Protein 2D9Y (pdb70)

InterPro domains:
  IPR001849 Pleckstrin homology domain [PF00169] (60-157)
  IPR001849 Pleckstrin homology domain [PS50003] (59-158)
  IPR001849 Pleckstrin homology domain [SM00233] (60-160)
  IPR011993 PH-like domain superfamily [G3DSA:2.30.29.30] (40-160)
  IPR040392 PKHA4-7, PH domain [cd13248] (54-157)
  IPR057971 Pleckstrin homology domain-containing family A member 4-7, TBCA domain [PF25541] (524-662)

Foldseek 3Di:
DDDDDDDADDWQDKDWKWWQDDDDDGDTDIWIKTHGPQWIFTDRYPCPVDTPDTGGLALWQKDFDDPPPPDPAPLKIWTDHPPGHIIIIHDPDVVVSVVCCCRNVVSHDDDDDPPDD

Sequence (117 aa):
GSSGSSGNAPVTKAGWLFKQASSGVKQWNKRWFVLVDRCLFYYKDEKEESILGSIPLLSFRVAAVQPSDNISRKHTFKAEHAGVRTYFFSAESPEEQEAWIQAMGEAARVQSGPSSGGSSGSSGNAPVTKAGWLFKQASSGVKQWNKRWFVLVDRCLFYYKDEKEESILGSIPLLSFRVAAVQPSDNISRKHTFKAEHAGVRTYFFSAESPEEQEAWIQAMGEAARVQSGPSSGGSSGSSGNAPVTKAGWLFKQASSGVKQWNKRWFVLVDRCLFYYKDEKEESILGSIPLLSFRVAAVQPSDNISRKHTFKAEHAGVRTYFFSAESPEEQEAWIQAMGEAARVQSGPSSGGSSGSSGNAPVTKAGWLFKQASSGVKQWNKRWFVLVDRCLFYYKDEKEESILGSIPLLSFRVAAVQPSDNISRKHTFKAEHAGVRTYFFSAESPEEQEAWIQAMGEAARVQSGPSSGGSSGSSGNAPVTKAGWLFKQASSGVKQWNKRWFVLVDRCLFYYKDEKEESILGSIPLLSFRVAAVQPSDNISRKHTFKAEHAGVRTYFFSAESPEEQEAWIQAMGEAARVQSGPSSGGSSGSSGNAPVTKAGWLFKQASSGVKQWNKRWFVLVDRCLFYYKDEKEESILGSIPLLSFRVAAVQPSDNISRKHTFKAEHAGVRTYFFSAESPEEQEAWIQAMGEAARVQSGPSSGGSSGSSGNAPVTKAGWLFKQASSGVKQWNKRWFVLVDRCLFYYKDEKEESILGSIPLLSFRVAAVQPSDNISRKHTFKAEHAGVRTYFFSAESPEEQEAWIQAMGEAARVQSGPSSGGSSGSSGNAPVTKAGWLFKQASSGVKQWNKRWFVLVDRCLFYYKDEKEESILGSIPLLSFRVAAVQPSDNISRKHTFKAEHAGVRTYFFSAESPEEQEAWIQAMGEAARVQSGPSSGGSSGSSGNAPVTKAGWLFKQASSGVKQWNKRWFVLVDRCLFYYKDEKEESILGSIPLLSFRVAAVQPSDNISRKHTFKAEHAGVRTYFFSAESPEEQEAWIQAMGEAARVQSGPSSGGSSGSSGNAPVTKAGWLFKQASSGVKQWNKRWFVLVDRCLFYYKDEKEESILGSIPLLSFRVAAVQPSDNISRKHTFKAEHAGVRTYFFSAESPEEQEAWIQAMGEAARVQSGPSSGGSSGSSGNAPVTKAGWLFKQASSGVKQWNKRWFVLVDRCLFYYKDEKEESILGSIPLLSFRVAAVQPSDNISRKHTFKAEHAGVRTYFFSAESPEEQEAWIQAMGEAARVQSGPSSGGSSGSSGNAPVTKAGWLFKQASSGVKQWNKRWFVLVDRCLFYYKDEKEESILGSIPLLSFRVAAVQPSDNISRKHTFKAEHAGVRTYFFSAESPEEQEAWIQAMGEAARVQSGPSSGGSSGSSGNAPVTKAGWLFKQASSGVKQWNKRWFVLVDRCLFYYKDEKEESILGSIPLLSFRVAAVQPSDNISRKHTFKAEHAGVRTYFFSAESPEEQEAWIQAMGEAARVQSGPSSGGSSGSSGNAPVTKAGWLFKQASSGVKQWNKRWFVLVDRCLFYYKDEKEESILGSIPLLSFRVAAVQPSDNISRKHTFKAEHAGVRTYFFSAESPEEQEAWIQAMGEAARVQSGPSSGGSSGSSGNAPVTKAGWLFKQASSGVKQWNKRWFVLVDRCLFYYKDEKEESILGSIPLLSFRVAAVQPSDNISRKHTFKAEHAGVRTYFFSAESPEEQEAWIQAMGEAARVQSGPSSGGSSGSSGNAPVTKAGWLFKQASSGVKQWNKRWFVLVDRCLFYYKDEKEESILGSIPLLSFRVAAVQPSDNISRKHTFKAEHAGVRTYFFSAESPEEQEAWIQAMGEAARVQSGPSSGGSSGSSGNAPVTKAGWLFKQASSGVKQWNKRWFVLVDRCLFYYKDEKEESILGSIPLLSFRVAAVQPSDNISRKHTFKAEHAGVRTYFFSAESPEEQEAWIQAMGEAARVQSGPSSGGSSGSSGNAPVTKAGWLFKQASSGVKQWNKRWFVLVDRCLFYYKDEKEESILGSIPLLSFRVAAVQPSDNISRKHTFKAEHAGVRTYFFSAESPEEQEAWIQAMGEAARVQSGPSSGGSSGSSGNAPVTKAGWLFKQASSGVKQWNKRWFVLVDRCLFYYKDEKEESILGSIPLLSFRVAAVQPSDNISRKHTFKAEHAGVRTYFFSAESPEEQEAWIQAMGEAARVQSGPSSGGSSGSSGNAPVTKAGWLFKQASSGVKQWNKRWFVLVDRCLFYYKDEKEESILGSIPLLSFRVAAVQPSDNISRKHTFKAEHAGVRTYFFSAESPEEQEAWIQAMGEAARVQSGPSSG

Nearest PDB structures (foldseek):
  2d9y-assembly1_A  TM=9.064E-01  e=4.544E-20  Homo sapiens
  2yry-assembly1_A  TM=8.878E-01  e=8.426E-18  Homo sapiens
  7kjo-assembly1_A  TM=9.503E-01  e=4.610E-13  Homo sapiens
  2dkp-assembly1_A  TM=8.016E-01  e=5.081E-14  Homo sapiens
  1upr-assembly1_A  TM=9.230E-01  e=2.838E-11  Homo sapiens

Radius of gyration: 14.77 Å; Cα contacts (8 Å, |Δi|>4): 211; chains: 1; bounding box: 31×35×37 Å

CATH classification: 2.30.29.30

Solvent-accessible surface area: 7914 Å² total; per-residue (Å²): 137,118,120,76,124,94,83,140,43,113,95,78,50,47,16,80,0,40,38,40,18,118,118,41,122,128,81,52,71,90,46,36,0,8,1,37,93,156,38,0,55,28,23,144,46,90,126,83,129,82,91,88,17,60,4,68,3,113,70,18,164,18,45,57,31,100,132,102,42,103,27,110,129,161,45,2,0,36,2,35,67,80,73,92,153,55,52,22,1,7,2,113,36,65,137,61,24,101,39,2,32,130,17,0,10,90,21,3,144,86,117,122,20,129,130,87,130

Structure (mmCIF, N/CA/C/O backbone):
data_2D9Y
#
_entry.id   2D9Y
#
loop_
_atom_site.group_PDB
_atom_site.id
_atom_site.type_symbol
_atom_site.label_atom_id
_atom_site.label_alt_id
_atom_site.label_comp_id
_atom_site.label_asym_id
_atom_site.label_entity_id
_atom_site.label_seq_id
_atom_site.pdbx_PDB_ins_code
_atom_site.Cartn_x
_atom_site.Cartn_y
_atom_site.Cartn_z
_atom_site.occupancy
_atom_site.B_iso_or_equiv
_atom_site.auth_seq_id
_atom_site.auth_comp_id
_atom_site.auth_asym_id
_atom_site.auth_atom_id
_atom_site.pdbx_PDB_model_num
ATOM 1 N N . GLY A 1 1 ? -17.105 13.765 11.625 1.00 0.00 1 GLY A N 1
ATOM 2 C CA . GLY A 1 1 ? -15.832 13.099 11.422 1.00 0.00 1 GLY A CA 1
ATOM 3 C C . GLY A 1 1 ? -14.717 13.715 12.244 1.00 0.00 1 GLY A C 1
ATOM 4 O O . GLY A 1 1 ? -14.640 14.936 12.381 1.00 0.00 1 GLY A O 1
ATOM 8 N N . SER A 1 2 ? -13.853 12.869 12.795 1.00 0.00 2 SER A N 1
ATOM 9 C CA . SER A 1 2 ? -12.740 13.338 13.613 1.00 0.00 2 SER A CA 1
ATOM 10 C C . SER A 1 2 ? -11.487 12.507 13.353 1.00 0.00 2 SER A C 1
ATOM 11 O O . SER A 1 2 ? -11.566 11.300 13.124 1.00 0.00 2 SER A O 1
ATOM 19 N N . SER A 1 3 ? -10.332 13.162 13.391 1.00 0.00 3 SER A N 1
ATOM 20 C CA . SER A 1 3 ? -9.061 12.486 13.156 1.00 0.00 3 SER A CA 1
ATOM 21 C C . SER A 1 3 ? -8.237 12.419 14.438 1.00 0.00 3 SER A C 1
ATOM 22 O O . SER A 1 3 ? -8.639 12.941 15.477 1.00 0.00 3 SER A O 1
ATOM 30 N N . GLY A 1 4 ? -7.078 11.771 14.356 1.00 0.00 4 GLY A N 1
ATOM 31 C CA . GLY A 1 4 ? -6.214 11.646 15.515 1.00 0.00 4 GLY A CA 1
ATOM 32 C C . GLY A 1 4 ? -4.783 11.319 15.139 1.00 0.00 4 GLY A C 1
ATOM 33 O O . GLY A 1 4 ? -4.510 10.265 14.566 1.00 0.00 4 GLY A O 1
ATOM 37 N N . SER A 1 5 ? -3.866 12.227 15.460 1.00 0.00 5 SER A N 1
ATOM 38 C CA . SER A 1 5 ? -2.456 12.032 15.147 1.00 0.00 5 SER A CA 1
ATOM 39 C C . SER A 1 5 ? -1.688 11.550 16.375 1.00 0.00 5 SER A C 1
ATOM 40 O O . SER A 1 5 ? -1.669 12.216 17.410 1.00 0.00 5 SER A O 1
ATOM 48 N N . SER A 1 6 ? -1.057 10.387 16.251 1.00 0.00 6 SER A N 1
ATOM 49 C CA . SER A 1 6 ? -0.291 9.812 17.351 1.00 0.00 6 SER A CA 1
ATOM 50 C C . SER A 1 6 ? 1.087 9.362 16.875 1.00 0.00 6 SER A C 1
ATOM 51 O O . SER A 1 6 ? 1.296 9.112 15.689 1.00 0.00 6 SER A O 1
ATOM 59 N N . GLY A 1 7 ? 2.025 9.261 17.812 1.00 0.00 7 GLY A N 1
ATOM 60 C CA . GLY A 1 7 ? 3.372 8.841 17.471 1.00 0.00 7 GLY A CA 1
ATOM 61 C C . GLY A 1 7 ? 3.388 7.691 16.483 1.00 0.00 7 GLY A C 1
ATOM 62 O O . GLY A 1 7 ? 3.420 7.905 15.272 1.00 0.00 7 GLY A O 1
ATOM 66 N N . ASN A 1 8 ? 3.368 6.468 17.002 1.00 0.00 8 ASN A N 1
ATOM 67 C CA . ASN A 1 8 ? 3.382 5.279 16.157 1.00 0.00 8 ASN A CA 1
ATOM 68 C C . ASN A 1 8 ? 1.964 4.859 15.784 1.00 0.00 8 ASN A C 1
ATOM 69 O O . ASN A 1 8 ? 1.061 4.876 16.619 1.00 0.00 8 ASN A O 1
ATOM 80 N N . ALA A 1 9 ? 1.777 4.483 14.523 1.00 0.00 9 ALA A N 1
ATOM 81 C CA . ALA A 1 9 ? 0.469 4.057 14.039 1.00 0.00 9 ALA A CA 1
ATOM 82 C C . ALA A 1 9 ? 0.319 2.542 14.128 1.00 0.00 9 ALA A C 1
ATOM 83 O O . ALA A 1 9 ? 1.277 1.787 13.958 1.00 0.00 9 ALA A O 1
ATOM 90 N N . PRO A 1 10 ? -0.912 2.084 14.401 1.00 0.00 10 PRO A N 1
ATOM 91 C CA . PRO A 1 10 ? -1.217 0.655 14.519 1.00 0.00 10 PRO A CA 1
ATOM 92 C C . PRO A 1 10 ? -1.139 -0.067 13.178 1.00 0.00 10 PRO A C 1
ATOM 93 O O . PRO A 1 10 ? -1.184 0.561 12.120 1.00 0.00 10 PRO A O 1
ATOM 104 N N . VAL A 1 11 ? -1.023 -1.390 13.229 1.00 0.00 11 VAL A N 1
ATOM 105 C CA . VAL A 1 11 ? -0.941 -2.198 12.018 1.00 0.00 11 VAL A CA 1
ATOM 106 C C . VAL A 1 11 ? -2.291 -2.272 11.314 1.00 0.00 11 VAL A C 1
ATOM 107 O O . VAL A 1 11 ? -3.338 -2.350 11.960 1.00 0.00 11 VAL A O 1
ATOM 120 N N . THR A 1 12 ? -2.262 -2.247 9.985 1.00 0.00 12 THR A N 1
ATOM 121 C CA . THR A 1 12 ? -3.484 -2.311 9.193 1.00 0.00 12 THR A CA 1
ATOM 122 C C . THR A 1 12 ? -3.816 -3.748 8.809 1.00 0.00 12 THR A C 1
ATOM 123 O O . THR A 1 12 ? -4.934 -4.217 9.022 1.00 0.00 12 THR A O 1
ATOM 134 N N . LYS A 1 13 ? -2.837 -4.445 8.241 1.00 0.00 13 LYS A N 1
ATOM 135 C CA . LYS A 1 13 ? -3.024 -5.831 7.828 1.00 0.00 13 LYS A CA 1
ATOM 136 C C . LYS A 1 13 ? -1.691 -6.573 7.794 1.00 0.00 13 LYS A C 1
ATOM 137 O O . LYS A 1 13 ? -0.667 -6.010 7.408 1.00 0.00 13 LYS A O 1
ATOM 156 N N . ALA A 1 14 ? -1.713 -7.838 8.199 1.00 0.00 14 ALA A N 1
ATOM 157 C CA . ALA A 1 14 ? -0.508 -8.657 8.211 1.00 0.00 14 ALA A CA 1
ATOM 158 C C . ALA A 1 14 ? -0.839 -10.125 7.964 1.00 0.00 14 ALA A C 1
ATOM 159 O O . ALA A 1 14 ? -1.681 -10.705 8.648 1.00 0.00 14 ALA A O 1
ATOM 166 N N . GLY A 1 15 ? -0.171 -10.721 6.980 1.00 0.00 15 GLY A N 1
ATOM 167 C CA . GLY A 1 15 ? -0.409 -12.116 6.660 1.00 0.00 15 GLY A CA 1
ATOM 168 C C . GLY A 1 15 ? 0.621 -12.675 5.699 1.00 0.00 15 GLY A C 1
ATOM 169 O O . GLY A 1 15 ? 1.378 -11.923 5.085 1.00 0.00 15 GLY A O 1
ATOM 173 N N . TRP A 1 16 ? 0.652 -13.996 5.571 1.00 0.00 16 TRP A N 1
ATOM 174 C CA . TRP A 1 16 ? 1.600 -14.655 4.679 1.00 0.00 16 TRP A CA 1
ATOM 175 C C . TRP A 1 16 ? 1.188 -14.479 3.221 1.00 0.00 16 TRP A C 1
ATOM 176 O O . TRP A 1 16 ? 0.069 -14.820 2.836 1.00 0.00 16 TRP A O 1
ATOM 197 N N . LEU A 1 17 ? 2.098 -13.945 2.414 1.00 0.00 17 LEU A N 1
ATOM 198 C CA . LEU A 1 17 ? 1.829 -13.724 0.997 1.00 0.00 17 LEU A CA 1
ATOM 199 C C . LEU A 1 17 ? 3.025 -14.137 0.145 1.00 0.00 17 LEU A C 1
ATOM 200 O O . LEU A 1 17 ? 4.176 -13.954 0.542 1.00 0.00 17 LEU A O 1
ATOM 216 N N . PHE A 1 18 ? 2.744 -14.693 -1.029 1.00 0.00 18 PHE A N 1
ATOM 217 C CA . PHE A 1 18 ? 3.797 -15.131 -1.938 1.00 0.00 18 PHE A CA 1
ATOM 218 C C . PHE A 1 18 ? 4.106 -14.051 -2.971 1.00 0.00 18 PHE A C 1
ATOM 219 O O . PHE A 1 18 ? 3.208 -13.538 -3.638 1.00 0.00 18 PHE A O 1
ATOM 236 N N . LYS A 1 19 ? 5.384 -13.711 -3.098 1.00 0.00 19 LYS A N 1
ATOM 237 C CA . LYS A 1 19 ? 5.816 -12.694 -4.049 1.00 0.00 19 LYS A CA 1
ATOM 238 C C . LYS A 1 19 ? 6.629 -13.316 -5.180 1.00 0.00 19 LYS A C 1
ATOM 239 O O . LYS A 1 19 ? 7.684 -13.903 -4.946 1.00 0.00 19 LYS A O 1
ATOM 258 N N . GLN A 1 20 ? 6.130 -13.181 -6.404 1.00 0.00 20 GLN A N 1
ATOM 259 C CA . GLN A 1 20 ? 6.812 -13.730 -7.571 1.00 0.00 20 GLN A CA 1
ATOM 260 C C . GLN A 1 20 ? 8.321 -13.544 -7.456 1.00 0.00 20 GLN A C 1
ATOM 261 O O . GLN A 1 20 ? 8.794 -12.544 -6.918 1.00 0.00 20 GLN A O 1
ATOM 275 N N . ALA A 1 21 ? 9.072 -14.515 -7.966 1.00 0.00 21 ALA A N 1
ATOM 276 C CA . ALA A 1 21 ? 10.528 -14.457 -7.923 1.00 0.00 21 ALA A CA 1
ATOM 277 C C . ALA A 1 21 ? 11.057 -13.297 -8.759 1.00 0.00 21 ALA A C 1
ATOM 278 O O . ALA A 1 21 ? 11.182 -13.404 -9.979 1.00 0.00 21 ALA A O 1
ATOM 285 N N . SER A 1 22 ? 11.365 -12.187 -8.095 1.00 0.00 22 SER A N 1
ATOM 286 C CA . SER A 1 22 ? 11.876 -11.005 -8.778 1.00 0.00 22 SER A CA 1
ATOM 287 C C . SER A 1 22 ? 13.025 -11.371 -9.712 1.00 0.00 22 SER A C 1
ATOM 288 O O . SER A 1 22 ? 13.089 -10.903 -10.849 1.00 0.00 22 SER A O 1
ATOM 296 N N . SER A 1 23 ? 13.932 -12.211 -9.223 1.00 0.00 23 SER A N 1
ATOM 297 C CA . SER A 1 23 ? 15.082 -12.638 -10.011 1.00 0.00 23 SER A CA 1
ATOM 298 C C . SER A 1 23 ? 15.282 -14.147 -9.906 1.00 0.00 23 SER A C 1
ATOM 299 O O . SER A 1 23 ? 16.401 -14.624 -9.720 1.00 0.00 23 SER A O 1
ATOM 307 N N . GLY A 1 24 ? 14.188 -14.893 -10.027 1.00 0.00 24 GLY A N 1
ATOM 308 C CA . GLY A 1 24 ? 14.264 -16.340 -9.943 1.00 0.00 24 GLY A CA 1
ATOM 309 C C . GLY A 1 24 ? 13.741 -17.021 -11.192 1.00 0.00 24 GLY A C 1
ATOM 310 O O . GLY A 1 24 ? 13.848 -16.481 -12.294 1.00 0.00 24 GLY A O 1
ATOM 314 N N . VAL A 1 25 ? 13.175 -18.212 -11.022 1.00 0.00 25 VAL A N 1
ATOM 315 C CA . VAL A 1 25 ? 12.634 -18.968 -12.145 1.00 0.00 25 VAL A CA 1
ATOM 316 C C . VAL A 1 25 ? 11.111 -19.012 -12.096 1.00 0.00 25 VAL A C 1
ATOM 317 O O . VAL A 1 25 ? 10.519 -20.040 -11.766 1.00 0.00 25 VAL A O 1
ATOM 330 N N . LYS A 1 26 ? 10.482 -17.890 -12.426 1.00 0.00 26 LYS A N 1
ATOM 331 C CA . LYS A 1 26 ? 9.026 -17.799 -12.421 1.00 0.00 26 LYS A CA 1
ATOM 332 C C . LYS A 1 26 ? 8.435 -18.594 -11.262 1.00 0.00 26 LYS A C 1
ATOM 333 O O . LYS A 1 26 ? 7.366 -19.190 -11.389 1.00 0.00 26 LYS A O 1
ATOM 352 N N . GLN A 1 27 ? 9.137 -18.596 -10.133 1.00 0.00 27 GLN A N 1
ATOM 353 C CA . GLN A 1 27 ? 8.679 -19.317 -8.951 1.00 0.00 27 GLN A CA 1
ATOM 354 C C . GLN A 1 27 ? 8.004 -18.371 -7.963 1.00 0.00 27 GLN A C 1
ATOM 355 O O . GLN A 1 27 ? 8.021 -17.154 -8.144 1.00 0.00 27 GLN A O 1
ATOM 369 N N . TRP A 1 28 ? 7.411 -18.939 -6.920 1.00 0.00 28 TRP A N 1
ATOM 370 C CA . TRP A 1 28 ? 6.729 -18.146 -5.903 1.00 0.00 28 TRP A CA 1
ATOM 371 C C . TRP A 1 28 ? 7.236 -18.498 -4.508 1.00 0.00 28 TRP A C 1
ATOM 372 O O . TRP A 1 28 ? 7.183 -19.654 -4.093 1.00 0.00 28 TRP A O 1
ATOM 393 N N . ASN A 1 29 ? 7.725 -17.492 -3.790 1.00 0.00 29 ASN A N 1
ATOM 394 C CA . ASN A 1 29 ? 8.241 -17.696 -2.441 1.00 0.00 29 ASN A CA 1
ATOM 395 C C . ASN A 1 29 ? 7.358 -16.999 -1.410 1.00 0.00 29 ASN A C 1
ATOM 396 O O . ASN A 1 29 ? 6.851 -15.904 -1.649 1.00 0.00 29 ASN A O 1
ATOM 407 N N . LYS A 1 30 ? 7.180 -17.642 -0.261 1.00 0.00 30 LYS A N 1
ATOM 408 C CA . LYS A 1 30 ? 6.361 -17.085 0.809 1.00 0.00 30 LYS A CA 1
ATOM 409 C C . LYS A 1 30 ? 7.139 -16.040 1.602 1.00 0.00 30 LYS A C 1
ATOM 410 O O . LYS A 1 30 ? 8.356 -16.144 1.756 1.00 0.00 30 LYS A O 1
ATOM 429 N N . ARG A 1 31 ? 6.429 -15.034 2.102 1.00 0.00 31 ARG A N 1
ATOM 430 C CA . ARG A 1 31 ? 7.054 -13.970 2.879 1.00 0.00 31 ARG A CA 1
ATOM 431 C C . ARG A 1 31 ? 6.025 -13.258 3.752 1.00 0.00 31 ARG A C 1
ATOM 432 O O . ARG A 1 31 ? 4.865 -13.112 3.367 1.00 0.00 31 ARG A O 1
ATOM 453 N N . TRP A 1 32 ? 6.457 -12.819 4.928 1.00 0.00 32 TRP A N 1
ATOM 454 C CA . TRP A 1 32 ? 5.573 -12.123 5.857 1.00 0.00 32 TRP A CA 1
ATOM 455 C C . TRP A 1 32 ? 5.383 -10.669 5.441 1.00 0.00 32 TRP A C 1
ATOM 456 O O . TRP A 1 32 ? 6.347 -9.910 5.342 1.00 0.00 32 TRP A O 1
ATOM 477 N N . PHE A 1 33 ? 4.134 -10.286 5.198 1.00 0.00 33 PHE A N 1
ATOM 478 C CA . PHE A 1 33 ? 3.817 -8.922 4.791 1.00 0.00 33 PHE A CA 1
ATOM 479 C C . PHE A 1 33 ? 2.987 -8.215 5.859 1.00 0.00 33 PHE A C 1
ATOM 480 O O . PHE A 1 33 ? 2.081 -8.804 6.447 1.00 0.00 33 PHE A O 1
ATOM 497 N N . VAL A 1 34 ? 3.305 -6.947 6.103 1.00 0.00 34 VAL A N 1
ATOM 498 C CA . VAL A 1 34 ? 2.589 -6.159 7.099 1.00 0.00 34 VAL A CA 1
ATOM 499 C C . VAL A 1 34 ? 2.193 -4.797 6.540 1.00 0.00 34 VAL A C 1
ATOM 500 O O . VAL A 1 34 ? 2.980 -3.850 6.566 1.00 0.00 34 VAL A O 1
ATOM 513 N N . LEU A 1 35 ? 0.967 -4.704 6.035 1.00 0.00 35 LEU A N 1
ATOM 514 C CA . LEU A 1 35 ? 0.465 -3.457 5.470 1.00 0.00 35 LEU A CA 1
ATOM 515 C C . LEU A 1 35 ? 0.513 -2.333 6.500 1.00 0.00 35 LEU A C 1
ATOM 516 O O . LEU A 1 35 ? 0.051 -2.493 7.630 1.00 0.00 35 LEU A O 1
ATOM 532 N N . VAL A 1 36 ? 1.074 -1.196 6.103 1.00 0.00 36 VAL A N 1
ATOM 533 C CA . VAL A 1 36 ? 1.180 -0.044 6.990 1.00 0.00 36 VAL A CA 1
ATOM 534 C C . VAL A 1 36 ? 0.535 1.190 6.368 1.00 0.00 36 VAL A C 1
ATOM 535 O O . VAL A 1 36 ? -0.065 1.116 5.296 1.00 0.00 36 VAL A O 1
ATOM 548 N N . ASP A 1 37 ? 0.664 2.324 7.049 1.00 0.00 37 ASP A N 1
ATOM 549 C CA . ASP A 1 37 ? 0.096 3.576 6.562 1.00 0.00 37 ASP A CA 1
ATOM 550 C C . ASP A 1 37 ? 0.691 3.953 5.209 1.00 0.00 37 ASP A C 1
ATOM 551 O O . ASP A 1 37 ? 1.891 4.202 5.095 1.00 0.00 37 ASP A O 1
ATOM 560 N N . ARG A 1 38 ? -0.157 3.993 4.186 1.00 0.00 38 ARG A N 1
ATOM 561 C CA . ARG A 1 38 ? 0.285 4.337 2.840 1.00 0.00 38 ARG A CA 1
ATOM 562 C C . ARG A 1 38 ? 1.620 3.671 2.520 1.00 0.00 38 ARG A C 1
ATOM 563 O O . ARG A 1 38 ? 2.493 4.276 1.897 1.00 0.00 38 ARG A O 1
ATOM 584 N N . CYS A 1 39 ? 1.771 2.423 2.949 1.00 0.00 39 CYS A N 1
ATOM 585 C CA . CYS A 1 39 ? 3.000 1.675 2.709 1.00 0.00 39 CYS A CA 1
ATOM 586 C C . CYS A 1 39 ? 2.809 0.197 3.034 1.00 0.00 39 CYS A C 1
ATOM 587 O O . CYS A 1 39 ? 1.852 -0.182 3.710 1.00 0.00 39 CYS A O 1
ATOM 595 N N . LEU A 1 40 ? 3.724 -0.633 2.546 1.00 0.00 40 LEU A N 1
ATOM 596 C CA . LEU A 1 40 ? 3.657 -2.071 2.783 1.00 0.00 40 LEU A CA 1
ATOM 597 C C . LEU A 1 40 ? 5.045 -2.646 3.042 1.00 0.00 40 LEU A C 1
ATOM 598 O O . LEU A 1 40 ? 5.920 -2.599 2.177 1.00 0.00 40 LEU A O 1
ATOM 614 N N . PHE A 1 41 ? 5.240 -3.191 4.239 1.00 0.00 41 PHE A N 1
ATOM 615 C CA . PHE A 1 41 ? 6.522 -3.777 4.612 1.00 0.00 41 PHE A CA 1
ATOM 616 C C . PHE A 1 41 ? 6.439 -5.300 4.629 1.00 0.00 41 PHE A C 1
ATOM 617 O O . PHE A 1 41 ? 5.352 -5.875 4.563 1.00 0.00 41 PHE A O 1
ATOM 634 N N . TYR A 1 42 ? 7.595 -5.949 4.718 1.00 0.00 42 TYR A N 1
ATOM 635 C CA . TYR A 1 42 ? 7.655 -7.405 4.740 1.00 0.00 42 TYR A CA 1
ATOM 636 C C . TYR A 1 42 ? 8.930 -7.888 5.425 1.00 0.00 42 TYR A C 1
ATOM 637 O O . TYR A 1 42 ? 9.963 -7.218 5.383 1.00 0.00 42 TYR A O 1
ATOM 655 N N . TYR A 1 43 ? 8.850 -9.054 6.056 1.00 0.00 43 TYR A N 1
ATOM 656 C CA . TYR A 1 43 ? 9.995 -9.627 6.752 1.00 0.00 43 TYR A CA 1
ATOM 657 C C . TYR A 1 43 ? 10.169 -11.100 6.395 1.00 0.00 43 TYR A C 1
ATOM 658 O O . TYR A 1 43 ? 9.278 -11.720 5.815 1.00 0.00 43 TYR A O 1
ATOM 676 N N . LYS A 1 44 ? 11.324 -11.655 6.748 1.00 0.00 44 LYS A N 1
ATOM 677 C CA . LYS A 1 44 ? 11.617 -13.055 6.468 1.00 0.00 44 LYS A CA 1
ATOM 678 C C . LYS A 1 44 ? 10.527 -13.962 7.030 1.00 0.00 44 LYS A C 1
ATOM 679 O O . LYS A 1 44 ? 10.142 -14.949 6.402 1.00 0.00 44 LYS A O 1
ATOM 698 N N . ASP A 1 45 ? 10.033 -13.622 8.215 1.00 0.00 45 ASP A N 1
ATOM 699 C CA . ASP A 1 45 ? 8.986 -14.404 8.860 1.00 0.00 45 ASP A CA 1
ATOM 700 C C . ASP A 1 45 ? 8.088 -13.512 9.713 1.00 0.00 45 ASP A C 1
ATOM 701 O O . ASP A 1 45 ? 8.293 -12.301 9.787 1.00 0.00 45 ASP A O 1
ATOM 710 N N . GLU A 1 46 ? 7.095 -14.120 10.353 1.00 0.00 46 GLU A N 1
ATOM 711 C CA . GLU A 1 46 ? 6.166 -13.380 11.199 1.00 0.00 46 GLU A CA 1
ATOM 712 C C . GLU A 1 46 ? 6.869 -12.849 12.445 1.00 0.00 46 GLU A C 1
ATOM 713 O O . GLU A 1 46 ? 6.338 -11.995 13.155 1.00 0.00 46 GLU A O 1
ATOM 725 N N . LYS A 1 47 ? 8.066 -13.363 12.705 1.00 0.00 47 LYS A N 1
ATOM 726 C CA . LYS A 1 47 ? 8.844 -12.942 13.865 1.00 0.00 47 LYS A CA 1
ATOM 727 C C . LYS A 1 47 ? 9.060 -11.432 13.856 1.00 0.00 47 LYS A C 1
ATOM 728 O O . LYS A 1 47 ? 9.234 -10.816 14.907 1.00 0.00 47 LYS A O 1
ATOM 747 N N . GLU A 1 48 ? 9.046 -10.843 12.664 1.00 0.00 48 GLU A N 1
ATOM 748 C CA . GLU A 1 48 ? 9.239 -9.405 12.521 1.00 0.00 48 GLU A CA 1
ATOM 749 C C . GLU A 1 48 ? 10.586 -8.978 13.097 1.00 0.00 48 GLU A C 1
ATOM 750 O O . GLU A 1 48 ? 10.680 -7.975 13.804 1.00 0.00 48 GLU A O 1
ATOM 762 N N . GLU A 1 49 ? 11.626 -9.747 12.788 1.00 0.00 49 GLU A N 1
ATOM 763 C CA . GLU A 1 49 ? 12.967 -9.448 13.276 1.00 0.00 49 GLU A CA 1
ATOM 764 C C . GLU A 1 49 ? 13.469 -8.122 12.711 1.00 0.00 49 GLU A C 1
ATOM 765 O O . GLU A 1 49 ? 13.612 -7.140 13.439 1.00 0.00 49 GLU A O 1
ATOM 777 N N . SER A 1 50 ? 13.735 -8.103 11.409 1.00 0.00 50 SER A N 1
ATOM 778 C CA . SER A 1 50 ? 14.225 -6.900 10.747 1.00 0.00 50 SER A CA 1
ATOM 779 C C . SER A 1 50 ? 13.621 -6.763 9.353 1.00 0.00 50 SER A C 1
ATOM 780 O O . SER A 1 50 ? 13.541 -7.735 8.601 1.00 0.00 50 SER A O 1
ATOM 788 N N . ILE A 1 51 ? 13.196 -5.550 9.016 1.00 0.00 51 ILE A N 1
ATOM 789 C CA . ILE A 1 51 ? 12.600 -5.285 7.712 1.00 0.00 51 ILE A CA 1
ATOM 790 C C . ILE A 1 51 ? 13.595 -5.550 6.588 1.00 0.00 51 ILE A C 1
ATOM 791 O O . ILE A 1 51 ? 14.666 -4.944 6.536 1.00 0.00 51 ILE A O 1
ATOM 807 N N . LEU A 1 52 ? 13.234 -6.458 5.688 1.00 0.00 52 LEU A N 1
ATOM 808 C CA . LEU A 1 52 ? 14.095 -6.803 4.562 1.00 0.00 52 LEU A CA 1
ATOM 809 C C . LEU A 1 52 ? 13.899 -5.826 3.407 1.00 0.00 52 LEU A C 1
ATOM 810 O O . LEU A 1 52 ? 14.861 -5.270 2.880 1.00 0.00 52 LEU A O 1
ATOM 826 N N . GLY A 1 53 ? 12.643 -5.620 3.019 1.00 0.00 53 GLY A N 1
ATOM 827 C CA . GLY A 1 53 ? 12.343 -4.707 1.931 1.00 0.00 53 GLY A CA 1
ATOM 828 C C . GLY A 1 53 ? 11.014 -4.003 2.115 1.00 0.00 53 GLY A C 1
ATOM 829 O O . GLY A 1 53 ? 10.126 -4.508 2.802 1.00 0.00 53 GLY A O 1
ATOM 833 N N . SER A 1 54 ? 10.877 -2.832 1.502 1.00 0.00 54 SER A N 1
ATOM 834 C CA . SER A 1 54 ? 9.648 -2.054 1.605 1.00 0.00 54 SER A CA 1
ATOM 835 C C . SER A 1 54 ? 9.042 -1.808 0.227 1.00 0.00 54 SER A C 1
ATOM 836 O O . SER A 1 54 ? 9.747 -1.816 -0.783 1.00 0.00 54 SER A O 1
ATOM 844 N N . ILE A 1 55 ? 7.732 -1.591 0.194 1.00 0.00 55 ILE A N 1
ATOM 845 C CA . ILE A 1 55 ? 7.031 -1.342 -1.060 1.00 0.00 55 ILE A CA 1
ATOM 846 C C . ILE A 1 55 ? 6.104 -0.137 -0.942 1.00 0.00 55 ILE A C 1
ATOM 847 O O . ILE A 1 55 ? 5.157 -0.126 -0.154 1.00 0.00 55 ILE A O 1
ATOM 863 N N . PRO A 1 56 ? 6.379 0.902 -1.743 1.00 0.00 56 PRO A N 1
ATOM 864 C CA . PRO A 1 56 ? 5.580 2.131 -1.749 1.00 0.00 56 PRO A CA 1
ATOM 865 C C . PRO A 1 56 ? 4.191 1.917 -2.341 1.00 0.00 56 PRO A C 1
ATOM 866 O O . PRO A 1 56 ? 4.045 1.323 -3.410 1.00 0.00 56 PRO A O 1
ATOM 877 N N . LEU A 1 57 ? 3.173 2.403 -1.639 1.00 0.00 57 LEU A N 1
ATOM 878 C CA . LEU A 1 57 ? 1.794 2.264 -2.096 1.00 0.00 57 LEU A CA 1
ATOM 879 C C . LEU A 1 57 ? 1.168 3.630 -2.358 1.00 0.00 57 LEU A C 1
ATOM 880 O O . LEU A 1 57 ? 0.104 3.950 -1.826 1.00 0.00 57 LEU A O 1
ATOM 896 N N . LEU A 1 58 ? 1.833 4.431 -3.184 1.00 0.00 58 LEU A N 1
ATOM 897 C CA . LEU A 1 58 ? 1.340 5.763 -3.520 1.00 0.00 58 LEU A CA 1
ATOM 898 C C . LEU A 1 58 ? 0.864 5.818 -4.968 1.00 0.00 58 LEU A C 1
ATOM 899 O O . LEU A 1 58 ? 1.653 5.654 -5.898 1.00 0.00 58 LEU A O 1
ATOM 915 N N . SER A 1 59 ? -0.431 6.053 -5.151 1.00 0.00 59 SER A N 1
ATOM 916 C CA . SER A 1 59 ? -1.013 6.129 -6.485 1.00 0.00 59 SER A CA 1
ATOM 917 C C . SER A 1 59 ? -0.834 4.811 -7.232 1.00 0.00 59 SER A C 1
ATOM 918 O O . SER A 1 59 ? -0.816 4.778 -8.462 1.00 0.00 59 SER A O 1
ATOM 926 N N . PHE A 1 60 ? -0.703 3.724 -6.478 1.00 0.00 60 PHE A N 1
ATOM 927 C CA . PHE A 1 60 ? -0.524 2.402 -7.066 1.00 0.00 60 PHE A CA 1
ATOM 928 C C . PHE A 1 60 ? -1.860 1.828 -7.530 1.00 0.00 60 PHE A C 1
ATOM 929 O O . PHE A 1 60 ? -2.923 2.311 -7.142 1.00 0.00 60 PHE A O 1
ATOM 946 N N . ARG A 1 61 ? -1.796 0.794 -8.363 1.00 0.00 61 ARG A N 1
ATOM 947 C CA . ARG A 1 61 ? -2.999 0.155 -8.881 1.00 0.00 61 ARG A CA 1
ATOM 948 C C . ARG A 1 61 ? -3.073 -1.303 -8.438 1.00 0.00 61 ARG A C 1
ATOM 949 O O . ARG A 1 61 ? -2.524 -2.190 -9.092 1.00 0.00 61 ARG A O 1
ATOM 970 N N . VAL A 1 62 ? -3.756 -1.544 -7.323 1.00 0.00 62 VAL A N 1
ATOM 971 C CA . VAL A 1 62 ? -3.903 -2.894 -6.793 1.00 0.00 62 VAL A CA 1
ATOM 972 C C . VAL A 1 62 ? -5.244 -3.499 -7.193 1.00 0.00 62 VAL A C 1
ATOM 973 O O . VAL A 1 62 ? -6.295 -2.894 -6.986 1.00 0.00 62 VAL A O 1
ATOM 986 N N . ALA A 1 63 ? -5.199 -4.696 -7.768 1.00 0.00 63 ALA A N 1
ATOM 987 C CA . ALA A 1 63 ? -6.411 -5.385 -8.195 1.00 0.00 63 ALA A CA 1
ATOM 988 C C . ALA A 1 63 ? -6.099 -6.796 -8.680 1.00 0.00 63 ALA A C 1
ATOM 989 O O . ALA A 1 63 ? -4.945 -7.131 -8.946 1.00 0.00 63 ALA A O 1
ATOM 996 N N . ALA A 1 64 ? -7.135 -7.621 -8.792 1.00 0.00 64 ALA A N 1
ATOM 997 C CA . ALA A 1 64 ? -6.970 -8.997 -9.245 1.00 0.00 64 ALA A CA 1
ATOM 998 C C . ALA A 1 64 ? -6.105 -9.062 -10.499 1.00 0.00 64 ALA A C 1
ATOM 999 O O . ALA A 1 64 ? -6.246 -8.242 -11.406 1.00 0.00 64 ALA A O 1
ATOM 1006 N N . VAL A 1 65 ? -5.207 -10.041 -10.543 1.00 0.00 65 VAL A N 1
ATOM 1007 C CA . VAL A 1 65 ? -4.319 -10.213 -11.686 1.00 0.00 65 VAL A CA 1
ATOM 1008 C C . VAL A 1 65 ? -5.111 -10.412 -12.973 1.00 0.00 65 VAL A C 1
ATOM 1009 O O . VAL A 1 65 ? -6.334 -10.550 -12.945 1.00 0.00 65 VAL A O 1
ATOM 1022 N N . GLN A 1 66 ? -4.406 -10.425 -14.100 1.00 0.00 66 GLN A N 1
ATOM 1023 C CA . GLN A 1 66 ? -5.045 -10.606 -15.398 1.00 0.00 66 GLN A CA 1
ATOM 1024 C C . GLN A 1 66 ? -4.583 -11.902 -16.055 1.00 0.00 66 GLN A C 1
ATOM 1025 O O . GLN A 1 66 ? -3.533 -12.455 -15.725 1.00 0.00 66 GLN A O 1
ATOM 1039 N N . PRO A 1 67 ? -5.384 -12.401 -17.008 1.00 0.00 67 PRO A N 1
ATOM 1040 C CA . PRO A 1 67 ? -5.078 -13.639 -17.732 1.00 0.00 67 PRO A CA 1
ATOM 1041 C C . PRO A 1 67 ? -3.891 -13.480 -18.676 1.00 0.00 67 PRO A C 1
ATOM 1042 O O . PRO A 1 67 ? -3.375 -14.461 -19.210 1.00 0.00 67 PRO A O 1
ATOM 1053 N N . SER A 1 68 ? -3.463 -12.238 -18.876 1.00 0.00 68 SER A N 1
ATOM 1054 C CA . SER A 1 68 ? -2.338 -11.950 -19.759 1.00 0.00 68 SER A CA 1
ATOM 1055 C C . SER A 1 68 ? -1.051 -11.775 -18.959 1.00 0.00 68 SER A C 1
ATOM 1056 O O . SER A 1 68 ? 0.000 -11.455 -19.515 1.00 0.00 68 SER A O 1
ATOM 1064 N N . ASP A 1 69 ? -1.141 -11.987 -17.651 1.00 0.00 69 ASP A N 1
ATOM 1065 C CA . ASP A 1 69 ? 0.016 -11.854 -16.773 1.00 0.00 69 ASP A CA 1
ATOM 1066 C C . ASP A 1 69 ? 0.625 -13.219 -16.467 1.00 0.00 69 ASP A C 1
ATOM 1067 O O . ASP A 1 69 ? 1.430 -13.358 -15.547 1.00 0.00 69 ASP A O 1
ATOM 1076 N N . ASN A 1 70 ? 0.236 -14.223 -17.246 1.00 0.00 70 ASN A N 1
ATOM 1077 C CA . ASN A 1 70 ? 0.743 -15.578 -17.058 1.00 0.00 70 ASN A CA 1
ATOM 1078 C C . ASN A 1 70 ? 0.685 -15.980 -15.587 1.00 0.00 70 ASN A C 1
ATOM 1079 O O . ASN A 1 70 ? 1.631 -16.562 -15.055 1.00 0.00 70 ASN A O 1
ATOM 1090 N N . ILE A 1 71 ? -0.430 -15.667 -14.937 1.00 0.00 71 ILE A N 1
ATOM 1091 C CA . ILE A 1 71 ? -0.611 -15.998 -13.529 1.00 0.00 71 ILE A CA 1
ATOM 1092 C C . ILE A 1 71 ? -1.502 -17.224 -13.363 1.00 0.00 71 ILE A C 1
ATOM 1093 O O . ILE A 1 71 ? -2.723 -17.140 -13.491 1.00 0.00 71 ILE A O 1
ATOM 1109 N N . SER A 1 72 ? -0.882 -18.364 -13.075 1.00 0.00 72 SER A N 1
ATOM 1110 C CA . SER A 1 72 ? -1.618 -19.610 -12.892 1.00 0.00 72 SER A CA 1
ATOM 1111 C C . SER A 1 72 ? -1.818 -19.911 -11.410 1.00 0.00 72 SER A C 1
ATOM 1112 O O . SER A 1 72 ? -1.393 -20.954 -10.914 1.00 0.00 72 SER A O 1
ATOM 1120 N N . ARG A 1 73 ? -2.469 -18.989 -10.709 1.00 0.00 73 ARG A N 1
ATOM 1121 C CA . ARG A 1 73 ? -2.726 -19.153 -9.283 1.00 0.00 73 ARG A CA 1
ATOM 1122 C C . ARG A 1 73 ? -4.028 -18.467 -8.882 1.00 0.00 73 ARG A C 1
ATOM 1123 O O . ARG A 1 73 ? -4.265 -17.309 -9.228 1.00 0.00 73 ARG A O 1
ATOM 1144 N N . LYS A 1 74 ? -4.870 -19.188 -8.150 1.00 0.00 74 LYS A N 1
ATOM 1145 C CA . LYS A 1 74 ? -6.149 -18.650 -7.700 1.00 0.00 74 LYS A CA 1
ATOM 1146 C C . LYS A 1 74 ? -5.952 -17.676 -6.543 1.00 0.00 74 LYS A C 1
ATOM 1147 O O . LYS A 1 74 ? -5.033 -17.830 -5.738 1.00 0.00 74 LYS A O 1
ATOM 1166 N N . HIS A 1 75 ? -6.821 -16.673 -6.465 1.00 0.00 75 HIS A N 1
ATOM 1167 C CA . HIS A 1 75 ? -6.744 -15.675 -5.404 1.00 0.00 75 HIS A CA 1
ATOM 1168 C C . HIS A 1 75 ? -5.424 -14.913 -5.471 1.00 0.00 75 HIS A C 1
ATOM 1169 O O . HIS A 1 75 ? -4.684 -14.845 -4.489 1.00 0.00 75 HIS A O 1
ATOM 1184 N N . THR A 1 76 ? -5.134 -14.341 -6.635 1.00 0.00 76 THR A N 1
ATOM 1185 C CA . THR A 1 76 ? -3.903 -13.586 -6.830 1.00 0.00 76 THR A CA 1
ATOM 1186 C C . THR A 1 76 ? -4.196 -12.172 -7.319 1.00 0.00 76 THR A C 1
ATOM 1187 O O . THR A 1 76 ? -5.167 -11.943 -8.041 1.00 0.00 76 THR A O 1
ATOM 1198 N N . PHE A 1 77 ? -3.352 -11.226 -6.921 1.00 0.00 77 PHE A N 1
ATOM 1199 C CA . PHE A 1 77 ? -3.522 -9.834 -7.318 1.00 0.00 77 PHE A CA 1
ATOM 1200 C C . PHE A 1 77 ? -2.181 -9.207 -7.691 1.00 0.00 77 PHE A C 1
ATOM 1201 O O . PHE A 1 77 ? -1.122 -9.697 -7.296 1.00 0.00 77 PHE A O 1
ATOM 1218 N N . LYS A 1 78 ? -2.235 -8.122 -8.456 1.00 0.00 78 LYS A N 1
ATOM 1219 C CA . LYS A 1 78 ? -1.026 -7.427 -8.883 1.00 0.00 78 LYS A CA 1
ATOM 1220 C C . LYS A 1 78 ? -1.086 -5.950 -8.505 1.00 0.00 78 LYS A C 1
ATOM 1221 O O . LYS A 1 78 ? -2.155 -5.341 -8.508 1.00 0.00 78 LYS A O 1
ATOM 1240 N N . ALA A 1 79 ? 0.070 -5.380 -8.180 1.00 0.00 79 ALA A N 1
ATOM 1241 C CA . ALA A 1 79 ? 0.150 -3.975 -7.803 1.00 0.00 79 ALA A CA 1
ATOM 1242 C C . ALA A 1 79 ? 1.275 -3.268 -8.551 1.00 0.00 79 ALA A C 1
ATOM 1243 O O . ALA A 1 79 ? 2.453 -3.530 -8.309 1.00 0.00 79 ALA A O 1
ATOM 1250 N N . GLU A 1 80 ? 0.904 -2.373 -9.461 1.00 0.00 80 GLU A N 1
ATOM 1251 C CA . GLU A 1 80 ? 1.884 -1.630 -10.245 1.00 0.00 80 GLU A CA 1
ATOM 1252 C C . GLU A 1 80 ? 1.497 -0.158 -10.345 1.00 0.00 80 GLU A C 1
ATOM 1253 O O . GLU A 1 80 ? 0.317 0.191 -10.299 1.00 0.00 80 GLU A O 1
ATOM 1265 N N . HIS A 1 81 ? 2.501 0.704 -10.481 1.00 0.00 81 HIS A N 1
ATOM 1266 C CA . HIS A 1 81 ? 2.267 2.139 -10.588 1.00 0.00 81 HIS A CA 1
ATOM 1267 C C . HIS A 1 81 ? 2.089 2.554 -12.045 1.00 0.00 81 HIS A C 1
ATOM 1268 O O . HIS A 1 81 ? 2.028 3.743 -12.359 1.00 0.00 81 HIS A O 1
ATOM 1283 N N . ALA A 1 82 ? 2.008 1.567 -12.931 1.00 0.00 82 ALA A N 1
ATOM 1284 C CA . ALA A 1 82 ? 1.836 1.830 -14.354 1.00 0.00 82 ALA A CA 1
ATOM 1285 C C . ALA A 1 82 ? 3.109 2.409 -14.963 1.00 0.00 82 ALA A C 1
ATOM 1286 O O . ALA A 1 82 ? 3.055 3.326 -15.781 1.00 0.00 82 ALA A O 1
ATOM 1293 N N . GLY A 1 83 ? 4.254 1.869 -14.556 1.00 0.00 83 GLY A N 1
ATOM 1294 C CA . GLY A 1 83 ? 5.524 2.346 -15.071 1.00 0.00 83 GLY A CA 1
ATOM 1295 C C . GLY A 1 83 ? 6.681 2.027 -14.146 1.00 0.00 83 GLY A C 1
ATOM 1296 O O . GLY A 1 83 ? 7.721 1.537 -14.586 1.00 0.00 83 GLY A O 1
ATOM 1300 N N . VAL A 1 84 ? 6.502 2.307 -12.859 1.00 0.00 84 VAL A N 1
ATOM 1301 C CA . VAL A 1 84 ? 7.540 2.048 -11.868 1.00 0.00 84 VAL A CA 1
ATOM 1302 C C . VAL A 1 84 ? 7.899 0.567 -11.823 1.00 0.00 84 VAL A C 1
ATOM 1303 O O . VAL A 1 84 ? 8.949 0.157 -12.317 1.00 0.00 84 VAL A O 1
ATOM 1316 N N . ARG A 1 85 ? 7.019 -0.230 -11.226 1.00 0.00 85 ARG A N 1
ATOM 1317 C CA . ARG A 1 85 ? 7.243 -1.667 -11.114 1.00 0.00 85 ARG A CA 1
ATOM 1318 C C . ARG A 1 85 ? 5.919 -2.415 -10.981 1.00 0.00 85 ARG A C 1
ATOM 1319 O O . ARG A 1 85 ? 4.914 -1.848 -10.552 1.00 0.00 85 ARG A O 1
ATOM 1340 N N . THR A 1 86 ? 5.927 -3.691 -11.352 1.00 0.00 86 THR A N 1
ATOM 1341 C CA . THR A 1 86 ? 4.728 -4.516 -11.276 1.00 0.00 86 THR A CA 1
ATOM 1342 C C . THR A 1 86 ? 4.897 -5.639 -10.259 1.00 0.00 86 THR A C 1
ATOM 1343 O O . THR A 1 86 ? 5.541 -6.650 -10.538 1.00 0.00 86 THR A O 1
ATOM 1354 N N . TYR A 1 87 ? 4.314 -5.455 -9.080 1.00 0.00 87 TYR A N 1
ATOM 1355 C CA . TYR A 1 87 ? 4.402 -6.453 -8.020 1.00 0.00 87 TYR A CA 1
ATOM 1356 C C . TYR A 1 87 ? 3.263 -7.463 -8.127 1.00 0.00 87 TYR A C 1
ATOM 1357 O O . TYR A 1 87 ? 2.207 -7.168 -8.687 1.00 0.00 87 TYR A O 1
ATOM 1375 N N . PHE A 1 88 ? 3.486 -8.655 -7.584 1.00 0.00 88 PHE A N 1
ATOM 1376 C CA . PHE A 1 88 ? 2.480 -9.710 -7.617 1.00 0.00 88 PHE A CA 1
ATOM 1377 C C . PHE A 1 88 ? 2.393 -10.422 -6.270 1.00 0.00 88 PHE A C 1
ATOM 1378 O O . PHE A 1 88 ? 3.409 -10.670 -5.620 1.00 0.00 88 PHE A O 1
ATOM 1395 N N . PHE A 1 89 ? 1.173 -10.749 -5.857 1.00 0.00 89 PHE A N 1
ATOM 1396 C CA . PHE A 1 89 ? 0.953 -11.431 -4.588 1.00 0.00 89 PHE A CA 1
ATOM 1397 C C . PHE A 1 89 ? -0.152 -12.476 -4.716 1.00 0.00 89 PHE A C 1
ATOM 1398 O O . PHE A 1 89 ? -1.193 -12.223 -5.321 1.00 0.00 89 PHE A O 1
ATOM 1415 N N . SER A 1 90 ? 0.085 -13.652 -4.144 1.00 0.00 90 SER A N 1
ATOM 1416 C CA . SER A 1 90 ? -0.887 -14.738 -4.197 1.00 0.00 90 SER A CA 1
ATOM 1417 C C . SER A 1 90 ? -1.358 -15.115 -2.796 1.00 0.00 90 SER A C 1
ATOM 1418 O O . SER A 1 90 ? -0.568 -15.552 -1.960 1.00 0.00 90 SER A O 1
ATOM 1426 N N . ALA A 1 91 ? -2.653 -14.942 -2.548 1.00 0.00 91 ALA A N 1
ATOM 1427 C CA . ALA A 1 91 ? -3.231 -15.265 -1.250 1.00 0.00 91 ALA A CA 1
ATOM 1428 C C . ALA A 1 91 ? -3.601 -16.742 -1.166 1.00 0.00 91 ALA A C 1
ATOM 1429 O O . ALA A 1 91 ? -4.230 -17.285 -2.073 1.00 0.00 91 ALA A O 1
ATOM 1436 N N . GLU A 1 92 ? -3.206 -17.385 -0.072 1.00 0.00 92 GLU A N 1
ATOM 1437 C CA . GLU A 1 92 ? -3.496 -18.800 0.128 1.00 0.00 92 GLU A CA 1
ATOM 1438 C C . GLU A 1 92 ? -5.001 -19.052 0.134 1.00 0.00 92 GLU A C 1
ATOM 1439 O O . GLU A 1 92 ? -5.459 -20.145 -0.198 1.00 0.00 92 GLU A O 1
ATOM 1451 N N . SER A 1 93 ? -5.764 -18.033 0.515 1.00 0.00 93 SER A N 1
ATOM 1452 C CA . SER A 1 93 ? -7.217 -18.144 0.569 1.00 0.00 93 SER A CA 1
ATOM 1453 C C . SER A 1 93 ? -7.877 -17.022 -0.227 1.00 0.00 93 SER A C 1
ATOM 1454 O O . SER A 1 93 ? -7.320 -15.938 -0.400 1.00 0.00 93 SER A O 1
ATOM 1462 N N . PRO A 1 94 ? -9.095 -17.288 -0.723 1.00 0.00 94 PRO A N 1
ATOM 1463 C CA . PRO A 1 94 ? -9.859 -16.314 -1.509 1.00 0.00 94 PRO A CA 1
ATOM 1464 C C . PRO A 1 94 ? -10.351 -15.145 -0.662 1.00 0.00 94 PRO A C 1
ATOM 1465 O O . PRO A 1 94 ? -10.361 -14.001 -1.115 1.00 0.00 94 PRO A O 1
ATOM 1476 N N . GLU A 1 95 ? -10.759 -15.441 0.568 1.00 0.00 95 GLU A N 1
ATOM 1477 C CA . GLU A 1 95 ? -11.253 -14.413 1.476 1.00 0.00 95 GLU A CA 1
ATOM 1478 C C . GLU A 1 95 ? -10.166 -13.384 1.776 1.00 0.00 95 GLU A C 1
ATOM 1479 O O . GLU A 1 95 ? -10.459 -12.232 2.091 1.00 0.00 95 GLU A O 1
ATOM 1491 N N . GLU A 1 96 ? -8.911 -13.811 1.676 1.00 0.00 96 GLU A N 1
ATOM 1492 C CA . GLU A 1 96 ? -7.781 -12.928 1.938 1.00 0.00 96 GLU A CA 1
ATOM 1493 C C . GLU A 1 96 ? -7.497 -12.037 0.733 1.00 0.00 96 GLU A C 1
ATOM 1494 O O . GLU A 1 96 ? -7.491 -10.811 0.843 1.00 0.00 96 GLU A O 1
ATOM 1506 N N . GLN A 1 97 ? -7.260 -12.662 -0.416 1.00 0.00 97 GLN A N 1
ATOM 1507 C CA . GLN A 1 97 ? -6.973 -11.926 -1.641 1.00 0.00 97 GLN A CA 1
ATOM 1508 C C . GLN A 1 97 ? -7.775 -10.629 -1.698 1.00 0.00 97 GLN A C 1
ATOM 1509 O O . GLN A 1 97 ? -7.207 -9.539 -1.732 1.00 0.00 97 GLN A O 1
ATOM 1523 N N . GLU A 1 98 ? -9.098 -10.758 -1.708 1.00 0.00 98 GLU A N 1
ATOM 1524 C CA . GLU A 1 98 ? -9.977 -9.596 -1.761 1.00 0.00 98 GLU A CA 1
ATOM 1525 C C . GLU A 1 98 ? -9.622 -8.594 -0.666 1.00 0.00 98 GLU A C 1
ATOM 1526 O O . GLU A 1 98 ? -9.338 -7.429 -0.944 1.00 0.00 98 GLU A O 1
ATOM 1538 N N . ALA A 1 99 ? -9.642 -9.056 0.579 1.00 0.00 99 ALA A N 1
ATOM 1539 C CA . ALA A 1 99 ? -9.322 -8.203 1.717 1.00 0.00 99 ALA A CA 1
ATOM 1540 C C . ALA A 1 99 ? -8.107 -7.330 1.422 1.00 0.00 99 ALA A C 1
ATOM 1541 O O . ALA A 1 99 ? -8.125 -6.123 1.664 1.00 0.00 99 ALA A O 1
ATOM 1548 N N . TRP A 1 100 ? -7.053 -7.947 0.900 1.00 0.00 100 TRP A N 1
ATOM 1549 C CA . TRP A 1 100 ? -5.829 -7.225 0.573 1.00 0.00 100 TRP A CA 1
ATOM 1550 C C . TRP A 1 100 ? -6.082 -6.189 -0.516 1.00 0.00 100 TRP A C 1
ATOM 1551 O O . TRP A 1 100 ? -5.895 -4.991 -0.301 1.00 0.00 100 TRP A O 1
ATOM 1572 N N . ILE A 1 101 ? -6.508 -6.657 -1.684 1.00 0.00 101 ILE A N 1
ATOM 1573 C CA . ILE A 1 101 ? -6.788 -5.769 -2.806 1.00 0.00 101 ILE A CA 1
ATOM 1574 C C . ILE A 1 101 ? -7.449 -4.479 -2.334 1.00 0.00 101 ILE A C 1
ATOM 1575 O O . ILE A 1 101 ? -7.201 -3.406 -2.884 1.00 0.00 101 ILE A O 1
ATOM 1591 N N . GLN A 1 102 ? -8.290 -4.591 -1.311 1.00 0.00 102 GLN A N 1
ATOM 1592 C CA . GLN A 1 102 ? -8.987 -3.433 -0.764 1.00 0.00 102 GLN A CA 1
ATOM 1593 C C . GLN A 1 102 ? -8.133 -2.729 0.285 1.00 0.00 102 GLN A C 1
ATOM 1594 O O . GLN A 1 102 ? -8.054 -1.502 0.315 1.00 0.00 102 GLN A O 1
ATOM 1608 N N . ALA A 1 103 ? -7.494 -3.516 1.146 1.00 0.00 103 ALA A N 1
ATOM 1609 C CA . ALA A 1 103 ? -6.645 -2.969 2.196 1.00 0.00 103 ALA A CA 1
ATOM 1610 C C . ALA A 1 103 ? -5.496 -2.158 1.606 1.00 0.00 103 ALA A C 1
ATOM 1611 O O . ALA A 1 103 ? -5.402 -0.950 1.821 1.00 0.00 103 ALA A O 1
ATOM 1618 N N . MET A 1 104 ? -4.624 -2.831 0.862 1.00 0.00 104 MET A N 1
ATOM 1619 C CA . MET A 1 104 ? -3.481 -2.171 0.241 1.00 0.00 104 MET A CA 1
ATOM 1620 C C . MET A 1 104 ? -3.926 -1.301 -0.930 1.00 0.00 104 MET A C 1
ATOM 1621 O O . MET A 1 104 ? -3.197 -0.413 -1.369 1.00 0.00 104 MET A O 1
ATOM 1635 N N . GLY A 1 105 ? -5.129 -1.563 -1.433 1.00 0.00 105 GLY A N 1
ATOM 1636 C CA . GLY A 1 105 ? -5.650 -0.796 -2.549 1.00 0.00 105 GLY A CA 1
ATOM 1637 C C . GLY A 1 105 ? -6.116 0.586 -2.135 1.00 0.00 105 GLY A C 1
ATOM 1638 O O . GLY A 1 105 ? -5.782 1.579 -2.780 1.00 0.00 105 GLY A O 1
ATOM 1642 N N . GLU A 1 106 ? -6.891 0.649 -1.057 1.00 0.00 106 GLU A N 1
ATOM 1643 C CA . GLU A 1 106 ? -7.406 1.920 -0.561 1.00 0.00 106 GLU A CA 1
ATOM 1644 C C . GLU A 1 106 ? -6.266 2.891 -0.268 1.00 0.00 106 GLU A C 1
ATOM 1645 O O . GLU A 1 106 ? -6.288 4.041 -0.707 1.00 0.00 106 GLU A O 1
ATOM 1657 N N . ALA A 1 107 ? -5.272 2.420 0.478 1.00 0.00 107 ALA A N 1
ATOM 1658 C CA . ALA A 1 107 ? -4.123 3.246 0.829 1.00 0.00 107 ALA A CA 1
ATOM 1659 C C . ALA A 1 107 ? -3.468 3.834 -0.417 1.00 0.00 107 ALA A C 1
ATOM 1660 O O . ALA A 1 107 ? -2.821 4.878 -0.355 1.00 0.00 107 ALA A O 1
ATOM 1667 N N . ALA A 1 108 ? -3.641 3.155 -1.547 1.00 0.00 108 ALA A N 1
ATOM 1668 C CA . ALA A 1 108 ? -3.068 3.612 -2.807 1.00 0.00 108 ALA A CA 1
ATOM 1669 C C . ALA A 1 108 ? -4.016 4.565 -3.527 1.00 0.00 108 ALA A C 1
ATOM 1670 O O . ALA A 1 108 ? -3.579 5.495 -4.205 1.00 0.00 108 ALA A O 1
ATOM 1677 N N . ARG A 1 109 ? -5.315 4.326 -3.378 1.00 0.00 109 ARG A N 1
ATOM 1678 C CA . ARG A 1 109 ? -6.324 5.162 -4.016 1.00 0.00 109 ARG A CA 1
ATOM 1679 C C . ARG A 1 109 ? -6.607 6.407 -3.180 1.00 0.00 109 ARG A C 1
ATOM 1680 O O . ARG A 1 109 ? -6.401 6.412 -1.966 1.00 0.00 109 ARG A O 1
ATOM 1701 N N . VAL A 1 110 ? -7.080 7.461 -3.838 1.00 0.00 110 VAL A N 1
ATOM 1702 C CA . VAL A 1 110 ? -7.391 8.711 -3.156 1.00 0.00 110 VAL A CA 1
ATOM 1703 C C . VAL A 1 110 ? -8.760 9.238 -3.573 1.00 0.00 110 VAL A C 1
ATOM 1704 O O . VAL A 1 110 ? -8.954 9.649 -4.716 1.00 0.00 110 VAL A O 1
ATOM 1717 N N . GLN A 1 111 ? -9.704 9.223 -2.638 1.00 0.00 111 GLN A N 1
ATOM 1718 C CA . GLN A 1 111 ? -11.055 9.699 -2.909 1.00 0.00 111 GLN A CA 1
ATOM 1719 C C . GLN A 1 111 ? -11.077 11.217 -3.058 1.00 0.00 111 GLN A C 1
ATOM 1720 O O . GLN A 1 111 ? -10.133 11.903 -2.665 1.00 0.00 111 GLN A O 1
ATOM 1734 N N . SER A 1 112 ? -12.160 11.735 -3.627 1.00 0.00 112 SER A N 1
ATOM 1735 C CA . SER A 1 112 ? -12.304 13.172 -3.832 1.00 0.00 112 SER A CA 1
ATOM 1736 C C . SER A 1 112 ? -10.994 13.784 -4.320 1.00 0.00 112 SER A C 1
ATOM 1737 O O . SER A 1 112 ? -10.547 14.810 -3.809 1.00 0.00 112 SER A O 1
ATOM 1745 N N . GLY A 1 113 ? -10.383 13.146 -5.313 1.00 0.00 113 GLY A N 1
ATOM 1746 C CA . GLY A 1 113 ? -9.131 13.641 -5.854 1.00 0.00 113 GLY A CA 1
ATOM 1747 C C . GLY A 1 113 ? -9.189 13.850 -7.354 1.00 0.00 113 GLY A C 1
ATOM 1748 O O . GLY A 1 113 ? -10.004 13.249 -8.055 1.00 0.00 113 GLY A O 1
ATOM 1752 N N . PRO A 1 114 ? -8.310 14.723 -7.869 1.00 0.00 114 PRO A N 1
ATOM 1753 C CA . PRO A 1 114 ? -8.247 15.032 -9.300 1.00 0.00 114 PRO A CA 1
ATOM 1754 C C . PRO A 1 114 ? -7.715 13.862 -10.122 1.00 0.00 114 PRO A C 1
ATOM 1755 O O . PRO A 1 114 ? -7.399 12.803 -9.580 1.00 0.00 114 PRO A O 1
ATOM 1766 N N . SER A 1 115 ? -7.618 14.061 -11.432 1.00 0.00 115 SER A N 1
ATOM 1767 C CA . SER A 1 115 ? -7.128 13.021 -12.329 1.00 0.00 115 SER A CA 1
ATOM 1768 C C . SER A 1 115 ? -7.744 11.669 -11.983 1.00 0.00 115 SER A C 1
ATOM 1769 O O . SER A 1 115 ? -7.059 10.647 -11.970 1.00 0.00 115 SER A O 1
ATOM 1777 N N . SER A 1 116 ? -9.044 11.673 -11.702 1.00 0.00 116 SER A N 1
ATOM 1778 C CA . SER A 1 116 ? -9.753 10.449 -11.351 1.00 0.00 116 SER A CA 1
ATOM 1779 C C . SER A 1 116 ? -11.236 10.563 -11.694 1.00 0.00 116 SER A C 1
ATOM 1780 O O . SER A 1 116 ? -11.881 11.564 -11.384 1.00 0.00 116 SER A O 1
ATOM 1788 N N . GLY A 1 117 ? -11.770 9.528 -12.336 1.00 0.00 117 GLY A N 1
ATOM 1789 C CA . GLY A 1 117 ? -13.172 9.531 -12.711 1.00 0.00 117 GLY A CA 1
ATOM 1790 C C . GLY A 1 117 ? -13.917 8.324 -12.177 1.00 0.00 117 GLY A C 1
ATOM 1791 O O . GLY A 1 117 ? -14.514 8.380 -11.102 1.00 0.00 117 GLY A O 1
ATOM 1795 N N . GLY A 1 1 ? 15.167 13.881 -1.920 1.00 0.00 1 GLY A N 2
ATOM 1796 C CA . GLY A 1 1 ? 15.110 14.174 -0.500 1.00 0.00 1 GLY A CA 2
ATOM 1797 C C . GLY A 1 1 ? 13.770 13.816 0.112 1.00 0.00 1 GLY A C 2
ATOM 1798 O O . GLY A 1 1 ? 12.721 14.202 -0.404 1.00 0.00 1 GLY A O 2
ATOM 1802 N N . SER A 1 2 ? 13.804 13.076 1.215 1.00 0.00 2 SER A N 2
ATOM 1803 C CA . SER A 1 2 ? 12.583 12.661 1.895 1.00 0.00 2 SER A CA 2
ATOM 1804 C C . SER A 1 2 ? 11.864 13.862 2.502 1.00 0.00 2 SER A C 2
ATOM 1805 O O . SER A 1 2 ? 12.498 14.797 2.991 1.00 0.00 2 SER A O 2
ATOM 1813 N N . SER A 1 3 ? 10.535 13.829 2.465 1.00 0.00 3 SER A N 2
ATOM 1814 C CA . SER A 1 3 ? 9.728 14.916 3.006 1.00 0.00 3 SER A CA 2
ATOM 1815 C C . SER A 1 3 ? 8.770 14.401 4.076 1.00 0.00 3 SER A C 2
ATOM 1816 O O . SER A 1 3 ? 7.606 14.795 4.124 1.00 0.00 3 SER A O 2
ATOM 1824 N N . GLY A 1 4 ? 9.270 13.515 4.933 1.00 0.00 4 GLY A N 2
ATOM 1825 C CA . GLY A 1 4 ? 8.446 12.959 5.990 1.00 0.00 4 GLY A CA 2
ATOM 1826 C C . GLY A 1 4 ? 9.173 12.894 7.318 1.00 0.00 4 GLY A C 2
ATOM 1827 O O . GLY A 1 4 ? 10.352 13.237 7.406 1.00 0.00 4 GLY A O 2
ATOM 1831 N N . SER A 1 5 ? 8.469 12.453 8.356 1.00 0.00 5 SER A N 2
ATOM 1832 C CA . SER A 1 5 ? 9.054 12.349 9.688 1.00 0.00 5 SER A CA 2
ATOM 1833 C C . SER A 1 5 ? 8.961 10.919 10.211 1.00 0.00 5 SER A C 2
ATOM 1834 O O . SER A 1 5 ? 8.244 10.088 9.655 1.00 0.00 5 SER A O 2
ATOM 1842 N N . SER A 1 6 ? 9.691 10.641 11.287 1.00 0.00 6 SER A N 2
ATOM 1843 C CA . SER A 1 6 ? 9.696 9.311 11.885 1.00 0.00 6 SER A CA 2
ATOM 1844 C C . SER A 1 6 ? 8.579 9.176 12.916 1.00 0.00 6 SER A C 2
ATOM 1845 O O . SER A 1 6 ? 8.003 10.169 13.358 1.00 0.00 6 SER A O 2
ATOM 1853 N N . GLY A 1 7 ? 8.280 7.937 13.295 1.00 0.00 7 GLY A N 2
ATOM 1854 C CA . GLY A 1 7 ? 7.234 7.693 14.271 1.00 0.00 7 GLY A CA 2
ATOM 1855 C C . GLY A 1 7 ? 6.603 6.324 14.114 1.00 0.00 7 GLY A C 2
ATOM 1856 O O . GLY A 1 7 ? 6.646 5.733 13.036 1.00 0.00 7 GLY A O 2
ATOM 1860 N N . ASN A 1 8 ? 6.016 5.817 15.194 1.00 0.00 8 ASN A N 2
ATOM 1861 C CA . ASN A 1 8 ? 5.375 4.507 15.172 1.00 0.00 8 ASN A CA 2
ATOM 1862 C C . ASN A 1 8 ? 3.905 4.627 14.779 1.00 0.00 8 ASN A C 2
ATOM 1863 O O . ASN A 1 8 ? 3.181 5.477 15.296 1.00 0.00 8 ASN A O 2
ATOM 1874 N N . ALA A 1 9 ? 3.472 3.769 13.861 1.00 0.00 9 ALA A N 2
ATOM 1875 C CA . ALA A 1 9 ? 2.089 3.777 13.401 1.00 0.00 9 ALA A CA 2
ATOM 1876 C C . ALA A 1 9 ? 1.453 2.399 13.553 1.00 0.00 9 ALA A C 2
ATOM 1877 O O . ALA A 1 9 ? 2.136 1.379 13.634 1.00 0.00 9 ALA A O 2
ATOM 1884 N N . PRO A 1 10 ? 0.112 2.368 13.593 1.00 0.00 10 PRO A N 2
ATOM 1885 C CA . PRO A 1 10 ? -0.646 1.121 13.736 1.00 0.00 10 PRO A CA 2
ATOM 1886 C C . PRO A 1 10 ? -0.565 0.247 12.489 1.00 0.00 10 PRO A C 2
ATOM 1887 O O . PRO A 1 10 ? -0.203 0.719 11.411 1.00 0.00 10 PRO A O 2
ATOM 1898 N N . VAL A 1 11 ? -0.905 -1.029 12.643 1.00 0.00 11 VAL A N 2
ATOM 1899 C CA . VAL A 1 11 ? -0.872 -1.968 11.528 1.00 0.00 11 VAL A CA 2
ATOM 1900 C C . VAL A 1 11 ? -2.241 -2.084 10.867 1.00 0.00 11 VAL A C 2
ATOM 1901 O O . VAL A 1 11 ? -3.260 -2.233 11.543 1.00 0.00 11 VAL A O 2
ATOM 1914 N N . THR A 1 12 ? -2.258 -2.015 9.539 1.00 0.00 12 THR A N 2
ATOM 1915 C CA . THR A 1 12 ? -3.502 -2.111 8.785 1.00 0.00 12 THR A CA 2
ATOM 1916 C C . THR A 1 12 ? -3.857 -3.565 8.493 1.00 0.00 12 THR A C 2
ATOM 1917 O O . THR A 1 12 ? -4.961 -4.018 8.795 1.00 0.00 12 THR A O 2
ATOM 1928 N N . LYS A 1 13 ? -2.913 -4.292 7.905 1.00 0.00 13 LYS A N 2
ATOM 1929 C CA . LYS A 1 13 ? -3.125 -5.696 7.573 1.00 0.00 13 LYS A CA 2
ATOM 1930 C C . LYS A 1 13 ? -1.803 -6.457 7.557 1.00 0.00 13 LYS A C 2
ATOM 1931 O O . LYS A 1 13 ? -0.760 -5.900 7.216 1.00 0.00 13 LYS A O 2
ATOM 1950 N N . ALA A 1 14 ? -1.854 -7.732 7.927 1.00 0.00 14 ALA A N 2
ATOM 1951 C CA . ALA A 1 14 ? -0.661 -8.569 7.951 1.00 0.00 14 ALA A CA 2
ATOM 1952 C C . ALA A 1 14 ? -1.012 -10.032 7.702 1.00 0.00 14 ALA A C 2
ATOM 1953 O O . ALA A 1 14 ? -1.942 -10.569 8.303 1.00 0.00 14 ALA A O 2
ATOM 1960 N N . GLY A 1 15 ? -0.262 -10.672 6.810 1.00 0.00 15 GLY A N 2
ATOM 1961 C CA . GLY A 1 15 ? -0.510 -12.067 6.496 1.00 0.00 15 GLY A CA 2
ATOM 1962 C C . GLY A 1 15 ? 0.563 -12.661 5.605 1.00 0.00 15 GLY A C 2
ATOM 1963 O O . GLY A 1 15 ? 1.434 -11.946 5.111 1.00 0.00 15 GLY A O 2
ATOM 1967 N N . TRP A 1 16 ? 0.501 -13.972 5.401 1.00 0.00 16 TRP A N 2
ATOM 1968 C CA . TRP A 1 16 ? 1.477 -14.662 4.564 1.00 0.00 16 TRP A CA 2
ATOM 1969 C C . TRP A 1 16 ? 1.125 -14.520 3.088 1.00 0.00 16 TRP A C 2
ATOM 1970 O O . TRP A 1 16 ? 0.133 -15.081 2.619 1.00 0.00 16 TRP A O 2
ATOM 1991 N N . LEU A 1 17 ? 1.942 -13.769 2.358 1.00 0.00 17 LEU A N 2
ATOM 1992 C CA . LEU A 1 17 ? 1.716 -13.554 0.933 1.00 0.00 17 LEU A CA 2
ATOM 1993 C C . LEU A 1 17 ? 2.912 -14.029 0.115 1.00 0.00 17 LEU A C 2
ATOM 1994 O O . LEU A 1 17 ? 4.062 -13.858 0.520 1.00 0.00 17 LEU A O 2
ATOM 2010 N N . PHE A 1 18 ? 2.633 -14.626 -1.039 1.00 0.00 18 PHE A N 2
ATOM 2011 C CA . PHE A 1 18 ? 3.686 -15.125 -1.916 1.00 0.00 18 PHE A CA 2
ATOM 2012 C C . PHE A 1 18 ? 4.146 -14.041 -2.886 1.00 0.00 18 PHE A C 2
ATOM 2013 O O . PHE A 1 18 ? 3.375 -13.575 -3.725 1.00 0.00 18 PHE A O 2
ATOM 2030 N N . LYS A 1 19 ? 5.408 -13.643 -2.765 1.00 0.00 19 LYS A N 2
ATOM 2031 C CA . LYS A 1 19 ? 5.973 -12.614 -3.630 1.00 0.00 19 LYS A CA 2
ATOM 2032 C C . LYS A 1 19 ? 6.641 -13.238 -4.852 1.00 0.00 19 LYS A C 2
ATOM 2033 O O . LYS A 1 19 ? 7.537 -14.071 -4.722 1.00 0.00 19 LYS A O 2
ATOM 2052 N N . GLN A 1 20 ? 6.199 -12.827 -6.036 1.00 0.00 20 GLN A N 2
ATOM 2053 C CA . GLN A 1 20 ? 6.756 -13.345 -7.280 1.00 0.00 20 GLN A CA 2
ATOM 2054 C C . GLN A 1 20 ? 8.212 -12.921 -7.443 1.00 0.00 20 GLN A C 2
ATOM 2055 O O . GLN A 1 20 ? 8.583 -11.797 -7.105 1.00 0.00 20 GLN A O 2
ATOM 2069 N N . ALA A 1 21 ? 9.032 -13.828 -7.964 1.00 0.00 21 ALA A N 2
ATOM 2070 C CA . ALA A 1 21 ? 10.447 -13.547 -8.174 1.00 0.00 21 ALA A CA 2
ATOM 2071 C C . ALA A 1 21 ? 10.640 -12.454 -9.220 1.00 0.00 21 ALA A C 2
ATOM 2072 O O . ALA A 1 21 ? 10.008 -12.473 -10.275 1.00 0.00 21 ALA A O 2
ATOM 2079 N N . SER A 1 22 ? 11.519 -11.503 -8.919 1.00 0.00 22 SER A N 2
ATOM 2080 C CA . SER A 1 22 ? 11.792 -10.399 -9.832 1.00 0.00 22 SER A CA 2
ATOM 2081 C C . SER A 1 22 ? 13.132 -10.595 -10.535 1.00 0.00 22 SER A C 2
ATOM 2082 O O . SER A 1 22 ? 13.766 -9.631 -10.965 1.00 0.00 22 SER A O 2
ATOM 2090 N N . SER A 1 23 ? 13.556 -11.849 -10.647 1.00 0.00 23 SER A N 2
ATOM 2091 C CA . SER A 1 23 ? 14.822 -12.173 -11.294 1.00 0.00 23 SER A CA 2
ATOM 2092 C C . SER A 1 23 ? 15.004 -13.683 -11.409 1.00 0.00 23 SER A C 2
ATOM 2093 O O . SER A 1 23 ? 15.149 -14.380 -10.405 1.00 0.00 23 SER A O 2
ATOM 2101 N N . GLY A 1 24 ? 14.993 -14.183 -12.641 1.00 0.00 24 GLY A N 2
ATOM 2102 C CA . GLY A 1 24 ? 15.157 -15.607 -12.866 1.00 0.00 24 GLY A CA 2
ATOM 2103 C C . GLY A 1 24 ? 13.848 -16.296 -13.198 1.00 0.00 24 GLY A C 2
ATOM 2104 O O . GLY A 1 24 ? 12.871 -15.644 -13.567 1.00 0.00 24 GLY A O 2
ATOM 2108 N N . VAL A 1 25 ? 13.828 -17.619 -13.070 1.00 0.00 25 VAL A N 2
ATOM 2109 C CA . VAL A 1 25 ? 12.630 -18.397 -13.360 1.00 0.00 25 VAL A CA 2
ATOM 2110 C C . VAL A 1 25 ? 11.410 -17.810 -12.658 1.00 0.00 25 VAL A C 2
ATOM 2111 O O . VAL A 1 25 ? 11.532 -16.913 -11.824 1.00 0.00 25 VAL A O 2
ATOM 2124 N N . LYS A 1 26 ? 10.234 -18.323 -13.001 1.00 0.00 26 LYS A N 2
ATOM 2125 C CA . LYS A 1 26 ? 8.990 -17.853 -12.403 1.00 0.00 26 LYS A CA 2
ATOM 2126 C C . LYS A 1 26 ? 8.692 -18.601 -11.108 1.00 0.00 26 LYS A C 2
ATOM 2127 O O . LYS A 1 26 ? 7.914 -19.555 -11.098 1.00 0.00 26 LYS A O 2
ATOM 2146 N N . GLN A 1 27 ? 9.313 -18.162 -10.019 1.00 0.00 27 GLN A N 2
ATOM 2147 C CA . GLN A 1 27 ? 9.113 -18.791 -8.719 1.00 0.00 27 GLN A CA 2
ATOM 2148 C C . GLN A 1 27 ? 8.554 -17.792 -7.711 1.00 0.00 27 GLN A C 2
ATOM 2149 O O . GLN A 1 27 ? 8.616 -16.581 -7.923 1.00 0.00 27 GLN A O 2
ATOM 2163 N N . TRP A 1 28 ? 8.009 -18.307 -6.615 1.00 0.00 28 TRP A N 2
ATOM 2164 C CA . TRP A 1 28 ? 7.439 -17.459 -5.574 1.00 0.00 28 TRP A CA 2
ATOM 2165 C C . TRP A 1 28 ? 8.071 -17.760 -4.220 1.00 0.00 28 TRP A C 2
ATOM 2166 O O . TRP A 1 28 ? 8.367 -18.912 -3.905 1.00 0.00 28 TRP A O 2
ATOM 2187 N N . ASN A 1 29 ? 8.275 -16.717 -3.421 1.00 0.00 29 ASN A N 2
ATOM 2188 C CA . ASN A 1 29 ? 8.872 -16.872 -2.100 1.00 0.00 29 ASN A CA 2
ATOM 2189 C C . ASN A 1 29 ? 7.902 -16.429 -1.009 1.00 0.00 29 ASN A C 2
ATOM 2190 O O . ASN A 1 29 ? 7.697 -15.235 -0.791 1.00 0.00 29 ASN A O 2
ATOM 2201 N N . LYS A 1 30 ? 7.306 -17.400 -0.325 1.00 0.00 30 LYS A N 2
ATOM 2202 C CA . LYS A 1 30 ? 6.358 -17.113 0.745 1.00 0.00 30 LYS A CA 2
ATOM 2203 C C . LYS A 1 30 ? 7.034 -16.349 1.879 1.00 0.00 30 LYS A C 2
ATOM 2204 O O . LYS A 1 30 ? 8.036 -16.801 2.433 1.00 0.00 30 LYS A O 2
ATOM 2223 N N . ARG A 1 31 ? 6.477 -15.192 2.221 1.00 0.00 31 ARG A N 2
ATOM 2224 C CA . ARG A 1 31 ? 7.026 -14.366 3.289 1.00 0.00 31 ARG A CA 2
ATOM 2225 C C . ARG A 1 31 ? 5.910 -13.712 4.099 1.00 0.00 31 ARG A C 2
ATOM 2226 O O . ARG A 1 31 ? 4.729 -13.899 3.809 1.00 0.00 31 ARG A O 2
ATOM 2247 N N . TRP A 1 32 ? 6.294 -12.947 5.114 1.00 0.00 32 TRP A N 2
ATOM 2248 C CA . TRP A 1 32 ? 5.325 -12.266 5.966 1.00 0.00 32 TRP A CA 2
ATOM 2249 C C . TRP A 1 32 ? 5.172 -10.805 5.556 1.00 0.00 32 TRP A C 2
ATOM 2250 O O . TRP A 1 32 ? 6.105 -10.013 5.686 1.00 0.00 32 TRP A O 2
ATOM 2271 N N . PHE A 1 33 ? 3.989 -10.455 5.062 1.00 0.00 33 PHE A N 2
ATOM 2272 C CA . PHE A 1 33 ? 3.714 -9.089 4.632 1.00 0.00 33 PHE A CA 2
ATOM 2273 C C . PHE A 1 33 ? 2.926 -8.332 5.697 1.00 0.00 33 PHE A C 2
ATOM 2274 O O . PHE A 1 33 ? 2.020 -8.883 6.324 1.00 0.00 33 PHE A O 2
ATOM 2291 N N . VAL A 1 34 ? 3.278 -7.066 5.897 1.00 0.00 34 VAL A N 2
ATOM 2292 C CA . VAL A 1 34 ? 2.604 -6.232 6.885 1.00 0.00 34 VAL A CA 2
ATOM 2293 C C . VAL A 1 34 ? 2.249 -4.869 6.303 1.00 0.00 34 VAL A C 2
ATOM 2294 O O . VAL A 1 34 ? 3.079 -3.959 6.274 1.00 0.00 34 VAL A O 2
ATOM 2307 N N . LEU A 1 35 ? 1.011 -4.733 5.841 1.00 0.00 35 LEU A N 2
ATOM 2308 C CA . LEU A 1 35 ? 0.544 -3.479 5.259 1.00 0.00 35 LEU A CA 2
ATOM 2309 C C . LEU A 1 35 ? 0.637 -2.342 6.272 1.00 0.00 35 LEU A C 2
ATOM 2310 O O . LEU A 1 35 ? -0.043 -2.354 7.298 1.00 0.00 35 LEU A O 2
ATOM 2326 N N . VAL A 1 36 ? 1.481 -1.359 5.974 1.00 0.00 36 VAL A N 2
ATOM 2327 C CA . VAL A 1 36 ? 1.660 -0.212 6.856 1.00 0.00 36 VAL A CA 2
ATOM 2328 C C . VAL A 1 36 ? 0.998 1.034 6.278 1.00 0.00 36 VAL A C 2
ATOM 2329 O O . VAL A 1 36 ? 0.403 0.991 5.202 1.00 0.00 36 VAL A O 2
ATOM 2342 N N . ASP A 1 37 ? 1.107 2.144 7.001 1.00 0.00 37 ASP A N 2
ATOM 2343 C CA . ASP A 1 37 ? 0.521 3.404 6.560 1.00 0.00 37 ASP A CA 2
ATOM 2344 C C . ASP A 1 37 ? 1.052 3.799 5.185 1.00 0.00 37 ASP A C 2
ATOM 2345 O O . ASP A 1 37 ? 2.248 4.036 5.016 1.00 0.00 37 ASP A O 2
ATOM 2354 N N . ARG A 1 38 ? 0.156 3.866 4.207 1.00 0.00 38 ARG A N 2
ATOM 2355 C CA . ARG A 1 38 ? 0.535 4.229 2.847 1.00 0.00 38 ARG A CA 2
ATOM 2356 C C . ARG A 1 38 ? 1.833 3.536 2.440 1.00 0.00 38 ARG A C 2
ATOM 2357 O O . ARG A 1 38 ? 2.665 4.116 1.742 1.00 0.00 38 ARG A O 2
ATOM 2378 N N . CYS A 1 39 ? 1.998 2.295 2.883 1.00 0.00 39 CYS A N 2
ATOM 2379 C CA . CYS A 1 39 ? 3.195 1.523 2.567 1.00 0.00 39 CYS A CA 2
ATOM 2380 C C . CYS A 1 39 ? 3.014 0.058 2.949 1.00 0.00 39 CYS A C 2
ATOM 2381 O O . CYS A 1 39 ? 2.010 -0.317 3.558 1.00 0.00 39 CYS A O 2
ATOM 2389 N N . LEU A 1 40 ? 3.989 -0.767 2.587 1.00 0.00 40 LEU A N 2
ATOM 2390 C CA . LEU A 1 40 ? 3.938 -2.193 2.890 1.00 0.00 40 LEU A CA 2
ATOM 2391 C C . LEU A 1 40 ? 5.341 -2.765 3.060 1.00 0.00 40 LEU A C 2
ATOM 2392 O O . LEU A 1 40 ? 6.217 -2.548 2.223 1.00 0.00 40 LEU A O 2
ATOM 2408 N N . PHE A 1 41 ? 5.548 -3.499 4.148 1.00 0.00 41 PHE A N 2
ATOM 2409 C CA . PHE A 1 41 ? 6.845 -4.104 4.428 1.00 0.00 41 PHE A CA 2
ATOM 2410 C C . PHE A 1 41 ? 6.708 -5.608 4.649 1.00 0.00 41 PHE A C 2
ATOM 2411 O O . PHE A 1 41 ? 5.686 -6.083 5.145 1.00 0.00 41 PHE A O 2
ATOM 2428 N N . TYR A 1 42 ? 7.743 -6.351 4.277 1.00 0.00 42 TYR A N 2
ATOM 2429 C CA . TYR A 1 42 ? 7.738 -7.801 4.431 1.00 0.00 42 TYR A CA 2
ATOM 2430 C C . TYR A 1 42 ? 8.902 -8.260 5.305 1.00 0.00 42 TYR A C 2
ATOM 2431 O O . TYR A 1 42 ? 9.822 -7.493 5.586 1.00 0.00 42 TYR A O 2
ATOM 2449 N N . TYR A 1 43 ? 8.853 -9.518 5.730 1.00 0.00 43 TYR A N 2
ATOM 2450 C CA . TYR A 1 43 ? 9.901 -10.080 6.573 1.00 0.00 43 TYR A CA 2
ATOM 2451 C C . TYR A 1 43 ? 9.947 -11.600 6.445 1.00 0.00 43 TYR A C 2
ATOM 2452 O O . TYR A 1 43 ? 9.105 -12.205 5.780 1.00 0.00 43 TYR A O 2
ATOM 2470 N N . LYS A 1 44 ? 10.936 -12.212 7.087 1.00 0.00 44 LYS A N 2
ATOM 2471 C CA . LYS A 1 44 ? 11.093 -13.661 7.048 1.00 0.00 44 LYS A CA 2
ATOM 2472 C C . LYS A 1 44 ? 9.838 -14.358 7.564 1.00 0.00 44 LYS A C 2
ATOM 2473 O O . LYS A 1 44 ? 9.320 -15.275 6.927 1.00 0.00 44 LYS A O 2
ATOM 2492 N N . ASP A 1 45 ? 9.355 -13.917 8.720 1.00 0.00 45 ASP A N 2
ATOM 2493 C CA . ASP A 1 45 ? 8.159 -14.497 9.320 1.00 0.00 45 ASP A CA 2
ATOM 2494 C C . ASP A 1 45 ? 7.410 -13.460 10.151 1.00 0.00 45 ASP A C 2
ATOM 2495 O O . ASP A 1 45 ? 7.780 -12.286 10.175 1.00 0.00 45 ASP A O 2
ATOM 2504 N N . GLU A 1 46 ? 6.355 -13.901 10.829 1.00 0.00 46 GLU A N 2
ATOM 2505 C CA . GLU A 1 46 ? 5.554 -13.010 11.659 1.00 0.00 46 GLU A CA 2
ATOM 2506 C C . GLU A 1 46 ? 6.429 -12.272 12.667 1.00 0.00 46 GLU A C 2
ATOM 2507 O O . GLU A 1 46 ? 6.285 -11.065 12.866 1.00 0.00 46 GLU A O 2
ATOM 2519 N N . LYS A 1 47 ? 7.337 -13.005 13.302 1.00 0.00 47 LYS A N 2
ATOM 2520 C CA . LYS A 1 47 ? 8.238 -12.422 14.289 1.00 0.00 47 LYS A CA 2
ATOM 2521 C C . LYS A 1 47 ? 8.617 -10.996 13.905 1.00 0.00 47 LYS A C 2
ATOM 2522 O O . LYS A 1 47 ? 8.725 -10.120 14.763 1.00 0.00 47 LYS A O 2
ATOM 2541 N N . GLU A 1 48 ? 8.818 -10.770 12.610 1.00 0.00 48 GLU A N 2
ATOM 2542 C CA . GLU A 1 48 ? 9.185 -9.449 12.113 1.00 0.00 48 GLU A CA 2
ATOM 2543 C C . GLU A 1 48 ? 10.491 -8.975 12.743 1.00 0.00 48 GLU A C 2
ATOM 2544 O O . GLU A 1 48 ? 10.578 -7.855 13.247 1.00 0.00 48 GLU A O 2
ATOM 2556 N N . GLU A 1 49 ? 11.503 -9.835 12.712 1.00 0.00 49 GLU A N 2
ATOM 2557 C CA . GLU A 1 49 ? 12.805 -9.505 13.281 1.00 0.00 49 GLU A CA 2
ATOM 2558 C C . GLU A 1 49 ? 13.332 -8.193 12.706 1.00 0.00 49 GLU A C 2
ATOM 2559 O O . GLU A 1 49 ? 13.566 -7.231 13.439 1.00 0.00 49 GLU A O 2
ATOM 2571 N N . SER A 1 50 ? 13.518 -8.162 11.391 1.00 0.00 50 SER A N 2
ATOM 2572 C CA . SER A 1 50 ? 14.022 -6.971 10.717 1.00 0.00 50 SER A CA 2
ATOM 2573 C C . SER A 1 50 ? 13.449 -6.860 9.308 1.00 0.00 50 SER A C 2
ATOM 2574 O O . SER A 1 50 ? 13.165 -7.869 8.661 1.00 0.00 50 SER A O 2
ATOM 2582 N N . ILE A 1 51 ? 13.283 -5.628 8.839 1.00 0.00 51 ILE A N 2
ATOM 2583 C CA . ILE A 1 51 ? 12.745 -5.385 7.506 1.00 0.00 51 ILE A CA 2
ATOM 2584 C C . ILE A 1 51 ? 13.741 -5.798 6.428 1.00 0.00 51 ILE A C 2
ATOM 2585 O O . ILE A 1 51 ? 14.941 -5.547 6.546 1.00 0.00 51 ILE A O 2
ATOM 2601 N N . LEU A 1 52 ? 13.235 -6.432 5.375 1.00 0.00 52 LEU A N 2
ATOM 2602 C CA . LEU A 1 52 ? 14.080 -6.879 4.273 1.00 0.00 52 LEU A CA 2
ATOM 2603 C C . LEU A 1 52 ? 13.885 -5.996 3.045 1.00 0.00 52 LEU A C 2
ATOM 2604 O O . LEU A 1 52 ? 14.816 -5.777 2.271 1.00 0.00 52 LEU A O 2
ATOM 2620 N N . GLY A 1 53 ? 12.668 -5.490 2.873 1.00 0.00 53 GLY A N 2
ATOM 2621 C CA . GLY A 1 53 ? 12.373 -4.635 1.738 1.00 0.00 53 GLY A CA 2
ATOM 2622 C C . GLY A 1 53 ? 11.167 -3.748 1.978 1.00 0.00 53 GLY A C 2
ATOM 2623 O O . GLY A 1 53 ? 10.283 -4.091 2.763 1.00 0.00 53 GLY A O 2
ATOM 2627 N N . SER A 1 54 ? 11.131 -2.605 1.301 1.00 0.00 54 SER A N 2
ATOM 2628 C CA . SER A 1 54 ? 10.027 -1.664 1.449 1.00 0.00 54 SER A CA 2
ATOM 2629 C C . SER A 1 54 ? 9.209 -1.581 0.164 1.00 0.00 54 SER A C 2
ATOM 2630 O O . SER A 1 54 ? 9.763 -1.504 -0.933 1.00 0.00 54 SER A O 2
ATOM 2638 N N . ILE A 1 55 ? 7.888 -1.596 0.309 1.00 0.00 55 ILE A N 2
ATOM 2639 C CA . ILE A 1 55 ? 6.993 -1.521 -0.839 1.00 0.00 55 ILE A CA 2
ATOM 2640 C C . ILE A 1 55 ? 6.021 -0.354 -0.703 1.00 0.00 55 ILE A C 2
ATOM 2641 O O . ILE A 1 55 ? 5.062 -0.400 0.067 1.00 0.00 55 ILE A O 2
ATOM 2657 N N . PRO A 1 56 ? 6.271 0.717 -1.470 1.00 0.00 56 PRO A N 2
ATOM 2658 C CA . PRO A 1 56 ? 5.428 1.916 -1.455 1.00 0.00 56 PRO A CA 2
ATOM 2659 C C . PRO A 1 56 ? 4.058 1.669 -2.077 1.00 0.00 56 PRO A C 2
ATOM 2660 O O . PRO A 1 56 ? 3.941 0.982 -3.093 1.00 0.00 56 PRO A O 2
ATOM 2671 N N . LEU A 1 57 ? 3.024 2.232 -1.462 1.00 0.00 57 LEU A N 2
ATOM 2672 C CA . LEU A 1 57 ? 1.660 2.073 -1.956 1.00 0.00 57 LEU A CA 2
ATOM 2673 C C . LEU A 1 57 ? 0.978 3.427 -2.116 1.00 0.00 57 LEU A C 2
ATOM 2674 O O . LEU A 1 57 ? -0.172 3.606 -1.712 1.00 0.00 57 LEU A O 2
ATOM 2690 N N . LEU A 1 58 ? 1.692 4.378 -2.709 1.00 0.00 58 LEU A N 2
ATOM 2691 C CA . LEU A 1 58 ? 1.154 5.716 -2.924 1.00 0.00 58 LEU A CA 2
ATOM 2692 C C . LEU A 1 58 ? -0.012 5.683 -3.907 1.00 0.00 58 LEU A C 2
ATOM 2693 O O . LEU A 1 58 ? -1.147 6.001 -3.551 1.00 0.00 58 LEU A O 2
ATOM 2709 N N . SER A 1 59 ? 0.275 5.294 -5.145 1.00 0.00 59 SER A N 2
ATOM 2710 C CA . SER A 1 59 ? -0.749 5.220 -6.180 1.00 0.00 59 SER A CA 2
ATOM 2711 C C . SER A 1 59 ? -0.713 3.868 -6.885 1.00 0.00 59 SER A C 2
ATOM 2712 O O . SER A 1 59 ? -1.120 3.746 -8.041 1.00 0.00 59 SER A O 2
ATOM 2720 N N . PHE A 1 60 ? -0.221 2.854 -6.181 1.00 0.00 60 PHE A N 2
ATOM 2721 C CA . PHE A 1 60 ? -0.130 1.509 -6.739 1.00 0.00 60 PHE A CA 2
ATOM 2722 C C . PHE A 1 60 ? -1.519 0.926 -6.983 1.00 0.00 60 PHE A C 2
ATOM 2723 O O . PHE A 1 60 ? -2.273 0.676 -6.043 1.00 0.00 60 PHE A O 2
ATOM 2740 N N . ARG A 1 61 ? -1.850 0.714 -8.253 1.00 0.00 61 ARG A N 2
ATOM 2741 C CA . ARG A 1 61 ? -3.148 0.162 -8.622 1.00 0.00 61 ARG A CA 2
ATOM 2742 C C . ARG A 1 61 ? -3.234 -1.317 -8.257 1.00 0.00 61 ARG A C 2
ATOM 2743 O O . ARG A 1 61 ? -2.731 -2.176 -8.982 1.00 0.00 61 ARG A O 2
ATOM 2764 N N . VAL A 1 62 ? -3.874 -1.607 -7.129 1.00 0.00 62 VAL A N 2
ATOM 2765 C CA . VAL A 1 62 ? -4.026 -2.982 -6.668 1.00 0.00 62 VAL A CA 2
ATOM 2766 C C . VAL A 1 62 ? -5.356 -3.571 -7.127 1.00 0.00 62 VAL A C 2
ATOM 2767 O O . VAL A 1 62 ? -6.415 -2.988 -6.903 1.00 0.00 62 VAL A O 2
ATOM 2780 N N . ALA A 1 63 ? -5.291 -4.732 -7.771 1.00 0.00 63 ALA A N 2
ATOM 2781 C CA . ALA A 1 63 ? -6.489 -5.402 -8.260 1.00 0.00 63 ALA A CA 2
ATOM 2782 C C . ALA A 1 63 ? -6.170 -6.810 -8.751 1.00 0.00 63 ALA A C 2
ATOM 2783 O O . ALA A 1 63 ? -5.031 -7.109 -9.110 1.00 0.00 63 ALA A O 2
ATOM 2790 N N . ALA A 1 64 ? -7.181 -7.672 -8.762 1.00 0.00 64 ALA A N 2
ATOM 2791 C CA . ALA A 1 64 ? -7.008 -9.048 -9.210 1.00 0.00 64 ALA A CA 2
ATOM 2792 C C . ALA A 1 64 ? -6.146 -9.112 -10.467 1.00 0.00 64 ALA A C 2
ATOM 2793 O O . ALA A 1 64 ? -6.239 -8.249 -11.340 1.00 0.00 64 ALA A O 2
ATOM 2800 N N . VAL A 1 65 ? -5.307 -10.139 -10.552 1.00 0.00 65 VAL A N 2
ATOM 2801 C CA . VAL A 1 65 ? -4.429 -10.316 -11.702 1.00 0.00 65 VAL A CA 2
ATOM 2802 C C . VAL A 1 65 ? -5.232 -10.433 -12.993 1.00 0.00 65 VAL A C 2
ATOM 2803 O O . VAL A 1 65 ? -6.462 -10.448 -12.971 1.00 0.00 65 VAL A O 2
ATOM 2816 N N . GLN A 1 66 ? -4.526 -10.515 -14.117 1.00 0.00 66 GLN A N 2
ATOM 2817 C CA . GLN A 1 66 ? -5.173 -10.630 -15.418 1.00 0.00 66 GLN A CA 2
ATOM 2818 C C . GLN A 1 66 ? -5.015 -12.038 -15.982 1.00 0.00 66 GLN A C 2
ATOM 2819 O O . GLN A 1 66 ? -4.102 -12.780 -15.618 1.00 0.00 66 GLN A O 2
ATOM 2833 N N . PRO A 1 67 ? -5.924 -12.418 -16.893 1.00 0.00 67 PRO A N 2
ATOM 2834 C CA . PRO A 1 67 ? -5.905 -13.739 -17.527 1.00 0.00 67 PRO A CA 2
ATOM 2835 C C . PRO A 1 67 ? -4.732 -13.906 -18.485 1.00 0.00 67 PRO A C 2
ATOM 2836 O O . PRO A 1 67 ? -4.479 -15.001 -18.988 1.00 0.00 67 PRO A O 2
ATOM 2847 N N . SER A 1 68 ? -4.017 -12.813 -18.735 1.00 0.00 68 SER A N 2
ATOM 2848 C CA . SER A 1 68 ? -2.872 -12.838 -19.637 1.00 0.00 68 SER A CA 2
ATOM 2849 C C . SER A 1 68 ? -1.587 -13.147 -18.874 1.00 0.00 68 SER A C 2
ATOM 2850 O O . SER A 1 68 ? -0.601 -13.602 -19.455 1.00 0.00 68 SER A O 2
ATOM 2858 N N . ASP A 1 69 ? -1.606 -12.895 -17.570 1.00 0.00 69 ASP A N 2
ATOM 2859 C CA . ASP A 1 69 ? -0.443 -13.146 -16.726 1.00 0.00 69 ASP A CA 2
ATOM 2860 C C . ASP A 1 69 ? -0.274 -14.640 -16.466 1.00 0.00 69 ASP A C 2
ATOM 2861 O O . ASP A 1 69 ? 0.818 -15.102 -16.137 1.00 0.00 69 ASP A O 2
ATOM 2870 N N . ASN A 1 70 ? -1.362 -15.389 -16.613 1.00 0.00 70 ASN A N 2
ATOM 2871 C CA . ASN A 1 70 ? -1.334 -16.830 -16.392 1.00 0.00 70 ASN A CA 2
ATOM 2872 C C . ASN A 1 70 ? -0.826 -17.155 -14.990 1.00 0.00 70 ASN A C 2
ATOM 2873 O O . ASN A 1 70 ? 0.044 -18.010 -14.818 1.00 0.00 70 ASN A O 2
ATOM 2884 N N . ILE A 1 71 ? -1.375 -16.469 -13.994 1.00 0.00 71 ILE A N 2
ATOM 2885 C CA . ILE A 1 71 ? -0.979 -16.687 -12.608 1.00 0.00 71 ILE A CA 2
ATOM 2886 C C . ILE A 1 71 ? -1.626 -17.946 -12.043 1.00 0.00 71 ILE A C 2
ATOM 2887 O O . ILE A 1 71 ? -2.705 -17.890 -11.453 1.00 0.00 71 ILE A O 2
ATOM 2903 N N . SER A 1 72 ? -0.959 -19.081 -12.225 1.00 0.00 72 SER A N 2
ATOM 2904 C CA . SER A 1 72 ? -1.470 -20.356 -11.735 1.00 0.00 72 SER A CA 2
ATOM 2905 C C . SER A 1 72 ? -2.173 -20.178 -10.392 1.00 0.00 72 SER A C 2
ATOM 2906 O O . SER A 1 72 ? -3.371 -20.435 -10.268 1.00 0.00 72 SER A O 2
ATOM 2914 N N . ARG A 1 73 ? -1.420 -19.738 -9.390 1.00 0.00 73 ARG A N 2
ATOM 2915 C CA . ARG A 1 73 ? -1.969 -19.528 -8.056 1.00 0.00 73 ARG A CA 2
ATOM 2916 C C . ARG A 1 73 ? -3.265 -18.724 -8.123 1.00 0.00 73 ARG A C 2
ATOM 2917 O O . ARG A 1 73 ? -3.310 -17.647 -8.716 1.00 0.00 73 ARG A O 2
ATOM 2938 N N . LYS A 1 74 ? -4.317 -19.256 -7.509 1.00 0.00 74 LYS A N 2
ATOM 2939 C CA . LYS A 1 74 ? -5.614 -18.590 -7.497 1.00 0.00 74 LYS A CA 2
ATOM 2940 C C . LYS A 1 74 ? -5.643 -17.475 -6.457 1.00 0.00 74 LYS A C 2
ATOM 2941 O O . LYS A 1 74 ? -4.710 -17.325 -5.667 1.00 0.00 74 LYS A O 2
ATOM 2960 N N . HIS A 1 75 ? -6.720 -16.696 -6.461 1.00 0.00 75 HIS A N 2
ATOM 2961 C CA . HIS A 1 75 ? -6.871 -15.596 -5.515 1.00 0.00 75 HIS A CA 2
ATOM 2962 C C . HIS A 1 75 ? -5.595 -14.762 -5.444 1.00 0.00 75 HIS A C 2
ATOM 2963 O O . HIS A 1 75 ? -5.070 -14.503 -4.360 1.00 0.00 75 HIS A O 2
ATOM 2978 N N . THR A 1 76 ? -5.100 -14.345 -6.605 1.00 0.00 76 THR A N 2
ATOM 2979 C CA . THR A 1 76 ? -3.886 -13.543 -6.674 1.00 0.00 76 THR A CA 2
ATOM 2980 C C . THR A 1 76 ? -4.178 -12.147 -7.214 1.00 0.00 76 THR A C 2
ATOM 2981 O O . THR A 1 76 ? -5.129 -11.950 -7.971 1.00 0.00 76 THR A O 2
ATOM 2992 N N . PHE A 1 77 ? -3.355 -11.181 -6.821 1.00 0.00 77 PHE A N 2
ATOM 2993 C CA . PHE A 1 77 ? -3.526 -9.803 -7.266 1.00 0.00 77 PHE A CA 2
ATOM 2994 C C . PHE A 1 77 ? -2.184 -9.182 -7.641 1.00 0.00 77 PHE A C 2
ATOM 2995 O O . PHE A 1 77 ? -1.127 -9.658 -7.225 1.00 0.00 77 PHE A O 2
ATOM 3012 N N . LYS A 1 78 ? -2.233 -8.115 -8.431 1.00 0.00 78 LYS A N 2
ATOM 3013 C CA . LYS A 1 78 ? -1.022 -7.426 -8.863 1.00 0.00 78 LYS A CA 2
ATOM 3014 C C . LYS A 1 78 ? -1.072 -5.949 -8.485 1.00 0.00 78 LYS A C 2
ATOM 3015 O O . LYS A 1 78 ? -2.146 -5.353 -8.412 1.00 0.00 78 LYS A O 2
ATOM 3034 N N . ALA A 1 79 ? 0.098 -5.365 -8.245 1.00 0.00 79 ALA A N 2
ATOM 3035 C CA . ALA A 1 79 ? 0.187 -3.957 -7.878 1.00 0.00 79 ALA A CA 2
ATOM 3036 C C . ALA A 1 79 ? 1.088 -3.194 -8.843 1.00 0.00 79 ALA A C 2
ATOM 3037 O O . ALA A 1 79 ? 2.309 -3.343 -8.816 1.00 0.00 79 ALA A O 2
ATOM 3044 N N . GLU A 1 80 ? 0.476 -2.378 -9.696 1.00 0.00 80 GLU A N 2
ATOM 3045 C CA . GLU A 1 80 ? 1.224 -1.593 -10.671 1.00 0.00 80 GLU A CA 2
ATOM 3046 C C . GLU A 1 80 ? 1.280 -0.125 -10.260 1.00 0.00 80 GLU A C 2
ATOM 3047 O O . GLU A 1 80 ? 0.394 0.371 -9.564 1.00 0.00 80 GLU A O 2
ATOM 3059 N N . HIS A 1 81 ? 2.329 0.566 -10.695 1.00 0.00 81 HIS A N 2
ATOM 3060 C CA . HIS A 1 81 ? 2.502 1.978 -10.373 1.00 0.00 81 HIS A CA 2
ATOM 3061 C C . HIS A 1 81 ? 2.732 2.800 -11.637 1.00 0.00 81 HIS A C 2
ATOM 3062 O O . HIS A 1 81 ? 2.663 2.278 -12.749 1.00 0.00 81 HIS A O 2
ATOM 3077 N N . ALA A 1 82 ? 3.006 4.088 -11.458 1.00 0.00 82 ALA A N 2
ATOM 3078 C CA . ALA A 1 82 ? 3.247 4.981 -12.584 1.00 0.00 82 ALA A CA 2
ATOM 3079 C C . ALA A 1 82 ? 4.528 4.603 -13.320 1.00 0.00 82 ALA A C 2
ATOM 3080 O O . ALA A 1 82 ? 5.544 5.288 -13.209 1.00 0.00 82 ALA A O 2
ATOM 3087 N N . GLY A 1 83 ? 4.473 3.508 -14.072 1.00 0.00 83 GLY A N 2
ATOM 3088 C CA . GLY A 1 83 ? 5.636 3.058 -14.814 1.00 0.00 83 GLY A CA 2
ATOM 3089 C C . GLY A 1 83 ? 6.842 2.836 -13.923 1.00 0.00 83 GLY A C 2
ATOM 3090 O O . GLY A 1 83 ? 7.939 3.308 -14.223 1.00 0.00 83 GLY A O 2
ATOM 3094 N N . VAL A 1 84 ? 6.639 2.119 -12.823 1.00 0.00 84 VAL A N 2
ATOM 3095 C CA . VAL A 1 84 ? 7.719 1.836 -11.884 1.00 0.00 84 VAL A CA 2
ATOM 3096 C C . VAL A 1 84 ? 8.019 0.343 -11.826 1.00 0.00 84 VAL A C 2
ATOM 3097 O O . VAL A 1 84 ? 9.076 -0.106 -12.270 1.00 0.00 84 VAL A O 2
ATOM 3110 N N . ARG A 1 85 ? 7.083 -0.423 -11.276 1.00 0.00 85 ARG A N 2
ATOM 3111 C CA . ARG A 1 85 ? 7.247 -1.867 -11.158 1.00 0.00 85 ARG A CA 2
ATOM 3112 C C . ARG A 1 85 ? 5.906 -2.548 -10.905 1.00 0.00 85 ARG A C 2
ATOM 3113 O O . ARG A 1 85 ? 4.997 -1.957 -10.321 1.00 0.00 85 ARG A O 2
ATOM 3134 N N . THR A 1 86 ? 5.788 -3.796 -11.348 1.00 0.00 86 THR A N 2
ATOM 3135 C CA . THR A 1 86 ? 4.558 -4.557 -11.171 1.00 0.00 86 THR A CA 2
ATOM 3136 C C . THR A 1 86 ? 4.775 -5.742 -10.236 1.00 0.00 86 THR A C 2
ATOM 3137 O O . THR A 1 86 ? 5.420 -6.725 -10.603 1.00 0.00 86 THR A O 2
ATOM 3148 N N . TYR A 1 87 ? 4.232 -5.643 -9.028 1.00 0.00 87 TYR A N 2
ATOM 3149 C CA . TYR A 1 87 ? 4.367 -6.706 -8.040 1.00 0.00 87 TYR A CA 2
ATOM 3150 C C . TYR A 1 87 ? 3.223 -7.709 -8.159 1.00 0.00 87 TYR A C 2
ATOM 3151 O O . TYR A 1 87 ? 2.263 -7.488 -8.896 1.00 0.00 87 TYR A O 2
ATOM 3169 N N . PHE A 1 88 ? 3.335 -8.813 -7.427 1.00 0.00 88 PHE A N 2
ATOM 3170 C CA . PHE A 1 88 ? 2.311 -9.851 -7.449 1.00 0.00 88 PHE A CA 2
ATOM 3171 C C . PHE A 1 88 ? 2.213 -10.547 -6.094 1.00 0.00 88 PHE A C 2
ATOM 3172 O O . PHE A 1 88 ? 3.208 -11.043 -5.565 1.00 0.00 88 PHE A O 2
ATOM 3189 N N . PHE A 1 89 ? 1.006 -10.579 -5.539 1.00 0.00 89 PHE A N 2
ATOM 3190 C CA . PHE A 1 89 ? 0.776 -11.212 -4.245 1.00 0.00 89 PHE A CA 2
ATOM 3191 C C . PHE A 1 89 ? -0.372 -12.213 -4.326 1.00 0.00 89 PHE A C 2
ATOM 3192 O O . PHE A 1 89 ? -1.488 -11.864 -4.712 1.00 0.00 89 PHE A O 2
ATOM 3209 N N . SER A 1 90 ? -0.090 -13.459 -3.959 1.00 0.00 90 SER A N 2
ATOM 3210 C CA . SER A 1 90 ? -1.098 -14.513 -3.994 1.00 0.00 90 SER A CA 2
ATOM 3211 C C . SER A 1 90 ? -1.547 -14.881 -2.583 1.00 0.00 90 SER A C 2
ATOM 3212 O O . SER A 1 90 ? -0.726 -15.038 -1.679 1.00 0.00 90 SER A O 2
ATOM 3220 N N . ALA A 1 91 ? -2.856 -15.019 -2.403 1.00 0.00 91 ALA A N 2
ATOM 3221 C CA . ALA A 1 91 ? -3.416 -15.371 -1.104 1.00 0.00 91 ALA A CA 2
ATOM 3222 C C . ALA A 1 91 ? -3.855 -16.831 -1.073 1.00 0.00 91 ALA A C 2
ATOM 3223 O O . ALA A 1 91 ? -4.505 -17.312 -2.000 1.00 0.00 91 ALA A O 2
ATOM 3230 N N . GLU A 1 92 ? -3.495 -17.530 0.000 1.00 0.00 92 GLU A N 2
ATOM 3231 C CA . GLU A 1 92 ? -3.851 -18.936 0.149 1.00 0.00 92 GLU A CA 2
ATOM 3232 C C . GLU A 1 92 ? -5.353 -19.139 -0.035 1.00 0.00 92 GLU A C 2
ATOM 3233 O O . GLU A 1 92 ? -5.785 -20.066 -0.720 1.00 0.00 92 GLU A O 2
ATOM 3245 N N . SER A 1 93 ? -6.142 -18.266 0.582 1.00 0.00 93 SER A N 2
ATOM 3246 C CA . SER A 1 93 ? -7.595 -18.351 0.491 1.00 0.00 93 SER A CA 2
ATOM 3247 C C . SER A 1 93 ? -8.161 -17.165 -0.284 1.00 0.00 93 SER A C 2
ATOM 3248 O O . SER A 1 93 ? -7.527 -16.118 -0.417 1.00 0.00 93 SER A O 2
ATOM 3256 N N . PRO A 1 94 ? -9.385 -17.331 -0.807 1.00 0.00 94 PRO A N 2
ATOM 3257 C CA . PRO A 1 94 ? -10.065 -16.285 -1.577 1.00 0.00 94 PRO A CA 2
ATOM 3258 C C . PRO A 1 94 ? -10.490 -15.108 -0.706 1.00 0.00 94 PRO A C 2
ATOM 3259 O O . PRO A 1 94 ? -10.412 -13.954 -1.126 1.00 0.00 94 PRO A O 2
ATOM 3270 N N . GLU A 1 95 ? -10.940 -15.408 0.508 1.00 0.00 95 GLU A N 2
ATOM 3271 C CA . GLU A 1 95 ? -11.378 -14.373 1.437 1.00 0.00 95 GLU A CA 2
ATOM 3272 C C . GLU A 1 95 ? -10.247 -13.393 1.732 1.00 0.00 95 GLU A C 2
ATOM 3273 O O . GLU A 1 95 ? -10.488 -12.237 2.078 1.00 0.00 95 GLU A O 2
ATOM 3285 N N . GLU A 1 96 ? -9.012 -13.864 1.594 1.00 0.00 96 GLU A N 2
ATOM 3286 C CA . GLU A 1 96 ? -7.843 -13.030 1.847 1.00 0.00 96 GLU A CA 2
ATOM 3287 C C . GLU A 1 96 ? -7.558 -12.117 0.657 1.00 0.00 96 GLU A C 2
ATOM 3288 O O . GLU A 1 96 ? -7.481 -10.898 0.803 1.00 0.00 96 GLU A O 2
ATOM 3300 N N . GLN A 1 97 ? -7.402 -12.718 -0.518 1.00 0.00 97 GLN A N 2
ATOM 3301 C CA . GLN A 1 97 ? -7.125 -11.960 -1.732 1.00 0.00 97 GLN A CA 2
ATOM 3302 C C . GLN A 1 97 ? -7.958 -10.684 -1.780 1.00 0.00 97 GLN A C 2
ATOM 3303 O O . GLN A 1 97 ? -7.418 -9.578 -1.779 1.00 0.00 97 GLN A O 2
ATOM 3317 N N . GLU A 1 98 ? -9.277 -10.845 -1.821 1.00 0.00 98 GLU A N 2
ATOM 3318 C CA . GLU A 1 98 ? -10.185 -9.705 -1.870 1.00 0.00 98 GLU A CA 2
ATOM 3319 C C . GLU A 1 98 ? -9.855 -8.700 -0.770 1.00 0.00 98 GLU A C 2
ATOM 3320 O O . GLU A 1 98 ? -9.612 -7.525 -1.041 1.00 0.00 98 GLU A O 2
ATOM 3332 N N . ALA A 1 99 ? -9.851 -9.172 0.473 1.00 0.00 99 ALA A N 2
ATOM 3333 C CA . ALA A 1 99 ? -9.550 -8.316 1.613 1.00 0.00 99 ALA A CA 2
ATOM 3334 C C . ALA A 1 99 ? -8.328 -7.446 1.340 1.00 0.00 99 ALA A C 2
ATOM 3335 O O . ALA A 1 99 ? -8.355 -6.235 1.560 1.00 0.00 99 ALA A O 2
ATOM 3342 N N . TRP A 1 100 ? -7.258 -8.071 0.862 1.00 0.00 100 TRP A N 2
ATOM 3343 C CA . TRP A 1 100 ? -6.025 -7.353 0.560 1.00 0.00 100 TRP A CA 2
ATOM 3344 C C . TRP A 1 100 ? -6.256 -6.308 -0.527 1.00 0.00 100 TRP A C 2
ATOM 3345 O O . TRP A 1 100 ? -6.004 -5.120 -0.322 1.00 0.00 100 TRP A O 2
ATOM 3366 N N . ILE A 1 101 ? -6.736 -6.757 -1.681 1.00 0.00 101 ILE A N 2
ATOM 3367 C CA . ILE A 1 101 ? -7.002 -5.860 -2.799 1.00 0.00 101 ILE A CA 2
ATOM 3368 C C . ILE A 1 101 ? -7.611 -4.547 -2.317 1.00 0.00 101 ILE A C 2
ATOM 3369 O O . ILE A 1 101 ? -7.309 -3.480 -2.850 1.00 0.00 101 ILE A O 2
ATOM 3385 N N . GLN A 1 102 ? -8.467 -4.635 -1.304 1.00 0.00 102 GLN A N 2
ATOM 3386 C CA . GLN A 1 102 ? -9.117 -3.454 -0.750 1.00 0.00 102 GLN A CA 2
ATOM 3387 C C . GLN A 1 102 ? -8.212 -2.759 0.262 1.00 0.00 102 GLN A C 2
ATOM 3388 O O . GLN A 1 102 ? -7.836 -1.601 0.080 1.00 0.00 102 GLN A O 2
ATOM 3402 N N . ALA A 1 103 ? -7.867 -3.473 1.328 1.00 0.00 103 ALA A N 2
ATOM 3403 C CA . ALA A 1 103 ? -7.005 -2.925 2.368 1.00 0.00 103 ALA A CA 2
ATOM 3404 C C . ALA A 1 103 ? -5.846 -2.139 1.763 1.00 0.00 103 ALA A C 2
ATOM 3405 O O . ALA A 1 103 ? -5.728 -0.932 1.969 1.00 0.00 103 ALA A O 2
ATOM 3412 N N . MET A 1 104 ? -4.993 -2.832 1.016 1.00 0.00 104 MET A N 2
ATOM 3413 C CA . MET A 1 104 ? -3.844 -2.198 0.380 1.00 0.00 104 MET A CA 2
ATOM 3414 C C . MET A 1 104 ? -4.281 -1.347 -0.808 1.00 0.00 104 MET A C 2
ATOM 3415 O O . MET A 1 104 ? -3.545 -0.471 -1.260 1.00 0.00 104 MET A O 2
ATOM 3429 N N . GLY A 1 105 ? -5.483 -1.612 -1.310 1.00 0.00 105 GLY A N 2
ATOM 3430 C CA . GLY A 1 105 ? -5.996 -0.862 -2.442 1.00 0.00 105 GLY A CA 2
ATOM 3431 C C . GLY A 1 105 ? -6.261 0.591 -2.102 1.00 0.00 105 GLY A C 2
ATOM 3432 O O . GLY A 1 105 ? -5.791 1.492 -2.797 1.00 0.00 105 GLY A O 2
ATOM 3436 N N . GLU A 1 106 ? -7.016 0.820 -1.032 1.00 0.00 106 GLU A N 2
ATOM 3437 C CA . GLU A 1 106 ? -7.344 2.175 -0.605 1.00 0.00 106 GLU A CA 2
ATOM 3438 C C . GLU A 1 106 ? -6.078 3.001 -0.397 1.00 0.00 106 GLU A C 2
ATOM 3439 O O . GLU A 1 106 ? -5.965 4.119 -0.898 1.00 0.00 106 GLU A O 2
ATOM 3451 N N . ALA A 1 107 ? -5.128 2.442 0.345 1.00 0.00 107 ALA A N 2
ATOM 3452 C CA . ALA A 1 107 ? -3.870 3.125 0.618 1.00 0.00 107 ALA A CA 2
ATOM 3453 C C . ALA A 1 107 ? -3.286 3.730 -0.654 1.00 0.00 107 ALA A C 2
ATOM 3454 O O . ALA A 1 107 ? -2.630 4.770 -0.614 1.00 0.00 107 ALA A O 2
ATOM 3461 N N . ALA A 1 108 ? -3.530 3.071 -1.783 1.00 0.00 108 ALA A N 2
ATOM 3462 C CA . ALA A 1 108 ? -3.029 3.545 -3.067 1.00 0.00 108 ALA A CA 2
ATOM 3463 C C . ALA A 1 108 ? -3.913 4.655 -3.625 1.00 0.00 108 ALA A C 2
ATOM 3464 O O . ALA A 1 108 ? -3.425 5.589 -4.261 1.00 0.00 108 ALA A O 2
ATOM 3471 N N . ARG A 1 109 ? -5.216 4.545 -3.384 1.00 0.00 109 ARG A N 2
ATOM 3472 C CA . ARG A 1 109 ? -6.168 5.539 -3.865 1.00 0.00 109 ARG A CA 2
ATOM 3473 C C . ARG A 1 109 ? -5.905 6.898 -3.223 1.00 0.00 109 ARG A C 2
ATOM 3474 O O . ARG A 1 109 ? -5.407 6.981 -2.100 1.00 0.00 109 ARG A O 2
ATOM 3495 N N . VAL A 1 110 ? -6.244 7.962 -3.944 1.00 0.00 110 VAL A N 2
ATOM 3496 C CA . VAL A 1 110 ? -6.046 9.318 -3.446 1.00 0.00 110 VAL A CA 2
ATOM 3497 C C . VAL A 1 110 ? -7.209 10.223 -3.835 1.00 0.00 110 VAL A C 2
ATOM 3498 O O . VAL A 1 110 ? -7.475 10.433 -5.018 1.00 0.00 110 VAL A O 2
ATOM 3511 N N . GLN A 1 111 ? -7.899 10.755 -2.832 1.00 0.00 111 GLN A N 2
ATOM 3512 C CA . GLN A 1 111 ? -9.036 11.637 -3.070 1.00 0.00 111 GLN A CA 2
ATOM 3513 C C . GLN A 1 111 ? -8.568 13.020 -3.511 1.00 0.00 111 GLN A C 2
ATOM 3514 O O . GLN A 1 111 ? -7.469 13.454 -3.165 1.00 0.00 111 GLN A O 2
ATOM 3528 N N . SER A 1 112 ? -9.409 13.708 -4.277 1.00 0.00 112 SER A N 2
ATOM 3529 C CA . SER A 1 112 ? -9.079 15.041 -4.768 1.00 0.00 112 SER A CA 2
ATOM 3530 C C . SER A 1 112 ? -9.485 16.109 -3.757 1.00 0.00 112 SER A C 2
ATOM 3531 O O . SER A 1 112 ? -10.462 15.949 -3.027 1.00 0.00 112 SER A O 2
ATOM 3539 N N . GLY A 1 113 ? -8.726 17.199 -3.721 1.00 0.00 113 GLY A N 2
ATOM 3540 C CA . GLY A 1 113 ? -9.021 18.278 -2.796 1.00 0.00 113 GLY A CA 2
ATOM 3541 C C . GLY A 1 113 ? -8.040 19.428 -2.914 1.00 0.00 113 GLY A C 2
ATOM 3542 O O . GLY A 1 113 ? -8.409 20.556 -3.242 1.00 0.00 113 GLY A O 2
ATOM 3546 N N . PRO A 1 114 ? -6.757 19.147 -2.641 1.00 0.00 114 PRO A N 2
ATOM 3547 C CA . PRO A 1 114 ? -5.694 20.154 -2.711 1.00 0.00 114 PRO A CA 2
ATOM 3548 C C . PRO A 1 114 ? -5.397 20.585 -4.143 1.00 0.00 114 PRO A C 2
ATOM 3549 O O . PRO A 1 114 ? -4.875 21.675 -4.378 1.00 0.00 114 PRO A O 2
ATOM 3560 N N . SER A 1 115 ? -5.732 19.723 -5.098 1.00 0.00 115 SER A N 2
ATOM 3561 C CA . SER A 1 115 ? -5.498 20.013 -6.507 1.00 0.00 115 SER A CA 2
ATOM 3562 C C . SER A 1 115 ? -6.590 19.398 -7.377 1.00 0.00 115 SER A C 2
ATOM 3563 O O . SER A 1 115 ? -7.323 18.512 -6.939 1.00 0.00 115 SER A O 2
ATOM 3571 N N . SER A 1 116 ? -6.691 19.875 -8.614 1.00 0.00 116 SER A N 2
ATOM 3572 C CA . SER A 1 116 ? -7.695 19.375 -9.546 1.00 0.00 116 SER A CA 2
ATOM 3573 C C . SER A 1 116 ? -9.100 19.559 -8.981 1.00 0.00 116 SER A C 2
ATOM 3574 O O . SER A 1 116 ? -9.938 18.663 -9.067 1.00 0.00 116 SER A O 2
ATOM 3582 N N . GLY A 1 117 ? -9.350 20.730 -8.402 1.00 0.00 117 GLY A N 2
ATOM 3583 C CA . GLY A 1 117 ? -10.653 21.012 -7.831 1.00 0.00 117 GLY A CA 2
ATOM 3584 C C . GLY A 1 117 ? -11.494 21.908 -8.719 1.00 0.00 117 GLY A C 2
ATOM 3585 O O . GLY A 1 117 ? -12.539 22.404 -8.300 1.00 0.00 117 GLY A O 2
ATOM 3589 N N . GLY A 1 1 ? 16.218 6.318 -0.334 1.00 0.00 1 GLY A N 3
ATOM 3590 C CA . GLY A 1 1 ? 15.132 5.870 0.519 1.00 0.00 1 GLY A CA 3
ATOM 3591 C C . GLY A 1 1 ? 15.529 5.815 1.981 1.00 0.00 1 GLY A C 3
ATOM 3592 O O . GLY A 1 1 ? 16.560 5.240 2.330 1.00 0.00 1 GLY A O 3
ATOM 3596 N N . SER A 1 2 ? 14.709 6.415 2.838 1.00 0.00 2 SER A N 3
ATOM 3597 C CA . SER A 1 2 ? 14.983 6.437 4.270 1.00 0.00 2 SER A CA 3
ATOM 3598 C C . SER A 1 2 ? 13.996 5.551 5.025 1.00 0.00 2 SER A C 3
ATOM 3599 O O . SER A 1 2 ? 12.801 5.544 4.732 1.00 0.00 2 SER A O 3
ATOM 3607 N N . SER A 1 3 ? 14.507 4.804 5.999 1.00 0.00 3 SER A N 3
ATOM 3608 C CA . SER A 1 3 ? 13.673 3.911 6.794 1.00 0.00 3 SER A CA 3
ATOM 3609 C C . SER A 1 3 ? 13.586 4.392 8.240 1.00 0.00 3 SER A C 3
ATOM 3610 O O . SER A 1 3 ? 14.603 4.662 8.878 1.00 0.00 3 SER A O 3
ATOM 3618 N N . GLY A 1 4 ? 12.363 4.497 8.750 1.00 0.00 4 GLY A N 3
ATOM 3619 C CA . GLY A 1 4 ? 12.164 4.945 10.116 1.00 0.00 4 GLY A CA 3
ATOM 3620 C C . GLY A 1 4 ? 11.085 6.004 10.227 1.00 0.00 4 GLY A C 3
ATOM 3621 O O . GLY A 1 4 ? 11.372 7.200 10.178 1.00 0.00 4 GLY A O 3
ATOM 3625 N N . SER A 1 5 ? 9.840 5.564 10.376 1.00 0.00 5 SER A N 3
ATOM 3626 C CA . SER A 1 5 ? 8.713 6.483 10.490 1.00 0.00 5 SER A CA 3
ATOM 3627 C C . SER A 1 5 ? 8.888 7.413 11.686 1.00 0.00 5 SER A C 3
ATOM 3628 O O . SER A 1 5 ? 9.511 7.048 12.684 1.00 0.00 5 SER A O 3
ATOM 3636 N N . SER A 1 6 ? 8.335 8.616 11.578 1.00 0.00 6 SER A N 3
ATOM 3637 C CA . SER A 1 6 ? 8.433 9.601 12.649 1.00 0.00 6 SER A CA 3
ATOM 3638 C C . SER A 1 6 ? 7.289 9.437 13.645 1.00 0.00 6 SER A C 3
ATOM 3639 O O . SER A 1 6 ? 7.496 9.475 14.857 1.00 0.00 6 SER A O 3
ATOM 3647 N N . GLY A 1 7 ? 6.080 9.253 13.123 1.00 0.00 7 GLY A N 3
ATOM 3648 C CA . GLY A 1 7 ? 4.920 9.085 13.979 1.00 0.00 7 GLY A CA 3
ATOM 3649 C C . GLY A 1 7 ? 4.437 7.649 14.026 1.00 0.00 7 GLY A C 3
ATOM 3650 O O . GLY A 1 7 ? 3.730 7.195 13.127 1.00 0.00 7 GLY A O 3
ATOM 3654 N N . ASN A 1 8 ? 4.820 6.931 15.077 1.00 0.00 8 ASN A N 3
ATOM 3655 C CA . ASN A 1 8 ? 4.423 5.537 15.236 1.00 0.00 8 ASN A CA 3
ATOM 3656 C C . ASN A 1 8 ? 3.003 5.314 14.724 1.00 0.00 8 ASN A C 3
ATOM 3657 O O . ASN A 1 8 ? 2.033 5.741 15.349 1.00 0.00 8 ASN A O 3
ATOM 3668 N N . ALA A 1 9 ? 2.890 4.641 13.583 1.00 0.00 9 ALA A N 3
ATOM 3669 C CA . ALA A 1 9 ? 1.590 4.359 12.989 1.00 0.00 9 ALA A CA 3
ATOM 3670 C C . ALA A 1 9 ? 1.177 2.911 13.233 1.00 0.00 9 ALA A C 3
ATOM 3671 O O . ALA A 1 9 ? 2.010 2.009 13.319 1.00 0.00 9 ALA A O 3
ATOM 3678 N N . PRO A 1 10 ? -0.139 2.682 13.350 1.00 0.00 10 PRO A N 3
ATOM 3679 C CA . PRO A 1 10 ? -0.692 1.345 13.586 1.00 0.00 10 PRO A CA 3
ATOM 3680 C C . PRO A 1 10 ? -0.541 0.432 12.374 1.00 0.00 10 PRO A C 3
ATOM 3681 O O . PRO A 1 10 ? -0.008 0.838 11.342 1.00 0.00 10 PRO A O 3
ATOM 3692 N N . VAL A 1 11 ? -1.014 -0.803 12.507 1.00 0.00 11 VAL A N 3
ATOM 3693 C CA . VAL A 1 11 ? -0.933 -1.773 11.421 1.00 0.00 11 VAL A CA 3
ATOM 3694 C C . VAL A 1 11 ? -2.287 -1.958 10.747 1.00 0.00 11 VAL A C 3
ATOM 3695 O O . VAL A 1 11 ? -3.280 -2.282 11.400 1.00 0.00 11 VAL A O 3
ATOM 3708 N N . THR A 1 12 ? -2.322 -1.750 9.434 1.00 0.00 12 THR A N 3
ATOM 3709 C CA . THR A 1 12 ? -3.555 -1.892 8.670 1.00 0.00 12 THR A CA 3
ATOM 3710 C C . THR A 1 12 ? -3.912 -3.361 8.471 1.00 0.00 12 THR A C 3
ATOM 3711 O O . THR A 1 12 ? -4.976 -3.815 8.892 1.00 0.00 12 THR A O 3
ATOM 3722 N N . LYS A 1 13 ? -3.015 -4.101 7.828 1.00 0.00 13 LYS A N 3
ATOM 3723 C CA . LYS A 1 13 ? -3.233 -5.521 7.575 1.00 0.00 13 LYS A CA 3
ATOM 3724 C C . LYS A 1 13 ? -1.911 -6.281 7.566 1.00 0.00 13 LYS A C 3
ATOM 3725 O O . LYS A 1 13 ? -0.854 -5.704 7.318 1.00 0.00 13 LYS A O 3
ATOM 3744 N N . ALA A 1 14 ? -1.980 -7.581 7.837 1.00 0.00 14 ALA A N 3
ATOM 3745 C CA . ALA A 1 14 ? -0.789 -8.421 7.856 1.00 0.00 14 ALA A CA 3
ATOM 3746 C C . ALA A 1 14 ? -1.149 -9.889 7.659 1.00 0.00 14 ALA A C 3
ATOM 3747 O O . ALA A 1 14 ? -2.043 -10.414 8.322 1.00 0.00 14 ALA A O 3
ATOM 3754 N N . GLY A 1 15 ? -0.448 -10.548 6.741 1.00 0.00 15 GLY A N 3
ATOM 3755 C CA . GLY A 1 15 ? -0.711 -11.950 6.472 1.00 0.00 15 GLY A CA 3
ATOM 3756 C C . GLY A 1 15 ? 0.360 -12.584 5.606 1.00 0.00 15 GLY A C 3
ATOM 3757 O O . GLY A 1 15 ? 1.146 -11.885 4.968 1.00 0.00 15 GLY A O 3
ATOM 3761 N N . TRP A 1 16 ? 0.390 -13.912 5.584 1.00 0.00 16 TRP A N 3
ATOM 3762 C CA . TRP A 1 16 ? 1.374 -14.640 4.791 1.00 0.00 16 TRP A CA 3
ATOM 3763 C C . TRP A 1 16 ? 1.028 -14.581 3.307 1.00 0.00 16 TRP A C 3
ATOM 3764 O O . TRP A 1 16 ? -0.037 -15.037 2.889 1.00 0.00 16 TRP A O 3
ATOM 3785 N N . LEU A 1 17 ? 1.934 -14.017 2.515 1.00 0.00 17 LEU A N 3
ATOM 3786 C CA . LEU A 1 17 ? 1.724 -13.899 1.077 1.00 0.00 17 LEU A CA 3
ATOM 3787 C C . LEU A 1 17 ? 2.939 -14.405 0.306 1.00 0.00 17 LEU A C 3
ATOM 3788 O O . LEU A 1 17 ? 4.037 -14.507 0.854 1.00 0.00 17 LEU A O 3
ATOM 3804 N N . PHE A 1 18 ? 2.736 -14.720 -0.969 1.00 0.00 18 PHE A N 3
ATOM 3805 C CA . PHE A 1 18 ? 3.815 -15.214 -1.816 1.00 0.00 18 PHE A CA 3
ATOM 3806 C C . PHE A 1 18 ? 4.223 -14.164 -2.846 1.00 0.00 18 PHE A C 3
ATOM 3807 O O . PHE A 1 18 ? 3.442 -13.807 -3.728 1.00 0.00 18 PHE A O 3
ATOM 3824 N N . LYS A 1 19 ? 5.451 -13.673 -2.726 1.00 0.00 19 LYS A N 3
ATOM 3825 C CA . LYS A 1 19 ? 5.966 -12.665 -3.645 1.00 0.00 19 LYS A CA 3
ATOM 3826 C C . LYS A 1 19 ? 6.627 -13.318 -4.855 1.00 0.00 19 LYS A C 3
ATOM 3827 O O . LYS A 1 19 ? 7.529 -14.142 -4.710 1.00 0.00 19 LYS A O 3
ATOM 3846 N N . GLN A 1 20 ? 6.173 -12.942 -6.046 1.00 0.00 20 GLN A N 3
ATOM 3847 C CA . GLN A 1 20 ? 6.722 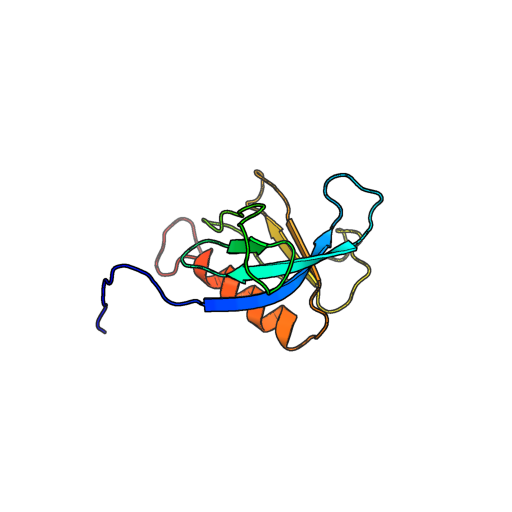-13.491 -7.280 1.00 0.00 20 GLN A CA 3
ATOM 3848 C C . GLN A 1 20 ? 8.138 -12.979 -7.521 1.00 0.00 20 GLN A C 3
ATOM 3849 O O . GLN A 1 20 ? 8.361 -11.774 -7.640 1.00 0.00 20 GLN A O 3
ATOM 3863 N N . ALA A 1 21 ? 9.092 -13.901 -7.592 1.00 0.00 21 ALA A N 3
ATOM 3864 C CA . ALA A 1 21 ? 10.487 -13.542 -7.821 1.00 0.00 21 ALA A CA 3
ATOM 3865 C C . ALA A 1 21 ? 10.635 -12.691 -9.078 1.00 0.00 21 ALA A C 3
ATOM 3866 O O . ALA A 1 21 ? 9.920 -12.887 -10.060 1.00 0.00 21 ALA A O 3
ATOM 3873 N N . SER A 1 22 ? 11.568 -11.745 -9.039 1.00 0.00 22 SER A N 3
ATOM 3874 C CA . SER A 1 22 ? 11.807 -10.860 -10.173 1.00 0.00 22 SER A CA 3
ATOM 3875 C C . SER A 1 22 ? 13.268 -10.918 -10.609 1.00 0.00 22 SER A C 3
ATOM 3876 O O . SER A 1 22 ? 14.100 -11.539 -9.947 1.00 0.00 22 SER A O 3
ATOM 3884 N N . SER A 1 23 ? 13.572 -10.268 -11.727 1.00 0.00 23 SER A N 3
ATOM 3885 C CA . SER A 1 23 ? 14.931 -10.248 -12.255 1.00 0.00 23 SER A CA 3
ATOM 3886 C C . SER A 1 23 ? 15.541 -11.646 -12.238 1.00 0.00 23 SER A C 3
ATOM 3887 O O . SER A 1 23 ? 16.729 -11.814 -11.970 1.00 0.00 23 SER A O 3
ATOM 3895 N N . GLY A 1 24 ? 14.716 -12.648 -12.528 1.00 0.00 24 GLY A N 3
ATOM 3896 C CA . GLY A 1 24 ? 15.190 -14.020 -12.541 1.00 0.00 24 GLY A CA 3
ATOM 3897 C C . GLY A 1 24 ? 14.098 -15.008 -12.900 1.00 0.00 24 GLY A C 3
ATOM 3898 O O . GLY A 1 24 ? 13.069 -14.630 -13.459 1.00 0.00 24 GLY A O 3
ATOM 3902 N N . VAL A 1 25 ? 14.322 -16.278 -12.578 1.00 0.00 25 VAL A N 3
ATOM 3903 C CA . VAL A 1 25 ? 13.350 -17.324 -12.870 1.00 0.00 25 VAL A CA 3
ATOM 3904 C C . VAL A 1 25 ? 11.966 -16.948 -12.351 1.00 0.00 25 VAL A C 3
ATOM 3905 O O . VAL A 1 25 ? 11.829 -16.075 -11.494 1.00 0.00 25 VAL A O 3
ATOM 3918 N N . LYS A 1 26 ? 10.943 -17.615 -12.873 1.00 0.00 26 LYS A N 3
ATOM 3919 C CA . LYS A 1 26 ? 9.569 -17.354 -12.462 1.00 0.00 26 LYS A CA 3
ATOM 3920 C C . LYS A 1 26 ? 9.143 -18.309 -11.351 1.00 0.00 26 LYS A C 3
ATOM 3921 O O . LYS A 1 26 ? 8.530 -19.343 -11.611 1.00 0.00 26 LYS A O 3
ATOM 3940 N N . GLN A 1 27 ? 9.472 -17.953 -10.113 1.00 0.00 27 GLN A N 3
ATOM 3941 C CA . GLN A 1 27 ? 9.122 -18.778 -8.963 1.00 0.00 27 GLN A CA 3
ATOM 3942 C C . GLN A 1 27 ? 8.359 -17.966 -7.922 1.00 0.00 27 GLN A C 3
ATOM 3943 O O . GLN A 1 27 ? 8.297 -16.739 -8.002 1.00 0.00 27 GLN A O 3
ATOM 3957 N N . TRP A 1 28 ? 7.780 -18.658 -6.948 1.00 0.00 28 TRP A N 3
ATOM 3958 C CA . TRP A 1 28 ? 7.020 -18.000 -5.891 1.00 0.00 28 TRP A CA 3
ATOM 3959 C C . TRP A 1 28 ? 7.554 -18.385 -4.516 1.00 0.00 28 TRP A C 3
ATOM 3960 O O . TRP A 1 28 ? 7.738 -19.565 -4.219 1.00 0.00 28 TRP A O 3
ATOM 3981 N N . ASN A 1 29 ? 7.802 -17.382 -3.680 1.00 0.00 29 ASN A N 3
ATOM 3982 C CA . ASN A 1 29 ? 8.316 -17.616 -2.335 1.00 0.00 29 ASN A CA 3
ATOM 3983 C C . ASN A 1 29 ? 7.383 -17.022 -1.285 1.00 0.00 29 ASN A C 3
ATOM 3984 O O . ASN A 1 29 ? 6.802 -15.955 -1.486 1.00 0.00 29 ASN A O 3
ATOM 3995 N N . LYS A 1 30 ? 7.243 -17.719 -0.163 1.00 0.00 30 LYS A N 3
ATOM 3996 C CA . LYS A 1 30 ? 6.383 -17.261 0.922 1.00 0.00 30 LYS A CA 3
ATOM 3997 C C . LYS A 1 30 ? 7.123 -16.281 1.826 1.00 0.00 30 LYS A C 3
ATOM 3998 O O . LYS A 1 30 ? 8.315 -16.441 2.086 1.00 0.00 30 LYS A O 3
ATOM 4017 N N . ARG A 1 31 ? 6.407 -15.268 2.304 1.00 0.00 31 ARG A N 3
ATOM 4018 C CA . ARG A 1 31 ? 6.996 -14.262 3.179 1.00 0.00 31 ARG A CA 3
ATOM 4019 C C . ARG A 1 31 ? 5.914 -13.507 3.946 1.00 0.00 31 ARG A C 3
ATOM 4020 O O . ARG A 1 31 ? 4.784 -13.376 3.476 1.00 0.00 31 ARG A O 3
ATOM 4041 N N . TRP A 1 32 ? 6.268 -13.014 5.127 1.00 0.00 32 TRP A N 3
ATOM 4042 C CA . TRP A 1 32 ? 5.327 -12.272 5.958 1.00 0.00 32 TRP A CA 3
ATOM 4043 C C . TRP A 1 32 ? 5.171 -10.840 5.460 1.00 0.00 32 TRP A C 3
ATOM 4044 O O . TRP A 1 32 ? 6.148 -10.097 5.361 1.00 0.00 32 TRP A O 3
ATOM 4065 N N . PHE A 1 33 ? 3.937 -10.458 5.146 1.00 0.00 33 PHE A N 3
ATOM 4066 C CA . PHE A 1 33 ? 3.654 -9.114 4.657 1.00 0.00 33 PHE A CA 3
ATOM 4067 C C . PHE A 1 33 ? 2.795 -8.342 5.654 1.00 0.00 33 PHE A C 3
ATOM 4068 O O . PHE A 1 33 ? 1.894 -8.902 6.279 1.00 0.00 33 PHE A O 3
ATOM 4085 N N . VAL A 1 34 ? 3.081 -7.052 5.799 1.00 0.00 34 VAL A N 3
ATOM 4086 C CA . VAL A 1 34 ? 2.336 -6.202 6.719 1.00 0.00 34 VAL A CA 3
ATOM 4087 C C . VAL A 1 34 ? 2.084 -4.825 6.114 1.00 0.00 34 VAL A C 3
ATOM 4088 O O . VAL A 1 34 ? 2.995 -4.003 6.011 1.00 0.00 34 VAL A O 3
ATOM 4101 N N . LEU A 1 35 ? 0.841 -4.580 5.714 1.00 0.00 35 LEU A N 3
ATOM 4102 C CA . LEU A 1 35 ? 0.467 -3.302 5.118 1.00 0.00 35 LEU A CA 3
ATOM 4103 C C . LEU A 1 35 ? 0.559 -2.176 6.143 1.00 0.00 35 LEU A C 3
ATOM 4104 O O . LEU A 1 35 ? -0.184 -2.152 7.124 1.00 0.00 35 LEU A O 3
ATOM 4120 N N . VAL A 1 36 ? 1.476 -1.242 5.908 1.00 0.00 36 VAL A N 3
ATOM 4121 C CA . VAL A 1 36 ? 1.663 -0.111 6.809 1.00 0.00 36 VAL A CA 3
ATOM 4122 C C . VAL A 1 36 ? 1.078 1.166 6.217 1.00 0.00 36 VAL A C 3
ATOM 4123 O O . VAL A 1 36 ? 0.439 1.139 5.165 1.00 0.00 36 VAL A O 3
ATOM 4136 N N . ASP A 1 37 ? 1.301 2.284 6.899 1.00 0.00 37 ASP A N 3
ATOM 4137 C CA . ASP A 1 37 ? 0.797 3.573 6.439 1.00 0.00 37 ASP A CA 3
ATOM 4138 C C . ASP A 1 37 ? 1.234 3.847 5.004 1.00 0.00 37 ASP A C 3
ATOM 4139 O O . ASP A 1 37 ? 2.427 3.936 4.714 1.00 0.00 37 ASP A O 3
ATOM 4148 N N . ARG A 1 38 ? 0.260 3.979 4.109 1.00 0.00 38 ARG A N 3
ATOM 4149 C CA . ARG A 1 38 ? 0.545 4.240 2.703 1.00 0.00 38 ARG A CA 3
ATOM 4150 C C . ARG A 1 38 ? 1.829 3.540 2.269 1.00 0.00 38 ARG A C 3
ATOM 4151 O O . ARG A 1 38 ? 2.640 4.108 1.536 1.00 0.00 38 ARG A O 3
ATOM 4172 N N . CYS A 1 39 ? 2.008 2.306 2.726 1.00 0.00 39 CYS A N 3
ATOM 4173 C CA . CYS A 1 39 ? 3.194 1.529 2.386 1.00 0.00 39 CYS A CA 3
ATOM 4174 C C . CYS A 1 39 ? 3.057 0.088 2.868 1.00 0.00 39 CYS A C 3
ATOM 4175 O O . CYS A 1 39 ? 2.201 -0.222 3.697 1.00 0.00 39 CYS A O 3
ATOM 4183 N N . LEU A 1 40 ? 3.904 -0.789 2.341 1.00 0.00 40 LEU A N 3
ATOM 4184 C CA . LEU A 1 40 ? 3.877 -2.199 2.716 1.00 0.00 40 LEU A CA 3
ATOM 4185 C C . LEU A 1 40 ? 5.286 -2.719 2.979 1.00 0.00 40 LEU A C 3
ATOM 4186 O O . LEU A 1 40 ? 6.226 -2.394 2.253 1.00 0.00 40 LEU A O 3
ATOM 4202 N N . PHE A 1 41 ? 5.426 -3.532 4.021 1.00 0.00 41 PHE A N 3
ATOM 4203 C CA . PHE A 1 41 ? 6.721 -4.100 4.380 1.00 0.00 41 PHE A CA 3
ATOM 4204 C C . PHE A 1 41 ? 6.626 -5.615 4.537 1.00 0.00 41 PHE A C 3
ATOM 4205 O O . PHE A 1 41 ? 5.567 -6.150 4.865 1.00 0.00 41 PHE A O 3
ATOM 4222 N N . TYR A 1 42 ? 7.739 -6.299 4.300 1.00 0.00 42 TYR A N 3
ATOM 4223 C CA . TYR A 1 42 ? 7.782 -7.752 4.411 1.00 0.00 42 TYR A CA 3
ATOM 4224 C C . TYR A 1 42 ? 8.961 -8.198 5.270 1.00 0.00 42 TYR A C 3
ATOM 4225 O O . TYR A 1 42 ? 10.032 -7.591 5.238 1.00 0.00 42 TYR A O 3
ATOM 4243 N N . TYR A 1 43 ? 8.757 -9.262 6.037 1.00 0.00 43 TYR A N 3
ATOM 4244 C CA . TYR A 1 43 ? 9.801 -9.790 6.907 1.00 0.00 43 TYR A CA 3
ATOM 4245 C C . TYR A 1 43 ? 9.911 -11.305 6.769 1.00 0.00 43 TYR A C 3
ATOM 4246 O O . TYR A 1 43 ? 8.951 -11.978 6.392 1.00 0.00 43 TYR A O 3
ATOM 4264 N N . LYS A 1 44 ? 11.089 -11.837 7.078 1.00 0.00 44 LYS A N 3
ATOM 4265 C CA . LYS A 1 44 ? 11.327 -13.273 6.991 1.00 0.00 44 LYS A CA 3
ATOM 4266 C C . LYS A 1 44 ? 10.112 -14.056 7.476 1.00 0.00 44 LYS A C 3
ATOM 4267 O O . LYS A 1 44 ? 9.650 -14.981 6.807 1.00 0.00 44 LYS A O 3
ATOM 4286 N N . ASP A 1 45 ? 9.597 -13.680 8.642 1.00 0.00 45 ASP A N 3
ATOM 4287 C CA . ASP A 1 45 ? 8.433 -14.346 9.215 1.00 0.00 45 ASP A CA 3
ATOM 4288 C C . ASP A 1 45 ? 7.738 -13.446 10.231 1.00 0.00 45 ASP A C 3
ATOM 4289 O O . ASP A 1 45 ? 8.159 -12.313 10.460 1.00 0.00 45 ASP A O 3
ATOM 4298 N N . GLU A 1 46 ? 6.672 -13.959 10.837 1.00 0.00 46 GLU A N 3
ATOM 4299 C CA . GLU A 1 46 ? 5.917 -13.200 11.827 1.00 0.00 46 GLU A CA 3
ATOM 4300 C C . GLU A 1 46 ? 6.856 -12.489 12.798 1.00 0.00 46 GLU A C 3
ATOM 4301 O O . GLU A 1 46 ? 6.675 -11.310 13.103 1.00 0.00 46 GLU A O 3
ATOM 4313 N N . LYS A 1 47 ? 7.859 -13.214 13.280 1.00 0.00 47 LYS A N 3
ATOM 4314 C CA . LYS A 1 47 ? 8.828 -12.655 14.216 1.00 0.00 47 LYS A CA 3
ATOM 4315 C C . LYS A 1 47 ? 9.112 -11.191 13.894 1.00 0.00 47 LYS A C 3
ATOM 4316 O O . LYS A 1 47 ? 9.313 -10.377 14.794 1.00 0.00 47 LYS A O 3
ATOM 4335 N N . GLU A 1 48 ? 9.127 -10.865 12.605 1.00 0.00 48 GLU A N 3
ATOM 4336 C CA . GLU A 1 48 ? 9.386 -9.499 12.166 1.00 0.00 48 GLU A CA 3
ATOM 4337 C C . GLU A 1 48 ? 10.690 -8.975 12.760 1.00 0.00 48 GLU A C 3
ATOM 4338 O O . GLU A 1 48 ? 10.740 -7.867 13.293 1.00 0.00 48 GLU A O 3
ATOM 4350 N N . GLU A 1 49 ? 11.743 -9.781 12.664 1.00 0.00 49 GLU A N 3
ATOM 4351 C CA . GLU A 1 49 ? 13.047 -9.399 13.193 1.00 0.00 49 GLU A CA 3
ATOM 4352 C C . GLU A 1 49 ? 13.472 -8.034 12.659 1.00 0.00 49 GLU A C 3
ATOM 4353 O O . GLU A 1 49 ? 13.692 -7.097 13.426 1.00 0.00 49 GLU A O 3
ATOM 4365 N N . SER A 1 50 ? 13.587 -7.931 11.339 1.00 0.00 50 SER A N 3
ATOM 4366 C CA . SER A 1 50 ? 13.990 -6.682 10.702 1.00 0.00 50 SER A CA 3
ATOM 4367 C C . SER A 1 50 ? 13.402 -6.574 9.299 1.00 0.00 50 SER A C 3
ATOM 4368 O O . SER A 1 50 ? 13.157 -7.583 8.637 1.00 0.00 50 SER A O 3
ATOM 4376 N N . ILE A 1 51 ? 13.178 -5.343 8.851 1.00 0.00 51 ILE A N 3
ATOM 4377 C CA . ILE A 1 51 ? 12.619 -5.102 7.527 1.00 0.00 51 ILE A CA 3
ATOM 4378 C C . ILE A 1 51 ? 13.595 -5.525 6.434 1.00 0.00 51 ILE A C 3
ATOM 4379 O O . ILE A 1 51 ? 14.739 -5.068 6.396 1.00 0.00 51 ILE A O 3
ATOM 4395 N N . LEU A 1 52 ? 13.136 -6.398 5.544 1.00 0.00 52 LEU A N 3
ATOM 4396 C CA . LEU A 1 52 ? 13.968 -6.881 4.447 1.00 0.00 52 LEU A CA 3
ATOM 4397 C C . LEU A 1 52 ? 13.836 -5.979 3.225 1.00 0.00 52 LEU A C 3
ATOM 4398 O O . LEU A 1 52 ? 14.800 -5.766 2.491 1.00 0.00 52 LEU A O 3
ATOM 4414 N N . GLY A 1 53 ? 12.635 -5.448 3.014 1.00 0.00 53 GLY A N 3
ATOM 4415 C CA . GLY A 1 53 ? 12.400 -4.572 1.881 1.00 0.00 53 GLY A CA 3
ATOM 4416 C C . GLY A 1 53 ? 11.196 -3.674 2.083 1.00 0.00 53 GLY A C 3
ATOM 4417 O O . GLY A 1 53 ? 10.333 -3.958 2.914 1.00 0.00 53 GLY A O 3
ATOM 4421 N N . SER A 1 54 ? 11.137 -2.585 1.322 1.00 0.00 54 SER A N 3
ATOM 4422 C CA . SER A 1 54 ? 10.033 -1.639 1.426 1.00 0.00 54 SER A CA 3
ATOM 4423 C C . SER A 1 54 ? 9.283 -1.532 0.101 1.00 0.00 54 SER A C 3
ATOM 4424 O O . SER A 1 54 ? 9.894 -1.411 -0.962 1.00 0.00 54 SER A O 3
ATOM 4432 N N . ILE A 1 55 ? 7.957 -1.576 0.173 1.00 0.00 55 ILE A N 3
ATOM 4433 C CA . ILE A 1 55 ? 7.124 -1.483 -1.019 1.00 0.00 55 ILE A CA 3
ATOM 4434 C C . ILE A 1 55 ? 6.189 -0.282 -0.943 1.00 0.00 55 ILE A C 3
ATOM 4435 O O . ILE A 1 55 ? 5.191 -0.285 -0.222 1.00 0.00 55 ILE A O 3
ATOM 4451 N N . PRO A 1 56 ? 6.516 0.772 -1.707 1.00 0.00 56 PRO A N 3
ATOM 4452 C CA . PRO A 1 56 ? 5.716 2.000 -1.746 1.00 0.00 56 PRO A CA 3
ATOM 4453 C C . PRO A 1 56 ? 4.371 1.794 -2.435 1.00 0.00 56 PRO A C 3
ATOM 4454 O O . PRO A 1 56 ? 4.313 1.486 -3.626 1.00 0.00 56 PRO A O 3
ATOM 4465 N N . LEU A 1 57 ? 3.293 1.967 -1.679 1.00 0.00 57 LEU A N 3
ATOM 4466 C CA . LEU A 1 57 ? 1.947 1.800 -2.217 1.00 0.00 57 LEU A CA 3
ATOM 4467 C C . LEU A 1 57 ? 1.266 3.152 -2.408 1.00 0.00 57 LEU A C 3
ATOM 4468 O O . LEU A 1 57 ? 0.076 3.304 -2.130 1.00 0.00 57 LEU A O 3
ATOM 4484 N N . LEU A 1 58 ? 2.028 4.130 -2.886 1.00 0.00 58 LEU A N 3
ATOM 4485 C CA . LEU A 1 58 ? 1.498 5.469 -3.117 1.00 0.00 58 LEU A CA 3
ATOM 4486 C C . LEU A 1 58 ? 0.792 5.550 -4.467 1.00 0.00 58 LEU A C 3
ATOM 4487 O O . LEU A 1 58 ? 1.438 5.592 -5.515 1.00 0.00 58 LEU A O 3
ATOM 4503 N N . SER A 1 59 ? -0.536 5.573 -4.435 1.00 0.00 59 SER A N 3
ATOM 4504 C CA . SER A 1 59 ? -1.329 5.648 -5.656 1.00 0.00 59 SER A CA 3
ATOM 4505 C C . SER A 1 59 ? -1.099 4.419 -6.530 1.00 0.00 59 SER A C 3
ATOM 4506 O O . SER A 1 59 ? -1.169 4.493 -7.757 1.00 0.00 59 SER A O 3
ATOM 4514 N N . PHE A 1 60 ? -0.824 3.288 -5.888 1.00 0.00 60 PHE A N 3
ATOM 4515 C CA . PHE A 1 60 ? -0.582 2.041 -6.605 1.00 0.00 60 PHE A CA 3
ATOM 4516 C C . PHE A 1 60 ? -1.898 1.385 -7.014 1.00 0.00 60 PHE A C 3
ATOM 4517 O O . PHE A 1 60 ? -2.858 1.363 -6.245 1.00 0.00 60 PHE A O 3
ATOM 4534 N N . ARG A 1 61 ? -1.933 0.852 -8.231 1.00 0.00 61 ARG A N 3
ATOM 4535 C CA . ARG A 1 61 ? -3.130 0.197 -8.744 1.00 0.00 61 ARG A CA 3
ATOM 4536 C C . ARG A 1 61 ? -3.169 -1.270 -8.324 1.00 0.00 61 ARG A C 3
ATOM 4537 O O . ARG A 1 61 ? -2.549 -2.124 -8.957 1.00 0.00 61 ARG A O 3
ATOM 4558 N N . VAL A 1 62 ? -3.902 -1.554 -7.252 1.00 0.00 62 VAL A N 3
ATOM 4559 C CA . VAL A 1 62 ? -4.023 -2.917 -6.748 1.00 0.00 62 VAL A CA 3
ATOM 4560 C C . VAL A 1 62 ? -5.355 -3.537 -7.155 1.00 0.00 62 VAL A C 3
ATOM 4561 O O . VAL A 1 62 ? -6.411 -2.929 -6.988 1.00 0.00 62 VAL A O 3
ATOM 4574 N N . ALA A 1 63 ? -5.297 -4.753 -7.689 1.00 0.00 63 ALA A N 3
ATOM 4575 C CA . ALA A 1 63 ? -6.499 -5.457 -8.118 1.00 0.00 63 ALA A CA 3
ATOM 4576 C C . ALA A 1 63 ? -6.183 -6.899 -8.500 1.00 0.00 63 ALA A C 3
ATOM 4577 O O . ALA A 1 63 ? -5.021 -7.263 -8.682 1.00 0.00 63 ALA A O 3
ATOM 4584 N N . ALA A 1 64 ? -7.224 -7.717 -8.618 1.00 0.00 64 ALA A N 3
ATOM 4585 C CA . ALA A 1 64 ? -7.057 -9.119 -8.980 1.00 0.00 64 ALA A CA 3
ATOM 4586 C C . ALA A 1 64 ? -6.344 -9.259 -10.320 1.00 0.00 64 ALA A C 3
ATOM 4587 O O . ALA A 1 64 ? -6.713 -8.615 -11.302 1.00 0.00 64 ALA A O 3
ATOM 4594 N N . VAL A 1 65 ? -5.319 -10.105 -10.354 1.00 0.00 65 VAL A N 3
ATOM 4595 C CA . VAL A 1 65 ? -4.553 -10.330 -11.574 1.00 0.00 65 VAL A CA 3
ATOM 4596 C C . VAL A 1 65 ? -5.466 -10.717 -12.732 1.00 0.00 65 VAL A C 3
ATOM 4597 O O . VAL A 1 65 ? -6.670 -10.897 -12.552 1.00 0.00 65 VAL A O 3
ATOM 4610 N N . GLN A 1 66 ? -4.884 -10.844 -13.920 1.00 0.00 66 GLN A N 3
ATOM 4611 C CA . GLN A 1 66 ? -5.646 -11.210 -15.108 1.00 0.00 66 GLN A CA 3
ATOM 4612 C C . GLN A 1 66 ? -5.127 -12.513 -15.708 1.00 0.00 66 GLN A C 3
ATOM 4613 O O . GLN A 1 66 ? -4.002 -12.939 -15.448 1.00 0.00 66 GLN A O 3
ATOM 4627 N N . PRO A 1 67 ? -5.965 -13.161 -16.530 1.00 0.00 67 PRO A N 3
ATOM 4628 C CA . PRO A 1 67 ? -5.613 -14.425 -17.185 1.00 0.00 67 PRO A CA 3
ATOM 4629 C C . PRO A 1 67 ? -4.544 -14.244 -18.257 1.00 0.00 67 PRO A C 3
ATOM 4630 O O . PRO A 1 67 ? -3.916 -15.210 -18.691 1.00 0.00 67 PRO A O 3
ATOM 4641 N N . SER A 1 68 ? -4.341 -13.000 -18.680 1.00 0.00 68 SER A N 3
ATOM 4642 C CA . SER A 1 68 ? -3.350 -12.693 -19.705 1.00 0.00 68 SER A CA 3
ATOM 4643 C C . SER A 1 68 ? -2.009 -12.332 -19.073 1.00 0.00 68 SER A C 3
ATOM 4644 O O . SER A 1 68 ? -1.108 -11.832 -19.746 1.00 0.00 68 SER A O 3
ATOM 4652 N N . ASP A 1 69 ? -1.886 -12.589 -17.775 1.00 0.00 69 ASP A N 3
ATOM 4653 C CA . ASP A 1 69 ? -0.656 -12.292 -17.050 1.00 0.00 69 ASP A CA 3
ATOM 4654 C C . ASP A 1 69 ? 0.133 -13.569 -16.774 1.00 0.00 69 ASP A C 3
ATOM 4655 O O . ASP A 1 69 ? 1.214 -13.527 -16.188 1.00 0.00 69 ASP A O 3
ATOM 4664 N N . ASN A 1 70 ? -0.416 -14.702 -17.201 1.00 0.00 70 ASN A N 3
ATOM 4665 C CA . ASN A 1 70 ? 0.236 -15.990 -16.998 1.00 0.00 70 ASN A CA 3
ATOM 4666 C C . ASN A 1 70 ? 0.338 -16.321 -15.512 1.00 0.00 70 ASN A C 3
ATOM 4667 O O . ASN A 1 70 ? 1.294 -16.959 -15.072 1.00 0.00 70 ASN A O 3
ATOM 4678 N N . ILE A 1 71 ? -0.654 -15.882 -14.745 1.00 0.00 71 ILE A N 3
ATOM 4679 C CA . ILE A 1 71 ? -0.677 -16.132 -13.309 1.00 0.00 71 ILE A CA 3
ATOM 4680 C C . ILE A 1 71 ? -1.628 -17.274 -12.965 1.00 0.00 71 ILE A C 3
ATOM 4681 O O . ILE A 1 71 ? -2.781 -17.047 -12.601 1.00 0.00 71 ILE A O 3
ATOM 4697 N N . SER A 1 72 ? -1.134 -18.503 -13.082 1.00 0.00 72 SER A N 3
ATOM 4698 C CA . SER A 1 72 ? -1.940 -19.682 -12.786 1.00 0.00 72 SER A CA 3
ATOM 4699 C C . SER A 1 72 ? -2.379 -19.686 -11.325 1.00 0.00 72 SER A C 3
ATOM 4700 O O . SER A 1 72 ? -3.425 -20.238 -10.981 1.00 0.00 72 SER A O 3
ATOM 4708 N N . ARG A 1 73 ? -1.572 -19.067 -10.469 1.00 0.00 73 ARG A N 3
ATOM 4709 C CA . ARG A 1 73 ? -1.876 -19.000 -9.045 1.00 0.00 73 ARG A CA 3
ATOM 4710 C C . ARG A 1 73 ? -3.239 -18.357 -8.809 1.00 0.00 73 ARG A C 3
ATOM 4711 O O . ARG A 1 73 ? -3.523 -17.273 -9.319 1.00 0.00 73 ARG A O 3
ATOM 4732 N N . LYS A 1 74 ? -4.081 -19.032 -8.034 1.00 0.00 74 LYS A N 3
ATOM 4733 C CA . LYS A 1 74 ? -5.414 -18.528 -7.729 1.00 0.00 74 LYS A CA 3
ATOM 4734 C C . LYS A 1 74 ? -5.361 -17.487 -6.616 1.00 0.00 74 LYS A C 3
ATOM 4735 O O . LYS A 1 74 ? -4.346 -17.346 -5.932 1.00 0.00 74 LYS A O 3
ATOM 4754 N N . HIS A 1 75 ? -6.459 -16.760 -6.438 1.00 0.00 75 HIS A N 3
ATOM 4755 C CA . HIS A 1 75 ? -6.538 -15.732 -5.406 1.00 0.00 75 HIS A CA 3
ATOM 4756 C C . HIS A 1 75 ? -5.259 -14.901 -5.368 1.00 0.00 75 HIS A C 3
ATOM 4757 O O . HIS A 1 75 ? -4.655 -14.718 -4.310 1.00 0.00 75 HIS A O 3
ATOM 4772 N N . THR A 1 76 ? -4.849 -14.401 -6.530 1.00 0.00 76 THR A N 3
ATOM 4773 C CA . THR A 1 76 ? -3.641 -13.591 -6.630 1.00 0.00 76 THR A CA 3
ATOM 4774 C C . THR A 1 76 ? -3.951 -12.208 -7.191 1.00 0.00 76 THR A C 3
ATOM 4775 O O . THR A 1 76 ? -4.730 -12.070 -8.135 1.00 0.00 76 THR A O 3
ATOM 4786 N N . PHE A 1 77 ? -3.336 -11.186 -6.606 1.00 0.00 77 PHE A N 3
ATOM 4787 C CA . PHE A 1 77 ? -3.547 -9.812 -7.048 1.00 0.00 77 PHE A CA 3
ATOM 4788 C C . PHE A 1 77 ? -2.229 -9.167 -7.464 1.00 0.00 77 PHE A C 3
ATOM 4789 O O . PHE A 1 77 ? -1.151 -9.681 -7.167 1.00 0.00 77 PHE A O 3
ATOM 4806 N N . LYS A 1 78 ? -2.323 -8.036 -8.156 1.00 0.00 78 LYS A N 3
ATOM 4807 C CA . LYS A 1 78 ? -1.140 -7.318 -8.614 1.00 0.00 78 LYS A CA 3
ATOM 4808 C C . LYS A 1 78 ? -1.212 -5.845 -8.223 1.00 0.00 78 LYS A C 3
ATOM 4809 O O . LYS A 1 78 ? -2.298 -5.286 -8.072 1.00 0.00 78 LYS A O 3
ATOM 4828 N N . ALA A 1 79 ? -0.049 -5.223 -8.061 1.00 0.00 79 ALA A N 3
ATOM 4829 C CA . ALA A 1 79 ? 0.020 -3.815 -7.691 1.00 0.00 79 ALA A CA 3
ATOM 4830 C C . ALA A 1 79 ? 1.137 -3.103 -8.445 1.00 0.00 79 ALA A C 3
ATOM 4831 O O . ALA A 1 79 ? 2.316 -3.295 -8.152 1.00 0.00 79 ALA A O 3
ATOM 4838 N N . GLU A 1 80 ? 0.757 -2.280 -9.418 1.00 0.00 80 GLU A N 3
ATOM 4839 C CA . GLU A 1 80 ? 1.729 -1.541 -10.215 1.00 0.00 80 GLU A CA 3
ATOM 4840 C C . GLU A 1 80 ? 1.365 -0.060 -10.279 1.00 0.00 80 GLU A C 3
ATOM 4841 O O . GLU A 1 80 ? 0.189 0.304 -10.257 1.00 0.00 80 GLU A O 3
ATOM 4853 N N . HIS A 1 81 ? 2.384 0.790 -10.359 1.00 0.00 81 HIS A N 3
ATOM 4854 C CA . HIS A 1 81 ? 2.173 2.232 -10.426 1.00 0.00 81 HIS A CA 3
ATOM 4855 C C . HIS A 1 81 ? 1.899 2.674 -11.861 1.00 0.00 81 HIS A C 3
ATOM 4856 O O . HIS A 1 81 ? 1.820 3.868 -12.148 1.00 0.00 81 HIS A O 3
ATOM 4871 N N . ALA A 1 82 ? 1.754 1.704 -12.757 1.00 0.00 82 ALA A N 3
ATOM 4872 C CA . ALA A 1 82 ? 1.488 1.993 -14.160 1.00 0.00 82 ALA A CA 3
ATOM 4873 C C . ALA A 1 82 ? 2.735 2.525 -14.857 1.00 0.00 82 ALA A C 3
ATOM 4874 O O . ALA A 1 82 ? 2.662 3.461 -15.653 1.00 0.00 82 ALA A O 3
ATOM 4881 N N . GLY A 1 83 ? 3.881 1.923 -14.553 1.00 0.00 83 GLY A N 3
ATOM 4882 C CA . GLY A 1 83 ? 5.128 2.352 -15.158 1.00 0.00 83 GLY A CA 3
ATOM 4883 C C . GLY A 1 83 ? 6.326 2.090 -14.266 1.00 0.00 83 GLY A C 3
ATOM 4884 O O . GLY A 1 83 ? 7.295 1.459 -14.686 1.00 0.00 83 GLY A O 3
ATOM 4888 N N . VAL A 1 84 ? 6.260 2.579 -13.032 1.00 0.00 84 VAL A N 3
ATOM 4889 C CA . VAL A 1 84 ? 7.347 2.395 -12.078 1.00 0.00 84 VAL A CA 3
ATOM 4890 C C . VAL A 1 84 ? 7.728 0.924 -11.956 1.00 0.00 84 VAL A C 3
ATOM 4891 O O . VAL A 1 84 ? 8.788 0.506 -12.422 1.00 0.00 84 VAL A O 3
ATOM 4904 N N . ARG A 1 85 ? 6.857 0.143 -11.326 1.00 0.00 85 ARG A N 3
ATOM 4905 C CA . ARG A 1 85 ? 7.102 -1.282 -11.141 1.00 0.00 85 ARG A CA 3
ATOM 4906 C C . ARG A 1 85 ? 5.801 -2.025 -10.854 1.00 0.00 85 ARG A C 3
ATOM 4907 O O . ARG A 1 85 ? 4.890 -1.484 -10.225 1.00 0.00 85 ARG A O 3
ATOM 4928 N N . THR A 1 86 ? 5.719 -3.267 -11.319 1.00 0.00 86 THR A N 3
ATOM 4929 C CA . THR A 1 86 ? 4.530 -4.084 -11.114 1.00 0.00 86 THR A CA 3
ATOM 4930 C C . THR A 1 86 ? 4.797 -5.205 -10.116 1.00 0.00 86 THR A C 3
ATOM 4931 O O . THR A 1 86 ? 5.728 -5.993 -10.288 1.00 0.00 86 THR A O 3
ATOM 4942 N N . TYR A 1 87 ? 3.976 -5.272 -9.074 1.00 0.00 87 TYR A N 3
ATOM 4943 C CA . TYR A 1 87 ? 4.126 -6.296 -8.048 1.00 0.00 87 TYR A CA 3
ATOM 4944 C C . TYR A 1 87 ? 3.031 -7.352 -8.168 1.00 0.00 87 TYR A C 3
ATOM 4945 O O . TYR A 1 87 ? 1.994 -7.120 -8.790 1.00 0.00 87 TYR A O 3
ATOM 4963 N N . PHE A 1 88 ? 3.270 -8.513 -7.567 1.00 0.00 88 PHE A N 3
ATOM 4964 C CA . PHE A 1 88 ? 2.305 -9.606 -7.606 1.00 0.00 88 PHE A CA 3
ATOM 4965 C C . PHE A 1 88 ? 2.302 -10.376 -6.289 1.00 0.00 88 PHE A C 3
ATOM 4966 O O . PHE A 1 88 ? 3.358 -10.719 -5.755 1.00 0.00 88 PHE A O 3
ATOM 4983 N N . PHE A 1 89 ? 1.109 -10.645 -5.770 1.00 0.00 89 PHE A N 3
ATOM 4984 C CA . PHE A 1 89 ? 0.967 -11.373 -4.514 1.00 0.00 89 PHE A CA 3
ATOM 4985 C C . PHE A 1 89 ? -0.085 -12.471 -4.638 1.00 0.00 89 PHE A C 3
ATOM 4986 O O . PHE A 1 89 ? -1.120 -12.285 -5.277 1.00 0.00 89 PHE A O 3
ATOM 5003 N N . SER A 1 90 ? 0.189 -13.616 -4.021 1.00 0.00 90 SER A N 3
ATOM 5004 C CA . SER A 1 90 ? -0.731 -14.747 -4.065 1.00 0.00 90 SER A CA 3
ATOM 5005 C C . SER A 1 90 ? -1.212 -15.111 -2.664 1.00 0.00 90 SER A C 3
ATOM 5006 O O . SER A 1 90 ? -0.409 -15.382 -1.771 1.00 0.00 90 SER A O 3
ATOM 5014 N N . ALA A 1 91 ? -2.528 -15.114 -2.479 1.00 0.00 91 ALA A N 3
ATOM 5015 C CA . ALA A 1 91 ? -3.117 -15.446 -1.188 1.00 0.00 91 ALA A CA 3
ATOM 5016 C C . ALA A 1 91 ? -3.450 -16.931 -1.102 1.00 0.00 91 ALA A C 3
ATOM 5017 O O . ALA A 1 91 ? -3.847 -17.545 -2.092 1.00 0.00 91 ALA A O 3
ATOM 5024 N N . GLU A 1 92 ? -3.286 -17.503 0.087 1.00 0.00 92 GLU A N 3
ATOM 5025 C CA . GLU A 1 92 ? -3.568 -18.917 0.300 1.00 0.00 92 GLU A CA 3
ATOM 5026 C C . GLU A 1 92 ? -5.069 -19.187 0.245 1.00 0.00 92 GLU A C 3
ATOM 5027 O O . GLU A 1 92 ? -5.500 -20.297 -0.065 1.00 0.00 92 GLU A O 3
ATOM 5039 N N . SER A 1 93 ? -5.860 -18.163 0.549 1.00 0.00 93 SER A N 3
ATOM 5040 C CA . SER A 1 93 ? -7.312 -18.289 0.539 1.00 0.00 93 SER A CA 3
ATOM 5041 C C . SER A 1 93 ? -7.951 -17.160 -0.264 1.00 0.00 93 SER A C 3
ATOM 5042 O O . SER A 1 93 ? -7.425 -16.050 -0.348 1.00 0.00 93 SER A O 3
ATOM 5050 N N . PRO A 1 94 ? -9.112 -17.449 -0.869 1.00 0.00 94 PRO A N 3
ATOM 5051 C CA . PRO A 1 94 ? -9.848 -16.471 -1.676 1.00 0.00 94 PRO A CA 3
ATOM 5052 C C . PRO A 1 94 ? -10.454 -15.358 -0.829 1.00 0.00 94 PRO A C 3
ATOM 5053 O O . PRO A 1 94 ? -10.944 -14.360 -1.357 1.00 0.00 94 PRO A O 3
ATOM 5064 N N . GLU A 1 95 ? -10.417 -15.536 0.488 1.00 0.00 95 GLU A N 3
ATOM 5065 C CA . GLU A 1 95 ? -10.963 -14.545 1.408 1.00 0.00 95 GLU A CA 3
ATOM 5066 C C . GLU A 1 95 ? -9.931 -13.466 1.721 1.00 0.00 95 GLU A C 3
ATOM 5067 O O . GLU A 1 95 ? -10.283 -12.339 2.068 1.00 0.00 95 GLU A O 3
ATOM 5079 N N . GLU A 1 96 ? -8.656 -13.820 1.595 1.00 0.00 96 GLU A N 3
ATOM 5080 C CA . GLU A 1 96 ? -7.573 -12.882 1.865 1.00 0.00 96 GLU A CA 3
ATOM 5081 C C . GLU A 1 96 ? -7.300 -12.000 0.649 1.00 0.00 96 GLU A C 3
ATOM 5082 O O . GLU A 1 96 ? -7.161 -10.784 0.772 1.00 0.00 96 GLU A O 3
ATOM 5094 N N . GLN A 1 97 ? -7.225 -12.624 -0.522 1.00 0.00 97 GLN A N 3
ATOM 5095 C CA . GLN A 1 97 ? -6.968 -11.897 -1.759 1.00 0.00 97 GLN A CA 3
ATOM 5096 C C . GLN A 1 97 ? -7.791 -10.615 -1.818 1.00 0.00 97 GLN A C 3
ATOM 5097 O O . GLN A 1 97 ? -7.241 -9.515 -1.856 1.00 0.00 97 GLN A O 3
ATOM 5111 N N . GLU A 1 98 ? -9.112 -10.765 -1.826 1.00 0.00 98 GLU A N 3
ATOM 5112 C CA . GLU A 1 98 ? -10.010 -9.618 -1.881 1.00 0.00 98 GLU A CA 3
ATOM 5113 C C . GLU A 1 98 ? -9.686 -8.619 -0.774 1.00 0.00 98 GLU A C 3
ATOM 5114 O O . GLU A 1 98 ? -9.415 -7.448 -1.039 1.00 0.00 98 GLU A O 3
ATOM 5126 N N . ALA A 1 99 ? -9.718 -9.090 0.468 1.00 0.00 99 ALA A N 3
ATOM 5127 C CA . ALA A 1 99 ? -9.426 -8.240 1.616 1.00 0.00 99 ALA A CA 3
ATOM 5128 C C . ALA A 1 99 ? -8.194 -7.379 1.362 1.00 0.00 99 ALA A C 3
ATOM 5129 O O . ALA A 1 99 ? -8.205 -6.174 1.616 1.00 0.00 99 ALA A O 3
ATOM 5136 N N . TRP A 1 100 ? -7.135 -8.003 0.860 1.00 0.00 100 TRP A N 3
ATOM 5137 C CA . TRP A 1 100 ? -5.894 -7.292 0.572 1.00 0.00 100 TRP A CA 3
ATOM 5138 C C . TRP A 1 100 ? -6.115 -6.218 -0.487 1.00 0.00 100 TRP A C 3
ATOM 5139 O O . TRP A 1 100 ? -5.815 -5.044 -0.265 1.00 0.00 100 TRP A O 3
ATOM 5160 N N . ILE A 1 101 ? -6.642 -6.626 -1.636 1.00 0.00 101 ILE A N 3
ATOM 5161 C CA . ILE A 1 101 ? -6.904 -5.697 -2.729 1.00 0.00 101 ILE A CA 3
ATOM 5162 C C . ILE A 1 101 ? -7.578 -4.427 -2.220 1.00 0.00 101 ILE A C 3
ATOM 5163 O O . ILE A 1 101 ? -7.342 -3.337 -2.740 1.00 0.00 101 ILE A O 3
ATOM 5179 N N . GLN A 1 102 ? -8.418 -4.577 -1.201 1.00 0.00 102 GLN A N 3
ATOM 5180 C CA . GLN A 1 10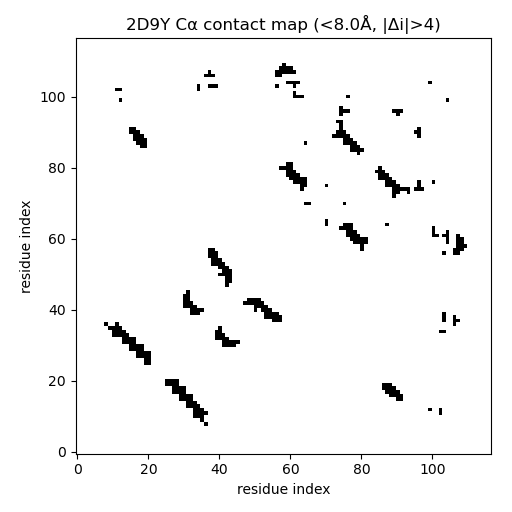2 ? -9.126 -3.442 -0.622 1.00 0.00 102 GLN A CA 3
ATOM 5181 C C . GLN A 1 102 ? -8.283 -2.765 0.454 1.00 0.00 102 GLN A C 3
ATOM 5182 O O . GLN A 1 102 ? -8.268 -1.540 0.566 1.00 0.00 102 GLN A O 3
ATOM 5196 N N . ALA A 1 103 ? -7.581 -3.572 1.243 1.00 0.00 103 ALA A N 3
ATOM 5197 C CA . ALA A 1 103 ? -6.734 -3.051 2.309 1.00 0.00 103 ALA A CA 3
ATOM 5198 C C . ALA A 1 103 ? -5.592 -2.215 1.742 1.00 0.00 103 ALA A C 3
ATOM 5199 O O . ALA A 1 103 ? -5.470 -1.028 2.045 1.00 0.00 103 ALA A O 3
ATOM 5206 N N . MET A 1 104 ? -4.756 -2.841 0.920 1.00 0.00 104 MET A N 3
ATOM 5207 C CA . MET A 1 104 ? -3.624 -2.153 0.312 1.00 0.00 104 MET A CA 3
ATOM 5208 C C . MET A 1 104 ? -4.089 -1.219 -0.801 1.00 0.00 104 MET A C 3
ATOM 5209 O O . MET A 1 104 ? -3.450 -0.206 -1.082 1.00 0.00 104 MET A O 3
ATOM 5223 N N . GLY A 1 105 ? -5.207 -1.567 -1.431 1.00 0.00 105 GLY A N 3
ATOM 5224 C CA . GLY A 1 105 ? -5.738 -0.749 -2.505 1.00 0.00 105 GLY A CA 3
ATOM 5225 C C . GLY A 1 105 ? -6.064 0.662 -2.054 1.00 0.00 105 GLY A C 3
ATOM 5226 O O . GLY A 1 105 ? -5.672 1.632 -2.700 1.00 0.00 105 GLY A O 3
ATOM 5230 N N . GLU A 1 106 ? -6.784 0.774 -0.942 1.00 0.00 106 GLU A N 3
ATOM 5231 C CA . GLU A 1 106 ? -7.164 2.076 -0.408 1.00 0.00 106 GLU A CA 3
ATOM 5232 C C . GLU A 1 106 ? -5.930 2.919 -0.098 1.00 0.00 106 GLU A C 3
ATOM 5233 O O . GLU A 1 106 ? -5.853 4.088 -0.473 1.00 0.00 106 GLU A O 3
ATOM 5245 N N . ALA A 1 107 ? -4.966 2.315 0.589 1.00 0.00 107 ALA A N 3
ATOM 5246 C CA . ALA A 1 107 ? -3.734 3.007 0.948 1.00 0.00 107 ALA A CA 3
ATOM 5247 C C . ALA A 1 107 ? -3.179 3.789 -0.238 1.00 0.00 107 ALA A C 3
ATOM 5248 O O . ALA A 1 107 ? -2.573 4.847 -0.067 1.00 0.00 107 ALA A O 3
ATOM 5255 N N . ALA A 1 108 ? -3.388 3.262 -1.439 1.00 0.00 108 ALA A N 3
ATOM 5256 C CA . ALA A 1 108 ? -2.910 3.912 -2.653 1.00 0.00 108 ALA A CA 3
ATOM 5257 C C . ALA A 1 108 ? -3.767 5.124 -3.001 1.00 0.00 108 ALA A C 3
ATOM 5258 O O . ALA A 1 108 ? -3.247 6.178 -3.367 1.00 0.00 108 ALA A O 3
ATOM 5265 N N . ARG A 1 109 ? -5.081 4.966 -2.886 1.00 0.00 109 ARG A N 3
ATOM 5266 C CA . ARG A 1 109 ? -6.010 6.048 -3.191 1.00 0.00 109 ARG A CA 3
ATOM 5267 C C . ARG A 1 109 ? -5.716 7.275 -2.333 1.00 0.00 109 ARG A C 3
ATOM 5268 O O . ARG A 1 109 ? -5.103 7.171 -1.271 1.00 0.00 109 ARG A O 3
ATOM 5289 N N . VAL A 1 110 ? -6.156 8.438 -2.802 1.00 0.00 110 VAL A N 3
ATOM 5290 C CA . VAL A 1 110 ? -5.941 9.685 -2.079 1.00 0.00 110 VAL A CA 3
ATOM 5291 C C . VAL A 1 110 ? -7.259 10.409 -1.827 1.00 0.00 110 VAL A C 3
ATOM 5292 O O . VAL A 1 110 ? -8.181 10.341 -2.640 1.00 0.00 110 VAL A O 3
ATOM 5305 N N . GLN A 1 111 ? -7.340 11.103 -0.696 1.00 0.00 111 GLN A N 3
ATOM 5306 C CA . GLN A 1 111 ? -8.546 11.840 -0.337 1.00 0.00 111 GLN A CA 3
ATOM 5307 C C . GLN A 1 111 ? -9.726 10.892 -0.144 1.00 0.00 111 GLN A C 3
ATOM 5308 O O . GLN A 1 111 ? -10.818 11.132 -0.658 1.00 0.00 111 GLN A O 3
ATOM 5322 N N . SER A 1 112 ? -9.497 9.815 0.600 1.00 0.00 112 SER A N 3
ATOM 5323 C CA . SER A 1 112 ? -10.540 8.829 0.858 1.00 0.00 112 SER A CA 3
ATOM 5324 C C . SER A 1 112 ? -10.500 8.363 2.311 1.00 0.00 112 SER A C 3
ATOM 5325 O O . SER A 1 112 ? -9.432 8.099 2.861 1.00 0.00 112 SER A O 3
ATOM 5333 N N . GLY A 1 113 ? -11.674 8.266 2.927 1.00 0.00 113 GLY A N 3
ATOM 5334 C CA . GLY A 1 113 ? -11.753 7.833 4.310 1.00 0.00 113 GLY A CA 3
ATOM 5335 C C . GLY A 1 113 ? -12.102 8.966 5.253 1.00 0.00 113 GLY A C 3
ATOM 5336 O O . GLY A 1 113 ? -12.703 9.967 4.861 1.00 0.00 113 GLY A O 3
ATOM 5340 N N . PRO A 1 114 ? -11.721 8.816 6.531 1.00 0.00 114 PRO A N 3
ATOM 5341 C CA . PRO A 1 114 ? -11.988 9.826 7.560 1.00 0.00 114 PRO A CA 3
ATOM 5342 C C . PRO A 1 114 ? -11.161 11.091 7.360 1.00 0.00 114 PRO A C 3
ATOM 5343 O O . PRO A 1 114 ? -11.485 12.148 7.899 1.00 0.00 114 PRO A O 3
ATOM 5354 N N . SER A 1 115 ? -10.090 10.975 6.581 1.00 0.00 115 SER A N 3
ATOM 5355 C CA . SER A 1 115 ? -9.213 12.109 6.312 1.00 0.00 115 SER A CA 3
ATOM 5356 C C . SER A 1 115 ? -9.886 13.104 5.372 1.00 0.00 115 SER A C 3
ATOM 5357 O O . SER A 1 115 ? -10.293 12.752 4.265 1.00 0.00 115 SER A O 3
ATOM 5365 N N . SER A 1 116 ? -9.998 14.350 5.821 1.00 0.00 116 SER A N 3
ATOM 5366 C CA . SER A 1 116 ? -10.625 15.397 5.023 1.00 0.00 116 SER A CA 3
ATOM 5367 C C . SER A 1 116 ? -9.599 16.084 4.126 1.00 0.00 116 SER A C 3
ATOM 5368 O O . SER A 1 116 ? -9.891 17.098 3.493 1.00 0.00 116 SER A O 3
ATOM 5376 N N . GLY A 1 117 ? -8.394 15.523 4.079 1.00 0.00 117 GLY A N 3
ATOM 5377 C CA . GLY A 1 117 ? -7.342 16.094 3.258 1.00 0.00 117 GLY A CA 3
ATOM 5378 C C . GLY A 1 117 ? -6.315 15.063 2.833 1.00 0.00 117 GLY A C 3
ATOM 5379 O O . GLY A 1 117 ? -6.309 13.940 3.335 1.00 0.00 117 GLY A O 3
ATOM 5383 N N . GLY A 1 1 ? 7.858 16.390 -1.157 1.00 0.00 1 GLY A N 4
ATOM 5384 C CA . GLY A 1 1 ? 7.387 16.716 0.176 1.00 0.00 1 GLY A CA 4
ATOM 5385 C C . GLY A 1 1 ? 8.239 16.090 1.262 1.00 0.00 1 GLY A C 4
ATOM 5386 O O . GLY A 1 1 ? 9.012 15.169 1.000 1.00 0.00 1 GLY A O 4
ATOM 5390 N N . SER A 1 2 ? 8.099 16.592 2.485 1.00 0.00 2 SER A N 4
ATOM 5391 C CA . SER A 1 2 ? 8.867 16.079 3.614 1.00 0.00 2 SER A CA 4
ATOM 5392 C C . SER A 1 2 ? 8.012 16.035 4.877 1.00 0.00 2 SER A C 4
ATOM 5393 O O . SER A 1 2 ? 6.911 16.584 4.914 1.00 0.00 2 SER A O 4
ATOM 5401 N N . SER A 1 3 ? 8.529 15.379 5.911 1.00 0.00 3 SER A N 4
ATOM 5402 C CA . SER A 1 3 ? 7.813 15.259 7.175 1.00 0.00 3 SER A CA 4
ATOM 5403 C C . SER A 1 3 ? 8.770 14.908 8.311 1.00 0.00 3 SER A C 4
ATOM 5404 O O . SER A 1 3 ? 9.870 14.411 8.078 1.00 0.00 3 SER A O 4
ATOM 5412 N N . GLY A 1 4 ? 8.340 15.172 9.541 1.00 0.00 4 GLY A N 4
ATOM 5413 C CA . GLY A 1 4 ? 9.170 14.879 10.695 1.00 0.00 4 GLY A CA 4
ATOM 5414 C C . GLY A 1 4 ? 9.251 13.394 10.988 1.00 0.00 4 GLY A C 4
ATOM 5415 O O . GLY A 1 4 ? 8.822 12.570 10.180 1.00 0.00 4 GLY A O 4
ATOM 5419 N N . SER A 1 5 ? 9.805 13.050 12.146 1.00 0.00 5 SER A N 4
ATOM 5420 C CA . SER A 1 5 ? 9.947 11.654 12.542 1.00 0.00 5 SER A CA 4
ATOM 5421 C C . SER A 1 5 ? 8.898 11.275 13.584 1.00 0.00 5 SER A C 4
ATOM 5422 O O . SER A 1 5 ? 9.116 11.433 14.785 1.00 0.00 5 SER A O 4
ATOM 5430 N N . SER A 1 6 ? 7.760 10.775 13.114 1.00 0.00 6 SER A N 4
ATOM 5431 C CA . SER A 1 6 ? 6.675 10.377 14.004 1.00 0.00 6 SER A CA 4
ATOM 5432 C C . SER A 1 6 ? 7.182 9.433 15.090 1.00 0.00 6 SER A C 4
ATOM 5433 O O . SER A 1 6 ? 6.860 9.593 16.267 1.00 0.00 6 SER A O 4
ATOM 5441 N N . GLY A 1 7 ? 7.978 8.448 14.685 1.00 0.00 7 GLY A N 4
ATOM 5442 C CA . GLY A 1 7 ? 8.517 7.492 15.635 1.00 0.00 7 GLY A CA 4
ATOM 5443 C C . GLY A 1 7 ? 7.905 6.114 15.481 1.00 0.00 7 GLY A C 4
ATOM 5444 O O . GLY A 1 7 ? 8.585 5.165 15.093 1.00 0.00 7 GLY A O 4
ATOM 5448 N N . ASN A 1 8 ? 6.616 6.003 15.789 1.00 0.00 8 ASN A N 4
ATOM 5449 C CA . ASN A 1 8 ? 5.913 4.730 15.685 1.00 0.00 8 ASN A CA 4
ATOM 5450 C C . ASN A 1 8 ? 4.531 4.921 15.068 1.00 0.00 8 ASN A C 4
ATOM 5451 O O . ASN A 1 8 ? 3.893 5.956 15.257 1.00 0.00 8 ASN A O 4
ATOM 5462 N N . ALA A 1 9 ? 4.074 3.914 14.330 1.00 0.00 9 ALA A N 4
ATOM 5463 C CA . ALA A 1 9 ? 2.766 3.970 13.688 1.00 0.00 9 ALA A CA 4
ATOM 5464 C C . ALA A 1 9 ? 2.040 2.634 13.804 1.00 0.00 9 ALA A C 4
ATOM 5465 O O . ALA A 1 9 ? 2.655 1.572 13.906 1.00 0.00 9 ALA A O 4
ATOM 5472 N N . PRO A 1 10 ? 0.700 2.685 13.790 1.00 0.00 10 PRO A N 4
ATOM 5473 C CA . PRO A 1 10 ? -0.139 1.487 13.893 1.00 0.00 10 PRO A CA 4
ATOM 5474 C C . PRO A 1 10 ? -0.061 0.615 12.645 1.00 0.00 10 PRO A C 4
ATOM 5475 O O . PRO A 1 10 ? 0.402 1.059 11.594 1.00 0.00 10 PRO A O 4
ATOM 5486 N N . VAL A 1 11 ? -0.518 -0.627 12.766 1.00 0.00 11 VAL A N 4
ATOM 5487 C CA . VAL A 1 11 ? -0.502 -1.561 11.646 1.00 0.00 11 VAL A CA 4
ATOM 5488 C C . VAL A 1 11 ? -1.882 -1.679 11.010 1.00 0.00 11 VAL A C 4
ATOM 5489 O O . VAL A 1 11 ? -2.895 -1.759 11.705 1.00 0.00 11 VAL A O 4
ATOM 5502 N N . THR A 1 12 ? -1.916 -1.690 9.681 1.00 0.00 12 THR A N 4
ATOM 5503 C CA . THR A 1 12 ? -3.171 -1.798 8.949 1.00 0.00 12 THR A CA 4
ATOM 5504 C C . THR A 1 12 ? -3.559 -3.257 8.735 1.00 0.00 12 THR A C 4
ATOM 5505 O O . THR A 1 12 ? -4.652 -3.681 9.113 1.00 0.00 12 THR A O 4
ATOM 5516 N N . LYS A 1 13 ? -2.658 -4.021 8.128 1.00 0.00 13 LYS A N 4
ATOM 5517 C CA . LYS A 1 13 ? -2.905 -5.434 7.866 1.00 0.00 13 LYS A CA 4
ATOM 5518 C C . LYS A 1 13 ? -1.597 -6.217 7.826 1.00 0.00 13 LYS A C 4
ATOM 5519 O O . LYS A 1 13 ? -0.551 -5.678 7.464 1.00 0.00 13 LYS A O 4
ATOM 5538 N N . ALA A 1 14 ? -1.662 -7.490 8.201 1.00 0.00 14 ALA A N 4
ATOM 5539 C CA . ALA A 1 14 ? -0.484 -8.347 8.205 1.00 0.00 14 ALA A CA 4
ATOM 5540 C C . ALA A 1 14 ? -0.867 -9.809 8.004 1.00 0.00 14 ALA A C 4
ATOM 5541 O O . ALA A 1 14 ? -1.771 -10.321 8.664 1.00 0.00 14 ALA A O 4
ATOM 5548 N N . GLY A 1 15 ? -0.174 -10.478 7.087 1.00 0.00 15 GLY A N 4
ATOM 5549 C CA . GLY A 1 15 ? -0.458 -11.875 6.815 1.00 0.00 15 GLY A CA 4
ATOM 5550 C C . GLY A 1 15 ? 0.550 -12.498 5.870 1.00 0.00 15 GLY A C 4
ATOM 5551 O O . GLY A 1 15 ? 1.310 -11.790 5.208 1.00 0.00 15 GLY A O 4
ATOM 5555 N N . TRP A 1 16 ? 0.559 -13.824 5.808 1.00 0.00 16 TRP A N 4
ATOM 5556 C CA . TRP A 1 16 ? 1.483 -14.542 4.938 1.00 0.00 16 TRP A CA 4
ATOM 5557 C C . TRP A 1 16 ? 1.071 -14.407 3.476 1.00 0.00 16 TRP A C 4
ATOM 5558 O O . TRP A 1 16 ? 0.028 -14.917 3.065 1.00 0.00 16 TRP A O 4
ATOM 5579 N N . LEU A 1 17 ? 1.895 -13.718 2.695 1.00 0.00 17 LEU A N 4
ATOM 5580 C CA . LEU A 1 17 ? 1.616 -13.516 1.277 1.00 0.00 17 LEU A CA 4
ATOM 5581 C C . LEU A 1 17 ? 2.800 -13.956 0.421 1.00 0.00 17 LEU A C 4
ATOM 5582 O O . LEU A 1 17 ? 3.953 -13.677 0.748 1.00 0.00 17 LEU A O 4
ATOM 5598 N N . PHE A 1 18 ? 2.506 -14.642 -0.678 1.00 0.00 18 PHE A N 4
ATOM 5599 C CA . PHE A 1 18 ? 3.545 -15.119 -1.582 1.00 0.00 18 PHE A CA 4
ATOM 5600 C C . PHE A 1 18 ? 3.918 -14.043 -2.598 1.00 0.00 18 PHE A C 4
ATOM 5601 O O . PHE A 1 18 ? 3.068 -13.556 -3.344 1.00 0.00 18 PHE A O 4
ATOM 5618 N N . LYS A 1 19 ? 5.195 -13.677 -2.621 1.00 0.00 19 LYS A N 4
ATOM 5619 C CA . LYS A 1 19 ? 5.683 -12.660 -3.545 1.00 0.00 19 LYS A CA 4
ATOM 5620 C C . LYS A 1 19 ? 6.249 -13.299 -4.809 1.00 0.00 19 LYS A C 4
ATOM 5621 O O . LYS A 1 19 ? 7.219 -14.054 -4.752 1.00 0.00 19 LYS A O 4
ATOM 5640 N N . GLN A 1 20 ? 5.637 -12.990 -5.948 1.00 0.00 20 GLN A N 4
ATOM 5641 C CA . GLN A 1 20 ? 6.081 -13.534 -7.225 1.00 0.00 20 GLN A CA 4
ATOM 5642 C C . GLN A 1 20 ? 7.604 -13.604 -7.287 1.00 0.00 20 GLN A C 4
ATOM 5643 O O . GLN A 1 20 ? 8.298 -12.829 -6.630 1.00 0.00 20 GLN A O 4
ATOM 5657 N N . ALA A 1 21 ? 8.116 -14.539 -8.081 1.00 0.00 21 ALA A N 4
ATOM 5658 C CA . ALA A 1 21 ? 9.556 -14.709 -8.230 1.00 0.00 21 ALA A CA 4
ATOM 5659 C C . ALA A 1 21 ? 10.115 -13.762 -9.286 1.00 0.00 21 ALA A C 4
ATOM 5660 O O . ALA A 1 21 ? 9.484 -13.524 -10.316 1.00 0.00 21 ALA A O 4
ATOM 5667 N N . SER A 1 22 ? 11.301 -13.223 -9.023 1.00 0.00 22 SER A N 4
ATOM 5668 C CA . SER A 1 22 ? 11.942 -12.297 -9.949 1.00 0.00 22 SER A CA 4
ATOM 5669 C C . SER A 1 22 ? 12.440 -13.030 -11.192 1.00 0.00 22 SER A C 4
ATOM 5670 O O . SER A 1 22 ? 12.244 -14.237 -11.334 1.00 0.00 22 SER A O 4
ATOM 5678 N N . SER A 1 23 ? 13.085 -12.290 -12.088 1.00 0.00 23 SER A N 4
ATOM 5679 C CA . SER A 1 23 ? 13.609 -12.868 -13.321 1.00 0.00 23 SER A CA 4
ATOM 5680 C C . SER A 1 23 ? 14.158 -14.269 -13.074 1.00 0.00 23 SER A C 4
ATOM 5681 O O . SER A 1 23 ? 15.273 -14.433 -12.580 1.00 0.00 23 SER A O 4
ATOM 5689 N N . GLY A 1 24 ? 13.366 -15.279 -13.422 1.00 0.00 24 GLY A N 4
ATOM 5690 C CA . GLY A 1 24 ? 13.788 -16.654 -13.231 1.00 0.00 24 GLY A CA 4
ATOM 5691 C C . GLY A 1 24 ? 12.650 -17.640 -13.401 1.00 0.00 24 GLY A C 4
ATOM 5692 O O . GLY A 1 24 ? 11.623 -17.316 -13.999 1.00 0.00 24 GLY A O 4
ATOM 5696 N N . VAL A 1 25 ? 12.831 -18.847 -12.876 1.00 0.00 25 VAL A N 4
ATOM 5697 C CA . VAL A 1 25 ? 11.810 -19.884 -12.973 1.00 0.00 25 VAL A CA 4
ATOM 5698 C C . VAL A 1 25 ? 10.475 -19.394 -12.424 1.00 0.00 25 VAL A C 4
ATOM 5699 O O . VAL A 1 25 ? 10.430 -18.625 -11.464 1.00 0.00 25 VAL A O 4
ATOM 5712 N N . LYS A 1 26 ? 9.387 -19.845 -13.040 1.00 0.00 26 LYS A N 4
ATOM 5713 C CA . LYS A 1 26 ? 8.049 -19.455 -12.614 1.00 0.00 26 LYS A CA 4
ATOM 5714 C C . LYS A 1 26 ? 7.687 -20.113 -11.287 1.00 0.00 26 LYS A C 4
ATOM 5715 O O . LYS A 1 26 ? 7.208 -21.246 -11.256 1.00 0.00 26 LYS A O 4
ATOM 5734 N N . GLN A 1 27 ? 7.918 -19.395 -10.192 1.00 0.00 27 GLN A N 4
ATOM 5735 C CA . GLN A 1 27 ? 7.616 -19.911 -8.863 1.00 0.00 27 GLN A CA 4
ATOM 5736 C C . GLN A 1 27 ? 7.302 -18.773 -7.896 1.00 0.00 27 GLN A C 4
ATOM 5737 O O . GLN A 1 27 ? 7.707 -17.631 -8.114 1.00 0.00 27 GLN A O 4
ATOM 5751 N N . TRP A 1 28 ? 6.579 -19.093 -6.829 1.00 0.00 28 TRP A N 4
ATOM 5752 C CA . TRP A 1 28 ? 6.211 -18.097 -5.829 1.00 0.00 28 TRP A CA 4
ATOM 5753 C C . TRP A 1 28 ? 6.833 -18.428 -4.477 1.00 0.00 28 TRP A C 4
ATOM 5754 O O . TRP A 1 28 ? 6.793 -19.572 -4.028 1.00 0.00 28 TRP A O 4
ATOM 5775 N N . ASN A 1 29 ? 7.408 -17.418 -3.832 1.00 0.00 29 ASN A N 4
ATOM 5776 C CA . ASN A 1 29 ? 8.040 -17.602 -2.530 1.00 0.00 29 ASN A CA 4
ATOM 5777 C C . ASN A 1 29 ? 7.183 -17.002 -1.420 1.00 0.00 29 ASN A C 4
ATOM 5778 O O . ASN A 1 29 ? 6.601 -15.929 -1.581 1.00 0.00 29 ASN A O 4
ATOM 5789 N N . LYS A 1 30 ? 7.110 -17.701 -0.292 1.00 0.00 30 LYS A N 4
ATOM 5790 C CA . LYS A 1 30 ? 6.327 -17.237 0.846 1.00 0.00 30 LYS A CA 4
ATOM 5791 C C . LYS A 1 30 ? 7.124 -16.247 1.689 1.00 0.00 30 LYS A C 4
ATOM 5792 O O . LYS A 1 30 ? 8.282 -16.496 2.026 1.00 0.00 30 LYS A O 4
ATOM 5811 N N . ARG A 1 31 ? 6.498 -15.124 2.026 1.00 0.00 31 ARG A N 4
ATOM 5812 C CA . ARG A 1 31 ? 7.150 -14.097 2.829 1.00 0.00 31 ARG A CA 4
ATOM 5813 C C . ARG A 1 31 ? 6.128 -13.326 3.659 1.00 0.00 31 ARG A C 4
ATOM 5814 O O . ARG A 1 31 ? 5.012 -13.070 3.207 1.00 0.00 31 ARG A O 4
ATOM 5835 N N . TRP A 1 32 ? 6.516 -12.960 4.875 1.00 0.00 32 TRP A N 4
ATOM 5836 C CA . TRP A 1 32 ? 5.634 -12.219 5.769 1.00 0.00 32 TRP A CA 4
ATOM 5837 C C . TRP A 1 32 ? 5.407 -10.801 5.258 1.00 0.00 32 TRP A C 4
ATOM 5838 O O . TRP A 1 32 ? 6.356 -10.042 5.060 1.00 0.00 32 TRP A O 4
ATOM 5859 N N . PHE A 1 33 ? 4.143 -10.448 5.044 1.00 0.00 33 PHE A N 4
ATOM 5860 C CA . PHE A 1 33 ? 3.792 -9.120 4.555 1.00 0.00 33 PHE A CA 4
ATOM 5861 C C . PHE A 1 33 ? 2.972 -8.358 5.591 1.00 0.00 33 PHE A C 4
ATOM 5862 O O . PHE A 1 33 ? 2.120 -8.931 6.270 1.00 0.00 33 PHE A O 4
ATOM 5879 N N . VAL A 1 34 ? 3.237 -7.060 5.708 1.00 0.00 34 VAL A N 4
ATOM 5880 C CA . VAL A 1 34 ? 2.525 -6.217 6.661 1.00 0.00 34 VAL A CA 4
ATOM 5881 C C . VAL A 1 34 ? 2.219 -4.849 6.063 1.00 0.00 34 VAL A C 4
ATOM 5882 O O . VAL A 1 34 ? 3.107 -4.008 5.921 1.00 0.00 34 VAL A O 4
ATOM 5895 N N . LEU A 1 35 ? 0.956 -4.631 5.713 1.00 0.00 35 LEU A N 4
ATOM 5896 C CA . LEU A 1 35 ? 0.531 -3.364 5.130 1.00 0.00 35 LEU A CA 4
ATOM 5897 C C . LEU A 1 35 ? 0.612 -2.238 6.156 1.00 0.00 35 LEU A C 4
ATOM 5898 O O . LEU A 1 35 ? 0.047 -2.335 7.245 1.00 0.00 35 LEU A O 4
ATOM 5914 N N . VAL A 1 36 ? 1.317 -1.169 5.799 1.00 0.00 36 VAL A N 4
ATOM 5915 C CA . VAL A 1 36 ? 1.469 -0.022 6.687 1.00 0.00 36 VAL A CA 4
ATOM 5916 C C . VAL A 1 36 ? 0.944 1.251 6.035 1.00 0.00 36 VAL A C 4
ATOM 5917 O O . VAL A 1 36 ? 0.443 1.225 4.910 1.00 0.00 36 VAL A O 4
ATOM 5930 N N . ASP A 1 37 ? 1.060 2.366 6.748 1.00 0.00 37 ASP A N 4
ATOM 5931 C CA . ASP A 1 37 ? 0.598 3.652 6.239 1.00 0.00 37 ASP A CA 4
ATOM 5932 C C . ASP A 1 37 ? 1.185 3.932 4.859 1.00 0.00 37 ASP A C 4
ATOM 5933 O O . ASP A 1 37 ? 2.398 4.085 4.709 1.00 0.00 37 ASP A O 4
ATOM 5942 N N . ARG A 1 38 ? 0.318 3.998 3.855 1.00 0.00 38 ARG A N 4
ATOM 5943 C CA . ARG A 1 38 ? 0.750 4.258 2.487 1.00 0.00 38 ARG A CA 4
ATOM 5944 C C . ARG A 1 38 ? 2.046 3.514 2.176 1.00 0.00 38 ARG A C 4
ATOM 5945 O O . ARG A 1 38 ? 2.925 4.038 1.491 1.00 0.00 38 ARG A O 4
ATOM 5966 N N . CYS A 1 39 ? 2.156 2.291 2.684 1.00 0.00 39 CYS A N 4
ATOM 5967 C CA . CYS A 1 39 ? 3.345 1.476 2.462 1.00 0.00 39 CYS A CA 4
ATOM 5968 C C . CYS A 1 39 ? 3.080 0.018 2.825 1.00 0.00 39 CYS A C 4
ATOM 5969 O O . CYS A 1 39 ? 2.017 -0.319 3.348 1.00 0.00 39 CYS A O 4
ATOM 5977 N N . LEU A 1 40 ? 4.052 -0.842 2.544 1.00 0.00 40 LEU A N 4
ATOM 5978 C CA . LEU A 1 40 ? 3.923 -2.265 2.840 1.00 0.00 40 LEU A CA 4
ATOM 5979 C C . LEU A 1 40 ? 5.290 -2.894 3.093 1.00 0.00 40 LEU A C 4
ATOM 5980 O O . LEU A 1 40 ? 6.108 -3.014 2.182 1.00 0.00 40 LEU A O 4
ATOM 5996 N N . PHE A 1 41 ? 5.529 -3.296 4.337 1.00 0.00 41 PHE A N 4
ATOM 5997 C CA . PHE A 1 41 ? 6.795 -3.914 4.711 1.00 0.00 41 PHE A CA 4
ATOM 5998 C C . PHE A 1 41 ? 6.674 -5.435 4.728 1.00 0.00 41 PHE A C 4
ATOM 5999 O O . PHE A 1 41 ? 5.586 -5.980 4.915 1.00 0.00 41 PHE A O 4
ATOM 6016 N N . TYR A 1 42 ? 7.799 -6.114 4.530 1.00 0.00 42 TYR A N 4
ATOM 6017 C CA . TYR A 1 42 ? 7.819 -7.572 4.520 1.00 0.00 42 TYR A CA 4
ATOM 6018 C C . TYR A 1 42 ? 9.069 -8.105 5.214 1.00 0.00 42 TYR A C 4
ATOM 6019 O O . TYR A 1 42 ? 10.143 -7.509 5.127 1.00 0.00 42 TYR A O 4
ATOM 6037 N N . TYR A 1 43 ? 8.920 -9.231 5.903 1.00 0.00 43 TYR A N 4
ATOM 6038 C CA . TYR A 1 43 ? 10.035 -9.844 6.615 1.00 0.00 43 TYR A CA 4
ATOM 6039 C C . TYR A 1 43 ? 10.141 -11.330 6.285 1.00 0.00 43 TYR A C 4
ATOM 6040 O O . TYR A 1 43 ? 9.186 -11.942 5.807 1.00 0.00 43 TYR A O 4
ATOM 6058 N N . LYS A 1 44 ? 11.310 -11.905 6.545 1.00 0.00 44 LYS A N 4
ATOM 6059 C CA . LYS A 1 44 ? 11.544 -13.319 6.279 1.00 0.00 44 LYS A CA 4
ATOM 6060 C C . LYS A 1 44 ? 10.467 -14.181 6.931 1.00 0.00 44 LYS A C 4
ATOM 6061 O O . LYS A 1 44 ? 9.990 -15.149 6.338 1.00 0.00 44 LYS A O 4
ATOM 6080 N N . ASP A 1 45 ? 10.087 -13.821 8.152 1.00 0.00 45 ASP A N 4
ATOM 6081 C CA . ASP A 1 45 ? 9.064 -14.560 8.883 1.00 0.00 45 ASP A CA 4
ATOM 6082 C C . ASP A 1 45 ? 8.399 -13.673 9.932 1.00 0.00 45 ASP A C 4
ATOM 6083 O O . ASP A 1 45 ? 8.714 -12.490 10.047 1.00 0.00 45 ASP A O 4
ATOM 6092 N N . GLU A 1 46 ? 7.477 -14.255 10.693 1.00 0.00 46 GLU A N 4
ATOM 6093 C CA . GLU A 1 46 ? 6.767 -13.517 11.730 1.00 0.00 46 GLU A CA 4
ATOM 6094 C C . GLU A 1 46 ? 7.747 -12.814 12.665 1.00 0.00 46 GLU A C 4
ATOM 6095 O O . GLU A 1 46 ? 7.516 -11.681 13.089 1.00 0.00 46 GLU A O 4
ATOM 6107 N N . LYS A 1 47 ? 8.842 -13.495 12.985 1.00 0.00 47 LYS A N 4
ATOM 6108 C CA . LYS A 1 47 ? 9.859 -12.938 13.869 1.00 0.00 47 LYS A CA 4
ATOM 6109 C C . LYS A 1 47 ? 10.138 -11.478 13.527 1.00 0.00 47 LYS A C 4
ATOM 6110 O O . LYS A 1 47 ? 10.528 -10.693 14.390 1.00 0.00 47 LYS A O 4
ATOM 6129 N N . GLU A 1 48 ? 9.934 -11.122 12.262 1.00 0.00 48 GLU A N 4
ATOM 6130 C CA . GLU A 1 48 ? 10.163 -9.756 11.807 1.00 0.00 48 GLU A CA 4
ATOM 6131 C C . GLU A 1 48 ? 11.345 -9.130 12.541 1.00 0.00 48 GLU A C 4
ATOM 6132 O O . GLU A 1 48 ? 11.259 -8.003 13.028 1.00 0.00 48 GLU A O 4
ATOM 6144 N N . GLU A 1 49 ? 12.447 -9.869 12.616 1.00 0.00 49 GLU A N 4
ATOM 6145 C CA . GLU A 1 49 ? 13.646 -9.386 13.293 1.00 0.00 49 GLU A CA 4
ATOM 6146 C C . GLU A 1 49 ? 14.102 -8.054 12.705 1.00 0.00 49 GLU A C 4
ATOM 6147 O O . GLU A 1 49 ? 14.320 -7.085 13.433 1.00 0.00 49 GLU A O 4
ATOM 6159 N N . SER A 1 50 ? 14.244 -8.013 11.385 1.00 0.00 50 SER A N 4
ATOM 6160 C CA . SER A 1 50 ? 14.679 -6.802 10.699 1.00 0.00 50 SER A CA 4
ATOM 6161 C C . SER A 1 50 ? 14.059 -6.713 9.308 1.00 0.00 50 SER A C 4
ATOM 6162 O O . SER A 1 50 ? 13.982 -7.707 8.586 1.00 0.00 50 SER A O 4
ATOM 6170 N N . ILE A 1 51 ? 13.619 -5.514 8.939 1.00 0.00 51 ILE A N 4
ATOM 6171 C CA . ILE A 1 51 ? 13.007 -5.294 7.634 1.00 0.00 51 ILE A CA 4
ATOM 6172 C C . ILE A 1 51 ? 14.019 -5.497 6.511 1.00 0.00 51 ILE A C 4
ATOM 6173 O O . ILE A 1 51 ? 15.109 -4.924 6.532 1.00 0.00 51 ILE A O 4
ATOM 6189 N N . LEU A 1 52 ? 13.650 -6.314 5.531 1.00 0.00 52 LEU A N 4
ATOM 6190 C CA . LEU A 1 52 ? 14.525 -6.591 4.397 1.00 0.00 52 LEU A CA 4
ATOM 6191 C C . LEU A 1 52 ? 14.231 -5.643 3.238 1.00 0.00 52 LEU A C 4
ATOM 6192 O O . LEU A 1 52 ? 15.145 -5.145 2.583 1.00 0.00 52 LEU A O 4
ATOM 6208 N N . GLY A 1 53 ? 12.947 -5.397 2.992 1.00 0.00 53 GLY A N 4
ATOM 6209 C CA . GLY A 1 53 ? 12.556 -4.508 1.914 1.00 0.00 53 GLY A CA 4
ATOM 6210 C C . GLY A 1 53 ? 11.192 -3.887 2.142 1.00 0.00 53 GLY A C 4
ATOM 6211 O O . GLY A 1 53 ? 10.361 -4.442 2.861 1.00 0.00 53 GLY A O 4
ATOM 6215 N N . SER A 1 54 ? 10.960 -2.730 1.528 1.00 0.00 54 SER A N 4
ATOM 6216 C CA . SER A 1 54 ? 9.690 -2.030 1.672 1.00 0.00 54 SER A CA 4
ATOM 6217 C C . SER A 1 54 ? 9.046 -1.787 0.310 1.00 0.00 54 SER A C 4
ATOM 6218 O O . SER A 1 54 ? 9.729 -1.756 -0.714 1.00 0.00 54 SER A O 4
ATOM 6226 N N . ILE A 1 55 ? 7.728 -1.617 0.308 1.00 0.00 55 ILE A N 4
ATOM 6227 C CA . ILE A 1 55 ? 6.992 -1.376 -0.927 1.00 0.00 55 ILE A CA 4
ATOM 6228 C C . ILE A 1 55 ? 6.114 -0.135 -0.810 1.00 0.00 55 ILE A C 4
ATOM 6229 O O . ILE A 1 55 ? 5.067 -0.143 -0.163 1.00 0.00 55 ILE A O 4
ATOM 6245 N N . PRO A 1 56 ? 6.548 0.960 -1.453 1.00 0.00 56 PRO A N 4
ATOM 6246 C CA . PRO A 1 56 ? 5.815 2.229 -1.439 1.00 0.00 56 PRO A CA 4
ATOM 6247 C C . PRO A 1 56 ? 4.516 2.157 -2.234 1.00 0.00 56 PRO A C 4
ATOM 6248 O O . PRO A 1 56 ? 4.531 2.119 -3.465 1.00 0.00 56 PRO A O 4
ATOM 6259 N N . LEU A 1 57 ? 3.393 2.140 -1.524 1.00 0.00 57 LEU A N 4
ATOM 6260 C CA . LEU A 1 57 ? 2.084 2.073 -2.164 1.00 0.00 57 LEU A CA 4
ATOM 6261 C C . LEU A 1 57 ? 1.437 3.453 -2.224 1.00 0.00 57 LEU A C 4
ATOM 6262 O O . LEU A 1 57 ? 0.329 3.653 -1.723 1.00 0.00 57 LEU A O 4
ATOM 6278 N N . LEU A 1 58 ? 2.132 4.401 -2.842 1.00 0.00 58 LEU A N 4
ATOM 6279 C CA . LEU A 1 58 ? 1.624 5.762 -2.970 1.00 0.00 58 LEU A CA 4
ATOM 6280 C C . LEU A 1 58 ? 0.339 5.789 -3.791 1.00 0.00 58 LEU A C 4
ATOM 6281 O O . LEU A 1 58 ? -0.740 6.059 -3.264 1.00 0.00 58 LEU A O 4
ATOM 6297 N N . SER A 1 59 ? 0.462 5.505 -5.084 1.00 0.00 59 SER A N 4
ATOM 6298 C CA . SER A 1 59 ? -0.690 5.498 -5.978 1.00 0.00 59 SER A CA 4
ATOM 6299 C C . SER A 1 59 ? -0.712 4.229 -6.825 1.00 0.00 59 SER A C 4
ATOM 6300 O O . SER A 1 59 ? -1.168 4.240 -7.969 1.00 0.00 59 SER A O 4
ATOM 6308 N N . PHE A 1 60 ? -0.216 3.136 -6.255 1.00 0.00 60 PHE A N 4
ATOM 6309 C CA . PHE A 1 60 ? -0.177 1.858 -6.957 1.00 0.00 60 PHE A CA 4
ATOM 6310 C C . PHE A 1 60 ? -1.588 1.337 -7.217 1.00 0.00 60 PHE A C 4
ATOM 6311 O O . PHE A 1 60 ? -2.540 1.730 -6.542 1.00 0.00 60 PHE A O 4
ATOM 6328 N N . ARG A 1 61 ? -1.713 0.451 -8.199 1.00 0.00 61 ARG A N 4
ATOM 6329 C CA . ARG A 1 61 ? -3.007 -0.123 -8.550 1.00 0.00 61 ARG A CA 4
ATOM 6330 C C . ARG A 1 61 ? -3.061 -1.604 -8.189 1.00 0.00 61 ARG A C 4
ATOM 6331 O O . ARG A 1 61 ? -2.558 -2.452 -8.926 1.00 0.00 61 ARG A O 4
ATOM 6352 N N . VAL A 1 62 ? -3.673 -1.909 -7.049 1.00 0.00 62 VAL A N 4
ATOM 6353 C CA . VAL A 1 62 ? -3.793 -3.287 -6.590 1.00 0.00 62 VAL A CA 4
ATOM 6354 C C . VAL A 1 62 ? -5.120 -3.898 -7.025 1.00 0.00 62 VAL A C 4
ATOM 6355 O O . VAL A 1 62 ? -6.184 -3.328 -6.789 1.00 0.00 62 VAL A O 4
ATOM 6368 N N . ALA A 1 63 ? -5.048 -5.062 -7.662 1.00 0.00 63 ALA A N 4
ATOM 6369 C CA . ALA A 1 63 ? -6.245 -5.752 -8.129 1.00 0.00 63 ALA A CA 4
ATOM 6370 C C . ALA A 1 63 ? -5.918 -7.171 -8.583 1.00 0.00 63 ALA A C 4
ATOM 6371 O O . ALA A 1 63 ? -4.754 -7.566 -8.625 1.00 0.00 63 ALA A O 4
ATOM 6378 N N . ALA A 1 64 ? -6.954 -7.932 -8.921 1.00 0.00 64 ALA A N 4
ATOM 6379 C CA . ALA A 1 64 ? -6.776 -9.306 -9.374 1.00 0.00 64 ALA A CA 4
ATOM 6380 C C . ALA A 1 64 ? -5.940 -9.361 -10.647 1.00 0.00 64 ALA A C 4
ATOM 6381 O O . ALA A 1 64 ? -6.168 -8.597 -11.585 1.00 0.00 64 ALA A O 4
ATOM 6388 N N . VAL A 1 65 ? -4.970 -10.270 -10.674 1.00 0.00 65 VAL A N 4
ATOM 6389 C CA . VAL A 1 65 ? -4.099 -10.425 -11.833 1.00 0.00 65 VAL A CA 4
ATOM 6390 C C . VAL A 1 65 ? -4.898 -10.812 -13.073 1.00 0.00 65 VAL A C 4
ATOM 6391 O O . VAL A 1 65 ? -6.034 -11.275 -12.971 1.00 0.00 65 VAL A O 4
ATOM 6404 N N . GLN A 1 66 ? -4.296 -10.620 -14.242 1.00 0.00 66 GLN A N 4
ATOM 6405 C CA . GLN A 1 66 ? -4.952 -10.949 -15.502 1.00 0.00 66 GLN A CA 4
ATOM 6406 C C . GLN A 1 66 ? -4.465 -12.292 -16.034 1.00 0.00 66 GLN A C 4
ATOM 6407 O O . GLN A 1 66 ? -3.376 -12.762 -15.702 1.00 0.00 66 GLN A O 4
ATOM 6421 N N . PRO A 1 67 ? -5.289 -12.928 -16.881 1.00 0.00 67 PRO A N 4
ATOM 6422 C CA . PRO A 1 67 ? -4.962 -14.226 -17.478 1.00 0.00 67 PRO A CA 4
ATOM 6423 C C . PRO A 1 67 ? -3.832 -14.128 -18.497 1.00 0.00 67 PRO A C 4
ATOM 6424 O O . PRO A 1 67 ? -3.430 -15.129 -19.091 1.00 0.00 67 PRO A O 4
ATOM 6435 N N . SER A 1 68 ? -3.321 -12.917 -18.693 1.00 0.00 68 SER A N 4
ATOM 6436 C CA . SER A 1 68 ? -2.239 -12.688 -19.643 1.00 0.00 68 SER A CA 4
ATOM 6437 C C . SER A 1 68 ? -1.019 -12.095 -18.944 1.00 0.00 68 SER A C 4
ATOM 6438 O O . SER A 1 68 ? -0.259 -11.332 -19.539 1.00 0.00 68 SER A O 4
ATOM 6446 N N . ASP A 1 69 ? -0.840 -12.452 -17.677 1.00 0.00 69 ASP A N 4
ATOM 6447 C CA . ASP A 1 69 ? 0.287 -11.957 -16.895 1.00 0.00 69 ASP A CA 4
ATOM 6448 C C . ASP A 1 69 ? 1.257 -13.087 -16.563 1.00 0.00 69 ASP A C 4
ATOM 6449 O O . ASP A 1 69 ? 2.271 -12.873 -15.901 1.00 0.00 69 ASP A O 4
ATOM 6458 N N . ASN A 1 70 ? 0.936 -14.290 -17.028 1.00 0.00 70 ASN A N 4
ATOM 6459 C CA . ASN A 1 70 ? 1.778 -15.455 -16.779 1.00 0.00 70 ASN A CA 4
ATOM 6460 C C . ASN A 1 70 ? 1.820 -15.788 -15.291 1.00 0.00 70 ASN A C 4
ATOM 6461 O O . ASN A 1 70 ? 2.859 -16.182 -14.762 1.00 0.00 70 ASN A O 4
ATOM 6472 N N . ILE A 1 71 ? 0.683 -15.628 -14.623 1.00 0.00 71 ILE A N 4
ATOM 6473 C CA . ILE A 1 71 ? 0.589 -15.914 -13.196 1.00 0.00 71 ILE A CA 4
ATOM 6474 C C . ILE A 1 71 ? 0.150 -17.354 -12.952 1.00 0.00 71 ILE A C 4
ATOM 6475 O O . ILE A 1 71 ? 0.843 -18.119 -12.282 1.00 0.00 71 ILE A O 4
ATOM 6491 N N . SER A 1 72 ? -1.004 -17.716 -13.502 1.00 0.00 72 SER A N 4
ATOM 6492 C CA . SER A 1 72 ? -1.537 -19.064 -13.342 1.00 0.00 72 SER A CA 4
ATOM 6493 C C . SER A 1 72 ? -1.678 -19.421 -11.865 1.00 0.00 72 SER A C 4
ATOM 6494 O O . SER A 1 72 ? -1.324 -20.523 -11.445 1.00 0.00 72 SER A O 4
ATOM 6502 N N . ARG A 1 73 ? -2.199 -18.481 -11.083 1.00 0.00 73 ARG A N 4
ATOM 6503 C CA . ARG A 1 73 ? -2.386 -18.695 -9.653 1.00 0.00 73 ARG A CA 4
ATOM 6504 C C . ARG A 1 73 ? -3.689 -18.060 -9.175 1.00 0.00 73 ARG A C 4
ATOM 6505 O O . ARG A 1 73 ? -3.867 -16.845 -9.257 1.00 0.00 73 ARG A O 4
ATOM 6526 N N . LYS A 1 74 ? -4.597 -18.891 -8.676 1.00 0.00 74 LYS A N 4
ATOM 6527 C CA . LYS A 1 74 ? -5.884 -18.413 -8.183 1.00 0.00 74 LYS A CA 4
ATOM 6528 C C . LYS A 1 74 ? -5.704 -17.557 -6.933 1.00 0.00 74 LYS A C 4
ATOM 6529 O O . LYS A 1 74 ? -4.729 -17.713 -6.197 1.00 0.00 74 LYS A O 4
ATOM 6548 N N . HIS A 1 75 ? -6.650 -16.654 -6.699 1.00 0.00 75 HIS A N 4
ATOM 6549 C CA . HIS A 1 75 ? -6.597 -15.775 -5.536 1.00 0.00 75 HIS A CA 4
ATOM 6550 C C . HIS A 1 75 ? -5.293 -14.983 -5.514 1.00 0.00 75 HIS A C 4
ATOM 6551 O O . HIS A 1 75 ? -4.665 -14.828 -4.465 1.00 0.00 75 HIS A O 4
ATOM 6566 N N . THR A 1 76 ? -4.890 -14.482 -6.678 1.00 0.00 76 THR A N 4
ATOM 6567 C CA . THR A 1 76 ? -3.660 -13.708 -6.792 1.00 0.00 76 THR A CA 4
ATOM 6568 C C . THR A 1 76 ? -3.942 -12.303 -7.313 1.00 0.00 76 THR A C 4
ATOM 6569 O O . THR A 1 76 ? -4.772 -12.115 -8.203 1.00 0.00 76 THR A O 4
ATOM 6580 N N . PHE A 1 77 ? -3.245 -11.319 -6.754 1.00 0.00 77 PHE A N 4
ATOM 6581 C CA . PHE A 1 77 ? -3.420 -9.931 -7.162 1.00 0.00 77 PHE A CA 4
ATOM 6582 C C . PHE A 1 77 ? -2.077 -9.288 -7.494 1.00 0.00 77 PHE A C 4
ATOM 6583 O O . PHE A 1 77 ? -1.027 -9.749 -7.045 1.00 0.00 77 PHE A O 4
ATOM 6600 N N . LYS A 1 78 ? -2.118 -8.219 -8.283 1.00 0.00 78 LYS A N 4
ATOM 6601 C CA . LYS A 1 78 ? -0.905 -7.511 -8.676 1.00 0.00 78 LYS A CA 4
ATOM 6602 C C . LYS A 1 78 ? -1.052 -6.011 -8.441 1.00 0.00 78 LYS A C 4
ATOM 6603 O O . LYS A 1 78 ? -2.137 -5.452 -8.595 1.00 0.00 78 LYS A O 4
ATOM 6622 N N . ALA A 1 79 ? 0.048 -5.365 -8.069 1.00 0.00 79 ALA A N 4
ATOM 6623 C CA . ALA A 1 79 ? 0.043 -3.929 -7.816 1.00 0.00 79 ALA A CA 4
ATOM 6624 C C . ALA A 1 79 ? 0.885 -3.187 -8.848 1.00 0.00 79 ALA A C 4
ATOM 6625 O O . ALA A 1 79 ? 2.114 -3.186 -8.774 1.00 0.00 79 ALA A O 4
ATOM 6632 N N . GLU A 1 80 ? 0.217 -2.557 -9.809 1.00 0.00 80 GLU A N 4
ATOM 6633 C CA . GLU A 1 80 ? 0.906 -1.813 -10.856 1.00 0.00 80 GLU A CA 4
ATOM 6634 C C . GLU A 1 80 ? 0.869 -0.314 -10.573 1.00 0.00 80 GLU A C 4
ATOM 6635 O O . GLU A 1 80 ? -0.197 0.260 -10.345 1.00 0.00 80 GLU A O 4
ATOM 6647 N N . HIS A 1 81 ? 2.040 0.315 -10.588 1.00 0.00 81 HIS A N 4
ATOM 6648 C CA . HIS A 1 81 ? 2.142 1.748 -10.333 1.00 0.00 81 HIS A CA 4
ATOM 6649 C C . HIS A 1 81 ? 2.254 2.526 -11.641 1.00 0.00 81 HIS A C 4
ATOM 6650 O O . HIS A 1 81 ? 2.437 1.941 -12.708 1.00 0.00 81 HIS A O 4
ATOM 6665 N N . ALA A 1 82 ? 2.141 3.847 -11.549 1.00 0.00 82 ALA A N 4
ATOM 6666 C CA . ALA A 1 82 ? 2.231 4.705 -12.724 1.00 0.00 82 ALA A CA 4
ATOM 6667 C C . ALA A 1 82 ? 3.153 4.099 -13.777 1.00 0.00 82 ALA A C 4
ATOM 6668 O O . ALA A 1 82 ? 2.731 3.819 -14.899 1.00 0.00 82 ALA A O 4
ATOM 6675 N N . GLY A 1 83 ? 4.414 3.898 -13.408 1.00 0.00 83 GLY A N 4
ATOM 6676 C CA . GLY A 1 83 ? 5.376 3.328 -14.333 1.00 0.00 83 GLY A CA 4
ATOM 6677 C C . GLY A 1 83 ? 6.726 3.083 -13.689 1.00 0.00 83 GLY A C 4
ATOM 6678 O O . GLY A 1 83 ? 7.751 3.054 -14.369 1.00 0.00 83 GLY A O 4
ATOM 6682 N N . VAL A 1 84 ? 6.728 2.909 -12.371 1.00 0.00 84 VAL A N 4
ATOM 6683 C CA . VAL A 1 84 ? 7.962 2.666 -11.633 1.00 0.00 84 VAL A CA 4
ATOM 6684 C C . VAL A 1 84 ? 8.218 1.173 -11.466 1.00 0.00 84 VAL A C 4
ATOM 6685 O O . VAL A 1 84 ? 9.345 0.704 -11.628 1.00 0.00 84 VAL A O 4
ATOM 6698 N N . ARG A 1 85 ? 7.164 0.430 -11.142 1.00 0.00 85 ARG A N 4
ATOM 6699 C CA . ARG A 1 85 ? 7.275 -1.011 -10.952 1.00 0.00 85 ARG A CA 4
ATOM 6700 C C . ARG A 1 85 ? 5.905 -1.633 -10.700 1.00 0.00 85 ARG A C 4
ATOM 6701 O O . ARG A 1 85 ? 4.946 -0.936 -10.364 1.00 0.00 85 ARG A O 4
ATOM 6722 N N . THR A 1 86 ? 5.818 -2.950 -10.863 1.00 0.00 86 THR A N 4
ATOM 6723 C CA . THR A 1 86 ? 4.566 -3.665 -10.655 1.00 0.00 86 THR A CA 4
ATOM 6724 C C . THR A 1 86 ? 4.786 -4.932 -9.836 1.00 0.00 86 THR A C 4
ATOM 6725 O O . THR A 1 86 ? 5.246 -5.948 -10.358 1.00 0.00 86 THR A O 4
ATOM 6736 N N . TYR A 1 87 ? 4.455 -4.866 -8.552 1.00 0.00 87 TYR A N 4
ATOM 6737 C CA . TYR A 1 87 ? 4.618 -6.008 -7.660 1.00 0.00 87 TYR A CA 4
ATOM 6738 C C . TYR A 1 87 ? 3.458 -6.987 -7.811 1.00 0.00 87 TYR A C 4
ATOM 6739 O O . TYR A 1 87 ? 2.430 -6.663 -8.406 1.00 0.00 87 TYR A O 4
ATOM 6757 N N . PHE A 1 88 ? 3.631 -8.187 -7.266 1.00 0.00 88 PHE A N 4
ATOM 6758 C CA . PHE A 1 88 ? 2.599 -9.215 -7.339 1.00 0.00 88 PHE A CA 4
ATOM 6759 C C . PHE A 1 88 ? 2.463 -9.945 -6.006 1.00 0.00 88 PHE A C 4
ATOM 6760 O O . PHE A 1 88 ? 3.423 -10.047 -5.241 1.00 0.00 88 PHE A O 4
ATOM 6777 N N . PHE A 1 89 ? 1.264 -10.449 -5.734 1.00 0.00 89 PHE A N 4
ATOM 6778 C CA . PHE A 1 89 ? 1.001 -11.168 -4.493 1.00 0.00 89 PHE A CA 4
ATOM 6779 C C . PHE A 1 89 ? -0.021 -12.280 -4.715 1.00 0.00 89 PHE A C 4
ATOM 6780 O O . PHE A 1 89 ? -1.005 -12.099 -5.432 1.00 0.00 89 PHE A O 4
ATOM 6797 N N . SER A 1 90 ? 0.221 -13.430 -4.094 1.00 0.00 90 SER A N 4
ATOM 6798 C CA . SER A 1 90 ? -0.675 -14.573 -4.226 1.00 0.00 90 SER A CA 4
ATOM 6799 C C . SER A 1 90 ? -1.182 -15.026 -2.861 1.00 0.00 90 SER A C 4
ATOM 6800 O O . SER A 1 90 ? -0.401 -15.425 -1.997 1.00 0.00 90 SER A O 4
ATOM 6808 N N . ALA A 1 91 ? -2.497 -14.961 -2.673 1.00 0.00 91 ALA A N 4
ATOM 6809 C CA . ALA A 1 91 ? -3.110 -15.367 -1.414 1.00 0.00 91 ALA A CA 4
ATOM 6810 C C . ALA A 1 91 ? -3.479 -16.846 -1.435 1.00 0.00 91 ALA A C 4
ATOM 6811 O O . ALA A 1 91 ? -3.948 -17.363 -2.448 1.00 0.00 91 ALA A O 4
ATOM 6818 N N . GLU A 1 92 ? -3.263 -17.521 -0.310 1.00 0.00 92 GLU A N 4
ATOM 6819 C CA . GLU A 1 92 ? -3.573 -18.941 -0.201 1.00 0.00 92 GLU A CA 4
ATOM 6820 C C . GLU A 1 92 ? -5.074 -19.183 -0.336 1.00 0.00 92 GLU A C 4
ATOM 6821 O O . GLU A 1 92 ? -5.503 -20.152 -0.962 1.00 0.00 92 GLU A O 4
ATOM 6833 N N . SER A 1 93 ? -5.866 -18.296 0.257 1.00 0.00 93 SER A N 4
ATOM 6834 C CA . SER A 1 93 ? -7.318 -18.414 0.207 1.00 0.00 93 SER A CA 4
ATOM 6835 C C . SER A 1 93 ? -7.932 -17.254 -0.570 1.00 0.00 93 SER A C 4
ATOM 6836 O O . SER A 1 93 ? -7.347 -16.178 -0.694 1.00 0.00 93 SER A O 4
ATOM 6844 N N . PRO A 1 94 ? -9.140 -17.476 -1.108 1.00 0.00 94 PRO A N 4
ATOM 6845 C CA . PRO A 1 94 ? -9.861 -16.462 -1.883 1.00 0.00 94 PRO A CA 4
ATOM 6846 C C . PRO A 1 94 ? -10.352 -15.309 -1.014 1.00 0.00 94 PRO A C 4
ATOM 6847 O O . PRO A 1 94 ? -10.458 -14.174 -1.476 1.00 0.00 94 PRO A O 4
ATOM 6858 N N . GLU A 1 95 ? -10.648 -15.609 0.247 1.00 0.00 95 GLU A N 4
ATOM 6859 C CA . GLU A 1 95 ? -11.128 -14.596 1.179 1.00 0.00 95 GLU A CA 4
ATOM 6860 C C . GLU A 1 95 ? -10.042 -13.564 1.468 1.00 0.00 95 GLU A C 4
ATOM 6861 O O . GLU A 1 95 ? -10.327 -12.379 1.636 1.00 0.00 95 GLU A O 4
ATOM 6873 N N . GLU A 1 96 ? -8.796 -14.025 1.526 1.00 0.00 96 GLU A N 4
ATOM 6874 C CA . GLU A 1 96 ? -7.668 -13.142 1.796 1.00 0.00 96 GLU A CA 4
ATOM 6875 C C . GLU A 1 96 ? -7.364 -12.261 0.587 1.00 0.00 96 GLU A C 4
ATOM 6876 O O . GLU A 1 96 ? -7.207 -11.048 0.715 1.00 0.00 96 GLU A O 4
ATOM 6888 N N . GLN A 1 97 ? -7.284 -12.883 -0.585 1.00 0.00 97 GLN A N 4
ATOM 6889 C CA . GLN A 1 97 ? -6.998 -12.156 -1.817 1.00 0.00 97 GLN A CA 4
ATOM 6890 C C . GLN A 1 97 ? -7.766 -10.839 -1.862 1.00 0.00 97 GLN A C 4
ATOM 6891 O O . GLN A 1 97 ? -7.170 -9.763 -1.846 1.00 0.00 97 GLN A O 4
ATOM 6905 N N . GLU A 1 98 ? -9.090 -10.934 -1.919 1.00 0.00 98 GLU A N 4
ATOM 6906 C CA . GLU A 1 98 ? -9.939 -9.749 -1.968 1.00 0.00 98 GLU A CA 4
ATOM 6907 C C . GLU A 1 98 ? -9.613 -8.799 -0.820 1.00 0.00 98 GLU A C 4
ATOM 6908 O O . GLU A 1 98 ? -9.386 -7.608 -1.031 1.00 0.00 98 GLU A O 4
ATOM 6920 N N . ALA A 1 99 ? -9.593 -9.335 0.396 1.00 0.00 99 ALA A N 4
ATOM 6921 C CA . ALA A 1 99 ? -9.294 -8.536 1.578 1.00 0.00 99 ALA A CA 4
ATOM 6922 C C . ALA A 1 99 ? -8.065 -7.662 1.354 1.00 0.00 99 ALA A C 4
ATOM 6923 O O . ALA A 1 99 ? -8.066 -6.476 1.683 1.00 0.00 99 ALA A O 4
ATOM 6930 N N . TRP A 1 100 ? -7.017 -8.256 0.794 1.00 0.00 100 TRP A N 4
ATOM 6931 C CA . TRP A 1 100 ? -5.780 -7.531 0.526 1.00 0.00 100 TRP A CA 4
ATOM 6932 C C . TRP A 1 100 ? -5.991 -6.473 -0.552 1.00 0.00 100 TRP A C 4
ATOM 6933 O O . TRP A 1 100 ? -5.716 -5.292 -0.337 1.00 0.00 100 TRP A O 4
ATOM 6954 N N . ILE A 1 101 ? -6.481 -6.904 -1.709 1.00 0.00 101 ILE A N 4
ATOM 6955 C CA . ILE A 1 101 ? -6.730 -5.993 -2.819 1.00 0.00 101 ILE A CA 4
ATOM 6956 C C . ILE A 1 101 ? -7.354 -4.690 -2.332 1.00 0.00 101 ILE A C 4
ATOM 6957 O O . ILE A 1 101 ? -7.082 -3.620 -2.875 1.00 0.00 101 ILE A O 4
ATOM 6973 N N . GLN A 1 102 ? -8.190 -4.789 -1.303 1.00 0.00 102 GLN A N 4
ATOM 6974 C CA . GLN A 1 102 ? -8.852 -3.617 -0.742 1.00 0.00 102 GLN A CA 4
ATOM 6975 C C . GLN A 1 102 ? -7.973 -2.948 0.310 1.00 0.00 102 GLN A C 4
ATOM 6976 O O . GLN A 1 102 ? -7.731 -1.743 0.254 1.00 0.00 102 GLN A O 4
ATOM 6990 N N . ALA A 1 103 ? -7.499 -3.738 1.268 1.00 0.00 103 ALA A N 4
ATOM 6991 C CA . ALA A 1 103 ? -6.646 -3.221 2.331 1.00 0.00 103 ALA A CA 4
ATOM 6992 C C . ALA A 1 103 ? -5.513 -2.374 1.763 1.00 0.00 103 ALA A C 4
ATOM 6993 O O . ALA A 1 103 ? -5.465 -1.163 1.976 1.00 0.00 103 ALA A O 4
ATOM 7000 N N . MET A 1 104 ? -4.603 -3.019 1.041 1.00 0.00 104 MET A N 4
ATOM 7001 C CA . MET A 1 104 ? -3.470 -2.323 0.442 1.00 0.00 104 MET A CA 4
ATOM 7002 C C . MET A 1 104 ? -3.929 -1.408 -0.689 1.00 0.00 104 MET A C 4
ATOM 7003 O O . MET A 1 104 ? -3.268 -0.422 -1.010 1.00 0.00 104 MET A O 4
ATOM 7017 N N . GLY A 1 105 ? -5.067 -1.743 -1.290 1.00 0.00 105 GLY A N 4
ATOM 7018 C CA . GLY A 1 105 ? -5.595 -0.942 -2.379 1.00 0.00 105 GLY A CA 4
ATOM 7019 C C . GLY A 1 105 ? -5.930 0.472 -1.948 1.00 0.00 105 GLY A C 4
ATOM 7020 O O . GLY A 1 105 ? -5.665 1.428 -2.677 1.00 0.00 105 GLY A O 4
ATOM 7024 N N . GLU A 1 106 ? -6.515 0.606 -0.762 1.00 0.00 106 GLU A N 4
ATOM 7025 C CA . GLU A 1 106 ? -6.889 1.914 -0.238 1.00 0.00 106 GLU A CA 4
ATOM 7026 C C . GLU A 1 106 ? -5.652 2.766 0.029 1.00 0.00 106 GLU A C 4
ATOM 7027 O O . GLU A 1 106 ? -5.632 3.960 -0.267 1.00 0.00 106 GLU A O 4
ATOM 7039 N N . ALA A 1 107 ? -4.622 2.143 0.593 1.00 0.00 107 ALA A N 4
ATOM 7040 C CA . ALA A 1 107 ? -3.381 2.843 0.900 1.00 0.00 107 ALA A CA 4
ATOM 7041 C C . ALA A 1 107 ? -2.842 3.570 -0.328 1.00 0.00 107 ALA A C 4
ATOM 7042 O O . ALA A 1 107 ? -2.118 4.558 -0.209 1.00 0.00 107 ALA A O 4
ATOM 7049 N N . ALA A 1 108 ? -3.201 3.074 -1.508 1.00 0.00 108 ALA A N 4
ATOM 7050 C CA . ALA A 1 108 ? -2.754 3.677 -2.758 1.00 0.00 108 ALA A CA 4
ATOM 7051 C C . ALA A 1 108 ? -3.632 4.865 -3.138 1.00 0.00 108 ALA A C 4
ATOM 7052 O O . ALA A 1 108 ? -3.198 5.764 -3.859 1.00 0.00 108 ALA A O 4
ATOM 7059 N N . ARG A 1 109 ? -4.868 4.862 -2.650 1.00 0.00 109 ARG A N 4
ATOM 7060 C CA . ARG A 1 109 ? -5.807 5.938 -2.941 1.00 0.00 109 ARG A CA 4
ATOM 7061 C C . ARG A 1 109 ? -5.353 7.245 -2.295 1.00 0.00 109 ARG A C 4
ATOM 7062 O O . ARG A 1 109 ? -4.699 7.240 -1.253 1.00 0.00 109 ARG A O 4
ATOM 7083 N N . VAL A 1 110 ? -5.705 8.362 -2.923 1.00 0.00 110 VAL A N 4
ATOM 7084 C CA . VAL A 1 110 ? -5.335 9.676 -2.410 1.00 0.00 110 VAL A CA 4
ATOM 7085 C C . VAL A 1 110 ? -6.567 10.549 -2.195 1.00 0.00 110 VAL A C 4
ATOM 7086 O O . VAL A 1 110 ? -7.397 10.698 -3.091 1.00 0.00 110 VAL A O 4
ATOM 7099 N N . GLN A 1 111 ? -6.677 11.124 -1.002 1.00 0.00 111 GLN A N 4
ATOM 7100 C CA . GLN A 1 111 ? -7.808 11.982 -0.670 1.00 0.00 111 GLN A CA 4
ATOM 7101 C C . GLN A 1 111 ? -7.416 13.454 -0.748 1.00 0.00 111 GLN A C 4
ATOM 7102 O O . GLN A 1 111 ? -6.367 13.854 -0.243 1.00 0.00 111 GLN A O 4
ATOM 7116 N N . SER A 1 112 ? -8.265 14.255 -1.384 1.00 0.00 112 SER A N 4
ATOM 7117 C CA . SER A 1 112 ? -8.004 15.682 -1.532 1.00 0.00 112 SER A CA 4
ATOM 7118 C C . SER A 1 112 ? -8.794 16.488 -0.505 1.00 0.00 112 SER A C 4
ATOM 7119 O O . SER A 1 112 ? -10.020 16.571 -0.574 1.00 0.00 112 SER A O 4
ATOM 7127 N N . GLY A 1 113 ? -8.082 17.080 0.449 1.00 0.00 113 GLY A N 4
ATOM 7128 C CA . GLY A 1 113 ? -8.731 17.871 1.477 1.00 0.00 113 GLY A CA 4
ATOM 7129 C C . GLY A 1 113 ? -7.740 18.526 2.418 1.00 0.00 113 GLY A C 4
ATOM 7130 O O . GLY A 1 113 ? -7.492 18.048 3.525 1.00 0.00 113 GLY A O 4
ATOM 7134 N N . PRO A 1 114 ? -7.152 19.648 1.976 1.00 0.00 114 PRO A N 4
ATOM 7135 C CA . PRO A 1 114 ? -6.171 20.393 2.771 1.00 0.00 114 PRO A CA 4
ATOM 7136 C C . PRO A 1 114 ? -6.804 21.083 3.975 1.00 0.00 114 PRO A C 4
ATOM 7137 O O . PRO A 1 114 ? -7.318 22.195 3.866 1.00 0.00 114 PRO A O 4
ATOM 7148 N N . SER A 1 115 ? -6.761 20.414 5.123 1.00 0.00 115 SER A N 4
ATOM 7149 C CA . SER A 1 115 ? -7.334 20.962 6.348 1.00 0.00 115 SER A CA 4
ATOM 7150 C C . SER A 1 115 ? -8.790 21.363 6.134 1.00 0.00 115 SER A C 4
ATOM 7151 O O . SER A 1 115 ? -9.231 22.413 6.603 1.00 0.00 115 SER A O 4
ATOM 7159 N N . SER A 1 116 ? -9.532 20.520 5.423 1.00 0.00 116 SER A N 4
ATOM 7160 C CA . SER A 1 116 ? -10.937 20.787 5.144 1.00 0.00 116 SER A CA 4
ATOM 7161 C C . SER A 1 116 ? -11.829 20.209 6.238 1.00 0.00 116 SER A C 4
ATOM 7162 O O . SER A 1 116 ? -12.363 19.109 6.102 1.00 0.00 116 SER A O 4
ATOM 7170 N N . GLY A 1 117 ? -11.984 20.959 7.325 1.00 0.00 117 GLY A N 4
ATOM 7171 C CA . GLY A 1 117 ? -12.811 20.505 8.428 1.00 0.00 117 GLY A CA 4
ATOM 7172 C C . GLY A 1 117 ? -13.569 21.639 9.089 1.00 0.00 117 GLY A C 4
ATOM 7173 O O . GLY A 1 117 ? -13.589 21.750 10.314 1.00 0.00 117 GLY A O 4
ATOM 7177 N N . GLY A 1 1 ? -15.822 9.974 11.372 1.00 0.00 1 GLY A N 5
ATOM 7178 C CA . GLY A 1 1 ? -15.058 11.162 11.709 1.00 0.00 1 GLY A CA 5
ATOM 7179 C C . GLY A 1 1 ? -13.664 10.833 12.206 1.00 0.00 1 GLY A C 5
ATOM 7180 O O . GLY A 1 1 ? -13.479 10.487 13.373 1.00 0.00 1 GLY A O 5
ATOM 7184 N N . SER A 1 2 ? -12.681 10.939 11.318 1.00 0.00 2 SER A N 5
ATOM 7185 C CA . SER A 1 2 ? -11.297 10.645 11.672 1.00 0.00 2 SER A CA 5
ATOM 7186 C C . SER A 1 2 ? -10.511 11.932 11.905 1.00 0.00 2 SER A C 5
ATOM 7187 O O . SER A 1 2 ? -10.381 12.765 11.007 1.00 0.00 2 SER A O 5
ATOM 7195 N N . SER A 1 3 ? -9.988 12.087 13.117 1.00 0.00 3 SER A N 5
ATOM 7196 C CA . SER A 1 3 ? -9.217 13.274 13.471 1.00 0.00 3 SER A CA 5
ATOM 7197 C C . SER A 1 3 ? -8.258 13.654 12.347 1.00 0.00 3 SER A C 5
ATOM 7198 O O . SER A 1 3 ? -8.258 14.789 11.872 1.00 0.00 3 SER A O 5
ATOM 7206 N N . GLY A 1 4 ? -7.440 12.694 11.926 1.00 0.00 4 GLY A N 5
ATOM 7207 C CA . GLY A 1 4 ? -6.486 12.946 10.861 1.00 0.00 4 GLY A CA 5
ATOM 7208 C C . GLY A 1 4 ? -5.247 13.668 11.352 1.00 0.00 4 GLY A C 5
ATOM 7209 O O . GLY A 1 4 ? -5.066 14.856 11.086 1.00 0.00 4 GLY A O 5
ATOM 7213 N N . SER A 1 5 ? -4.392 12.950 12.073 1.00 0.00 5 SER A N 5
ATOM 7214 C CA . SER A 1 5 ? -3.166 13.531 12.607 1.00 0.00 5 SER A CA 5
ATOM 7215 C C . SER A 1 5 ? -1.938 12.824 12.041 1.00 0.00 5 SER A C 5
ATOM 7216 O O . SER A 1 5 ? -1.985 11.637 11.717 1.00 0.00 5 SER A O 5
ATOM 7224 N N . SER A 1 6 ? -0.839 13.562 11.925 1.00 0.00 6 SER A N 5
ATOM 7225 C CA . SER A 1 6 ? 0.402 13.008 11.395 1.00 0.00 6 SER A CA 5
ATOM 7226 C C . SER A 1 6 ? 1.270 12.449 12.517 1.00 0.00 6 SER A C 5
ATOM 7227 O O . SER A 1 6 ? 1.325 13.007 13.612 1.00 0.00 6 SER A O 5
ATOM 7235 N N . GLY A 1 7 ? 1.950 11.341 12.236 1.00 0.00 7 GLY A N 5
ATOM 7236 C CA . GLY A 1 7 ? 2.807 10.724 13.230 1.00 0.00 7 GLY A CA 5
ATOM 7237 C C . GLY A 1 7 ? 2.817 9.212 13.130 1.00 0.00 7 GLY A C 5
ATOM 7238 O O . GLY A 1 7 ? 2.799 8.656 12.032 1.00 0.00 7 GLY A O 5
ATOM 7242 N N . ASN A 1 8 ? 2.846 8.544 14.278 1.00 0.00 8 ASN A N 5
ATOM 7243 C CA . ASN A 1 8 ? 2.860 7.086 14.315 1.00 0.00 8 ASN A CA 5
ATOM 7244 C C . ASN A 1 8 ? 1.461 6.522 14.089 1.00 0.00 8 ASN A C 5
ATOM 7245 O O . ASN A 1 8 ? 0.495 6.963 14.712 1.00 0.00 8 ASN A O 5
ATOM 7256 N N . ALA A 1 9 ? 1.359 5.545 13.193 1.00 0.00 9 ALA A N 5
ATOM 7257 C CA . ALA A 1 9 ? 0.079 4.920 12.887 1.00 0.00 9 ALA A CA 5
ATOM 7258 C C . ALA A 1 9 ? 0.155 3.406 13.050 1.00 0.00 9 ALA A C 5
ATOM 7259 O O . ALA A 1 9 ? 1.172 2.776 12.759 1.00 0.00 9 ALA A O 5
ATOM 7266 N N . PRO A 1 10 ? -0.945 2.805 13.528 1.00 0.00 10 PRO A N 5
ATOM 7267 C CA . PRO A 1 10 ? -1.028 1.357 13.741 1.00 0.00 10 PRO A CA 5
ATOM 7268 C C . PRO A 1 10 ? -1.053 0.579 12.430 1.00 0.00 10 PRO A C 5
ATOM 7269 O O . PRO A 1 10 ? -1.329 1.139 11.369 1.00 0.00 10 PRO A O 5
ATOM 7280 N N . VAL A 1 11 ? -0.765 -0.716 12.510 1.00 0.00 11 VAL A N 5
ATOM 7281 C CA . VAL A 1 11 ? -0.756 -1.572 11.330 1.00 0.00 11 VAL A CA 5
ATOM 7282 C C . VAL A 1 11 ? -2.156 -1.709 10.740 1.00 0.00 11 VAL A C 5
ATOM 7283 O O . VAL A 1 11 ? -3.142 -1.809 11.470 1.00 0.00 11 VAL A O 5
ATOM 7296 N N . THR A 1 12 ? -2.235 -1.712 9.413 1.00 0.00 12 THR A N 5
ATOM 7297 C CA . THR A 1 12 ? -3.513 -1.836 8.724 1.00 0.00 12 THR A CA 5
ATOM 7298 C C . THR A 1 12 ? -3.873 -3.299 8.490 1.00 0.00 12 THR A C 5
ATOM 7299 O O . THR A 1 12 ? -4.966 -3.744 8.840 1.00 0.00 12 THR A O 5
ATOM 7310 N N . LYS A 1 13 ? -2.945 -4.044 7.898 1.00 0.00 13 LYS A N 5
ATOM 7311 C CA . LYS A 1 13 ? -3.163 -5.458 7.618 1.00 0.00 13 LYS A CA 5
ATOM 7312 C C . LYS A 1 13 ? -1.845 -6.226 7.640 1.00 0.00 13 LYS A C 5
ATOM 7313 O O . LYS A 1 13 ? -0.777 -5.650 7.431 1.00 0.00 13 LYS A O 5
ATOM 7332 N N . ALA A 1 14 ? -1.927 -7.528 7.892 1.00 0.00 14 ALA A N 5
ATOM 7333 C CA . ALA A 1 14 ? -0.742 -8.374 7.937 1.00 0.00 14 ALA A CA 5
ATOM 7334 C C . ALA A 1 14 ? -1.099 -9.835 7.683 1.00 0.00 14 ALA A C 5
ATOM 7335 O O . ALA A 1 14 ? -2.101 -10.336 8.192 1.00 0.00 14 ALA A O 5
ATOM 7342 N N . GLY A 1 15 ? -0.274 -10.513 6.891 1.00 0.00 15 GLY A N 5
ATOM 7343 C CA . GLY A 1 15 ? -0.521 -11.909 6.583 1.00 0.00 15 GLY A CA 5
ATOM 7344 C C . GLY A 1 15 ? 0.550 -12.505 5.692 1.00 0.00 15 GLY A C 5
ATOM 7345 O O . GLY A 1 15 ? 1.296 -11.778 5.035 1.00 0.00 15 GLY A O 5
ATOM 7349 N N . TRP A 1 16 ? 0.629 -13.830 5.669 1.00 0.00 16 TRP A N 5
ATOM 7350 C CA . TRP A 1 16 ? 1.619 -14.523 4.853 1.00 0.00 16 TRP A CA 5
ATOM 7351 C C . TRP A 1 16 ? 1.253 -14.450 3.374 1.00 0.00 16 TRP A C 5
ATOM 7352 O O . TRP A 1 16 ? 0.265 -15.044 2.939 1.00 0.00 16 TRP A O 5
ATOM 7373 N N . LEU A 1 17 ? 2.053 -13.719 2.606 1.00 0.00 17 LEU A N 5
ATOM 7374 C CA . LEU A 1 17 ? 1.813 -13.569 1.175 1.00 0.00 17 LEU A CA 5
ATOM 7375 C C . LEU A 1 17 ? 2.994 -14.098 0.367 1.00 0.00 17 LEU A C 5
ATOM 7376 O O . LEU A 1 17 ? 4.146 -13.988 0.786 1.00 0.00 17 LEU A O 5
ATOM 7392 N N . PHE A 1 18 ? 2.699 -14.671 -0.795 1.00 0.00 18 PHE A N 5
ATOM 7393 C CA . PHE A 1 18 ? 3.736 -15.216 -1.664 1.00 0.00 18 PHE A CA 5
ATOM 7394 C C . PHE A 1 18 ? 4.253 -14.152 -2.627 1.00 0.00 18 PHE A C 5
ATOM 7395 O O . PHE A 1 18 ? 3.507 -13.633 -3.457 1.00 0.00 18 PHE A O 5
ATOM 7412 N N . LYS A 1 19 ? 5.537 -13.830 -2.509 1.00 0.00 19 LYS A N 5
ATOM 7413 C CA . LYS A 1 19 ? 6.157 -12.829 -3.369 1.00 0.00 19 LYS A CA 5
ATOM 7414 C C . LYS A 1 19 ? 6.829 -13.484 -4.571 1.00 0.00 19 LYS A C 5
ATOM 7415 O O . LYS A 1 19 ? 7.779 -14.251 -4.420 1.00 0.00 19 LYS A O 5
ATOM 7434 N N . GLN A 1 20 ? 6.329 -13.175 -5.763 1.00 0.00 20 GLN A N 5
ATOM 7435 C CA . GLN A 1 20 ? 6.882 -13.734 -6.991 1.00 0.00 20 GLN A CA 5
ATOM 7436 C C . GLN A 1 20 ? 8.396 -13.552 -7.039 1.00 0.00 20 GLN A C 5
ATOM 7437 O O . GLN A 1 20 ? 8.931 -12.584 -6.499 1.00 0.00 20 GLN A O 5
ATOM 7451 N N . ALA A 1 21 ? 9.079 -14.488 -7.688 1.00 0.00 21 ALA A N 5
ATOM 7452 C CA . ALA A 1 21 ? 10.531 -14.429 -7.808 1.00 0.00 21 ALA A CA 5
ATOM 7453 C C . ALA A 1 21 ? 10.957 -13.353 -8.800 1.00 0.00 21 ALA A C 5
ATOM 7454 O O . ALA A 1 21 ? 10.118 -12.710 -9.432 1.00 0.00 21 ALA A O 5
ATOM 7461 N N . SER A 1 22 ? 12.266 -13.160 -8.932 1.00 0.00 22 SER A N 5
ATOM 7462 C CA . SER A 1 22 ? 12.803 -12.158 -9.845 1.00 0.00 22 SER A CA 5
ATOM 7463 C C . SER A 1 22 ? 14.187 -12.562 -10.342 1.00 0.00 22 SER A C 5
ATOM 7464 O O . SER A 1 22 ? 15.035 -12.999 -9.564 1.00 0.00 22 SER A O 5
ATOM 7472 N N . SER A 1 23 ? 14.408 -12.413 -11.644 1.00 0.00 23 SER A N 5
ATOM 7473 C CA . SER A 1 23 ? 15.688 -12.765 -12.248 1.00 0.00 23 SER A CA 5
ATOM 7474 C C . SER A 1 23 ? 15.995 -14.246 -12.045 1.00 0.00 23 SER A C 5
ATOM 7475 O O . SER A 1 23 ? 17.117 -14.618 -11.704 1.00 0.00 23 SER A O 5
ATOM 7483 N N . GLY A 1 24 ? 14.987 -15.087 -12.257 1.00 0.00 24 GLY A N 5
ATOM 7484 C CA . GLY A 1 24 ? 15.167 -16.518 -12.093 1.00 0.00 24 GLY A CA 5
ATOM 7485 C C . GLY A 1 24 ? 13.946 -17.309 -12.515 1.00 0.00 24 GLY A C 5
ATOM 7486 O O . GLY A 1 24 ? 13.087 -16.800 -13.236 1.00 0.00 24 GLY A O 5
ATOM 7490 N N . VAL A 1 25 ? 13.867 -18.558 -12.068 1.00 0.00 25 VAL A N 5
ATOM 7491 C CA . VAL A 1 25 ? 12.742 -19.422 -12.405 1.00 0.00 25 VAL A CA 5
ATOM 7492 C C . VAL A 1 25 ? 11.420 -18.794 -11.977 1.00 0.00 25 VAL A C 5
ATOM 7493 O O . VAL A 1 25 ? 11.382 -17.948 -11.083 1.00 0.00 25 VAL A O 5
ATOM 7506 N N . LYS A 1 26 ? 10.336 -19.213 -12.621 1.00 0.00 26 LYS A N 5
ATOM 7507 C CA . LYS A 1 26 ? 9.010 -18.694 -12.307 1.00 0.00 26 LYS A CA 5
ATOM 7508 C C . LYS A 1 26 ? 8.404 -19.433 -11.119 1.00 0.00 26 LYS A C 5
ATOM 7509 O O . LYS A 1 26 ? 7.602 -20.351 -11.291 1.00 0.00 26 LYS A O 5
ATOM 7528 N N . GLN A 1 27 ? 8.792 -19.026 -9.914 1.00 0.00 27 GLN A N 5
ATOM 7529 C CA . GLN A 1 27 ? 8.285 -19.651 -8.698 1.00 0.00 27 GLN A CA 5
ATOM 7530 C C . GLN A 1 27 ? 7.806 -18.597 -7.704 1.00 0.00 27 GLN A C 5
ATOM 7531 O O . GLN A 1 27 ? 7.906 -17.398 -7.961 1.00 0.00 27 GLN A O 5
ATOM 7545 N N . TRP A 1 28 ? 7.287 -19.054 -6.570 1.00 0.00 28 TRP A N 5
ATOM 7546 C CA . TRP A 1 28 ? 6.792 -18.150 -5.538 1.00 0.00 28 TRP A CA 5
ATOM 7547 C C . TRP A 1 28 ? 7.390 -18.496 -4.179 1.00 0.00 28 TRP A C 5
ATOM 7548 O O . TRP A 1 28 ? 7.368 -19.652 -3.758 1.00 0.00 28 TRP A O 5
ATOM 7569 N N . ASN A 1 29 ? 7.924 -17.487 -3.498 1.00 0.00 29 ASN A N 5
ATOM 7570 C CA . ASN A 1 29 ? 8.529 -17.686 -2.186 1.00 0.00 29 ASN A CA 5
ATOM 7571 C C . ASN A 1 29 ? 7.669 -17.063 -1.090 1.00 0.00 29 ASN A C 5
ATOM 7572 O O . ASN A 1 29 ? 7.533 -15.842 -1.012 1.00 0.00 29 ASN A O 5
ATOM 7583 N N . LYS A 1 30 ? 7.092 -17.909 -0.245 1.00 0.00 30 LYS A N 5
ATOM 7584 C CA . LYS A 1 30 ? 6.247 -17.443 0.848 1.00 0.00 30 LYS A CA 5
ATOM 7585 C C . LYS A 1 30 ? 6.998 -16.455 1.733 1.00 0.00 30 LYS A C 5
ATOM 7586 O O . LYS A 1 30 ? 8.123 -16.719 2.159 1.00 0.00 30 LYS A O 5
ATOM 7605 N N . ARG A 1 31 ? 6.370 -15.316 2.007 1.00 0.00 31 ARG A N 5
ATOM 7606 C CA . ARG A 1 31 ? 6.980 -14.288 2.842 1.00 0.00 31 ARG A CA 5
ATOM 7607 C C . ARG A 1 31 ? 5.918 -13.531 3.634 1.00 0.00 31 ARG A C 5
ATOM 7608 O O . ARG A 1 31 ? 4.790 -13.359 3.172 1.00 0.00 31 ARG A O 5
ATOM 7629 N N . TRP A 1 32 ? 6.288 -13.081 4.828 1.00 0.00 32 TRP A N 5
ATOM 7630 C CA . TRP A 1 32 ? 5.367 -12.343 5.685 1.00 0.00 32 TRP A CA 5
ATOM 7631 C C . TRP A 1 32 ? 5.252 -10.890 5.236 1.00 0.00 32 TRP A C 5
ATOM 7632 O O . TRP A 1 32 ? 6.248 -10.170 5.171 1.00 0.00 32 TRP A O 5
ATOM 7653 N N . PHE A 1 33 ? 4.031 -10.466 4.926 1.00 0.00 33 PHE A N 5
ATOM 7654 C CA . PHE A 1 33 ? 3.786 -9.099 4.482 1.00 0.00 33 PHE A CA 5
ATOM 7655 C C . PHE A 1 33 ? 2.964 -8.331 5.513 1.00 0.00 33 PHE A C 5
ATOM 7656 O O . PHE A 1 33 ? 2.034 -8.873 6.111 1.00 0.00 33 PHE A O 5
ATOM 7673 N N . VAL A 1 34 ? 3.314 -7.065 5.716 1.00 0.00 34 VAL A N 5
ATOM 7674 C CA . VAL A 1 34 ? 2.609 -6.221 6.673 1.00 0.00 34 VAL A CA 5
ATOM 7675 C C . VAL A 1 34 ? 2.272 -4.864 6.066 1.00 0.00 34 VAL A C 5
ATOM 7676 O O . VAL A 1 34 ? 3.159 -4.045 5.818 1.00 0.00 34 VAL A O 5
ATOM 7689 N N . LEU A 1 35 ? 0.986 -4.631 5.829 1.00 0.00 35 LEU A N 5
ATOM 7690 C CA . LEU A 1 35 ? 0.531 -3.371 5.251 1.00 0.00 35 LEU A CA 5
ATOM 7691 C C . LEU A 1 35 ? 0.640 -2.236 6.264 1.00 0.00 35 LEU A C 5
ATOM 7692 O O . LEU A 1 35 ? 0.049 -2.293 7.343 1.00 0.00 35 LEU A O 5
ATOM 7708 N N . VAL A 1 36 ? 1.398 -1.204 5.908 1.00 0.00 36 VAL A N 5
ATOM 7709 C CA . VAL A 1 36 ? 1.582 -0.053 6.785 1.00 0.00 36 VAL A CA 5
ATOM 7710 C C . VAL A 1 36 ? 1.016 1.214 6.154 1.00 0.00 36 VAL A C 5
ATOM 7711 O O . VAL A 1 36 ? 0.429 1.173 5.072 1.00 0.00 36 VAL A O 5
ATOM 7724 N N . ASP A 1 37 ? 1.196 2.339 6.837 1.00 0.00 37 ASP A N 5
ATOM 7725 C CA . ASP A 1 37 ? 0.705 3.620 6.343 1.00 0.00 37 ASP 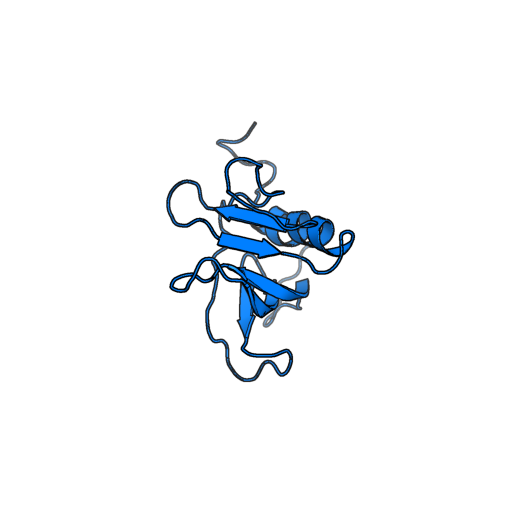A CA 5
ATOM 7726 C C . ASP A 1 37 ? 1.148 3.854 4.902 1.00 0.00 37 ASP A C 5
ATOM 7727 O O . ASP A 1 37 ? 2.343 3.937 4.616 1.00 0.00 37 ASP A O 5
ATOM 7736 N N . ARG A 1 38 ? 0.179 3.958 3.999 1.00 0.00 38 ARG A N 5
ATOM 7737 C CA . ARG A 1 38 ? 0.470 4.179 2.588 1.00 0.00 38 ARG A CA 5
ATOM 7738 C C . ARG A 1 38 ? 1.753 3.463 2.178 1.00 0.00 38 ARG A C 5
ATOM 7739 O O . ARG A 1 38 ? 2.488 3.933 1.309 1.00 0.00 38 ARG A O 5
ATOM 7760 N N . CYS A 1 39 ? 2.016 2.324 2.810 1.00 0.00 39 CYS A N 5
ATOM 7761 C CA . CYS A 1 39 ? 3.212 1.543 2.513 1.00 0.00 39 CYS A CA 5
ATOM 7762 C C . CYS A 1 39 ? 2.998 0.072 2.853 1.00 0.00 39 CYS A C 5
ATOM 7763 O O . CYS A 1 39 ? 2.021 -0.289 3.509 1.00 0.00 39 CYS A O 5
ATOM 7771 N N . LEU A 1 40 ? 3.918 -0.774 2.401 1.00 0.00 40 LEU A N 5
ATOM 7772 C CA . LEU A 1 40 ? 3.831 -2.207 2.657 1.00 0.00 40 LEU A CA 5
ATOM 7773 C C . LEU A 1 40 ? 5.217 -2.809 2.862 1.00 0.00 40 LEU A C 5
ATOM 7774 O O . LEU A 1 40 ? 6.090 -2.693 2.002 1.00 0.00 40 LEU A O 5
ATOM 7790 N N . PHE A 1 41 ? 5.412 -3.456 4.007 1.00 0.00 41 PHE A N 5
ATOM 7791 C CA . PHE A 1 41 ? 6.692 -4.078 4.325 1.00 0.00 41 PHE A CA 5
ATOM 7792 C C . PHE A 1 41 ? 6.577 -5.599 4.304 1.00 0.00 41 PHE A C 5
ATOM 7793 O O . PHE A 1 41 ? 5.478 -6.149 4.226 1.00 0.00 41 PHE A O 5
ATOM 7810 N N . TYR A 1 42 ? 7.719 -6.273 4.374 1.00 0.00 42 TYR A N 5
ATOM 7811 C CA . TYR A 1 42 ? 7.749 -7.731 4.361 1.00 0.00 42 TYR A CA 5
ATOM 7812 C C . TYR A 1 42 ? 8.961 -8.259 5.122 1.00 0.00 42 TYR A C 5
ATOM 7813 O O . TYR A 1 42 ? 10.046 -7.681 5.061 1.00 0.00 42 TYR A O 5
ATOM 7831 N N . TYR A 1 43 ? 8.767 -9.361 5.839 1.00 0.00 43 TYR A N 5
ATOM 7832 C CA . TYR A 1 43 ? 9.842 -9.967 6.614 1.00 0.00 43 TYR A CA 5
ATOM 7833 C C . TYR A 1 43 ? 9.901 -11.473 6.379 1.00 0.00 43 TYR A C 5
ATOM 7834 O O . TYR A 1 43 ? 8.957 -12.071 5.863 1.00 0.00 43 TYR A O 5
ATOM 7852 N N . LYS A 1 44 ? 11.018 -12.082 6.763 1.00 0.00 44 LYS A N 5
ATOM 7853 C CA . LYS A 1 44 ? 11.202 -13.519 6.598 1.00 0.00 44 LYS A CA 5
ATOM 7854 C C . LYS A 1 44 ? 10.114 -14.295 7.332 1.00 0.00 44 LYS A C 5
ATOM 7855 O O . LYS A 1 44 ? 9.596 -15.289 6.822 1.00 0.00 44 LYS A O 5
ATOM 7874 N N . ASP A 1 45 ? 9.771 -13.835 8.530 1.00 0.00 45 ASP A N 5
ATOM 7875 C CA . ASP A 1 45 ? 8.742 -14.485 9.333 1.00 0.00 45 ASP A CA 5
ATOM 7876 C C . ASP A 1 45 ? 8.126 -13.503 10.325 1.00 0.00 45 ASP A C 5
ATOM 7877 O O . ASP A 1 45 ? 8.598 -12.377 10.471 1.00 0.00 45 ASP A O 5
ATOM 7886 N N . GLU A 1 46 ? 7.069 -13.940 11.003 1.00 0.00 46 GLU A N 5
ATOM 7887 C CA . GLU A 1 46 ? 6.388 -13.098 11.980 1.00 0.00 46 GLU A CA 5
ATOM 7888 C C . GLU A 1 46 ? 7.386 -12.227 12.737 1.00 0.00 46 GLU A C 5
ATOM 7889 O O . GLU A 1 46 ? 7.137 -11.046 12.980 1.00 0.00 46 GLU A O 5
ATOM 7901 N N . LYS A 1 47 ? 8.517 -12.818 13.107 1.00 0.00 47 LYS A N 5
ATOM 7902 C CA . LYS A 1 47 ? 9.555 -12.097 13.836 1.00 0.00 47 LYS A CA 5
ATOM 7903 C C . LYS A 1 47 ? 9.642 -10.648 13.368 1.00 0.00 47 LYS A C 5
ATOM 7904 O O . LYS A 1 47 ? 9.702 -9.727 14.181 1.00 0.00 47 LYS A O 5
ATOM 7923 N N . GLU A 1 48 ? 9.647 -10.455 12.052 1.00 0.00 48 GLU A N 5
ATOM 7924 C CA . GLU A 1 48 ? 9.727 -9.118 11.477 1.00 0.00 48 GLU A CA 5
ATOM 7925 C C . GLU A 1 48 ? 10.759 -8.269 12.214 1.00 0.00 48 GLU A C 5
ATOM 7926 O O . GLU A 1 48 ? 10.662 -7.043 12.244 1.00 0.00 48 GLU A O 5
ATOM 7938 N N . GLU A 1 49 ? 11.746 -8.932 12.808 1.00 0.00 49 GLU A N 5
ATOM 7939 C CA . GLU A 1 49 ? 12.796 -8.239 13.546 1.00 0.00 49 GLU A CA 5
ATOM 7940 C C . GLU A 1 49 ? 13.386 -7.103 12.715 1.00 0.00 49 GLU A C 5
ATOM 7941 O O . GLU A 1 49 ? 13.301 -5.935 13.093 1.00 0.00 49 GLU A O 5
ATOM 7953 N N . SER A 1 50 ? 13.984 -7.456 11.582 1.00 0.00 50 SER A N 5
ATOM 7954 C CA . SER A 1 50 ? 14.593 -6.468 10.699 1.00 0.00 50 SER A CA 5
ATOM 7955 C C . SER A 1 50 ? 13.950 -6.506 9.316 1.00 0.00 50 SER A C 5
ATOM 7956 O O . SER A 1 50 ? 13.827 -7.568 8.706 1.00 0.00 50 SER A O 5
ATOM 7964 N N . ILE A 1 51 ? 13.542 -5.339 8.828 1.00 0.00 51 ILE A N 5
ATOM 7965 C CA . ILE A 1 51 ? 12.912 -5.238 7.517 1.00 0.00 51 ILE A CA 5
ATOM 7966 C C . ILE A 1 51 ? 13.900 -5.578 6.406 1.00 0.00 51 ILE A C 5
ATOM 7967 O O . ILE A 1 51 ? 15.075 -5.214 6.472 1.00 0.00 51 ILE A O 5
ATOM 7983 N N . LEU A 1 52 ? 13.415 -6.274 5.384 1.00 0.00 52 LEU A N 5
ATOM 7984 C CA . LEU A 1 52 ? 14.255 -6.661 4.255 1.00 0.00 52 LEU A CA 5
ATOM 7985 C C . LEU A 1 52 ? 14.046 -5.721 3.073 1.00 0.00 52 LEU A C 5
ATOM 7986 O O . LEU A 1 52 ? 14.994 -5.364 2.375 1.00 0.00 52 LEU A O 5
ATOM 8002 N N . GLY A 1 53 ? 12.797 -5.320 2.856 1.00 0.00 53 GLY A N 5
ATOM 8003 C CA . GLY A 1 53 ? 12.486 -4.422 1.759 1.00 0.00 53 GLY A CA 5
ATOM 8004 C C . GLY A 1 53 ? 11.208 -3.641 1.993 1.00 0.00 53 GLY A C 5
ATOM 8005 O O . GLY A 1 53 ? 10.342 -4.069 2.757 1.00 0.00 53 GLY A O 5
ATOM 8009 N N . SER A 1 54 ? 11.089 -2.492 1.335 1.00 0.00 54 SER A N 5
ATOM 8010 C CA . SER A 1 54 ? 9.910 -1.647 1.480 1.00 0.00 54 SER A CA 5
ATOM 8011 C C . SER A 1 54 ? 9.247 -1.404 0.127 1.00 0.00 54 SER A C 5
ATOM 8012 O O . SER A 1 54 ? 9.904 -1.013 -0.837 1.00 0.00 54 SER A O 5
ATOM 8020 N N . ILE A 1 55 ? 7.940 -1.639 0.066 1.00 0.00 55 ILE A N 5
ATOM 8021 C CA . ILE A 1 55 ? 7.187 -1.445 -1.167 1.00 0.00 55 ILE A CA 5
ATOM 8022 C C . ILE A 1 55 ? 6.245 -0.251 -1.054 1.00 0.00 55 ILE A C 5
ATOM 8023 O O . ILE A 1 55 ? 5.346 -0.215 -0.214 1.00 0.00 55 ILE A O 5
ATOM 8039 N N . PRO A 1 56 ? 6.454 0.752 -1.921 1.00 0.00 56 PRO A N 5
ATOM 8040 C CA . PRO A 1 56 ? 5.632 1.965 -1.940 1.00 0.00 56 PRO A CA 5
ATOM 8041 C C . PRO A 1 56 ? 4.216 1.699 -2.438 1.00 0.00 56 PRO A C 5
ATOM 8042 O O . PRO A 1 56 ? 4.017 0.979 -3.418 1.00 0.00 56 PRO A O 5
ATOM 8053 N N . LEU A 1 57 ? 3.235 2.283 -1.759 1.00 0.00 57 LEU A N 5
ATOM 8054 C CA . LEU A 1 57 ? 1.836 2.109 -2.134 1.00 0.00 57 LEU A CA 5
ATOM 8055 C C . LEU A 1 57 ? 1.160 3.458 -2.356 1.00 0.00 57 LEU A C 5
ATOM 8056 O O . LEU A 1 57 ? 0.009 3.660 -1.965 1.00 0.00 57 LEU A O 5
ATOM 8072 N N . LEU A 1 58 ? 1.880 4.378 -2.988 1.00 0.00 58 LEU A N 5
ATOM 8073 C CA . LEU A 1 58 ? 1.349 5.708 -3.266 1.00 0.00 58 LEU A CA 5
ATOM 8074 C C . LEU A 1 58 ? 0.657 5.746 -4.624 1.00 0.00 58 LEU A C 5
ATOM 8075 O O . LEU A 1 58 ? 1.291 5.545 -5.661 1.00 0.00 58 LEU A O 5
ATOM 8091 N N . SER A 1 59 ? -0.646 6.006 -4.612 1.00 0.00 59 SER A N 5
ATOM 8092 C CA . SER A 1 59 ? -1.425 6.069 -5.843 1.00 0.00 59 SER A CA 5
ATOM 8093 C C . SER A 1 59 ? -1.220 4.810 -6.680 1.00 0.00 59 SER A C 5
ATOM 8094 O O . SER A 1 59 ? -1.097 4.877 -7.903 1.00 0.00 59 SER A O 5
ATOM 8102 N N . PHE A 1 60 ? -1.184 3.662 -6.012 1.00 0.00 60 PHE A N 5
ATOM 8103 C CA . PHE A 1 60 ? -0.993 2.387 -6.693 1.00 0.00 60 PHE A CA 5
ATOM 8104 C C . PHE A 1 60 ? -2.333 1.788 -7.112 1.00 0.00 60 PHE A C 5
ATOM 8105 O O . PHE A 1 60 ? -3.377 2.125 -6.555 1.00 0.00 60 PHE A O 5
ATOM 8122 N N . ARG A 1 61 ? -2.293 0.898 -8.099 1.00 0.00 61 ARG A N 5
ATOM 8123 C CA . ARG A 1 61 ? -3.503 0.254 -8.595 1.00 0.00 61 ARG A CA 5
ATOM 8124 C C . ARG A 1 61 ? -3.532 -1.221 -8.206 1.00 0.00 61 ARG A C 5
ATOM 8125 O O . ARG A 1 61 ? -2.960 -2.067 -8.894 1.00 0.00 61 ARG A O 5
ATOM 8146 N N . VAL A 1 62 ? -4.200 -1.523 -7.097 1.00 0.00 62 VAL A N 5
ATOM 8147 C CA . VAL A 1 62 ? -4.304 -2.895 -6.616 1.00 0.00 62 VAL A CA 5
ATOM 8148 C C . VAL A 1 62 ? -5.617 -3.534 -7.056 1.00 0.00 62 VAL A C 5
ATOM 8149 O O . VAL A 1 62 ? -6.692 -2.973 -6.849 1.00 0.00 62 VAL A O 5
ATOM 8162 N N . ALA A 1 63 ? -5.520 -4.712 -7.664 1.00 0.00 63 ALA A N 5
ATOM 8163 C CA . ALA A 1 63 ? -6.700 -5.429 -8.132 1.00 0.00 63 ALA A CA 5
ATOM 8164 C C . ALA A 1 63 ? -6.333 -6.821 -8.635 1.00 0.00 63 ALA A C 5
ATOM 8165 O O . ALA A 1 63 ? -5.197 -7.064 -9.042 1.00 0.00 63 ALA A O 5
ATOM 8172 N N . ALA A 1 64 ? -7.301 -7.731 -8.603 1.00 0.00 64 ALA A N 5
ATOM 8173 C CA . ALA A 1 64 ? -7.079 -9.098 -9.056 1.00 0.00 64 ALA A CA 5
ATOM 8174 C C . ALA A 1 64 ? -6.249 -9.124 -10.335 1.00 0.00 64 ALA A C 5
ATOM 8175 O O . ALA A 1 64 ? -6.511 -8.371 -11.273 1.00 0.00 64 ALA A O 5
ATOM 8182 N N . VAL A 1 65 ? -5.246 -9.996 -10.367 1.00 0.00 65 VAL A N 5
ATOM 8183 C CA . VAL A 1 65 ? -4.378 -10.121 -11.532 1.00 0.00 65 VAL A CA 5
ATOM 8184 C C . VAL A 1 65 ? -5.191 -10.327 -12.804 1.00 0.00 65 VAL A C 5
ATOM 8185 O O . VAL A 1 65 ? -6.416 -10.437 -12.758 1.00 0.00 65 VAL A O 5
ATOM 8198 N N . GLN A 1 66 ? -4.502 -10.378 -13.939 1.00 0.00 66 GLN A N 5
ATOM 8199 C CA . GLN A 1 66 ? -5.161 -10.571 -15.225 1.00 0.00 66 GLN A CA 5
ATOM 8200 C C . GLN A 1 66 ? -4.722 -11.881 -15.871 1.00 0.00 66 GLN A C 5
ATOM 8201 O O . GLN A 1 66 ? -3.676 -12.442 -15.546 1.00 0.00 66 GLN A O 5
ATOM 8215 N N . PRO A 1 67 ? -5.540 -12.382 -16.809 1.00 0.00 67 PRO A N 5
ATOM 8216 C CA . PRO A 1 67 ? -5.257 -13.632 -17.520 1.00 0.00 67 PRO A CA 5
ATOM 8217 C C . PRO A 1 67 ? -4.079 -13.499 -18.479 1.00 0.00 67 PRO A C 5
ATOM 8218 O O . PRO A 1 67 ? -3.702 -14.459 -19.150 1.00 0.00 67 PRO A O 5
ATOM 8229 N N . SER A 1 68 ? -3.501 -12.303 -18.538 1.00 0.00 68 SER A N 5
ATOM 8230 C CA . SER A 1 68 ? -2.367 -12.045 -19.417 1.00 0.00 68 SER A CA 5
ATOM 8231 C C . SER A 1 68 ? -1.144 -11.613 -18.614 1.00 0.00 68 SER A C 5
ATOM 8232 O O . SER A 1 68 ? -0.360 -10.775 -19.059 1.00 0.00 68 SER A O 5
ATOM 8240 N N . ASP A 1 69 ? -0.989 -12.191 -17.428 1.00 0.00 69 ASP A N 5
ATOM 8241 C CA . ASP A 1 69 ? 0.139 -11.869 -16.562 1.00 0.00 69 ASP A CA 5
ATOM 8242 C C . ASP A 1 69 ? 0.919 -13.127 -16.194 1.00 0.00 69 ASP A C 5
ATOM 8243 O O . ASP A 1 69 ? 1.809 -13.091 -15.346 1.00 0.00 69 ASP A O 5
ATOM 8252 N N . ASN A 1 70 ? 0.578 -14.238 -16.839 1.00 0.00 70 ASN A N 5
ATOM 8253 C CA . ASN A 1 70 ? 1.246 -15.508 -16.579 1.00 0.00 70 ASN A CA 5
ATOM 8254 C C . ASN A 1 70 ? 1.177 -15.865 -15.097 1.00 0.00 70 ASN A C 5
ATOM 8255 O O . ASN A 1 70 ? 2.106 -16.457 -14.547 1.00 0.00 70 ASN A O 5
ATOM 8266 N N . ILE A 1 71 ? 0.070 -15.502 -14.457 1.00 0.00 71 ILE A N 5
ATOM 8267 C CA . ILE A 1 71 ? -0.121 -15.786 -13.041 1.00 0.00 71 ILE A CA 5
ATOM 8268 C C . ILE A 1 71 ? -0.977 -17.032 -12.840 1.00 0.00 71 ILE A C 5
ATOM 8269 O O . ILE A 1 71 ? -2.199 -16.945 -12.722 1.00 0.00 71 ILE A O 5
ATOM 8285 N N . SER A 1 72 ? -0.326 -18.190 -12.800 1.00 0.00 72 SER A N 5
ATOM 8286 C CA . SER A 1 72 ? -1.028 -19.455 -12.615 1.00 0.00 72 SER A CA 5
ATOM 8287 C C . SER A 1 72 ? -1.291 -19.719 -11.136 1.00 0.00 72 SER A C 5
ATOM 8288 O O . SER A 1 72 ? -1.066 -20.825 -10.642 1.00 0.00 72 SER A O 5
ATOM 8296 N N . ARG A 1 73 ? -1.768 -18.697 -10.434 1.00 0.00 73 ARG A N 5
ATOM 8297 C CA . ARG A 1 73 ? -2.061 -18.817 -9.011 1.00 0.00 73 ARG A CA 5
ATOM 8298 C C . ARG A 1 73 ? -3.424 -18.214 -8.683 1.00 0.00 73 ARG A C 5
ATOM 8299 O O . ARG A 1 73 ? -3.680 -17.042 -8.960 1.00 0.00 73 ARG A O 5
ATOM 8320 N N . LYS A 1 74 ? -4.296 -19.024 -8.092 1.00 0.00 74 LYS A N 5
ATOM 8321 C CA . LYS A 1 74 ? -5.633 -18.572 -7.726 1.00 0.00 74 LYS A CA 5
ATOM 8322 C C . LYS A 1 74 ? -5.581 -17.638 -6.521 1.00 0.00 74 LYS A C 5
ATOM 8323 O O . LYS A 1 74 ? -4.775 -17.829 -5.610 1.00 0.00 74 LYS A O 5
ATOM 8342 N N . HIS A 1 75 ? -6.446 -16.629 -6.523 1.00 0.00 75 HIS A N 5
ATOM 8343 C CA . HIS A 1 75 ? -6.499 -15.666 -5.428 1.00 0.00 75 HIS A CA 5
ATOM 8344 C C . HIS A 1 75 ? -5.244 -14.798 -5.406 1.00 0.00 75 HIS A C 5
ATOM 8345 O O . HIS A 1 75 ? -4.649 -14.574 -4.352 1.00 0.00 75 HIS A O 5
ATOM 8360 N N . THR A 1 76 ? -4.847 -14.312 -6.578 1.00 0.00 76 THR A N 5
ATOM 8361 C CA . THR A 1 76 ? -3.662 -13.471 -6.694 1.00 0.00 76 THR A CA 5
ATOM 8362 C C . THR A 1 76 ? -4.017 -12.095 -7.247 1.00 0.00 76 THR A C 5
ATOM 8363 O O . THR A 1 76 ? -4.930 -11.959 -8.061 1.00 0.00 76 THR A O 5
ATOM 8374 N N . PHE A 1 77 ? -3.288 -11.077 -6.801 1.00 0.00 77 PHE A N 5
ATOM 8375 C CA . PHE A 1 77 ? -3.527 -9.711 -7.252 1.00 0.00 77 PHE A CA 5
ATOM 8376 C C . PHE A 1 77 ? -2.219 -9.034 -7.651 1.00 0.00 77 PHE A C 5
ATOM 8377 O O . PHE A 1 77 ? -1.135 -9.479 -7.272 1.00 0.00 77 PHE A O 5
ATOM 8394 N N . LYS A 1 78 ? -2.328 -7.956 -8.420 1.00 0.00 78 LYS A N 5
ATOM 8395 C CA . LYS A 1 78 ? -1.156 -7.216 -8.872 1.00 0.00 78 LYS A CA 5
ATOM 8396 C C . LYS A 1 78 ? -1.238 -5.754 -8.445 1.00 0.00 78 LYS A C 5
ATOM 8397 O O . LYS A 1 78 ? -2.323 -5.177 -8.379 1.00 0.00 78 LYS A O 5
ATOM 8416 N N . ALA A 1 79 ? -0.084 -5.161 -8.156 1.00 0.00 79 ALA A N 5
ATOM 8417 C CA . ALA A 1 79 ? -0.026 -3.766 -7.738 1.00 0.00 79 ALA A CA 5
ATOM 8418 C C . ALA A 1 79 ? 0.903 -2.961 -8.641 1.00 0.00 79 ALA A C 5
ATOM 8419 O O . ALA A 1 79 ? 2.125 -3.069 -8.544 1.00 0.00 79 ALA A O 5
ATOM 8426 N N . GLU A 1 80 ? 0.315 -2.155 -9.520 1.00 0.00 80 GLU A N 5
ATOM 8427 C CA . GLU A 1 80 ? 1.091 -1.334 -10.441 1.00 0.00 80 GLU A CA 5
ATOM 8428 C C . GLU A 1 80 ? 0.897 0.150 -10.143 1.00 0.00 80 GLU A C 5
ATOM 8429 O O . GLU A 1 80 ? -0.224 0.609 -9.920 1.00 0.00 80 GLU A O 5
ATOM 8441 N N . HIS A 1 81 ? 1.997 0.896 -10.139 1.00 0.00 81 HIS A N 5
ATOM 8442 C CA . HIS A 1 81 ? 1.949 2.329 -9.868 1.00 0.00 81 HIS A CA 5
ATOM 8443 C C . HIS A 1 81 ? 2.309 3.130 -11.115 1.00 0.00 81 HIS A C 5
ATOM 8444 O O . HIS A 1 81 ? 3.352 3.781 -11.166 1.00 0.00 81 HIS A O 5
ATOM 8459 N N . ALA A 1 82 ? 1.440 3.077 -12.119 1.00 0.00 82 ALA A N 5
ATOM 8460 C CA . ALA A 1 82 ? 1.666 3.798 -13.365 1.00 0.00 82 ALA A CA 5
ATOM 8461 C C . ALA A 1 82 ? 2.927 3.302 -14.065 1.00 0.00 82 ALA A C 5
ATOM 8462 O O . ALA A 1 82 ? 3.544 4.030 -14.842 1.00 0.00 82 ALA A O 5
ATOM 8469 N N . GLY A 1 83 ? 3.304 2.058 -13.785 1.00 0.00 83 GLY A N 5
ATOM 8470 C CA . GLY A 1 83 ? 4.490 1.487 -14.396 1.00 0.00 83 GLY A CA 5
ATOM 8471 C C . GLY A 1 83 ? 5.664 1.428 -13.439 1.00 0.00 83 GLY A C 5
ATOM 8472 O O . GLY A 1 83 ? 6.496 0.524 -13.520 1.00 0.00 83 GLY A O 5
ATOM 8476 N N . VAL A 1 84 ? 5.733 2.394 -12.529 1.00 0.00 84 VAL A N 5
ATOM 8477 C CA . VAL A 1 84 ? 6.814 2.449 -11.552 1.00 0.00 84 VAL A CA 5
ATOM 8478 C C . VAL A 1 84 ? 7.286 1.049 -11.176 1.00 0.00 84 VAL A C 5
ATOM 8479 O O . VAL A 1 84 ? 8.484 0.765 -11.179 1.00 0.00 84 VAL A O 5
ATOM 8492 N N . ARG A 1 85 ? 6.337 0.177 -10.852 1.00 0.00 85 ARG A N 5
ATOM 8493 C CA . ARG A 1 85 ? 6.655 -1.194 -10.473 1.00 0.00 85 ARG A CA 5
ATOM 8494 C C . ARG A 1 85 ? 5.383 -2.016 -10.288 1.00 0.00 85 ARG A C 5
ATOM 8495 O O . ARG A 1 85 ? 4.383 -1.525 -9.763 1.00 0.00 85 ARG A O 5
ATOM 8516 N N . THR A 1 86 ? 5.428 -3.272 -10.723 1.00 0.00 86 THR A N 5
ATOM 8517 C CA . THR A 1 86 ? 4.279 -4.162 -10.607 1.00 0.00 86 THR A CA 5
ATOM 8518 C C . THR A 1 86 ? 4.572 -5.315 -9.654 1.00 0.00 86 THR A C 5
ATOM 8519 O O . THR A 1 86 ? 5.293 -6.251 -10.000 1.00 0.00 86 THR A O 5
ATOM 8530 N N . TYR A 1 87 ? 4.008 -5.242 -8.454 1.00 0.00 87 TYR A N 5
ATOM 8531 C CA . TYR A 1 87 ? 4.210 -6.280 -7.450 1.00 0.00 87 TYR A CA 5
ATOM 8532 C C . TYR A 1 87 ? 3.090 -7.315 -7.503 1.00 0.00 87 TYR A C 5
ATOM 8533 O O . TYR A 1 87 ? 1.914 -6.968 -7.618 1.00 0.00 87 TYR A O 5
ATOM 8551 N N . PHE A 1 88 ? 3.464 -8.587 -7.418 1.00 0.00 88 PHE A N 5
ATOM 8552 C CA . PHE A 1 88 ? 2.493 -9.674 -7.457 1.00 0.00 88 PHE A CA 5
ATOM 8553 C C . PHE A 1 88 ? 2.428 -10.394 -6.113 1.00 0.00 88 PHE A C 5
ATOM 8554 O O . PHE A 1 88 ? 3.457 -10.697 -5.509 1.00 0.00 88 PHE A O 5
ATOM 8571 N N . PHE A 1 89 ? 1.212 -10.664 -5.651 1.00 0.00 89 PHE A N 5
ATOM 8572 C CA . PHE A 1 89 ? 1.012 -11.347 -4.378 1.00 0.00 89 PHE A CA 5
ATOM 8573 C C . PHE A 1 89 ? -0.113 -12.372 -4.482 1.00 0.00 89 PHE A C 5
ATOM 8574 O O . PHE A 1 89 ? -1.240 -12.038 -4.846 1.00 0.00 89 PHE A O 5
ATOM 8591 N N . SER A 1 90 ? 0.202 -13.622 -4.159 1.00 0.00 90 SER A N 5
ATOM 8592 C CA . SER A 1 90 ? -0.780 -14.698 -4.219 1.00 0.00 90 SER A CA 5
ATOM 8593 C C . SER A 1 90 ? -1.240 -15.094 -2.819 1.00 0.00 90 SER A C 5
ATOM 8594 O O . SER A 1 90 ? -0.431 -15.471 -1.972 1.00 0.00 90 SER A O 5
ATOM 8602 N N . ALA A 1 91 ? -2.545 -15.004 -2.585 1.00 0.00 91 ALA A N 5
ATOM 8603 C CA . ALA A 1 91 ? -3.114 -15.354 -1.289 1.00 0.00 91 ALA A CA 5
ATOM 8604 C C . ALA A 1 91 ? -3.563 -16.811 -1.262 1.00 0.00 91 ALA A C 5
ATOM 8605 O O . ALA A 1 91 ? -4.224 -17.283 -2.187 1.00 0.00 91 ALA A O 5
ATOM 8612 N N . GLU A 1 92 ? -3.199 -17.518 -0.197 1.00 0.00 92 GLU A N 5
ATOM 8613 C CA . GLU A 1 92 ? -3.565 -18.923 -0.052 1.00 0.00 92 GLU A CA 5
ATOM 8614 C C . GLU A 1 92 ? -5.072 -19.110 -0.194 1.00 0.00 92 GLU A C 5
ATOM 8615 O O . GLU A 1 92 ? -5.533 -20.030 -0.870 1.00 0.00 92 GLU A O 5
ATOM 8627 N N . SER A 1 93 ? -5.835 -18.232 0.448 1.00 0.00 93 SER A N 5
ATOM 8628 C CA . SER A 1 93 ? -7.291 -18.303 0.398 1.00 0.00 93 SER A CA 5
ATOM 8629 C C . SER A 1 93 ? -7.862 -17.154 -0.429 1.00 0.00 93 SER A C 5
ATOM 8630 O O . SER A 1 93 ? -7.285 -16.070 -0.515 1.00 0.00 93 SER A O 5
ATOM 8638 N N . PRO A 1 94 ? -9.025 -17.397 -1.053 1.00 0.00 94 PRO A N 5
ATOM 8639 C CA . PRO A 1 94 ? -9.701 -16.396 -1.883 1.00 0.00 94 PRO A CA 5
ATOM 8640 C C . PRO A 1 94 ? -10.270 -15.247 -1.059 1.00 0.00 94 PRO A C 5
ATOM 8641 O O . PRO A 1 94 ? -10.433 -14.134 -1.558 1.00 0.00 94 PRO A O 5
ATOM 8652 N N . GLU A 1 95 ? -10.569 -15.524 0.207 1.00 0.00 95 GLU A N 5
ATOM 8653 C CA . GLU A 1 95 ? -11.121 -14.511 1.100 1.00 0.00 95 GLU A CA 5
ATOM 8654 C C . GLU A 1 95 ? -10.075 -13.450 1.431 1.00 0.00 95 GLU A C 5
ATOM 8655 O O . GLU A 1 95 ? -10.406 -12.286 1.652 1.00 0.00 95 GLU A O 5
ATOM 8667 N N . GLU A 1 96 ? -8.812 -13.863 1.464 1.00 0.00 96 GLU A N 5
ATOM 8668 C CA . GLU A 1 96 ? -7.718 -12.948 1.770 1.00 0.00 96 GLU A CA 5
ATOM 8669 C C . GLU A 1 96 ? -7.399 -12.061 0.570 1.00 0.00 96 GLU A C 5
ATOM 8670 O O . GLU A 1 96 ? -7.277 -10.844 0.702 1.00 0.00 96 GLU A O 5
ATOM 8682 N N . GLN A 1 97 ? -7.265 -12.681 -0.598 1.00 0.00 97 GLN A N 5
ATOM 8683 C CA . GLN A 1 97 ? -6.959 -11.948 -1.820 1.00 0.00 97 GLN A CA 5
ATOM 8684 C C . GLN A 1 97 ? -7.803 -10.682 -1.922 1.00 0.00 97 GLN A C 5
ATOM 8685 O O . GLN A 1 97 ? -7.270 -9.577 -2.023 1.00 0.00 97 GLN A O 5
ATOM 8699 N N . GLU A 1 98 ? -9.121 -10.851 -1.894 1.00 0.00 98 GLU A N 5
ATOM 8700 C CA . GLU A 1 98 ? -10.038 -9.721 -1.984 1.00 0.00 98 GLU A CA 5
ATOM 8701 C C . GLU A 1 98 ? -9.783 -8.723 -0.858 1.00 0.00 98 GLU A C 5
ATOM 8702 O O . GLU A 1 98 ? -9.606 -7.529 -1.100 1.00 0.00 98 GLU A O 5
ATOM 8714 N N . ALA A 1 99 ? -9.767 -9.221 0.374 1.00 0.00 99 ALA A N 5
ATOM 8715 C CA . ALA A 1 99 ? -9.533 -8.375 1.537 1.00 0.00 99 ALA A CA 5
ATOM 8716 C C . ALA A 1 99 ? -8.333 -7.460 1.318 1.00 0.00 99 ALA A C 5
ATOM 8717 O O . ALA A 1 99 ? -8.410 -6.254 1.552 1.00 0.00 99 ALA A O 5
ATOM 8724 N N . TRP A 1 100 ? -7.226 -8.041 0.870 1.00 0.00 100 TRP A N 5
ATOM 8725 C CA . TRP A 1 100 ? -6.009 -7.276 0.620 1.00 0.00 100 TRP A CA 5
ATOM 8726 C C . TRP A 1 100 ? -6.258 -6.176 -0.405 1.00 0.00 100 TRP A C 5
ATOM 8727 O O . TRP A 1 100 ? -6.079 -4.993 -0.116 1.00 0.00 100 TRP A O 5
ATOM 8748 N N . ILE A 1 101 ? -6.672 -6.574 -1.604 1.00 0.00 101 ILE A N 5
ATOM 8749 C CA . ILE A 1 101 ? -6.947 -5.620 -2.672 1.00 0.00 101 ILE A CA 5
ATOM 8750 C C . ILE A 1 101 ? -7.579 -4.346 -2.121 1.00 0.00 101 ILE A C 5
ATOM 8751 O O . ILE A 1 101 ? -7.316 -3.249 -2.614 1.00 0.00 101 ILE A O 5
ATOM 8767 N N . GLN A 1 102 ? -8.412 -4.500 -1.097 1.00 0.00 102 GLN A N 5
ATOM 8768 C CA . GLN A 1 102 ? -9.081 -3.361 -0.479 1.00 0.00 102 GLN A CA 5
ATOM 8769 C C . GLN A 1 102 ? -8.208 -2.741 0.607 1.00 0.00 102 GLN A C 5
ATOM 8770 O O . GLN A 1 102 ? -8.012 -1.527 0.641 1.00 0.00 102 GLN A O 5
ATOM 8784 N N . ALA A 1 103 ? -7.687 -3.583 1.493 1.00 0.00 103 ALA A N 5
ATOM 8785 C CA . ALA A 1 103 ? -6.835 -3.118 2.580 1.00 0.00 103 ALA A CA 5
ATOM 8786 C C . ALA A 1 103 ? -5.668 -2.293 2.048 1.00 0.00 103 ALA A C 5
ATOM 8787 O O . ALA A 1 103 ? -5.480 -1.142 2.441 1.00 0.00 103 ALA A O 5
ATOM 8794 N N . MET A 1 104 ? -4.888 -2.888 1.152 1.00 0.00 104 MET A N 5
ATOM 8795 C CA . MET A 1 104 ? -3.740 -2.206 0.565 1.00 0.00 104 MET A CA 5
ATOM 8796 C C . MET A 1 104 ? -4.182 -1.239 -0.528 1.00 0.00 104 MET A C 5
ATOM 8797 O O . MET A 1 104 ? -3.491 -0.266 -0.826 1.00 0.00 104 MET A O 5
ATOM 8811 N N . GLY A 1 105 ? -5.339 -1.514 -1.123 1.00 0.00 105 GLY A N 5
ATOM 8812 C CA . GLY A 1 105 ? -5.853 -0.659 -2.177 1.00 0.00 105 GLY A CA 5
ATOM 8813 C C . GLY A 1 105 ? -6.262 0.708 -1.667 1.00 0.00 105 GLY A C 5
ATOM 8814 O O . GLY A 1 105 ? -5.986 1.723 -2.306 1.00 0.00 105 GLY A O 5
ATOM 8818 N N . GLU A 1 106 ? -6.921 0.735 -0.513 1.00 0.00 106 GLU A N 5
ATOM 8819 C CA . GLU A 1 106 ? -7.371 1.989 0.080 1.00 0.00 106 GLU A CA 5
ATOM 8820 C C . GLU A 1 106 ? -6.190 2.918 0.347 1.00 0.00 106 GLU A C 5
ATOM 8821 O O . GLU A 1 106 ? -6.259 4.119 0.085 1.00 0.00 106 GLU A O 5
ATOM 8833 N N . ALA A 1 107 ? -5.107 2.354 0.871 1.00 0.00 107 ALA A N 5
ATOM 8834 C CA . ALA A 1 107 ? -3.911 3.130 1.173 1.00 0.00 107 ALA A CA 5
ATOM 8835 C C . ALA A 1 107 ? -3.346 3.779 -0.086 1.00 0.00 107 ALA A C 5
ATOM 8836 O O . ALA A 1 107 ? -2.729 4.842 -0.024 1.00 0.00 107 ALA A O 5
ATOM 8843 N N . ALA A 1 108 ? -3.560 3.132 -1.227 1.00 0.00 108 ALA A N 5
ATOM 8844 C CA . ALA A 1 108 ? -3.073 3.647 -2.501 1.00 0.00 108 ALA A CA 5
ATOM 8845 C C . ALA A 1 108 ? -4.028 4.690 -3.072 1.00 0.00 108 ALA A C 5
ATOM 8846 O O . ALA A 1 108 ? -3.598 5.688 -3.650 1.00 0.00 108 ALA A O 5
ATOM 8853 N N . ARG A 1 109 ? -5.325 4.451 -2.908 1.00 0.00 109 ARG A N 5
ATOM 8854 C CA . ARG A 1 109 ? -6.340 5.369 -3.409 1.00 0.00 109 ARG A CA 5
ATOM 8855 C C . ARG A 1 109 ? -6.463 6.591 -2.505 1.00 0.00 109 ARG A C 5
ATOM 8856 O O . ARG A 1 109 ? -5.847 6.653 -1.440 1.00 0.00 109 ARG A O 5
ATOM 8877 N N . VAL A 1 110 ? -7.261 7.563 -2.936 1.00 0.00 110 VAL A N 5
ATOM 8878 C CA . VAL A 1 110 ? -7.465 8.784 -2.165 1.00 0.00 110 VAL A CA 5
ATOM 8879 C C . VAL A 1 110 ? -8.950 9.082 -1.991 1.00 0.00 110 VAL A C 5
ATOM 8880 O O . VAL A 1 110 ? -9.720 9.028 -2.949 1.00 0.00 110 VAL A O 5
ATOM 8893 N N . GLN A 1 111 ? -9.344 9.396 -0.761 1.00 0.00 111 GLN A N 5
ATOM 8894 C CA . GLN A 1 111 ? -10.737 9.703 -0.461 1.00 0.00 111 GLN A CA 5
ATOM 8895 C C . GLN A 1 111 ? -11.250 10.831 -1.350 1.00 0.00 111 GLN A C 5
ATOM 8896 O O . GLN A 1 111 ? -10.475 11.659 -1.827 1.00 0.00 111 GLN A O 5
ATOM 8910 N N . SER A 1 112 ? -12.561 10.856 -1.568 1.00 0.00 112 SER A N 5
ATOM 8911 C CA . SER A 1 112 ? -13.177 11.880 -2.404 1.00 0.00 112 SER A CA 5
ATOM 8912 C C . SER A 1 112 ? -13.196 13.227 -1.687 1.00 0.00 112 SER A C 5
ATOM 8913 O O . SER A 1 112 ? -12.824 13.327 -0.519 1.00 0.00 112 SER A O 5
ATOM 8921 N N . GLY A 1 113 ? -13.632 14.263 -2.398 1.00 0.00 113 GLY A N 5
ATOM 8922 C CA . GLY A 1 113 ? -13.692 15.590 -1.815 1.00 0.00 113 GLY A CA 5
ATOM 8923 C C . GLY A 1 113 ? -12.321 16.223 -1.672 1.00 0.00 113 GLY A C 5
ATOM 8924 O O . GLY A 1 113 ? -11.294 15.592 -1.921 1.00 0.00 113 GLY A O 5
ATOM 8928 N N . PRO A 1 114 ? -12.295 17.500 -1.263 1.00 0.00 114 PRO A N 5
ATOM 8929 C CA . PRO A 1 114 ? -11.046 18.246 -1.079 1.00 0.00 114 PRO A CA 5
ATOM 8930 C C . PRO A 1 114 ? -10.241 17.744 0.115 1.00 0.00 114 PRO A C 5
ATOM 8931 O O . PRO A 1 114 ? -10.347 18.282 1.217 1.00 0.00 114 PRO A O 5
ATOM 8942 N N . SER A 1 115 ? -9.436 16.711 -0.112 1.00 0.00 115 SER A N 5
ATOM 8943 C CA . SER A 1 115 ? -8.615 16.135 0.946 1.00 0.00 115 SER A CA 5
ATOM 8944 C C . SER A 1 115 ? -8.031 17.227 1.837 1.00 0.00 115 SER A C 5
ATOM 8945 O O . SER A 1 115 ? -7.778 18.343 1.384 1.00 0.00 115 SER A O 5
ATOM 8953 N N . SER A 1 116 ? -7.819 16.896 3.107 1.00 0.00 116 SER A N 5
ATOM 8954 C CA . SER A 1 116 ? -7.269 17.850 4.063 1.00 0.00 116 SER A CA 5
ATOM 8955 C C . SER A 1 116 ? -5.744 17.813 4.050 1.00 0.00 116 SER A C 5
ATOM 8956 O O . SER A 1 116 ? -5.087 18.848 3.946 1.00 0.00 116 SER A O 5
ATOM 8964 N N . GLY A 1 117 ? -5.186 16.610 4.156 1.00 0.00 117 GLY A N 5
ATOM 8965 C CA . GLY A 1 117 ? -3.743 16.459 4.154 1.00 0.00 117 GLY A CA 5
ATOM 8966 C C . GLY A 1 117 ? -3.230 15.802 2.888 1.00 0.00 117 GLY A C 5
ATOM 8967 O O . GLY A 1 117 ? -4.012 15.424 2.016 1.00 0.00 117 GLY A O 5
ATOM 8971 N N . GLY A 1 1 ? 13.626 17.025 6.095 1.00 0.00 1 GLY A N 6
ATOM 8972 C CA . GLY A 1 1 ? 12.917 17.252 7.340 1.00 0.00 1 GLY A CA 6
ATOM 8973 C C . GLY A 1 1 ? 11.547 16.603 7.354 1.00 0.00 1 GLY A C 6
ATOM 8974 O O . GLY A 1 1 ? 10.527 17.287 7.277 1.00 0.00 1 GLY A O 6
ATOM 8978 N N . SER A 1 2 ? 11.524 15.277 7.451 1.00 0.00 2 SER A N 6
ATOM 8979 C CA . SER A 1 2 ? 10.269 14.534 7.469 1.00 0.00 2 SER A CA 6
ATOM 8980 C C . SER A 1 2 ? 9.805 14.287 8.901 1.00 0.00 2 SER A C 6
ATOM 8981 O O . SER A 1 2 ? 10.191 13.301 9.529 1.00 0.00 2 SER A O 6
ATOM 8989 N N . SER A 1 3 ? 8.973 15.190 9.411 1.00 0.00 3 SER A N 6
ATOM 8990 C CA . SER A 1 3 ? 8.458 15.073 10.770 1.00 0.00 3 SER A CA 6
ATOM 8991 C C . SER A 1 3 ? 7.457 13.926 10.875 1.00 0.00 3 SER A C 6
ATOM 8992 O O . SER A 1 3 ? 6.290 14.072 10.515 1.00 0.00 3 SER A O 6
ATOM 9000 N N . GLY A 1 4 ? 7.925 12.785 11.371 1.00 0.00 4 GLY A N 6
ATOM 9001 C CA . GLY A 1 4 ? 7.059 11.629 11.515 1.00 0.00 4 GLY A CA 6
ATOM 9002 C C . GLY A 1 4 ? 7.660 10.562 12.409 1.00 0.00 4 GLY A C 6
ATOM 9003 O O . GLY A 1 4 ? 8.612 10.823 13.144 1.00 0.00 4 GLY A O 6
ATOM 9007 N N . SER A 1 5 ? 7.101 9.358 12.348 1.00 0.00 5 SER A N 6
ATOM 9008 C CA . SER A 1 5 ? 7.584 8.249 13.162 1.00 0.00 5 SER A CA 6
ATOM 9009 C C . SER A 1 5 ? 7.652 6.963 12.344 1.00 0.00 5 SER A C 6
ATOM 9010 O O . SER A 1 5 ? 6.977 6.827 11.323 1.00 0.00 5 SER A O 6
ATOM 9018 N N . SER A 1 6 ? 8.472 6.021 12.800 1.00 0.00 6 SER A N 6
ATOM 9019 C CA . SER A 1 6 ? 8.632 4.747 12.109 1.00 0.00 6 SER A CA 6
ATOM 9020 C C . SER A 1 6 ? 7.281 4.070 11.897 1.00 0.00 6 SER A C 6
ATOM 9021 O O . SER A 1 6 ? 6.999 3.545 10.821 1.00 0.00 6 SER A O 6
ATOM 9029 N N . GLY A 1 7 ? 6.448 4.088 12.934 1.00 0.00 7 GLY A N 6
ATOM 9030 C CA . GLY A 1 7 ? 5.137 3.473 12.842 1.00 0.00 7 GLY A CA 6
ATOM 9031 C C . GLY A 1 7 ? 4.291 3.726 14.074 1.00 0.00 7 GLY A C 6
ATOM 9032 O O . GLY A 1 7 ? 4.010 2.806 14.842 1.00 0.00 7 GLY A O 6
ATOM 9036 N N . ASN A 1 8 ? 3.884 4.977 14.265 1.00 0.00 8 ASN A N 6
ATOM 9037 C CA . ASN A 1 8 ? 3.067 5.348 15.415 1.00 0.00 8 ASN A CA 6
ATOM 9038 C C . ASN A 1 8 ? 1.692 4.692 15.339 1.00 0.00 8 ASN A C 6
ATOM 9039 O O . ASN A 1 8 ? 1.214 4.114 16.314 1.00 0.00 8 ASN A O 6
ATOM 9050 N N . ALA A 1 9 ? 1.061 4.787 14.173 1.00 0.00 9 ALA A N 6
ATOM 9051 C CA . ALA A 1 9 ? -0.258 4.202 13.968 1.00 0.00 9 ALA A CA 6
ATOM 9052 C C . ALA A 1 9 ? -0.201 2.680 14.046 1.00 0.00 9 ALA A C 6
ATOM 9053 O O . ALA A 1 9 ? 0.833 2.060 13.798 1.00 0.00 9 ALA A O 6
ATOM 9060 N N . PRO A 1 10 ? -1.338 2.061 14.398 1.00 0.00 10 PRO A N 6
ATOM 9061 C CA . PRO A 1 10 ? -1.442 0.604 14.516 1.00 0.00 10 PRO A CA 6
ATOM 9062 C C . PRO A 1 10 ? -1.367 -0.095 13.163 1.00 0.00 10 PRO A C 6
ATOM 9063 O O . PRO A 1 10 ? -1.635 0.511 12.125 1.00 0.00 10 PRO A O 6
ATOM 9074 N N . VAL A 1 11 ? -1.001 -1.372 13.181 1.00 0.00 11 VAL A N 6
ATOM 9075 C CA . VAL A 1 11 ? -0.892 -2.154 11.954 1.00 0.00 11 VAL A CA 6
ATOM 9076 C C . VAL A 1 11 ? -2.234 -2.242 11.238 1.00 0.00 11 VAL A C 6
ATOM 9077 O O . VAL A 1 11 ? -3.269 -2.483 11.861 1.00 0.00 11 VAL A O 6
ATOM 9090 N N . THR A 1 12 ? -2.212 -2.046 9.923 1.00 0.00 12 THR A N 6
ATOM 9091 C CA . THR A 1 12 ? -3.427 -2.102 9.121 1.00 0.00 12 THR A CA 6
ATOM 9092 C C . THR A 1 12 ? -3.787 -3.541 8.769 1.00 0.00 12 THR A C 6
ATOM 9093 O O . THR A 1 12 ? -4.936 -3.958 8.915 1.00 0.00 12 THR A O 6
ATOM 9104 N N . LYS A 1 13 ? -2.798 -4.297 8.304 1.00 0.00 13 LYS A N 6
ATOM 9105 C CA . LYS A 1 13 ? -3.009 -5.691 7.933 1.00 0.00 13 LYS A CA 6
ATOM 9106 C C . LYS A 1 13 ? -1.699 -6.471 7.982 1.00 0.00 13 LYS A C 6
ATOM 9107 O O . LYS A 1 13 ? -0.620 -5.903 7.817 1.00 0.00 13 LYS A O 6
ATOM 9126 N N . ALA A 1 14 ? -1.801 -7.777 8.208 1.00 0.00 14 ALA A N 6
ATOM 9127 C CA . ALA A 1 14 ? -0.625 -8.635 8.275 1.00 0.00 14 ALA A CA 6
ATOM 9128 C C . ALA A 1 14 ? -0.986 -10.086 7.974 1.00 0.00 14 ALA A C 6
ATOM 9129 O O . ALA A 1 14 ? -1.939 -10.628 8.533 1.00 0.00 14 ALA A O 6
ATOM 9136 N N . GLY A 1 15 ? -0.219 -10.710 7.086 1.00 0.00 15 GLY A N 6
ATOM 9137 C CA . GLY A 1 15 ? -0.475 -12.092 6.725 1.00 0.00 15 GLY A CA 6
ATOM 9138 C C . GLY A 1 15 ? 0.578 -12.652 5.790 1.00 0.00 15 GLY A C 6
ATOM 9139 O O . GLY A 1 15 ? 1.315 -11.900 5.153 1.00 0.00 15 GLY A O 6
ATOM 9143 N N . TRP A 1 16 ? 0.650 -13.976 5.707 1.00 0.00 16 TRP A N 6
ATOM 9144 C CA . TRP A 1 16 ? 1.622 -14.636 4.843 1.00 0.00 16 TRP A CA 6
ATOM 9145 C C . TRP A 1 16 ? 1.208 -14.532 3.379 1.00 0.00 16 TRP A C 6
ATOM 9146 O O . TRP A 1 16 ? 0.194 -15.098 2.968 1.00 0.00 16 TRP A O 6
ATOM 9167 N N . LEU A 1 17 ? 1.999 -13.807 2.595 1.00 0.00 17 LEU A N 6
ATOM 9168 C CA . LEU A 1 17 ? 1.714 -13.629 1.176 1.00 0.00 17 LEU A CA 6
ATOM 9169 C C . LEU A 1 17 ? 2.885 -14.105 0.322 1.00 0.00 17 LEU A C 6
ATOM 9170 O O . LEU A 1 17 ? 4.046 -13.946 0.698 1.00 0.00 17 LEU A O 6
ATOM 9186 N N . PHE A 1 18 ? 2.572 -14.689 -0.830 1.00 0.00 18 PHE A N 6
ATOM 9187 C CA . PHE A 1 18 ? 3.598 -15.188 -1.738 1.00 0.00 18 PHE A CA 6
ATOM 9188 C C . PHE A 1 18 ? 3.971 -14.129 -2.771 1.00 0.00 18 PHE A C 6
ATOM 9189 O O . PHE A 1 18 ? 3.108 -13.590 -3.465 1.00 0.00 18 PHE A O 6
ATOM 9206 N N . LYS A 1 19 ? 5.263 -13.835 -2.868 1.00 0.00 19 LYS A N 6
ATOM 9207 C CA . LYS A 1 19 ? 5.753 -12.841 -3.816 1.00 0.00 19 LYS A CA 6
ATOM 9208 C C . LYS A 1 19 ? 6.433 -13.513 -5.005 1.00 0.00 19 LYS A C 6
ATOM 9209 O O . LYS A 1 19 ? 7.251 -14.416 -4.834 1.00 0.00 19 LYS A O 6
ATOM 9228 N N . GLN A 1 20 ? 6.091 -13.064 -6.208 1.00 0.00 20 GLN A N 6
ATOM 9229 C CA . GLN A 1 20 ? 6.670 -13.621 -7.424 1.00 0.00 20 GLN A CA 6
ATOM 9230 C C . GLN A 1 20 ? 8.170 -13.353 -7.486 1.00 0.00 20 GLN A C 6
ATOM 9231 O O . GLN A 1 20 ? 8.633 -12.276 -7.112 1.00 0.00 20 GLN A O 6
ATOM 9245 N N . ALA A 1 21 ? 8.924 -14.339 -7.960 1.00 0.00 21 ALA A N 6
ATOM 9246 C CA . ALA A 1 21 ? 10.371 -14.208 -8.072 1.00 0.00 21 ALA A CA 6
ATOM 9247 C C . ALA A 1 21 ? 10.748 -13.061 -9.003 1.00 0.00 21 ALA A C 6
ATOM 9248 O O . ALA A 1 21 ? 9.987 -12.702 -9.901 1.00 0.00 21 ALA A O 6
ATOM 9255 N N . SER A 1 22 ? 11.927 -12.489 -8.782 1.00 0.00 22 SER A N 6
ATOM 9256 C CA . SER A 1 22 ? 12.403 -11.378 -9.599 1.00 0.00 22 SER A CA 6
ATOM 9257 C C . SER A 1 22 ? 13.746 -11.713 -10.241 1.00 0.00 22 SER A C 6
ATOM 9258 O O . SER A 1 22 ? 14.719 -12.015 -9.550 1.00 0.00 22 SER A O 6
ATOM 9266 N N . SER A 1 23 ? 13.790 -11.657 -11.569 1.00 0.00 23 SER A N 6
ATOM 9267 C CA . SER A 1 23 ? 15.012 -11.958 -12.306 1.00 0.00 23 SER A CA 6
ATOM 9268 C C . SER A 1 23 ? 15.320 -13.452 -12.260 1.00 0.00 23 SER A C 6
ATOM 9269 O O . SER A 1 23 ? 16.441 -13.856 -11.955 1.00 0.00 23 SER A O 6
ATOM 9277 N N . GLY A 1 24 ? 14.316 -14.267 -12.567 1.00 0.00 24 GLY A N 6
ATOM 9278 C CA . GLY A 1 24 ? 14.498 -15.707 -12.555 1.00 0.00 24 GLY A CA 6
ATOM 9279 C C . GLY A 1 24 ? 13.248 -16.453 -12.977 1.00 0.00 24 GLY A C 6
ATOM 9280 O O . GLY A 1 24 ? 12.316 -15.860 -13.519 1.00 0.00 24 GLY A O 6
ATOM 9284 N N . VAL A 1 25 ? 13.229 -17.759 -12.729 1.00 0.00 25 VAL A N 6
ATOM 9285 C CA . VAL A 1 25 ? 12.085 -18.588 -13.088 1.00 0.00 25 VAL A CA 6
ATOM 9286 C C . VAL A 1 25 ? 10.782 -17.973 -12.588 1.00 0.00 25 VAL A C 6
ATOM 9287 O O . VAL A 1 25 ? 10.788 -17.095 -11.726 1.00 0.00 25 VAL A O 6
ATOM 9300 N N . LYS A 1 26 ? 9.666 -18.440 -13.136 1.00 0.00 26 LYS A N 6
ATOM 9301 C CA . LYS A 1 26 ? 8.353 -17.939 -12.746 1.00 0.00 26 LYS A CA 6
ATOM 9302 C C . LYS A 1 26 ? 7.825 -18.687 -11.526 1.00 0.00 26 LYS A C 6
ATOM 9303 O O . LYS A 1 26 ? 6.767 -19.314 -11.583 1.00 0.00 26 LYS A O 6
ATOM 9322 N N . GLN A 1 27 ? 8.568 -18.617 -10.426 1.00 0.00 27 GLN A N 6
ATOM 9323 C CA . GLN A 1 27 ? 8.172 -19.288 -9.194 1.00 0.00 27 GLN A CA 6
ATOM 9324 C C . GLN A 1 27 ? 7.650 -18.285 -8.171 1.00 0.00 27 GLN A C 6
ATOM 9325 O O . GLN A 1 27 ? 7.695 -17.075 -8.395 1.00 0.00 27 GLN A O 6
ATOM 9339 N N . TRP A 1 28 ? 7.156 -18.795 -7.049 1.00 0.00 28 TRP A N 6
ATOM 9340 C CA . TRP A 1 28 ? 6.624 -17.942 -5.991 1.00 0.00 28 TRP A CA 6
ATOM 9341 C C . TRP A 1 28 ? 7.250 -18.291 -4.645 1.00 0.00 28 TRP A C 6
ATOM 9342 O O . TRP A 1 28 ? 7.346 -19.462 -4.280 1.00 0.00 28 TRP A O 6
ATOM 9363 N N . ASN A 1 29 ? 7.675 -17.267 -3.912 1.00 0.00 29 ASN A N 6
ATOM 9364 C CA . ASN A 1 29 ? 8.292 -17.467 -2.606 1.00 0.00 29 ASN A CA 6
ATOM 9365 C C . ASN A 1 29 ? 7.433 -16.861 -1.500 1.00 0.00 29 ASN A C 6
ATOM 9366 O O . ASN A 1 29 ? 7.015 -15.706 -1.584 1.00 0.00 29 ASN A O 6
ATOM 9377 N N . LYS A 1 30 ? 7.172 -17.650 -0.462 1.00 0.00 30 LYS A N 6
ATOM 9378 C CA . LYS A 1 30 ? 6.364 -17.193 0.662 1.00 0.00 30 LYS A CA 6
ATOM 9379 C C . LYS A 1 30 ? 7.123 -16.165 1.496 1.00 0.00 30 LYS A C 6
ATOM 9380 O O . LYS A 1 30 ? 8.324 -16.306 1.728 1.00 0.00 30 LYS A O 6
ATOM 9399 N N . ARG A 1 31 ? 6.415 -15.134 1.944 1.00 0.00 31 ARG A N 6
ATOM 9400 C CA . ARG A 1 31 ? 7.023 -14.083 2.751 1.00 0.00 31 ARG A CA 6
ATOM 9401 C C . ARG A 1 31 ? 5.969 -13.363 3.588 1.00 0.00 31 ARG A C 6
ATOM 9402 O O . ARG A 1 31 ? 4.841 -13.158 3.140 1.00 0.00 31 ARG A O 6
ATOM 9423 N N . TRP A 1 32 ? 6.346 -12.982 4.803 1.00 0.00 32 TRP A N 6
ATOM 9424 C CA . TRP A 1 32 ? 5.433 -12.284 5.702 1.00 0.00 32 TRP A CA 6
ATOM 9425 C C . TRP A 1 32 ? 5.245 -10.834 5.270 1.00 0.00 32 TRP A C 6
ATOM 9426 O O . TRP A 1 32 ? 6.199 -10.057 5.238 1.00 0.00 32 TRP A O 6
ATOM 9447 N N . PHE A 1 33 ? 4.009 -10.476 4.938 1.00 0.00 33 PHE A N 6
ATOM 9448 C CA . PHE A 1 33 ? 3.696 -9.119 4.507 1.00 0.00 33 PHE A CA 6
ATOM 9449 C C . PHE A 1 33 ? 2.815 -8.412 5.532 1.00 0.00 33 PHE A C 6
ATOM 9450 O O . PHE A 1 33 ? 1.866 -8.994 6.059 1.00 0.00 33 PHE A O 6
ATOM 9467 N N . VAL A 1 34 ? 3.135 -7.152 5.811 1.00 0.00 34 VAL A N 6
ATOM 9468 C CA . VAL A 1 34 ? 2.372 -6.364 6.772 1.00 0.00 34 VAL A CA 6
ATOM 9469 C C . VAL A 1 34 ? 2.088 -4.966 6.235 1.00 0.00 34 VAL A C 6
ATOM 9470 O O . VAL A 1 34 ? 2.951 -4.087 6.272 1.00 0.00 34 VAL A O 6
ATOM 9483 N N . LEU A 1 35 ? 0.874 -4.766 5.735 1.00 0.00 35 LEU A N 6
ATOM 9484 C CA . LEU A 1 35 ? 0.475 -3.473 5.190 1.00 0.00 35 LEU A CA 6
ATOM 9485 C C . LEU A 1 35 ? 0.486 -2.398 6.272 1.00 0.00 35 LEU A C 6
ATOM 9486 O O . LEU A 1 35 ? -0.154 -2.544 7.314 1.00 0.00 35 LEU A O 6
ATOM 9502 N N . VAL A 1 36 ? 1.217 -1.317 6.018 1.00 0.00 36 VAL A N 6
ATOM 9503 C CA . VAL A 1 36 ? 1.310 -0.216 6.969 1.00 0.00 36 VAL A CA 6
ATOM 9504 C C . VAL A 1 36 ? 0.673 1.050 6.407 1.00 0.00 36 VAL A C 6
ATOM 9505 O O . VAL A 1 36 ? 0.064 1.029 5.337 1.00 0.00 36 VAL A O 6
ATOM 9518 N N . ASP A 1 37 ? 0.818 2.152 7.135 1.00 0.00 37 ASP A N 6
ATOM 9519 C CA . ASP A 1 37 ? 0.258 3.429 6.708 1.00 0.00 37 ASP A CA 6
ATOM 9520 C C . ASP A 1 37 ? 0.778 3.817 5.328 1.00 0.00 37 ASP A C 6
ATOM 9521 O O . ASP A 1 37 ? 1.987 3.890 5.107 1.00 0.00 37 ASP A O 6
ATOM 9530 N N . ARG A 1 38 ? -0.143 4.062 4.402 1.00 0.00 38 ARG A N 6
ATOM 9531 C CA . ARG A 1 38 ? 0.223 4.440 3.042 1.00 0.00 38 ARG A CA 6
ATOM 9532 C C . ARG A 1 38 ? 1.529 3.771 2.625 1.00 0.00 38 ARG A C 6
ATOM 9533 O O . ARG A 1 38 ? 2.341 4.363 1.912 1.00 0.00 38 ARG A O 6
ATOM 9554 N N . CYS A 1 39 ? 1.725 2.536 3.073 1.00 0.00 39 CYS A N 6
ATOM 9555 C CA . CYS A 1 39 ? 2.934 1.788 2.748 1.00 0.00 39 CYS A CA 6
ATOM 9556 C C . CYS A 1 39 ? 2.806 0.332 3.184 1.00 0.00 39 CYS A C 6
ATOM 9557 O O . CYS A 1 39 ? 1.845 -0.043 3.858 1.00 0.00 39 CYS A O 6
ATOM 9565 N N . LEU A 1 40 ? 3.778 -0.485 2.795 1.00 0.00 40 LEU A N 6
ATOM 9566 C CA . LEU A 1 40 ? 3.774 -1.901 3.144 1.00 0.00 40 LEU A CA 6
ATOM 9567 C C . LEU A 1 40 ? 5.195 -2.415 3.351 1.00 0.00 40 LEU A C 6
ATOM 9568 O O . LEU A 1 40 ? 6.121 -2.014 2.645 1.00 0.00 40 LEU A O 6
ATOM 9584 N N . PHE A 1 41 ? 5.361 -3.308 4.321 1.00 0.00 41 PHE A N 6
ATOM 9585 C CA . PHE A 1 41 ? 6.669 -3.879 4.620 1.00 0.00 41 PHE A CA 6
ATOM 9586 C C . PHE A 1 41 ? 6.597 -5.402 4.682 1.00 0.00 41 PHE A C 6
ATOM 9587 O O . PHE A 1 41 ? 5.563 -5.971 5.031 1.00 0.00 41 PHE A O 6
ATOM 9604 N N . TYR A 1 42 ? 7.702 -6.054 4.339 1.00 0.00 42 TYR A N 6
ATOM 9605 C CA . TYR A 1 42 ? 7.764 -7.511 4.352 1.00 0.00 42 TYR A CA 6
ATOM 9606 C C . TYR A 1 42 ? 9.008 -7.997 5.090 1.00 0.00 42 TYR A C 6
ATOM 9607 O O . TYR A 1 42 ? 10.062 -7.362 5.038 1.00 0.00 42 TYR A O 6
ATOM 9625 N N . TYR A 1 43 ? 8.877 -9.127 5.776 1.00 0.00 43 TYR A N 6
ATOM 9626 C CA . TYR A 1 43 ? 9.989 -9.698 6.527 1.00 0.00 43 TYR A CA 6
ATOM 9627 C C . TYR A 1 43 ? 10.167 -11.176 6.195 1.00 0.00 43 TYR A C 6
ATOM 9628 O O . TYR A 1 43 ? 9.237 -11.838 5.733 1.00 0.00 43 TYR A O 6
ATOM 9646 N N . LYS A 1 44 ? 11.369 -11.689 6.436 1.00 0.00 44 LYS A N 6
ATOM 9647 C CA . LYS A 1 44 ? 11.672 -13.090 6.166 1.00 0.00 44 LYS A CA 6
ATOM 9648 C C . LYS A 1 44 ? 10.616 -14.003 6.781 1.00 0.00 44 LYS A C 6
ATOM 9649 O O . LYS A 1 44 ? 10.211 -14.995 6.175 1.00 0.00 44 LYS A O 6
ATOM 9668 N N . ASP A 1 45 ? 10.173 -13.661 7.986 1.00 0.00 45 ASP A N 6
ATOM 9669 C CA . ASP A 1 45 ? 9.162 -14.448 8.681 1.00 0.00 45 ASP A CA 6
ATOM 9670 C C . ASP A 1 45 ? 8.394 -13.588 9.679 1.00 0.00 45 ASP A C 6
ATOM 9671 O O . ASP A 1 45 ? 8.621 -12.382 9.777 1.00 0.00 45 ASP A O 6
ATOM 9680 N N . GLU A 1 46 ? 7.483 -14.215 10.417 1.00 0.00 46 GLU A N 6
ATOM 9681 C CA . GLU A 1 46 ? 6.681 -13.505 11.406 1.00 0.00 46 GLU A CA 6
ATOM 9682 C C . GLU A 1 46 ? 7.563 -12.646 12.307 1.00 0.00 46 GLU A C 6
ATOM 9683 O O . GLU A 1 46 ? 7.215 -11.512 12.637 1.00 0.00 46 GLU A O 6
ATOM 9695 N N . LYS A 1 47 ? 8.707 -13.194 12.702 1.00 0.00 47 LYS A N 6
ATOM 9696 C CA . LYS A 1 47 ? 9.640 -12.479 13.565 1.00 0.00 47 LYS A CA 6
ATOM 9697 C C . LYS A 1 47 ? 9.676 -10.995 13.216 1.00 0.00 47 LYS A C 6
ATOM 9698 O O . LYS A 1 47 ? 9.908 -10.151 14.081 1.00 0.00 47 LYS A O 6
ATOM 9717 N N . GLU A 1 48 ? 9.444 -10.685 11.944 1.00 0.00 48 GLU A N 6
ATOM 9718 C CA . GLU A 1 48 ? 9.449 -9.301 11.483 1.00 0.00 48 GLU A CA 6
ATOM 9719 C C . GLU A 1 48 ? 10.423 -8.459 12.302 1.00 0.00 48 GLU A C 6
ATOM 9720 O O . GLU A 1 48 ? 10.089 -7.359 12.741 1.00 0.00 48 GLU A O 6
ATOM 9732 N N . GLU A 1 49 ? 11.627 -8.984 12.503 1.00 0.00 49 GLU A N 6
ATOM 9733 C CA . GLU A 1 49 ? 12.648 -8.281 13.270 1.00 0.00 49 GLU A CA 6
ATOM 9734 C C . GLU A 1 49 ? 13.345 -7.228 12.412 1.00 0.00 49 GLU A C 6
ATOM 9735 O O . GLU A 1 49 ? 13.412 -6.056 12.781 1.00 0.00 49 GLU A O 6
ATOM 9747 N N . SER A 1 50 ? 13.862 -7.656 11.264 1.00 0.00 50 SER A N 6
ATOM 9748 C CA . SER A 1 50 ? 14.557 -6.752 10.355 1.00 0.00 50 SER A CA 6
ATOM 9749 C C . SER A 1 50 ? 13.834 -6.669 9.014 1.00 0.00 50 SER A C 6
ATOM 9750 O O . SER A 1 50 ? 13.481 -7.690 8.423 1.00 0.00 50 SER A O 6
ATOM 9758 N N . ILE A 1 51 ? 13.619 -5.447 8.540 1.00 0.00 51 ILE A N 6
ATOM 9759 C CA . ILE A 1 51 ? 12.940 -5.229 7.269 1.00 0.00 51 ILE A CA 6
ATOM 9760 C C . ILE A 1 51 ? 13.894 -5.426 6.095 1.00 0.00 51 ILE A C 6
ATOM 9761 O O . ILE A 1 51 ? 15.009 -4.904 6.094 1.00 0.00 51 ILE A O 6
ATOM 9777 N N . LEU A 1 52 ? 13.447 -6.181 5.098 1.00 0.00 52 LEU A N 6
ATOM 9778 C CA . LEU A 1 52 ? 14.260 -6.446 3.916 1.0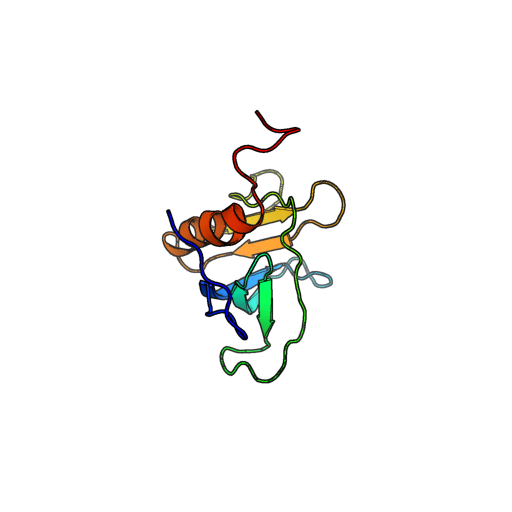0 0.00 52 LEU A CA 6
ATOM 9779 C C . LEU A 1 52 ? 13.980 -5.421 2.821 1.00 0.00 52 LEU A C 6
ATOM 9780 O O . LEU A 1 52 ? 14.902 -4.869 2.223 1.00 0.00 52 LEU A O 6
ATOM 9796 N N . GLY A 1 53 ? 12.699 -5.170 2.566 1.00 0.00 53 GLY A N 6
ATOM 9797 C CA . GLY A 1 53 ? 12.320 -4.210 1.545 1.00 0.00 53 GLY A CA 6
ATOM 9798 C C . GLY A 1 53 ? 11.025 -3.496 1.874 1.00 0.00 53 GLY A C 6
ATOM 9799 O O . GLY A 1 53 ? 10.185 -4.022 2.604 1.00 0.00 53 GLY A O 6
ATOM 9803 N N . SER A 1 54 ? 10.862 -2.292 1.335 1.00 0.00 54 SER A N 6
ATOM 9804 C CA . SER A 1 54 ? 9.661 -1.501 1.580 1.00 0.00 54 SER A CA 6
ATOM 9805 C C . SER A 1 54 ? 8.948 -1.177 0.271 1.00 0.00 54 SER A C 6
ATOM 9806 O O . SER A 1 54 ? 9.578 -0.786 -0.712 1.00 0.00 54 SER A O 6
ATOM 9814 N N . ILE A 1 55 ? 7.630 -1.343 0.266 1.00 0.00 55 ILE A N 6
ATOM 9815 C CA . ILE A 1 55 ? 6.830 -1.067 -0.921 1.00 0.00 55 ILE A CA 6
ATOM 9816 C C . ILE A 1 55 ? 5.900 0.120 -0.694 1.00 0.00 55 ILE A C 6
ATOM 9817 O O . ILE A 1 55 ? 4.883 0.022 -0.009 1.00 0.00 55 ILE A O 6
ATOM 9833 N N . PRO A 1 56 ? 6.256 1.271 -1.284 1.00 0.00 56 PRO A N 6
ATOM 9834 C CA . PRO A 1 56 ? 5.466 2.500 -1.164 1.00 0.00 56 PRO A CA 6
ATOM 9835 C C . PRO A 1 56 ? 4.140 2.413 -1.911 1.00 0.00 56 PRO A C 6
ATOM 9836 O O . PRO A 1 56 ? 4.095 2.551 -3.135 1.00 0.00 56 PRO A O 6
ATOM 9847 N N . LEU A 1 57 ? 3.062 2.183 -1.170 1.00 0.00 57 LEU A N 6
ATOM 9848 C CA . LEU A 1 57 ? 1.734 2.078 -1.763 1.00 0.00 57 LEU A CA 6
ATOM 9849 C C . LEU A 1 57 ? 1.036 3.434 -1.780 1.00 0.00 57 LEU A C 6
ATOM 9850 O O . LEU A 1 57 ? -0.136 3.546 -1.419 1.00 0.00 57 LEU A O 6
ATOM 9866 N N . LEU A 1 58 ? 1.763 4.462 -2.204 1.00 0.00 58 LEU A N 6
ATOM 9867 C CA . LEU A 1 58 ? 1.213 5.812 -2.271 1.00 0.00 58 LEU A CA 6
ATOM 9868 C C . LEU A 1 58 ? 0.157 5.916 -3.366 1.00 0.00 58 LEU A C 6
ATOM 9869 O O . LEU A 1 58 ? -1.007 6.212 -3.094 1.00 0.00 58 LEU A O 6
ATOM 9885 N N . SER A 1 59 ? 0.570 5.669 -4.605 1.00 0.00 59 SER A N 6
ATOM 9886 C CA . SER A 1 59 ? -0.340 5.736 -5.742 1.00 0.00 59 SER A CA 6
ATOM 9887 C C . SER A 1 59 ? -0.217 4.488 -6.611 1.00 0.00 59 SER A C 6
ATOM 9888 O O . SER A 1 59 ? -0.199 4.573 -7.839 1.00 0.00 59 SER A O 6
ATOM 9896 N N . PHE A 1 60 ? -0.132 3.331 -5.965 1.00 0.00 60 PHE A N 6
ATOM 9897 C CA . PHE A 1 60 ? -0.010 2.064 -6.677 1.00 0.00 60 PHE A CA 6
ATOM 9898 C C . PHE A 1 60 ? -1.370 1.589 -7.180 1.00 0.00 60 PHE A C 6
ATOM 9899 O O . PHE A 1 60 ? -2.406 2.150 -6.823 1.00 0.00 60 PHE A O 6
ATOM 9916 N N . ARG A 1 61 ? -1.357 0.552 -8.011 1.00 0.00 61 ARG A N 6
ATOM 9917 C CA . ARG A 1 61 ? -2.589 0.002 -8.564 1.00 0.00 61 ARG A CA 6
ATOM 9918 C C . ARG A 1 61 ? -2.744 -1.469 -8.189 1.00 0.00 61 ARG A C 6
ATOM 9919 O O . ARG A 1 61 ? -2.191 -2.351 -8.847 1.00 0.00 61 ARG A O 6
ATOM 9940 N N . VAL A 1 62 ? -3.500 -1.727 -7.126 1.00 0.00 62 VAL A N 6
ATOM 9941 C CA . VAL A 1 62 ? -3.729 -3.090 -6.663 1.00 0.00 62 VAL A CA 6
ATOM 9942 C C . VAL A 1 62 ? -5.084 -3.609 -7.130 1.00 0.00 62 VAL A C 6
ATOM 9943 O O . VAL A 1 62 ? -6.109 -2.955 -6.943 1.00 0.00 62 VAL A O 6
ATOM 9956 N N . ALA A 1 63 ? -5.081 -4.791 -7.739 1.00 0.00 63 ALA A N 6
ATOM 9957 C CA . ALA A 1 63 ? -6.311 -5.400 -8.231 1.00 0.00 63 ALA A CA 6
ATOM 9958 C C . ALA A 1 63 ? -6.055 -6.810 -8.752 1.00 0.00 63 ALA A C 6
ATOM 9959 O O . ALA A 1 63 ? -5.017 -7.080 -9.356 1.00 0.00 63 ALA A O 6
ATOM 9966 N N . ALA A 1 64 ? -7.007 -7.706 -8.513 1.00 0.00 64 ALA A N 6
ATOM 9967 C CA . ALA A 1 64 ? -6.885 -9.088 -8.960 1.00 0.00 64 ALA A CA 6
ATOM 9968 C C . ALA A 1 64 ? -6.167 -9.169 -10.303 1.00 0.00 64 ALA A C 6
ATOM 9969 O O . ALA A 1 64 ? -6.493 -8.438 -11.238 1.00 0.00 64 ALA A O 6
ATOM 9976 N N . VAL A 1 65 ? -5.187 -10.063 -10.391 1.00 0.00 65 VAL A N 6
ATOM 9977 C CA . VAL A 1 65 ? -4.422 -10.240 -11.620 1.00 0.00 65 VAL A CA 6
ATOM 9978 C C . VAL A 1 65 ? -5.343 -10.502 -12.807 1.00 0.00 65 VAL A C 6
ATOM 9979 O O . VAL A 1 65 ? -6.566 -10.489 -12.670 1.00 0.00 65 VAL A O 6
ATOM 9992 N N . GLN A 1 66 ? -4.746 -10.740 -13.970 1.00 0.00 66 GLN A N 6
ATOM 9993 C CA . GLN A 1 66 ? -5.513 -11.004 -15.182 1.00 0.00 66 GLN A CA 6
ATOM 9994 C C . GLN A 1 66 ? -4.998 -12.253 -15.890 1.00 0.00 66 GLN A C 6
ATOM 9995 O O . GLN A 1 66 ? -3.874 -12.704 -15.668 1.00 0.00 66 GLN A O 6
ATOM 10009 N N . PRO A 1 67 ? -5.839 -12.828 -16.763 1.00 0.00 67 PRO A N 6
ATOM 10010 C CA . PRO A 1 67 ? -5.491 -14.033 -17.522 1.00 0.00 67 PRO A CA 6
ATOM 10011 C C . PRO A 1 67 ? -4.422 -13.765 -18.576 1.00 0.00 67 PRO A C 6
ATOM 10012 O O . PRO A 1 67 ? -3.967 -14.683 -19.259 1.00 0.00 67 PRO A O 6
ATOM 10023 N N . SER A 1 68 ? -4.026 -12.503 -18.704 1.00 0.00 68 SER A N 6
ATOM 10024 C CA . SER A 1 68 ? -3.013 -12.114 -19.678 1.00 0.00 68 SER A CA 6
ATOM 10025 C C . SER A 1 68 ? -1.654 -11.938 -19.008 1.00 0.00 68 SER A C 6
ATOM 10026 O O . SER A 1 68 ? -0.632 -11.797 -19.680 1.00 0.00 68 SER A O 6
ATOM 10034 N N . ASP A 1 69 ? -1.651 -11.946 -17.680 1.00 0.00 69 ASP A N 6
ATOM 10035 C CA . ASP A 1 69 ? -0.419 -11.789 -16.917 1.00 0.00 69 ASP A CA 6
ATOM 10036 C C . ASP A 1 69 ? 0.251 -13.139 -16.680 1.00 0.00 69 ASP A C 6
ATOM 10037 O O . ASP A 1 69 ? 1.266 -13.227 -15.991 1.00 0.00 69 ASP A O 6
ATOM 10046 N N . ASN A 1 70 ? -0.327 -14.189 -17.256 1.00 0.00 70 ASN A N 6
ATOM 10047 C CA . ASN A 1 70 ? 0.213 -15.535 -17.106 1.00 0.00 70 ASN A CA 6
ATOM 10048 C C . ASN A 1 70 ? 0.251 -15.946 -15.637 1.00 0.00 70 ASN A C 6
ATOM 10049 O O . ASN A 1 70 ? 1.119 -16.713 -15.219 1.00 0.00 70 ASN A O 6
ATOM 10060 N N . ILE A 1 71 ? -0.694 -15.430 -14.859 1.00 0.00 71 ILE A N 6
ATOM 10061 C CA . ILE A 1 71 ? -0.770 -15.744 -13.438 1.00 0.00 71 ILE A CA 6
ATOM 10062 C C . ILE A 1 71 ? -1.734 -16.896 -13.180 1.00 0.00 71 ILE A C 6
ATOM 10063 O O . ILE A 1 71 ? -2.906 -16.681 -12.869 1.00 0.00 71 ILE A O 6
ATOM 10079 N N . SER A 1 72 ? -1.233 -18.121 -13.311 1.00 0.00 72 SER A N 6
ATOM 10080 C CA . SER A 1 72 ? -2.051 -19.308 -13.094 1.00 0.00 72 SER A CA 6
ATOM 10081 C C . SER A 1 72 ? -2.173 -19.620 -11.605 1.00 0.00 72 SER A C 6
ATOM 10082 O O . SER A 1 72 ? -2.061 -20.773 -11.190 1.00 0.00 72 SER A O 6
ATOM 10090 N N . ARG A 1 73 ? -2.403 -18.582 -10.807 1.00 0.00 73 ARG A N 6
ATOM 10091 C CA . ARG A 1 73 ? -2.539 -18.743 -9.364 1.00 0.00 73 ARG A CA 6
ATOM 10092 C C . ARG A 1 73 ? -3.825 -18.091 -8.864 1.00 0.00 73 ARG A C 6
ATOM 10093 O O . ARG A 1 73 ? -3.976 -16.871 -8.915 1.00 0.00 73 ARG A O 6
ATOM 10114 N N . LYS A 1 74 ? -4.748 -18.914 -8.379 1.00 0.00 74 LYS A N 6
ATOM 10115 C CA . LYS A 1 74 ? -6.021 -18.420 -7.868 1.00 0.00 74 LYS A CA 6
ATOM 10116 C C . LYS A 1 74 ? -5.807 -17.508 -6.664 1.00 0.00 74 LYS A C 6
ATOM 10117 O O . LYS A 1 74 ? -4.826 -17.649 -5.933 1.00 0.00 74 LYS A O 6
ATOM 10136 N N . HIS A 1 75 ? -6.732 -16.575 -6.462 1.00 0.00 75 HIS A N 6
ATOM 10137 C CA . HIS A 1 75 ? -6.645 -15.642 -5.344 1.00 0.00 75 HIS A CA 6
ATOM 10138 C C . HIS A 1 75 ? -5.333 -14.864 -5.387 1.00 0.00 75 HIS A C 6
ATOM 10139 O O . HIS A 1 75 ? -4.657 -14.708 -4.369 1.00 0.00 75 HIS A O 6
ATOM 10154 N N . THR A 1 76 ? -4.977 -14.378 -6.572 1.00 0.00 76 THR A N 6
ATOM 10155 C CA . THR A 1 76 ? -3.745 -13.618 -6.748 1.00 0.00 76 THR A CA 6
ATOM 10156 C C . THR A 1 76 ? -4.032 -12.224 -7.295 1.00 0.00 76 THR A C 6
ATOM 10157 O O . THR A 1 76 ? -4.890 -12.051 -8.160 1.00 0.00 76 THR A O 6
ATOM 10168 N N . PHE A 1 77 ? -3.309 -11.233 -6.784 1.00 0.00 77 PHE A N 6
ATOM 10169 C CA . PHE A 1 77 ? -3.487 -9.854 -7.221 1.00 0.00 77 PHE A CA 6
ATOM 10170 C C . PHE A 1 77 ? -2.150 -9.231 -7.612 1.00 0.00 77 PHE A C 6
ATOM 10171 O O . PHE A 1 77 ? -1.087 -9.719 -7.227 1.00 0.00 77 PHE A O 6
ATOM 10188 N N . LYS A 1 78 ? -2.211 -8.149 -8.381 1.00 0.00 78 LYS A N 6
ATOM 10189 C CA . LYS A 1 78 ? -1.007 -7.457 -8.826 1.00 0.00 78 LYS A CA 6
ATOM 10190 C C . LYS A 1 78 ? -0.985 -6.020 -8.316 1.00 0.00 78 LYS A C 6
ATOM 10191 O O . LYS A 1 78 ? -2.029 -5.381 -8.186 1.00 0.00 78 LYS A O 6
ATOM 10210 N N . ALA A 1 79 ? 0.211 -5.516 -8.028 1.00 0.00 79 ALA A N 6
ATOM 10211 C CA . ALA A 1 79 ? 0.367 -4.153 -7.536 1.00 0.00 79 ALA A CA 6
ATOM 10212 C C . ALA A 1 79 ? 1.497 -3.433 -8.264 1.00 0.00 79 ALA A C 6
ATOM 10213 O O . ALA A 1 79 ? 2.673 -3.673 -7.996 1.00 0.00 79 ALA A O 6
ATOM 10220 N N . GLU A 1 80 ? 1.130 -2.549 -9.188 1.00 0.00 80 GLU A N 6
ATOM 10221 C CA . GLU A 1 80 ? 2.114 -1.795 -9.956 1.00 0.00 80 GLU A CA 6
ATOM 10222 C C . GLU A 1 80 ? 1.858 -0.295 -9.844 1.00 0.00 80 GLU A C 6
ATOM 10223 O O . GLU A 1 80 ? 0.720 0.141 -9.671 1.00 0.00 80 GLU A O 6
ATOM 10235 N N . HIS A 1 81 ? 2.926 0.491 -9.944 1.00 0.00 81 HIS A N 6
ATOM 10236 C CA . HIS A 1 81 ? 2.818 1.942 -9.855 1.00 0.00 81 HIS A CA 6
ATOM 10237 C C . HIS A 1 81 ? 2.754 2.569 -11.244 1.00 0.00 81 HIS A C 6
ATOM 10238 O O . HIS A 1 81 ? 2.956 3.773 -11.403 1.00 0.00 81 HIS A O 6
ATOM 10253 N N . ALA A 1 82 ? 2.471 1.744 -12.248 1.00 0.00 82 ALA A N 6
ATOM 10254 C CA . ALA A 1 82 ? 2.379 2.218 -13.623 1.00 0.00 82 ALA A CA 6
ATOM 10255 C C . ALA A 1 82 ? 3.670 2.906 -14.054 1.00 0.00 82 ALA A C 6
ATOM 10256 O O . ALA A 1 82 ? 3.644 4.000 -14.616 1.00 0.00 82 ALA A O 6
ATOM 10263 N N . GLY A 1 83 ? 4.799 2.257 -13.787 1.00 0.00 83 GLY A N 6
ATOM 10264 C CA . GLY A 1 83 ? 6.085 2.822 -14.154 1.00 0.00 83 GLY A CA 6
ATOM 10265 C C . GLY A 1 83 ? 7.221 2.269 -13.318 1.00 0.00 83 GLY A C 6
ATOM 10266 O O . GLY A 1 83 ? 8.229 1.808 -13.854 1.00 0.00 83 GLY A O 6
ATOM 10270 N N . VAL A 1 84 ? 7.061 2.315 -11.999 1.00 0.00 84 VAL A N 6
ATOM 10271 C CA . VAL A 1 84 ? 8.082 1.814 -11.087 1.00 0.00 84 VAL A CA 6
ATOM 10272 C C . VAL A 1 84 ? 8.338 0.328 -11.310 1.00 0.00 84 VAL A C 6
ATOM 10273 O O . VAL A 1 84 ? 9.381 -0.061 -11.836 1.00 0.00 84 VAL A O 6
ATOM 10286 N N . ARG A 1 85 ? 7.378 -0.499 -10.907 1.00 0.00 85 ARG A N 6
ATOM 10287 C CA . ARG A 1 85 ? 7.500 -1.943 -11.063 1.00 0.00 85 ARG A CA 6
ATOM 10288 C C . ARG A 1 85 ? 6.157 -2.630 -10.829 1.00 0.00 85 ARG A C 6
ATOM 10289 O O . ARG A 1 85 ? 5.264 -2.071 -10.192 1.00 0.00 85 ARG A O 6
ATOM 10310 N N . THR A 1 86 ? 6.021 -3.845 -11.350 1.00 0.00 86 THR A N 6
ATOM 10311 C CA . THR A 1 86 ? 4.788 -4.608 -11.200 1.00 0.00 86 THR A CA 6
ATOM 10312 C C . THR A 1 86 ? 4.987 -5.798 -10.269 1.00 0.00 86 THR A C 6
ATOM 10313 O O . THR A 1 86 ? 5.655 -6.771 -10.623 1.00 0.00 86 THR A O 6
ATOM 10324 N N . TYR A 1 87 ? 4.404 -5.716 -9.078 1.00 0.00 87 TYR A N 6
ATOM 10325 C CA . TYR A 1 87 ? 4.520 -6.787 -8.095 1.00 0.00 87 TYR A CA 6
ATOM 10326 C C . TYR A 1 87 ? 3.371 -7.781 -8.236 1.00 0.00 87 TYR A C 6
ATOM 10327 O O . TYR A 1 87 ? 2.404 -7.533 -8.957 1.00 0.00 87 TYR A O 6
ATOM 10345 N N . PHE A 1 88 ? 3.483 -8.907 -7.539 1.00 0.00 88 PHE A N 6
ATOM 10346 C CA . PHE A 1 88 ? 2.455 -9.940 -7.585 1.00 0.00 88 PHE A CA 6
ATOM 10347 C C . PHE A 1 88 ? 2.382 -10.693 -6.259 1.00 0.00 88 PHE A C 6
ATOM 10348 O O . PHE A 1 88 ? 3.357 -11.307 -5.826 1.00 0.00 88 PHE A O 6
ATOM 10365 N N . PHE A 1 89 ? 1.218 -10.641 -5.620 1.00 0.00 89 PHE A N 6
ATOM 10366 C CA . PHE A 1 89 ? 1.016 -11.316 -4.343 1.00 0.00 89 PHE A CA 6
ATOM 10367 C C . PHE A 1 89 ? -0.120 -12.330 -4.438 1.00 0.00 89 PHE A C 6
ATOM 10368 O O . PHE A 1 89 ? -1.220 -12.006 -4.886 1.00 0.00 89 PHE A O 6
ATOM 10385 N N . SER A 1 90 ? 0.154 -13.559 -4.013 1.00 0.00 90 SER A N 6
ATOM 10386 C CA . SER A 1 90 ? -0.843 -14.623 -4.054 1.00 0.00 90 SER A CA 6
ATOM 10387 C C . SER A 1 90 ? -1.357 -14.939 -2.652 1.00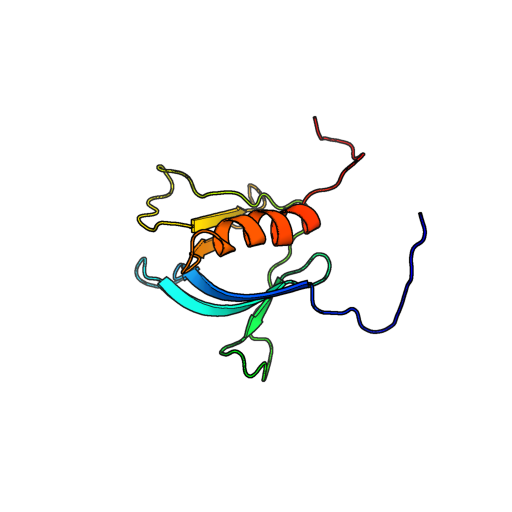 0.00 90 SER A C 6
ATOM 10388 O O . SER A 1 90 ? -0.586 -14.995 -1.695 1.00 0.00 90 SER A O 6
ATOM 10396 N N . ALA A 1 91 ? -2.665 -15.145 -2.541 1.00 0.00 91 ALA A N 6
ATOM 10397 C CA . ALA A 1 91 ? -3.283 -15.458 -1.259 1.00 0.00 91 ALA A CA 6
ATOM 10398 C C . ALA A 1 91 ? -3.753 -16.908 -1.215 1.00 0.00 91 ALA A C 6
ATOM 10399 O O . ALA A 1 91 ? -4.345 -17.407 -2.171 1.00 0.00 91 ALA A O 6
ATOM 10406 N N . GLU A 1 92 ? -3.483 -17.579 -0.099 1.00 0.00 92 GLU A N 6
ATOM 10407 C CA . GLU A 1 92 ? -3.878 -18.973 0.067 1.00 0.00 92 GLU A CA 6
ATOM 10408 C C . GLU A 1 92 ? -5.392 -19.127 -0.047 1.00 0.00 92 GLU A C 6
ATOM 10409 O O . GLU A 1 92 ? -5.886 -20.036 -0.714 1.00 0.00 92 GLU A O 6
ATOM 10421 N N . SER A 1 93 ? -6.123 -18.232 0.611 1.00 0.00 93 SER A N 6
ATOM 10422 C CA . SER A 1 93 ? -7.580 -18.271 0.588 1.00 0.00 93 SER A CA 6
ATOM 10423 C C . SER A 1 93 ? -8.141 -17.126 -0.250 1.00 0.00 93 SER A C 6
ATOM 10424 O O . SER A 1 93 ? -7.534 -16.062 -0.379 1.00 0.00 93 SER A O 6
ATOM 10432 N N . PRO A 1 94 ? -9.327 -17.348 -0.835 1.00 0.00 94 PRO A N 6
ATOM 10433 C CA . PRO A 1 94 ? -9.997 -16.348 -1.671 1.00 0.00 94 PRO A CA 6
ATOM 10434 C C . PRO A 1 94 ? -10.509 -15.163 -0.860 1.00 0.00 94 PRO A C 6
ATOM 10435 O O . PRO A 1 94 ? -10.734 -14.080 -1.400 1.00 0.00 94 PRO A O 6
ATOM 10446 N N . GLU A 1 95 ? -10.689 -15.375 0.440 1.00 0.00 95 GLU A N 6
ATOM 10447 C CA . GLU A 1 95 ? -11.175 -14.323 1.325 1.00 0.00 95 GLU A CA 6
ATOM 10448 C C . GLU A 1 95 ? -10.086 -13.286 1.585 1.00 0.00 95 GLU A C 6
ATOM 10449 O O . GLU A 1 95 ? -10.367 -12.094 1.706 1.00 0.00 95 GLU A O 6
ATOM 10461 N N . GLU A 1 96 ? -8.843 -13.749 1.671 1.00 0.00 96 GLU A N 6
ATOM 10462 C CA . GLU A 1 96 ? -7.713 -12.862 1.919 1.00 0.00 96 GLU A CA 6
ATOM 10463 C C . GLU A 1 96 ? -7.413 -12.008 0.691 1.00 0.00 96 GLU A C 6
ATOM 10464 O O . GLU A 1 96 ? -7.268 -10.790 0.790 1.00 0.00 96 GLU A O 6
ATOM 10476 N N . GLN A 1 97 ? -7.320 -12.657 -0.466 1.00 0.00 97 GLN A N 6
ATOM 10477 C CA . GLN A 1 97 ? -7.036 -11.957 -1.713 1.00 0.00 97 GLN A CA 6
ATOM 10478 C C . GLN A 1 97 ? -7.802 -10.640 -1.785 1.00 0.00 97 GLN A C 6
ATOM 10479 O O . GLN A 1 97 ? -7.204 -9.568 -1.872 1.00 0.00 97 GLN A O 6
ATOM 10493 N N . GLU A 1 98 ? -9.128 -10.730 -1.749 1.00 0.00 98 GLU A N 6
ATOM 10494 C CA . GLU A 1 98 ? -9.974 -9.544 -1.812 1.00 0.00 98 GLU A CA 6
ATOM 10495 C C . GLU A 1 98 ? -9.635 -8.573 -0.685 1.00 0.00 98 GLU A C 6
ATOM 10496 O O . GLU A 1 98 ? -9.399 -7.389 -0.922 1.00 0.00 98 GLU A O 6
ATOM 10508 N N . ALA A 1 99 ? -9.613 -9.083 0.542 1.00 0.00 99 ALA A N 6
ATOM 10509 C CA . ALA A 1 99 ? -9.302 -8.263 1.705 1.00 0.00 99 ALA A CA 6
ATOM 10510 C C . ALA A 1 99 ? -8.103 -7.360 1.435 1.00 0.00 99 ALA A C 6
ATOM 10511 O O . ALA A 1 99 ? -8.163 -6.150 1.655 1.00 0.00 99 ALA A O 6
ATOM 10518 N N . TRP A 1 100 ? -7.015 -7.956 0.960 1.00 0.00 100 TRP A N 6
ATOM 10519 C CA . TRP A 1 100 ? -5.801 -7.205 0.661 1.00 0.00 100 TRP A CA 6
ATOM 10520 C C . TRP A 1 100 ? -6.057 -6.167 -0.425 1.00 0.00 100 TRP A C 6
ATOM 10521 O O . TRP A 1 100 ? -5.876 -4.968 -0.206 1.00 0.00 100 TRP A O 6
ATOM 10542 N N . ILE A 1 101 ? -6.479 -6.632 -1.596 1.00 0.00 101 ILE A N 6
ATOM 10543 C CA . ILE A 1 101 ? -6.761 -5.742 -2.715 1.00 0.00 101 ILE A CA 6
ATOM 10544 C C . ILE A 1 101 ? -7.384 -4.436 -2.235 1.00 0.00 101 ILE A C 6
ATOM 10545 O O . ILE A 1 101 ? -7.086 -3.364 -2.761 1.00 0.00 101 ILE A O 6
ATOM 10561 N N . GLN A 1 102 ? -8.251 -4.534 -1.232 1.00 0.00 102 GLN A N 6
ATOM 10562 C CA . GLN A 1 102 ? -8.915 -3.359 -0.680 1.00 0.00 102 GLN A CA 6
ATOM 10563 C C . GLN A 1 102 ? -8.049 -2.693 0.384 1.00 0.00 102 GLN A C 6
ATOM 10564 O O . GLN A 1 102 ? -7.863 -1.476 0.374 1.00 0.00 102 GLN A O 6
ATOM 10578 N N . ALA A 1 103 ? -7.520 -3.498 1.300 1.00 0.00 103 ALA A N 6
ATOM 10579 C CA . ALA A 1 103 ? -6.672 -2.986 2.369 1.00 0.00 103 ALA A CA 6
ATOM 10580 C C . ALA A 1 103 ? -5.497 -2.194 1.806 1.00 0.00 103 ALA A C 6
ATOM 10581 O O . ALA A 1 103 ? -5.342 -1.007 2.091 1.00 0.00 103 ALA A O 6
ATOM 10588 N N . MET A 1 104 ? -4.670 -2.860 1.005 1.00 0.00 104 MET A N 6
ATOM 10589 C CA . MET A 1 104 ? -3.509 -2.217 0.402 1.00 0.00 104 MET A CA 6
ATOM 10590 C C . MET A 1 104 ? -3.931 -1.275 -0.722 1.00 0.00 104 MET A C 6
ATOM 10591 O O . MET A 1 104 ? -3.307 -0.238 -0.942 1.00 0.00 104 MET A O 6
ATOM 10605 N N . GLY A 1 105 ? -4.994 -1.644 -1.429 1.00 0.00 105 GLY A N 6
ATOM 10606 C CA . GLY A 1 105 ? -5.481 -0.822 -2.521 1.00 0.00 105 GLY A CA 6
ATOM 10607 C C . GLY A 1 105 ? -5.900 0.561 -2.063 1.00 0.00 105 GLY A C 6
ATOM 10608 O O . GLY A 1 105 ? -5.449 1.566 -2.611 1.00 0.00 105 GLY A O 6
ATOM 10612 N N . GLU A 1 106 ? -6.768 0.612 -1.057 1.00 0.00 106 GLU A N 6
ATOM 10613 C CA . GLU A 1 106 ? -7.250 1.882 -0.529 1.00 0.00 106 GLU A CA 6
ATOM 10614 C C . GLU A 1 106 ? -6.089 2.836 -0.260 1.00 0.00 106 GLU A C 6
ATOM 10615 O O . GLU A 1 106 ? -6.136 4.008 -0.631 1.00 0.00 106 GLU A O 6
ATOM 10627 N N . ALA A 1 107 ? -5.047 2.323 0.387 1.00 0.00 107 ALA A N 6
ATOM 10628 C CA . ALA A 1 107 ? -3.873 3.127 0.703 1.00 0.00 107 ALA A CA 6
ATOM 10629 C C . ALA A 1 107 ? -3.321 3.808 -0.544 1.00 0.00 107 ALA A C 6
ATOM 10630 O O . ALA A 1 107 ? -2.798 4.919 -0.476 1.00 0.00 107 ALA A O 6
ATOM 10637 N N . ALA A 1 108 ? -3.441 3.133 -1.683 1.00 0.00 108 ALA A N 6
ATOM 10638 C CA . ALA A 1 108 ? -2.955 3.674 -2.946 1.00 0.00 108 ALA A CA 6
ATOM 10639 C C . ALA A 1 108 ? -3.848 4.810 -3.437 1.00 0.00 108 ALA A C 6
ATOM 10640 O O . ALA A 1 108 ? -3.364 5.796 -3.992 1.00 0.00 108 ALA A O 6
ATOM 10647 N N . ARG A 1 109 ? -5.152 4.662 -3.229 1.00 0.00 109 ARG A N 6
ATOM 10648 C CA . ARG A 1 109 ? -6.112 5.675 -3.653 1.00 0.00 109 ARG A CA 6
ATOM 10649 C C . ARG A 1 109 ? -5.732 7.047 -3.104 1.00 0.00 109 ARG A C 6
ATOM 10650 O O . ARG A 1 109 ? -4.955 7.155 -2.155 1.00 0.00 109 ARG A O 6
ATOM 10671 N N . VAL A 1 110 ? -6.285 8.094 -3.709 1.00 0.00 110 VAL A N 6
ATOM 10672 C CA . VAL A 1 110 ? -6.005 9.460 -3.281 1.00 0.00 110 VAL A CA 6
ATOM 10673 C C . VAL A 1 110 ? -7.294 10.242 -3.062 1.00 0.00 110 VAL A C 6
ATOM 10674 O O . VAL A 1 110 ? -8.184 10.241 -3.912 1.00 0.00 110 VAL A O 6
ATOM 10687 N N . GLN A 1 111 ? -7.387 10.910 -1.916 1.00 0.00 111 GLN A N 6
ATOM 10688 C CA . GLN A 1 111 ? -8.569 11.697 -1.585 1.00 0.00 111 GLN A CA 6
ATOM 10689 C C . GLN A 1 111 ? -9.167 12.333 -2.836 1.00 0.00 111 GLN A C 6
ATOM 10690 O O . GLN A 1 111 ? -8.443 12.830 -3.698 1.00 0.00 111 GLN A O 6
ATOM 10704 N N . SER A 1 112 ? -10.493 12.314 -2.927 1.00 0.00 112 SER A N 6
ATOM 10705 C CA . SER A 1 112 ? -11.189 12.885 -4.074 1.00 0.00 112 SER A CA 6
ATOM 10706 C C . SER A 1 112 ? -10.417 12.623 -5.364 1.00 0.00 112 SER A C 6
ATOM 10707 O O . SER A 1 112 ? -10.142 13.542 -6.134 1.00 0.00 112 SER A O 6
ATOM 10715 N N . GLY A 1 113 ? -10.069 11.360 -5.591 1.00 0.00 113 GLY A N 6
ATOM 10716 C CA . GLY A 1 113 ? -9.332 10.997 -6.787 1.00 0.00 113 GLY A CA 6
ATOM 10717 C C . GLY A 1 113 ? -10.034 11.436 -8.057 1.00 0.00 113 GLY A C 6
ATOM 10718 O O . GLY A 1 113 ? -11.260 11.539 -8.109 1.00 0.00 113 GLY A O 6
ATOM 10722 N N . PRO A 1 114 ? -9.249 11.705 -9.110 1.00 0.00 114 PRO A N 6
ATOM 10723 C CA . PRO A 1 114 ? -9.782 12.141 -10.404 1.00 0.00 114 PRO A CA 6
ATOM 10724 C C . PRO A 1 114 ? -10.535 11.028 -11.126 1.00 0.00 114 PRO A C 6
ATOM 10725 O O . PRO A 1 114 ? -11.003 11.210 -12.249 1.00 0.00 114 PRO A O 6
ATOM 10736 N N . SER A 1 115 ? -10.648 9.876 -10.472 1.00 0.00 115 SER A N 6
ATOM 10737 C CA . SER A 1 115 ? -11.342 8.733 -11.053 1.00 0.00 115 SER A CA 6
ATOM 10738 C C . SER A 1 115 ? -12.521 9.189 -11.907 1.00 0.00 115 SER A C 6
ATOM 10739 O O . SER A 1 115 ? -12.696 8.734 -13.037 1.00 0.00 115 SER A O 6
ATOM 10747 N N . SER A 1 116 ? -13.327 10.092 -11.358 1.00 0.00 116 SER A N 6
ATOM 10748 C CA . SER A 1 116 ? -14.492 10.609 -12.066 1.00 0.00 116 SER A CA 6
ATOM 10749 C C . SER A 1 116 ? -14.154 11.906 -12.794 1.00 0.00 116 SER A C 6
ATOM 10750 O O . SER A 1 116 ? -14.150 12.982 -12.198 1.00 0.00 116 SER A O 6
ATOM 10758 N N . GLY A 1 117 ? -13.871 11.795 -14.089 1.00 0.00 117 GLY A N 6
ATOM 10759 C CA . GLY A 1 117 ? -13.535 12.966 -14.878 1.00 0.00 117 GLY A CA 6
ATOM 10760 C C . GLY A 1 117 ? -14.711 13.908 -15.046 1.00 0.00 117 GLY A C 6
ATOM 10761 O O . GLY A 1 117 ? -15.318 13.968 -16.115 1.00 0.00 117 GLY A O 6
ATOM 10765 N N . GLY A 1 1 ? 14.715 15.194 1.790 1.00 0.00 1 GLY A N 7
ATOM 10766 C CA . GLY A 1 1 ? 13.318 15.502 1.545 1.00 0.00 1 GLY A CA 7
ATOM 10767 C C . GLY A 1 1 ? 12.428 15.127 2.713 1.00 0.00 1 GLY A C 7
ATOM 10768 O O . GLY A 1 1 ? 11.647 15.946 3.196 1.00 0.00 1 GLY A O 7
ATOM 10772 N N . SER A 1 2 ? 12.545 13.883 3.168 1.00 0.00 2 SER A N 7
ATOM 10773 C CA . SER A 1 2 ? 11.741 13.398 4.284 1.00 0.00 2 SER A CA 7
ATOM 10774 C C . SER A 1 2 ? 12.592 13.246 5.541 1.00 0.00 2 SER A C 7
ATOM 10775 O O . SER A 1 2 ? 13.735 12.794 5.479 1.00 0.00 2 SER A O 7
ATOM 10783 N N . SER A 1 3 ? 12.024 13.626 6.681 1.00 0.00 3 SER A N 7
ATOM 10784 C CA . SER A 1 3 ? 12.731 13.535 7.954 1.00 0.00 3 SER A CA 7
ATOM 10785 C C . SER A 1 3 ? 12.571 12.147 8.567 1.00 0.00 3 SER A C 7
ATOM 10786 O O . SER A 1 3 ? 11.603 11.878 9.277 1.00 0.00 3 SER A O 7
ATOM 10794 N N . GLY A 1 4 ? 13.529 11.269 8.285 1.00 0.00 4 GLY A N 7
ATOM 10795 C CA . GLY A 1 4 ? 13.477 9.919 8.816 1.00 0.00 4 GLY A CA 7
ATOM 10796 C C . GLY A 1 4 ? 12.106 9.290 8.667 1.00 0.00 4 GLY A C 7
ATOM 10797 O O . GLY A 1 4 ? 11.710 8.902 7.568 1.00 0.00 4 GLY A O 7
ATOM 10801 N N . SER A 1 5 ? 11.379 9.189 9.775 1.00 0.00 5 SER A N 7
ATOM 10802 C CA . SER A 1 5 ? 10.046 8.597 9.764 1.00 0.00 5 SER A CA 7
ATOM 10803 C C . SER A 1 5 ? 9.083 9.412 10.622 1.00 0.00 5 SER A C 7
ATOM 10804 O O . SER A 1 5 ? 9.288 9.569 11.826 1.00 0.00 5 SER A O 7
ATOM 10812 N N . SER A 1 6 ? 8.033 9.929 9.994 1.00 0.00 6 SER A N 7
ATOM 10813 C CA . SER A 1 6 ? 7.039 10.731 10.697 1.00 0.00 6 SER A CA 7
ATOM 10814 C C . SER A 1 6 ? 5.659 10.088 10.608 1.00 0.00 6 SER A C 7
ATOM 10815 O O . SER A 1 6 ? 5.414 9.232 9.759 1.00 0.00 6 SER A O 7
ATOM 10823 N N . GLY A 1 7 ? 4.758 10.507 11.492 1.00 0.00 7 GLY A N 7
ATOM 10824 C CA . GLY A 1 7 ? 3.413 9.962 11.497 1.00 0.00 7 GLY A CA 7
ATOM 10825 C C . GLY A 1 7 ? 3.382 8.501 11.901 1.00 0.00 7 GLY A C 7
ATOM 10826 O O . GLY A 1 7 ? 3.633 7.618 11.081 1.00 0.00 7 GLY A O 7
ATOM 10830 N N . ASN A 1 8 ? 3.074 8.245 13.168 1.00 0.00 8 ASN A N 7
ATOM 10831 C CA . ASN A 1 8 ? 3.012 6.881 13.679 1.00 0.00 8 ASN A CA 7
ATOM 10832 C C . ASN A 1 8 ? 1.567 6.401 13.778 1.00 0.00 8 ASN A C 7
ATOM 10833 O O . ASN A 1 8 ? 0.677 7.157 14.166 1.00 0.00 8 ASN A O 7
ATOM 10844 N N . ALA A 1 9 ? 1.343 5.140 13.425 1.00 0.00 9 ALA A N 7
ATOM 10845 C CA . ALA A 1 9 ? 0.007 4.559 13.477 1.00 0.00 9 ALA A CA 7
ATOM 10846 C C . ALA A 1 9 ? 0.073 3.038 13.564 1.00 0.00 9 ALA A C 7
ATOM 10847 O O . ALA A 1 9 ? 1.090 2.418 13.251 1.00 0.00 9 ALA A O 7
ATOM 10854 N N . PRO A 1 10 ? -1.035 2.420 14.000 1.00 0.00 10 PRO A N 7
ATOM 10855 C CA . PRO A 1 10 ? -1.127 0.964 14.139 1.00 0.00 10 PRO A CA 7
ATOM 10856 C C . PRO A 1 10 ? -1.144 0.253 12.790 1.00 0.00 10 PRO A C 7
ATOM 10857 O O . PRO A 1 10 ? -1.530 0.834 11.776 1.00 0.00 10 PRO A O 7
ATOM 10868 N N . VAL A 1 11 ? -0.723 -1.008 12.786 1.00 0.00 11 VAL A N 7
ATOM 10869 C CA . VAL A 1 11 ? -0.692 -1.799 11.561 1.00 0.00 11 VAL A CA 7
ATOM 10870 C C . VAL A 1 11 ? -2.083 -1.920 10.949 1.00 0.00 11 VAL A C 7
ATOM 10871 O O . VAL A 1 11 ? -3.081 -2.027 11.663 1.00 0.00 11 VAL A O 7
ATOM 10884 N N . THR A 1 12 ? -2.142 -1.903 9.621 1.00 0.00 12 THR A N 7
ATOM 10885 C CA . THR A 1 12 ? -3.411 -2.009 8.911 1.00 0.00 12 THR A CA 7
ATOM 10886 C C . THR A 1 12 ? -3.768 -3.466 8.640 1.00 0.00 12 THR A C 7
ATOM 10887 O O . THR A 1 12 ? -4.875 -3.912 8.943 1.00 0.00 12 THR A O 7
ATOM 10898 N N . LYS A 1 13 ? -2.823 -4.205 8.067 1.00 0.00 13 LYS A N 7
ATOM 10899 C CA . LYS A 1 13 ? -3.036 -5.613 7.756 1.00 0.00 13 LYS A CA 7
ATOM 10900 C C . LYS A 1 13 ? -1.714 -6.374 7.742 1.00 0.00 13 LYS A C 7
ATOM 10901 O O . LYS A 1 13 ? -0.669 -5.815 7.410 1.00 0.00 13 LYS A O 7
ATOM 10920 N N . ALA A 1 14 ? -1.768 -7.652 8.103 1.00 0.00 14 ALA A N 7
ATOM 10921 C CA . ALA A 1 14 ? -0.575 -8.489 8.128 1.00 0.00 14 ALA A CA 7
ATOM 10922 C C . ALA A 1 14 ? -0.915 -9.939 7.799 1.00 0.00 14 ALA A C 7
ATOM 10923 O O . ALA A 1 14 ? -1.822 -10.523 8.389 1.00 0.00 14 ALA A O 7
ATOM 10930 N N . GLY A 1 15 ? -0.180 -10.514 6.851 1.00 0.00 15 GLY A N 7
ATOM 10931 C CA . GLY A 1 15 ? -0.420 -11.890 6.459 1.00 0.00 15 GLY A CA 7
ATOM 10932 C C . GLY A 1 15 ? 0.659 -12.428 5.541 1.00 0.00 15 GLY A C 7
ATOM 10933 O O . GLY A 1 15 ? 1.417 -11.661 4.947 1.00 0.00 15 GLY A O 7
ATOM 10937 N N . TRP A 1 16 ? 0.731 -13.749 5.426 1.00 0.00 16 TRP A N 7
ATOM 10938 C CA . TRP A 1 16 ? 1.727 -14.389 4.574 1.00 0.00 16 TRP A CA 7
ATOM 10939 C C . TRP A 1 16 ? 1.348 -14.264 3.103 1.00 0.00 16 TRP A C 7
ATOM 10940 O O . TRP A 1 16 ? 0.312 -14.772 2.673 1.00 0.00 16 TRP A O 7
ATOM 10961 N N . LEU A 1 17 ? 2.192 -13.584 2.335 1.00 0.00 17 LEU A N 7
ATOM 10962 C CA . LEU A 1 17 ? 1.945 -13.392 0.910 1.00 0.00 17 LEU A CA 7
ATOM 10963 C C . LEU A 1 17 ? 3.121 -13.896 0.080 1.00 0.00 17 LEU A C 7
ATOM 10964 O O . LEU A 1 17 ? 4.269 -13.521 0.319 1.00 0.00 17 LEU A O 7
ATOM 10980 N N . PHE A 1 18 ? 2.827 -14.748 -0.897 1.00 0.00 18 PHE A N 7
ATOM 10981 C CA . PHE A 1 18 ? 3.860 -15.303 -1.764 1.00 0.00 18 PHE A CA 7
ATOM 10982 C C . PHE A 1 18 ? 4.367 -14.252 -2.748 1.00 0.00 18 PHE A C 7
ATOM 10983 O O . PHE A 1 18 ? 3.607 -13.732 -3.565 1.00 0.00 18 PHE A O 7
ATOM 11000 N N . LYS A 1 19 ? 5.657 -13.945 -2.663 1.00 0.00 19 LYS A N 7
ATOM 11001 C CA . LYS A 1 19 ? 6.268 -12.957 -3.545 1.00 0.00 19 LYS A CA 7
ATOM 11002 C C . LYS A 1 19 ? 6.888 -13.628 -4.766 1.00 0.00 19 LYS A C 7
ATOM 11003 O O . LYS A 1 19 ? 7.925 -14.283 -4.664 1.00 0.00 19 LYS A O 7
ATOM 11022 N N . GLN A 1 20 ? 6.247 -13.460 -5.918 1.00 0.00 20 GLN A N 7
ATOM 11023 C CA . GLN A 1 20 ? 6.738 -14.049 -7.158 1.00 0.00 20 GLN A CA 7
ATOM 11024 C C . GLN A 1 20 ? 8.258 -13.949 -7.244 1.00 0.00 20 GLN A C 7
ATOM 11025 O O . GLN A 1 20 ? 8.866 -13.062 -6.646 1.00 0.00 20 GLN A O 7
ATOM 11039 N N . ALA A 1 21 ? 8.864 -14.865 -7.991 1.00 0.00 21 ALA A N 7
ATOM 11040 C CA . ALA A 1 21 ? 10.313 -14.879 -8.157 1.00 0.00 21 ALA A CA 7
ATOM 11041 C C . ALA A 1 21 ? 10.745 -13.949 -9.285 1.00 0.00 21 ALA A C 7
ATOM 11042 O O . ALA A 1 21 ? 10.784 -14.346 -10.450 1.00 0.00 21 ALA A O 7
ATOM 11049 N N . SER A 1 22 ? 11.069 -12.709 -8.932 1.00 0.00 22 SER A N 7
ATOM 11050 C CA . SER A 1 22 ? 11.494 -11.721 -9.917 1.00 0.00 22 SER A CA 7
ATOM 11051 C C . SER A 1 22 ? 12.532 -12.312 -10.866 1.00 0.00 22 SER A C 7
ATOM 11052 O O . SER A 1 22 ? 12.407 -12.202 -12.086 1.00 0.00 22 SER A O 7
ATOM 11060 N N . SER A 1 23 ? 13.557 -12.939 -10.297 1.00 0.00 23 SER A N 7
ATOM 11061 C CA . SER A 1 23 ? 14.619 -13.544 -11.092 1.00 0.00 23 SER A CA 7
ATOM 11062 C C . SER A 1 23 ? 14.498 -15.065 -11.092 1.00 0.00 23 SER A C 7
ATOM 11063 O O . SER A 1 23 ? 13.628 -15.630 -10.431 1.00 0.00 23 SER A O 7
ATOM 11071 N N . GLY A 1 24 ? 15.378 -15.723 -11.841 1.00 0.00 24 GLY A N 7
ATOM 11072 C CA . GLY A 1 24 ? 15.353 -17.172 -11.915 1.00 0.00 24 GLY A CA 7
ATOM 11073 C C . GLY A 1 24 ? 14.030 -17.703 -12.430 1.00 0.00 24 GLY A C 7
ATOM 11074 O O . GLY A 1 24 ? 13.236 -16.960 -13.007 1.00 0.00 24 GLY A O 7
ATOM 11078 N N . VAL A 1 25 ? 13.792 -18.995 -12.224 1.00 0.00 25 VAL A N 7
ATOM 11079 C CA . VAL A 1 25 ? 12.557 -19.626 -12.672 1.00 0.00 25 VAL A CA 7
ATOM 11080 C C . VAL A 1 25 ? 11.337 -18.918 -12.093 1.00 0.00 25 VAL A C 7
ATOM 11081 O O . VAL A 1 25 ? 11.404 -18.319 -11.020 1.00 0.00 25 VAL A O 7
ATOM 11094 N N . LYS A 1 26 ? 10.220 -18.993 -12.810 1.00 0.00 26 LYS A N 7
ATOM 11095 C CA . LYS A 1 26 ? 8.983 -18.362 -12.368 1.00 0.00 26 LYS A CA 7
ATOM 11096 C C . LYS A 1 26 ? 8.359 -19.137 -11.212 1.00 0.00 26 LYS A C 7
ATOM 11097 O O . LYS A 1 26 ? 7.458 -19.951 -11.414 1.00 0.00 26 LYS A O 7
ATOM 11116 N N . GLN A 1 27 ? 8.844 -18.879 -10.002 1.00 0.00 27 GLN A N 7
ATOM 11117 C CA . GLN A 1 27 ? 8.332 -19.553 -8.815 1.00 0.00 27 GLN A CA 7
ATOM 11118 C C . GLN A 1 27 ? 7.739 -18.549 -7.831 1.00 0.00 27 GLN A C 7
ATOM 11119 O O . GLN A 1 27 ? 7.778 -17.341 -8.064 1.00 0.00 27 GLN A O 7
ATOM 11133 N N . TRP A 1 28 ? 7.191 -19.057 -6.733 1.00 0.00 28 TRP A N 7
ATOM 11134 C CA . TRP A 1 28 ? 6.590 -18.204 -5.715 1.00 0.00 28 TRP A CA 7
ATOM 11135 C C . TRP A 1 28 ? 7.142 -18.534 -4.332 1.00 0.00 28 TRP A C 7
ATOM 11136 O O . TRP A 1 28 ? 7.107 -19.685 -3.899 1.00 0.00 28 TRP A O 7
ATOM 11157 N N . ASN A 1 29 ? 7.651 -17.517 -3.645 1.00 0.00 29 ASN A N 7
ATOM 11158 C CA . ASN A 1 29 ? 8.211 -17.701 -2.311 1.00 0.00 29 ASN A CA 7
ATOM 11159 C C . ASN A 1 29 ? 7.313 -17.069 -1.252 1.00 0.00 29 ASN A C 7
ATOM 11160 O O . ASN A 1 29 ? 6.965 -15.891 -1.339 1.00 0.00 29 ASN A O 7
ATOM 11171 N N . LYS A 1 30 ? 6.940 -17.860 -0.251 1.00 0.00 30 LYS A N 7
ATOM 11172 C CA . LYS A 1 30 ? 6.084 -17.379 0.827 1.00 0.00 30 LYS A CA 7
ATOM 11173 C C . LYS A 1 30 ? 6.844 -16.421 1.739 1.00 0.00 30 LYS A C 7
ATOM 11174 O O . LYS A 1 30 ? 7.959 -16.713 2.170 1.00 0.00 30 LYS A O 7
ATOM 11193 N N . ARG A 1 31 ? 6.233 -15.277 2.029 1.00 0.00 31 ARG A N 7
ATOM 11194 C CA . ARG A 1 31 ? 6.852 -14.277 2.890 1.00 0.00 31 ARG A CA 7
ATOM 11195 C C . ARG A 1 31 ? 5.803 -13.573 3.747 1.00 0.00 31 ARG A C 7
ATOM 11196 O O . ARG A 1 31 ? 4.615 -13.587 3.427 1.00 0.00 31 ARG A O 7
ATOM 11217 N N . TRP A 1 32 ? 6.252 -12.959 4.836 1.00 0.00 32 TRP A N 7
ATOM 11218 C CA . TRP A 1 32 ? 5.352 -12.250 5.739 1.00 0.00 32 TRP A CA 7
ATOM 11219 C C . TRP A 1 32 ? 5.188 -10.796 5.313 1.00 0.00 32 TRP A C 7
ATOM 11220 O O . TRP A 1 32 ? 6.114 -9.994 5.435 1.00 0.00 32 TRP A O 7
ATOM 11241 N N . PHE A 1 33 ? 4.003 -10.461 4.811 1.00 0.00 33 PHE A N 7
ATOM 11242 C CA . PHE A 1 33 ? 3.718 -9.102 4.366 1.00 0.00 33 PHE A CA 7
ATOM 11243 C C . PHE A 1 33 ? 2.849 -8.368 5.383 1.00 0.00 33 PHE A C 7
ATOM 11244 O O . PHE A 1 33 ? 1.805 -8.869 5.801 1.00 0.00 33 PHE A O 7
ATOM 11261 N N . VAL A 1 34 ? 3.288 -7.177 5.777 1.00 0.00 34 VAL A N 7
ATOM 11262 C CA . VAL A 1 34 ? 2.551 -6.372 6.744 1.00 0.00 34 VAL A CA 7
ATOM 11263 C C . VAL A 1 34 ? 2.309 -4.963 6.216 1.00 0.00 34 VAL A C 7
ATOM 11264 O O . VAL A 1 34 ? 3.214 -4.126 6.212 1.00 0.00 34 VAL A O 7
ATOM 11277 N N . LEU A 1 35 ? 1.084 -4.705 5.772 1.00 0.00 35 LEU A N 7
ATOM 11278 C CA . LEU A 1 35 ? 0.722 -3.395 5.241 1.00 0.00 35 LEU A CA 7
ATOM 11279 C C . LEU A 1 35 ? 0.640 -2.359 6.358 1.00 0.00 35 LEU A C 7
ATOM 11280 O O . LEU A 1 35 ? -0.156 -2.495 7.287 1.00 0.00 35 LEU A O 7
ATOM 11296 N N . VAL A 1 36 ? 1.466 -1.322 6.258 1.00 0.00 36 VAL A N 7
ATOM 11297 C CA . VAL A 1 36 ? 1.484 -0.261 7.258 1.00 0.00 36 VAL A CA 7
ATOM 11298 C C . VAL A 1 36 ? 0.452 0.814 6.937 1.00 0.00 36 VAL A C 7
ATOM 11299 O O . VAL A 1 36 ? -0.337 0.672 6.002 1.00 0.00 36 VAL A O 7
ATOM 11312 N N . ASP A 1 37 ? 0.464 1.889 7.717 1.00 0.00 37 ASP A N 7
ATOM 11313 C CA . ASP A 1 37 ? -0.471 2.991 7.515 1.00 0.00 37 ASP A CA 7
ATOM 11314 C C . ASP A 1 37 ? -0.841 3.126 6.041 1.00 0.00 37 ASP A C 7
ATOM 11315 O O . ASP A 1 37 ? -2.011 3.026 5.673 1.00 0.00 37 ASP A O 7
ATOM 11324 N N . ARG A 1 38 ? 0.164 3.355 5.202 1.00 0.00 38 ARG A N 7
ATOM 11325 C CA . ARG A 1 38 ? -0.056 3.507 3.769 1.00 0.00 38 ARG A CA 7
ATOM 11326 C C . ARG A 1 38 ? 0.914 2.637 2.975 1.00 0.00 38 ARG A C 7
ATOM 11327 O O . ARG A 1 38 ? 0.583 2.147 1.894 1.00 0.00 38 ARG A O 7
ATOM 11348 N N . CYS A 1 39 ? 2.112 2.449 3.517 1.00 0.00 39 CYS A N 7
ATOM 11349 C CA . CYS A 1 39 ? 3.131 1.639 2.859 1.00 0.00 39 CYS A CA 7
ATOM 11350 C C . CYS A 1 39 ? 2.912 0.156 3.139 1.00 0.00 39 CYS A C 7
ATOM 11351 O O . CYS A 1 39 ? 1.974 -0.222 3.843 1.00 0.00 39 CYS A O 7
ATOM 11359 N N . LEU A 1 40 ? 3.781 -0.680 2.582 1.00 0.00 40 LEU A N 7
ATOM 11360 C CA . LEU A 1 40 ? 3.682 -2.123 2.770 1.00 0.00 40 LEU A CA 7
ATOM 11361 C C . LEU A 1 40 ? 5.062 -2.744 2.962 1.00 0.00 40 LEU A C 7
ATOM 11362 O O . LEU A 1 40 ? 5.876 -2.771 2.039 1.00 0.00 40 LEU A O 7
ATOM 11378 N N . PHE A 1 41 ? 5.318 -3.243 4.167 1.00 0.00 41 PHE A N 7
ATOM 11379 C CA . PHE A 1 41 ? 6.599 -3.865 4.480 1.00 0.00 41 PHE A CA 7
ATOM 11380 C C . PHE A 1 41 ? 6.483 -5.386 4.469 1.00 0.00 41 PHE A C 7
ATOM 11381 O O . PHE A 1 41 ? 5.385 -5.935 4.376 1.00 0.00 41 PHE A O 7
ATOM 11398 N N . TYR A 1 42 ? 7.623 -6.061 4.564 1.00 0.00 42 TYR A N 7
ATOM 11399 C CA . TYR A 1 42 ? 7.650 -7.519 4.562 1.00 0.00 42 TYR A CA 7
ATOM 11400 C C . TYR A 1 42 ? 8.892 -8.042 5.277 1.00 0.00 42 TYR A C 7
ATOM 11401 O O . TYR A 1 42 ? 9.916 -7.361 5.345 1.00 0.00 42 TYR A O 7
ATOM 11419 N N . TYR A 1 43 ? 8.794 -9.255 5.809 1.00 0.00 43 TYR A N 7
ATOM 11420 C CA . TYR A 1 43 ? 9.908 -9.870 6.521 1.00 0.00 43 TYR A CA 7
ATOM 11421 C C . TYR A 1 43 ? 10.007 -11.357 6.197 1.00 0.00 43 TYR A C 7
ATOM 11422 O O . TYR A 1 43 ? 8.999 -12.021 5.952 1.00 0.00 43 TYR A O 7
ATOM 11440 N N . LYS A 1 44 ? 11.230 -11.876 6.198 1.00 0.00 44 LYS A N 7
ATOM 11441 C CA . LYS A 1 44 ? 11.464 -13.285 5.907 1.00 0.00 44 LYS A CA 7
ATOM 11442 C C . LYS A 1 44 ? 10.505 -14.171 6.696 1.00 0.00 44 LYS A C 7
ATOM 11443 O O . LYS A 1 44 ? 10.063 -15.211 6.209 1.00 0.00 44 LYS A O 7
ATOM 11462 N N . ASP A 1 45 ? 10.186 -13.751 7.915 1.00 0.00 45 ASP A N 7
ATOM 11463 C CA . ASP A 1 45 ? 9.277 -14.504 8.770 1.00 0.00 45 ASP A CA 7
ATOM 11464 C C . ASP A 1 45 ? 8.448 -13.566 9.642 1.00 0.00 45 ASP A C 7
ATOM 11465 O O . ASP A 1 45 ? 8.548 -12.346 9.525 1.00 0.00 45 ASP A O 7
ATOM 11474 N N . GLU A 1 46 ? 7.629 -14.146 10.514 1.00 0.00 46 GLU A N 7
ATOM 11475 C CA . GLU A 1 46 ? 6.781 -13.361 11.403 1.00 0.00 46 GLU A CA 7
ATOM 11476 C C . GLU A 1 46 ? 7.592 -12.786 12.561 1.00 0.00 46 GLU A C 7
ATOM 11477 O O . GLU A 1 46 ? 7.195 -12.887 13.722 1.00 0.00 46 GLU A O 7
ATOM 11489 N N . LYS A 1 47 ? 8.731 -12.184 12.236 1.00 0.00 47 LYS A N 7
ATOM 11490 C CA . LYS A 1 47 ? 9.599 -11.592 13.247 1.00 0.00 47 LYS A CA 7
ATOM 11491 C C . LYS A 1 47 ? 9.402 -10.081 13.316 1.00 0.00 47 LYS A C 7
ATOM 11492 O O . LYS A 1 47 ? 9.594 -9.469 14.366 1.00 0.00 47 LYS A O 7
ATOM 11511 N N . GLU A 1 48 ? 9.017 -9.487 12.190 1.00 0.00 48 GLU A N 7
ATOM 11512 C CA . GLU A 1 48 ? 8.794 -8.047 12.125 1.00 0.00 48 GLU A CA 7
ATOM 11513 C C . GLU A 1 48 ? 9.853 -7.296 12.928 1.00 0.00 48 GLU A C 7
ATOM 11514 O O . GLU A 1 48 ? 9.541 -6.353 13.654 1.00 0.00 48 GLU A O 7
ATOM 11526 N N . GLU A 1 49 ? 11.105 -7.722 12.790 1.00 0.00 49 GLU A N 7
ATOM 11527 C CA . GLU A 1 49 ? 12.208 -7.090 13.503 1.00 0.00 49 GLU A CA 7
ATOM 11528 C C . GLU A 1 49 ? 12.998 -6.169 12.578 1.00 0.00 49 GLU A C 7
ATOM 11529 O O . GLU A 1 49 ? 12.999 -4.950 12.750 1.00 0.00 49 GLU A O 7
ATOM 11541 N N . SER A 1 50 ? 13.670 -6.761 11.595 1.00 0.00 50 SER A N 7
ATOM 11542 C CA . SER A 1 50 ? 14.467 -5.995 10.645 1.00 0.00 50 SER A CA 7
ATOM 11543 C C . SER A 1 50 ? 13.868 -6.075 9.244 1.00 0.00 50 SER A C 7
ATOM 11544 O O . SER A 1 50 ? 13.984 -7.096 8.565 1.00 0.00 50 SER A O 7
ATOM 11552 N N . ILE A 1 51 ? 13.227 -4.992 8.819 1.00 0.00 51 ILE A N 7
ATOM 11553 C CA . ILE A 1 51 ? 12.610 -4.938 7.500 1.00 0.00 51 ILE A CA 7
ATOM 11554 C C . ILE A 1 51 ? 13.645 -5.148 6.400 1.00 0.00 51 ILE A C 7
ATOM 11555 O O . ILE A 1 51 ? 14.729 -4.563 6.432 1.00 0.00 51 ILE A O 7
ATOM 11571 N N . LEU A 1 52 ? 13.304 -5.984 5.426 1.00 0.00 52 LEU A N 7
ATOM 11572 C CA . LEU A 1 52 ? 14.203 -6.270 4.313 1.00 0.00 52 LEU A CA 7
ATOM 11573 C C . LEU A 1 52 ? 13.909 -5.358 3.127 1.00 0.00 52 LEU A C 7
ATOM 11574 O O . LEU A 1 52 ? 14.823 -4.850 2.479 1.00 0.00 52 LEU A O 7
ATOM 11590 N N . GLY A 1 53 ? 12.625 -5.153 2.849 1.00 0.00 53 GLY A N 7
ATOM 11591 C CA . GLY A 1 53 ? 12.233 -4.300 1.742 1.00 0.00 53 GLY A CA 7
ATOM 11592 C C . GLY A 1 53 ? 10.903 -3.612 1.982 1.00 0.00 53 GLY A C 7
ATOM 11593 O O . GLY A 1 53 ? 9.997 -4.190 2.583 1.00 0.00 53 GLY A O 7
ATOM 11597 N N . SER A 1 54 ? 10.786 -2.374 1.515 1.00 0.00 54 SER A N 7
ATOM 11598 C CA . SER A 1 54 ? 9.559 -1.604 1.687 1.00 0.00 54 SER A CA 7
ATOM 11599 C C . SER A 1 54 ? 8.841 -1.421 0.354 1.00 0.00 54 SER A C 7
ATOM 11600 O O . SER A 1 54 ? 9.476 -1.296 -0.694 1.00 0.00 54 SER A O 7
ATOM 11608 N N . ILE A 1 55 ? 7.513 -1.406 0.401 1.00 0.00 55 ILE A N 7
ATOM 11609 C CA . ILE A 1 55 ? 6.708 -1.237 -0.802 1.00 0.00 55 ILE A CA 7
ATOM 11610 C C . ILE A 1 55 ? 5.719 -0.087 -0.644 1.00 0.00 55 ILE A C 7
ATOM 11611 O O . ILE A 1 55 ? 4.703 -0.199 0.043 1.00 0.00 55 ILE A O 7
ATOM 11627 N N . PRO A 1 56 ? 6.018 1.045 -1.297 1.00 0.00 56 PRO A N 7
ATOM 11628 C CA . PRO A 1 56 ? 5.166 2.237 -1.247 1.00 0.00 56 PRO A CA 7
ATOM 11629 C C . PRO A 1 56 ? 3.850 2.041 -1.992 1.00 0.00 56 PRO A C 7
ATOM 11630 O O . PRO A 1 56 ? 3.831 1.543 -3.118 1.00 0.00 56 PRO A O 7
ATOM 11641 N N . LEU A 1 57 ? 2.752 2.434 -1.356 1.00 0.00 57 LEU A N 7
ATOM 11642 C CA . LEU A 1 57 ? 1.430 2.302 -1.960 1.00 0.00 57 LEU A CA 7
ATOM 11643 C C . LEU A 1 57 ? 0.670 3.623 -1.900 1.00 0.00 57 LEU A C 7
ATOM 11644 O O . LEU A 1 57 ? -0.446 3.686 -1.383 1.00 0.00 57 LEU A O 7
ATOM 11660 N N . LEU A 1 58 ? 1.280 4.675 -2.434 1.00 0.00 58 LEU A N 7
ATOM 11661 C CA . LEU A 1 58 ? 0.659 5.995 -2.445 1.00 0.00 58 LEU A CA 7
ATOM 11662 C C . LEU A 1 58 ? -0.415 6.084 -3.524 1.00 0.00 58 LEU A C 7
ATOM 11663 O O . LEU A 1 58 ? -1.595 6.269 -3.226 1.00 0.00 58 LEU A O 7
ATOM 11679 N N . SER A 1 59 ? 0.001 5.947 -4.779 1.00 0.00 59 SER A N 7
ATOM 11680 C CA . SER A 1 59 ? -0.925 6.014 -5.903 1.00 0.00 59 SER A CA 7
ATOM 11681 C C . SER A 1 59 ? -0.762 4.800 -6.814 1.00 0.00 59 SER A C 7
ATOM 11682 O O . SER A 1 59 ? -0.803 4.919 -8.038 1.00 0.00 59 SER A O 7
ATOM 11690 N N . PHE A 1 60 ? -0.576 3.633 -6.206 1.00 0.00 60 PHE A N 7
ATOM 11691 C CA . PHE A 1 60 ? -0.405 2.397 -6.961 1.00 0.00 60 PHE A CA 7
ATOM 11692 C C . PHE A 1 60 ? -1.748 1.877 -7.463 1.00 0.00 60 PHE A C 7
ATOM 11693 O O . PHE A 1 60 ? -2.791 2.485 -7.223 1.00 0.00 60 PHE A O 7
ATOM 11710 N N . ARG A 1 61 ? -1.714 0.748 -8.164 1.00 0.00 61 ARG A N 7
ATOM 11711 C CA . ARG A 1 61 ? -2.928 0.146 -8.702 1.00 0.00 61 ARG A CA 7
ATOM 11712 C C . ARG A 1 61 ? -3.007 -1.335 -8.341 1.00 0.00 61 ARG A C 7
ATOM 11713 O O . ARG A 1 61 ? -2.487 -2.188 -9.060 1.00 0.00 61 ARG A O 7
ATOM 11734 N N . VAL A 1 62 ? -3.660 -1.632 -7.223 1.00 0.00 62 VAL A N 7
ATOM 11735 C CA . VAL A 1 62 ? -3.808 -3.009 -6.766 1.00 0.00 62 VAL A CA 7
ATOM 11736 C C . VAL A 1 62 ? -5.173 -3.571 -7.149 1.00 0.00 62 VAL A C 7
ATOM 11737 O O . VAL A 1 62 ? -6.203 -2.939 -6.917 1.00 0.00 62 VAL A O 7
ATOM 11750 N N . ALA A 1 63 ? -5.172 -4.763 -7.735 1.00 0.00 63 ALA A N 7
ATOM 11751 C CA . ALA A 1 63 ? -6.410 -5.413 -8.148 1.00 0.00 63 ALA A CA 7
ATOM 11752 C C . ALA A 1 63 ? -6.145 -6.825 -8.660 1.00 0.00 63 ALA A C 7
ATOM 11753 O O . ALA A 1 63 ? -5.033 -7.145 -9.078 1.00 0.00 63 ALA A O 7
ATOM 11760 N N . ALA A 1 64 ? -7.174 -7.665 -8.623 1.00 0.00 64 ALA A N 7
ATOM 11761 C CA . ALA A 1 64 ? -7.052 -9.042 -9.085 1.00 0.00 64 ALA A CA 7
ATOM 11762 C C . ALA A 1 64 ? -6.260 -9.117 -10.385 1.00 0.00 64 ALA A C 7
ATOM 11763 O O . ALA A 1 64 ? -6.457 -8.308 -11.292 1.00 0.00 64 ALA A O 7
ATOM 11770 N N . VAL A 1 65 ? -5.363 -10.094 -10.471 1.00 0.00 65 VAL A N 7
ATOM 11771 C CA . VAL A 1 65 ? -4.541 -10.275 -11.661 1.00 0.00 65 VAL A CA 7
ATOM 11772 C C . VAL A 1 65 ? -5.396 -10.641 -12.869 1.00 0.00 65 VAL A C 7
ATOM 11773 O O . VAL A 1 65 ? -6.619 -10.734 -12.770 1.00 0.00 65 VAL A O 7
ATOM 11786 N N . GLN A 1 66 ? -4.743 -10.849 -14.008 1.00 0.00 66 GLN A N 7
ATOM 11787 C CA . GLN A 1 66 ? -5.444 -11.204 -15.236 1.00 0.00 66 GLN A CA 7
ATOM 11788 C C . GLN A 1 66 ? -4.793 -12.411 -15.905 1.00 0.00 66 GLN A C 7
ATOM 11789 O O . GLN A 1 66 ? -3.647 -12.763 -15.625 1.00 0.00 66 GLN A O 7
ATOM 11803 N N . PRO A 1 67 ? -5.540 -13.061 -16.810 1.00 0.00 67 PRO A N 7
ATOM 11804 C CA . PRO A 1 67 ? -5.056 -14.237 -17.537 1.00 0.00 67 PRO A CA 7
ATOM 11805 C C . PRO A 1 67 ? -3.964 -13.888 -18.544 1.00 0.00 67 PRO A C 7
ATOM 11806 O O . PRO A 1 67 ? -3.331 -14.773 -19.120 1.00 0.00 67 PRO A O 7
ATOM 11817 N N . SER A 1 68 ? -3.749 -12.593 -18.751 1.00 0.00 68 SER A N 7
ATOM 11818 C CA . SER A 1 68 ? -2.736 -12.127 -19.691 1.00 0.00 68 SER A CA 7
ATOM 11819 C C . SER A 1 68 ? -1.383 -11.978 -19.002 1.00 0.00 68 SER A C 7
ATOM 11820 O O . SER A 1 68 ? -0.350 -11.852 -19.659 1.00 0.00 68 SER A O 7
ATOM 11828 N N . ASP A 1 69 ? -1.398 -11.995 -17.673 1.00 0.00 69 ASP A N 7
ATOM 11829 C CA . ASP A 1 69 ? -0.173 -11.864 -16.893 1.00 0.00 69 ASP A CA 7
ATOM 11830 C C . ASP A 1 69 ? 0.459 -13.229 -16.640 1.00 0.00 69 ASP A C 7
ATOM 11831 O O . ASP A 1 69 ? 1.504 -13.330 -15.999 1.00 0.00 69 ASP A O 7
ATOM 11840 N N . ASN A 1 70 ? -0.183 -14.276 -17.148 1.00 0.00 70 ASN A N 7
ATOM 11841 C CA . ASN A 1 70 ? 0.316 -15.635 -16.975 1.00 0.00 70 ASN A CA 7
ATOM 11842 C C . ASN A 1 70 ? 0.319 -16.030 -15.502 1.00 0.00 70 ASN A C 7
ATOM 11843 O O . ASN A 1 70 ? 1.213 -16.742 -15.041 1.00 0.00 70 ASN A O 7
ATOM 11854 N N . ILE A 1 71 ? -0.685 -15.564 -14.767 1.00 0.00 71 ILE A N 7
ATOM 11855 C CA . ILE A 1 71 ? -0.799 -15.870 -13.347 1.00 0.00 71 ILE A CA 7
ATOM 11856 C C . ILE A 1 71 ? -1.666 -17.104 -13.118 1.00 0.00 71 ILE A C 7
ATOM 11857 O O . ILE A 1 71 ? -2.879 -16.998 -12.936 1.00 0.00 71 ILE A O 7
ATOM 11873 N N . SER A 1 72 ? -1.035 -18.274 -13.127 1.00 0.00 72 SER A N 7
ATOM 11874 C CA . SER A 1 72 ? -1.749 -19.529 -12.922 1.00 0.00 72 SER A CA 7
ATOM 11875 C C . SER A 1 72 ? -1.936 -19.811 -11.435 1.00 0.00 72 SER A C 7
ATOM 11876 O O . SER A 1 72 ? -1.768 -20.943 -10.981 1.00 0.00 72 SER A O 7
ATOM 11884 N N . ARG A 1 73 ? -2.284 -18.773 -10.681 1.00 0.00 73 ARG A N 7
ATOM 11885 C CA . ARG A 1 73 ? -2.493 -18.908 -9.244 1.00 0.00 73 ARG A CA 7
ATOM 11886 C C . ARG A 1 73 ? -3.771 -18.197 -8.812 1.00 0.00 73 ARG A C 7
ATOM 11887 O O . ARG A 1 73 ? -3.917 -16.989 -9.000 1.00 0.00 73 ARG A O 7
ATOM 11908 N N . LYS A 1 74 ? -4.696 -18.954 -8.231 1.00 0.00 74 LYS A N 7
ATOM 11909 C CA . LYS A 1 74 ? -5.962 -18.397 -7.770 1.00 0.00 74 LYS A CA 7
ATOM 11910 C C . LYS A 1 74 ? -5.754 -17.509 -6.548 1.00 0.00 74 LYS A C 7
ATOM 11911 O O . LYS A 1 74 ? -4.849 -17.742 -5.746 1.00 0.00 74 LYS A O 7
ATOM 11930 N N . HIS A 1 75 ? -6.598 -16.491 -6.411 1.00 0.00 75 HIS A N 7
ATOM 11931 C CA . HIS A 1 75 ? -6.507 -15.569 -5.284 1.00 0.00 75 HIS A CA 7
ATOM 11932 C C . HIS A 1 75 ? -5.205 -14.776 -5.335 1.00 0.00 75 HIS A C 7
ATOM 11933 O O . HIS A 1 75 ? -4.549 -14.571 -4.313 1.00 0.00 75 HIS A O 7
ATOM 11948 N N . THR A 1 76 ? -4.834 -14.332 -6.532 1.00 0.00 76 THR A N 7
ATOM 11949 C CA . THR A 1 76 ? -3.610 -13.563 -6.717 1.00 0.00 76 THR A CA 7
ATOM 11950 C C . THR A 1 76 ? -3.908 -12.188 -7.305 1.00 0.00 76 THR A C 7
ATOM 11951 O O . THR A 1 76 ? -4.709 -12.058 -8.230 1.00 0.00 76 THR A O 7
ATOM 11962 N N . PHE A 1 77 ? -3.257 -11.165 -6.762 1.00 0.00 77 PHE A N 7
ATOM 11963 C CA . PHE A 1 77 ? -3.452 -9.798 -7.233 1.00 0.00 77 PHE A CA 7
ATOM 11964 C C . PHE A 1 77 ? -2.124 -9.169 -7.644 1.00 0.00 77 PHE A C 7
ATOM 11965 O O . PHE A 1 77 ? -1.054 -9.658 -7.281 1.00 0.00 77 PHE A O 7
ATOM 11982 N N . LYS A 1 78 ? -2.201 -8.082 -8.404 1.00 0.00 78 LYS A N 7
ATOM 11983 C CA . LYS A 1 78 ? -1.007 -7.384 -8.865 1.00 0.00 78 LYS A CA 7
ATOM 11984 C C . LYS A 1 78 ? -1.105 -5.889 -8.578 1.00 0.00 78 LYS A C 7
ATOM 11985 O O . LYS A 1 78 ? -2.184 -5.303 -8.656 1.00 0.00 78 LYS A O 7
ATOM 12004 N N . ALA A 1 79 ? 0.028 -5.279 -8.247 1.00 0.00 79 ALA A N 7
ATOM 12005 C CA . ALA A 1 79 ? 0.069 -3.852 -7.952 1.00 0.00 79 ALA A CA 7
ATOM 12006 C C . ALA A 1 79 ? 1.104 -3.142 -8.818 1.00 0.00 79 ALA A C 7
ATOM 12007 O O . ALA A 1 79 ? 2.295 -3.440 -8.747 1.00 0.00 79 ALA A O 7
ATOM 12014 N N . GLU A 1 80 ? 0.639 -2.203 -9.636 1.00 0.00 80 GLU A N 7
ATOM 12015 C CA . GLU A 1 80 ? 1.526 -1.452 -10.517 1.00 0.00 80 GLU A CA 7
ATOM 12016 C C . GLU A 1 80 ? 1.227 0.043 -10.445 1.00 0.00 80 GLU A C 7
ATOM 12017 O O . GLU A 1 80 ? 0.091 0.449 -10.197 1.00 0.00 80 GLU A O 7
ATOM 12029 N N . HIS A 1 81 ? 2.254 0.857 -10.664 1.00 0.00 81 HIS A N 7
ATOM 12030 C CA . HIS A 1 81 ? 2.102 2.307 -10.624 1.00 0.00 81 HIS A CA 7
ATOM 12031 C C . HIS A 1 81 ? 2.082 2.891 -12.033 1.00 0.00 81 HIS A C 7
ATOM 12032 O O . HIS A 1 81 ? 2.298 4.087 -12.223 1.00 0.00 81 HIS A O 7
ATOM 12047 N N . ALA A 1 82 ? 1.822 2.037 -13.018 1.00 0.00 82 ALA A N 7
ATOM 12048 C CA . ALA A 1 82 ? 1.773 2.468 -14.410 1.00 0.00 82 ALA A CA 7
ATOM 12049 C C . ALA A 1 82 ? 3.174 2.721 -14.956 1.00 0.00 82 ALA A C 7
ATOM 12050 O O . ALA A 1 82 ? 3.420 3.726 -15.621 1.00 0.00 82 ALA A O 7
ATOM 12057 N N . GLY A 1 83 ? 4.091 1.801 -14.670 1.00 0.00 83 GLY A N 7
ATOM 12058 C CA . GLY A 1 83 ? 5.456 1.943 -15.140 1.00 0.00 83 GLY A CA 7
ATOM 12059 C C . GLY A 1 83 ? 6.476 1.673 -14.051 1.00 0.00 83 GLY A C 7
ATOM 12060 O O . GLY A 1 83 ? 7.336 0.805 -14.198 1.00 0.00 83 GLY A O 7
ATOM 12064 N N . VAL A 1 84 ? 6.380 2.419 -12.955 1.00 0.00 84 VAL A N 7
ATOM 12065 C CA . VAL A 1 84 ? 7.301 2.255 -11.837 1.00 0.00 84 VAL A CA 7
ATOM 12066 C C . VAL A 1 84 ? 7.718 0.798 -11.676 1.00 0.00 84 VAL A C 7
ATOM 12067 O O . VAL A 1 84 ? 8.878 0.445 -11.889 1.00 0.00 84 VAL A O 7
ATOM 12080 N N . ARG A 1 85 ? 6.763 -0.046 -11.298 1.00 0.00 85 ARG A N 7
ATOM 12081 C CA . ARG A 1 85 ? 7.030 -1.467 -11.107 1.00 0.00 85 ARG A CA 7
ATOM 12082 C C . ARG A 1 85 ? 5.729 -2.251 -10.968 1.00 0.00 85 ARG A C 7
ATOM 12083 O O . ARG A 1 85 ? 4.714 -1.717 -10.519 1.00 0.00 85 ARG A O 7
ATOM 12104 N N . THR A 1 86 ? 5.765 -3.522 -11.357 1.00 0.00 86 THR A N 7
ATOM 12105 C CA . THR A 1 86 ? 4.589 -4.379 -11.277 1.00 0.00 86 THR A CA 7
ATOM 12106 C C . THR A 1 86 ? 4.811 -5.526 -10.297 1.00 0.00 86 THR A C 7
ATOM 12107 O O . THR A 1 86 ? 5.449 -6.525 -10.630 1.00 0.00 86 THR A O 7
ATOM 12118 N N . TYR A 1 87 ? 4.279 -5.377 -9.089 1.00 0.00 87 TYR A N 7
ATOM 12119 C CA . TYR A 1 87 ? 4.420 -6.401 -8.060 1.00 0.00 87 TYR A CA 7
ATOM 12120 C C . TYR A 1 87 ? 3.314 -7.445 -8.176 1.00 0.00 87 TYR A C 7
ATOM 12121 O O . TYR A 1 87 ? 2.261 -7.190 -8.761 1.00 0.00 87 TYR A O 7
ATOM 12139 N N . PHE A 1 88 ? 3.561 -8.623 -7.612 1.00 0.00 88 PHE A N 7
ATOM 12140 C CA . PHE A 1 88 ? 2.587 -9.708 -7.651 1.00 0.00 88 PHE A CA 7
ATOM 12141 C C . PHE A 1 88 ? 2.561 -10.463 -6.325 1.00 0.00 88 PHE A C 7
ATOM 12142 O O . PHE A 1 88 ? 3.603 -10.866 -5.807 1.00 0.00 88 PHE A O 7
ATOM 12159 N N . PHE A 1 89 ? 1.363 -10.651 -5.782 1.00 0.00 89 PHE A N 7
ATOM 12160 C CA . PHE A 1 89 ? 1.200 -11.356 -4.516 1.00 0.00 89 PHE A CA 7
ATOM 12161 C C . PHE A 1 89 ? 0.067 -12.374 -4.602 1.00 0.00 89 PHE A C 7
ATOM 12162 O O . PHE A 1 89 ? -0.995 -12.091 -5.158 1.00 0.00 89 PHE A O 7
ATOM 12179 N N . SER A 1 90 ? 0.300 -13.559 -4.048 1.00 0.00 90 SER A N 7
ATOM 12180 C CA . SER A 1 90 ? -0.699 -14.621 -4.065 1.00 0.00 90 SER A CA 7
ATOM 12181 C C . SER A 1 90 ? -1.180 -14.938 -2.652 1.00 0.00 90 SER A C 7
ATOM 12182 O O . SER A 1 90 ? -0.376 -15.148 -1.744 1.00 0.00 90 SER A O 7
ATOM 12190 N N . ALA A 1 91 ? -2.496 -14.971 -2.475 1.00 0.00 91 ALA A N 7
ATOM 12191 C CA . ALA A 1 91 ? -3.085 -15.264 -1.174 1.00 0.00 91 ALA A CA 7
ATOM 12192 C C . ALA A 1 91 ? -3.461 -16.737 -1.061 1.00 0.00 91 ALA A C 7
ATOM 12193 O O . ALA A 1 91 ? -3.981 -17.328 -2.007 1.00 0.00 91 ALA A O 7
ATOM 12200 N N . GLU A 1 92 ? -3.193 -17.324 0.101 1.00 0.00 92 GLU A N 7
ATOM 12201 C CA . GLU A 1 92 ? -3.502 -18.730 0.335 1.00 0.00 92 GLU A CA 7
ATOM 12202 C C . GLU A 1 92 ? -4.992 -18.999 0.142 1.00 0.00 92 GLU A C 7
ATOM 12203 O O . GLU A 1 92 ? -5.379 -19.989 -0.479 1.00 0.00 92 GLU A O 7
ATOM 12215 N N . SER A 1 93 ? -5.822 -18.110 0.678 1.00 0.00 93 SER A N 7
ATOM 12216 C CA . SER A 1 93 ? -7.269 -18.253 0.569 1.00 0.00 93 SER A CA 7
ATOM 12217 C C . SER A 1 93 ? -7.868 -17.111 -0.246 1.00 0.00 93 SER A C 7
ATOM 12218 O O . SER A 1 93 ? -7.264 -16.051 -0.415 1.00 0.00 93 SER A O 7
ATOM 12226 N N . PRO A 1 94 ? -9.086 -17.330 -0.764 1.00 0.00 94 PRO A N 7
ATOM 12227 C CA . PRO A 1 94 ? -9.794 -16.331 -1.570 1.00 0.00 94 PRO A CA 7
ATOM 12228 C C . PRO A 1 94 ? -10.255 -15.137 -0.740 1.00 0.00 94 PRO A C 7
ATOM 12229 O O . PRO A 1 94 ? -10.249 -14.002 -1.214 1.00 0.00 94 PRO A O 7
ATOM 12240 N N . GLU A 1 95 ? -10.652 -15.403 0.500 1.00 0.00 95 GLU A N 7
ATOM 12241 C CA . GLU A 1 95 ? -11.116 -14.349 1.395 1.00 0.00 95 GLU A CA 7
ATOM 12242 C C . GLU A 1 95 ? -10.027 -13.303 1.614 1.00 0.00 95 GLU A C 7
ATOM 12243 O O . GLU A 1 95 ? -10.305 -12.105 1.666 1.00 0.00 95 GLU A O 7
ATOM 12255 N N . GLU A 1 96 ? -8.787 -13.765 1.742 1.00 0.00 96 GLU A N 7
ATOM 12256 C CA . GLU A 1 96 ? -7.657 -12.870 1.957 1.00 0.00 96 GLU A CA 7
ATOM 12257 C C . GLU A 1 96 ? -7.406 -12.005 0.725 1.00 0.00 96 GLU A C 7
ATOM 12258 O O . GLU A 1 96 ? -7.279 -10.785 0.826 1.00 0.00 96 GLU A O 7
ATOM 12270 N N . GLN A 1 97 ? -7.335 -12.647 -0.436 1.00 0.00 97 GLN A N 7
ATOM 12271 C CA . GLN A 1 97 ? -7.098 -11.937 -1.688 1.00 0.00 97 GLN A CA 7
ATOM 12272 C C . GLN A 1 97 ? -7.910 -10.648 -1.745 1.00 0.00 97 GLN A C 7
ATOM 12273 O O . GLN A 1 97 ? -7.351 -9.554 -1.812 1.00 0.00 97 GLN A O 7
ATOM 12287 N N . GLU A 1 98 ? -9.232 -10.785 -1.717 1.00 0.00 98 GLU A N 7
ATOM 12288 C CA . GLU A 1 98 ? -10.121 -9.630 -1.767 1.00 0.00 98 GLU A CA 7
ATOM 12289 C C . GLU A 1 98 ? -9.811 -8.656 -0.634 1.00 0.00 98 GLU A C 7
ATOM 12290 O O . GLU A 1 98 ? -9.650 -7.457 -0.860 1.00 0.00 98 GLU A O 7
ATOM 12302 N N . ALA A 1 99 ? -9.729 -9.181 0.584 1.00 0.00 99 ALA A N 7
ATOM 12303 C CA . ALA A 1 99 ? -9.436 -8.359 1.752 1.00 0.00 99 ALA A CA 7
ATOM 12304 C C . ALA A 1 99 ? -8.238 -7.450 1.498 1.00 0.00 99 ALA A C 7
ATOM 12305 O O . ALA A 1 99 ? -8.275 -6.258 1.802 1.00 0.00 99 ALA A O 7
ATOM 12312 N N . TRP A 1 100 ? -7.177 -8.021 0.939 1.00 0.00 100 TRP A N 7
ATOM 12313 C CA . TRP A 1 100 ? -5.967 -7.262 0.645 1.00 0.00 100 TRP A CA 7
ATOM 12314 C C . TRP A 1 100 ? -6.234 -6.201 -0.416 1.00 0.00 100 TRP A C 7
ATOM 12315 O O . TRP A 1 100 ? -6.109 -5.004 -0.155 1.00 0.00 100 TRP A O 7
ATOM 12336 N N . ILE A 1 101 ? -6.603 -6.646 -1.612 1.00 0.00 101 ILE A N 7
ATOM 12337 C CA . ILE A 1 101 ? -6.889 -5.733 -2.712 1.00 0.00 101 ILE A CA 7
ATOM 12338 C C . ILE A 1 101 ? -7.532 -4.447 -2.205 1.00 0.00 101 ILE A C 7
ATOM 12339 O O . ILE A 1 101 ? -7.301 -3.369 -2.753 1.00 0.00 101 ILE A O 7
ATOM 12355 N N . GLN A 1 102 ? -8.337 -4.568 -1.155 1.00 0.00 102 GLN A N 7
ATOM 12356 C CA . GLN A 1 102 ? -9.012 -3.414 -0.573 1.00 0.00 102 GLN A CA 7
ATOM 12357 C C . GLN A 1 102 ? -8.142 -2.754 0.491 1.00 0.00 102 GLN A C 7
ATOM 12358 O O . GLN A 1 102 ? -7.879 -1.553 0.435 1.00 0.00 102 GLN A O 7
ATOM 12372 N N . ALA A 1 103 ? -7.700 -3.547 1.462 1.00 0.00 103 ALA A N 7
ATOM 12373 C CA . ALA A 1 103 ? -6.858 -3.039 2.539 1.00 0.00 103 ALA A CA 7
ATOM 12374 C C . ALA A 1 103 ? -5.677 -2.249 1.986 1.00 0.00 103 ALA A C 7
ATOM 12375 O O . ALA A 1 103 ? -5.431 -1.115 2.395 1.00 0.00 103 ALA A O 7
ATOM 12382 N N . MET A 1 104 ? -4.947 -2.857 1.056 1.00 0.00 104 MET A N 7
ATOM 12383 C CA . MET A 1 104 ? -3.791 -2.209 0.448 1.00 0.00 104 MET A CA 7
ATOM 12384 C C . MET A 1 104 ? -4.224 -1.251 -0.658 1.00 0.00 104 MET A C 7
ATOM 12385 O O . MET A 1 104 ? -3.655 -0.172 -0.816 1.00 0.00 104 MET A O 7
ATOM 12399 N N . GLY A 1 105 ? -5.236 -1.653 -1.421 1.00 0.00 105 GLY A N 7
ATOM 12400 C CA . GLY A 1 105 ? -5.727 -0.819 -2.502 1.00 0.00 105 GLY A CA 7
ATOM 12401 C C . GLY A 1 105 ? -6.115 0.569 -2.033 1.00 0.00 105 GLY A C 7
ATOM 12402 O O . GLY A 1 105 ? -5.720 1.567 -2.635 1.00 0.00 105 GLY A O 7
ATOM 12406 N N . GLU A 1 106 ? -6.892 0.633 -0.956 1.00 0.00 106 GLU A N 7
ATOM 12407 C CA . GLU A 1 106 ? -7.335 1.910 -0.409 1.00 0.00 106 GLU A CA 7
ATOM 12408 C C . GLU A 1 106 ? -6.148 2.833 -0.152 1.00 0.00 106 GLU A C 7
ATOM 12409 O O . GLU A 1 106 ? -6.199 4.025 -0.450 1.00 0.00 106 GLU A O 7
ATOM 12421 N N . ALA A 1 107 ? -5.079 2.271 0.405 1.00 0.00 107 ALA A N 7
ATOM 12422 C CA . ALA A 1 107 ? -3.879 3.043 0.702 1.00 0.00 107 ALA A CA 7
ATOM 12423 C C . ALA A 1 107 ? -3.327 3.705 -0.556 1.00 0.00 107 ALA A C 7
ATOM 12424 O O . ALA A 1 107 ? -2.678 4.748 -0.486 1.00 0.00 107 ALA A O 7
ATOM 12431 N N . ALA A 1 108 ? -3.588 3.091 -1.706 1.00 0.00 108 ALA A N 7
ATOM 12432 C CA . ALA A 1 108 ? -3.119 3.622 -2.979 1.00 0.00 108 ALA A CA 7
ATOM 12433 C C . ALA A 1 108 ? -4.099 4.646 -3.542 1.00 0.00 108 ALA A C 7
ATOM 12434 O O . ALA A 1 108 ? -3.698 5.611 -4.193 1.00 0.00 108 ALA A O 7
ATOM 12441 N N . ARG A 1 109 ? -5.385 4.429 -3.288 1.00 0.00 109 ARG A N 7
ATOM 12442 C CA . ARG A 1 109 ? -6.422 5.332 -3.771 1.00 0.00 109 ARG A CA 7
ATOM 12443 C C . ARG A 1 109 ? -6.624 6.495 -2.804 1.00 0.00 109 ARG A C 7
ATOM 12444 O O . ARG A 1 109 ? -6.339 6.382 -1.612 1.00 0.00 109 ARG A O 7
ATOM 12465 N N . VAL A 1 110 ? -7.117 7.614 -3.326 1.00 0.00 110 VAL A N 7
ATOM 12466 C CA . VAL A 1 110 ? -7.358 8.797 -2.510 1.00 0.00 110 VAL A CA 7
ATOM 12467 C C . VAL A 1 110 ? -8.635 9.511 -2.940 1.00 0.00 110 VAL A C 7
ATOM 12468 O O . VAL A 1 110 ? -8.995 9.504 -4.117 1.00 0.00 110 VAL A O 7
ATOM 12481 N N . GLN A 1 111 ? -9.315 10.125 -1.977 1.00 0.00 111 GLN A N 7
ATOM 12482 C CA . GLN A 1 111 ? -10.553 10.844 -2.257 1.00 0.00 111 GLN A CA 7
ATOM 12483 C C . GLN A 1 111 ? -10.295 12.340 -2.394 1.00 0.00 111 GLN A C 7
ATOM 12484 O O . GLN A 1 111 ? -9.976 13.017 -1.417 1.00 0.00 111 GLN A O 7
ATOM 12498 N N . SER A 1 112 ? -10.435 12.850 -3.614 1.00 0.00 112 SER A N 7
ATOM 12499 C CA . SER A 1 112 ? -10.212 14.267 -3.880 1.00 0.00 112 SER A CA 7
ATOM 12500 C C . SER A 1 112 ? -11.537 15.019 -3.961 1.00 0.00 112 SER A C 7
ATOM 12501 O O . SER A 1 112 ? -11.698 15.930 -4.772 1.00 0.00 112 SER A O 7
ATOM 12509 N N . GLY A 1 113 ? -12.485 14.630 -3.113 1.00 0.00 113 GLY A N 7
ATOM 12510 C CA . GLY A 1 113 ? -13.784 15.276 -3.104 1.00 0.00 113 GLY A CA 7
ATOM 12511 C C . GLY A 1 113 ? -13.892 16.346 -2.036 1.00 0.00 113 GLY A C 7
ATOM 12512 O O . GLY A 1 113 ? -12.891 16.899 -1.577 1.00 0.00 113 GLY A O 7
ATOM 12516 N N . PRO A 1 114 ? -15.130 16.655 -1.624 1.00 0.00 114 PRO A N 7
ATOM 12517 C CA . PRO A 1 114 ? -15.395 17.669 -0.599 1.00 0.00 114 PRO A CA 7
ATOM 12518 C C . PRO A 1 114 ? -14.939 17.225 0.787 1.00 0.00 114 PRO A C 7
ATOM 12519 O O . PRO A 1 114 ? -15.475 16.271 1.350 1.00 0.00 114 PRO A O 7
ATOM 12530 N N . SER A 1 115 ? -13.947 17.923 1.330 1.00 0.00 115 SER A N 7
ATOM 12531 C CA . SER A 1 115 ? -13.418 17.598 2.650 1.00 0.00 115 SER A CA 7
ATOM 12532 C C . SER A 1 115 ? -14.156 18.373 3.737 1.00 0.00 115 SER A C 7
ATOM 12533 O O . SER A 1 115 ? -14.249 19.599 3.687 1.00 0.00 115 SER A O 7
ATOM 12541 N N . SER A 1 116 ? -14.680 17.647 4.720 1.00 0.00 116 SER A N 7
ATOM 12542 C CA . SER A 1 116 ? -15.414 18.264 5.818 1.00 0.00 116 SER A CA 7
ATOM 12543 C C . SER A 1 116 ? -14.458 18.763 6.898 1.00 0.00 116 SER A C 7
ATOM 12544 O O . SER A 1 116 ? -14.495 19.930 7.285 1.00 0.00 116 SER A O 7
ATOM 12552 N N . GLY A 1 117 ? -13.601 17.867 7.380 1.00 0.00 117 GLY A N 7
ATOM 12553 C CA . GLY A 1 117 ? -12.647 18.234 8.410 1.00 0.00 117 GLY A CA 7
ATOM 12554 C C . GLY A 1 117 ? -13.135 17.887 9.803 1.00 0.00 117 GLY A C 7
ATOM 12555 O O . GLY A 1 117 ? -13.404 16.723 10.101 1.00 0.00 117 GLY A O 7
ATOM 12559 N N . GLY A 1 1 ? -3.030 7.309 21.891 1.00 0.00 1 GLY A N 8
ATOM 12560 C CA . GLY A 1 1 ? -2.338 8.046 22.932 1.00 0.00 1 GLY A CA 8
ATOM 12561 C C . GLY A 1 1 ? -2.144 9.507 22.577 1.00 0.00 1 GLY A C 8
ATOM 12562 O O . GLY A 1 1 ? -3.114 10.242 22.391 1.00 0.00 1 GLY A O 8
ATOM 12566 N N . SER A 1 2 ? -0.887 9.930 22.485 1.00 0.00 2 SER A N 8
ATOM 12567 C CA . SER A 1 2 ? -0.569 11.315 22.155 1.00 0.00 2 SER A CA 8
ATOM 12568 C C . SER A 1 2 ? -0.478 11.506 20.644 1.00 0.00 2 SER A C 8
ATOM 12569 O O . SER A 1 2 ? 0.507 11.117 20.017 1.00 0.00 2 SER A O 8
ATOM 12577 N N . SER A 1 3 ? -1.512 12.109 20.067 1.00 0.00 3 SER A N 8
ATOM 12578 C CA . SER A 1 3 ? -1.552 12.350 18.629 1.00 0.00 3 SER A CA 8
ATOM 12579 C C . SER A 1 3 ? -0.337 13.156 18.180 1.00 0.00 3 SER A C 8
ATOM 12580 O O . SER A 1 3 ? 0.337 13.789 18.992 1.00 0.00 3 SER A O 8
ATOM 12588 N N . GLY A 1 4 ? -0.064 13.129 16.879 1.00 0.00 4 GLY A N 8
ATOM 12589 C CA . GLY A 1 4 ? 1.068 13.860 16.342 1.00 0.00 4 GLY A CA 8
ATOM 12590 C C . GLY A 1 4 ? 2.396 13.236 16.725 1.00 0.00 4 GLY A C 8
ATOM 12591 O O . GLY A 1 4 ? 2.545 12.703 17.824 1.00 0.00 4 GLY A O 8
ATOM 12595 N N . SER A 1 5 ? 3.362 13.300 15.814 1.00 0.00 5 SER A N 8
ATOM 12596 C CA . SER A 1 5 ? 4.682 12.731 16.060 1.00 0.00 5 SER A CA 8
ATOM 12597 C C . SER A 1 5 ? 4.569 11.369 16.738 1.00 0.00 5 SER A C 8
ATOM 12598 O O . SER A 1 5 ? 5.319 11.060 17.664 1.00 0.00 5 SER A O 8
ATOM 12606 N N . SER A 1 6 ? 3.626 10.558 16.270 1.00 0.00 6 SER A N 8
ATOM 12607 C CA . SER A 1 6 ? 3.411 9.230 16.832 1.00 0.00 6 SER A CA 8
ATOM 12608 C C . SER A 1 6 ? 4.068 8.160 15.966 1.00 0.00 6 SER A C 8
ATOM 12609 O O . SER A 1 6 ? 3.522 7.754 14.941 1.00 0.00 6 SER A O 8
ATOM 12617 N N . GLY A 1 7 ? 5.245 7.707 16.386 1.00 0.00 7 GLY A N 8
ATOM 12618 C CA . GLY A 1 7 ? 5.958 6.689 15.637 1.00 0.00 7 GLY A CA 8
ATOM 12619 C C . GLY A 1 7 ? 5.405 5.298 15.878 1.00 0.00 7 GLY A C 8
ATOM 12620 O O . GLY A 1 7 ? 4.425 5.130 16.602 1.00 0.00 7 GLY A O 8
ATOM 12624 N N . ASN A 1 8 ? 6.033 4.299 15.267 1.00 0.00 8 ASN A N 8
ATOM 12625 C CA . ASN A 1 8 ? 5.596 2.916 15.417 1.00 0.00 8 ASN A CA 8
ATOM 12626 C C . ASN A 1 8 ? 4.100 2.786 15.146 1.00 0.00 8 ASN A C 8
ATOM 12627 O O . ASN A 1 8 ? 3.395 2.053 15.839 1.00 0.00 8 ASN A O 8
ATOM 12638 N N . ALA A 1 9 ? 3.623 3.502 14.134 1.00 0.00 9 ALA A N 8
ATOM 12639 C CA . ALA A 1 9 ? 2.213 3.465 13.769 1.00 0.00 9 ALA A CA 8
ATOM 12640 C C . ALA A 1 9 ? 1.658 2.048 13.866 1.00 0.00 9 ALA A C 8
ATOM 12641 O O . ALA A 1 9 ? 2.397 1.064 13.847 1.00 0.00 9 ALA A O 8
ATOM 12648 N N . PRO A 1 10 ? 0.325 1.940 13.973 1.00 0.00 10 PRO A N 8
ATOM 12649 C CA . PRO A 1 10 ? -0.358 0.647 14.075 1.00 0.00 10 PRO A CA 8
ATOM 12650 C C . PRO A 1 10 ? -0.300 -0.144 12.773 1.00 0.00 10 PRO A C 8
ATOM 12651 O O . PRO A 1 10 ? 0.270 0.313 11.782 1.00 0.00 10 PRO A O 8
ATOM 12662 N N . VAL A 1 11 ? -0.895 -1.333 12.781 1.00 0.00 11 VAL A N 8
ATOM 12663 C CA . VAL A 1 11 ? -0.912 -2.187 11.599 1.00 0.00 11 VAL A CA 8
ATOM 12664 C C . VAL A 1 11 ? -2.314 -2.281 11.009 1.00 0.00 11 VAL A C 8
ATOM 12665 O O . VAL A 1 11 ? -3.295 -2.459 11.733 1.00 0.00 11 VAL A O 8
ATOM 12678 N N . THR A 1 12 ? -2.404 -2.159 9.688 1.00 0.00 12 THR A N 8
ATOM 12679 C CA . THR A 1 12 ? -3.686 -2.228 8.999 1.00 0.00 12 THR A CA 8
ATOM 12680 C C . THR A 1 12 ? -4.016 -3.660 8.594 1.00 0.00 12 THR A C 8
ATOM 12681 O O . THR A 1 12 ? -5.149 -4.116 8.750 1.00 0.00 12 THR A O 8
ATOM 12692 N N . LYS A 1 13 ? -3.018 -4.368 8.074 1.00 0.00 13 LYS A N 8
ATOM 12693 C CA . LYS A 1 13 ? -3.201 -5.750 7.648 1.00 0.00 13 LYS A CA 8
ATOM 12694 C C . LYS A 1 13 ? -1.871 -6.497 7.642 1.00 0.00 13 LYS A C 8
ATOM 12695 O O . LYS A 1 13 ? -0.818 -5.907 7.407 1.00 0.00 13 LYS A O 8
ATOM 12714 N N . ALA A 1 14 ? -1.929 -7.800 7.899 1.00 0.00 14 ALA A N 8
ATOM 12715 C CA . ALA A 1 14 ? -0.729 -8.628 7.919 1.00 0.00 14 ALA A CA 8
ATOM 12716 C C . ALA A 1 14 ? -1.071 -10.095 7.678 1.00 0.00 14 ALA A C 8
ATOM 12717 O O . ALA A 1 14 ? -2.010 -10.629 8.267 1.00 0.00 14 ALA A O 8
ATOM 12724 N N . GLY A 1 15 ? -0.302 -10.741 6.807 1.00 0.00 15 GLY A N 8
ATOM 12725 C CA . GLY A 1 15 ? -0.540 -12.140 6.503 1.00 0.00 15 GLY A CA 8
ATOM 12726 C C . GLY A 1 15 ? 0.525 -12.726 5.596 1.00 0.00 15 GLY A C 8
ATOM 12727 O O . GLY A 1 15 ? 1.271 -11.991 4.950 1.00 0.00 15 GLY A O 8
ATOM 12731 N N . TRP A 1 16 ? 0.596 -14.051 5.550 1.00 0.00 16 TRP A N 8
ATOM 12732 C CA . TRP A 1 16 ? 1.579 -14.735 4.717 1.00 0.00 16 TRP A CA 8
ATOM 12733 C C . TRP A 1 16 ? 1.194 -14.653 3.244 1.00 0.00 16 TRP A C 8
ATOM 12734 O O . TRP A 1 16 ? 0.249 -15.308 2.802 1.00 0.00 16 TRP A O 8
ATOM 12755 N N . LEU A 1 17 ? 1.931 -13.847 2.488 1.00 0.00 17 LEU A N 8
ATOM 12756 C CA . LEU A 1 17 ? 1.667 -13.681 1.063 1.00 0.00 17 LEU A CA 8
ATOM 12757 C C . LEU A 1 17 ? 2.879 -14.092 0.233 1.00 0.00 17 LEU A C 8
ATOM 12758 O O . LEU A 1 17 ? 3.999 -13.650 0.490 1.00 0.00 17 LEU A O 8
ATOM 12774 N N . PHE A 1 18 ? 2.646 -14.938 -0.765 1.00 0.00 18 PHE A N 8
ATOM 12775 C CA . PHE A 1 18 ? 3.719 -15.408 -1.634 1.00 0.00 18 PHE A CA 8
ATOM 12776 C C . PHE A 1 18 ? 4.079 -14.351 -2.674 1.00 0.00 18 PHE A C 8
ATOM 12777 O O . PHE A 1 18 ? 3.260 -13.991 -3.519 1.00 0.00 18 PHE A O 8
ATOM 12794 N N . LYS A 1 19 ? 5.310 -13.857 -2.605 1.00 0.00 19 LYS A N 8
ATOM 12795 C CA . LYS A 1 19 ? 5.782 -12.842 -3.539 1.00 0.00 19 LYS A CA 8
ATOM 12796 C C . LYS A 1 19 ? 6.378 -13.485 -4.787 1.00 0.00 19 LYS A C 8
ATOM 12797 O O . LYS A 1 19 ? 7.077 -14.495 -4.701 1.00 0.00 19 LYS A O 8
ATOM 12816 N N . GLN A 1 20 ? 6.098 -12.894 -5.943 1.00 0.00 20 GLN A N 8
ATOM 12817 C CA . GLN A 1 20 ? 6.607 -13.410 -7.208 1.00 0.00 20 GLN A CA 8
ATOM 12818 C C . GLN A 1 20 ? 8.039 -12.944 -7.449 1.00 0.00 20 GLN A C 8
ATOM 12819 O O . GLN A 1 20 ? 8.331 -11.750 -7.391 1.00 0.00 20 GLN A O 8
ATOM 12833 N N . ALA A 1 21 ? 8.929 -13.894 -7.718 1.00 0.00 21 ALA A N 8
ATOM 12834 C CA . ALA A 1 21 ? 10.330 -13.580 -7.970 1.00 0.00 21 ALA A CA 8
ATOM 12835 C C . ALA A 1 21 ? 10.508 -12.920 -9.333 1.00 0.00 21 ALA A C 8
ATOM 12836 O O . ALA A 1 21 ? 10.436 -13.582 -10.368 1.00 0.00 21 ALA A O 8
ATOM 12843 N N . SER A 1 22 ? 10.741 -11.611 -9.325 1.00 0.00 22 SER A N 8
ATOM 12844 C CA . SER A 1 22 ? 10.926 -10.861 -10.562 1.00 0.00 22 SER A CA 8
ATOM 12845 C C . SER A 1 22 ? 12.197 -11.303 -11.281 1.00 0.00 22 SER A C 8
ATOM 12846 O O . SER A 1 22 ? 12.208 -11.466 -12.501 1.00 0.00 22 SER A O 8
ATOM 12854 N N . SER A 1 23 ? 13.266 -11.496 -10.516 1.00 0.00 23 SER A N 8
ATOM 12855 C CA . SER A 1 23 ? 14.544 -11.916 -11.079 1.00 0.00 23 SER A CA 8
ATOM 12856 C C . SER A 1 23 ? 14.564 -13.423 -11.315 1.00 0.00 23 SER A C 8
ATOM 12857 O O . SER A 1 23 ? 13.694 -14.149 -10.837 1.00 0.00 23 SER A O 8
ATOM 12865 N N . GLY A 1 24 ? 15.566 -13.885 -12.058 1.00 0.00 24 GLY A N 8
ATOM 12866 C CA . GLY A 1 24 ? 15.682 -15.303 -12.346 1.00 0.00 24 GLY A CA 8
ATOM 12867 C C . GLY A 1 24 ? 14.367 -15.915 -12.786 1.00 0.00 24 GLY A C 8
ATOM 12868 O O . GLY A 1 24 ? 13.434 -15.202 -13.154 1.00 0.00 24 GLY A O 8
ATOM 12872 N N . VAL A 1 25 ? 14.292 -17.242 -12.749 1.00 0.00 25 VAL A N 8
ATOM 12873 C CA . VAL A 1 25 ? 13.082 -17.950 -13.148 1.00 0.00 25 VAL A CA 8
ATOM 12874 C C . VAL A 1 25 ? 11.841 -17.302 -12.544 1.00 0.00 25 VAL A C 8
ATOM 12875 O O . VAL A 1 25 ? 11.928 -16.563 -11.563 1.00 0.00 25 VAL A O 8
ATOM 12888 N N . LYS A 1 26 ? 10.686 -17.583 -13.137 1.00 0.00 26 LYS A N 8
ATOM 12889 C CA . LYS A 1 26 ? 9.425 -17.029 -12.657 1.00 0.00 26 LYS A CA 8
ATOM 12890 C C . LYS A 1 26 ? 8.778 -17.956 -11.633 1.00 0.00 26 LYS A C 8
ATOM 12891 O O . LYS A 1 26 ? 7.962 -18.808 -11.983 1.00 0.00 26 LYS A O 8
ATOM 12910 N N . GLN A 1 27 ? 9.147 -17.782 -10.368 1.00 0.00 27 GLN A N 8
ATOM 12911 C CA . GLN A 1 27 ? 8.602 -18.603 -9.294 1.00 0.00 27 GLN A CA 8
ATOM 12912 C C . GLN A 1 27 ? 8.061 -17.732 -8.164 1.00 0.00 27 GLN A C 8
ATOM 12913 O O . GLN A 1 27 ? 8.154 -16.506 -8.214 1.00 0.00 27 GLN A O 8
ATOM 12927 N N . TRP A 1 28 ? 7.496 -18.374 -7.148 1.00 0.00 28 TRP A N 8
ATOM 12928 C CA . TRP A 1 28 ? 6.939 -17.657 -6.006 1.00 0.00 28 TRP A CA 8
ATOM 12929 C C . TRP A 1 28 ? 7.644 -18.060 -4.715 1.00 0.00 28 TRP A C 8
ATOM 12930 O O . TRP A 1 28 ? 8.183 -19.160 -4.609 1.00 0.00 28 TRP A O 8
ATOM 12951 N N . ASN A 1 29 ? 7.635 -17.161 -3.736 1.00 0.00 29 ASN A N 8
ATOM 12952 C CA . ASN A 1 29 ? 8.273 -17.423 -2.452 1.00 0.00 29 ASN A CA 8
ATOM 12953 C C . ASN A 1 29 ? 7.432 -16.874 -1.303 1.00 0.00 29 ASN A C 8
ATOM 12954 O O . ASN A 1 29 ? 6.964 -15.736 -1.350 1.00 0.00 29 ASN A O 8
ATOM 12965 N N . LYS A 1 30 ? 7.244 -17.691 -0.272 1.00 0.00 30 LYS A N 8
ATOM 12966 C CA . LYS A 1 30 ? 6.461 -17.288 0.890 1.00 0.00 30 LYS A CA 8
ATOM 12967 C C . LYS A 1 30 ? 7.196 -16.225 1.700 1.00 0.00 30 LYS A C 8
ATOM 12968 O O . LYS A 1 30 ? 8.356 -16.406 2.070 1.00 0.00 30 LYS A O 8
ATOM 12987 N N . ARG A 1 31 ? 6.514 -15.118 1.972 1.00 0.00 31 ARG A N 8
ATOM 12988 C CA . ARG A 1 31 ? 7.102 -14.026 2.738 1.00 0.00 31 ARG A CA 8
ATOM 12989 C C . ARG A 1 31 ? 6.041 -13.310 3.568 1.00 0.00 31 ARG A C 8
ATOM 12990 O O . ARG A 1 31 ? 4.905 -13.138 3.126 1.00 0.00 31 ARG A O 8
ATOM 13011 N N . TRP A 1 32 ? 6.419 -12.895 4.771 1.00 0.00 32 TRP A N 8
ATOM 13012 C CA . TRP A 1 32 ? 5.500 -12.198 5.664 1.00 0.00 32 TRP A CA 8
ATOM 13013 C C . TRP A 1 32 ? 5.310 -10.750 5.226 1.00 0.00 32 TRP A C 8
ATOM 13014 O O . TRP A 1 32 ? 6.271 -9.986 5.140 1.00 0.00 32 TRP A O 8
ATOM 13035 N N . PHE A 1 33 ? 4.064 -10.378 4.951 1.00 0.00 33 PHE A N 8
ATOM 13036 C CA . PHE A 1 33 ? 3.748 -9.021 4.522 1.00 0.00 33 PHE A CA 8
ATOM 13037 C C . PHE A 1 33 ? 2.901 -8.302 5.568 1.00 0.00 33 PHE A C 8
ATOM 13038 O O . PHE A 1 33 ? 1.993 -8.889 6.157 1.00 0.00 33 PHE A O 8
ATOM 13055 N N . VAL A 1 34 ? 3.204 -7.028 5.793 1.00 0.00 34 VAL A N 8
ATOM 13056 C CA . VAL A 1 34 ? 2.471 -6.228 6.767 1.00 0.00 34 VAL A CA 8
ATOM 13057 C C . VAL A 1 34 ? 2.114 -4.860 6.197 1.00 0.00 34 VAL A C 8
ATOM 13058 O O . VAL A 1 34 ? 2.974 -3.988 6.061 1.00 0.00 34 VAL A O 8
ATOM 13071 N N . LEU A 1 35 ? 0.840 -4.677 5.866 1.00 0.00 35 LEU A N 8
ATOM 13072 C CA . LEU A 1 35 ? 0.368 -3.413 5.311 1.00 0.00 35 LEU A CA 8
ATOM 13073 C C . LEU A 1 35 ? 0.484 -2.291 6.337 1.00 0.00 35 LEU A C 8
ATOM 13074 O O . LEU A 1 35 ? -0.025 -2.401 7.453 1.00 0.00 35 LEU A O 8
ATOM 13090 N N . VAL A 1 36 ? 1.154 -1.209 5.951 1.00 0.00 36 VAL A N 8
ATOM 13091 C CA . VAL A 1 36 ? 1.333 -0.065 6.836 1.00 0.00 36 VAL A CA 8
ATOM 13092 C C . VAL A 1 36 ? 0.743 1.201 6.224 1.00 0.00 36 VAL A C 8
ATOM 13093 O O . VAL A 1 36 ? 0.214 1.177 5.113 1.00 0.00 36 VAL A O 8
ATOM 13106 N N . ASP A 1 37 ? 0.838 2.305 6.957 1.00 0.00 37 ASP A N 8
ATOM 13107 C CA . ASP A 1 37 ? 0.316 3.583 6.485 1.00 0.00 37 ASP A CA 8
ATOM 13108 C C . ASP A 1 37 ? 0.838 3.901 5.088 1.00 0.00 37 ASP A C 8
ATOM 13109 O O . ASP A 1 37 ? 2.036 4.101 4.893 1.00 0.00 37 ASP A O 8
ATOM 13118 N N . ARG A 1 38 ? -0.071 3.945 4.118 1.00 0.00 38 ARG A N 8
ATOM 13119 C CA . ARG A 1 38 ? 0.298 4.237 2.738 1.00 0.00 38 ARG A CA 8
ATOM 13120 C C . ARG A 1 38 ? 1.613 3.555 2.372 1.00 0.00 38 ARG A C 8
ATOM 13121 O O . ARG A 1 38 ? 2.447 4.129 1.670 1.00 0.00 38 ARG A O 8
ATOM 13142 N N . CYS A 1 39 ? 1.792 2.329 2.851 1.00 0.00 39 CYS A N 8
ATOM 13143 C CA . CYS A 1 39 ? 3.006 1.569 2.575 1.00 0.00 39 CYS A CA 8
ATOM 13144 C C . CYS A 1 39 ? 2.826 0.102 2.949 1.00 0.00 39 CYS A C 8
ATOM 13145 O O . CYS A 1 39 ? 1.806 -0.283 3.523 1.00 0.00 39 CYS A O 8
ATOM 13153 N N . LEU A 1 40 ? 3.821 -0.714 2.619 1.00 0.00 40 LEU A N 8
ATOM 13154 C CA . LEU A 1 40 ? 3.773 -2.141 2.920 1.00 0.00 40 LEU A CA 8
ATOM 13155 C C . LEU A 1 40 ? 5.177 -2.705 3.108 1.00 0.00 40 LEU A C 8
ATOM 13156 O O . LEU A 1 40 ? 6.032 -2.577 2.231 1.00 0.00 40 LEU A O 8
ATOM 13172 N N . PHE A 1 41 ? 5.408 -3.333 4.256 1.00 0.00 41 PHE A N 8
ATOM 13173 C CA . PHE A 1 41 ? 6.709 -3.919 4.559 1.00 0.00 41 PHE A CA 8
ATOM 13174 C C . PHE A 1 41 ? 6.629 -5.443 4.570 1.00 0.00 41 PHE A C 8
ATOM 13175 O O . PHE A 1 41 ? 5.574 -6.018 4.836 1.00 0.00 41 PHE A O 8
ATOM 13192 N N . TYR A 1 42 ? 7.753 -6.089 4.280 1.00 0.00 42 TYR A N 8
ATOM 13193 C CA . TYR A 1 42 ? 7.811 -7.546 4.253 1.00 0.00 42 TYR A CA 8
ATOM 13194 C C . TYR A 1 42 ? 9.076 -8.054 4.937 1.00 0.00 42 TYR A C 8
ATOM 13195 O O . TYR A 1 42 ? 10.160 -7.500 4.752 1.00 0.00 42 TYR A O 8
ATOM 13213 N N . TYR A 1 43 ? 8.930 -9.111 5.728 1.00 0.00 43 TYR A N 8
ATOM 13214 C CA . TYR A 1 43 ? 10.060 -9.693 6.442 1.00 0.00 43 TYR A CA 8
ATOM 13215 C C . TYR A 1 43 ? 10.254 -11.156 6.054 1.00 0.00 43 TYR A C 8
ATOM 13216 O O . TYR A 1 43 ? 9.336 -11.805 5.552 1.00 0.00 43 TYR A O 8
ATOM 13234 N N . LYS A 1 44 ? 11.456 -11.669 6.290 1.00 0.00 44 LYS A N 8
ATOM 13235 C CA . LYS A 1 44 ? 11.774 -13.056 5.968 1.00 0.00 44 LYS A CA 8
ATOM 13236 C C . LYS A 1 44 ? 10.684 -13.995 6.475 1.00 0.00 44 LYS A C 8
ATOM 13237 O O . LYS A 1 44 ? 10.210 -14.864 5.742 1.00 0.00 44 LYS A O 8
ATOM 13256 N N . ASP A 1 45 ? 10.290 -13.814 7.730 1.00 0.00 45 ASP A N 8
ATOM 13257 C CA . ASP A 1 45 ? 9.253 -14.644 8.333 1.00 0.00 45 ASP A CA 8
ATOM 13258 C C . ASP A 1 45 ? 8.438 -13.845 9.345 1.00 0.00 45 ASP A C 8
ATOM 13259 O O . ASP A 1 45 ? 8.717 -12.673 9.594 1.00 0.00 45 ASP A O 8
ATOM 13268 N N . GLU A 1 46 ? 7.429 -14.488 9.925 1.00 0.00 46 GLU A N 8
ATOM 13269 C CA . GLU A 1 46 ? 6.572 -13.836 10.908 1.00 0.00 46 GLU A CA 8
ATOM 13270 C C . GLU A 1 46 ? 7.406 -13.163 11.995 1.00 0.00 46 GLU A C 8
ATOM 13271 O O . GLU A 1 46 ? 7.109 -12.046 12.420 1.00 0.00 46 GLU A O 8
ATOM 13283 N N . LYS A 1 47 ? 8.452 -13.851 12.441 1.00 0.00 47 LYS A N 8
ATOM 13284 C CA . LYS A 1 47 ? 9.330 -13.322 13.477 1.00 0.00 47 LYS A CA 8
ATOM 13285 C C . LYS A 1 47 ? 9.633 -11.847 13.233 1.00 0.00 47 LYS A C 8
ATOM 13286 O O . LYS A 1 47 ? 9.817 -11.078 14.176 1.00 0.00 47 LYS A O 8
ATOM 13305 N N . GLU A 1 48 ? 9.682 -11.460 11.962 1.00 0.00 48 GLU A N 8
ATOM 13306 C CA . GLU A 1 48 ? 9.961 -10.076 11.596 1.00 0.00 48 GLU A CA 8
ATOM 13307 C C . GLU A 1 48 ? 11.310 -9.628 12.152 1.00 0.00 48 GLU A C 8
ATOM 13308 O O . GLU A 1 48 ? 11.439 -8.524 12.679 1.00 0.00 48 GLU A O 8
ATOM 13320 N N . GLU A 1 49 ? 12.311 -10.495 12.029 1.00 0.00 49 GLU A N 8
ATOM 13321 C CA . GLU A 1 49 ? 13.649 -10.189 12.521 1.00 0.00 49 GLU A CA 8
ATOM 13322 C C . GLU A 1 49 ? 14.102 -8.811 12.046 1.00 0.00 49 GLU A C 8
ATOM 13323 O O . GLU A 1 49 ? 14.375 -7.923 12.853 1.00 0.00 49 GLU A O 8
ATOM 13335 N N . SER A 1 50 ? 14.179 -8.641 10.730 1.00 0.00 50 SER A N 8
ATOM 13336 C CA . SER A 1 50 ? 14.603 -7.374 10.146 1.00 0.00 50 SER A CA 8
ATOM 13337 C C . SER A 1 50 ? 13.941 -7.153 8.789 1.00 0.00 50 SER A C 8
ATOM 13338 O O . SER A 1 50 ? 13.683 -8.104 8.050 1.00 0.00 50 SER A O 8
ATOM 13346 N N . ILE A 1 51 ? 13.669 -5.893 8.469 1.00 0.00 51 ILE A N 8
ATOM 13347 C CA . ILE A 1 51 ? 13.038 -5.546 7.201 1.00 0.00 51 ILE A CA 8
ATOM 13348 C C . ILE A 1 51 ? 14.011 -5.715 6.039 1.00 0.00 51 ILE A C 8
ATOM 13349 O O . ILE A 1 51 ? 15.128 -5.197 6.070 1.00 0.00 51 ILE A O 8
ATOM 13365 N N . LEU A 1 52 ? 13.579 -6.441 5.014 1.00 0.00 52 LEU A N 8
ATOM 13366 C CA . LEU A 1 52 ? 14.411 -6.677 3.839 1.00 0.00 52 LEU A CA 8
ATOM 13367 C C . LEU A 1 52 ? 14.117 -5.652 2.748 1.00 0.00 52 LEU A C 8
ATOM 13368 O O . LEU A 1 52 ? 15.030 -5.057 2.179 1.00 0.00 52 LEU A O 8
ATOM 13384 N N . GLY A 1 53 ? 12.833 -5.451 2.464 1.00 0.00 53 GLY A N 8
ATOM 13385 C CA . GLY A 1 53 ? 12.441 -4.496 1.444 1.00 0.00 53 GLY A CA 8
ATOM 13386 C C . GLY A 1 53 ? 11.063 -3.916 1.692 1.00 0.00 53 GLY A C 8
ATOM 13387 O O . GLY A 1 53 ? 10.163 -4.615 2.158 1.00 0.00 53 GLY A O 8
ATOM 13391 N N . SER A 1 54 ? 10.896 -2.635 1.380 1.00 0.00 54 SER A N 8
ATOM 13392 C CA . SER A 1 54 ? 9.618 -1.960 1.577 1.00 0.00 54 SER A CA 8
ATOM 13393 C C . SER A 1 54 ? 8.966 -1.632 0.237 1.00 0.00 54 SER A C 8
ATOM 13394 O O . SER A 1 54 ? 9.651 -1.398 -0.759 1.00 0.00 54 SER A O 8
ATOM 13402 N N . ILE A 1 55 ? 7.637 -1.616 0.222 1.00 0.00 55 ILE A N 8
ATOM 13403 C CA . ILE A 1 55 ? 6.891 -1.315 -0.994 1.00 0.00 55 ILE A CA 8
ATOM 13404 C C . ILE A 1 55 ? 5.997 -0.095 -0.802 1.00 0.00 55 ILE A C 8
ATOM 13405 O O . ILE A 1 55 ? 4.982 -0.141 -0.107 1.00 0.00 55 ILE A O 8
ATOM 13421 N N . PRO A 1 56 ? 6.380 1.024 -1.435 1.00 0.00 56 PRO A N 8
ATOM 13422 C CA . PRO A 1 56 ? 5.625 2.278 -1.352 1.00 0.00 56 PRO A CA 8
ATOM 13423 C C . PRO A 1 56 ? 4.291 2.202 -2.087 1.00 0.00 56 PRO A C 8
ATOM 13424 O O . PRO A 1 56 ? 4.236 2.333 -3.310 1.00 0.00 56 PRO A O 8
ATOM 13435 N N . LEU A 1 57 ? 3.218 1.989 -1.334 1.00 0.00 57 LEU A N 8
ATOM 13436 C CA . LEU A 1 57 ? 1.882 1.896 -1.914 1.00 0.00 57 LEU A CA 8
ATOM 13437 C C . LEU A 1 57 ? 1.289 3.283 -2.141 1.00 0.00 57 LEU A C 8
ATOM 13438 O O . LEU A 1 57 ? 0.165 3.566 -1.724 1.00 0.00 57 LEU A O 8
ATOM 13454 N N . LEU A 1 58 ? 2.051 4.144 -2.807 1.00 0.00 58 LEU A N 8
ATOM 13455 C CA . LEU A 1 58 ? 1.601 5.502 -3.093 1.00 0.00 58 LEU A CA 8
ATOM 13456 C C . LEU A 1 58 ? 1.175 5.639 -4.551 1.00 0.00 58 LEU A C 8
ATOM 13457 O O . LEU A 1 58 ? 1.996 5.527 -5.461 1.00 0.00 58 LEU A O 8
ATOM 13473 N N . SER A 1 59 ? -0.114 5.884 -4.765 1.00 0.00 59 SER A N 8
ATOM 13474 C CA . SER A 1 59 ? -0.649 6.035 -6.113 1.00 0.00 59 SER A CA 8
ATOM 13475 C C . SER A 1 59 ? -0.456 4.755 -6.921 1.00 0.00 59 SER A C 8
ATOM 13476 O O . SER A 1 59 ? -0.139 4.799 -8.110 1.00 0.00 59 SER A O 8
ATOM 13484 N N . PHE A 1 60 ? -0.649 3.615 -6.266 1.00 0.00 60 PHE A N 8
ATOM 13485 C CA . PHE A 1 60 ? -0.495 2.321 -6.922 1.00 0.00 60 PHE A CA 8
ATOM 13486 C C . PHE A 1 60 ? -1.851 1.754 -7.331 1.00 0.00 60 PHE A C 8
ATOM 13487 O O . PHE A 1 60 ? -2.881 2.100 -6.751 1.00 0.00 60 PHE A O 8
ATOM 13504 N N . ARG A 1 61 ? -1.843 0.882 -8.333 1.00 0.00 61 ARG A N 8
ATOM 13505 C CA . ARG A 1 61 ? -3.072 0.268 -8.822 1.00 0.00 61 ARG A CA 8
ATOM 13506 C C . ARG A 1 61 ? -3.145 -1.201 -8.415 1.00 0.00 61 ARG A C 8
ATOM 13507 O O . ARG A 1 61 ? -2.561 -2.067 -9.068 1.00 0.00 61 ARG A O 8
ATOM 13528 N N . VAL A 1 62 ? -3.865 -1.475 -7.332 1.00 0.00 62 VAL A N 8
ATOM 13529 C CA . VAL A 1 62 ? -4.014 -2.839 -6.838 1.00 0.00 62 VAL A CA 8
ATOM 13530 C C . VAL A 1 62 ? -5.317 -3.461 -7.329 1.00 0.00 62 VAL A C 8
ATOM 13531 O O . VAL A 1 62 ? -6.377 -2.839 -7.263 1.00 0.00 62 VAL A O 8
ATOM 13544 N N . ALA A 1 63 ? -5.230 -4.693 -7.820 1.00 0.00 63 ALA A N 8
ATOM 13545 C CA . ALA A 1 63 ? -6.402 -5.401 -8.319 1.00 0.00 63 ALA A CA 8
ATOM 13546 C C . ALA A 1 63 ? -6.053 -6.832 -8.712 1.00 0.00 63 ALA A C 8
ATOM 13547 O O . ALA A 1 63 ? -4.881 -7.180 -8.849 1.00 0.00 63 ALA A O 8
ATOM 13554 N N . ALA A 1 64 ? -7.078 -7.659 -8.891 1.00 0.00 64 ALA A N 8
ATOM 13555 C CA . ALA A 1 64 ? -6.879 -9.052 -9.269 1.00 0.00 64 ALA A CA 8
ATOM 13556 C C . ALA A 1 64 ? -6.068 -9.161 -10.556 1.00 0.00 64 ALA A C 8
ATOM 13557 O O . ALA A 1 64 ? -6.225 -8.353 -11.471 1.00 0.00 64 ALA A O 8
ATOM 13564 N N . VAL A 1 65 ? -5.200 -10.166 -10.619 1.00 0.00 65 VAL A N 8
ATOM 13565 C CA . VAL A 1 65 ? -4.364 -10.381 -11.794 1.00 0.00 65 VAL A CA 8
ATOM 13566 C C . VAL A 1 65 ? -5.194 -10.861 -12.979 1.00 0.00 65 VAL A C 8
ATOM 13567 O O . VAL A 1 65 ? -6.420 -10.932 -12.901 1.00 0.00 65 VAL A O 8
ATOM 13580 N N . GLN A 1 66 ? -4.517 -11.189 -14.074 1.00 0.00 66 GLN A N 8
ATOM 13581 C CA . GLN A 1 66 ? -5.194 -11.663 -15.276 1.00 0.00 66 GLN A CA 8
ATOM 13582 C C . GLN A 1 66 ? -4.502 -12.900 -15.839 1.00 0.00 66 GLN A C 8
ATOM 13583 O O . GLN A 1 66 ? -3.347 -13.191 -15.527 1.00 0.00 66 GLN A O 8
ATOM 13597 N N . PRO A 1 67 ? -5.222 -13.647 -16.688 1.00 0.00 67 PRO A N 8
ATOM 13598 C CA . PRO A 1 67 ? -4.697 -14.865 -17.312 1.00 0.00 67 PRO A CA 8
ATOM 13599 C C . PRO A 1 67 ? -3.611 -14.568 -18.341 1.00 0.00 67 PRO A C 8
ATOM 13600 O O . PRO A 1 67 ? -3.101 -15.475 -18.999 1.00 0.00 67 PRO A O 8
ATOM 13611 N N . SER A 1 68 ? -3.262 -13.293 -18.474 1.00 0.00 68 SER A N 8
ATOM 13612 C CA . SER A 1 68 ? -2.239 -12.876 -19.425 1.00 0.00 68 SER A CA 8
ATOM 13613 C C . SER A 1 68 ? -0.936 -12.536 -18.708 1.00 0.00 68 SER A C 8
ATOM 13614 O O . SER A 1 68 ? 0.123 -12.447 -19.329 1.00 0.00 68 SER A O 8
ATOM 13622 N N . ASP A 1 69 ? -1.023 -12.348 -17.396 1.00 0.00 69 ASP A N 8
ATOM 13623 C CA . ASP A 1 69 ? 0.149 -12.019 -16.591 1.00 0.00 69 ASP A CA 8
ATOM 13624 C C . ASP A 1 69 ? 0.905 -13.282 -16.191 1.00 0.00 69 ASP A C 8
ATOM 13625 O O . ASP A 1 69 ? 1.553 -13.324 -15.146 1.00 0.00 69 ASP A O 8
ATOM 13634 N N . ASN A 1 70 ? 0.816 -14.310 -17.029 1.00 0.00 70 ASN A N 8
ATOM 13635 C CA . ASN A 1 70 ? 1.490 -15.575 -16.761 1.00 0.00 70 ASN A CA 8
ATOM 13636 C C . ASN A 1 70 ? 1.463 -15.901 -15.271 1.00 0.00 70 ASN A C 8
ATOM 13637 O O . ASN A 1 70 ? 2.408 -16.479 -14.735 1.00 0.00 70 ASN A O 8
ATOM 13648 N N . ILE A 1 71 ? 0.373 -15.528 -14.610 1.00 0.00 71 ILE A N 8
ATOM 13649 C CA . ILE A 1 71 ? 0.221 -15.783 -13.183 1.00 0.00 71 ILE A CA 8
ATOM 13650 C C . ILE A 1 71 ? -0.254 -17.209 -12.926 1.00 0.00 71 ILE A C 8
ATOM 13651 O O . ILE A 1 71 ? 0.398 -17.974 -12.215 1.00 0.00 71 ILE A O 8
ATOM 13667 N N . SER A 1 72 ? -1.394 -17.562 -13.512 1.00 0.00 72 SER A N 8
ATOM 13668 C CA . SER A 1 72 ? -1.958 -18.896 -13.346 1.00 0.00 72 SER A CA 8
ATOM 13669 C C . SER A 1 72 ? -2.027 -19.277 -11.870 1.00 0.00 72 SER A C 8
ATOM 13670 O O . SER A 1 72 ? -1.616 -20.370 -11.480 1.00 0.00 72 SER A O 8
ATOM 13678 N N . ARG A 1 73 ? -2.549 -18.367 -11.055 1.00 0.00 73 ARG A N 8
ATOM 13679 C CA . ARG A 1 73 ? -2.671 -18.605 -9.622 1.00 0.00 73 ARG A CA 8
ATOM 13680 C C . ARG A 1 73 ? -3.918 -17.927 -9.062 1.00 0.00 73 ARG A C 8
ATOM 13681 O O . ARG A 1 73 ? -4.107 -16.721 -9.222 1.00 0.00 73 ARG A O 8
ATOM 13702 N N . LYS A 1 74 ? -4.767 -18.710 -8.405 1.00 0.00 74 LYS A N 8
ATOM 13703 C CA . LYS A 1 74 ? -5.996 -18.187 -7.820 1.00 0.00 74 LYS A CA 8
ATOM 13704 C C . LYS A 1 74 ? -5.690 -17.279 -6.633 1.00 0.00 74 LYS A C 8
ATOM 13705 O O . LYS A 1 74 ? -4.614 -17.358 -6.039 1.00 0.00 74 LYS A O 8
ATOM 13724 N N . HIS A 1 75 ? -6.643 -16.417 -6.292 1.00 0.00 75 HIS A N 8
ATOM 13725 C CA . HIS A 1 75 ? -6.475 -15.495 -5.175 1.00 0.00 75 HIS A CA 8
ATOM 13726 C C . HIS A 1 75 ? -5.164 -14.725 -5.297 1.00 0.00 75 HIS A C 8
ATOM 13727 O O . HIS A 1 75 ? -4.406 -14.611 -4.333 1.00 0.00 75 HIS A O 8
ATOM 13742 N N . THR A 1 76 ? -4.901 -14.198 -6.489 1.00 0.00 76 THR A N 8
ATOM 13743 C CA . THR A 1 76 ? -3.681 -13.442 -6.738 1.00 0.00 76 THR A CA 8
ATOM 13744 C C . THR A 1 76 ? -3.996 -12.056 -7.289 1.00 0.00 76 THR A C 8
ATOM 13745 O O . THR A 1 76 ? -4.893 -11.895 -8.117 1.00 0.00 76 THR A O 8
ATOM 13756 N N . PHE A 1 77 ? -3.253 -11.057 -6.825 1.00 0.00 77 PHE A N 8
ATOM 13757 C CA . PHE A 1 77 ? -3.454 -9.683 -7.272 1.00 0.00 77 PHE A CA 8
ATOM 13758 C C . PHE A 1 77 ? -2.121 -9.019 -7.605 1.00 0.00 77 PHE A C 8
ATOM 13759 O O . PHE A 1 77 ? -1.081 -9.375 -7.052 1.00 0.00 77 PHE A O 8
ATOM 13776 N N . LYS A 1 78 ? -2.160 -8.052 -8.515 1.00 0.00 78 LYS A N 8
ATOM 13777 C CA . LYS A 1 78 ? -0.957 -7.336 -8.924 1.00 0.00 78 LYS A CA 8
ATOM 13778 C C . LYS A 1 78 ? -0.987 -5.894 -8.428 1.00 0.00 78 LYS A C 8
ATOM 13779 O O . LYS A 1 78 ? -2.056 -5.306 -8.266 1.00 0.00 78 LYS A O 8
ATOM 13798 N N . ALA A 1 79 ? 0.192 -5.330 -8.190 1.00 0.00 79 ALA A N 8
ATOM 13799 C CA . ALA A 1 79 ? 0.301 -3.956 -7.716 1.00 0.00 79 ALA A CA 8
ATOM 13800 C C . ALA A 1 79 ? 1.365 -3.189 -8.494 1.00 0.00 79 ALA A C 8
ATOM 13801 O O . ALA A 1 79 ? 2.561 -3.372 -8.271 1.00 0.00 79 ALA A O 8
ATOM 13808 N N . GLU A 1 80 ? 0.921 -2.331 -9.407 1.00 0.00 80 GLU A N 8
ATOM 13809 C CA . GLU A 1 80 ? 1.837 -1.538 -10.218 1.00 0.00 80 GLU A CA 8
ATOM 13810 C C . GLU A 1 80 ? 1.318 -0.113 -10.389 1.00 0.00 80 GLU A C 8
ATOM 13811 O O . GLU A 1 80 ? 0.164 0.099 -10.764 1.00 0.00 80 GLU A O 8
ATOM 13823 N N . HIS A 1 81 ? 2.179 0.861 -10.110 1.00 0.00 81 HIS A N 8
ATOM 13824 C CA . HIS A 1 81 ? 1.808 2.267 -10.233 1.00 0.00 81 HIS A CA 8
ATOM 13825 C C . HIS A 1 81 ? 1.542 2.634 -11.689 1.00 0.00 81 HIS A C 8
ATOM 13826 O O . HIS A 1 81 ? 0.393 2.793 -12.099 1.00 0.00 81 HIS A O 8
ATOM 13841 N N . ALA A 1 82 ? 2.612 2.766 -12.466 1.00 0.00 82 ALA A N 8
ATOM 13842 C CA . ALA A 1 82 ? 2.494 3.113 -13.877 1.00 0.00 82 ALA A CA 8
ATOM 13843 C C . ALA A 1 82 ? 3.399 2.236 -14.736 1.00 0.00 82 ALA A C 8
ATOM 13844 O O . ALA A 1 82 ? 2.930 1.526 -15.624 1.00 0.00 82 ALA A O 8
ATOM 13851 N N . GLY A 1 83 ? 4.700 2.292 -14.465 1.00 0.00 83 GLY A N 8
ATOM 13852 C CA . GLY A 1 83 ? 5.650 1.499 -15.222 1.00 0.00 83 GLY A CA 8
ATOM 13853 C C . GLY A 1 83 ? 6.931 1.239 -14.454 1.00 0.00 83 GLY A C 8
ATOM 13854 O O . GLY A 1 83 ? 7.985 1.013 -15.049 1.00 0.00 83 GLY A O 8
ATOM 13858 N N . VAL A 1 84 ? 6.841 1.272 -13.129 1.00 0.00 84 VAL A N 8
ATOM 13859 C CA . VAL A 1 84 ? 8.002 1.038 -12.278 1.00 0.00 84 VAL A CA 8
ATOM 13860 C C . VAL A 1 84 ? 8.203 -0.451 -12.019 1.00 0.00 84 VAL A C 8
ATOM 13861 O O . VAL A 1 84 ? 9.164 -1.050 -12.500 1.00 0.00 84 VAL A O 8
ATOM 13874 N N . ARG A 1 85 ? 7.289 -1.042 -11.256 1.00 0.00 85 ARG A N 8
ATOM 13875 C CA . ARG A 1 85 ? 7.366 -2.461 -10.933 1.00 0.00 85 ARG A CA 8
ATOM 13876 C C . ARG A 1 85 ? 5.991 -3.010 -10.562 1.00 0.00 85 ARG A C 8
ATOM 13877 O O . ARG A 1 85 ? 5.170 -2.310 -9.969 1.00 0.00 85 ARG A O 8
ATOM 13898 N N . THR A 1 86 ? 5.747 -4.268 -10.915 1.00 0.00 86 THR A N 8
ATOM 13899 C CA . THR A 1 86 ? 4.472 -4.910 -10.622 1.00 0.00 86 THR A CA 8
ATOM 13900 C C . THR A 1 86 ? 4.626 -5.965 -9.532 1.00 0.00 86 THR A C 8
ATOM 13901 O O . THR A 1 86 ? 5.113 -7.067 -9.785 1.00 0.00 86 THR A O 8
ATOM 13912 N N . TYR A 1 87 ? 4.208 -5.620 -8.319 1.00 0.00 87 TYR A N 8
ATOM 13913 C CA . TYR A 1 87 ? 4.301 -6.538 -7.189 1.00 0.00 87 TYR A CA 8
ATOM 13914 C C . TYR A 1 87 ? 3.111 -7.492 -7.163 1.00 0.00 87 TYR A C 8
ATOM 13915 O O . TYR A 1 87 ? 1.961 -7.068 -7.046 1.00 0.00 87 TYR A O 8
ATOM 13933 N N . PHE A 1 88 ? 3.396 -8.786 -7.272 1.00 0.00 88 PHE A N 8
ATOM 13934 C CA . PHE A 1 88 ? 2.351 -9.803 -7.261 1.00 0.00 88 PHE A CA 8
ATOM 13935 C C . PHE A 1 88 ? 2.287 -10.502 -5.907 1.00 0.00 88 PHE A C 8
ATOM 13936 O O . PHE A 1 88 ? 3.314 -10.760 -5.279 1.00 0.00 88 PHE A O 8
ATOM 13953 N N . PHE A 1 89 ? 1.072 -10.806 -5.462 1.00 0.00 89 PHE A N 8
ATOM 13954 C CA . PHE A 1 89 ? 0.873 -11.475 -4.181 1.00 0.00 89 PHE A CA 8
ATOM 13955 C C . PHE A 1 89 ? -0.234 -12.521 -4.280 1.00 0.00 89 PHE A C 8
ATOM 13956 O O . PHE A 1 89 ? -1.354 -12.218 -4.693 1.00 0.00 89 PHE A O 8
ATOM 13973 N N . SER A 1 90 ? 0.088 -13.753 -3.899 1.00 0.00 90 SER A N 8
ATOM 13974 C CA . SER A 1 90 ? -0.876 -14.845 -3.949 1.00 0.00 90 SER A CA 8
ATOM 13975 C C . SER A 1 90 ? -1.345 -15.220 -2.546 1.00 0.00 90 SER A C 8
ATOM 13976 O O . SER A 1 90 ? -0.571 -15.727 -1.736 1.00 0.00 90 SER A O 8
ATOM 13984 N N . ALA A 1 91 ? -2.620 -14.965 -2.268 1.00 0.00 91 ALA A N 8
ATOM 13985 C CA . ALA A 1 91 ? -3.194 -15.277 -0.965 1.00 0.00 91 ALA A CA 8
ATOM 13986 C C . ALA A 1 91 ? -3.624 -16.738 -0.890 1.00 0.00 91 ALA A C 8
ATOM 13987 O O . ALA A 1 91 ? -4.270 -17.251 -1.802 1.00 0.00 91 ALA A O 8
ATOM 13994 N N . GLU A 1 92 ? -3.260 -17.402 0.203 1.00 0.00 92 GLU A N 8
ATOM 13995 C CA . GLU A 1 92 ? -3.608 -18.805 0.395 1.00 0.00 92 GLU A CA 8
ATOM 13996 C C . GLU A 1 92 ? -5.092 -19.039 0.125 1.00 0.00 92 GLU A C 8
ATOM 13997 O O . GLU A 1 92 ? -5.466 -19.991 -0.560 1.00 0.00 92 GLU A O 8
ATOM 14009 N N . SER A 1 93 ? -5.932 -18.165 0.670 1.00 0.00 93 SER A N 8
ATOM 14010 C CA . SER A 1 93 ? -7.375 -18.279 0.492 1.00 0.00 93 SER A CA 8
ATOM 14011 C C . SER A 1 93 ? -7.918 -17.100 -0.309 1.00 0.00 93 SER A C 8
ATOM 14012 O O . SER A 1 93 ? -7.286 -16.049 -0.422 1.00 0.00 93 SER A O 8
ATOM 14020 N N . PRO A 1 94 ? -9.119 -17.276 -0.879 1.00 0.00 94 PRO A N 8
ATOM 14021 C CA . PRO A 1 94 ? -9.775 -16.238 -1.679 1.00 0.00 94 PRO A CA 8
ATOM 14022 C C . PRO A 1 94 ? -10.243 -15.060 -0.831 1.00 0.00 94 PRO A C 8
ATOM 14023 O O . PRO A 1 94 ? -10.299 -13.926 -1.305 1.00 0.00 94 PRO A O 8
ATOM 14034 N N . GLU A 1 95 ? -10.575 -15.338 0.426 1.00 0.00 95 GLU A N 8
ATOM 14035 C CA . GLU A 1 95 ? -11.038 -14.300 1.340 1.00 0.00 95 GLU A CA 8
ATOM 14036 C C . GLU A 1 95 ? -9.952 -13.252 1.568 1.00 0.00 95 GLU A C 8
ATOM 14037 O O . GLU A 1 95 ? -10.235 -12.057 1.644 1.00 0.00 95 GLU A O 8
ATOM 14049 N N . GLU A 1 96 ? -8.709 -13.710 1.676 1.00 0.00 96 GLU A N 8
ATOM 14050 C CA . GLU A 1 96 ? -7.581 -12.813 1.896 1.00 0.00 96 GLU A CA 8
ATOM 14051 C C . GLU A 1 96 ? -7.324 -11.949 0.665 1.00 0.00 96 GLU A C 8
ATOM 14052 O O . GLU A 1 96 ? -7.156 -10.735 0.771 1.00 0.00 96 GLU A O 8
ATOM 14064 N N . GLN A 1 97 ? -7.295 -12.585 -0.501 1.00 0.00 97 GLN A N 8
ATOM 14065 C CA . GLN A 1 97 ? -7.057 -11.875 -1.752 1.00 0.00 97 GLN A CA 8
ATOM 14066 C C . GLN A 1 97 ? -7.888 -10.598 -1.820 1.00 0.00 97 GLN A C 8
ATOM 14067 O O . GLN A 1 97 ? -7.344 -9.495 -1.852 1.00 0.00 97 GLN A O 8
ATOM 14081 N N . GLU A 1 98 ? -9.208 -10.757 -1.841 1.00 0.00 98 GLU A N 8
ATOM 14082 C CA . GLU A 1 98 ? -10.113 -9.615 -1.905 1.00 0.00 98 GLU A CA 8
ATOM 14083 C C . GLU A 1 98 ? -9.810 -8.617 -0.791 1.00 0.00 98 GLU A C 8
ATOM 14084 O O . GLU A 1 98 ? -9.687 -7.417 -1.036 1.00 0.00 98 GLU A O 8
ATOM 14096 N N . ALA A 1 99 ? -9.691 -9.122 0.432 1.00 0.00 99 ALA A N 8
ATOM 14097 C CA . ALA A 1 99 ? -9.402 -8.277 1.583 1.00 0.00 99 ALA A CA 8
ATOM 14098 C C . ALA A 1 99 ? -8.214 -7.361 1.307 1.00 0.00 99 ALA A C 8
ATOM 14099 O O . ALA A 1 99 ? -8.281 -6.154 1.539 1.00 0.00 99 ALA A O 8
ATOM 14106 N N . TRP A 1 100 ? -7.128 -7.943 0.811 1.00 0.00 100 TRP A N 8
ATOM 14107 C CA . TRP A 1 100 ? -5.924 -7.179 0.504 1.00 0.00 100 TRP A CA 8
ATOM 14108 C C . TRP A 1 100 ? -6.204 -6.129 -0.565 1.00 0.00 100 TRP A C 8
ATOM 14109 O O . TRP A 1 100 ? -6.004 -4.934 -0.342 1.00 0.00 100 TRP A O 8
ATOM 14130 N N . ILE A 1 101 ? -6.667 -6.581 -1.725 1.00 0.00 101 ILE A N 8
ATOM 14131 C CA . ILE A 1 101 ? -6.976 -5.679 -2.828 1.00 0.00 101 ILE A CA 8
ATOM 14132 C C . ILE A 1 101 ? -7.582 -4.375 -2.319 1.00 0.00 101 ILE A C 8
ATOM 14133 O O . ILE A 1 101 ? -7.306 -3.302 -2.854 1.00 0.00 101 ILE A O 8
ATOM 14149 N N . GLN A 1 102 ? -8.406 -4.478 -1.282 1.00 0.00 102 GLN A N 8
ATOM 14150 C CA . GLN A 1 102 ? -9.050 -3.306 -0.700 1.00 0.00 102 GLN A CA 8
ATOM 14151 C C . GLN A 1 102 ? -8.159 -2.665 0.359 1.00 0.00 102 GLN A C 8
ATOM 14152 O O . GLN A 1 102 ? -7.798 -1.494 0.254 1.00 0.00 102 GLN A O 8
ATOM 14166 N N . ALA A 1 103 ? -7.809 -3.442 1.380 1.00 0.00 103 ALA A N 8
ATOM 14167 C CA . ALA A 1 103 ? -6.960 -2.950 2.457 1.00 0.00 103 ALA A CA 8
ATOM 14168 C C . ALA A 1 103 ? -5.853 -2.050 1.917 1.00 0.00 103 ALA A C 8
ATOM 14169 O O . ALA A 1 103 ? -5.837 -0.847 2.176 1.00 0.00 103 ALA A O 8
ATOM 14176 N N . MET A 1 104 ? -4.930 -2.641 1.165 1.00 0.00 104 MET A N 8
ATOM 14177 C CA . MET A 1 104 ? -3.820 -1.892 0.588 1.00 0.00 104 MET A CA 8
ATOM 14178 C C . MET A 1 104 ? -4.300 -1.005 -0.556 1.00 0.00 104 MET A C 8
ATOM 14179 O O . MET A 1 104 ? -3.727 0.052 -0.817 1.00 0.00 104 MET A O 8
ATOM 14193 N N . GLY A 1 105 ? -5.355 -1.443 -1.237 1.00 0.00 105 GLY A N 8
ATOM 14194 C CA . GLY A 1 105 ? -5.894 -0.676 -2.345 1.00 0.00 105 GLY A CA 8
ATOM 14195 C C . GLY A 1 105 ? -6.239 0.747 -1.953 1.00 0.00 105 GLY A C 8
ATOM 14196 O O . GLY A 1 105 ? -5.798 1.698 -2.596 1.00 0.00 105 GLY A O 8
ATOM 14200 N N . GLU A 1 106 ? -7.032 0.891 -0.896 1.00 0.00 106 GLU A N 8
ATOM 14201 C CA . GLU A 1 106 ? -7.438 2.209 -0.421 1.00 0.00 106 GLU A CA 8
ATOM 14202 C C . GLU A 1 106 ? -6.220 3.082 -0.131 1.00 0.00 106 GLU A C 8
ATOM 14203 O O . GLU A 1 106 ? -6.198 4.266 -0.466 1.00 0.00 106 GLU A O 8
ATOM 14215 N N . ALA A 1 107 ? -5.210 2.488 0.496 1.00 0.00 107 ALA A N 8
ATOM 14216 C CA . ALA A 1 107 ? -3.989 3.209 0.831 1.00 0.00 107 ALA A CA 8
ATOM 14217 C C . ALA A 1 107 ? -3.254 3.659 -0.428 1.00 0.00 107 ALA A C 8
ATOM 14218 O O . ALA A 1 107 ? -2.484 4.618 -0.399 1.00 0.00 107 ALA A O 8
ATOM 14225 N N . ALA A 1 108 ? -3.497 2.959 -1.531 1.00 0.00 108 ALA A N 8
ATOM 14226 C CA . ALA A 1 108 ? -2.859 3.287 -2.800 1.00 0.00 108 ALA A CA 8
ATOM 14227 C C . ALA A 1 108 ? -3.613 4.399 -3.522 1.00 0.00 108 ALA A C 8
ATOM 14228 O O . ALA A 1 108 ? -3.005 5.310 -4.083 1.00 0.00 108 ALA A O 8
ATOM 14235 N N . ARG A 1 109 ? -4.939 4.317 -3.503 1.00 0.00 109 ARG A N 8
ATOM 14236 C CA . ARG A 1 109 ? -5.776 5.315 -4.158 1.00 0.00 109 ARG A CA 8
ATOM 14237 C C . ARG A 1 109 ? -5.423 6.720 -3.677 1.00 0.00 109 ARG A C 8
ATOM 14238 O O . ARG A 1 109 ? -4.900 6.898 -2.577 1.00 0.00 109 ARG A O 8
ATOM 14259 N N . VAL A 1 110 ? -5.711 7.715 -4.510 1.00 0.00 110 VAL A N 8
ATOM 14260 C CA . VAL A 1 110 ? -5.425 9.104 -4.170 1.00 0.00 110 VAL A CA 8
ATOM 14261 C C . VAL A 1 110 ? -6.578 10.017 -4.572 1.00 0.00 110 VAL A C 8
ATOM 14262 O O . VAL A 1 110 ? -7.258 9.771 -5.568 1.00 0.00 110 VAL A O 8
ATOM 14275 N N . GLN A 1 111 ? -6.791 11.071 -3.791 1.00 0.00 111 GLN A N 8
ATOM 14276 C CA . GLN A 1 111 ? -7.862 12.021 -4.067 1.00 0.00 111 GLN A CA 8
ATOM 14277 C C . GLN A 1 111 ? -7.393 13.105 -5.032 1.00 0.00 111 GLN A C 8
ATOM 14278 O O . GLN A 1 111 ? -7.022 14.202 -4.615 1.00 0.00 111 GLN A O 8
ATOM 14292 N N . SER A 1 112 ? -7.413 12.790 -6.323 1.00 0.00 112 SER A N 8
ATOM 14293 C CA . SER A 1 112 ? -6.986 13.736 -7.347 1.00 0.00 112 SER A CA 8
ATOM 14294 C C . SER A 1 112 ? -8.176 14.217 -8.172 1.00 0.00 112 SER A C 8
ATOM 14295 O O . SER A 1 112 ? -8.458 15.413 -8.237 1.00 0.00 112 SER A O 8
ATOM 14303 N N . GLY A 1 113 ? -8.871 13.275 -8.802 1.00 0.00 113 GLY A N 8
ATOM 14304 C CA . GLY A 1 113 ? -10.022 13.621 -9.615 1.00 0.00 113 GLY A CA 8
ATOM 14305 C C . GLY A 1 113 ? -10.331 12.567 -10.660 1.00 0.00 113 GLY A C 8
ATOM 14306 O O . GLY A 1 113 ? -10.131 11.372 -10.446 1.00 0.00 113 GLY A O 8
ATOM 14310 N N . PRO A 1 114 ? -10.832 13.011 -11.823 1.00 0.00 114 PRO A N 8
ATOM 14311 C CA . PRO A 1 114 ? -11.181 12.114 -12.928 1.00 0.00 114 PRO A CA 8
ATOM 14312 C C . PRO A 1 114 ? -9.951 11.494 -13.582 1.00 0.00 114 PRO A C 8
ATOM 14313 O O . PRO A 1 114 ? -9.058 12.205 -14.046 1.00 0.00 114 PRO A O 8
ATOM 14324 N N . SER A 1 115 ? -9.910 10.166 -13.617 1.00 0.00 115 SER A N 8
ATOM 14325 C CA . SER A 1 115 ? -8.787 9.451 -14.212 1.00 0.00 115 SER A CA 8
ATOM 14326 C C . SER A 1 115 ? -9.032 9.193 -15.696 1.00 0.00 115 SER A C 8
ATOM 14327 O O . SER A 1 115 ? -10.147 8.871 -16.105 1.00 0.00 115 SER A O 8
ATOM 14335 N N . SER A 1 116 ? -7.981 9.338 -16.496 1.00 0.00 116 SER A N 8
ATOM 14336 C CA . SER A 1 116 ? -8.081 9.125 -17.935 1.00 0.00 116 SER A CA 8
ATOM 14337 C C . SER A 1 116 ? -9.076 10.098 -18.561 1.00 0.00 116 SER A C 8
ATOM 14338 O O . SER A 1 116 ? -9.874 9.722 -19.417 1.00 0.00 116 SER A O 8
ATOM 14346 N N . GLY A 1 117 ? -9.020 11.353 -18.125 1.00 0.00 117 GLY A N 8
ATOM 14347 C CA . GLY A 1 117 ? -9.921 12.362 -18.651 1.00 0.00 117 GLY A CA 8
ATOM 14348 C C . GLY A 1 117 ? -9.290 13.180 -19.760 1.00 0.00 117 GLY A C 8
ATOM 14349 O O . GLY A 1 117 ? -8.627 12.636 -20.642 1.00 0.00 117 GLY A O 8
ATOM 14353 N N . GLY A 1 1 ? -0.260 10.098 3.817 1.00 0.00 1 GLY A N 9
ATOM 14354 C CA . GLY A 1 1 ? -0.061 9.350 5.045 1.00 0.00 1 GLY A CA 9
ATOM 14355 C C . GLY A 1 1 ? -0.281 10.198 6.282 1.00 0.00 1 GLY A C 9
ATOM 14356 O O . GLY A 1 1 ? -1.412 10.572 6.593 1.00 0.00 1 GLY A O 9
ATOM 14360 N N . SER A 1 2 ? 0.802 10.500 6.991 1.00 0.00 2 SER A N 9
ATOM 14361 C CA . SER A 1 2 ? 0.721 11.305 8.204 1.00 0.00 2 SER A CA 9
ATOM 14362 C C . SER A 1 2 ? 1.774 12.409 8.196 1.00 0.00 2 SER A C 9
ATOM 14363 O O . SER A 1 2 ? 2.698 12.394 7.382 1.00 0.00 2 SER A O 9
ATOM 14371 N N . SER A 1 3 ? 1.627 13.365 9.107 1.00 0.00 3 SER A N 9
ATOM 14372 C CA . SER A 1 3 ? 2.562 14.480 9.202 1.00 0.00 3 SER A CA 9
ATOM 14373 C C . SER A 1 3 ? 3.624 14.209 10.264 1.00 0.00 3 SER A C 9
ATOM 14374 O O . SER A 1 3 ? 3.322 14.130 11.454 1.00 0.00 3 SER A O 9
ATOM 14382 N N . GLY A 1 4 ? 4.870 14.067 9.824 1.00 0.00 4 GLY A N 9
ATOM 14383 C CA . GLY A 1 4 ? 5.958 13.806 10.747 1.00 0.00 4 GLY A CA 9
ATOM 14384 C C . GLY A 1 4 ? 5.872 12.427 11.371 1.00 0.00 4 GLY A C 9
ATOM 14385 O O . GLY A 1 4 ? 5.295 12.260 12.445 1.00 0.00 4 GLY A O 9
ATOM 14389 N N . SER A 1 5 ? 6.445 11.437 10.695 1.00 0.00 5 SER A N 9
ATOM 14390 C CA . SER A 1 5 ? 6.424 10.064 11.187 1.00 0.00 5 SER A CA 9
ATOM 14391 C C . SER A 1 5 ? 7.163 9.952 12.517 1.00 0.00 5 SER A C 9
ATOM 14392 O O . SER A 1 5 ? 8.348 9.619 12.555 1.00 0.00 5 SER A O 9
ATOM 14400 N N . SER A 1 6 ? 6.455 10.235 13.605 1.00 0.00 6 SER A N 9
ATOM 14401 C CA . SER A 1 6 ? 7.044 10.171 14.938 1.00 0.00 6 SER A CA 9
ATOM 14402 C C . SER A 1 6 ? 6.437 9.027 15.745 1.00 0.00 6 SER A C 9
ATOM 14403 O O . SER A 1 6 ? 5.224 8.825 15.741 1.00 0.00 6 SER A O 9
ATOM 14411 N N . GLY A 1 7 ? 7.292 8.280 16.437 1.00 0.00 7 GLY A N 9
ATOM 14412 C CA . GLY A 1 7 ? 6.824 7.165 17.239 1.00 0.00 7 GLY A CA 9
ATOM 14413 C C . GLY A 1 7 ? 6.579 5.919 16.413 1.00 0.00 7 GLY A C 9
ATOM 14414 O O . GLY A 1 7 ? 7.468 5.453 15.701 1.00 0.00 7 GLY A O 9
ATOM 14418 N N . ASN A 1 8 ? 5.369 5.375 16.508 1.00 0.00 8 ASN A N 9
ATOM 14419 C CA . ASN A 1 8 ? 5.011 4.173 15.764 1.00 0.00 8 ASN A CA 9
ATOM 14420 C C . ASN A 1 8 ? 3.505 4.111 15.524 1.00 0.00 8 ASN A C 9
ATOM 14421 O O . ASN A 1 8 ? 2.719 4.025 16.467 1.00 0.00 8 ASN A O 9
ATOM 14432 N N . ALA A 1 9 ? 3.112 4.154 14.256 1.00 0.00 9 ALA A N 9
ATOM 14433 C CA . ALA A 1 9 ? 1.701 4.100 13.891 1.00 0.00 9 ALA A CA 9
ATOM 14434 C C . ALA A 1 9 ? 1.172 2.672 13.958 1.00 0.00 9 ALA A C 9
ATOM 14435 O O . ALA A 1 9 ? 1.926 1.701 13.900 1.00 0.00 9 ALA A O 9
ATOM 14442 N N . PRO A 1 10 ? -0.157 2.538 14.084 1.00 0.00 10 PRO A N 9
ATOM 14443 C CA . PRO A 1 10 ? -0.817 1.231 14.162 1.00 0.00 10 PRO A CA 9
ATOM 14444 C C . PRO A 1 10 ? -0.768 0.477 12.837 1.00 0.00 10 PRO A C 9
ATOM 14445 O O . PRO A 1 10 ? -0.684 1.083 11.769 1.00 0.00 10 PRO A O 9
ATOM 14456 N N . VAL A 1 11 ? -0.821 -0.849 12.914 1.00 0.00 11 VAL A N 9
ATOM 14457 C CA . VAL A 1 11 ? -0.784 -1.686 11.721 1.00 0.00 11 VAL A CA 9
ATOM 14458 C C . VAL A 1 11 ? -2.165 -1.799 11.086 1.00 0.00 11 VAL A C 9
ATOM 14459 O O . VAL A 1 11 ? -3.175 -1.898 11.783 1.00 0.00 11 VAL A O 9
ATOM 14472 N N . THR A 1 12 ? -2.202 -1.785 9.757 1.00 0.00 12 THR A N 9
ATOM 14473 C CA . THR A 1 12 ? -3.459 -1.885 9.027 1.00 0.00 12 THR A CA 9
ATOM 14474 C C . THR A 1 12 ? -3.811 -3.339 8.735 1.00 0.00 12 THR A C 9
ATOM 14475 O O . THR A 1 12 ? -4.909 -3.798 9.050 1.00 0.00 12 THR A O 9
ATOM 14486 N N . LYS A 1 13 ? -2.873 -4.060 8.132 1.00 0.00 13 LYS A N 9
ATOM 14487 C CA . LYS A 1 13 ? -3.082 -5.464 7.799 1.00 0.00 13 LYS A CA 9
ATOM 14488 C C . LYS A 1 13 ? -1.763 -6.229 7.811 1.00 0.00 13 LYS A C 9
ATOM 14489 O O . LYS A 1 13 ? -0.698 -5.652 7.591 1.00 0.00 13 LYS A O 9
ATOM 14508 N N . ALA A 1 14 ? -1.840 -7.531 8.068 1.00 0.00 14 ALA A N 9
ATOM 14509 C CA . ALA A 1 14 ? -0.652 -8.375 8.104 1.00 0.00 14 ALA A CA 9
ATOM 14510 C C . ALA A 1 14 ? -1.010 -9.837 7.859 1.00 0.00 14 ALA A C 9
ATOM 14511 O O . ALA A 1 14 ? -1.996 -10.343 8.393 1.00 0.00 14 ALA A O 9
ATOM 14518 N N . GLY A 1 15 ? -0.201 -10.511 7.047 1.00 0.00 15 GLY A N 9
ATOM 14519 C CA . GLY A 1 15 ? -0.450 -11.908 6.745 1.00 0.00 15 GLY A CA 9
ATOM 14520 C C . GLY A 1 15 ? 0.583 -12.489 5.799 1.00 0.00 15 GLY A C 9
ATOM 14521 O O . GLY A 1 15 ? 1.387 -11.758 5.222 1.00 0.00 15 GLY A O 9
ATOM 14525 N N . TRP A 1 16 ? 0.562 -13.808 5.642 1.00 0.00 16 TRP A N 9
ATOM 14526 C CA . TRP A 1 16 ? 1.505 -14.487 4.761 1.00 0.00 16 TRP A CA 9
ATOM 14527 C C . TRP A 1 16 ? 1.093 -14.335 3.301 1.00 0.00 16 TRP A C 9
ATOM 14528 O O . TRP A 1 16 ? -0.019 -14.701 2.918 1.00 0.00 16 TRP A O 9
ATOM 14549 N N . LEU A 1 17 ? 1.995 -13.795 2.489 1.00 0.00 17 LEU A N 9
ATOM 14550 C CA . LEU A 1 17 ? 1.724 -13.595 1.070 1.00 0.00 17 LEU A CA 9
ATOM 14551 C C . LEU A 1 17 ? 2.898 -14.069 0.219 1.00 0.00 17 LEU A C 9
ATOM 14552 O O . LEU A 1 17 ? 4.050 -13.727 0.486 1.00 0.00 17 LEU A O 9
ATOM 14568 N N . PHE A 1 18 ? 2.598 -14.858 -0.807 1.00 0.00 18 PHE A N 9
ATOM 14569 C CA . PHE A 1 18 ? 3.628 -15.379 -1.698 1.00 0.00 18 PHE A CA 9
ATOM 14570 C C . PHE A 1 18 ? 4.047 -14.326 -2.720 1.00 0.00 18 PHE A C 9
ATOM 14571 O O . PHE A 1 18 ? 3.250 -13.906 -3.559 1.00 0.00 18 PHE A O 9
ATOM 14588 N N . LYS A 1 19 ? 5.304 -13.902 -2.643 1.00 0.00 19 LYS A N 9
ATOM 14589 C CA . LYS A 1 19 ? 5.831 -12.899 -3.560 1.00 0.00 19 LYS A CA 9
ATOM 14590 C C . LYS A 1 19 ? 6.459 -13.557 -4.784 1.00 0.00 19 LYS A C 9
ATOM 14591 O O . LYS A 1 19 ? 7.327 -14.420 -4.658 1.00 0.00 19 LYS A O 9
ATOM 14610 N N . GLN A 1 20 ? 6.015 -13.142 -5.966 1.00 0.00 20 GLN A N 9
ATOM 14611 C CA . GLN A 1 20 ? 6.535 -13.692 -7.213 1.00 0.00 20 GLN A CA 9
ATOM 14612 C C . GLN A 1 20 ? 8.017 -13.372 -7.372 1.00 0.00 20 GLN A C 9
ATOM 14613 O O . GLN A 1 20 ? 8.446 -12.241 -7.144 1.00 0.00 20 GLN A O 9
ATOM 14627 N N . ALA A 1 21 ? 8.795 -14.375 -7.766 1.00 0.00 21 ALA A N 9
ATOM 14628 C CA . ALA A 1 21 ? 10.230 -14.199 -7.958 1.00 0.00 21 ALA A CA 9
ATOM 14629 C C . ALA A 1 21 ? 10.531 -13.595 -9.325 1.00 0.00 21 ALA A C 9
ATOM 14630 O O . ALA A 1 21 ? 10.688 -14.314 -10.311 1.00 0.00 21 ALA A O 9
ATOM 14637 N N . SER A 1 22 ? 10.608 -12.269 -9.376 1.00 0.00 22 SER A N 9
ATOM 14638 C CA . SER A 1 22 ? 10.886 -11.568 -10.624 1.00 0.00 22 SER A CA 9
ATOM 14639 C C . SER A 1 22 ? 12.384 -11.548 -10.915 1.00 0.00 22 SER A C 9
ATOM 14640 O O . SER A 1 22 ? 12.809 -11.750 -12.052 1.00 0.00 22 SER A O 9
ATOM 14648 N N . SER A 1 23 ? 13.178 -11.302 -9.878 1.00 0.00 23 SER A N 9
ATOM 14649 C CA . SER A 1 23 ? 14.628 -11.252 -10.021 1.00 0.00 23 SER A CA 9
ATOM 14650 C C . SER A 1 23 ? 15.194 -12.638 -10.316 1.00 0.00 23 SER A C 9
ATOM 14651 O O . SER A 1 23 ? 15.900 -12.834 -11.304 1.00 0.00 23 SER A O 9
ATOM 14659 N N . GLY A 1 24 ? 14.876 -13.596 -9.451 1.00 0.00 24 GLY A N 9
ATOM 14660 C CA . GLY A 1 24 ? 15.360 -14.952 -9.636 1.00 0.00 24 GLY A CA 9
ATOM 14661 C C . GLY A 1 24 ? 14.557 -15.719 -10.668 1.00 0.00 24 GLY A C 9
ATOM 14662 O O . GLY A 1 24 ? 13.847 -15.125 -11.480 1.00 0.00 24 GLY A O 9
ATOM 14666 N N . VAL A 1 25 ? 14.669 -17.043 -10.639 1.00 0.00 25 VAL A N 9
ATOM 14667 C CA . VAL A 1 25 ? 13.948 -17.892 -11.579 1.00 0.00 25 VAL A CA 9
ATOM 14668 C C . VAL A 1 25 ? 12.445 -17.656 -11.492 1.00 0.00 25 VAL A C 9
ATOM 14669 O O . VAL A 1 25 ? 11.954 -17.053 -10.537 1.00 0.00 25 VAL A O 9
ATOM 14682 N N . LYS A 1 26 ? 11.717 -18.135 -12.495 1.00 0.00 26 LYS A N 9
ATOM 14683 C CA . LYS A 1 26 ? 10.268 -17.978 -12.533 1.00 0.00 26 LYS A CA 9
ATOM 14684 C C . LYS A 1 26 ? 9.596 -18.878 -11.500 1.00 0.00 26 LYS A C 9
ATOM 14685 O O . LYS A 1 26 ? 9.135 -19.972 -11.824 1.00 0.00 26 LYS A O 9
ATOM 14704 N N . GLN A 1 27 ? 9.544 -18.408 -10.258 1.00 0.00 27 GLN A N 9
ATOM 14705 C CA . GLN A 1 27 ? 8.928 -19.171 -9.179 1.00 0.00 27 GLN A CA 9
ATOM 14706 C C . GLN A 1 27 ? 8.277 -18.243 -8.158 1.00 0.00 27 GLN A C 9
ATOM 14707 O O . GLN A 1 27 ? 8.350 -17.020 -8.282 1.00 0.00 27 GLN A O 9
ATOM 14721 N N . TRP A 1 28 ? 7.642 -18.831 -7.152 1.00 0.00 28 TRP A N 9
ATOM 14722 C CA . TRP A 1 28 ? 6.978 -18.056 -6.110 1.00 0.00 28 TRP A CA 9
ATOM 14723 C C . TRP A 1 28 ? 7.473 -18.466 -4.727 1.00 0.00 28 TRP A C 9
ATOM 14724 O O . TRP A 1 28 ? 7.626 -19.652 -4.440 1.00 0.00 28 TRP A O 9
ATOM 14745 N N . ASN A 1 29 ? 7.721 -17.476 -3.875 1.00 0.00 29 ASN A N 9
ATOM 14746 C CA . ASN A 1 29 ? 8.199 -17.735 -2.522 1.00 0.00 29 ASN A CA 9
ATOM 14747 C C . ASN A 1 29 ? 7.249 -17.142 -1.486 1.00 0.00 29 ASN A C 9
ATOM 14748 O O . ASN A 1 29 ? 6.516 -16.194 -1.770 1.00 0.00 29 ASN A O 9
ATOM 14759 N N . LYS A 1 30 ? 7.267 -17.706 -0.283 1.00 0.00 30 LYS A N 9
ATOM 14760 C CA . LYS A 1 30 ? 6.409 -17.233 0.797 1.00 0.00 30 LYS A CA 9
ATOM 14761 C C . LYS A 1 30 ? 7.145 -16.225 1.674 1.00 0.00 30 LYS A C 9
ATOM 14762 O O . LYS A 1 30 ? 8.338 -16.375 1.941 1.00 0.00 30 LYS A O 9
ATOM 14781 N N . ARG A 1 31 ? 6.426 -15.201 2.122 1.00 0.00 31 ARG A N 9
ATOM 14782 C CA . ARG A 1 31 ? 7.012 -14.169 2.970 1.00 0.00 31 ARG A CA 9
ATOM 14783 C C . ARG A 1 31 ? 5.937 -13.475 3.802 1.00 0.00 31 ARG A C 9
ATOM 14784 O O . ARG A 1 31 ? 4.770 -13.429 3.413 1.00 0.00 31 ARG A O 9
ATOM 14805 N N . TRP A 1 32 ? 6.340 -12.937 4.947 1.00 0.00 32 TRP A N 9
ATOM 14806 C CA . TRP A 1 32 ? 5.411 -12.246 5.834 1.00 0.00 32 TRP A CA 9
ATOM 14807 C C . TRP A 1 32 ? 5.253 -10.785 5.426 1.00 0.00 32 TRP A C 9
ATOM 14808 O O . TRP A 1 32 ? 6.198 -10.001 5.509 1.00 0.00 32 TRP A O 9
ATOM 14829 N N . PHE A 1 33 ? 4.052 -10.426 4.984 1.00 0.00 33 PHE A N 9
ATOM 14830 C CA . PHE A 1 33 ? 3.771 -9.059 4.561 1.00 0.00 33 PHE A CA 9
ATOM 14831 C C . PHE A 1 33 ? 2.908 -8.338 5.592 1.00 0.00 33 PHE A C 9
ATOM 14832 O O . PHE A 1 33 ? 1.981 -8.918 6.158 1.00 0.00 33 PHE A O 9
ATOM 14849 N N . VAL A 1 34 ? 3.220 -7.068 5.832 1.00 0.00 34 VAL A N 9
ATOM 14850 C CA . VAL A 1 34 ? 2.474 -6.266 6.795 1.00 0.00 34 VAL A CA 9
ATOM 14851 C C . VAL A 1 34 ? 2.159 -4.884 6.232 1.00 0.00 34 VAL A C 9
ATOM 14852 O O . VAL A 1 34 ? 3.029 -4.014 6.171 1.00 0.00 34 VAL A O 9
ATOM 14865 N N . LEU A 1 35 ? 0.911 -4.689 5.822 1.00 0.00 35 LEU A N 9
ATOM 14866 C CA . LEU A 1 35 ? 0.480 -3.412 5.264 1.00 0.00 35 LEU A CA 9
ATOM 14867 C C . LEU A 1 35 ? 0.625 -2.293 6.290 1.00 0.00 35 LEU A C 9
ATOM 14868 O O . LEU A 1 35 ? 0.142 -2.403 7.417 1.00 0.00 35 LEU A O 9
ATOM 14884 N N . VAL A 1 36 ? 1.292 -1.214 5.892 1.00 0.00 36 VAL A N 9
ATOM 14885 C CA . VAL A 1 36 ? 1.498 -0.073 6.775 1.00 0.00 36 VAL A CA 9
ATOM 14886 C C . VAL A 1 36 ? 0.950 1.208 6.156 1.00 0.00 36 VAL A C 9
ATOM 14887 O O . VAL A 1 36 ? 0.438 1.198 5.036 1.00 0.00 36 VAL A O 9
ATOM 14900 N N . ASP A 1 37 ? 1.062 2.309 6.890 1.00 0.00 37 ASP A N 9
ATOM 14901 C CA . ASP A 1 37 ? 0.579 3.599 6.413 1.00 0.00 37 ASP A CA 9
ATOM 14902 C C . ASP A 1 37 ? 0.996 3.833 4.964 1.00 0.00 37 ASP A C 9
ATOM 14903 O O . ASP A 1 37 ? 2.184 3.929 4.657 1.00 0.00 37 ASP A O 9
ATOM 14912 N N . ARG A 1 38 ? 0.010 3.922 4.077 1.00 0.00 38 ARG A N 9
ATOM 14913 C CA . ARG A 1 38 ? 0.274 4.142 2.660 1.00 0.00 38 ARG A CA 9
ATOM 14914 C C . ARG A 1 38 ? 1.564 3.447 2.233 1.00 0.00 38 ARG A C 9
ATOM 14915 O O . ARG A 1 38 ? 2.280 3.929 1.356 1.00 0.00 38 ARG A O 9
ATOM 14936 N N . CYS A 1 39 ? 1.853 2.312 2.860 1.00 0.00 39 CYS A N 9
ATOM 14937 C CA . CYS A 1 39 ? 3.056 1.550 2.547 1.00 0.00 39 CYS A CA 9
ATOM 14938 C C . CYS A 1 39 ? 2.871 0.075 2.889 1.00 0.00 39 CYS A C 9
ATOM 14939 O O . CYS A 1 39 ? 1.834 -0.325 3.419 1.00 0.00 39 CYS A O 9
ATOM 14947 N N . LEU A 1 40 ? 3.882 -0.729 2.581 1.00 0.00 40 LEU A N 9
ATOM 14948 C CA . LEU A 1 40 ? 3.831 -2.162 2.854 1.00 0.00 40 LEU A CA 9
ATOM 14949 C C . LEU A 1 40 ? 5.231 -2.724 3.075 1.00 0.00 40 LEU A C 9
ATOM 14950 O O . LEU A 1 40 ? 6.126 -2.532 2.251 1.00 0.00 40 LEU A O 9
ATOM 14966 N N . PHE A 1 41 ? 5.414 -3.422 4.191 1.00 0.00 41 PHE A N 9
ATOM 14967 C CA . PHE A 1 41 ? 6.705 -4.015 4.520 1.00 0.00 41 PHE A CA 9
ATOM 14968 C C . PHE A 1 41 ? 6.617 -5.538 4.533 1.00 0.00 41 PHE A C 9
ATOM 14969 O O . PHE A 1 41 ? 5.531 -6.107 4.645 1.00 0.00 41 PHE A O 9
ATOM 14986 N N . TYR A 1 42 ? 7.767 -6.192 4.418 1.00 0.00 42 TYR A N 9
ATOM 14987 C CA . TYR A 1 42 ? 7.821 -7.649 4.414 1.00 0.00 42 TYR A CA 9
ATOM 14988 C C . TYR A 1 42 ? 9.036 -8.152 5.189 1.00 0.00 42 TYR A C 9
ATOM 14989 O O . TYR A 1 42 ? 10.117 -7.568 5.118 1.00 0.00 42 TYR A O 9
ATOM 15007 N N . TYR A 1 43 ? 8.848 -9.239 5.929 1.00 0.00 43 TYR A N 9
ATOM 15008 C CA . TYR A 1 43 ? 9.927 -9.820 6.720 1.00 0.00 43 TYR A CA 9
ATOM 15009 C C . TYR A 1 43 ? 10.028 -11.324 6.480 1.00 0.00 43 TYR A C 9
ATOM 15010 O O . TYR A 1 43 ? 9.087 -11.952 5.995 1.00 0.00 43 TYR A O 9
ATOM 15028 N N . LYS A 1 44 ? 11.177 -11.895 6.825 1.00 0.00 44 LYS A N 9
ATOM 15029 C CA . LYS A 1 44 ? 11.404 -13.324 6.650 1.00 0.00 44 LYS A CA 9
ATOM 15030 C C . LYS A 1 44 ? 10.236 -14.133 7.205 1.00 0.00 44 LYS A C 9
ATOM 15031 O O . LYS A 1 44 ? 9.734 -15.046 6.549 1.00 0.00 44 LYS A O 9
ATOM 15050 N N . ASP A 1 45 ? 9.806 -13.790 8.414 1.00 0.00 45 ASP A N 9
ATOM 15051 C CA . ASP A 1 45 ? 8.694 -14.482 9.055 1.00 0.00 45 ASP A CA 9
ATOM 15052 C C . ASP A 1 45 ? 7.904 -13.531 9.948 1.00 0.00 45 ASP A C 9
ATOM 15053 O O . ASP A 1 45 ? 8.219 -12.345 10.038 1.00 0.00 45 ASP A O 9
ATOM 15062 N N . GLU A 1 46 ? 6.876 -14.060 10.605 1.00 0.00 46 GLU A N 9
ATOM 15063 C CA . GLU A 1 46 ? 6.040 -13.256 11.489 1.00 0.00 46 GLU A CA 9
ATOM 15064 C C . GLU A 1 46 ? 6.889 -12.530 12.528 1.00 0.00 46 GLU A C 9
ATOM 15065 O O . GLU A 1 46 ? 6.675 -11.349 12.806 1.00 0.00 46 GLU A O 9
ATOM 15077 N N . LYS A 1 47 ? 7.852 -13.244 13.101 1.00 0.00 47 LYS A N 9
ATOM 15078 C CA . LYS A 1 47 ? 8.734 -12.670 14.110 1.00 0.00 47 LYS A CA 9
ATOM 15079 C C . LYS A 1 47 ? 9.050 -11.212 13.790 1.00 0.00 47 LYS A C 9
ATOM 15080 O O . LYS A 1 47 ? 9.037 -10.357 14.675 1.00 0.00 47 LYS A O 9
ATOM 15099 N N . GLU A 1 48 ? 9.332 -10.937 12.520 1.00 0.00 48 GLU A N 9
ATOM 15100 C CA . GLU A 1 48 ? 9.650 -9.582 12.086 1.00 0.00 48 GLU A CA 9
ATOM 15101 C C . GLU A 1 48 ? 11.019 -9.151 12.606 1.00 0.00 48 GLU A C 9
ATOM 15102 O O . GLU A 1 48 ? 11.182 -8.037 13.103 1.00 0.00 48 GLU A O 9
ATOM 15114 N N . GLU A 1 49 ? 11.998 -10.042 12.487 1.00 0.00 49 GLU A N 9
ATOM 15115 C CA . GLU A 1 49 ? 13.352 -9.754 12.946 1.00 0.00 49 GLU A CA 9
ATOM 15116 C C . GLU A 1 49 ? 13.814 -8.386 12.454 1.00 0.00 49 GLU A C 9
ATOM 15117 O O . GLU A 1 49 ? 14.107 -7.494 13.250 1.00 0.00 49 GLU A O 9
ATOM 15129 N N . SER A 1 50 ? 13.876 -8.228 11.135 1.00 0.00 50 SER A N 9
ATOM 15130 C CA . SER A 1 50 ? 14.307 -6.970 10.536 1.00 0.00 50 SER A CA 9
ATOM 15131 C C . SER A 1 50 ? 13.644 -6.760 9.178 1.00 0.00 50 SER A C 9
ATOM 15132 O O . SER A 1 50 ? 13.174 -7.711 8.551 1.00 0.00 50 SER A O 9
ATOM 15140 N N . ILE A 1 51 ? 13.609 -5.510 8.730 1.00 0.00 51 ILE A N 9
ATOM 15141 C CA . ILE A 1 51 ? 13.004 -5.175 7.447 1.00 0.00 51 ILE A CA 9
ATOM 15142 C C . ILE A 1 51 ? 13.968 -5.449 6.297 1.00 0.00 51 ILE A C 9
ATOM 15143 O O . ILE A 1 51 ? 15.121 -5.019 6.323 1.00 0.00 51 ILE A O 9
ATOM 15159 N N . LEU A 1 52 ? 13.487 -6.167 5.289 1.00 0.00 52 LEU A N 9
ATOM 15160 C CA . LEU A 1 52 ? 14.304 -6.498 4.127 1.00 0.00 52 LEU A CA 9
ATOM 15161 C C . LEU A 1 52 ? 14.094 -5.485 3.006 1.00 0.00 52 LEU A C 9
ATOM 15162 O O . LEU A 1 52 ? 15.052 -4.989 2.415 1.00 0.00 52 LEU A O 9
ATOM 15178 N N . GLY A 1 53 ? 12.831 -5.181 2.720 1.00 0.00 53 GLY A N 9
ATOM 15179 C CA . GLY A 1 53 ? 12.517 -4.227 1.672 1.00 0.00 53 GLY A CA 9
ATOM 15180 C C . GLY A 1 53 ? 11.222 -3.485 1.933 1.00 0.00 53 GLY A C 9
ATOM 15181 O O . GLY A 1 53 ? 10.319 -4.008 2.587 1.00 0.00 53 GLY A O 9
ATOM 15185 N N . SER A 1 54 ? 11.129 -2.261 1.423 1.00 0.00 54 SER A N 9
ATOM 15186 C CA . SER A 1 54 ? 9.937 -1.443 1.609 1.00 0.00 54 SER A CA 9
ATOM 15187 C C . SER A 1 54 ? 9.231 -1.200 0.278 1.00 0.00 54 SER A C 9
ATOM 15188 O O . SER A 1 54 ? 9.870 -0.889 -0.728 1.00 0.00 54 SER A O 9
ATOM 15196 N N . ILE A 1 55 ? 7.910 -1.345 0.281 1.00 0.00 55 ILE A N 9
ATOM 15197 C CA . ILE A 1 55 ? 7.117 -1.141 -0.925 1.00 0.00 55 ILE A CA 9
ATOM 15198 C C . ILE A 1 55 ? 6.170 0.043 -0.766 1.00 0.00 55 ILE A C 9
ATOM 15199 O O . ILE A 1 55 ? 5.148 -0.035 -0.085 1.00 0.00 55 ILE A O 9
ATOM 15215 N N . PRO A 1 56 ? 6.516 1.167 -1.412 1.00 0.00 56 PRO A N 9
ATOM 15216 C CA . PRO A 1 56 ? 5.708 2.390 -1.360 1.00 0.00 56 PRO A CA 9
ATOM 15217 C C . PRO A 1 56 ? 4.390 2.246 -2.112 1.00 0.00 56 PRO A C 9
ATOM 15218 O O . PRO A 1 56 ? 4.362 2.259 -3.344 1.00 0.00 56 PRO A O 9
ATOM 15229 N N . LEU A 1 57 ? 3.300 2.110 -1.366 1.00 0.00 57 LEU A N 9
ATOM 15230 C CA . LEU A 1 57 ? 1.977 1.964 -1.963 1.00 0.00 57 LEU A CA 9
ATOM 15231 C C . LEU A 1 57 ? 1.353 3.328 -2.243 1.00 0.00 57 LEU A C 9
ATOM 15232 O O . LEU A 1 57 ? 0.175 3.553 -1.961 1.00 0.00 57 LEU A O 9
ATOM 15248 N N . LEU A 1 58 ? 2.149 4.234 -2.800 1.00 0.00 58 LEU A N 9
ATOM 15249 C CA . LEU A 1 58 ? 1.674 5.576 -3.120 1.00 0.00 58 LEU A CA 9
ATOM 15250 C C . LEU A 1 58 ? 1.175 5.647 -4.560 1.00 0.00 58 LEU A C 9
ATOM 15251 O O . LEU A 1 58 ? 1.968 5.667 -5.502 1.00 0.00 58 LEU A O 9
ATOM 15267 N N . SER A 1 59 ? -0.143 5.689 -4.723 1.00 0.00 59 SER A N 9
ATOM 15268 C CA . SER A 1 59 ? -0.748 5.757 -6.048 1.00 0.00 59 SER A CA 9
ATOM 15269 C C . SER A 1 59 ? -0.551 4.446 -6.803 1.00 0.00 59 SER A C 9
ATOM 15270 O O . SER A 1 59 ? -0.305 4.443 -8.010 1.00 0.00 59 SER A O 9
ATOM 15278 N N . PHE A 1 60 ? -0.660 3.334 -6.084 1.00 0.00 60 PHE A N 9
ATOM 15279 C CA . PHE A 1 60 ? -0.493 2.016 -6.685 1.00 0.00 60 PHE A CA 9
ATOM 15280 C C . PHE A 1 60 ? -1.846 1.353 -6.927 1.00 0.00 60 PHE A C 9
ATOM 15281 O O . PHE A 1 60 ? -2.651 1.207 -6.007 1.00 0.00 60 PHE A O 9
ATOM 15298 N N . ARG A 1 61 ? -2.089 0.954 -8.171 1.00 0.00 61 ARG A N 9
ATOM 15299 C CA . ARG A 1 61 ? -3.344 0.308 -8.535 1.00 0.00 61 ARG A CA 9
ATOM 15300 C C . ARG A 1 61 ? -3.345 -1.158 -8.109 1.00 0.00 61 ARG A C 9
ATOM 15301 O O . ARG A 1 61 ? -2.740 -2.006 -8.764 1.00 0.00 61 ARG A O 9
ATOM 15322 N N . VAL A 1 62 ? -4.030 -1.448 -7.007 1.00 0.00 62 VAL A N 9
ATOM 15323 C CA . VAL A 1 62 ? -4.110 -2.810 -6.493 1.00 0.00 62 VAL A CA 9
ATOM 15324 C C . VAL A 1 62 ? -5.387 -3.499 -6.963 1.00 0.00 62 VAL A C 9
ATOM 15325 O O . VAL A 1 62 ? -6.485 -2.967 -6.807 1.00 0.00 62 VAL A O 9
ATOM 15338 N N . ALA A 1 63 ? -5.233 -4.688 -7.538 1.00 0.00 63 ALA A N 9
ATOM 15339 C CA . ALA A 1 63 ? -6.374 -5.452 -8.028 1.00 0.00 63 ALA A CA 9
ATOM 15340 C C . ALA A 1 63 ? -5.940 -6.827 -8.526 1.00 0.00 63 ALA A C 9
ATOM 15341 O O . ALA A 1 63 ? -4.809 -7.006 -8.975 1.00 0.00 63 ALA A O 9
ATOM 15348 N N . ALA A 1 64 ? -6.847 -7.794 -8.442 1.00 0.00 64 ALA A N 9
ATOM 15349 C CA . ALA A 1 64 ? -6.558 -9.153 -8.885 1.00 0.00 64 ALA A CA 9
ATOM 15350 C C . ALA A 1 64 ? -5.826 -9.150 -10.222 1.00 0.00 64 ALA A C 9
ATOM 15351 O O . ALA A 1 64 ? -6.098 -8.318 -11.089 1.00 0.00 64 ALA A O 9
ATOM 15358 N N . VAL A 1 65 ? -4.895 -10.085 -10.384 1.00 0.00 65 VAL A N 9
ATOM 15359 C CA . VAL A 1 65 ? -4.124 -10.190 -11.617 1.00 0.00 65 VAL A CA 9
ATOM 15360 C C . VAL A 1 65 ? -5.037 -10.200 -12.838 1.00 0.00 65 VAL A C 9
ATOM 15361 O O . VAL A 1 65 ? -6.258 -10.103 -12.712 1.00 0.00 65 VAL A O 9
ATOM 15374 N N . GLN A 1 66 ? -4.437 -10.316 -14.018 1.00 0.00 66 GLN A N 9
ATOM 15375 C CA . GLN A 1 66 ? -5.198 -10.338 -15.262 1.00 0.00 66 GLN A CA 9
ATOM 15376 C C . GLN A 1 66 ? -5.053 -11.684 -15.965 1.00 0.00 66 GLN A C 9
ATOM 15377 O O . GLN A 1 66 ? -4.096 -12.427 -15.744 1.00 0.00 66 GLN A O 9
ATOM 15391 N N . PRO A 1 67 ? -6.023 -12.006 -16.832 1.00 0.00 67 PRO A N 9
ATOM 15392 C CA . PRO A 1 67 ? -6.026 -13.264 -17.586 1.00 0.00 67 PRO A CA 9
ATOM 15393 C C . PRO A 1 67 ? -4.930 -13.307 -18.645 1.00 0.00 67 PRO A C 9
ATOM 15394 O O . PRO A 1 67 ? -4.651 -14.359 -19.220 1.00 0.00 67 PRO A O 9
ATOM 15405 N N . SER A 1 68 ? -4.313 -12.158 -18.899 1.00 0.00 68 SER A N 9
ATOM 15406 C CA . SER A 1 68 ? -3.249 -12.064 -19.892 1.00 0.00 68 SER A CA 9
ATOM 15407 C C . SER A 1 68 ? -1.909 -12.478 -19.293 1.00 0.00 68 SER A C 9
ATOM 15408 O O . SER A 1 68 ? -1.059 -13.047 -19.979 1.00 0.00 68 SER A O 9
ATOM 15416 N N . ASP A 1 69 ? -1.727 -12.189 -18.009 1.00 0.00 69 ASP A N 9
ATOM 15417 C CA . ASP A 1 69 ? -0.491 -12.531 -17.316 1.00 0.00 69 ASP A CA 9
ATOM 15418 C C . ASP A 1 69 ? -0.326 -14.045 -17.214 1.00 0.00 69 ASP A C 9
ATOM 15419 O O . ASP A 1 69 ? 0.780 -14.568 -17.345 1.00 0.00 69 ASP A O 9
ATOM 15428 N N . ASN A 1 70 ? -1.433 -14.741 -16.979 1.00 0.00 70 ASN A N 9
ATOM 15429 C CA . ASN A 1 70 ? -1.411 -16.194 -16.859 1.00 0.00 70 ASN A CA 9
ATOM 15430 C C . ASN A 1 70 ? -0.616 -16.626 -15.630 1.00 0.00 70 ASN A C 9
ATOM 15431 O O . ASN A 1 70 ? 0.184 -17.559 -15.692 1.00 0.00 70 ASN A O 9
ATOM 15442 N N . ILE A 1 71 ? -0.845 -15.941 -14.514 1.00 0.00 71 ILE A N 9
ATOM 15443 C CA . ILE A 1 71 ? -0.152 -16.255 -13.270 1.00 0.00 71 ILE A CA 9
ATOM 15444 C C . ILE A 1 71 ? -0.447 -17.682 -12.822 1.00 0.00 71 ILE A C 9
ATOM 15445 O O . ILE A 1 71 ? -1.601 -18.107 -12.789 1.00 0.00 71 ILE A O 9
ATOM 15461 N N . SER A 1 72 ? 0.605 -18.417 -12.476 1.00 0.00 72 SER A N 9
ATOM 15462 C CA . SER A 1 72 ? 0.460 -19.798 -12.031 1.00 0.00 72 SER A CA 9
ATOM 15463 C C . SER A 1 72 ? 0.044 -19.855 -10.564 1.00 0.00 72 SER A C 9
ATOM 15464 O O . SER A 1 72 ? 0.585 -20.639 -9.784 1.00 0.00 72 SER A O 9
ATOM 15472 N N . ARG A 1 73 ? -0.920 -19.018 -10.196 1.00 0.00 73 ARG A N 9
ATOM 15473 C CA . ARG A 1 73 ? -1.408 -18.971 -8.823 1.00 0.00 73 ARG A CA 9
ATOM 15474 C C . ARG A 1 73 ? -2.776 -18.298 -8.755 1.00 0.00 73 ARG A C 9
ATOM 15475 O O . ARG A 1 73 ? -2.995 -17.249 -9.362 1.00 0.00 73 ARG A O 9
ATOM 15496 N N . LYS A 1 74 ? -3.694 -18.909 -8.013 1.00 0.00 74 LYS A N 9
ATOM 15497 C CA . LYS A 1 74 ? -5.040 -18.370 -7.864 1.00 0.00 74 LYS A CA 9
ATOM 15498 C C . LYS A 1 74 ? -5.074 -17.275 -6.803 1.00 0.00 74 LYS A C 9
ATOM 15499 O O . LYS A 1 74 ? -4.063 -16.988 -6.161 1.00 0.00 74 LYS A O 9
ATOM 15518 N N . HIS A 1 75 ? -6.242 -16.667 -6.623 1.00 0.00 75 HIS A N 9
ATOM 15519 C CA . HIS A 1 75 ? -6.408 -15.604 -5.638 1.00 0.00 75 HIS A CA 9
ATOM 15520 C C . HIS A 1 75 ? -5.175 -14.706 -5.596 1.00 0.00 75 HIS A C 9
ATOM 15521 O O . HIS A 1 75 ? -4.708 -14.323 -4.522 1.00 0.00 75 HIS A O 9
ATOM 15536 N N . THR A 1 76 ? -4.651 -14.373 -6.771 1.00 0.00 76 THR A N 9
ATOM 15537 C CA . THR A 1 76 ? -3.471 -13.522 -6.869 1.00 0.00 76 THR A CA 9
ATOM 15538 C C . THR A 1 76 ? -3.842 -12.121 -7.344 1.00 0.00 76 THR A C 9
ATOM 15539 O O . THR A 1 76 ? -4.808 -11.942 -8.086 1.00 0.00 76 THR A O 9
ATOM 15550 N N . PHE A 1 77 ? -3.068 -11.131 -6.912 1.00 0.00 77 PHE A N 9
ATOM 15551 C CA . PHE A 1 77 ? -3.315 -9.745 -7.293 1.00 0.00 77 PHE A CA 9
ATOM 15552 C C . PHE A 1 77 ? -2.005 -9.018 -7.578 1.00 0.00 77 PHE A C 9
ATOM 15553 O O . PHE A 1 77 ? -0.957 -9.364 -7.032 1.00 0.00 77 PHE A O 9
ATOM 15570 N N . LYS A 1 78 ? -2.072 -8.006 -8.437 1.00 0.00 78 LYS A N 9
ATOM 15571 C CA . LYS A 1 78 ? -0.892 -7.227 -8.796 1.00 0.00 78 LYS A CA 9
ATOM 15572 C C . LYS A 1 78 ? -1.059 -5.768 -8.385 1.00 0.00 78 LYS A C 9
ATOM 15573 O O . LYS A 1 78 ? -2.175 -5.252 -8.330 1.00 0.00 78 LYS A O 9
ATOM 15592 N N . ALA A 1 79 ? 0.059 -5.107 -8.100 1.00 0.00 79 ALA A N 9
ATOM 15593 C CA . ALA A 1 79 ? 0.036 -3.706 -7.698 1.00 0.00 79 ALA A CA 9
ATOM 15594 C C . ALA A 1 79 ? 0.946 -2.866 -8.587 1.00 0.00 79 ALA A C 9
ATOM 15595 O O . ALA A 1 79 ? 2.167 -2.885 -8.435 1.00 0.00 79 ALA A O 9
ATOM 15602 N N . GLU A 1 80 ? 0.343 -2.129 -9.515 1.00 0.00 80 GLU A N 9
ATOM 15603 C CA . GLU A 1 80 ? 1.101 -1.283 -10.429 1.00 0.00 80 GLU A CA 9
ATOM 15604 C C . GLU A 1 80 ? 0.694 0.180 -10.281 1.00 0.00 80 GLU A C 9
ATOM 15605 O O . GLU A 1 80 ? -0.492 0.511 -10.301 1.00 0.00 80 GLU A O 9
ATOM 15617 N N . HIS A 1 81 ? 1.685 1.053 -10.131 1.00 0.00 81 HIS A N 9
ATOM 15618 C CA . HIS A 1 81 ? 1.431 2.481 -9.979 1.00 0.00 81 HIS A CA 9
ATOM 15619 C C . HIS A 1 81 ? 1.445 3.182 -11.333 1.00 0.00 81 HIS A C 9
ATOM 15620 O O . HIS A 1 81 ? 0.396 3.543 -11.867 1.00 0.00 81 HIS A O 9
ATOM 15635 N N . ALA A 1 82 ? 2.640 3.373 -11.883 1.00 0.00 82 ALA A N 9
ATOM 15636 C CA . ALA A 1 82 ? 2.790 4.030 -13.176 1.00 0.00 82 ALA A CA 9
ATOM 15637 C C . ALA A 1 82 ? 4.213 3.884 -13.704 1.00 0.00 82 ALA A C 9
ATOM 15638 O O . ALA A 1 82 ? 5.146 4.489 -13.178 1.00 0.00 82 ALA A O 9
ATOM 15645 N N . GLY A 1 83 ? 4.371 3.076 -14.748 1.00 0.00 83 GLY A N 9
ATOM 15646 C CA . GLY A 1 83 ? 5.684 2.865 -15.329 1.00 0.00 83 GLY A CA 9
ATOM 15647 C C . GLY A 1 83 ? 6.782 2.832 -14.285 1.00 0.00 83 GLY A C 9
ATOM 15648 O O . GLY A 1 83 ? 7.776 3.550 -14.396 1.00 0.00 83 GLY A O 9
ATOM 15652 N N . VAL A 1 84 ? 6.603 1.997 -13.266 1.00 0.00 84 VAL A N 9
ATOM 15653 C CA . VAL A 1 84 ? 7.586 1.874 -12.197 1.00 0.00 84 VAL A CA 9
ATOM 15654 C C . VAL A 1 84 ? 7.888 0.411 -11.894 1.00 0.00 84 VAL A C 9
ATOM 15655 O O . VAL A 1 84 ? 9.039 -0.023 -11.961 1.00 0.00 84 VAL A O 9
ATOM 15668 N N . ARG A 1 85 ? 6.848 -0.346 -11.561 1.00 0.00 85 ARG A N 9
ATOM 15669 C CA . ARG A 1 85 ? 7.002 -1.761 -11.247 1.00 0.00 85 ARG A CA 9
ATOM 15670 C C . ARG A 1 85 ? 5.642 -2.425 -11.049 1.00 0.00 85 ARG A C 9
ATOM 15671 O O . ARG A 1 85 ? 4.621 -1.749 -10.920 1.00 0.00 85 ARG A O 9
ATOM 15692 N N . THR A 1 86 ? 5.636 -3.755 -11.027 1.00 0.00 86 THR A N 9
ATOM 15693 C CA . THR A 1 86 ? 4.403 -4.511 -10.848 1.00 0.00 86 THR A CA 9
ATOM 15694 C C . THR A 1 86 ? 4.624 -5.714 -9.938 1.00 0.00 86 THR A C 9
ATOM 15695 O O . THR A 1 86 ? 5.231 -6.706 -10.342 1.00 0.00 86 THR A O 9
ATOM 15706 N N . TYR A 1 87 ? 4.126 -5.620 -8.710 1.00 0.00 87 TYR A N 9
ATOM 15707 C CA . TYR A 1 87 ? 4.270 -6.702 -7.743 1.00 0.00 87 TYR A CA 9
ATOM 15708 C C . TYR A 1 87 ? 3.214 -7.778 -7.968 1.00 0.00 87 TYR A C 9
ATOM 15709 O O . TYR A 1 87 ? 2.242 -7.569 -8.695 1.00 0.00 87 TYR A O 9
ATOM 15727 N N . PHE A 1 88 ? 3.410 -8.932 -7.338 1.00 0.00 88 PHE A N 9
ATOM 15728 C CA . PHE A 1 88 ? 2.475 -10.043 -7.468 1.00 0.00 88 PHE A CA 9
ATOM 15729 C C . PHE A 1 88 ? 2.368 -10.820 -6.159 1.00 0.00 88 PHE A C 9
ATOM 15730 O O . PHE A 1 88 ? 3.353 -11.376 -5.672 1.00 0.00 88 PHE A O 9
ATOM 15747 N N . PHE A 1 89 ? 1.166 -10.854 -5.594 1.00 0.00 89 PHE A N 9
ATOM 15748 C CA . PHE A 1 89 ? 0.929 -11.561 -4.341 1.00 0.00 89 PHE A CA 9
ATOM 15749 C C . PHE A 1 89 ? -0.191 -12.585 -4.498 1.00 0.00 89 PHE A C 9
ATOM 15750 O O . PHE A 1 89 ? -1.251 -12.284 -5.047 1.00 0.00 89 PHE A O 9
ATOM 15767 N N . SER A 1 90 ? 0.053 -13.799 -4.013 1.00 0.00 90 SER A N 9
ATOM 15768 C CA . SER A 1 90 ? -0.932 -14.870 -4.102 1.00 0.00 90 SER A CA 9
ATOM 15769 C C . SER A 1 90 ? -1.433 -15.265 -2.716 1.00 0.00 90 SER A C 9
ATOM 15770 O O . SER A 1 90 ? -0.671 -15.762 -1.887 1.00 0.00 90 SER A O 9
ATOM 15778 N N . ALA A 1 91 ? -2.720 -15.040 -2.473 1.00 0.00 91 ALA A N 9
ATOM 15779 C CA . ALA A 1 91 ? -3.324 -15.373 -1.189 1.00 0.00 91 ALA A CA 9
ATOM 15780 C C . ALA A 1 91 ? -3.776 -16.829 -1.157 1.00 0.00 91 ALA A C 9
ATOM 15781 O O . ALA A 1 91 ? -4.452 -17.299 -2.071 1.00 0.00 91 ALA A O 9
ATOM 15788 N N . GLU A 1 92 ? -3.398 -17.538 -0.098 1.00 0.00 92 GLU A N 9
ATOM 15789 C CA . GLU A 1 92 ? -3.764 -18.942 0.052 1.00 0.00 92 GLU A CA 9
ATOM 15790 C C . GLU A 1 92 ? -5.261 -19.140 -0.167 1.00 0.00 92 GLU A C 9
ATOM 15791 O O . GLU A 1 92 ? -5.681 -20.070 -0.856 1.00 0.00 92 GLU A O 9
ATOM 15803 N N . SER A 1 93 ? -6.061 -18.259 0.425 1.00 0.00 93 SER A N 9
ATOM 15804 C CA . SER A 1 93 ? -7.512 -18.339 0.299 1.00 0.00 93 SER A CA 9
ATOM 15805 C C . SER A 1 93 ? -8.054 -17.155 -0.496 1.00 0.00 93 SER A C 9
ATOM 15806 O O . SER A 1 93 ? -7.461 -16.077 -0.535 1.00 0.00 93 SER A O 9
ATOM 15814 N N . PRO A 1 94 ? -9.209 -17.359 -1.146 1.00 0.00 94 PRO A N 9
ATOM 15815 C CA . PRO A 1 94 ? -9.858 -16.321 -1.952 1.00 0.00 94 PRO A CA 9
ATOM 15816 C C . PRO A 1 94 ? -10.425 -15.193 -1.096 1.00 0.00 94 PRO A C 9
ATOM 15817 O O . PRO A 1 94 ? -10.673 -14.093 -1.589 1.00 0.00 94 PRO A O 9
ATOM 15828 N N . GLU A 1 95 ? -10.628 -15.474 0.187 1.00 0.00 95 GLU A N 9
ATOM 15829 C CA . GLU A 1 95 ? -11.167 -14.482 1.110 1.00 0.00 95 GLU A CA 9
ATOM 15830 C C . GLU A 1 95 ? -10.122 -13.418 1.435 1.00 0.00 95 GLU A C 9
ATOM 15831 O O . GLU A 1 95 ? -10.448 -12.242 1.588 1.00 0.00 95 GLU A O 9
ATOM 15843 N N . GLU A 1 96 ? -8.867 -13.842 1.539 1.00 0.00 96 GLU A N 9
ATOM 15844 C CA . GLU A 1 96 ? -7.775 -12.926 1.847 1.00 0.00 96 GLU A CA 9
ATOM 15845 C C . GLU A 1 96 ? -7.458 -12.034 0.650 1.00 0.00 96 GLU A C 9
ATOM 15846 O O . GLU A 1 96 ? -7.281 -10.825 0.794 1.00 0.00 96 GLU A O 9
ATOM 15858 N N . GLN A 1 97 ? -7.388 -12.642 -0.530 1.00 0.00 97 GLN A N 9
ATOM 15859 C CA . GLN A 1 97 ? -7.091 -11.903 -1.752 1.00 0.00 97 GLN A CA 9
ATOM 15860 C C . GLN A 1 97 ? -7.893 -10.608 -1.814 1.00 0.00 97 GLN A C 9
ATOM 15861 O O . GLN A 1 97 ? -7.328 -9.523 -1.942 1.00 0.00 97 GLN A O 9
ATOM 15875 N N . GLU A 1 98 ? -9.214 -10.730 -1.723 1.00 0.00 98 GLU A N 9
ATOM 15876 C CA . GLU A 1 98 ? -10.093 -9.568 -1.770 1.00 0.00 98 GLU A CA 9
ATOM 15877 C C . GLU A 1 98 ? -9.793 -8.611 -0.619 1.00 0.00 98 GLU A C 9
ATOM 15878 O O . GLU A 1 98 ? -9.615 -7.411 -0.826 1.00 0.00 98 GLU A O 9
ATOM 15890 N N . ALA A 1 99 ? -9.738 -9.153 0.593 1.00 0.00 99 ALA A N 9
ATOM 15891 C CA . ALA A 1 99 ? -9.458 -8.349 1.776 1.00 0.00 99 ALA A CA 9
ATOM 15892 C C . ALA A 1 99 ? -8.237 -7.461 1.560 1.00 0.00 99 ALA A C 9
ATOM 15893 O O . ALA A 1 99 ? -8.265 -6.267 1.861 1.00 0.00 99 ALA A O 9
ATOM 15900 N N . TRP A 1 100 ? -7.167 -8.050 1.038 1.00 0.00 100 TRP A N 9
ATOM 15901 C CA . TRP A 1 100 ? -5.936 -7.312 0.783 1.00 0.00 100 TRP A CA 9
ATOM 15902 C C . TRP A 1 100 ? -6.158 -6.230 -0.268 1.00 0.00 100 TRP A C 9
ATOM 15903 O O . TRP A 1 100 ? -5.929 -5.047 -0.012 1.00 0.00 100 TRP A O 9
ATOM 15924 N N . ILE A 1 101 ? -6.606 -6.641 -1.449 1.00 0.00 101 ILE A N 9
ATOM 15925 C CA . ILE A 1 101 ? -6.860 -5.705 -2.537 1.00 0.00 101 ILE A CA 9
ATOM 15926 C C . ILE A 1 101 ? -7.473 -4.410 -2.017 1.00 0.00 101 ILE A C 9
ATOM 15927 O O . ILE A 1 101 ? -7.139 -3.322 -2.484 1.00 0.00 101 ILE A O 9
ATOM 15943 N N . GLN A 1 102 ? -8.371 -4.536 -1.044 1.00 0.00 102 GLN A N 9
ATOM 15944 C CA . GLN A 1 102 ? -9.030 -3.374 -0.459 1.00 0.00 102 GLN A CA 9
ATOM 15945 C C . GLN A 1 102 ? -8.165 -2.749 0.631 1.00 0.00 102 GLN A C 9
ATOM 15946 O O . GLN A 1 102 ? -7.853 -1.560 0.583 1.00 0.00 102 GLN A O 9
ATOM 15960 N N . ALA A 1 103 ? -7.782 -3.559 1.612 1.00 0.00 103 ALA A N 9
ATOM 15961 C CA . ALA A 1 103 ? -6.952 -3.086 2.713 1.00 0.00 103 ALA A CA 9
ATOM 15962 C C . ALA A 1 103 ? -5.824 -2.194 2.206 1.00 0.00 103 ALA A C 9
ATOM 15963 O O . ALA A 1 103 ? -5.757 -1.012 2.543 1.00 0.00 103 ALA A O 9
ATOM 15970 N N . MET A 1 104 ? -4.941 -2.767 1.396 1.00 0.00 104 MET A N 9
ATOM 15971 C CA . MET A 1 104 ? -3.816 -2.022 0.842 1.00 0.00 104 MET A CA 9
ATOM 15972 C C . MET A 1 104 ? -4.275 -1.101 -0.283 1.00 0.00 104 MET A C 9
ATOM 15973 O O . MET A 1 104 ? -3.659 -0.068 -0.543 1.00 0.00 104 MET A O 9
ATOM 15987 N N . GLY A 1 105 ? -5.362 -1.481 -0.948 1.00 0.00 105 GLY A N 9
ATOM 15988 C CA . GLY A 1 105 ? -5.885 -0.678 -2.037 1.00 0.00 105 GLY A CA 9
ATOM 15989 C C . GLY A 1 105 ? -6.237 0.731 -1.602 1.00 0.00 105 GLY A C 9
ATOM 15990 O O . GLY A 1 105 ? -5.803 1.704 -2.218 1.00 0.00 105 GLY A O 9
ATOM 15994 N N . GLU A 1 106 ? -7.026 0.840 -0.538 1.00 0.00 106 GLU A N 9
ATOM 15995 C CA . GLU A 1 106 ? -7.438 2.141 -0.023 1.00 0.00 106 GLU A CA 9
ATOM 15996 C C . GLU A 1 106 ? -6.224 3.010 0.292 1.00 0.00 106 GLU A C 9
ATOM 15997 O O . GLU A 1 106 ? -6.212 4.206 0.003 1.00 0.00 106 GLU A O 9
ATOM 16009 N N . ALA A 1 107 ? -5.205 2.399 0.888 1.00 0.00 107 ALA A N 9
ATOM 16010 C CA . ALA A 1 107 ? -3.986 3.116 1.242 1.00 0.00 107 ALA A CA 9
ATOM 16011 C C . ALA A 1 107 ? -3.314 3.700 0.004 1.00 0.00 107 ALA A C 9
ATOM 16012 O O . ALA A 1 107 ? -2.648 4.732 0.077 1.00 0.00 107 ALA A O 9
ATOM 16019 N N . ALA A 1 108 ? -3.493 3.033 -1.131 1.00 0.00 108 ALA A N 9
ATOM 16020 C CA . ALA A 1 108 ? -2.905 3.488 -2.385 1.00 0.00 108 ALA A CA 9
ATOM 16021 C C . ALA A 1 108 ? -3.828 4.468 -3.102 1.00 0.00 108 ALA A C 9
ATOM 16022 O O . ALA A 1 108 ? -3.369 5.423 -3.727 1.00 0.00 108 ALA A O 9
ATOM 16029 N N . ARG A 1 109 ? -5.131 4.223 -3.006 1.00 0.00 109 ARG A N 9
ATOM 16030 C CA . ARG A 1 109 ? -6.118 5.083 -3.647 1.00 0.00 109 ARG A CA 9
ATOM 16031 C C . ARG A 1 109 ? -6.213 6.428 -2.932 1.00 0.00 109 ARG A C 9
ATOM 16032 O O . ARG A 1 109 ? -5.826 6.554 -1.771 1.00 0.00 109 ARG A O 9
ATOM 16053 N N . VAL A 1 110 ? -6.731 7.431 -3.635 1.00 0.00 110 VAL A N 9
ATOM 16054 C CA . VAL A 1 110 ? -6.878 8.766 -3.068 1.00 0.00 110 VAL A CA 9
ATOM 16055 C C . VAL A 1 110 ? -8.282 9.311 -3.303 1.00 0.00 110 VAL A C 9
ATOM 16056 O O . VAL A 1 110 ? -8.866 9.110 -4.367 1.00 0.00 110 VAL A O 9
ATOM 16069 N N . GLN A 1 111 ? -8.817 10.002 -2.302 1.00 0.00 111 GLN A N 9
ATOM 16070 C CA . GLN A 1 111 ? -10.154 10.577 -2.399 1.00 0.00 111 GLN A CA 9
ATOM 16071 C C . GLN A 1 111 ? -10.090 12.030 -2.859 1.00 0.00 111 GLN A C 9
ATOM 16072 O O . GLN A 1 111 ? -9.303 12.821 -2.339 1.00 0.00 111 GLN A O 9
ATOM 16086 N N . SER A 1 112 ? -10.922 12.373 -3.837 1.00 0.00 112 SER A N 9
ATOM 16087 C CA . SER A 1 112 ? -10.956 13.730 -4.370 1.00 0.00 112 SER A CA 9
ATOM 16088 C C . SER A 1 112 ? -10.738 14.755 -3.261 1.00 0.00 112 SER A C 9
ATOM 16089 O O . SER A 1 112 ? -11.288 14.629 -2.167 1.00 0.00 112 SER A O 9
ATOM 16097 N N . GLY A 1 113 ? -9.931 15.771 -3.552 1.00 0.00 113 GLY A N 9
ATOM 16098 C CA . GLY A 1 113 ? -9.654 16.803 -2.571 1.00 0.00 113 GLY A CA 9
ATOM 16099 C C . GLY A 1 113 ? -9.574 18.184 -3.189 1.00 0.00 113 GLY A C 9
ATOM 16100 O O . GLY A 1 113 ? -8.675 18.485 -3.975 1.00 0.00 113 GLY A O 9
ATOM 16104 N N . PRO A 1 114 ? -10.533 19.052 -2.835 1.00 0.00 114 PRO A N 9
ATOM 16105 C CA . PRO A 1 114 ? -10.590 20.423 -3.350 1.00 0.00 114 PRO A CA 9
ATOM 16106 C C . PRO A 1 114 ? -9.464 21.295 -2.804 1.00 0.00 114 PRO A C 9
ATOM 16107 O O . PRO A 1 114 ? -9.372 22.480 -3.125 1.00 0.00 114 PRO A O 9
ATOM 16118 N N . SER A 1 115 ? -8.609 20.700 -1.979 1.00 0.00 115 SER A N 9
ATOM 16119 C CA . SER A 1 115 ? -7.490 21.424 -1.386 1.00 0.00 115 SER A CA 9
ATOM 16120 C C . SER A 1 115 ? -6.607 22.038 -2.467 1.00 0.00 115 SER A C 9
ATOM 16121 O O . SER A 1 115 ? -6.246 21.376 -3.440 1.00 0.00 115 SER A O 9
ATOM 16129 N N . SER A 1 116 ? -6.262 23.310 -2.289 1.00 0.00 116 SER A N 9
ATOM 16130 C CA . SER A 1 116 ? -5.424 24.017 -3.251 1.00 0.00 116 SER A CA 9
ATOM 16131 C C . SER A 1 116 ? -4.893 25.317 -2.656 1.00 0.00 116 SER A C 9
ATOM 16132 O O . SER A 1 116 ? -5.591 26.002 -1.909 1.00 0.00 116 SER A O 9
ATOM 16140 N N . GLY A 1 117 ? -3.650 25.650 -2.992 1.00 0.00 117 GLY A N 9
ATOM 16141 C CA . GLY A 1 117 ? -3.045 26.867 -2.483 1.00 0.00 117 GLY A CA 9
ATOM 16142 C C . GLY A 1 117 ? -3.785 28.113 -2.927 1.00 0.00 117 GLY A C 9
ATOM 16143 O O . GLY A 1 117 ? -4.550 28.695 -2.158 1.00 0.00 117 GLY A O 9
ATOM 16147 N N . GLY A 1 1 ? -5.610 21.834 10.905 1.00 0.00 1 GLY A N 10
ATOM 16148 C CA . GLY A 1 1 ? -5.974 21.473 12.263 1.00 0.00 1 GLY A CA 10
ATOM 16149 C C . GLY A 1 1 ? -5.505 20.081 12.638 1.00 0.00 1 GLY A C 10
ATOM 16150 O O . GLY A 1 1 ? -4.493 19.601 12.127 1.00 0.00 1 GLY A O 10
ATOM 16154 N N . SER A 1 2 ? -6.241 19.431 13.534 1.00 0.00 2 SER A N 10
ATOM 16155 C CA . SER A 1 2 ? -5.891 18.088 13.982 1.00 0.00 2 SER A CA 10
ATOM 16156 C C . SER A 1 2 ? -5.512 17.203 12.798 1.00 0.00 2 SER A C 10
ATOM 16157 O O . SER A 1 2 ? -6.315 16.982 11.892 1.00 0.00 2 SER A O 10
ATOM 16165 N N . SER A 1 3 ? -4.283 16.698 12.815 1.00 0.00 3 SER A N 10
ATOM 16166 C CA . SER A 1 3 ? -3.795 15.840 11.742 1.00 0.00 3 SER A CA 10
ATOM 16167 C C . SER A 1 3 ? -3.125 14.591 12.308 1.00 0.00 3 SER A C 10
ATOM 16168 O O . SER A 1 3 ? -2.684 14.576 13.456 1.00 0.00 3 SER A O 10
ATOM 16176 N N . GLY A 1 4 ? -3.053 13.544 11.492 1.00 0.00 4 GLY A N 10
ATOM 16177 C CA . GLY A 1 4 ? -2.436 12.305 11.927 1.00 0.00 4 GLY A CA 10
ATOM 16178 C C . GLY A 1 4 ? -0.922 12.365 11.887 1.00 0.00 4 GLY A C 10
ATOM 16179 O O . GLY A 1 4 ? -0.320 13.328 12.363 1.00 0.00 4 GLY A O 10
ATOM 16183 N N . SER A 1 5 ? -0.305 11.334 11.320 1.00 0.00 5 SER A N 10
ATOM 16184 C CA . SER A 1 5 ? 1.149 11.271 11.225 1.00 0.00 5 SER A CA 10
ATOM 16185 C C . SER A 1 5 ? 1.798 11.676 12.545 1.00 0.00 5 SER A C 10
ATOM 16186 O O . SER A 1 5 ? 2.789 12.404 12.565 1.00 0.00 5 SER A O 10
ATOM 16194 N N . SER A 1 6 ? 1.230 11.197 13.648 1.00 0.00 6 SER A N 10
ATOM 16195 C CA . SER A 1 6 ? 1.749 11.511 14.974 1.00 0.00 6 SER A CA 10
ATOM 16196 C C . SER A 1 6 ? 1.849 10.252 15.830 1.00 0.00 6 SER A C 10
ATOM 16197 O O . SER A 1 6 ? 0.947 9.416 15.832 1.00 0.00 6 SER A O 10
ATOM 16205 N N . GLY A 1 7 ? 2.954 10.125 16.558 1.00 0.00 7 GLY A N 10
ATOM 16206 C CA . GLY A 1 7 ? 3.153 8.967 17.409 1.00 0.00 7 GLY A CA 10
ATOM 16207 C C . GLY A 1 7 ? 3.108 7.664 16.635 1.00 0.00 7 GLY A C 10
ATOM 16208 O O . GLY A 1 7 ? 2.991 7.666 15.410 1.00 0.00 7 GLY A O 10
ATOM 16212 N N . ASN A 1 8 ? 3.202 6.548 17.351 1.00 0.00 8 ASN A N 10
ATOM 16213 C CA . ASN A 1 8 ? 3.173 5.233 16.723 1.00 0.00 8 ASN A CA 10
ATOM 16214 C C . ASN A 1 8 ? 1.751 4.854 16.318 1.00 0.00 8 ASN A C 10
ATOM 16215 O O . ASN A 1 8 ? 0.824 4.935 17.122 1.00 0.00 8 ASN A O 10
ATOM 16226 N N . ALA A 1 9 ? 1.589 4.440 15.066 1.00 0.00 9 ALA A N 10
ATOM 16227 C CA . ALA A 1 9 ? 0.282 4.046 14.555 1.00 0.00 9 ALA A CA 10
ATOM 16228 C C . ALA A 1 9 ? 0.146 2.528 14.506 1.00 0.00 9 ALA A C 10
ATOM 16229 O O . ALA A 1 9 ? 1.117 1.800 14.298 1.00 0.00 9 ALA A O 10
ATOM 16236 N N . PRO A 1 10 ? -1.086 2.036 14.702 1.00 0.00 10 PRO A N 10
ATOM 16237 C CA . PRO A 1 10 ? -1.378 0.600 14.685 1.00 0.00 10 PRO A CA 10
ATOM 16238 C C . PRO A 1 10 ? -1.255 0.000 13.288 1.00 0.00 10 PRO A C 10
ATOM 16239 O O . PRO A 1 10 ? -1.188 0.724 12.295 1.00 0.00 10 PRO A O 10
ATOM 16250 N N . VAL A 1 11 ? -1.226 -1.327 13.220 1.00 0.00 11 VAL A N 10
ATOM 16251 C CA . VAL A 1 11 ? -1.112 -2.025 11.944 1.00 0.00 11 VAL A CA 10
ATOM 16252 C C . VAL A 1 11 ? -2.470 -2.147 11.263 1.00 0.00 11 VAL A C 10
ATOM 16253 O O . VAL A 1 11 ? -3.502 -2.264 11.924 1.00 0.00 11 VAL A O 10
ATOM 16266 N N . THR A 1 12 ? -2.464 -2.120 9.933 1.00 0.00 12 THR A N 10
ATOM 16267 C CA . THR A 1 12 ? -3.695 -2.228 9.161 1.00 0.00 12 THR A CA 10
ATOM 16268 C C . THR A 1 12 ? -3.993 -3.678 8.799 1.00 0.00 12 THR A C 10
ATOM 16269 O O . THR A 1 12 ? -5.099 -4.171 9.024 1.00 0.00 12 THR A O 10
ATOM 16280 N N . LYS A 1 13 ? -2.999 -4.360 8.240 1.00 0.00 13 LYS A N 10
ATOM 16281 C CA . LYS A 1 13 ? -3.152 -5.756 7.849 1.00 0.00 13 LYS A CA 10
ATOM 16282 C C . LYS A 1 13 ? -1.805 -6.471 7.843 1.00 0.00 13 LYS A C 10
ATOM 16283 O O . LYS A 1 13 ? -0.764 -5.851 7.632 1.00 0.00 13 LYS A O 10
ATOM 16302 N N . ALA A 1 14 ? -1.834 -7.779 8.075 1.00 0.00 14 ALA A N 10
ATOM 16303 C CA . ALA A 1 14 ? -0.615 -8.579 8.092 1.00 0.00 14 ALA A CA 10
ATOM 16304 C C . ALA A 1 14 ? -0.924 -10.057 7.880 1.00 0.00 14 ALA A C 10
ATOM 16305 O O . ALA A 1 14 ? -1.850 -10.600 8.481 1.00 0.00 14 ALA A O 10
ATOM 16312 N N . GLY A 1 15 ? -0.144 -10.702 7.018 1.00 0.00 15 GLY A N 10
ATOM 16313 C CA . GLY A 1 15 ? -0.352 -12.112 6.741 1.00 0.00 15 GLY A CA 10
ATOM 16314 C C . GLY A 1 15 ? 0.696 -12.679 5.805 1.00 0.00 15 GLY A C 10
ATOM 16315 O O . GLY A 1 15 ? 1.426 -11.932 5.153 1.00 0.00 15 GLY A O 10
ATOM 16319 N N . TRP A 1 16 ? 0.774 -14.004 5.740 1.00 0.00 16 TRP A N 10
ATOM 16320 C CA . TRP A 1 16 ? 1.742 -14.671 4.878 1.00 0.00 16 TRP A CA 10
ATOM 16321 C C . TRP A 1 16 ? 1.321 -14.583 3.415 1.00 0.00 16 TRP A C 10
ATOM 16322 O O . TRP A 1 16 ? 0.338 -15.200 3.003 1.00 0.00 16 TRP A O 10
ATOM 16343 N N . LEU A 1 17 ? 2.070 -13.812 2.634 1.00 0.00 17 LEU A N 10
ATOM 16344 C CA . LEU A 1 17 ? 1.774 -13.644 1.215 1.00 0.00 17 LEU A CA 10
ATOM 16345 C C . LEU A 1 17 ? 2.941 -14.116 0.355 1.00 0.00 17 LEU A C 10
ATOM 16346 O O . LEU A 1 17 ? 4.104 -13.883 0.687 1.00 0.00 17 LEU A O 10
ATOM 16362 N N . PHE A 1 18 ? 2.624 -14.779 -0.752 1.00 0.00 18 PHE A N 10
ATOM 16363 C CA . PHE A 1 18 ? 3.647 -15.283 -1.661 1.00 0.00 18 PHE A CA 10
ATOM 16364 C C . PHE A 1 18 ? 4.052 -14.213 -2.670 1.00 0.00 18 PHE A C 10
ATOM 16365 O O . PHE A 1 18 ? 3.230 -13.739 -3.454 1.00 0.00 18 PHE A O 10
ATOM 16382 N N . LYS A 1 19 ? 5.326 -13.836 -2.645 1.00 0.00 19 LYS A N 10
ATOM 16383 C CA . LYS A 1 19 ? 5.844 -12.823 -3.557 1.00 0.00 19 LYS A CA 10
ATOM 16384 C C . LYS A 1 19 ? 6.478 -13.469 -4.785 1.00 0.00 19 LYS A C 10
ATOM 16385 O O . LYS A 1 19 ? 7.382 -14.295 -4.664 1.00 0.00 19 LYS A O 10
ATOM 16404 N N . GLN A 1 20 ? 5.999 -13.086 -5.964 1.00 0.00 20 GLN A N 10
ATOM 16405 C CA . GLN A 1 20 ? 6.520 -13.628 -7.213 1.00 0.00 20 GLN A CA 10
ATOM 16406 C C . GLN A 1 20 ? 8.003 -13.306 -7.369 1.00 0.00 20 GLN A C 10
ATOM 16407 O O . GLN A 1 20 ? 8.485 -12.293 -6.862 1.00 0.00 20 GLN A O 10
ATOM 16421 N N . ALA A 1 21 ? 8.721 -14.174 -8.073 1.00 0.00 21 ALA A N 10
ATOM 16422 C CA . ALA A 1 21 ? 10.148 -13.981 -8.298 1.00 0.00 21 ALA A CA 10
ATOM 16423 C C . ALA A 1 21 ? 10.401 -13.184 -9.573 1.00 0.00 21 ALA A C 10
ATOM 16424 O O . ALA A 1 21 ? 10.381 -13.735 -10.674 1.00 0.00 21 ALA A O 10
ATOM 16431 N N . SER A 1 22 ? 10.637 -11.886 -9.418 1.00 0.00 22 SER A N 10
ATOM 16432 C CA . SER A 1 22 ? 10.889 -11.013 -10.558 1.00 0.00 22 SER A CA 10
ATOM 16433 C C . SER A 1 22 ? 12.127 -11.466 -11.326 1.00 0.00 22 SER A C 10
ATOM 16434 O O . SER A 1 22 ? 12.109 -11.562 -12.553 1.00 0.00 22 SER A O 10
ATOM 16442 N N . SER A 1 23 ? 13.201 -11.743 -10.595 1.00 0.00 23 SER A N 10
ATOM 16443 C CA . SER A 1 23 ? 14.450 -12.183 -11.206 1.00 0.00 23 SER A CA 10
ATOM 16444 C C . SER A 1 23 ? 14.687 -13.668 -10.950 1.00 0.00 23 SER A C 10
ATOM 16445 O O . SER A 1 23 ? 14.637 -14.128 -9.810 1.00 0.00 23 SER A O 10
ATOM 16453 N N . GLY A 1 24 ? 14.945 -14.413 -12.020 1.00 0.00 24 GLY A N 10
ATOM 16454 C CA . GLY A 1 24 ? 15.186 -15.839 -11.891 1.00 0.00 24 GLY A CA 10
ATOM 16455 C C . GLY A 1 24 ? 14.020 -16.671 -12.386 1.00 0.00 24 GLY A C 10
ATOM 16456 O O . GLY A 1 24 ? 13.128 -16.162 -13.065 1.00 0.00 24 GLY A O 10
ATOM 16460 N N . VAL A 1 25 ? 14.026 -17.956 -12.047 1.00 0.00 25 VAL A N 10
ATOM 16461 C CA . VAL A 1 25 ? 12.961 -18.861 -12.462 1.00 0.00 25 VAL A CA 10
ATOM 16462 C C . VAL A 1 25 ? 11.593 -18.319 -12.065 1.00 0.00 25 VAL A C 10
ATOM 16463 O O . VAL A 1 25 ? 11.487 -17.421 -11.228 1.00 0.00 25 VAL A O 10
ATOM 16476 N N . LYS A 1 26 ? 10.546 -18.869 -12.670 1.00 0.00 26 LYS A N 10
ATOM 16477 C CA . LYS A 1 26 ? 9.182 -18.443 -12.379 1.00 0.00 26 LYS A CA 10
ATOM 16478 C C . LYS A 1 26 ? 8.611 -19.217 -11.196 1.00 0.00 26 LYS A C 10
ATOM 16479 O O . LYS A 1 26 ? 7.926 -20.224 -11.374 1.00 0.00 26 LYS A O 10
ATOM 16498 N N . GLN A 1 27 ? 8.895 -18.740 -9.988 1.00 0.00 27 GLN A N 10
ATOM 16499 C CA . GLN A 1 27 ? 8.408 -19.388 -8.777 1.00 0.00 27 GLN A CA 10
ATOM 16500 C C . GLN A 1 27 ? 7.904 -18.356 -7.773 1.00 0.00 27 GLN A C 10
ATOM 16501 O O . GLN A 1 27 ? 8.038 -17.151 -7.986 1.00 0.00 27 GLN A O 10
ATOM 16515 N N . TRP A 1 28 ? 7.323 -18.837 -6.680 1.00 0.00 28 TRP A N 10
ATOM 16516 C CA . TRP A 1 28 ? 6.797 -17.956 -5.643 1.00 0.00 28 TRP A CA 10
ATOM 16517 C C . TRP A 1 28 ? 7.444 -18.254 -4.295 1.00 0.00 28 TRP A C 10
ATOM 16518 O O . TRP A 1 28 ? 7.509 -19.407 -3.869 1.00 0.00 28 TRP A O 10
ATOM 16539 N N . ASN A 1 29 ? 7.923 -17.209 -3.629 1.00 0.00 29 ASN A N 10
ATOM 16540 C CA . ASN A 1 29 ? 8.566 -17.360 -2.329 1.00 0.00 29 ASN A CA 10
ATOM 16541 C C . ASN A 1 29 ? 7.668 -16.833 -1.213 1.00 0.00 29 ASN A C 10
ATOM 16542 O O . ASN A 1 29 ? 7.273 -15.667 -1.218 1.00 0.00 29 ASN A O 10
ATOM 16553 N N . LYS A 1 30 ? 7.350 -17.699 -0.258 1.00 0.00 30 LYS A N 10
ATOM 16554 C CA . LYS A 1 30 ? 6.501 -17.323 0.866 1.00 0.00 30 LYS A CA 10
ATOM 16555 C C . LYS A 1 30 ? 7.216 -16.332 1.780 1.00 0.00 30 LYS A C 10
ATOM 16556 O O . LYS A 1 30 ? 8.324 -16.594 2.248 1.00 0.00 30 LYS A O 10
ATOM 16575 N N . ARG A 1 31 ? 6.574 -15.196 2.031 1.00 0.00 31 ARG A N 10
ATOM 16576 C CA . ARG A 1 31 ? 7.149 -14.167 2.889 1.00 0.00 31 ARG A CA 10
ATOM 16577 C C . ARG A 1 31 ? 6.066 -13.484 3.720 1.00 0.00 31 ARG A C 10
ATOM 16578 O O . ARG A 1 31 ? 4.900 -13.447 3.326 1.00 0.00 31 ARG A O 10
ATOM 16599 N N . TRP A 1 32 ? 6.460 -12.946 4.868 1.00 0.00 32 TRP A N 10
ATOM 16600 C CA . TRP A 1 32 ? 5.523 -12.265 5.754 1.00 0.00 32 TRP A CA 10
ATOM 16601 C C . TRP A 1 32 ? 5.311 -10.820 5.316 1.00 0.00 32 TRP A C 10
ATOM 16602 O O . TRP A 1 32 ? 6.246 -10.019 5.316 1.00 0.00 32 TRP A O 10
ATOM 16623 N N . PHE A 1 33 ? 4.078 -10.494 4.943 1.00 0.00 33 PHE A N 10
ATOM 16624 C CA . PHE A 1 33 ? 3.745 -9.145 4.501 1.00 0.00 33 PHE A CA 10
ATOM 16625 C C . PHE A 1 33 ? 2.907 -8.421 5.550 1.00 0.00 33 PHE A C 10
ATOM 16626 O O . PHE A 1 33 ? 2.032 -9.015 6.181 1.00 0.00 33 PHE A O 10
ATOM 16643 N N . VAL A 1 34 ? 3.181 -7.133 5.732 1.00 0.00 34 VAL A N 10
ATOM 16644 C CA . VAL A 1 34 ? 2.453 -6.326 6.704 1.00 0.00 34 VAL A CA 10
ATOM 16645 C C . VAL A 1 34 ? 2.130 -4.946 6.142 1.00 0.00 34 VAL A C 10
ATOM 16646 O O . VAL A 1 34 ? 3.009 -4.091 6.023 1.00 0.00 34 VAL A O 10
ATOM 16659 N N . LEU A 1 35 ? 0.865 -4.735 5.798 1.00 0.00 35 LEU A N 10
ATOM 16660 C CA . LEU A 1 35 ? 0.425 -3.457 5.248 1.00 0.00 35 LEU A CA 10
ATOM 16661 C C . LEU A 1 35 ? 0.495 -2.357 6.303 1.00 0.00 35 LEU A C 10
ATOM 16662 O O . LEU A 1 35 ? -0.106 -2.468 7.371 1.00 0.00 35 LEU A O 10
ATOM 16678 N N . VAL A 1 36 ? 1.231 -1.294 5.994 1.00 0.00 36 VAL A N 10
ATOM 16679 C CA . VAL A 1 36 ? 1.376 -0.172 6.913 1.00 0.00 36 VAL A CA 10
ATOM 16680 C C . VAL A 1 36 ? 0.799 1.106 6.316 1.00 0.00 36 VAL A C 10
ATOM 16681 O O . VAL A 1 36 ? 0.250 1.096 5.215 1.00 0.00 36 VAL A O 10
ATOM 16694 N N . ASP A 1 37 ? 0.926 2.206 7.051 1.00 0.00 37 ASP A N 10
ATOM 16695 C CA . ASP A 1 37 ? 0.418 3.494 6.594 1.00 0.00 37 ASP A CA 10
ATOM 16696 C C . ASP A 1 37 ? 0.851 3.770 5.157 1.00 0.00 37 ASP A C 10
ATOM 16697 O O . ASP A 1 37 ? 2.040 3.921 4.875 1.00 0.00 37 ASP A O 10
ATOM 16706 N N . ARG A 1 38 ? -0.121 3.833 4.253 1.00 0.00 38 ARG A N 10
ATOM 16707 C CA . ARG A 1 38 ? 0.159 4.088 2.846 1.00 0.00 38 ARG A CA 10
ATOM 16708 C C . ARG A 1 38 ? 1.461 3.415 2.420 1.00 0.00 38 ARG A C 10
ATOM 16709 O O . ARG A 1 38 ? 2.172 3.913 1.546 1.00 0.00 38 ARG A O 10
ATOM 16730 N N . CYS A 1 39 ? 1.767 2.283 3.044 1.00 0.00 39 CYS A N 10
ATOM 16731 C CA . CYS A 1 39 ? 2.984 1.543 2.731 1.00 0.00 39 CYS A CA 10
ATOM 16732 C C . CYS A 1 39 ? 2.814 0.060 3.044 1.00 0.00 39 CYS A C 10
ATOM 16733 O O . CYS A 1 39 ? 1.783 -0.360 3.572 1.00 0.00 39 CYS A O 10
ATOM 16741 N N . LEU A 1 40 ? 3.830 -0.730 2.714 1.00 0.00 40 LEU A N 10
ATOM 16742 C CA . LEU A 1 40 ? 3.793 -2.167 2.958 1.00 0.00 40 LEU A CA 10
ATOM 16743 C C . LEU A 1 40 ? 5.196 -2.717 3.191 1.00 0.00 40 LEU A C 10
ATOM 16744 O O . LEU A 1 40 ? 6.092 -2.529 2.368 1.00 0.00 40 LEU A O 10
ATOM 16760 N N . PHE A 1 41 ? 5.380 -3.398 4.317 1.00 0.00 41 PHE A N 10
ATOM 16761 C CA . PHE A 1 41 ? 6.675 -3.976 4.658 1.00 0.00 41 PHE A CA 10
ATOM 16762 C C . PHE A 1 41 ? 6.605 -5.500 4.663 1.00 0.00 41 PHE A C 10
ATOM 16763 O O . PHE A 1 41 ? 5.539 -6.083 4.858 1.00 0.00 41 PHE A O 10
ATOM 16780 N N . TYR A 1 42 ? 7.750 -6.139 4.448 1.00 0.00 42 TYR A N 10
ATOM 16781 C CA . TYR A 1 42 ? 7.819 -7.595 4.424 1.00 0.00 42 TYR A CA 10
ATOM 16782 C C . TYR A 1 42 ? 9.075 -8.092 5.134 1.00 0.00 42 TYR A C 10
ATOM 16783 O O . TYR A 1 42 ? 10.139 -7.478 5.041 1.00 0.00 42 TYR A O 10
ATOM 16801 N N . TYR A 1 43 ? 8.944 -9.208 5.842 1.00 0.00 43 TYR A N 10
ATOM 16802 C CA . TYR A 1 43 ? 10.067 -9.788 6.569 1.00 0.00 43 TYR A CA 10
ATOM 16803 C C . TYR A 1 43 ? 10.198 -11.279 6.271 1.00 0.00 43 TYR A C 10
ATOM 16804 O O . TYR A 1 43 ? 9.220 -11.944 5.930 1.00 0.00 43 TYR A O 10
ATOM 16822 N N . LYS A 1 44 ? 11.414 -11.797 6.403 1.00 0.00 44 LYS A N 10
ATOM 16823 C CA . LYS A 1 44 ? 11.676 -13.209 6.151 1.00 0.00 44 LYS A CA 10
ATOM 16824 C C . LYS A 1 44 ? 10.575 -14.082 6.745 1.00 0.00 44 LYS A C 10
ATOM 16825 O O . LYS A 1 44 ? 10.112 -15.031 6.112 1.00 0.00 44 LYS A O 10
ATOM 16844 N N . ASP A 1 45 ? 10.159 -13.753 7.963 1.00 0.00 45 ASP A N 10
ATOM 16845 C CA . ASP A 1 45 ? 9.110 -14.505 8.642 1.00 0.00 45 ASP A CA 10
ATOM 16846 C C . ASP A 1 45 ? 8.347 -13.615 9.617 1.00 0.00 45 ASP A C 10
ATOM 16847 O O . ASP A 1 45 ? 8.635 -12.425 9.741 1.00 0.00 45 ASP A O 10
ATOM 16856 N N . GLU A 1 46 ? 7.372 -14.200 10.306 1.00 0.00 46 GLU A N 10
ATOM 16857 C CA . GLU A 1 46 ? 6.566 -13.458 11.269 1.00 0.00 46 GLU A CA 10
ATOM 16858 C C . GLU A 1 46 ? 7.446 -12.836 12.349 1.00 0.00 46 GLU A C 10
ATOM 16859 O O . GLU A 1 46 ? 7.025 -11.920 13.057 1.00 0.00 46 GLU A O 10
ATOM 16871 N N . LYS A 1 47 ? 8.669 -13.340 12.471 1.00 0.00 47 LYS A N 10
ATOM 16872 C CA . LYS A 1 47 ? 9.610 -12.835 13.464 1.00 0.00 47 LYS A CA 10
ATOM 16873 C C . LYS A 1 47 ? 9.875 -11.347 13.255 1.00 0.00 47 LYS A C 10
ATOM 16874 O O . LYS A 1 47 ? 10.043 -10.598 14.217 1.00 0.00 47 LYS A O 10
ATOM 16893 N N . GLU A 1 48 ? 9.908 -10.928 11.994 1.00 0.00 48 GLU A N 10
ATOM 16894 C CA . GLU A 1 48 ? 10.152 -9.529 11.662 1.00 0.00 48 GLU A CA 10
ATOM 16895 C C . GLU A 1 48 ? 11.460 -9.043 12.279 1.00 0.00 48 GLU A C 10
ATOM 16896 O O . GLU A 1 48 ? 11.532 -7.938 12.815 1.00 0.00 48 GLU A O 10
ATOM 16908 N N . GLU A 1 49 ? 12.491 -9.878 12.199 1.00 0.00 49 GLU A N 10
ATOM 16909 C CA . GLU A 1 49 ? 13.797 -9.534 12.751 1.00 0.00 49 GLU A CA 10
ATOM 16910 C C . GLU A 1 49 ? 14.294 -8.207 12.185 1.00 0.00 49 GLU A C 10
ATOM 16911 O O . GLU A 1 49 ? 14.682 -7.308 12.931 1.00 0.00 49 GLU A O 10
ATOM 16923 N N . SER A 1 50 ? 14.280 -8.092 10.861 1.00 0.00 50 SER A N 10
ATOM 16924 C CA . SER A 1 50 ? 14.733 -6.878 10.194 1.00 0.00 50 SER A CA 10
ATOM 16925 C C . SER A 1 50 ? 14.053 -6.717 8.838 1.00 0.00 50 SER A C 10
ATOM 16926 O O . SER A 1 50 ? 13.884 -7.686 8.097 1.00 0.00 50 SER A O 10
ATOM 16934 N N . ILE A 1 51 ? 13.665 -5.486 8.520 1.00 0.00 51 ILE A N 10
ATOM 16935 C CA . ILE A 1 51 ? 13.004 -5.197 7.253 1.00 0.00 51 ILE A CA 10
ATOM 16936 C C . ILE A 1 51 ? 13.944 -5.436 6.076 1.00 0.00 51 ILE A C 10
ATOM 16937 O O . ILE A 1 51 ? 15.089 -4.983 6.080 1.00 0.00 51 ILE A O 10
ATOM 16953 N N . LEU A 1 52 ? 13.451 -6.148 5.069 1.00 0.00 52 LEU A N 10
ATOM 16954 C CA . LEU A 1 52 ? 14.246 -6.446 3.882 1.00 0.00 52 LEU A CA 10
ATOM 16955 C C . LEU A 1 52 ? 13.959 -5.444 2.768 1.00 0.00 52 LEU A C 10
ATOM 16956 O O . LEU A 1 52 ? 14.875 -4.954 2.109 1.00 0.00 52 LEU A O 10
ATOM 16972 N N . GLY A 1 53 ? 12.680 -5.142 2.566 1.00 0.00 53 GLY A N 10
ATOM 16973 C CA . GLY A 1 53 ? 12.295 -4.199 1.533 1.00 0.00 53 GLY A CA 10
ATOM 16974 C C . GLY A 1 53 ? 11.015 -3.459 1.871 1.00 0.00 53 GLY A C 10
ATOM 16975 O O . GLY A 1 53 ? 10.152 -3.987 2.572 1.00 0.00 53 GLY A O 10
ATOM 16979 N N . SER A 1 54 ? 10.894 -2.233 1.374 1.00 0.00 54 SER A N 10
ATOM 16980 C CA . SER A 1 54 ? 9.712 -1.417 1.632 1.00 0.00 54 SER A CA 10
ATOM 16981 C C . SER A 1 54 ? 9.000 -1.066 0.329 1.00 0.00 54 SER A C 10
ATOM 16982 O O . SER A 1 54 ? 9.611 -0.543 -0.603 1.00 0.00 54 SER A O 10
ATOM 16990 N N . ILE A 1 55 ? 7.705 -1.358 0.273 1.00 0.00 55 ILE A N 10
ATOM 16991 C CA . ILE A 1 55 ? 6.908 -1.072 -0.913 1.00 0.00 55 ILE A CA 10
ATOM 16992 C C . ILE A 1 55 ? 6.013 0.143 -0.695 1.00 0.00 55 ILE A C 10
ATOM 16993 O O . ILE A 1 55 ? 4.995 0.079 -0.006 1.00 0.00 55 ILE A O 10
ATOM 17009 N N . PRO A 1 56 ? 6.398 1.277 -1.298 1.00 0.00 56 PRO A N 10
ATOM 17010 C CA . PRO A 1 56 ? 5.643 2.529 -1.186 1.00 0.00 56 PRO A CA 10
ATOM 17011 C C . PRO A 1 56 ? 4.313 2.471 -1.929 1.00 0.00 56 PRO A C 10
ATOM 17012 O O . PRO A 1 56 ? 4.266 2.617 -3.151 1.00 0.00 56 PRO A O 10
ATOM 17023 N N . LEU A 1 57 ? 3.234 2.258 -1.185 1.00 0.00 57 LEU A N 10
ATOM 17024 C CA . LEU A 1 57 ? 1.901 2.181 -1.773 1.00 0.00 57 LEU A CA 10
ATOM 17025 C C . LEU A 1 57 ? 1.211 3.541 -1.738 1.00 0.00 57 LEU A C 10
ATOM 17026 O O . LEU A 1 57 ? 0.025 3.640 -1.424 1.00 0.00 57 LEU A O 10
ATOM 17042 N N . LEU A 1 58 ? 1.962 4.588 -2.066 1.00 0.00 58 LEU A N 10
ATOM 17043 C CA . LEU A 1 58 ? 1.423 5.943 -2.074 1.00 0.00 58 LEU A CA 10
ATOM 17044 C C . LEU A 1 58 ? 0.248 6.056 -3.041 1.00 0.00 58 LEU A C 10
ATOM 17045 O O . LEU A 1 58 ? -0.884 6.313 -2.631 1.00 0.00 58 LEU A O 10
ATOM 17061 N N . SER A 1 59 ? 0.525 5.859 -4.326 1.00 0.00 59 SER A N 10
ATOM 17062 C CA . SER A 1 59 ? -0.509 5.939 -5.352 1.00 0.00 59 SER A CA 10
ATOM 17063 C C . SER A 1 59 ? -0.458 4.723 -6.271 1.00 0.00 59 SER A C 10
ATOM 17064 O O . SER A 1 59 ? -0.637 4.840 -7.484 1.00 0.00 59 SER A O 10
ATOM 17072 N N . PHE A 1 60 ? -0.212 3.556 -5.685 1.00 0.00 60 PHE A N 10
ATOM 17073 C CA . PHE A 1 60 ? -0.136 2.317 -6.451 1.00 0.00 60 PHE A CA 10
ATOM 17074 C C . PHE A 1 60 ? -1.532 1.798 -6.786 1.00 0.00 60 PHE A C 10
ATOM 17075 O O . PHE A 1 60 ? -2.518 2.195 -6.165 1.00 0.00 60 PHE A O 10
ATOM 17092 N N . ARG A 1 61 ? -1.605 0.911 -7.772 1.00 0.00 61 ARG A N 10
ATOM 17093 C CA . ARG A 1 61 ? -2.879 0.338 -8.191 1.00 0.00 61 ARG A CA 10
ATOM 17094 C C . ARG A 1 61 ? -2.918 -1.162 -7.916 1.00 0.00 61 ARG A C 10
ATOM 17095 O O . ARG A 1 61 ? -2.467 -1.966 -8.732 1.00 0.00 61 ARG A O 10
ATOM 17116 N N . VAL A 1 62 ? -3.460 -1.532 -6.760 1.00 0.00 62 VAL A N 10
ATOM 17117 C CA . VAL A 1 62 ? -3.559 -2.936 -6.377 1.00 0.00 62 VAL A CA 10
ATOM 17118 C C . VAL A 1 62 ? -4.926 -3.508 -6.736 1.00 0.00 62 VAL A C 10
ATOM 17119 O O . VAL A 1 62 ? -5.959 -2.931 -6.401 1.00 0.00 62 VAL A O 10
ATOM 17132 N N . ALA A 1 63 ? -4.922 -4.648 -7.420 1.00 0.00 63 ALA A N 10
ATOM 17133 C CA . ALA A 1 63 ? -6.162 -5.301 -7.823 1.00 0.00 63 ALA A CA 10
ATOM 17134 C C . ALA A 1 63 ? -5.888 -6.676 -8.422 1.00 0.00 63 ALA A C 10
ATOM 17135 O O . ALA A 1 63 ? -4.820 -6.918 -8.983 1.00 0.00 63 ALA A O 10
ATOM 17142 N N . ALA A 1 64 ? -6.860 -7.575 -8.297 1.00 0.00 64 ALA A N 10
ATOM 17143 C CA . ALA A 1 64 ? -6.724 -8.926 -8.827 1.00 0.00 64 ALA A CA 10
ATOM 17144 C C . ALA A 1 64 ? -5.937 -8.926 -10.133 1.00 0.00 64 ALA A C 10
ATOM 17145 O O . ALA A 1 64 ? -5.967 -7.954 -10.888 1.00 0.00 64 ALA A O 10
ATOM 17152 N N . VAL A 1 65 ? -5.234 -10.023 -10.395 1.00 0.00 65 VAL A N 10
ATOM 17153 C CA . VAL A 1 65 ? -4.440 -10.151 -11.611 1.00 0.00 65 VAL A CA 10
ATOM 17154 C C . VAL A 1 65 ? -5.324 -10.104 -12.852 1.00 0.00 65 VAL A C 10
ATOM 17155 O O . VAL A 1 65 ? -6.550 -10.132 -12.754 1.00 0.00 65 VAL A O 10
ATOM 17168 N N . GLN A 1 66 ? -4.692 -10.032 -14.020 1.00 0.00 66 GLN A N 10
ATOM 17169 C CA . GLN A 1 66 ? -5.422 -9.981 -15.281 1.00 0.00 66 GLN A CA 10
ATOM 17170 C C . GLN A 1 66 ? -5.465 -11.356 -15.941 1.00 0.00 66 GLN A C 10
ATOM 17171 O O . GLN A 1 66 ? -4.609 -12.210 -15.709 1.00 0.00 66 GLN A O 10
ATOM 17185 N N . PRO A 1 67 ? -6.485 -11.576 -16.783 1.00 0.00 67 PRO A N 10
ATOM 17186 C CA . PRO A 1 67 ? -6.664 -12.846 -17.494 1.00 0.00 67 PRO A CA 10
ATOM 17187 C C . PRO A 1 67 ? -5.602 -13.064 -18.567 1.00 0.00 67 PRO A C 10
ATOM 17188 O O . PRO A 1 67 ? -5.577 -14.103 -19.226 1.00 0.00 67 PRO A O 10
ATOM 17199 N N . SER A 1 68 ? -4.727 -12.078 -18.736 1.00 0.00 68 SER A N 10
ATOM 17200 C CA . SER A 1 68 ? -3.664 -12.162 -19.731 1.00 0.00 68 SER A CA 10
ATOM 17201 C C . SER A 1 68 ? -2.299 -12.275 -19.060 1.00 0.00 68 SER A C 10
ATOM 17202 O O . SER A 1 68 ? -1.265 -12.044 -19.688 1.00 0.00 68 SER A O 10
ATOM 17210 N N . ASP A 1 69 ? -2.304 -12.633 -17.781 1.00 0.00 69 ASP A N 10
ATOM 17211 C CA . ASP A 1 69 ? -1.066 -12.779 -17.023 1.00 0.00 69 ASP A CA 10
ATOM 17212 C C . ASP A 1 69 ? -0.588 -14.227 -17.037 1.00 0.00 69 ASP A C 10
ATOM 17213 O O . ASP A 1 69 ? 0.600 -14.497 -17.214 1.00 0.00 69 ASP A O 10
ATOM 17222 N N . ASN A 1 70 ? -1.520 -15.155 -16.849 1.00 0.00 70 ASN A N 10
ATOM 17223 C CA . ASN A 1 70 ? -1.193 -16.576 -16.839 1.00 0.00 70 ASN A CA 10
ATOM 17224 C C . ASN A 1 70 ? -0.482 -16.962 -15.545 1.00 0.00 70 ASN A C 10
ATOM 17225 O O . ASN A 1 70 ? 0.593 -17.561 -15.571 1.00 0.00 70 ASN A O 10
ATOM 17236 N N . ILE A 1 71 ? -1.091 -16.614 -14.416 1.00 0.00 71 ILE A N 10
ATOM 17237 C CA . ILE A 1 71 ? -0.517 -16.925 -13.113 1.00 0.00 71 ILE A CA 10
ATOM 17238 C C . ILE A 1 71 ? -1.124 -18.199 -12.535 1.00 0.00 71 ILE A C 10
ATOM 17239 O O . ILE A 1 71 ? -2.262 -18.199 -12.067 1.00 0.00 71 ILE A O 10
ATOM 17255 N N . SER A 1 72 ? -0.355 -19.283 -12.569 1.00 0.00 72 SER A N 10
ATOM 17256 C CA . SER A 1 72 ? -0.817 -20.564 -12.050 1.00 0.00 72 SER A CA 10
ATOM 17257 C C . SER A 1 72 ? -1.510 -20.387 -10.702 1.00 0.00 72 SER A C 10
ATOM 17258 O O . SER A 1 72 ? -2.524 -21.027 -10.424 1.00 0.00 72 SER A O 10
ATOM 17266 N N . ARG A 1 73 ? -0.954 -19.513 -9.869 1.00 0.00 73 ARG A N 10
ATOM 17267 C CA . ARG A 1 73 ? -1.516 -19.252 -8.549 1.00 0.00 73 ARG A CA 10
ATOM 17268 C C . ARG A 1 73 ? -2.856 -18.529 -8.663 1.00 0.00 73 ARG A C 10
ATOM 17269 O O . ARG A 1 73 ? -3.014 -17.614 -9.471 1.00 0.00 73 ARG A O 10
ATOM 17290 N N . LYS A 1 74 ? -3.818 -18.947 -7.847 1.00 0.00 74 LYS A N 10
ATOM 17291 C CA . LYS A 1 74 ? -5.144 -18.341 -7.854 1.00 0.00 74 LYS A CA 10
ATOM 17292 C C . LYS A 1 74 ? -5.220 -17.187 -6.859 1.00 0.00 74 LYS A C 10
ATOM 17293 O O . LYS A 1 74 ? -4.229 -16.844 -6.215 1.00 0.00 74 LYS A O 10
ATOM 17312 N N . HIS A 1 75 ? -6.404 -16.594 -6.736 1.00 0.00 75 HIS A N 10
ATOM 17313 C CA . HIS A 1 75 ? -6.609 -15.481 -5.817 1.00 0.00 75 HIS A CA 10
ATOM 17314 C C . HIS A 1 75 ? -5.363 -14.604 -5.739 1.00 0.00 75 HIS A C 10
ATOM 17315 O O . HIS A 1 75 ? -4.950 -14.189 -4.655 1.00 0.00 75 HIS A O 10
ATOM 17330 N N . THR A 1 76 ? -4.767 -14.325 -6.894 1.00 0.00 76 THR A N 10
ATOM 17331 C CA . THR A 1 76 ? -3.568 -13.500 -6.956 1.00 0.00 76 THR A CA 10
ATOM 17332 C C . THR A 1 76 ? -3.880 -12.119 -7.521 1.00 0.00 76 THR A C 10
ATOM 17333 O O . THR A 1 76 ? -4.694 -11.979 -8.434 1.00 0.00 76 THR A O 10
ATOM 17344 N N . PHE A 1 77 ? -3.226 -11.099 -6.973 1.00 0.00 77 PHE A N 10
ATOM 17345 C CA . PHE A 1 77 ? -3.434 -9.728 -7.422 1.00 0.00 77 PHE A CA 10
ATOM 17346 C C . PHE A 1 77 ? -2.110 -9.074 -7.804 1.00 0.00 77 PHE A C 10
ATOM 17347 O O . PHE A 1 77 ? -1.042 -9.508 -7.372 1.00 0.00 77 PHE A O 10
ATOM 17364 N N . LYS A 1 78 ? -2.187 -8.027 -8.619 1.00 0.00 78 LYS A N 10
ATOM 17365 C CA . LYS A 1 78 ? -0.996 -7.311 -9.060 1.00 0.00 78 LYS A CA 10
ATOM 17366 C C . LYS A 1 78 ? -0.991 -5.882 -8.527 1.00 0.00 78 LYS A C 10
ATOM 17367 O O . LYS A 1 78 ? -2.046 -5.284 -8.318 1.00 0.00 78 LYS A O 10
ATOM 17386 N N . ALA A 1 79 ? 0.203 -5.341 -8.309 1.00 0.00 79 ALA A N 10
ATOM 17387 C CA . ALA A 1 79 ? 0.345 -3.981 -7.803 1.00 0.00 79 ALA A CA 10
ATOM 17388 C C . ALA A 1 79 ? 1.322 -3.178 -8.655 1.00 0.00 79 ALA A C 10
ATOM 17389 O O . ALA A 1 79 ? 2.531 -3.400 -8.604 1.00 0.00 79 ALA A O 10
ATOM 17396 N N . GLU A 1 80 ? 0.789 -2.244 -9.436 1.00 0.00 80 GLU A N 10
ATOM 17397 C CA . GLU A 1 80 ? 1.616 -1.409 -10.300 1.00 0.00 80 GLU A CA 10
ATOM 17398 C C . GLU A 1 80 ? 1.096 0.026 -10.328 1.00 0.00 80 GLU A C 10
ATOM 17399 O O . GLU A 1 80 ? -0.067 0.271 -10.649 1.00 0.00 80 GLU A O 10
ATOM 17411 N N . HIS A 1 81 ? 1.968 0.971 -9.990 1.00 0.00 81 HIS A N 10
ATOM 17412 C CA . HIS A 1 81 ? 1.598 2.382 -9.976 1.00 0.00 81 HIS A CA 10
ATOM 17413 C C . HIS A 1 81 ? 1.512 2.935 -11.396 1.00 0.00 81 HIS A C 10
ATOM 17414 O O . HIS A 1 81 ? 0.421 3.146 -11.925 1.00 0.00 81 HIS A O 10
ATOM 17429 N N . ALA A 1 82 ? 2.669 3.167 -12.006 1.00 0.00 82 ALA A N 10
ATOM 17430 C CA . ALA A 1 82 ? 2.724 3.694 -13.364 1.00 0.00 82 ALA A CA 10
ATOM 17431 C C . ALA A 1 82 ? 4.161 3.758 -13.870 1.00 0.00 82 ALA A C 10
ATOM 17432 O O . ALA A 1 82 ? 4.962 4.563 -13.396 1.00 0.00 82 ALA A O 10
ATOM 17439 N N . GLY A 1 83 ? 4.483 2.903 -14.837 1.00 0.00 83 GLY A N 10
ATOM 17440 C CA . GLY A 1 83 ? 5.824 2.879 -15.390 1.00 0.00 83 GLY A CA 10
ATOM 17441 C C . GLY A 1 83 ? 6.889 2.728 -14.322 1.00 0.00 83 GLY A C 10
ATOM 17442 O O . GLY A 1 83 ? 7.950 3.347 -14.401 1.00 0.00 83 GLY A O 10
ATOM 17446 N N . VAL A 1 84 ? 6.606 1.903 -13.319 1.00 0.00 84 VAL A N 10
ATOM 17447 C CA . VAL A 1 84 ? 7.548 1.672 -12.230 1.00 0.00 84 VAL A CA 10
ATOM 17448 C C . VAL A 1 84 ? 7.845 0.186 -12.066 1.00 0.00 84 VAL A C 10
ATOM 17449 O O . VAL A 1 84 ? 8.939 -0.278 -12.388 1.00 0.00 84 VAL A O 10
ATOM 17462 N N . ARG A 1 85 ? 6.864 -0.556 -11.563 1.00 0.00 85 ARG A N 10
ATOM 17463 C CA . ARG A 1 85 ? 7.020 -1.990 -11.355 1.00 0.00 85 ARG A CA 10
ATOM 17464 C C . ARG A 1 85 ? 5.674 -2.648 -11.067 1.00 0.00 85 ARG A C 10
ATOM 17465 O O . ARG A 1 85 ? 4.740 -1.997 -10.597 1.00 0.00 85 ARG A O 10
ATOM 17486 N N . THR A 1 86 ? 5.580 -3.943 -11.353 1.00 0.00 86 THR A N 10
ATOM 17487 C CA . THR A 1 86 ? 4.348 -4.689 -11.127 1.00 0.00 86 THR A CA 10
ATOM 17488 C C . THR A 1 86 ? 4.586 -5.874 -10.198 1.00 0.00 86 THR A C 10
ATOM 17489 O O . THR A 1 86 ? 5.201 -6.867 -10.588 1.00 0.00 86 THR A O 10
ATOM 17500 N N . TYR A 1 87 ? 4.094 -5.764 -8.969 1.00 0.00 87 TYR A N 10
ATOM 17501 C CA . TYR A 1 87 ? 4.254 -6.827 -7.984 1.00 0.00 87 TYR A CA 10
ATOM 17502 C C . TYR A 1 87 ? 3.140 -7.861 -8.112 1.00 0.00 87 TYR A C 10
ATOM 17503 O O . TYR A 1 87 ? 2.059 -7.567 -8.624 1.00 0.00 87 TYR A O 10
ATOM 17521 N N . PHE A 1 88 ? 3.410 -9.074 -7.642 1.00 0.00 88 PHE A N 10
ATOM 17522 C CA . PHE A 1 88 ? 2.432 -10.154 -7.703 1.00 0.00 88 PHE A CA 10
ATOM 17523 C C . PHE A 1 88 ? 2.297 -10.843 -6.349 1.00 0.00 88 PHE A C 10
ATOM 17524 O O . PHE A 1 88 ? 3.264 -11.392 -5.820 1.00 0.00 88 PHE A O 10
ATOM 17541 N N . PHE A 1 89 ? 1.091 -10.811 -5.793 1.00 0.00 89 PHE A N 10
ATOM 17542 C CA . PHE A 1 89 ? 0.829 -11.431 -4.499 1.00 0.00 89 PHE A CA 10
ATOM 17543 C C . PHE A 1 89 ? -0.278 -12.475 -4.611 1.00 0.00 89 PHE A C 10
ATOM 17544 O O . PHE A 1 89 ? -1.353 -12.201 -5.145 1.00 0.00 89 PHE A O 10
ATOM 17561 N N . SER A 1 90 ? -0.007 -13.673 -4.103 1.00 0.00 90 SER A N 10
ATOM 17562 C CA . SER A 1 90 ? -0.977 -14.761 -4.150 1.00 0.00 90 SER A CA 10
ATOM 17563 C C . SER A 1 90 ? -1.503 -15.079 -2.753 1.00 0.00 90 SER A C 10
ATOM 17564 O O . SER A 1 90 ? -0.733 -15.201 -1.801 1.00 0.00 90 SER A O 10
ATOM 17572 N N . ALA A 1 91 ? -2.820 -15.213 -2.640 1.00 0.00 91 ALA A N 10
ATOM 17573 C CA . ALA A 1 91 ? -3.450 -15.520 -1.362 1.00 0.00 91 ALA A CA 10
ATOM 17574 C C . ALA A 1 91 ? -3.920 -16.970 -1.315 1.00 0.00 91 ALA A C 10
ATOM 17575 O O . ALA A 1 91 ? -4.536 -17.463 -2.259 1.00 0.00 91 ALA A O 10
ATOM 17582 N N . GLU A 1 92 ? -3.624 -17.647 -0.210 1.00 0.00 92 GLU A N 10
ATOM 17583 C CA . GLU A 1 92 ? -4.016 -19.042 -0.042 1.00 0.00 92 GLU A CA 10
ATOM 17584 C C . GLU A 1 92 ? -5.524 -19.207 -0.205 1.00 0.00 92 GLU A C 10
ATOM 17585 O O . GLU A 1 92 ? -5.992 -20.175 -0.805 1.00 0.00 92 GLU A O 10
ATOM 17597 N N . SER A 1 93 ? -6.279 -18.255 0.333 1.00 0.00 93 SER A N 10
ATOM 17598 C CA . SER A 1 93 ? -7.734 -18.296 0.251 1.00 0.00 93 SER A CA 10
ATOM 17599 C C . SER A 1 93 ? -8.269 -17.096 -0.524 1.00 0.00 93 SER A C 10
ATOM 17600 O O . SER A 1 93 ? -7.663 -16.025 -0.556 1.00 0.00 93 SER A O 10
ATOM 17608 N N . PRO A 1 94 ? -9.434 -17.278 -1.164 1.00 0.00 94 PRO A N 10
ATOM 17609 C CA . PRO A 1 94 ? -10.077 -16.222 -1.951 1.00 0.00 94 PRO A CA 10
ATOM 17610 C C . PRO A 1 94 ? -10.622 -15.097 -1.077 1.00 0.00 94 PRO A C 10
ATOM 17611 O O . PRO A 1 94 ? -10.921 -14.009 -1.566 1.00 0.00 94 PRO A O 10
ATOM 17622 N N . GLU A 1 95 ? -10.747 -15.369 0.218 1.00 0.00 95 GLU A N 10
ATOM 17623 C CA . GLU A 1 95 ? -11.256 -14.378 1.160 1.00 0.00 95 GLU A CA 10
ATOM 17624 C C . GLU A 1 95 ? -10.173 -13.366 1.523 1.00 0.00 95 GLU A C 10
ATOM 17625 O O . GLU A 1 95 ? -10.465 -12.205 1.806 1.00 0.00 95 GLU A O 10
ATOM 17637 N N . GLU A 1 96 ? -8.922 -13.817 1.514 1.00 0.00 96 GLU A N 10
ATOM 17638 C CA . GLU A 1 96 ? -7.796 -12.951 1.844 1.00 0.00 96 GLU A CA 10
ATOM 17639 C C . GLU A 1 96 ? -7.444 -12.045 0.668 1.00 0.00 96 GLU A C 10
ATOM 17640 O O . GLU A 1 96 ? -7.134 -10.868 0.850 1.00 0.00 96 GLU A O 10
ATOM 17652 N N . GLN A 1 97 ? -7.493 -12.603 -0.537 1.00 0.00 97 GLN A N 10
ATOM 17653 C CA . GLN A 1 97 ? -7.178 -11.846 -1.742 1.00 0.00 97 GLN A CA 10
ATOM 17654 C C . GLN A 1 97 ? -7.922 -10.515 -1.759 1.00 0.00 97 GLN A C 10
ATOM 17655 O O . GLN A 1 97 ? -7.312 -9.454 -1.890 1.00 0.00 97 GLN A O 10
ATOM 17669 N N . GLU A 1 98 ? -9.243 -10.579 -1.626 1.00 0.00 98 GLU A N 10
ATOM 17670 C CA . GLU A 1 98 ? -10.069 -9.377 -1.627 1.00 0.00 98 GLU A CA 10
ATOM 17671 C C . GLU A 1 98 ? -9.702 -8.463 -0.462 1.00 0.00 98 GLU A C 10
ATOM 17672 O O . GLU A 1 98 ? -9.383 -7.291 -0.655 1.00 0.00 98 GLU A O 10
ATOM 17684 N N . ALA A 1 99 ? -9.751 -9.010 0.749 1.00 0.00 99 ALA A N 10
ATOM 17685 C CA . ALA A 1 99 ? -9.423 -8.245 1.946 1.00 0.00 99 ALA A CA 10
ATOM 17686 C C . ALA A 1 99 ? -8.180 -7.389 1.727 1.00 0.00 99 ALA A C 10
ATOM 17687 O O . ALA A 1 99 ? -8.163 -6.205 2.064 1.00 0.00 99 ALA A O 10
ATOM 17694 N N . TRP A 1 100 ? -7.143 -7.995 1.161 1.00 0.00 100 TRP A N 10
ATOM 17695 C CA . TRP A 1 100 ? -5.895 -7.287 0.898 1.00 0.00 100 TRP A CA 10
ATOM 17696 C C . TRP A 1 100 ? -6.096 -6.201 -0.153 1.00 0.00 100 TRP A C 10
ATOM 17697 O O . TRP A 1 100 ? -5.966 -5.012 0.138 1.00 0.00 100 TRP A O 10
ATOM 17718 N N . ILE A 1 101 ? -6.415 -6.617 -1.374 1.00 0.00 101 ILE A N 10
ATOM 17719 C CA . ILE A 1 101 ? -6.635 -5.679 -2.467 1.00 0.00 101 ILE A CA 10
ATOM 17720 C C . ILE A 1 101 ? -7.290 -4.396 -1.966 1.00 0.00 101 ILE A C 10
ATOM 17721 O O . ILE A 1 101 ? -6.954 -3.300 -2.416 1.00 0.00 101 ILE A O 10
ATOM 17737 N N . GLN A 1 102 ? -8.224 -4.540 -1.032 1.00 0.00 102 GLN A N 10
ATOM 17738 C CA . GLN A 1 102 ? -8.925 -3.392 -0.469 1.00 0.00 102 GLN A CA 10
ATOM 17739 C C . GLN A 1 102 ? -8.069 -2.694 0.583 1.00 0.00 102 GLN A C 10
ATOM 17740 O O . GLN A 1 102 ? -7.917 -1.473 0.563 1.00 0.00 102 GLN A O 10
ATOM 17754 N N . ALA A 1 103 ? -7.512 -3.478 1.500 1.00 0.00 103 ALA A N 10
ATOM 17755 C CA . ALA A 1 103 ? -6.670 -2.935 2.559 1.00 0.00 103 ALA A CA 10
ATOM 17756 C C . ALA A 1 103 ? -5.485 -2.169 1.981 1.00 0.00 103 ALA A C 10
ATOM 17757 O O . ALA A 1 103 ? -5.280 -0.997 2.293 1.00 0.00 103 ALA A O 10
ATOM 17764 N N . MET A 1 104 ? -4.709 -2.840 1.136 1.00 0.00 104 MET A N 10
ATOM 17765 C CA . MET A 1 104 ? -3.544 -2.221 0.514 1.00 0.00 104 MET A CA 10
ATOM 17766 C C . MET A 1 104 ? -3.966 -1.245 -0.579 1.00 0.00 104 MET A C 10
ATOM 17767 O O . MET A 1 104 ? -3.422 -0.147 -0.689 1.00 0.00 104 MET A O 10
ATOM 17781 N N . GLY A 1 105 ? -4.940 -1.653 -1.387 1.00 0.00 105 GLY A N 10
ATOM 17782 C CA . GLY A 1 105 ? -5.418 -0.802 -2.461 1.00 0.00 105 GLY A CA 10
ATOM 17783 C C . GLY A 1 105 ? -5.845 0.567 -1.970 1.00 0.00 105 GLY A C 10
ATOM 17784 O O . GLY A 1 105 ? -5.385 1.588 -2.481 1.00 0.00 105 GLY A O 10
ATOM 17788 N N . GLU A 1 106 ? -6.729 0.589 -0.977 1.00 0.00 106 GLU A N 10
ATOM 17789 C CA . GLU A 1 106 ? -7.219 1.844 -0.419 1.00 0.00 106 GLU A CA 10
ATOM 17790 C C . GLU A 1 106 ? -6.060 2.740 0.006 1.00 0.00 106 GLU A C 10
ATOM 17791 O O . GLU A 1 106 ? -6.069 3.945 -0.243 1.00 0.00 106 GLU A O 10
ATOM 17803 N N . ALA A 1 107 ? -5.062 2.142 0.650 1.00 0.00 107 ALA A N 10
ATOM 17804 C CA . ALA A 1 107 ? -3.895 2.885 1.109 1.00 0.00 107 ALA A CA 10
ATOM 17805 C C . ALA A 1 107 ? -3.283 3.700 -0.024 1.00 0.00 107 ALA A C 10
ATOM 17806 O O . ALA A 1 107 ? -2.644 4.726 0.211 1.00 0.00 107 ALA A O 10
ATOM 17813 N N . ALA A 1 108 ? -3.481 3.238 -1.255 1.00 0.00 108 ALA A N 10
ATOM 17814 C CA . ALA A 1 108 ? -2.950 3.926 -2.424 1.00 0.00 108 ALA A CA 10
ATOM 17815 C C . ALA A 1 108 ? -3.786 5.154 -2.766 1.00 0.00 108 ALA A C 10
ATOM 17816 O O . ALA A 1 108 ? -3.248 6.207 -3.109 1.00 0.00 108 ALA A O 10
ATOM 17823 N N . ARG A 1 109 ? -5.104 5.012 -2.672 1.00 0.00 109 ARG A N 10
ATOM 17824 C CA . ARG A 1 109 ? -6.014 6.110 -2.973 1.00 0.00 109 ARG A CA 10
ATOM 17825 C C . ARG A 1 109 ? -5.589 7.384 -2.248 1.00 0.00 109 ARG A C 10
ATOM 17826 O O . ARG A 1 109 ? -4.878 7.331 -1.245 1.00 0.00 109 ARG A O 10
ATOM 17847 N N . VAL A 1 110 ? -6.029 8.527 -2.763 1.00 0.00 110 VAL A N 10
ATOM 17848 C CA . VAL A 1 110 ? -5.695 9.814 -2.165 1.00 0.00 110 VAL A CA 10
ATOM 17849 C C . VAL A 1 110 ? -6.948 10.646 -1.916 1.00 0.00 110 VAL A C 10
ATOM 17850 O O . VAL A 1 110 ? -7.562 11.156 -2.852 1.00 0.00 110 VAL A O 10
ATOM 17863 N N . GLN A 1 111 ? -7.321 10.778 -0.647 1.00 0.00 111 GLN A N 10
ATOM 17864 C CA . GLN A 1 111 ? -8.502 11.549 -0.275 1.00 0.00 111 GLN A CA 10
ATOM 17865 C C . GLN A 1 111 ? -9.765 10.925 -0.858 1.00 0.00 111 GLN A C 10
ATOM 17866 O O . GLN A 1 111 ? -10.627 11.624 -1.389 1.00 0.00 111 GLN A O 10
ATOM 17880 N N . SER A 1 112 ? -9.869 9.603 -0.754 1.00 0.00 112 SER A N 10
ATOM 17881 C CA . SER A 1 112 ? -11.025 8.884 -1.275 1.00 0.00 112 SER A CA 10
ATOM 17882 C C . SER A 1 112 ? -12.185 8.931 -0.285 1.00 0.00 112 SER A C 10
ATOM 17883 O O . SER A 1 112 ? -13.322 9.218 -0.657 1.00 0.00 112 SER A O 10
ATOM 17891 N N . GLY A 1 113 ? -11.888 8.648 0.980 1.00 0.00 113 GLY A N 10
ATOM 17892 C CA . GLY A 1 113 ? -12.916 8.664 2.005 1.00 0.00 113 GLY A CA 10
ATOM 17893 C C . GLY A 1 113 ? -12.531 9.514 3.199 1.00 0.00 113 GLY A C 10
ATOM 17894 O O . GLY A 1 113 ? -11.480 9.323 3.812 1.00 0.00 113 GLY A O 10
ATOM 17898 N N . PRO A 1 114 ? -13.394 10.481 3.544 1.00 0.00 114 PRO A N 10
ATOM 17899 C CA . PRO A 1 114 ? -13.160 11.385 4.675 1.00 0.00 114 PRO A CA 10
ATOM 17900 C C . PRO A 1 114 ? -13.268 10.672 6.018 1.00 0.00 114 PRO A C 10
ATOM 17901 O O . PRO A 1 114 ? -14.235 9.955 6.275 1.00 0.00 114 PRO A O 10
ATOM 17912 N N . SER A 1 115 ? -12.270 10.875 6.873 1.00 0.00 115 SER A N 10
ATOM 17913 C CA . SER A 1 115 ? -12.252 10.248 8.190 1.00 0.00 115 SER A CA 10
ATOM 17914 C C . SER A 1 115 ? -13.304 10.872 9.102 1.00 0.00 115 SER A C 10
ATOM 17915 O O . SER A 1 115 ? -14.148 10.173 9.663 1.00 0.00 115 SER A O 10
ATOM 17923 N N . SER A 1 116 ? -13.247 12.192 9.245 1.00 0.00 116 SER A N 10
ATOM 17924 C CA . SER A 1 116 ? -14.191 12.911 10.092 1.00 0.00 116 SER A CA 10
ATOM 17925 C C . SER A 1 116 ? -14.417 14.327 9.573 1.00 0.00 116 SER A C 10
ATOM 17926 O O . SER A 1 116 ? -13.474 15.100 9.413 1.00 0.00 116 SER A O 10
ATOM 17934 N N . GLY A 1 117 ? -15.678 14.661 9.310 1.00 0.00 117 GLY A N 10
ATOM 17935 C CA . GLY A 1 117 ? -16.007 15.983 8.812 1.00 0.00 117 GLY A CA 10
ATOM 17936 C C . GLY A 1 117 ? -15.344 16.283 7.482 1.00 0.00 117 GLY A C 10
ATOM 17937 O O . GLY A 1 117 ? -15.961 16.137 6.427 1.00 0.00 117 GLY A O 10
ATOM 17941 N N . GLY A 1 1 ? 11.698 13.680 -3.345 1.00 0.00 1 GLY A N 11
ATOM 17942 C CA . GLY A 1 1 ? 10.285 13.544 -3.644 1.00 0.00 1 GLY A CA 11
ATOM 17943 C C . GLY A 1 1 ? 9.482 13.070 -2.449 1.00 0.00 1 GLY A C 11
ATOM 17944 O O . GLY A 1 1 ? 8.496 13.700 -2.066 1.00 0.00 1 GLY A O 11
ATOM 17948 N N . SER A 1 2 ? 9.903 11.956 -1.859 1.00 0.00 2 SER A N 11
ATOM 17949 C CA . SER A 1 2 ? 9.212 11.395 -0.703 1.00 0.00 2 SER A CA 11
ATOM 17950 C C . SER A 1 2 ? 9.973 11.699 0.584 1.00 0.00 2 SER A C 11
ATOM 17951 O O . SER A 1 2 ? 11.087 11.217 0.788 1.00 0.00 2 SER A O 11
ATOM 17959 N N . SER A 1 3 ? 9.362 12.503 1.449 1.00 0.00 3 SER A N 11
ATOM 17960 C CA . SER A 1 3 ? 9.982 12.875 2.715 1.00 0.00 3 SER A CA 11
ATOM 17961 C C . SER A 1 3 ? 9.599 11.893 3.817 1.00 0.00 3 SER A C 11
ATOM 17962 O O . SER A 1 3 ? 8.448 11.469 3.914 1.00 0.00 3 SER A O 11
ATOM 17970 N N . GLY A 1 4 ? 10.573 11.535 4.648 1.00 0.00 4 GLY A N 11
ATOM 17971 C CA . GLY A 1 4 ? 10.320 10.605 5.732 1.00 0.00 4 GLY A CA 11
ATOM 17972 C C . GLY A 1 4 ? 9.719 11.282 6.948 1.00 0.00 4 GLY A C 11
ATOM 17973 O O . GLY A 1 4 ? 9.963 12.463 7.193 1.00 0.00 4 GLY A O 11
ATOM 17977 N N . SER A 1 5 ? 8.930 10.532 7.711 1.00 0.00 5 SER A N 11
ATOM 17978 C CA . SER A 1 5 ? 8.288 11.069 8.906 1.00 0.00 5 SER A CA 11
ATOM 17979 C C . SER A 1 5 ? 8.701 10.281 10.145 1.00 0.00 5 SER A C 11
ATOM 17980 O O . SER A 1 5 ? 9.418 9.285 10.051 1.00 0.00 5 SER A O 11
ATOM 17988 N N . SER A 1 6 ? 8.242 10.736 11.307 1.00 0.00 6 SER A N 11
ATOM 17989 C CA . SER A 1 6 ? 8.566 10.077 12.567 1.00 0.00 6 SER A CA 11
ATOM 17990 C C . SER A 1 6 ? 7.298 9.720 13.335 1.00 0.00 6 SER A C 11
ATOM 17991 O O . SER A 1 6 ? 6.201 10.147 12.978 1.00 0.00 6 SER A O 11
ATOM 17999 N N . GLY A 1 7 ? 7.456 8.931 14.394 1.00 0.00 7 GLY A N 11
ATOM 18000 C CA . GLY A 1 7 ? 6.316 8.529 15.197 1.00 0.00 7 GLY A CA 11
ATOM 18001 C C . GLY A 1 7 ? 5.684 7.243 14.703 1.00 0.00 7 GLY A C 11
ATOM 18002 O O . GLY A 1 7 ? 4.666 7.269 14.014 1.00 0.00 7 GLY A O 11
ATOM 18006 N N . ASN A 1 8 ? 6.291 6.114 15.055 1.00 0.00 8 ASN A N 11
ATOM 18007 C CA . ASN A 1 8 ? 5.782 4.812 14.641 1.00 0.00 8 ASN A CA 11
ATOM 18008 C C . ASN A 1 8 ? 4.257 4.811 14.600 1.00 0.00 8 ASN A C 11
ATOM 18009 O O . ASN A 1 8 ? 3.604 5.430 15.439 1.00 0.00 8 ASN A O 11
ATOM 18020 N N . ALA A 1 9 ? 3.697 4.112 13.619 1.00 0.00 9 ALA A N 11
ATOM 18021 C CA . ALA A 1 9 ? 2.249 4.029 13.470 1.00 0.00 9 ALA A CA 11
ATOM 18022 C C . ALA A 1 9 ? 1.761 2.595 13.646 1.00 0.00 9 ALA A C 11
ATOM 18023 O O . ALA A 1 9 ? 2.537 1.640 13.608 1.00 0.00 9 ALA A O 11
ATOM 18030 N N . PRO A 1 10 ? 0.444 2.438 13.845 1.00 0.00 10 PRO A N 11
ATOM 18031 C CA . PRO A 1 10 ? -0.177 1.123 14.032 1.00 0.00 10 PRO A CA 11
ATOM 18032 C C . PRO A 1 10 ? -0.172 0.293 12.753 1.00 0.00 10 PRO A C 11
ATOM 18033 O O . PRO A 1 10 ? 0.102 0.807 11.668 1.00 0.00 10 PRO A O 11
ATOM 18044 N N . VAL A 1 11 ? -0.477 -0.994 12.887 1.00 0.00 11 VAL A N 11
ATOM 18045 C CA . VAL A 1 11 ? -0.509 -1.895 11.741 1.00 0.00 11 VAL A CA 11
ATOM 18046 C C . VAL A 1 11 ? -1.909 -1.975 11.143 1.00 0.00 11 VAL A C 11
ATOM 18047 O O . VAL A 1 11 ? -2.898 -2.118 11.863 1.00 0.00 11 VAL A O 11
ATOM 18060 N N . THR A 1 12 ? -1.988 -1.880 9.819 1.00 0.00 12 THR A N 11
ATOM 18061 C CA . THR A 1 12 ? -3.267 -1.940 9.123 1.00 0.00 12 THR A CA 11
ATOM 18062 C C . THR A 1 12 ? -3.681 -3.383 8.859 1.00 0.00 12 THR A C 11
ATOM 18063 O O . THR A 1 12 ? -4.772 -3.807 9.242 1.00 0.00 12 THR A O 11
ATOM 18074 N N . LYS A 1 13 ? -2.805 -4.135 8.202 1.00 0.00 13 LYS A N 11
ATOM 18075 C CA . LYS A 1 13 ? -3.078 -5.533 7.888 1.00 0.00 13 LYS A CA 11
ATOM 18076 C C . LYS A 1 13 ? -1.787 -6.343 7.844 1.00 0.00 13 LYS A C 11
ATOM 18077 O O . LYS A 1 13 ? -0.750 -5.852 7.400 1.00 0.00 13 LYS A O 11
ATOM 18096 N N . ALA A 1 14 ? -1.859 -7.588 8.305 1.00 0.00 14 ALA A N 11
ATOM 18097 C CA . ALA A 1 14 ? -0.696 -8.467 8.315 1.00 0.00 14 ALA A CA 11
ATOM 18098 C C . ALA A 1 14 ? -1.092 -9.904 7.994 1.00 0.00 14 ALA A C 11
ATOM 18099 O O . ALA A 1 14 ? -1.993 -10.464 8.618 1.00 0.00 14 ALA A O 11
ATOM 18106 N N . GLY A 1 15 ? -0.414 -10.496 7.016 1.00 0.00 15 GLY A N 11
ATOM 18107 C CA . GLY A 1 15 ? -0.710 -11.863 6.629 1.00 0.00 15 GLY A CA 11
ATOM 18108 C C . GLY A 1 15 ? 0.345 -12.448 5.712 1.00 0.00 15 GLY A C 11
ATOM 18109 O O . GLY A 1 15 ? 1.105 -11.713 5.081 1.00 0.00 15 GLY A O 11
ATOM 18113 N N . TRP A 1 16 ? 0.394 -13.773 5.639 1.00 0.00 16 TRP A N 11
ATOM 18114 C CA . TRP A 1 16 ? 1.366 -14.457 4.794 1.00 0.00 16 TRP A CA 11
ATOM 18115 C C . TRP A 1 16 ? 0.971 -14.362 3.324 1.00 0.00 16 TRP A C 11
ATOM 18116 O O . TRP A 1 16 ? -0.095 -14.832 2.926 1.00 0.00 16 TRP A O 11
ATOM 18137 N N . LEU A 1 17 ? 1.837 -13.752 2.522 1.00 0.00 17 LEU A N 11
ATOM 18138 C CA . LEU A 1 17 ? 1.578 -13.596 1.094 1.00 0.00 17 LEU A CA 11
ATOM 18139 C C . LEU A 1 17 ? 2.773 -14.062 0.270 1.00 0.00 17 LEU A C 11
ATOM 18140 O O . LEU A 1 17 ? 3.924 -13.837 0.644 1.00 0.00 17 LEU A O 11
ATOM 18156 N N . PHE A 1 18 ? 2.493 -14.711 -0.855 1.00 0.00 18 PHE A N 11
ATOM 18157 C CA . PHE A 1 18 ? 3.545 -15.208 -1.734 1.00 0.00 18 PHE A CA 11
ATOM 18158 C C . PHE A 1 18 ? 3.988 -14.128 -2.717 1.00 0.00 18 PHE A C 11
ATOM 18159 O O . PHE A 1 18 ? 3.180 -13.595 -3.477 1.00 0.00 18 PHE A O 11
ATOM 18176 N N . LYS A 1 19 ? 5.278 -13.810 -2.695 1.00 0.00 19 LYS A N 11
ATOM 18177 C CA . LYS A 1 19 ? 5.831 -12.795 -3.583 1.00 0.00 19 LYS A CA 11
ATOM 18178 C C . LYS A 1 19 ? 6.512 -13.438 -4.787 1.00 0.00 19 LYS A C 11
ATOM 18179 O O . LYS A 1 19 ? 7.370 -14.307 -4.635 1.00 0.00 19 LYS A O 11
ATOM 18198 N N . GLN A 1 20 ? 6.124 -13.004 -5.982 1.00 0.00 20 GLN A N 11
ATOM 18199 C CA . GLN A 1 20 ? 6.699 -13.538 -7.211 1.00 0.00 20 GLN A CA 11
ATOM 18200 C C . GLN A 1 20 ? 8.126 -13.038 -7.407 1.00 0.00 20 GLN A C 11
ATOM 18201 O O . GLN A 1 20 ? 8.432 -11.880 -7.126 1.00 0.00 20 GLN A O 11
ATOM 18215 N N . ALA A 1 21 ? 8.995 -13.920 -7.890 1.00 0.00 21 ALA A N 11
ATOM 18216 C CA . ALA A 1 21 ? 10.390 -13.567 -8.125 1.00 0.00 21 ALA A CA 11
ATOM 18217 C C . ALA A 1 21 ? 10.589 -13.022 -9.535 1.00 0.00 21 ALA A C 11
ATOM 18218 O O . ALA A 1 21 ? 10.738 -13.785 -10.490 1.00 0.00 21 ALA A O 11
ATOM 18225 N N . SER A 1 22 ? 10.590 -11.699 -9.659 1.00 0.00 22 SER A N 11
ATOM 18226 C CA . SER A 1 22 ? 10.766 -11.053 -10.954 1.00 0.00 22 SER A CA 11
ATOM 18227 C C . SER A 1 22 ? 12.046 -11.532 -11.631 1.00 0.00 22 SER A C 11
ATOM 18228 O O . SER A 1 22 ? 12.156 -11.517 -12.857 1.00 0.00 22 SER A O 11
ATOM 18236 N N . SER A 1 23 ? 13.012 -11.958 -10.823 1.00 0.00 23 SER A N 11
ATOM 18237 C CA . SER A 1 23 ? 14.287 -12.439 -11.342 1.00 0.00 23 SER A CA 11
ATOM 18238 C C . SER A 1 23 ? 14.561 -13.865 -10.873 1.00 0.00 23 SER A C 11
ATOM 18239 O O . SER A 1 23 ? 14.350 -14.198 -9.708 1.00 0.00 23 SER A O 11
ATOM 18247 N N . GLY A 1 24 ? 15.035 -14.702 -11.790 1.00 0.00 24 GLY A N 11
ATOM 18248 C CA . GLY A 1 24 ? 15.331 -16.082 -11.452 1.00 0.00 24 GLY A CA 11
ATOM 18249 C C . GLY A 1 24 ? 14.534 -17.067 -12.285 1.00 0.00 24 GLY A C 11
ATOM 18250 O O . GLY A 1 24 ? 14.621 -17.066 -13.513 1.00 0.00 24 GLY A O 11
ATOM 18254 N N . VAL A 1 25 ? 13.756 -17.911 -11.615 1.00 0.00 25 VAL A N 11
ATOM 18255 C CA . VAL A 1 25 ? 12.941 -18.907 -12.301 1.00 0.00 25 VAL A CA 11
ATOM 18256 C C . VAL A 1 25 ? 11.476 -18.486 -12.338 1.00 0.00 25 VAL A C 11
ATOM 18257 O O . VAL A 1 25 ? 10.593 -19.294 -12.630 1.00 0.00 25 VAL A O 11
ATOM 18270 N N . LYS A 1 26 ? 11.223 -17.216 -12.041 1.00 0.00 26 LYS A N 11
ATOM 18271 C CA . LYS A 1 26 ? 9.865 -16.685 -12.042 1.00 0.00 26 LYS A CA 11
ATOM 18272 C C . LYS A 1 26 ? 8.965 -17.493 -11.112 1.00 0.00 26 LYS A C 11
ATOM 18273 O O . LYS A 1 26 ? 7.790 -17.710 -11.406 1.00 0.00 26 LYS A O 11
ATOM 18292 N N . GLN A 1 27 ? 9.524 -17.932 -9.989 1.00 0.00 27 GLN A N 11
ATOM 18293 C CA . GLN A 1 27 ? 8.770 -18.714 -9.016 1.00 0.00 27 GLN A CA 11
ATOM 18294 C C . GLN A 1 27 ? 8.265 -17.830 -7.881 1.00 0.00 27 GLN A C 11
ATOM 18295 O O . GLN A 1 27 ? 8.502 -16.623 -7.869 1.00 0.00 27 GLN A O 11
ATOM 18309 N N . TRP A 1 28 ? 7.568 -18.440 -6.928 1.00 0.00 28 TRP A N 11
ATOM 18310 C CA . TRP A 1 28 ? 7.029 -17.708 -5.788 1.00 0.00 28 TRP A CA 11
ATOM 18311 C C . TRP A 1 28 ? 7.722 -18.125 -4.496 1.00 0.00 28 TRP A C 11
ATOM 18312 O O . TRP A 1 28 ? 8.084 -19.288 -4.323 1.00 0.00 28 TRP A O 11
ATOM 18333 N N . ASN A 1 29 ? 7.904 -17.168 -3.591 1.00 0.00 29 ASN A N 11
ATOM 18334 C CA . ASN A 1 29 ? 8.554 -17.438 -2.314 1.00 0.00 29 ASN A CA 11
ATOM 18335 C C . ASN A 1 29 ? 7.747 -16.854 -1.159 1.00 0.00 29 ASN A C 11
ATOM 18336 O O . ASN A 1 29 ? 7.702 -15.638 -0.970 1.00 0.00 29 ASN A O 11
ATOM 18347 N N . LYS A 1 30 ? 7.112 -17.728 -0.386 1.00 0.00 30 LYS A N 11
ATOM 18348 C CA . LYS A 1 30 ? 6.307 -17.302 0.753 1.00 0.00 30 LYS A CA 11
ATOM 18349 C C . LYS A 1 30 ? 7.052 -16.263 1.586 1.00 0.00 30 LYS A C 11
ATOM 18350 O O . LYS A 1 30 ? 8.246 -16.406 1.851 1.00 0.00 30 LYS A O 11
ATOM 18369 N N . ARG A 1 31 ? 6.339 -15.219 1.997 1.00 0.00 31 ARG A N 11
ATOM 18370 C CA . ARG A 1 31 ? 6.933 -14.157 2.800 1.00 0.00 31 ARG A CA 11
ATOM 18371 C C . ARG A 1 31 ? 5.870 -13.444 3.630 1.00 0.00 31 ARG A C 11
ATOM 18372 O O . ARG A 1 31 ? 4.715 -13.338 3.218 1.00 0.00 31 ARG A O 11
ATOM 18393 N N . TRP A 1 32 ? 6.268 -12.958 4.800 1.00 0.00 32 TRP A N 11
ATOM 18394 C CA . TRP A 1 32 ? 5.349 -12.256 5.688 1.00 0.00 32 TRP A CA 11
ATOM 18395 C C . TRP A 1 32 ? 5.172 -10.805 5.252 1.00 0.00 32 TRP A C 11
ATOM 18396 O O . TRP A 1 32 ? 6.141 -10.049 5.171 1.00 0.00 32 TRP A O 11
ATOM 18417 N N . PHE A 1 33 ? 3.931 -10.422 4.973 1.00 0.00 33 PHE A N 11
ATOM 18418 C CA . PHE A 1 33 ? 3.629 -9.062 4.545 1.00 0.00 33 PHE A CA 11
ATOM 18419 C C . PHE A 1 33 ? 2.779 -8.340 5.587 1.00 0.00 33 PHE A C 11
ATOM 18420 O O . PHE A 1 33 ? 1.828 -8.904 6.128 1.00 0.00 33 PHE A O 11
ATOM 18437 N N . VAL A 1 34 ? 3.128 -7.087 5.863 1.00 0.00 34 VAL A N 11
ATOM 18438 C CA . VAL A 1 34 ? 2.399 -6.287 6.838 1.00 0.00 34 VAL A CA 11
ATOM 18439 C C . VAL A 1 34 ? 2.111 -4.890 6.299 1.00 0.00 34 VAL A C 11
ATOM 18440 O O . VAL A 1 34 ? 2.965 -4.005 6.349 1.00 0.00 34 VAL A O 11
ATOM 18453 N N . LEU A 1 35 ? 0.902 -4.699 5.783 1.00 0.00 35 LEU A N 11
ATOM 18454 C CA . LEU A 1 35 ? 0.499 -3.409 5.233 1.00 0.00 35 LEU A CA 11
ATOM 18455 C C . LEU A 1 35 ? 0.609 -2.311 6.286 1.00 0.00 35 LEU A C 11
ATOM 18456 O O . LEU A 1 35 ? 0.144 -2.470 7.415 1.00 0.00 35 LEU A O 11
ATOM 18472 N N . VAL A 1 36 ? 1.225 -1.195 5.909 1.00 0.00 36 VAL A N 11
ATOM 18473 C CA . VAL A 1 36 ? 1.392 -0.069 6.819 1.00 0.00 36 VAL A CA 11
ATOM 18474 C C . VAL A 1 36 ? 0.799 1.206 6.230 1.00 0.00 36 VAL A C 11
ATOM 18475 O O . VAL A 1 36 ? 0.211 1.188 5.149 1.00 0.00 36 VAL A O 11
ATOM 18488 N N . ASP A 1 37 ? 0.957 2.312 6.949 1.00 0.00 37 ASP A N 11
ATOM 18489 C CA . ASP A 1 37 ? 0.438 3.598 6.498 1.00 0.00 37 ASP A CA 11
ATOM 18490 C C . ASP A 1 37 ? 0.970 3.942 5.110 1.00 0.00 37 ASP A C 11
ATOM 18491 O O . ASP A 1 37 ? 2.170 4.145 4.927 1.00 0.00 37 ASP A O 11
ATOM 18500 N N . ARG A 1 38 ? 0.069 4.004 4.135 1.00 0.00 38 ARG A N 11
ATOM 18501 C CA . ARG A 1 38 ? 0.447 4.320 2.763 1.00 0.00 38 ARG A CA 11
ATOM 18502 C C . ARG A 1 38 ? 1.753 3.627 2.386 1.00 0.00 38 ARG A C 11
ATOM 18503 O O . ARG A 1 38 ? 2.590 4.197 1.685 1.00 0.00 38 ARG A O 11
ATOM 18524 N N . CYS A 1 39 ? 1.920 2.396 2.856 1.00 0.00 39 CYS A N 11
ATOM 18525 C CA . CYS A 1 39 ? 3.125 1.625 2.569 1.00 0.00 39 CYS A CA 11
ATOM 18526 C C . CYS A 1 39 ? 2.927 0.155 2.924 1.00 0.00 39 CYS A C 11
ATOM 18527 O O . CYS A 1 39 ? 1.887 -0.231 3.461 1.00 0.00 39 CYS A O 11
ATOM 18535 N N . LEU A 1 40 ? 3.929 -0.662 2.620 1.00 0.00 40 LEU A N 11
ATOM 18536 C CA . LEU A 1 40 ? 3.865 -2.091 2.905 1.00 0.00 40 LEU A CA 11
ATOM 18537 C C . LEU A 1 40 ? 5.258 -2.660 3.155 1.00 0.00 40 LEU A C 11
ATOM 18538 O O . LEU A 1 40 ? 6.168 -2.480 2.345 1.00 0.00 40 LEU A O 11
ATOM 18554 N N . PHE A 1 41 ? 5.418 -3.348 4.280 1.00 0.00 41 PHE A N 11
ATOM 18555 C CA . PHE A 1 41 ? 6.700 -3.945 4.636 1.00 0.00 41 PHE A CA 11
ATOM 18556 C C . PHE A 1 41 ? 6.585 -5.463 4.736 1.00 0.00 41 PHE A C 11
ATOM 18557 O O . PHE A 1 41 ? 5.506 -5.999 4.991 1.00 0.00 41 PHE A O 11
ATOM 18574 N N . TYR A 1 42 ? 7.704 -6.149 4.532 1.00 0.00 42 TYR A N 11
ATOM 18575 C CA . TYR A 1 42 ? 7.729 -7.606 4.596 1.00 0.00 42 TYR A CA 11
ATOM 18576 C C . TYR A 1 42 ? 8.966 -8.098 5.341 1.00 0.00 42 TYR A C 11
ATOM 18577 O O . TYR A 1 42 ? 10.007 -7.440 5.341 1.00 0.00 42 TYR A O 11
ATOM 18595 N N . TYR A 1 43 ? 8.844 -9.259 5.975 1.00 0.00 43 TYR A N 11
ATOM 18596 C CA . TYR A 1 43 ? 9.951 -9.839 6.726 1.00 0.00 43 TYR A CA 11
ATOM 18597 C C . TYR A 1 43 ? 10.172 -11.296 6.331 1.00 0.00 43 TYR A C 11
ATOM 18598 O O . TYR A 1 43 ? 9.274 -11.953 5.804 1.00 0.00 43 TYR A O 11
ATOM 18616 N N . LYS A 1 44 ? 11.375 -11.797 6.591 1.00 0.00 44 LYS A N 11
ATOM 18617 C CA . LYS A 1 44 ? 11.717 -13.176 6.266 1.00 0.00 44 LYS A CA 11
ATOM 18618 C C . LYS A 1 44 ? 10.626 -14.133 6.737 1.00 0.00 44 LYS A C 11
ATOM 18619 O O . LYS A 1 44 ? 10.182 -15.001 5.986 1.00 0.00 44 LYS A O 11
ATOM 18638 N N . ASP A 1 45 ? 10.199 -13.967 7.984 1.00 0.00 45 ASP A N 11
ATOM 18639 C CA . ASP A 1 45 ? 9.158 -14.814 8.554 1.00 0.00 45 ASP A CA 11
ATOM 18640 C C . ASP A 1 45 ? 8.373 -14.064 9.626 1.00 0.00 45 ASP A C 11
ATOM 18641 O O . ASP A 1 45 ? 8.788 -12.997 10.079 1.00 0.00 45 ASP A O 11
ATOM 18650 N N . GLU A 1 46 ? 7.238 -14.628 10.026 1.00 0.00 46 GLU A N 11
ATOM 18651 C CA . GLU A 1 46 ? 6.395 -14.011 11.043 1.00 0.00 46 GLU A CA 11
ATOM 18652 C C . GLU A 1 46 ? 7.236 -13.500 12.210 1.00 0.00 46 GLU A C 11
ATOM 18653 O O . GLU A 1 46 ? 6.912 -12.485 12.826 1.00 0.00 46 GLU A O 11
ATOM 18665 N N . LYS A 1 47 ? 8.317 -14.213 12.508 1.00 0.00 47 LYS A N 11
ATOM 18666 C CA . LYS A 1 47 ? 9.206 -13.833 13.600 1.00 0.00 47 LYS A CA 11
ATOM 18667 C C . LYS A 1 47 ? 9.359 -12.318 13.675 1.00 0.00 47 LYS A C 11
ATOM 18668 O O . LYS A 1 47 ? 9.470 -11.750 14.761 1.00 0.00 47 LYS A O 11
ATOM 18687 N N . GLU A 1 48 ? 9.363 -11.669 12.515 1.00 0.00 48 GLU A N 11
ATOM 18688 C CA . GLU A 1 48 ? 9.501 -10.219 12.452 1.00 0.00 48 GLU A CA 11
ATOM 18689 C C . GLU A 1 48 ? 10.842 -9.775 13.030 1.00 0.00 48 GLU A C 11
ATOM 18690 O O . GLU A 1 48 ? 10.908 -8.830 13.816 1.00 0.00 48 GLU A O 11
ATOM 18702 N N . GLU A 1 49 ? 11.908 -10.464 12.634 1.00 0.00 49 GLU A N 11
ATOM 18703 C CA . GLU A 1 49 ? 13.247 -10.141 13.114 1.00 0.00 49 GLU A CA 11
ATOM 18704 C C . GLU A 1 49 ? 13.700 -8.783 12.588 1.00 0.00 49 GLU A C 11
ATOM 18705 O O . GLU A 1 49 ? 14.036 -7.886 13.362 1.00 0.00 49 GLU A O 11
ATOM 18717 N N . SER A 1 50 ? 13.708 -8.639 11.267 1.00 0.00 50 SER A N 11
ATOM 18718 C CA . SER A 1 50 ? 14.125 -7.392 10.636 1.00 0.00 50 SER A CA 11
ATOM 18719 C C . SER A 1 50 ? 13.508 -7.252 9.248 1.00 0.00 50 SER A C 11
ATOM 18720 O O . SER A 1 50 ? 13.231 -8.247 8.577 1.00 0.00 50 SER A O 11
ATOM 18728 N N . ILE A 1 51 ? 13.296 -6.011 8.823 1.00 0.00 51 ILE A N 11
ATOM 18729 C CA . ILE A 1 51 ? 12.714 -5.741 7.514 1.00 0.00 51 ILE A CA 11
ATOM 18730 C C . ILE A 1 51 ? 13.737 -5.950 6.403 1.00 0.00 51 ILE A C 11
ATOM 18731 O O . ILE A 1 51 ? 14.839 -5.400 6.448 1.00 0.00 51 ILE A O 11
ATOM 18747 N N . LEU A 1 52 ? 13.366 -6.745 5.406 1.00 0.00 52 LEU A N 11
ATOM 18748 C CA . LEU A 1 52 ? 14.251 -7.025 4.281 1.00 0.00 52 LEU A CA 11
ATOM 18749 C C . LEU A 1 52 ? 14.081 -5.981 3.182 1.00 0.00 52 LEU A C 11
ATOM 18750 O O . LEU A 1 52 ? 15.042 -5.612 2.508 1.00 0.00 52 LEU A O 11
ATOM 18766 N N . GLY A 1 53 ? 12.851 -5.507 3.008 1.00 0.00 53 GLY A N 11
ATOM 18767 C CA . GLY A 1 53 ? 12.578 -4.508 1.991 1.00 0.00 53 GLY A CA 11
ATOM 18768 C C . GLY A 1 53 ? 11.203 -3.889 2.141 1.00 0.00 53 GLY A C 11
ATOM 18769 O O . GLY A 1 53 ? 10.287 -4.515 2.675 1.00 0.00 53 GLY A O 11
ATOM 18773 N N . SER A 1 54 ? 11.057 -2.654 1.670 1.00 0.00 54 SER A N 11
ATOM 18774 C CA . SER A 1 54 ? 9.784 -1.948 1.760 1.00 0.00 54 SER A CA 11
ATOM 18775 C C . SER A 1 54 ? 9.177 -1.746 0.375 1.00 0.00 54 SER A C 11
ATOM 18776 O O . SER A 1 54 ? 9.894 -1.627 -0.619 1.00 0.00 54 SER A O 11
ATOM 18784 N N . ILE A 1 55 ? 7.850 -1.707 0.318 1.00 0.00 55 ILE A N 11
ATOM 18785 C CA . ILE A 1 55 ? 7.145 -1.519 -0.944 1.00 0.00 55 ILE A CA 11
ATOM 18786 C C . ILE A 1 55 ? 6.251 -0.284 -0.895 1.00 0.00 55 ILE A C 11
ATOM 18787 O O . ILE A 1 55 ? 5.309 -0.200 -0.108 1.00 0.00 55 ILE A O 11
ATOM 18803 N N . PRO A 1 56 ? 6.551 0.698 -1.759 1.00 0.00 56 PRO A N 11
ATOM 18804 C CA . PRO A 1 56 ? 5.786 1.945 -1.836 1.00 0.00 56 PRO A CA 11
ATOM 18805 C C . PRO A 1 56 ? 4.389 1.734 -2.410 1.00 0.00 56 PRO A C 11
ATOM 18806 O O . PRO A 1 56 ? 4.232 1.185 -3.501 1.00 0.00 56 PRO A O 11
ATOM 18817 N N . LEU A 1 57 ? 3.378 2.174 -1.669 1.00 0.00 57 LEU A N 11
ATOM 18818 C CA . LEU A 1 57 ? 1.993 2.033 -2.105 1.00 0.00 57 LEU A CA 11
ATOM 18819 C C . LEU A 1 57 ? 1.313 3.395 -2.209 1.00 0.00 57 LEU A C 11
ATOM 18820 O O . LEU A 1 57 ? 0.087 3.495 -2.149 1.00 0.00 57 LEU A O 11
ATOM 18836 N N . LEU A 1 58 ? 2.117 4.441 -2.366 1.00 0.00 58 LEU A N 11
ATOM 18837 C CA . LEU A 1 58 ? 1.594 5.798 -2.480 1.00 0.00 58 LEU A CA 11
ATOM 18838 C C . LEU A 1 58 ? 0.262 5.807 -3.222 1.00 0.00 58 LEU A C 11
ATOM 18839 O O . LEU A 1 58 ? -0.787 6.067 -2.633 1.00 0.00 58 LEU A O 11
ATOM 18855 N N . SER A 1 59 ? 0.310 5.518 -4.519 1.00 0.00 59 SER A N 11
ATOM 18856 C CA . SER A 1 59 ? -0.893 5.495 -5.342 1.00 0.00 59 SER A CA 11
ATOM 18857 C C . SER A 1 59 ? -0.986 4.192 -6.132 1.00 0.00 59 SER A C 11
ATOM 18858 O O . SER A 1 59 ? -1.856 4.032 -6.988 1.00 0.00 59 SER A O 11
ATOM 18866 N N . PHE A 1 60 ? -0.082 3.264 -5.837 1.00 0.00 60 PHE A N 11
ATOM 18867 C CA . PHE A 1 60 ? -0.060 1.975 -6.518 1.00 0.00 60 PHE A CA 11
ATOM 18868 C C . PHE A 1 60 ? -1.475 1.442 -6.720 1.00 0.00 60 PHE A C 11
ATOM 18869 O O . PHE A 1 60 ? -2.337 1.595 -5.855 1.00 0.00 60 PHE A O 11
ATOM 18886 N N . ARG A 1 61 ? -1.707 0.816 -7.870 1.00 0.00 61 ARG A N 11
ATOM 18887 C CA . ARG A 1 61 ? -3.018 0.262 -8.187 1.00 0.00 61 ARG A CA 11
ATOM 18888 C C . ARG A 1 61 ? -3.060 -1.235 -7.897 1.00 0.00 61 ARG A C 11
ATOM 18889 O O . ARG A 1 61 ? -2.563 -2.044 -8.681 1.00 0.00 61 ARG A O 11
ATOM 18910 N N . VAL A 1 62 ? -3.656 -1.597 -6.766 1.00 0.00 62 VAL A N 11
ATOM 18911 C CA . VAL A 1 62 ? -3.764 -2.997 -6.372 1.00 0.00 62 VAL A CA 11
ATOM 18912 C C . VAL A 1 62 ? -5.115 -3.579 -6.773 1.00 0.00 62 VAL A C 11
ATOM 18913 O O . VAL A 1 62 ? -6.162 -3.004 -6.477 1.00 0.00 62 VAL A O 11
ATOM 18926 N N . ALA A 1 63 ? -5.084 -4.722 -7.449 1.00 0.00 63 ALA A N 11
ATOM 18927 C CA . ALA A 1 63 ? -6.306 -5.383 -7.889 1.00 0.00 63 ALA A CA 11
ATOM 18928 C C . ALA A 1 63 ? -6.010 -6.773 -8.442 1.00 0.00 63 ALA A C 11
ATOM 18929 O O . ALA A 1 63 ? -4.872 -7.081 -8.797 1.00 0.00 63 ALA A O 11
ATOM 18936 N N . ALA A 1 64 ? -7.041 -7.609 -8.512 1.00 0.00 64 ALA A N 11
ATOM 18937 C CA . ALA A 1 64 ? -6.891 -8.966 -9.023 1.00 0.00 64 ALA A CA 11
ATOM 18938 C C . ALA A 1 64 ? -6.107 -8.977 -10.331 1.00 0.00 64 ALA A C 11
ATOM 18939 O O . ALA A 1 64 ? -6.310 -8.123 -11.195 1.00 0.00 64 ALA A O 11
ATOM 18946 N N . VAL A 1 65 ? -5.209 -9.947 -10.470 1.00 0.00 65 VAL A N 11
ATOM 18947 C CA . VAL A 1 65 ? -4.395 -10.069 -11.674 1.00 0.00 65 VAL A CA 11
ATOM 18948 C C . VAL A 1 65 ? -5.264 -10.080 -12.926 1.00 0.00 65 VAL A C 11
ATOM 18949 O O . VAL A 1 65 ? -6.489 -9.997 -12.844 1.00 0.00 65 VAL A O 11
ATOM 18962 N N . GLN A 1 66 ? -4.621 -10.184 -14.085 1.00 0.00 66 GLN A N 11
ATOM 18963 C CA . GLN A 1 66 ? -5.336 -10.206 -15.355 1.00 0.00 66 GLN A CA 11
ATOM 18964 C C . GLN A 1 66 ? -5.258 -11.586 -16.000 1.00 0.00 66 GLN A C 11
ATOM 18965 O O . GLN A 1 66 ? -4.390 -12.399 -15.680 1.00 0.00 66 GLN A O 11
ATOM 18979 N N . PRO A 1 67 ? -6.185 -11.859 -16.930 1.00 0.00 67 PRO A N 11
ATOM 18980 C CA . PRO A 1 67 ? -6.242 -13.140 -17.639 1.00 0.00 67 PRO A CA 11
ATOM 18981 C C . PRO A 1 67 ? -5.077 -13.319 -18.607 1.00 0.00 67 PRO A C 11
ATOM 18982 O O . PRO A 1 67 ? -4.796 -14.430 -19.056 1.00 0.00 67 PRO A O 11
ATOM 18993 N N . SER A 1 68 ? -4.402 -12.219 -18.924 1.00 0.00 68 SER A N 11
ATOM 18994 C CA . SER A 1 68 ? -3.270 -12.254 -19.842 1.00 0.00 68 SER A CA 11
ATOM 18995 C C . SER A 1 68 ? -2.005 -12.717 -19.126 1.00 0.00 68 SER A C 11
ATOM 18996 O O . SER A 1 68 ? -1.046 -13.159 -19.759 1.00 0.00 68 SER A O 11
ATOM 19004 N N . ASP A 1 69 ? -2.010 -12.612 -17.802 1.00 0.00 69 ASP A N 11
ATOM 19005 C CA . ASP A 1 69 ? -0.864 -13.020 -16.997 1.00 0.00 69 ASP A CA 11
ATOM 19006 C C . ASP A 1 69 ? -0.861 -14.531 -16.784 1.00 0.00 69 ASP A C 11
ATOM 19007 O O . ASP A 1 69 ? 0.186 -15.131 -16.544 1.00 0.00 69 ASP A O 11
ATOM 19016 N N . ASN A 1 70 ? -2.039 -15.138 -16.872 1.00 0.00 70 ASN A N 11
ATOM 19017 C CA . ASN A 1 70 ? -2.172 -16.579 -16.687 1.00 0.00 70 ASN A CA 11
ATOM 19018 C C . ASN A 1 70 ? -1.356 -17.051 -15.487 1.00 0.00 70 ASN A C 11
ATOM 19019 O O . ASN A 1 70 ? -0.642 -18.051 -15.565 1.00 0.00 70 ASN A O 11
ATOM 19030 N N . ILE A 1 71 ? -1.468 -16.325 -14.380 1.00 0.00 71 ILE A N 11
ATOM 19031 C CA . ILE A 1 71 ? -0.742 -16.670 -13.164 1.00 0.00 71 ILE A CA 11
ATOM 19032 C C . ILE A 1 71 ? -1.079 -18.085 -12.706 1.00 0.00 71 ILE A C 11
ATOM 19033 O O . ILE A 1 71 ? -2.249 -18.448 -12.587 1.00 0.00 71 ILE A O 11
ATOM 19049 N N . SER A 1 72 ? -0.045 -18.880 -12.450 1.00 0.00 72 SER A N 11
ATOM 19050 C CA . SER A 1 72 ? -0.230 -20.256 -12.006 1.00 0.00 72 SER A CA 11
ATOM 19051 C C . SER A 1 72 ? -0.568 -20.307 -10.519 1.00 0.00 72 SER A C 11
ATOM 19052 O O . SER A 1 72 ? -0.002 -21.103 -9.769 1.00 0.00 72 SER A O 11
ATOM 19060 N N . ARG A 1 73 ? -1.496 -19.452 -10.100 1.00 0.00 73 ARG A N 11
ATOM 19061 C CA . ARG A 1 73 ? -1.909 -19.398 -8.703 1.00 0.00 73 ARG A CA 11
ATOM 19062 C C . ARG A 1 73 ? -3.245 -18.675 -8.559 1.00 0.00 73 ARG A C 11
ATOM 19063 O O . ARG A 1 73 ? -3.421 -17.566 -9.064 1.00 0.00 73 ARG A O 11
ATOM 19084 N N . LYS A 1 74 ? -4.184 -19.311 -7.867 1.00 0.00 74 LYS A N 11
ATOM 19085 C CA . LYS A 1 74 ? -5.504 -18.729 -7.655 1.00 0.00 74 LYS A CA 11
ATOM 19086 C C . LYS A 1 74 ? -5.455 -17.641 -6.588 1.00 0.00 74 LYS A C 11
ATOM 19087 O O . LYS A 1 74 ? -4.503 -17.563 -5.810 1.00 0.00 74 LYS A O 11
ATOM 19106 N N . HIS A 1 75 ? -6.486 -16.802 -6.556 1.00 0.00 75 HIS A N 11
ATOM 19107 C CA . HIS A 1 75 ? -6.560 -15.719 -5.582 1.00 0.00 75 HIS A CA 11
ATOM 19108 C C . HIS A 1 75 ? -5.282 -14.885 -5.598 1.00 0.00 75 HIS A C 11
ATOM 19109 O O . HIS A 1 75 ? -4.662 -14.659 -4.558 1.00 0.00 75 HIS A O 11
ATOM 19124 N N . THR A 1 76 ? -4.893 -14.431 -6.785 1.00 0.00 76 THR A N 11
ATOM 19125 C CA . THR A 1 76 ? -3.688 -13.625 -6.937 1.00 0.00 76 THR A CA 11
ATOM 19126 C C . THR A 1 76 ? -4.022 -12.231 -7.457 1.00 0.00 76 THR A C 11
ATOM 19127 O O . THR A 1 76 ? -4.943 -12.060 -8.256 1.00 0.00 76 THR A O 11
ATOM 19138 N N . PHE A 1 77 ? -3.266 -11.238 -7.001 1.00 0.00 77 PHE A N 11
ATOM 19139 C CA . PHE A 1 77 ? -3.483 -9.858 -7.421 1.00 0.00 77 PHE A CA 11
ATOM 19140 C C . PHE A 1 77 ? -2.168 -9.204 -7.837 1.00 0.00 77 PHE A C 11
ATOM 19141 O O . PHE A 1 77 ? -1.087 -9.690 -7.506 1.00 0.00 77 PHE A O 11
ATOM 19158 N N . LYS A 1 78 ? -2.270 -8.098 -8.567 1.00 0.00 78 LYS A N 11
ATOM 19159 C CA . LYS A 1 78 ? -1.091 -7.375 -9.029 1.00 0.00 78 LYS A CA 11
ATOM 19160 C C . LYS A 1 78 ? -1.131 -5.920 -8.573 1.00 0.00 78 LYS A C 11
ATOM 19161 O O . LYS A 1 78 ? -2.180 -5.277 -8.609 1.00 0.00 78 LYS A O 11
ATOM 19180 N N . ALA A 1 79 ? 0.018 -5.407 -8.145 1.00 0.00 79 ALA A N 11
ATOM 19181 C CA . ALA A 1 79 ? 0.114 -4.027 -7.686 1.00 0.00 79 ALA A CA 11
ATOM 19182 C C . ALA A 1 79 ? 1.220 -3.279 -8.422 1.00 0.00 79 ALA A C 11
ATOM 19183 O O . ALA A 1 79 ? 2.401 -3.453 -8.127 1.00 0.00 79 ALA A O 11
ATOM 19190 N N . GLU A 1 80 ? 0.827 -2.446 -9.382 1.00 0.00 80 GLU A N 11
ATOM 19191 C CA . GLU A 1 80 ? 1.787 -1.673 -10.161 1.00 0.00 80 GLU A CA 11
ATOM 19192 C C . GLU A 1 80 ? 1.525 -0.177 -10.018 1.00 0.00 80 GLU A C 11
ATOM 19193 O O . GLU A 1 80 ? 0.401 0.244 -9.739 1.00 0.00 80 GLU A O 11
ATOM 19205 N N . HIS A 1 81 ? 2.569 0.622 -10.212 1.00 0.00 81 HIS A N 11
ATOM 19206 C CA . HIS A 1 81 ? 2.452 2.072 -10.105 1.00 0.00 81 HIS A CA 11
ATOM 19207 C C . HIS A 1 81 ? 2.377 2.715 -11.487 1.00 0.00 81 HIS A C 11
ATOM 19208 O O . HIS A 1 81 ? 2.722 2.092 -12.491 1.00 0.00 81 HIS A O 11
ATOM 19223 N N . ALA A 1 82 ? 1.923 3.963 -11.530 1.00 0.00 82 ALA A N 11
ATOM 19224 C CA . ALA A 1 82 ? 1.804 4.690 -12.788 1.00 0.00 82 ALA A CA 11
ATOM 19225 C C . ALA A 1 82 ? 2.969 4.369 -13.719 1.00 0.00 82 ALA A C 11
ATOM 19226 O O . ALA A 1 82 ? 4.057 4.926 -13.583 1.00 0.00 82 ALA A O 11
ATOM 19233 N N . GLY A 1 83 ? 2.732 3.467 -14.667 1.00 0.00 83 GLY A N 11
ATOM 19234 C CA . GLY A 1 83 ? 3.771 3.087 -15.606 1.00 0.00 83 GLY A CA 11
ATOM 19235 C C . GLY A 1 83 ? 5.073 2.732 -14.917 1.00 0.00 83 GLY A C 11
ATOM 19236 O O . GLY A 1 83 ? 6.136 3.234 -15.285 1.00 0.00 83 GLY A O 11
ATOM 19240 N N . VAL A 1 84 ? 4.993 1.864 -13.914 1.00 0.00 84 VAL A N 11
ATOM 19241 C CA . VAL A 1 84 ? 6.175 1.442 -13.171 1.00 0.00 84 VAL A CA 11
ATOM 19242 C C . VAL A 1 84 ? 6.181 -0.068 -12.960 1.00 0.00 84 VAL A C 11
ATOM 19243 O O . VAL A 1 84 ? 5.349 -0.786 -13.515 1.00 0.00 84 VAL A O 11
ATOM 19256 N N . ARG A 1 85 ? 7.126 -0.543 -12.155 1.00 0.00 85 ARG A N 11
ATOM 19257 C CA . ARG A 1 85 ? 7.242 -1.968 -11.872 1.00 0.00 85 ARG A CA 11
ATOM 19258 C C . ARG A 1 85 ? 5.866 -2.594 -11.657 1.00 0.00 85 ARG A C 11
ATOM 19259 O O . ARG A 1 85 ? 4.888 -1.894 -11.392 1.00 0.00 85 ARG A O 11
ATOM 19280 N N . THR A 1 86 ? 5.798 -3.916 -11.774 1.00 0.00 86 THR A N 11
ATOM 19281 C CA . THR A 1 86 ? 4.543 -4.636 -11.595 1.00 0.00 86 THR A CA 11
ATOM 19282 C C . THR A 1 86 ? 4.676 -5.713 -10.524 1.00 0.00 86 THR A C 11
ATOM 19283 O O . THR A 1 86 ? 5.284 -6.759 -10.754 1.00 0.00 86 THR A O 11
ATOM 19294 N N . TYR A 1 87 ? 4.102 -5.452 -9.355 1.00 0.00 87 TYR A N 11
ATOM 19295 C CA . TYR A 1 87 ? 4.158 -6.400 -8.248 1.00 0.00 87 TYR A CA 11
ATOM 19296 C C . TYR A 1 87 ? 3.031 -7.424 -8.351 1.00 0.00 87 TYR A C 11
ATOM 19297 O O . TYR A 1 87 ? 1.961 -7.136 -8.887 1.00 0.00 87 TYR A O 11
ATOM 19315 N N . PHE A 1 88 ? 3.281 -8.622 -7.832 1.00 0.00 88 PHE A N 11
ATOM 19316 C CA . PHE A 1 88 ? 2.289 -9.691 -7.865 1.00 0.00 88 PHE A CA 11
ATOM 19317 C C . PHE A 1 88 ? 2.252 -10.439 -6.536 1.00 0.00 88 PHE A C 11
ATOM 19318 O O . PHE A 1 88 ? 3.268 -10.959 -6.074 1.00 0.00 88 PHE A O 11
ATOM 19335 N N . PHE A 1 89 ? 1.073 -10.489 -5.925 1.00 0.00 89 PHE A N 11
ATOM 19336 C CA . PHE A 1 89 ? 0.902 -11.171 -4.647 1.00 0.00 89 PHE A CA 11
ATOM 19337 C C . PHE A 1 89 ? -0.143 -12.277 -4.757 1.00 0.00 89 PHE A C 11
ATOM 19338 O O . PHE A 1 89 ? -1.167 -12.115 -5.422 1.00 0.00 89 PHE A O 11
ATOM 19355 N N . SER A 1 90 ? 0.122 -13.402 -4.101 1.00 0.00 90 SER A N 11
ATOM 19356 C CA . SER A 1 90 ? -0.793 -14.537 -4.128 1.00 0.00 90 SER A CA 11
ATOM 19357 C C . SER A 1 90 ? -1.274 -14.880 -2.721 1.00 0.00 90 SER A C 11
ATOM 19358 O O . SER A 1 90 ? -0.475 -15.007 -1.794 1.00 0.00 90 SER A O 11
ATOM 19366 N N . ALA A 1 91 ? -2.586 -15.030 -2.571 1.00 0.00 91 ALA A N 11
ATOM 19367 C CA . ALA A 1 91 ? -3.175 -15.360 -1.280 1.00 0.00 91 ALA A CA 11
ATOM 19368 C C . ALA A 1 91 ? -3.609 -16.822 -1.232 1.00 0.00 91 ALA A C 11
ATOM 19369 O O . ALA A 1 91 ? -4.349 -17.287 -2.097 1.00 0.00 91 ALA A O 11
ATOM 19376 N N . GLU A 1 92 ? -3.142 -17.540 -0.215 1.00 0.00 92 GLU A N 11
ATOM 19377 C CA . GLU A 1 92 ? -3.482 -18.949 -0.057 1.00 0.00 92 GLU A CA 11
ATOM 19378 C C . GLU A 1 92 ? -4.994 -19.151 -0.088 1.00 0.00 92 GLU A C 11
ATOM 19379 O O . GLU A 1 92 ? -5.491 -20.109 -0.680 1.00 0.00 92 GLU A O 11
ATOM 19391 N N . SER A 1 93 ? -5.720 -18.242 0.555 1.00 0.00 93 SER A N 11
ATOM 19392 C CA . SER A 1 93 ? -7.175 -18.322 0.605 1.00 0.00 93 SER A CA 11
ATOM 19393 C C . SER A 1 93 ? -7.809 -17.190 -0.198 1.00 0.00 93 SER A C 11
ATOM 19394 O O . SER A 1 93 ? -7.249 -16.102 -0.336 1.00 0.00 93 SER A O 11
ATOM 19402 N N . PRO A 1 94 ? -9.008 -17.450 -0.741 1.00 0.00 94 PRO A N 11
ATOM 19403 C CA . PRO A 1 94 ? -9.746 -16.467 -1.539 1.00 0.00 94 PRO A CA 11
ATOM 19404 C C . PRO A 1 94 ? -10.271 -15.311 -0.695 1.00 0.00 94 PRO A C 11
ATOM 19405 O O . PRO A 1 94 ? -10.408 -14.189 -1.180 1.00 0.00 94 PRO A O 11
ATOM 19416 N N . GLU A 1 95 ? -10.562 -15.594 0.571 1.00 0.00 95 GLU A N 11
ATOM 19417 C CA . GLU A 1 95 ? -11.072 -14.576 1.482 1.00 0.00 95 GLU A CA 11
ATOM 19418 C C . GLU A 1 95 ? -10.000 -13.534 1.789 1.00 0.00 95 GLU A C 11
ATOM 19419 O O . GLU A 1 95 ? -10.310 -12.391 2.125 1.00 0.00 95 GLU A O 11
ATOM 19431 N N . GLU A 1 96 ? -8.739 -13.938 1.671 1.00 0.00 96 GLU A N 11
ATOM 19432 C CA . GLU A 1 96 ? -7.622 -13.039 1.937 1.00 0.00 96 GLU A CA 11
ATOM 19433 C C . GLU A 1 96 ? -7.352 -12.137 0.737 1.00 0.00 96 GLU A C 11
ATOM 19434 O O . GLU A 1 96 ? -7.288 -10.915 0.868 1.00 0.00 96 GLU A O 11
ATOM 19446 N N . GLN A 1 97 ? -7.194 -12.749 -0.433 1.00 0.00 97 GLN A N 11
ATOM 19447 C CA . GLN A 1 97 ? -6.929 -12.001 -1.656 1.00 0.00 97 GLN A CA 11
ATOM 19448 C C . GLN A 1 97 ? -7.741 -10.710 -1.691 1.00 0.00 97 GLN A C 11
ATOM 19449 O O . GLN A 1 97 ? -7.182 -9.616 -1.762 1.00 0.00 97 GLN A O 11
ATOM 19463 N N . GLU A 1 98 ? -9.063 -10.846 -1.642 1.00 0.00 98 GLU A N 11
ATOM 19464 C CA . GLU A 1 98 ? -9.950 -9.690 -1.670 1.00 0.00 98 GLU A CA 11
ATOM 19465 C C . GLU A 1 98 ? -9.655 -8.749 -0.505 1.00 0.00 98 GLU A C 11
ATOM 19466 O O . GLU A 1 98 ? -9.554 -7.536 -0.684 1.00 0.00 98 GLU A O 11
ATOM 19478 N N . ALA A 1 99 ? -9.520 -9.319 0.688 1.00 0.00 99 ALA A N 11
ATOM 19479 C CA . ALA A 1 99 ? -9.235 -8.533 1.882 1.00 0.00 99 ALA A CA 11
ATOM 19480 C C . ALA A 1 99 ? -8.024 -7.631 1.669 1.00 0.00 99 ALA A C 11
ATOM 19481 O O . ALA A 1 99 ? -8.044 -6.454 2.028 1.00 0.00 99 ALA A O 11
ATOM 19488 N N . TRP A 1 100 ? -6.971 -8.191 1.085 1.00 0.00 100 TRP A N 11
ATOM 19489 C CA . TRP A 1 100 ? -5.749 -7.437 0.826 1.00 0.00 100 TRP A CA 11
ATOM 19490 C C . TRP A 1 100 ? -5.978 -6.384 -0.252 1.00 0.00 100 TRP A C 11
ATOM 19491 O O . TRP A 1 100 ? -5.724 -5.198 -0.039 1.00 0.00 100 TRP A O 11
ATOM 19512 N N . ILE A 1 101 ? -6.460 -6.824 -1.410 1.00 0.00 101 ILE A N 11
ATOM 19513 C CA . ILE A 1 101 ? -6.724 -5.918 -2.521 1.00 0.00 101 ILE A CA 11
ATOM 19514 C C . ILE A 1 101 ? -7.403 -4.640 -2.038 1.00 0.00 101 ILE A C 11
ATOM 19515 O O . ILE A 1 101 ? -7.179 -3.562 -2.587 1.00 0.00 101 ILE A O 11
ATOM 19531 N N . GLN A 1 102 ? -8.233 -4.770 -1.008 1.00 0.00 102 GLN A N 11
ATOM 19532 C CA . GLN A 1 102 ? -8.944 -3.626 -0.451 1.00 0.00 102 GLN A CA 11
ATOM 19533 C C . GLN A 1 102 ? -8.085 -2.899 0.578 1.00 0.00 102 GLN A C 11
ATOM 19534 O O . GLN A 1 102 ? -7.907 -1.684 0.506 1.00 0.00 102 GLN A O 11
ATOM 19548 N N . ALA A 1 103 ? -7.554 -3.653 1.536 1.00 0.00 103 ALA A N 11
ATOM 19549 C CA . ALA A 1 103 ? -6.712 -3.081 2.579 1.00 0.00 103 ALA A CA 11
ATOM 19550 C C . ALA A 1 103 ? -5.576 -2.259 1.979 1.00 0.00 103 ALA A C 11
ATOM 19551 O O . ALA A 1 103 ? -5.523 -1.041 2.148 1.00 0.00 103 ALA A O 11
ATOM 19558 N N . MET A 1 104 ? -4.670 -2.933 1.280 1.00 0.00 104 MET A N 11
ATOM 19559 C CA . MET A 1 104 ? -3.535 -2.264 0.654 1.00 0.00 104 MET A CA 11
ATOM 19560 C C . MET A 1 104 ? -3.998 -1.351 -0.476 1.00 0.00 104 MET A C 11
ATOM 19561 O O . MET A 1 104 ? -3.341 -0.361 -0.796 1.00 0.00 104 MET A O 11
ATOM 19575 N N . GLY A 1 105 ? -5.134 -1.690 -1.078 1.00 0.00 105 GLY A N 11
ATOM 19576 C CA . GLY A 1 105 ? -5.664 -0.890 -2.166 1.00 0.00 105 GLY A CA 11
ATOM 19577 C C . GLY A 1 105 ? -6.028 0.515 -1.729 1.00 0.00 105 GLY A C 11
ATOM 19578 O O . GLY A 1 105 ? -5.662 1.490 -2.386 1.00 0.00 105 GLY A O 11
ATOM 19582 N N . GLU A 1 106 ? -6.751 0.620 -0.619 1.00 0.00 106 GLU A N 11
ATOM 19583 C CA . GLU A 1 106 ? -7.166 1.917 -0.098 1.00 0.00 106 GLU A CA 11
ATOM 19584 C C . GLU A 1 106 ? -5.956 2.803 0.182 1.00 0.00 106 GLU A C 11
ATOM 19585 O O . GLU A 1 106 ? -5.951 3.988 -0.152 1.00 0.00 106 GLU A O 11
ATOM 19597 N N . ALA A 1 107 ? -4.932 2.220 0.796 1.00 0.00 107 ALA A N 11
ATOM 19598 C CA . ALA A 1 107 ? -3.715 2.956 1.119 1.00 0.00 107 ALA A CA 11
ATOM 19599 C C . ALA A 1 107 ? -3.213 3.742 -0.087 1.00 0.00 107 ALA A C 11
ATOM 19600 O O . ALA A 1 107 ? -2.650 4.826 0.058 1.00 0.00 107 ALA A O 11
ATOM 19607 N N . ALA A 1 108 ? -3.419 3.187 -1.277 1.00 0.00 108 ALA A N 11
ATOM 19608 C CA . ALA A 1 108 ? -2.988 3.838 -2.508 1.00 0.00 108 ALA A CA 11
ATOM 19609 C C . ALA A 1 108 ? -3.896 5.013 -2.855 1.00 0.00 108 ALA A C 11
ATOM 19610 O O . ALA A 1 108 ? -3.423 6.080 -3.247 1.00 0.00 108 ALA A O 11
ATOM 19617 N N . ARG A 1 109 ? -5.201 4.809 -2.710 1.00 0.00 109 ARG A N 11
ATOM 19618 C CA . ARG A 1 109 ? -6.175 5.852 -3.010 1.00 0.00 109 ARG A CA 11
ATOM 19619 C C . ARG A 1 109 ? -5.728 7.194 -2.438 1.00 0.00 109 ARG A C 11
ATOM 19620 O O . ARG A 1 109 ? -5.046 7.249 -1.415 1.00 0.00 109 ARG A O 11
ATOM 19641 N N . VAL A 1 110 ? -6.117 8.275 -3.107 1.00 0.00 110 VAL A N 11
ATOM 19642 C CA . VAL A 1 110 ? -5.757 9.618 -2.665 1.00 0.00 110 VAL A CA 11
ATOM 19643 C C . VAL A 1 110 ? -6.999 10.442 -2.346 1.00 0.00 110 VAL A C 11
ATOM 19644 O O . VAL A 1 110 ? -7.978 10.422 -3.092 1.00 0.00 110 VAL A O 11
ATOM 19657 N N . GLN A 1 111 ? -6.952 11.167 -1.233 1.00 0.00 111 GLN A N 11
ATOM 19658 C CA . GLN A 1 111 ? -8.074 11.999 -0.816 1.00 0.00 111 GLN A CA 11
ATOM 19659 C C . GLN A 1 111 ? -7.635 13.447 -0.619 1.00 0.00 111 GLN A C 11
ATOM 19660 O O . GLN A 1 111 ? -6.631 13.718 0.040 1.00 0.00 111 GLN A O 11
ATOM 19674 N N . SER A 1 112 ? -8.393 14.373 -1.197 1.00 0.00 112 SER A N 11
ATOM 19675 C CA . SER A 1 112 ? -8.080 15.794 -1.089 1.00 0.00 112 SER A CA 11
ATOM 19676 C C . SER A 1 112 ? -9.134 16.521 -0.259 1.00 0.00 112 SER A C 11
ATOM 19677 O O . SER A 1 112 ? -10.306 16.144 -0.255 1.00 0.00 112 SER A O 11
ATOM 19685 N N . GLY A 1 113 ? -8.708 17.566 0.443 1.00 0.00 113 GLY A N 11
ATOM 19686 C CA . GLY A 1 113 ? -9.626 18.330 1.267 1.00 0.00 113 GLY A CA 11
ATOM 19687 C C . GLY A 1 113 ? -10.985 18.501 0.617 1.00 0.00 113 GLY A C 11
ATOM 19688 O O . GLY A 1 113 ? -11.992 17.969 1.084 1.00 0.00 113 GLY A O 11
ATOM 19692 N N . PRO A 1 114 ? -11.024 19.261 -0.488 1.00 0.00 114 PRO A N 11
ATOM 19693 C CA . PRO A 1 114 ? -12.264 19.519 -1.227 1.00 0.00 114 PRO A CA 11
ATOM 19694 C C . PRO A 1 114 ? -12.781 18.276 -1.944 1.00 0.00 114 PRO A C 11
ATOM 19695 O O . PRO A 1 114 ? -12.413 18.010 -3.088 1.00 0.00 114 PRO A O 11
ATOM 19706 N N . SER A 1 115 ? -13.636 17.519 -1.265 1.00 0.00 115 SER A N 11
ATOM 19707 C CA . SER A 1 115 ? -14.201 16.303 -1.836 1.00 0.00 115 SER A CA 11
ATOM 19708 C C . SER A 1 115 ? -15.289 16.634 -2.854 1.00 0.00 115 SER A C 11
ATOM 19709 O O . SER A 1 115 ? -16.473 16.683 -2.520 1.00 0.00 115 SER A O 11
ATOM 19717 N N . SER A 1 116 ? -14.877 16.862 -4.097 1.00 0.00 116 SER A N 11
ATOM 19718 C CA . SER A 1 116 ? -15.814 17.193 -5.164 1.00 0.00 116 SER A CA 11
ATOM 19719 C C . SER A 1 116 ? -16.948 16.174 -5.227 1.00 0.00 116 SER A C 11
ATOM 19720 O O . SER A 1 116 ? -16.834 15.068 -4.700 1.00 0.00 116 SER A O 11
ATOM 19728 N N . GLY A 1 117 ? -18.044 16.557 -5.875 1.00 0.00 117 GLY A N 11
ATOM 19729 C CA . GLY A 1 117 ? -19.184 15.667 -5.995 1.00 0.00 117 GLY A CA 11
ATOM 19730 C C . GLY A 1 117 ? -19.844 15.750 -7.357 1.00 0.00 117 GLY A C 11
ATOM 19731 O O . GLY A 1 117 ? -21.009 16.131 -7.467 1.00 0.00 117 GLY A O 11
ATOM 19735 N N . GLY A 1 1 ? 9.458 15.816 28.939 1.00 0.00 1 GLY A N 12
ATOM 19736 C CA . GLY A 1 1 ? 9.761 15.015 27.767 1.00 0.00 1 GLY A CA 12
ATOM 19737 C C . GLY A 1 1 ? 8.602 14.953 26.792 1.00 0.00 1 GLY A C 12
ATOM 19738 O O . GLY A 1 1 ? 7.541 14.417 27.111 1.00 0.00 1 GLY A O 12
ATOM 19742 N N . SER A 1 2 ? 8.804 15.505 25.599 1.00 0.00 2 SER A N 12
ATOM 19743 C CA . SER A 1 2 ? 7.766 15.515 24.576 1.00 0.00 2 SER A CA 12
ATOM 19744 C C . SER A 1 2 ? 7.603 14.132 23.953 1.00 0.00 2 SER A C 12
ATOM 19745 O O . SER A 1 2 ? 8.450 13.683 23.182 1.00 0.00 2 SER A O 12
ATOM 19753 N N . SER A 1 3 ? 6.507 13.461 24.295 1.00 0.00 3 SER A N 12
ATOM 19754 C CA . SER A 1 3 ? 6.234 12.127 23.773 1.00 0.00 3 SER A CA 12
ATOM 19755 C C . SER A 1 3 ? 6.530 12.057 22.278 1.00 0.00 3 SER A C 12
ATOM 19756 O O . SER A 1 3 ? 7.135 11.100 21.798 1.00 0.00 3 SER A O 12
ATOM 19764 N N . GLY A 1 4 ? 6.097 13.080 21.547 1.00 0.00 4 GLY A N 12
ATOM 19765 C CA . GLY A 1 4 ? 6.324 13.116 20.114 1.00 0.00 4 GLY A CA 12
ATOM 19766 C C . GLY A 1 4 ? 5.057 12.867 19.320 1.00 0.00 4 GLY A C 12
ATOM 19767 O O . GLY A 1 4 ? 4.098 12.292 19.833 1.00 0.00 4 GLY A O 12
ATOM 19771 N N . SER A 1 5 ? 5.053 13.303 18.064 1.00 0.00 5 SER A N 12
ATOM 19772 C CA . SER A 1 5 ? 3.892 13.129 17.199 1.00 0.00 5 SER A CA 12
ATOM 19773 C C . SER A 1 5 ? 4.301 12.540 15.853 1.00 0.00 5 SER A C 12
ATOM 19774 O O . SER A 1 5 ? 5.446 12.682 15.423 1.00 0.00 5 SER A O 12
ATOM 19782 N N . SER A 1 6 ? 3.357 11.879 15.191 1.00 0.00 6 SER A N 12
ATOM 19783 C CA . SER A 1 6 ? 3.619 11.265 13.895 1.00 0.00 6 SER A CA 12
ATOM 19784 C C . SER A 1 6 ? 4.850 10.366 13.959 1.00 0.00 6 SER A C 12
ATOM 19785 O O . SER A 1 6 ? 5.709 10.408 13.078 1.00 0.00 6 SER A O 12
ATOM 19793 N N . GLY A 1 7 ? 4.930 9.555 15.009 1.00 0.00 7 GLY A N 12
ATOM 19794 C CA . GLY A 1 7 ? 6.059 8.658 15.169 1.00 0.00 7 GLY A CA 12
ATOM 19795 C C . GLY A 1 7 ? 5.651 7.198 15.130 1.00 0.00 7 GLY A C 12
ATOM 19796 O O . GLY A 1 7 ? 5.980 6.481 14.186 1.00 0.00 7 GLY A O 12
ATOM 19800 N N . ASN A 1 8 ? 4.933 6.758 16.158 1.00 0.00 8 ASN A N 12
ATOM 19801 C CA . ASN A 1 8 ? 4.481 5.374 16.238 1.00 0.00 8 ASN A CA 12
ATOM 19802 C C . ASN A 1 8 ? 3.071 5.229 15.675 1.00 0.00 8 ASN A C 12
ATOM 19803 O O . ASN A 1 8 ? 2.188 6.034 15.970 1.00 0.00 8 ASN A O 12
ATOM 19814 N N . ALA A 1 9 ? 2.866 4.195 14.864 1.00 0.00 9 ALA A N 12
ATOM 19815 C CA . ALA A 1 9 ? 1.563 3.943 14.262 1.00 0.00 9 ALA A CA 12
ATOM 19816 C C . ALA A 1 9 ? 1.239 2.453 14.260 1.00 0.00 9 ALA A C 12
ATOM 19817 O O . ALA A 1 9 ? 2.121 1.601 14.145 1.00 0.00 9 ALA A O 12
ATOM 19824 N N . PRO A 1 10 ? -0.056 2.128 14.392 1.00 0.00 10 PRO A N 12
ATOM 19825 C CA . PRO A 1 10 ? -0.526 0.739 14.409 1.00 0.00 10 PRO A CA 12
ATOM 19826 C C . PRO A 1 10 ? -0.395 0.067 13.047 1.00 0.00 10 PRO A C 12
ATOM 19827 O O . PRO A 1 10 ? 0.045 0.685 12.077 1.00 0.00 10 PRO A O 12
ATOM 19838 N N . VAL A 1 11 ? -0.779 -1.204 12.980 1.00 0.00 11 VAL A N 12
ATOM 19839 C CA . VAL A 1 11 ? -0.706 -1.960 11.736 1.00 0.00 11 VAL A CA 12
ATOM 19840 C C . VAL A 1 11 ? -2.079 -2.079 11.083 1.00 0.00 11 VAL A C 12
ATOM 19841 O O . VAL A 1 11 ? -3.082 -2.312 11.758 1.00 0.00 11 VAL A O 12
ATOM 19854 N N . THR A 1 12 ? -2.117 -1.917 9.764 1.00 0.00 12 THR A N 12
ATOM 19855 C CA . THR A 1 12 ? -3.367 -2.005 9.019 1.00 0.00 12 THR A CA 12
ATOM 19856 C C . THR A 1 12 ? -3.708 -3.453 8.688 1.00 0.00 12 THR A C 12
ATOM 19857 O O . THR A 1 12 ? -4.791 -3.938 9.017 1.00 0.00 12 THR A O 12
ATOM 19868 N N . LYS A 1 13 ? -2.778 -4.141 8.034 1.00 0.00 13 LYS A N 12
ATOM 19869 C CA . LYS A 1 13 ? -2.979 -5.536 7.659 1.00 0.00 13 LYS A CA 12
ATOM 19870 C C . LYS A 1 13 ? -1.654 -6.293 7.651 1.00 0.00 13 LYS A C 12
ATOM 19871 O O . LYS A 1 13 ? -0.602 -5.719 7.372 1.00 0.00 13 LYS A O 12
ATOM 19890 N N . ALA A 1 14 ? -1.715 -7.585 7.958 1.00 0.00 14 ALA A N 12
ATOM 19891 C CA . ALA A 1 14 ? -0.521 -8.421 7.982 1.00 0.00 14 ALA A CA 12
ATOM 19892 C C . ALA A 1 14 ? -0.874 -9.888 7.764 1.00 0.00 14 ALA A C 12
ATOM 19893 O O . ALA A 1 14 ? -1.818 -10.405 8.360 1.00 0.00 14 ALA A O 12
ATOM 19900 N N . GLY A 1 15 ? -0.109 -10.555 6.905 1.00 0.00 15 GLY A N 12
ATOM 19901 C CA . GLY A 1 15 ? -0.358 -11.957 6.624 1.00 0.00 15 GLY A CA 12
ATOM 19902 C C . GLY A 1 15 ? 0.672 -12.552 5.684 1.00 0.00 15 GLY A C 12
ATOM 19903 O O . GLY A 1 15 ? 1.407 -11.823 5.017 1.00 0.00 15 GLY A O 12
ATOM 19907 N N . TRP A 1 16 ? 0.728 -13.877 5.632 1.00 0.00 16 TRP A N 12
ATOM 19908 C CA . TRP A 1 16 ? 1.677 -14.569 4.769 1.00 0.00 16 TRP A CA 12
ATOM 19909 C C . TRP A 1 16 ? 1.254 -14.472 3.307 1.00 0.00 16 TRP A C 12
ATOM 19910 O O . TRP A 1 16 ? 0.194 -14.967 2.923 1.00 0.00 16 TRP A O 12
ATOM 19931 N N . LEU A 1 17 ? 2.089 -13.832 2.495 1.00 0.00 17 LEU A N 12
ATOM 19932 C CA . LEU A 1 17 ? 1.801 -13.671 1.074 1.00 0.00 17 LEU A CA 12
ATOM 19933 C C . LEU A 1 17 ? 2.979 -14.136 0.224 1.00 0.00 17 LEU A C 12
ATOM 19934 O O . LEU A 1 17 ? 4.137 -13.886 0.558 1.00 0.00 17 LEU A O 12
ATOM 19950 N N . PHE A 1 18 ? 2.674 -14.814 -0.878 1.00 0.00 18 PHE A N 12
ATOM 19951 C CA . PHE A 1 18 ? 3.707 -15.314 -1.778 1.00 0.00 18 PHE A CA 12
ATOM 19952 C C . PHE A 1 18 ? 4.020 -14.293 -2.868 1.00 0.00 18 PHE A C 12
ATOM 19953 O O . PHE A 1 18 ? 3.150 -13.924 -3.657 1.00 0.00 18 PHE A O 12
ATOM 19970 N N . LYS A 1 19 ? 5.268 -13.839 -2.906 1.00 0.00 19 LYS A N 12
ATOM 19971 C CA . LYS A 1 19 ? 5.698 -12.862 -3.898 1.00 0.00 19 LYS A CA 12
ATOM 19972 C C . LYS A 1 19 ? 6.446 -13.540 -5.041 1.00 0.00 19 LYS A C 12
ATOM 19973 O O . LYS A 1 19 ? 7.481 -14.170 -4.829 1.00 0.00 19 LYS A O 12
ATOM 19992 N N . GLN A 1 20 ? 5.916 -13.404 -6.252 1.00 0.00 20 GLN A N 12
ATOM 19993 C CA . GLN A 1 20 ? 6.535 -14.004 -7.428 1.00 0.00 20 GLN A CA 12
ATOM 19994 C C . GLN A 1 20 ? 8.011 -13.630 -7.517 1.00 0.00 20 GLN A C 12
ATOM 19995 O O . GLN A 1 20 ? 8.372 -12.458 -7.411 1.00 0.00 20 GLN A O 12
ATOM 20009 N N . ALA A 1 21 ? 8.860 -14.633 -7.711 1.00 0.00 21 ALA A N 12
ATOM 20010 C CA . ALA A 1 21 ? 10.297 -14.409 -7.815 1.00 0.00 21 ALA A CA 12
ATOM 20011 C C . ALA A 1 21 ? 10.629 -13.526 -9.013 1.00 0.00 21 ALA A C 12
ATOM 20012 O O . ALA A 1 21 ? 9.928 -13.545 -10.024 1.00 0.00 21 ALA A O 12
ATOM 20019 N N . SER A 1 22 ? 11.703 -12.752 -8.892 1.00 0.00 22 SER A N 12
ATOM 20020 C CA . SER A 1 22 ? 12.126 -11.858 -9.963 1.00 0.00 22 SER A CA 12
ATOM 20021 C C . SER A 1 22 ? 13.294 -12.457 -10.741 1.00 0.00 22 SER A C 12
ATOM 20022 O O . SER A 1 22 ? 13.185 -12.725 -11.938 1.00 0.00 22 SER A O 12
ATOM 20030 N N . SER A 1 23 ? 14.412 -12.663 -10.052 1.00 0.00 23 SER A N 12
ATOM 20031 C CA . SER A 1 23 ? 15.602 -13.226 -10.678 1.00 0.00 23 SER A CA 12
ATOM 20032 C C . SER A 1 23 ? 15.649 -14.740 -10.493 1.00 0.00 23 SER A C 12
ATOM 20033 O O . SER A 1 23 ? 15.815 -15.236 -9.380 1.00 0.00 23 SER A O 12
ATOM 20041 N N . GLY A 1 24 ? 15.502 -15.470 -11.595 1.00 0.00 24 GLY A N 12
ATOM 20042 C CA . GLY A 1 24 ? 15.529 -16.919 -11.534 1.00 0.00 24 GLY A CA 12
ATOM 20043 C C . GLY A 1 24 ? 14.224 -17.544 -11.985 1.00 0.00 24 GLY A C 12
ATOM 20044 O O . GLY A 1 24 ? 13.331 -16.850 -12.473 1.00 0.00 24 GLY A O 12
ATOM 20048 N N . VAL A 1 25 ? 14.111 -18.858 -11.823 1.00 0.00 25 VAL A N 12
ATOM 20049 C CA . VAL A 1 25 ? 12.905 -19.577 -12.217 1.00 0.00 25 VAL A CA 12
ATOM 20050 C C . VAL A 1 25 ? 11.655 -18.882 -11.690 1.00 0.00 25 VAL A C 12
ATOM 20051 O O . VAL A 1 25 ? 11.661 -18.312 -10.599 1.00 0.00 25 VAL A O 12
ATOM 20064 N N . LYS A 1 26 ? 10.582 -18.935 -12.472 1.00 0.00 26 LYS A N 12
ATOM 20065 C CA . LYS A 1 26 ? 9.321 -18.313 -12.085 1.00 0.00 26 LYS A CA 12
ATOM 20066 C C . LYS A 1 26 ? 8.625 -19.125 -10.998 1.00 0.00 26 LYS A C 12
ATOM 20067 O O . LYS A 1 26 ? 7.721 -19.911 -11.282 1.00 0.00 26 LYS A O 12
ATOM 20086 N N . GLN A 1 27 ? 9.050 -18.929 -9.754 1.00 0.00 27 GLN A N 12
ATOM 20087 C CA . GLN A 1 27 ? 8.466 -19.644 -8.626 1.00 0.00 27 GLN A CA 12
ATOM 20088 C C . GLN A 1 27 ? 7.888 -18.670 -7.605 1.00 0.00 27 GLN A C 12
ATOM 20089 O O . GLN A 1 27 ? 8.131 -17.465 -7.675 1.00 0.00 27 GLN A O 12
ATOM 20103 N N . TRP A 1 28 ? 7.123 -19.199 -6.657 1.00 0.00 28 TRP A N 12
ATOM 20104 C CA . TRP A 1 28 ? 6.510 -18.375 -5.621 1.00 0.00 28 TRP A CA 12
ATOM 20105 C C . TRP A 1 28 ? 7.151 -18.642 -4.264 1.00 0.00 28 TRP A C 12
ATOM 20106 O O . TRP A 1 28 ? 7.168 -19.775 -3.787 1.00 0.00 28 TRP A O 12
ATOM 20127 N N . ASN A 1 29 ? 7.677 -17.589 -3.646 1.00 0.00 29 ASN A N 12
ATOM 20128 C CA . ASN A 1 29 ? 8.320 -17.710 -2.342 1.00 0.00 29 ASN A CA 12
ATOM 20129 C C . ASN A 1 29 ? 7.448 -17.105 -1.247 1.00 0.00 29 ASN A C 12
ATOM 20130 O O . ASN A 1 29 ? 7.092 -15.927 -1.301 1.00 0.00 29 ASN A O 12
ATOM 20141 N N . LYS A 1 30 ? 7.106 -17.918 -0.253 1.00 0.00 30 LYS A N 12
ATOM 20142 C CA . LYS A 1 30 ? 6.277 -17.464 0.857 1.00 0.00 30 LYS A CA 12
ATOM 20143 C C . LYS A 1 30 ? 7.029 -16.456 1.721 1.00 0.00 30 LYS A C 12
ATOM 20144 O O . LYS A 1 30 ? 8.136 -16.727 2.186 1.00 0.00 30 LYS A O 12
ATOM 20163 N N . ARG A 1 31 ? 6.419 -15.295 1.933 1.00 0.00 31 ARG A N 12
ATOM 20164 C CA . ARG A 1 31 ? 7.031 -14.247 2.742 1.00 0.00 31 ARG A CA 12
ATOM 20165 C C . ARG A 1 31 ? 5.979 -13.517 3.571 1.00 0.00 31 ARG A C 12
ATOM 20166 O O . ARG A 1 31 ? 4.818 -13.420 3.174 1.00 0.00 31 ARG A O 12
ATOM 20187 N N . TRP A 1 32 ? 6.394 -13.005 4.724 1.00 0.00 32 TRP A N 12
ATOM 20188 C CA . TRP A 1 32 ? 5.487 -12.283 5.610 1.00 0.00 32 TRP A CA 12
ATOM 20189 C C . TRP A 1 32 ? 5.308 -10.841 5.149 1.00 0.00 32 TRP A C 12
ATOM 20190 O O . TRP A 1 32 ? 6.280 -10.096 5.018 1.00 0.00 32 TRP A O 12
ATOM 20211 N N . PHE A 1 33 ? 4.061 -10.453 4.904 1.00 0.00 33 PHE A N 12
ATOM 20212 C CA . PHE A 1 33 ? 3.756 -9.099 4.456 1.00 0.00 33 PHE A CA 12
ATOM 20213 C C . PHE A 1 33 ? 2.954 -8.345 5.513 1.00 0.00 33 PHE A C 12
ATOM 20214 O O . PHE A 1 33 ? 2.043 -8.898 6.129 1.00 0.00 33 PHE A O 12
ATOM 20231 N N . VAL A 1 34 ? 3.301 -7.078 5.718 1.00 0.00 34 VAL A N 12
ATOM 20232 C CA . VAL A 1 34 ? 2.615 -6.246 6.699 1.00 0.00 34 VAL A CA 12
ATOM 20233 C C . VAL A 1 34 ? 2.342 -4.853 6.144 1.00 0.00 34 VAL A C 12
ATOM 20234 O O . VAL A 1 34 ? 3.249 -4.026 6.037 1.00 0.00 34 VAL A O 12
ATOM 20247 N N . LEU A 1 35 ? 1.086 -4.598 5.791 1.00 0.00 35 LEU A N 12
ATOM 20248 C CA . LEU A 1 35 ? 0.692 -3.304 5.247 1.00 0.00 35 LEU A CA 12
ATOM 20249 C C . LEU A 1 35 ? 0.667 -2.239 6.338 1.00 0.00 35 LEU A C 12
ATOM 20250 O O . LEU A 1 35 ? -0.073 -2.354 7.315 1.00 0.00 35 LEU A O 12
ATOM 20266 N N . VAL A 1 36 ? 1.479 -1.201 6.164 1.00 0.00 36 VAL A N 12
ATOM 20267 C CA . VAL A 1 36 ? 1.548 -0.113 7.133 1.00 0.00 36 VAL A CA 12
ATOM 20268 C C . VAL A 1 36 ? 0.949 1.168 6.564 1.00 0.00 36 VAL A C 12
ATOM 20269 O O . VAL A 1 36 ? 0.439 1.183 5.443 1.00 0.00 36 VAL A O 12
ATOM 20282 N N . ASP A 1 37 ? 1.014 2.242 7.343 1.00 0.00 37 ASP A N 12
ATOM 20283 C CA . ASP A 1 37 ? 0.479 3.530 6.916 1.00 0.00 37 ASP A CA 12
ATOM 20284 C C . ASP A 1 37 ? 0.861 3.824 5.469 1.00 0.00 37 ASP A C 12
ATOM 20285 O O . ASP A 1 37 ? 2.039 3.975 5.146 1.00 0.00 37 ASP A O 12
ATOM 20294 N N . ARG A 1 38 ? -0.143 3.904 4.602 1.00 0.00 38 ARG A N 12
ATOM 20295 C CA . ARG A 1 38 ? 0.088 4.178 3.188 1.00 0.00 38 ARG A CA 12
ATOM 20296 C C . ARG A 1 38 ? 1.377 3.516 2.710 1.00 0.00 38 ARG A C 12
ATOM 20297 O O . ARG A 1 38 ? 2.064 4.036 1.830 1.00 0.00 38 ARG A O 12
ATOM 20318 N N . CYS A 1 39 ? 1.698 2.367 3.295 1.00 0.00 39 CYS A N 12
ATOM 20319 C CA . CYS A 1 39 ? 2.904 1.634 2.929 1.00 0.00 39 CYS A CA 12
ATOM 20320 C C . CYS A 1 39 ? 2.745 0.145 3.218 1.00 0.00 39 CYS A C 12
ATOM 20321 O O . CYS A 1 39 ? 1.761 -0.278 3.827 1.00 0.00 39 CYS A O 12
ATOM 20329 N N . LEU A 1 40 ? 3.717 -0.646 2.776 1.00 0.00 40 LEU A N 12
ATOM 20330 C CA . LEU A 1 40 ? 3.684 -2.089 2.986 1.00 0.00 40 LEU A CA 12
ATOM 20331 C C . LEU A 1 40 ? 5.096 -2.659 3.073 1.00 0.00 40 LEU A C 12
ATOM 20332 O O . LEU A 1 40 ? 5.887 -2.530 2.139 1.00 0.00 40 LEU A O 12
ATOM 20348 N N . PHE A 1 41 ? 5.405 -3.291 4.200 1.00 0.00 41 PHE A N 12
ATOM 20349 C CA . PHE A 1 41 ? 6.721 -3.883 4.409 1.00 0.00 41 PHE A CA 12
ATOM 20350 C C . PHE A 1 41 ? 6.616 -5.394 4.594 1.00 0.00 41 PHE A C 12
ATOM 20351 O O . PHE A 1 41 ? 5.641 -5.895 5.156 1.00 0.00 41 PHE A O 12
ATOM 20368 N N . TYR A 1 42 ? 7.625 -6.114 4.117 1.00 0.00 42 TYR A N 12
ATOM 20369 C CA . TYR A 1 42 ? 7.645 -7.568 4.226 1.00 0.00 42 TYR A CA 12
ATOM 20370 C C . TYR A 1 42 ? 8.892 -8.041 4.966 1.00 0.00 42 TYR A C 12
ATOM 20371 O O . TYR A 1 42 ? 9.931 -7.380 4.941 1.00 0.00 42 TYR A O 12
ATOM 20389 N N . TYR A 1 43 ? 8.782 -9.190 5.623 1.00 0.00 43 TYR A N 12
ATOM 20390 C CA . TYR A 1 43 ? 9.899 -9.753 6.372 1.00 0.00 43 TYR A CA 12
ATOM 20391 C C . TYR A 1 43 ? 9.976 -11.264 6.183 1.00 0.00 43 TYR A C 12
ATOM 20392 O O . TYR A 1 43 ? 9.056 -11.883 5.648 1.00 0.00 43 TYR A O 12
ATOM 20410 N N . LYS A 1 44 ? 11.081 -11.854 6.626 1.00 0.00 44 LYS A N 12
ATOM 20411 C CA . LYS A 1 44 ? 11.281 -13.294 6.508 1.00 0.00 44 LYS A CA 12
ATOM 20412 C C . LYS A 1 44 ? 10.113 -14.057 7.126 1.00 0.00 44 LYS A C 12
ATOM 20413 O O . LYS A 1 44 ? 9.621 -15.028 6.552 1.00 0.00 44 LYS A O 12
ATOM 20432 N N . ASP A 1 45 ? 9.675 -13.611 8.298 1.00 0.00 45 ASP A N 12
ATOM 20433 C CA . ASP A 1 45 ? 8.564 -14.250 8.993 1.00 0.00 45 ASP A CA 12
ATOM 20434 C C . ASP A 1 45 ? 7.885 -13.273 9.947 1.00 0.00 45 ASP A C 12
ATOM 20435 O O . ASP A 1 45 ? 8.231 -12.093 9.992 1.00 0.00 45 ASP A O 12
ATOM 20444 N N . GLU A 1 46 ? 6.915 -13.772 10.707 1.00 0.00 46 GLU A N 12
ATOM 20445 C CA . GLU A 1 46 ? 6.186 -12.942 11.659 1.00 0.00 46 GLU A CA 12
ATOM 20446 C C . GLU A 1 46 ? 7.148 -12.115 12.507 1.00 0.00 46 GLU A C 12
ATOM 20447 O O . GLU A 1 46 ? 6.830 -10.998 12.916 1.00 0.00 46 GLU A O 12
ATOM 20459 N N . LYS A 1 47 ? 8.327 -12.671 12.767 1.00 0.00 47 LYS A N 12
ATOM 20460 C CA . LYS A 1 47 ? 9.337 -11.987 13.565 1.00 0.00 47 LYS A CA 12
ATOM 20461 C C . LYS A 1 47 ? 9.475 -10.530 13.135 1.00 0.00 47 LYS A C 12
ATOM 20462 O O . LYS A 1 47 ? 9.718 -9.650 13.961 1.00 0.00 47 LYS A O 12
ATOM 20481 N N . GLU A 1 48 ? 9.316 -10.282 11.839 1.00 0.00 48 GLU A N 12
ATOM 20482 C CA . GLU A 1 48 ? 9.423 -8.931 11.301 1.00 0.00 48 GLU A CA 12
ATOM 20483 C C . GLU A 1 48 ? 10.473 -8.125 12.060 1.00 0.00 48 GLU A C 12
ATOM 20484 O O . GLU A 1 48 ? 10.250 -6.965 12.403 1.00 0.00 48 GLU A O 12
ATOM 20496 N N . GLU A 1 49 ? 11.618 -8.749 12.317 1.00 0.00 49 GLU A N 12
ATOM 20497 C CA . GLU A 1 49 ? 12.702 -8.090 13.037 1.00 0.00 49 GLU A CA 12
ATOM 20498 C C . GLU A 1 49 ? 13.619 -7.343 12.073 1.00 0.00 49 GLU A C 12
ATOM 20499 O O . GLU A 1 49 ? 14.185 -6.306 12.417 1.00 0.00 49 GLU A O 12
ATOM 20511 N N . SER A 1 50 ? 13.761 -7.879 10.865 1.00 0.00 50 SER A N 12
ATOM 20512 C CA . SER A 1 50 ? 14.613 -7.266 9.852 1.00 0.00 50 SER A CA 12
ATOM 20513 C C . SER A 1 50 ? 13.821 -6.975 8.581 1.00 0.00 50 SER A C 12
ATOM 20514 O O . SER A 1 50 ? 13.249 -7.880 7.972 1.00 0.00 50 SER A O 12
ATOM 20522 N N . ILE A 1 51 ? 13.794 -5.707 8.186 1.00 0.00 51 ILE A N 12
ATOM 20523 C CA . ILE A 1 51 ? 13.074 -5.296 6.987 1.00 0.00 51 ILE A CA 12
ATOM 20524 C C . ILE A 1 51 ? 13.866 -5.634 5.728 1.00 0.00 51 ILE A C 12
ATOM 20525 O O . ILE A 1 51 ? 15.058 -5.339 5.632 1.00 0.00 51 ILE A O 12
ATOM 20541 N N . LEU A 1 52 ? 13.195 -6.254 4.763 1.00 0.00 52 LEU A N 12
ATOM 20542 C CA . LEU A 1 52 ? 13.834 -6.631 3.507 1.00 0.00 52 LEU A CA 12
ATOM 20543 C C . LEU A 1 52 ? 13.602 -5.569 2.437 1.00 0.00 52 LEU A C 12
ATOM 20544 O O . LEU A 1 52 ? 14.534 -5.151 1.751 1.00 0.00 52 LEU A O 12
ATOM 20560 N N . GLY A 1 53 ? 12.353 -5.135 2.302 1.00 0.00 53 GLY A N 12
ATOM 20561 C CA . GLY A 1 53 ? 12.021 -4.124 1.316 1.00 0.00 53 GLY A CA 12
ATOM 20562 C C . GLY A 1 53 ? 10.769 -3.350 1.677 1.00 0.00 53 GLY A C 12
ATOM 20563 O O . GLY A 1 53 ? 9.903 -3.855 2.391 1.00 0.00 53 GLY A O 12
ATOM 20567 N N . SER A 1 54 ? 10.672 -2.120 1.183 1.00 0.00 54 SER A N 12
ATOM 20568 C CA . SER A 1 54 ? 9.518 -1.273 1.462 1.00 0.00 54 SER A CA 12
ATOM 20569 C C . SER A 1 54 ? 8.761 -0.945 0.178 1.00 0.00 54 SER A C 12
ATOM 20570 O O . SER A 1 54 ? 9.366 -0.635 -0.849 1.00 0.00 54 SER A O 12
ATOM 20578 N N . ILE A 1 55 ? 7.436 -1.016 0.245 1.00 0.00 55 ILE A N 12
ATOM 20579 C CA . ILE A 1 55 ? 6.597 -0.725 -0.910 1.00 0.00 55 ILE A CA 12
ATOM 20580 C C . ILE A 1 55 ? 5.672 0.456 -0.635 1.00 0.00 55 ILE A C 12
ATOM 20581 O O . ILE A 1 55 ? 4.677 0.343 0.081 1.00 0.00 55 ILE A O 12
ATOM 20597 N N . PRO A 1 56 ? 6.006 1.617 -1.218 1.00 0.00 56 PRO A N 12
ATOM 20598 C CA . PRO A 1 56 ? 5.217 2.841 -1.053 1.00 0.00 56 PRO A CA 12
ATOM 20599 C C . PRO A 1 56 ? 3.867 2.761 -1.759 1.00 0.00 56 PRO A C 12
ATOM 20600 O O . PRO A 1 56 ? 3.758 3.066 -2.947 1.00 0.00 56 PRO A O 12
ATOM 20611 N N . LEU A 1 57 ? 2.842 2.350 -1.021 1.00 0.00 57 LEU A N 12
ATOM 20612 C CA . LEU A 1 57 ? 1.499 2.231 -1.577 1.00 0.00 57 LEU A CA 12
ATOM 20613 C C . LEU A 1 57 ? 0.782 3.577 -1.564 1.00 0.00 57 LEU A C 12
ATOM 20614 O O . LEU A 1 57 ? -0.299 3.712 -0.989 1.00 0.00 57 LEU A O 12
ATOM 20630 N N . LEU A 1 58 ? 1.391 4.571 -2.201 1.00 0.00 58 LEU A N 12
ATOM 20631 C CA . LEU A 1 58 ? 0.810 5.908 -2.265 1.00 0.00 58 LEU A CA 12
ATOM 20632 C C . LEU A 1 58 ? -0.125 6.039 -3.464 1.00 0.00 58 LEU A C 12
ATOM 20633 O O . LEU A 1 58 ? -1.311 6.330 -3.309 1.00 0.00 58 LEU A O 12
ATOM 20649 N N . SER A 1 59 ? 0.417 5.819 -4.657 1.00 0.00 59 SER A N 12
ATOM 20650 C CA . SER A 1 59 ? -0.368 5.914 -5.882 1.00 0.00 59 SER A CA 12
ATOM 20651 C C . SER A 1 59 ? -0.221 4.648 -6.721 1.00 0.00 59 SER A C 12
ATOM 20652 O O . SER A 1 59 ? 0.007 4.713 -7.929 1.00 0.00 59 SER A O 12
ATOM 20660 N N . PHE A 1 60 ? -0.354 3.496 -6.071 1.00 0.00 60 PHE A N 12
ATOM 20661 C CA . PHE A 1 60 ? -0.235 2.214 -6.755 1.00 0.00 60 PHE A CA 12
ATOM 20662 C C . PHE A 1 60 ? -1.596 1.736 -7.253 1.00 0.00 60 PHE A C 12
ATOM 20663 O O . PHE A 1 60 ? -2.635 2.259 -6.852 1.00 0.00 60 PHE A O 12
ATOM 20680 N N . ARG A 1 61 ? -1.580 0.738 -8.131 1.00 0.00 61 ARG A N 12
ATOM 20681 C CA . ARG A 1 61 ? -2.812 0.189 -8.686 1.00 0.00 61 ARG A CA 12
ATOM 20682 C C . ARG A 1 61 ? -2.975 -1.278 -8.301 1.00 0.00 61 ARG A C 12
ATOM 20683 O O . ARG A 1 61 ? -2.450 -2.168 -8.970 1.00 0.00 61 ARG A O 12
ATOM 20704 N N . VAL A 1 62 ? -3.706 -1.523 -7.219 1.00 0.00 62 VAL A N 12
ATOM 20705 C CA . VAL A 1 62 ? -3.939 -2.882 -6.745 1.00 0.00 62 VAL A CA 12
ATOM 20706 C C . VAL A 1 62 ? -5.250 -3.437 -7.290 1.00 0.00 62 VAL A C 12
ATOM 20707 O O . VAL A 1 62 ? -6.293 -2.787 -7.207 1.00 0.00 62 VAL A O 12
ATOM 20720 N N . ALA A 1 63 ? -5.191 -4.642 -7.846 1.00 0.00 63 ALA A N 12
ATOM 20721 C CA . ALA A 1 63 ? -6.374 -5.286 -8.403 1.00 0.00 63 ALA A CA 12
ATOM 20722 C C . ALA A 1 63 ? -6.060 -6.703 -8.868 1.00 0.00 63 ALA A C 12
ATOM 20723 O O . ALA A 1 63 ? -4.946 -6.991 -9.305 1.00 0.00 63 ALA A O 12
ATOM 20730 N N . ALA A 1 64 ? -7.049 -7.586 -8.771 1.00 0.00 64 ALA A N 12
ATOM 20731 C CA . ALA A 1 64 ? -6.878 -8.974 -9.183 1.00 0.00 64 ALA A CA 12
ATOM 20732 C C . ALA A 1 64 ? -5.989 -9.074 -10.418 1.00 0.00 64 ALA A C 12
ATOM 20733 O O . ALA A 1 64 ? -6.184 -8.351 -11.396 1.00 0.00 64 ALA A O 12
ATOM 20740 N N . VAL A 1 65 ? -5.012 -9.973 -10.367 1.00 0.00 65 VAL A N 12
ATOM 20741 C CA . VAL A 1 65 ? -4.093 -10.168 -11.482 1.00 0.00 65 VAL A CA 12
ATOM 20742 C C . VAL A 1 65 ? -4.849 -10.333 -12.795 1.00 0.00 65 VAL A C 12
ATOM 20743 O O . VAL A 1 65 ? -6.049 -10.606 -12.801 1.00 0.00 65 VAL A O 12
ATOM 20756 N N . GLN A 1 66 ? -4.139 -10.166 -13.906 1.00 0.00 66 GLN A N 12
ATOM 20757 C CA . GLN A 1 66 ? -4.744 -10.297 -15.226 1.00 0.00 66 GLN A CA 12
ATOM 20758 C C . GLN A 1 66 ? -4.511 -11.692 -15.796 1.00 0.00 66 GLN A C 12
ATOM 20759 O O . GLN A 1 66 ? -3.592 -12.407 -15.397 1.00 0.00 66 GLN A O 12
ATOM 20773 N N . PRO A 1 67 ? -5.363 -12.091 -16.752 1.00 0.00 67 PRO A N 12
ATOM 20774 C CA . PRO A 1 67 ? -5.271 -13.404 -17.398 1.00 0.00 67 PRO A CA 12
ATOM 20775 C C . PRO A 1 67 ? -4.048 -13.520 -18.302 1.00 0.00 67 PRO A C 12
ATOM 20776 O O . PRO A 1 67 ? -3.835 -14.548 -18.944 1.00 0.00 67 PRO A O 12
ATOM 20787 N N . SER A 1 68 ? -3.248 -12.460 -18.347 1.00 0.00 68 SER A N 12
ATOM 20788 C CA . SER A 1 68 ? -2.048 -12.442 -19.175 1.00 0.00 68 SER A CA 12
ATOM 20789 C C . SER A 1 68 ? -0.847 -11.935 -18.382 1.00 0.00 68 SER A C 12
ATOM 20790 O O . SER A 1 68 ? -0.090 -11.087 -18.854 1.00 0.00 68 SER A O 12
ATOM 20798 N N . ASP A 1 69 ? -0.680 -12.461 -17.173 1.00 0.00 69 ASP A N 12
ATOM 20799 C CA . ASP A 1 69 ? 0.428 -12.064 -16.313 1.00 0.00 69 ASP A CA 12
ATOM 20800 C C . ASP A 1 69 ? 1.226 -13.282 -15.857 1.00 0.00 69 ASP A C 12
ATOM 20801 O O . ASP A 1 69 ? 2.077 -13.183 -14.974 1.00 0.00 69 ASP A O 12
ATOM 20810 N N . ASN A 1 70 ? 0.943 -14.429 -16.464 1.00 0.00 70 ASN A N 12
ATOM 20811 C CA . ASN A 1 70 ? 1.632 -15.667 -16.119 1.00 0.00 70 ASN A CA 12
ATOM 20812 C C . ASN A 1 70 ? 1.418 -16.018 -14.650 1.00 0.00 70 ASN A C 12
ATOM 20813 O O . ASN A 1 70 ? 2.320 -16.528 -13.985 1.00 0.00 70 ASN A O 12
ATOM 20824 N N . ILE A 1 71 ? 0.218 -15.741 -14.150 1.00 0.00 71 ILE A N 12
ATOM 20825 C CA . ILE A 1 71 ? -0.115 -16.029 -12.761 1.00 0.00 71 ILE A CA 12
ATOM 20826 C C . ILE A 1 71 ? -0.860 -17.354 -12.637 1.00 0.00 71 ILE A C 12
ATOM 20827 O O . ILE A 1 71 ? -2.089 -17.394 -12.688 1.00 0.00 71 ILE A O 12
ATOM 20843 N N . SER A 1 72 ? -0.107 -18.436 -12.472 1.00 0.00 72 SER A N 12
ATOM 20844 C CA . SER A 1 72 ? -0.695 -19.764 -12.343 1.00 0.00 72 SER A CA 12
ATOM 20845 C C . SER A 1 72 ? -1.092 -20.044 -10.896 1.00 0.00 72 SER A C 12
ATOM 20846 O O . SER A 1 72 ? -0.866 -21.138 -10.380 1.00 0.00 72 SER A O 12
ATOM 20854 N N . ARG A 1 73 ? -1.685 -19.047 -10.248 1.00 0.00 73 ARG A N 12
ATOM 20855 C CA . ARG A 1 73 ? -2.113 -19.184 -8.861 1.00 0.00 73 ARG A CA 12
ATOM 20856 C C . ARG A 1 73 ? -3.433 -18.456 -8.625 1.00 0.00 73 ARG A C 12
ATOM 20857 O O . ARG A 1 73 ? -3.612 -17.316 -9.053 1.00 0.00 73 ARG A O 12
ATOM 20878 N N . LYS A 1 74 ? -4.357 -19.124 -7.942 1.00 0.00 74 LYS A N 12
ATOM 20879 C CA . LYS A 1 74 ? -5.661 -18.543 -7.648 1.00 0.00 74 LYS A CA 12
ATOM 20880 C C . LYS A 1 74 ? -5.579 -17.601 -6.451 1.00 0.00 74 LYS A C 12
ATOM 20881 O O . LYS A 1 74 ? -4.666 -17.701 -5.631 1.00 0.00 74 LYS A O 12
ATOM 20900 N N . HIS A 1 75 ? -6.540 -16.688 -6.355 1.00 0.00 75 HIS A N 12
ATOM 20901 C CA . HIS A 1 75 ? -6.578 -15.729 -5.257 1.00 0.00 75 HIS A CA 12
ATOM 20902 C C . HIS A 1 75 ? -5.303 -14.891 -5.223 1.00 0.00 75 HIS A C 12
ATOM 20903 O O . HIS A 1 75 ? -4.699 -14.702 -4.166 1.00 0.00 75 HIS A O 12
ATOM 20918 N N . THR A 1 76 ? -4.897 -14.392 -6.386 1.00 0.00 76 THR A N 12
ATOM 20919 C CA . THR A 1 76 ? -3.693 -13.577 -6.490 1.00 0.00 76 THR A CA 12
ATOM 20920 C C . THR A 1 76 ? -4.008 -12.205 -7.075 1.00 0.00 76 THR A C 12
ATOM 20921 O O . THR A 1 76 ? -4.886 -12.068 -7.926 1.00 0.00 76 THR A O 12
ATOM 20932 N N . PHE A 1 77 ? -3.284 -11.190 -6.613 1.00 0.00 77 PHE A N 12
ATOM 20933 C CA . PHE A 1 77 ? -3.487 -9.827 -7.090 1.00 0.00 77 PHE A CA 12
ATOM 20934 C C . PHE A 1 77 ? -2.162 -9.195 -7.506 1.00 0.00 77 PHE A C 12
ATOM 20935 O O . PHE A 1 77 ? -1.089 -9.719 -7.209 1.00 0.00 77 PHE A O 12
ATOM 20952 N N . LYS A 1 78 ? -2.245 -8.063 -8.198 1.00 0.00 78 LYS A N 12
ATOM 20953 C CA . LYS A 1 78 ? -1.055 -7.357 -8.657 1.00 0.00 78 LYS A CA 12
ATOM 20954 C C . LYS A 1 78 ? -1.045 -5.920 -8.145 1.00 0.00 78 LYS A C 12
ATOM 20955 O O . LYS A 1 78 ? -2.095 -5.297 -7.994 1.00 0.00 78 LYS A O 12
ATOM 20974 N N . ALA A 1 79 ? 0.149 -5.399 -7.882 1.00 0.00 79 ALA A N 12
ATOM 20975 C CA . ALA A 1 79 ? 0.296 -4.034 -7.391 1.00 0.00 79 ALA A CA 12
ATOM 20976 C C . ALA A 1 79 ? 1.451 -3.322 -8.087 1.00 0.00 79 ALA A C 12
ATOM 20977 O O . ALA A 1 79 ? 2.617 -3.637 -7.853 1.00 0.00 79 ALA A O 12
ATOM 20984 N N . GLU A 1 80 ? 1.118 -2.360 -8.943 1.00 0.00 80 GLU A N 12
ATOM 20985 C CA . GLU A 1 80 ? 2.129 -1.605 -9.673 1.00 0.00 80 GLU A CA 12
ATOM 20986 C C . GLU A 1 80 ? 1.807 -0.114 -9.663 1.00 0.00 80 GLU A C 12
ATOM 20987 O O . GLU A 1 80 ? 0.641 0.281 -9.640 1.00 0.00 80 GLU A O 12
ATOM 20999 N N . HIS A 1 81 ? 2.850 0.711 -9.679 1.00 0.00 81 HIS A N 12
ATOM 21000 C CA . HIS A 1 81 ? 2.679 2.160 -9.671 1.00 0.00 81 HIS A CA 12
ATOM 21001 C C . HIS A 1 81 ? 2.328 2.673 -11.065 1.00 0.00 81 HIS A C 12
ATOM 21002 O O . HIS A 1 81 ? 2.139 1.890 -11.996 1.00 0.00 81 HIS A O 12
ATOM 21017 N N . ALA A 1 82 ? 2.242 3.992 -11.200 1.00 0.00 82 ALA A N 12
ATOM 21018 C CA . ALA A 1 82 ? 1.916 4.609 -12.480 1.00 0.00 82 ALA A CA 12
ATOM 21019 C C . ALA A 1 82 ? 3.153 4.726 -13.364 1.00 0.00 82 ALA A C 12
ATOM 21020 O O . ALA A 1 82 ? 3.325 5.713 -14.079 1.00 0.00 82 ALA A O 12
ATOM 21027 N N . GLY A 1 83 ? 4.012 3.713 -13.310 1.00 0.00 83 GLY A N 12
ATOM 21028 C CA . GLY A 1 83 ? 5.222 3.723 -14.111 1.00 0.00 83 GLY A CA 12
ATOM 21029 C C . GLY A 1 83 ? 6.471 3.525 -13.275 1.00 0.00 83 GLY A C 12
ATOM 21030 O O . GLY A 1 83 ? 7.449 4.259 -13.423 1.00 0.00 83 GLY A O 12
ATOM 21034 N N . VAL A 1 84 ? 6.440 2.532 -12.392 1.00 0.00 84 VAL A N 12
ATOM 21035 C CA . VAL A 1 84 ? 7.578 2.240 -11.529 1.00 0.00 84 VAL A CA 12
ATOM 21036 C C . VAL A 1 84 ? 7.931 0.758 -11.567 1.00 0.00 84 VAL A C 12
ATOM 21037 O O . VAL A 1 84 ? 8.917 0.360 -12.186 1.00 0.00 84 VAL A O 12
ATOM 21050 N N . ARG A 1 85 ? 7.117 -0.056 -10.902 1.00 0.00 85 ARG A N 12
ATOM 21051 C CA . ARG A 1 85 ? 7.343 -1.496 -10.859 1.00 0.00 85 ARG A CA 12
ATOM 21052 C C . ARG A 1 85 ? 6.050 -2.240 -10.542 1.00 0.00 85 ARG A C 12
ATOM 21053 O O . ARG A 1 85 ? 5.164 -1.711 -9.870 1.00 0.00 85 ARG A O 12
ATOM 21074 N N . THR A 1 86 ? 5.947 -3.472 -11.031 1.00 0.00 86 THR A N 12
ATOM 21075 C CA . THR A 1 86 ? 4.762 -4.289 -10.801 1.00 0.00 86 THR A CA 12
ATOM 21076 C C . THR A 1 86 ? 5.026 -5.357 -9.746 1.00 0.00 86 THR A C 12
ATOM 21077 O O . THR A 1 86 ? 6.104 -5.952 -9.707 1.00 0.00 86 THR A O 12
ATOM 21088 N N . TYR A 1 87 ? 4.037 -5.596 -8.893 1.00 0.00 87 TYR A N 12
ATOM 21089 C CA . TYR A 1 87 ? 4.164 -6.592 -7.836 1.00 0.00 87 TYR A CA 12
ATOM 21090 C C . TYR A 1 87 ? 3.084 -7.663 -7.963 1.00 0.00 87 TYR A C 12
ATOM 21091 O O . TYR A 1 87 ? 2.024 -7.426 -8.543 1.00 0.00 87 TYR A O 12
ATOM 21109 N N . PHE A 1 88 ? 3.362 -8.842 -7.417 1.00 0.00 88 PHE A N 12
ATOM 21110 C CA . PHE A 1 88 ? 2.415 -9.950 -7.469 1.00 0.00 88 PHE A CA 12
ATOM 21111 C C . PHE A 1 88 ? 2.399 -10.714 -6.148 1.00 0.00 88 PHE A C 12
ATOM 21112 O O . PHE A 1 88 ? 3.436 -11.179 -5.674 1.00 0.00 88 PHE A O 12
ATOM 21129 N N . PHE A 1 89 ? 1.215 -10.838 -5.558 1.00 0.00 89 PHE A N 12
ATOM 21130 C CA . PHE A 1 89 ? 1.063 -11.544 -4.291 1.00 0.00 89 PHE A CA 12
ATOM 21131 C C . PHE A 1 89 ? -0.079 -12.554 -4.364 1.00 0.00 89 PHE A C 12
ATOM 21132 O O . PHE A 1 89 ? -1.181 -12.230 -4.809 1.00 0.00 89 PHE A O 12
ATOM 21149 N N . SER A 1 90 ? 0.193 -13.779 -3.926 1.00 0.00 90 SER A N 12
ATOM 21150 C CA . SER A 1 90 ? -0.809 -14.838 -3.946 1.00 0.00 90 SER A CA 12
ATOM 21151 C C . SER A 1 90 ? -1.310 -15.138 -2.536 1.00 0.00 90 SER A C 12
ATOM 21152 O O . SER A 1 90 ? -0.519 -15.328 -1.612 1.00 0.00 90 SER A O 12
ATOM 21160 N N . ALA A 1 91 ? -2.629 -15.180 -2.380 1.00 0.00 91 ALA A N 12
ATOM 21161 C CA . ALA A 1 91 ? -3.236 -15.460 -1.085 1.00 0.00 91 ALA A CA 12
ATOM 21162 C C . ALA A 1 91 ? -3.701 -16.909 -0.998 1.00 0.00 91 ALA A C 12
ATOM 21163 O O . ALA A 1 91 ? -4.360 -17.415 -1.905 1.00 0.00 91 ALA A O 12
ATOM 21170 N N . GLU A 1 92 ? -3.352 -17.573 0.101 1.00 0.00 92 GLU A N 12
ATOM 21171 C CA . GLU A 1 92 ? -3.733 -18.966 0.304 1.00 0.00 92 GLU A CA 12
ATOM 21172 C C . GLU A 1 92 ? -5.226 -19.163 0.059 1.00 0.00 92 GLU A C 12
ATOM 21173 O O . GLU A 1 92 ? -5.635 -20.096 -0.631 1.00 0.00 92 GLU A O 12
ATOM 21185 N N . SER A 1 93 ? -6.035 -18.277 0.631 1.00 0.00 93 SER A N 12
ATOM 21186 C CA . SER A 1 93 ? -7.484 -18.355 0.480 1.00 0.00 93 SER A CA 12
ATOM 21187 C C . SER A 1 93 ? -8.005 -17.194 -0.362 1.00 0.00 93 SER A C 12
ATOM 21188 O O . SER A 1 93 ? -7.351 -16.162 -0.515 1.00 0.00 93 SER A O 12
ATOM 21196 N N . PRO A 1 94 ? -9.213 -17.364 -0.920 1.00 0.00 94 PRO A N 12
ATOM 21197 C CA . PRO A 1 94 ? -9.851 -16.342 -1.754 1.00 0.00 94 PRO A CA 12
ATOM 21198 C C . PRO A 1 94 ? -10.287 -15.124 -0.947 1.00 0.00 94 PRO A C 12
ATOM 21199 O O . PRO A 1 94 ? -10.289 -14.002 -1.452 1.00 0.00 94 PRO A O 12
ATOM 21210 N N . GLU A 1 95 ? -10.657 -15.354 0.309 1.00 0.00 95 GLU A N 12
ATOM 21211 C CA . GLU A 1 95 ? -11.096 -14.274 1.185 1.00 0.00 95 GLU A CA 12
ATOM 21212 C C . GLU A 1 95 ? -9.986 -13.246 1.379 1.00 0.00 95 GLU A C 12
ATOM 21213 O O . GLU A 1 95 ? -10.238 -12.041 1.391 1.00 0.00 95 GLU A O 12
ATOM 21225 N N . GLU A 1 96 ? -8.757 -13.731 1.531 1.00 0.00 96 GLU A N 12
ATOM 21226 C CA . GLU A 1 96 ? -7.609 -12.853 1.726 1.00 0.00 96 GLU A CA 12
ATOM 21227 C C . GLU A 1 96 ? -7.347 -12.015 0.478 1.00 0.00 96 GLU A C 12
ATOM 21228 O O . GLU A 1 96 ? -7.296 -10.787 0.543 1.00 0.00 96 GLU A O 12
ATOM 21240 N N . GLN A 1 97 ? -7.180 -12.689 -0.656 1.00 0.00 97 GLN A N 12
ATOM 21241 C CA . GLN A 1 97 ? -6.922 -12.007 -1.918 1.00 0.00 97 GLN A CA 12
ATOM 21242 C C . GLN A 1 97 ? -7.726 -10.714 -2.013 1.00 0.00 97 GLN A C 12
ATOM 21243 O O . GLN A 1 97 ? -7.159 -9.623 -2.072 1.00 0.00 97 GLN A O 12
ATOM 21257 N N . GLU A 1 98 ? -9.049 -10.845 -2.028 1.00 0.00 98 GLU A N 12
ATOM 21258 C CA . GLU A 1 98 ? -9.930 -9.687 -2.117 1.00 0.00 98 GLU A CA 12
ATOM 21259 C C . GLU A 1 98 ? -9.649 -8.701 -0.986 1.00 0.00 98 GLU A C 12
ATOM 21260 O O . GLU A 1 98 ? -9.493 -7.503 -1.217 1.00 0.00 98 GLU A O 12
ATOM 21272 N N . ALA A 1 99 ? -9.586 -9.216 0.238 1.00 0.00 99 ALA A N 12
ATOM 21273 C CA . ALA A 1 99 ? -9.323 -8.383 1.405 1.00 0.00 99 ALA A CA 12
ATOM 21274 C C . ALA A 1 99 ? -8.153 -7.438 1.152 1.00 0.00 99 ALA A C 12
ATOM 21275 O O . ALA A 1 99 ? -8.256 -6.233 1.380 1.00 0.00 99 ALA A O 12
ATOM 21282 N N . TRP A 1 100 ? -7.042 -7.993 0.681 1.00 0.00 100 TRP A N 12
ATOM 21283 C CA . TRP A 1 100 ? -5.852 -7.199 0.398 1.00 0.00 100 TRP A CA 12
ATOM 21284 C C . TRP A 1 100 ? -6.136 -6.155 -0.676 1.00 0.00 100 TRP A C 12
ATOM 21285 O O . TRP A 1 100 ? -5.961 -4.957 -0.453 1.00 0.00 100 TRP A O 12
ATOM 21306 N N . ILE A 1 101 ? -6.576 -6.618 -1.842 1.00 0.00 101 ILE A N 12
ATOM 21307 C CA . ILE A 1 101 ? -6.886 -5.723 -2.950 1.00 0.00 101 ILE A CA 12
ATOM 21308 C C . ILE A 1 101 ? -7.560 -4.448 -2.455 1.00 0.00 101 ILE A C 12
ATOM 21309 O O . ILE A 1 101 ? -7.393 -3.379 -3.041 1.00 0.00 101 ILE A O 12
ATOM 21325 N N . GLN A 1 102 ? -8.320 -4.569 -1.371 1.00 0.00 102 GLN A N 12
ATOM 21326 C CA . GLN A 1 102 ? -9.018 -3.425 -0.797 1.00 0.00 102 GLN A CA 12
ATOM 21327 C C . GLN A 1 102 ? -8.164 -2.744 0.267 1.00 0.00 102 GLN A C 12
ATOM 21328 O O . GLN A 1 102 ? -7.959 -1.531 0.230 1.00 0.00 102 GLN A O 12
ATOM 21342 N N . ALA A 1 103 ? -7.668 -3.533 1.215 1.00 0.00 103 ALA A N 12
ATOM 21343 C CA . ALA A 1 103 ? -6.834 -3.006 2.288 1.00 0.00 103 ALA A CA 12
ATOM 21344 C C . ALA A 1 103 ? -5.715 -2.130 1.735 1.00 0.00 103 ALA A C 12
ATOM 21345 O O . ALA A 1 103 ? -5.625 -0.946 2.058 1.00 0.00 103 ALA A O 12
ATOM 21352 N N . MET A 1 104 ? -4.866 -2.719 0.900 1.00 0.00 104 MET A N 12
ATOM 21353 C CA . MET A 1 104 ? -3.753 -1.991 0.302 1.00 0.00 104 MET A CA 12
ATOM 21354 C C . MET A 1 104 ? -4.238 -1.092 -0.832 1.00 0.00 104 MET A C 12
ATOM 21355 O O . MET A 1 104 ? -3.721 0.006 -1.031 1.00 0.00 104 MET A O 12
ATOM 21369 N N . GLY A 1 105 ? -5.235 -1.567 -1.572 1.00 0.00 105 GLY A N 12
ATOM 21370 C CA . GLY A 1 105 ? -5.773 -0.794 -2.677 1.00 0.00 105 GLY A CA 12
ATOM 21371 C C . GLY A 1 105 ? -6.252 0.577 -2.245 1.00 0.00 105 GLY A C 12
ATOM 21372 O O . GLY A 1 105 ? -6.011 1.570 -2.931 1.00 0.00 105 GLY A O 12
ATOM 21376 N N . GLU A 1 106 ? -6.935 0.632 -1.106 1.00 0.00 106 GLU A N 12
ATOM 21377 C CA . GLU A 1 106 ? -7.452 1.893 -0.586 1.00 0.00 106 GLU A CA 12
ATOM 21378 C C . GLU A 1 106 ? -6.311 2.835 -0.210 1.00 0.00 106 GLU A C 12
ATOM 21379 O O . GLU A 1 106 ? -6.393 4.043 -0.426 1.00 0.00 106 GLU A O 12
ATOM 21391 N N . ALA A 1 107 ? -5.249 2.271 0.356 1.00 0.00 107 ALA A N 12
ATOM 21392 C CA . ALA A 1 107 ? -4.092 3.059 0.762 1.00 0.00 107 ALA A CA 12
ATOM 21393 C C . ALA A 1 107 ? -3.344 3.601 -0.452 1.00 0.00 107 ALA A C 12
ATOM 21394 O O . ALA A 1 107 ? -2.635 4.602 -0.359 1.00 0.00 107 ALA A O 12
ATOM 21401 N N . ALA A 1 108 ? -3.508 2.933 -1.589 1.00 0.00 108 ALA A N 12
ATOM 21402 C CA . ALA A 1 108 ? -2.850 3.349 -2.821 1.00 0.00 108 ALA A CA 12
ATOM 21403 C C . ALA A 1 108 ? -3.743 4.281 -3.633 1.00 0.00 108 ALA A C 12
ATOM 21404 O O . ALA A 1 108 ? -3.263 5.222 -4.265 1.00 0.00 108 ALA A O 12
ATOM 21411 N N . ARG A 1 109 ? -5.044 4.011 -3.613 1.00 0.00 109 ARG A N 12
ATOM 21412 C CA . ARG A 1 109 ? -6.004 4.825 -4.349 1.00 0.00 109 ARG A CA 12
ATOM 21413 C C . ARG A 1 109 ? -6.251 6.152 -3.638 1.00 0.00 109 ARG A C 12
ATOM 21414 O O . ARG A 1 109 ? -5.735 6.389 -2.546 1.00 0.00 109 ARG A O 12
ATOM 21435 N N . VAL A 1 110 ? -7.043 7.016 -4.266 1.00 0.00 110 VAL A N 12
ATOM 21436 C CA . VAL A 1 110 ? -7.358 8.319 -3.694 1.00 0.00 110 VAL A CA 12
ATOM 21437 C C . VAL A 1 110 ? -8.746 8.785 -4.120 1.00 0.00 110 VAL A C 12
ATOM 21438 O O . VAL A 1 110 ? -9.078 8.773 -5.305 1.00 0.00 110 VAL A O 12
ATOM 21451 N N . GLN A 1 111 ? -9.552 9.196 -3.146 1.00 0.00 111 GLN A N 12
ATOM 21452 C CA . GLN A 1 111 ? -10.904 9.666 -3.421 1.00 0.00 111 GLN A CA 12
ATOM 21453 C C . GLN A 1 111 ? -11.222 10.915 -2.606 1.00 0.00 111 GLN A C 12
ATOM 21454 O O . GLN A 1 111 ? -11.106 10.915 -1.381 1.00 0.00 111 GLN A O 12
ATOM 21468 N N . SER A 1 112 ? -11.624 11.978 -3.295 1.00 0.00 112 SER A N 12
ATOM 21469 C CA . SER A 1 112 ? -11.954 13.236 -2.636 1.00 0.00 112 SER A CA 12
ATOM 21470 C C . SER A 1 112 ? -13.195 13.081 -1.761 1.00 0.00 112 SER A C 12
ATOM 21471 O O . SER A 1 112 ? -14.172 12.447 -2.157 1.00 0.00 112 SER A O 12
ATOM 21479 N N . GLY A 1 113 ? -13.148 13.667 -0.568 1.00 0.00 113 GLY A N 12
ATOM 21480 C CA . GLY A 1 113 ? -14.273 13.583 0.344 1.00 0.00 113 GLY A CA 12
ATOM 21481 C C . GLY A 1 113 ? -15.076 14.867 0.395 1.00 0.00 113 GLY A C 12
ATOM 21482 O O . GLY A 1 113 ? -15.243 15.560 -0.609 1.00 0.00 113 GLY A O 12
ATOM 21486 N N . PRO A 1 114 ? -15.591 15.201 1.587 1.00 0.00 114 PRO A N 12
ATOM 21487 C CA . PRO A 1 114 ? -16.391 16.412 1.793 1.00 0.00 114 PRO A CA 12
ATOM 21488 C C . PRO A 1 114 ? -15.556 17.683 1.688 1.00 0.00 114 PRO A C 12
ATOM 21489 O O . PRO A 1 114 ? -16.062 18.788 1.882 1.00 0.00 114 PRO A O 12
ATOM 21500 N N . SER A 1 115 ? -14.273 17.519 1.380 1.00 0.00 115 SER A N 12
ATOM 21501 C CA . SER A 1 115 ? -13.366 18.654 1.253 1.00 0.00 115 SER A CA 12
ATOM 21502 C C . SER A 1 115 ? -13.384 19.508 2.517 1.00 0.00 115 SER A C 12
ATOM 21503 O O . SER A 1 115 ? -13.301 20.734 2.453 1.00 0.00 115 SER A O 12
ATOM 21511 N N . SER A 1 116 ? -13.492 18.849 3.667 1.00 0.00 116 SER A N 12
ATOM 21512 C CA . SER A 1 116 ? -13.525 19.547 4.947 1.00 0.00 116 SER A CA 12
ATOM 21513 C C . SER A 1 116 ? -12.112 19.838 5.443 1.00 0.00 116 SER A C 12
ATOM 21514 O O . SER A 1 116 ? -11.836 20.916 5.969 1.00 0.00 116 SER A O 12
ATOM 21522 N N . GLY A 1 117 ? -11.219 18.868 5.271 1.00 0.00 117 GLY A N 12
ATOM 21523 C CA . GLY A 1 117 ? -9.845 19.039 5.706 1.00 0.00 117 GLY A CA 12
ATOM 21524 C C . GLY A 1 117 ? -9.210 20.295 5.142 1.00 0.00 117 GLY A C 12
ATOM 21525 O O . GLY A 1 117 ? -8.064 20.272 4.695 1.00 0.00 117 GLY A O 12
ATOM 21529 N N . GLY A 1 1 ? 4.640 16.867 4.819 1.00 0.00 1 GLY A N 13
ATOM 21530 C CA . GLY A 1 1 ? 4.586 16.641 6.252 1.00 0.00 1 GLY A CA 13
ATOM 21531 C C . GLY A 1 1 ? 5.628 17.445 7.005 1.00 0.00 1 GLY A C 13
ATOM 21532 O O . GLY A 1 1 ? 6.737 17.652 6.513 1.00 0.00 1 GLY A O 13
ATOM 21536 N N . SER A 1 2 ? 5.270 17.900 8.202 1.00 0.00 2 SER A N 13
ATOM 21537 C CA . SER A 1 2 ? 6.181 18.690 9.022 1.00 0.00 2 SER A CA 13
ATOM 21538 C C . SER A 1 2 ? 7.389 17.860 9.447 1.00 0.00 2 SER A C 13
ATOM 21539 O O . SER A 1 2 ? 7.273 16.661 9.701 1.00 0.00 2 SER A O 13
ATOM 21547 N N . SER A 1 3 ? 8.547 18.508 9.522 1.00 0.00 3 SER A N 13
ATOM 21548 C CA . SER A 1 3 ? 9.778 17.830 9.913 1.00 0.00 3 SER A CA 13
ATOM 21549 C C . SER A 1 3 ? 9.946 17.840 11.429 1.00 0.00 3 SER A C 13
ATOM 21550 O O . SER A 1 3 ? 10.374 18.836 12.011 1.00 0.00 3 SER A O 13
ATOM 21558 N N . GLY A 1 4 ? 9.604 16.723 12.064 1.00 0.00 4 GLY A N 13
ATOM 21559 C CA . GLY A 1 4 ? 9.724 16.623 13.507 1.00 0.00 4 GLY A CA 13
ATOM 21560 C C . GLY A 1 4 ? 9.518 15.208 14.009 1.00 0.00 4 GLY A C 13
ATOM 21561 O O . GLY A 1 4 ? 10.481 14.478 14.241 1.00 0.00 4 GLY A O 13
ATOM 21565 N N . SER A 1 5 ? 8.258 14.820 14.179 1.00 0.00 5 SER A N 13
ATOM 21566 C CA . SER A 1 5 ? 7.928 13.485 14.663 1.00 0.00 5 SER A CA 13
ATOM 21567 C C . SER A 1 5 ? 7.557 12.563 13.505 1.00 0.00 5 SER A C 13
ATOM 21568 O O . SER A 1 5 ? 7.398 13.010 12.368 1.00 0.00 5 SER A O 13
ATOM 21576 N N . SER A 1 6 ? 7.420 11.275 13.802 1.00 0.00 6 SER A N 13
ATOM 21577 C CA . SER A 1 6 ? 7.072 10.289 12.786 1.00 0.00 6 SER A CA 13
ATOM 21578 C C . SER A 1 6 ? 5.624 9.835 12.944 1.00 0.00 6 SER A C 13
ATOM 21579 O O . SER A 1 6 ? 4.841 9.876 11.996 1.00 0.00 6 SER A O 13
ATOM 21587 N N . GLY A 1 7 ? 5.275 9.400 14.151 1.00 0.00 7 GLY A N 13
ATOM 21588 C CA . GLY A 1 7 ? 3.923 8.943 14.413 1.00 0.00 7 GLY A CA 13
ATOM 21589 C C . GLY A 1 7 ? 3.818 7.431 14.451 1.00 0.00 7 GLY A C 13
ATOM 21590 O O . GLY A 1 7 ? 4.130 6.756 13.471 1.00 0.00 7 GLY A O 13
ATOM 21594 N N . ASN A 1 8 ? 3.380 6.898 15.587 1.00 0.00 8 ASN A N 13
ATOM 21595 C CA . ASN A 1 8 ? 3.238 5.456 15.749 1.00 0.00 8 ASN A CA 13
ATOM 21596 C C . ASN A 1 8 ? 1.811 5.012 15.441 1.00 0.00 8 ASN A C 13
ATOM 21597 O O . ASN A 1 8 ? 0.965 4.945 16.333 1.00 0.00 8 ASN A O 13
ATOM 21608 N N . ALA A 1 9 ? 1.552 4.710 14.174 1.00 0.00 9 ALA A N 13
ATOM 21609 C CA . ALA A 1 9 ? 0.229 4.270 13.748 1.00 0.00 9 ALA A CA 13
ATOM 21610 C C . ALA A 1 9 ? 0.099 2.753 13.841 1.00 0.00 9 ALA A C 13
ATOM 21611 O O . ALA A 1 9 ? 1.059 2.010 13.638 1.00 0.00 9 ALA A O 13
ATOM 21618 N N . PRO A 1 10 ? -1.117 2.281 14.156 1.00 0.00 10 PRO A N 13
ATOM 21619 C CA . PRO A 1 10 ? -1.401 0.848 14.284 1.00 0.00 10 PRO A CA 13
ATOM 21620 C C . PRO A 1 10 ? -1.361 0.128 12.940 1.00 0.00 10 PRO A C 13
ATOM 21621 O O . PRO A 1 10 ? -1.591 0.733 11.893 1.00 0.00 10 PRO A O 13
ATOM 21632 N N . VAL A 1 11 ? -1.069 -1.168 12.977 1.00 0.00 11 VAL A N 13
ATOM 21633 C CA . VAL A 1 11 ? -1.001 -1.972 11.763 1.00 0.00 11 VAL A CA 13
ATOM 21634 C C . VAL A 1 11 ? -2.362 -2.053 11.080 1.00 0.00 11 VAL A C 13
ATOM 21635 O O . VAL A 1 11 ? -3.402 -2.033 11.740 1.00 0.00 11 VAL A O 13
ATOM 21648 N N . THR A 1 12 ? -2.348 -2.144 9.754 1.00 0.00 12 THR A N 13
ATOM 21649 C CA . THR A 1 12 ? -3.581 -2.227 8.981 1.00 0.00 12 THR A CA 13
ATOM 21650 C C . THR A 1 12 ? -3.917 -3.673 8.637 1.00 0.00 12 THR A C 13
ATOM 21651 O O . THR A 1 12 ? -5.032 -4.137 8.877 1.00 0.00 12 THR A O 13
ATOM 21662 N N . LYS A 1 13 ? -2.946 -4.383 8.072 1.00 0.00 13 LYS A N 13
ATOM 21663 C CA . LYS A 1 13 ? -3.138 -5.779 7.696 1.00 0.00 13 LYS A CA 13
ATOM 21664 C C . LYS A 1 13 ? -1.815 -6.538 7.731 1.00 0.00 13 LYS A C 13
ATOM 21665 O O . LYS A 1 13 ? -0.761 -5.981 7.429 1.00 0.00 13 LYS A O 13
ATOM 21684 N N . ALA A 1 14 ? -1.880 -7.813 8.100 1.00 0.00 14 ALA A N 13
ATOM 21685 C CA . ALA A 1 14 ? -0.688 -8.649 8.170 1.00 0.00 14 ALA A CA 13
ATOM 21686 C C . ALA A 1 14 ? -1.023 -10.108 7.880 1.00 0.00 14 ALA A C 13
ATOM 21687 O O . ALA A 1 14 ? -1.915 -10.686 8.500 1.00 0.00 14 ALA A O 13
ATOM 21694 N N . GLY A 1 15 ? -0.302 -10.699 6.932 1.00 0.00 15 GLY A N 13
ATOM 21695 C CA . GLY A 1 15 ? -0.539 -12.086 6.576 1.00 0.00 15 GLY A CA 13
ATOM 21696 C C . GLY A 1 15 ? 0.541 -12.645 5.670 1.00 0.00 15 GLY A C 13
ATOM 21697 O O . GLY A 1 15 ? 1.311 -11.892 5.074 1.00 0.00 15 GLY A O 13
ATOM 21701 N N . TRP A 1 16 ? 0.599 -13.968 5.568 1.00 0.00 16 TRP A N 13
ATOM 21702 C CA . TRP A 1 16 ? 1.594 -14.626 4.730 1.00 0.00 16 TRP A CA 13
ATOM 21703 C C . TRP A 1 16 ? 1.227 -14.507 3.254 1.00 0.00 16 TRP A C 13
ATOM 21704 O O . TRP A 1 16 ? 0.209 -15.041 2.812 1.00 0.00 16 TRP A O 13
ATOM 21725 N N . LEU A 1 17 ? 2.063 -13.806 2.496 1.00 0.00 17 LEU A N 13
ATOM 21726 C CA . LEU A 1 17 ? 1.826 -13.617 1.069 1.00 0.00 17 LEU A CA 13
ATOM 21727 C C . LEU A 1 17 ? 3.033 -14.071 0.253 1.00 0.00 17 LEU A C 13
ATOM 21728 O O . LEU A 1 17 ? 4.178 -13.824 0.629 1.00 0.00 17 LEU A O 13
ATOM 21744 N N . PHE A 1 18 ? 2.767 -14.735 -0.867 1.00 0.00 18 PHE A N 13
ATOM 21745 C CA . PHE A 1 18 ? 3.830 -15.222 -1.738 1.00 0.00 18 PHE A CA 13
ATOM 21746 C C . PHE A 1 18 ? 4.200 -14.174 -2.783 1.00 0.00 18 PHE A C 13
ATOM 21747 O O . PHE A 1 18 ? 3.370 -13.775 -3.601 1.00 0.00 18 PHE A O 13
ATOM 21764 N N . LYS A 1 19 ? 5.452 -13.731 -2.751 1.00 0.00 19 LYS A N 13
ATOM 21765 C CA . LYS A 1 19 ? 5.935 -12.730 -3.694 1.00 0.00 19 LYS A CA 13
ATOM 21766 C C . LYS A 1 19 ? 6.654 -13.389 -4.867 1.00 0.00 19 LYS A C 13
ATOM 21767 O O . LYS A 1 19 ? 7.568 -14.191 -4.674 1.00 0.00 19 LYS A O 13
ATOM 21786 N N . GLN A 1 20 ? 6.237 -13.044 -6.080 1.00 0.00 20 GLN A N 13
ATOM 21787 C CA . GLN A 1 20 ? 6.843 -13.603 -7.283 1.00 0.00 20 GLN A CA 13
ATOM 21788 C C . GLN A 1 20 ? 8.292 -13.149 -7.424 1.00 0.00 20 GLN A C 13
ATOM 21789 O O . GLN A 1 20 ? 8.605 -11.973 -7.242 1.00 0.00 20 GLN A O 13
ATOM 21803 N N . ALA A 1 21 ? 9.173 -14.090 -7.750 1.00 0.00 21 ALA A N 13
ATOM 21804 C CA . ALA A 1 21 ? 10.589 -13.786 -7.917 1.00 0.00 21 ALA A CA 13
ATOM 21805 C C . ALA A 1 21 ? 10.812 -12.841 -9.092 1.00 0.00 21 ALA A C 13
ATOM 21806 O O . ALA A 1 21 ? 10.343 -13.093 -10.202 1.00 0.00 21 ALA A O 13
ATOM 21813 N N . SER A 1 22 ? 11.532 -11.751 -8.841 1.00 0.00 22 SER A N 13
ATOM 21814 C CA . SER A 1 22 ? 11.813 -10.766 -9.879 1.00 0.00 22 SER A CA 13
ATOM 21815 C C . SER A 1 22 ? 12.889 -11.275 -10.834 1.00 0.00 22 SER A C 13
ATOM 21816 O O . SER A 1 22 ? 12.737 -11.200 -12.053 1.00 0.00 22 SER A O 13
ATOM 21824 N N . SER A 1 23 ? 13.975 -11.793 -10.270 1.00 0.00 23 SER A N 13
ATOM 21825 C CA . SER A 1 23 ? 15.078 -12.311 -11.070 1.00 0.00 23 SER A CA 13
ATOM 21826 C C . SER A 1 23 ? 15.065 -13.837 -11.091 1.00 0.00 23 SER A C 13
ATOM 21827 O O . SER A 1 23 ? 14.412 -14.474 -10.265 1.00 0.00 23 SER A O 13
ATOM 21835 N N . GLY A 1 24 ? 15.791 -14.416 -12.042 1.00 0.00 24 GLY A N 13
ATOM 21836 C CA . GLY A 1 24 ? 15.849 -15.862 -12.154 1.00 0.00 24 GLY A CA 13
ATOM 21837 C C . GLY A 1 24 ? 14.521 -16.466 -12.565 1.00 0.00 24 GLY A C 13
ATOM 21838 O O . GLY A 1 24 ? 13.613 -15.753 -12.994 1.00 0.00 24 GLY A O 13
ATOM 21842 N N . VAL A 1 25 ? 14.406 -17.784 -12.437 1.00 0.00 25 VAL A N 13
ATOM 21843 C CA . VAL A 1 25 ? 13.180 -18.484 -12.800 1.00 0.00 25 VAL A CA 13
ATOM 21844 C C . VAL A 1 25 ? 11.954 -17.771 -12.238 1.00 0.00 25 VAL A C 13
ATOM 21845 O O . VAL A 1 25 ? 12.066 -16.929 -11.347 1.00 0.00 25 VAL A O 13
ATOM 21858 N N . LYS A 1 26 ? 10.784 -18.115 -12.766 1.00 0.00 26 LYS A N 13
ATOM 21859 C CA . LYS A 1 26 ? 9.535 -17.510 -12.317 1.00 0.00 26 LYS A CA 13
ATOM 21860 C C . LYS A 1 26 ? 8.842 -18.395 -11.287 1.00 0.00 26 LYS A C 13
ATOM 21861 O O . LYS A 1 26 ? 7.992 -19.216 -11.633 1.00 0.00 26 LYS A O 13
ATOM 21880 N N . GLN A 1 27 ? 9.208 -18.221 -10.021 1.00 0.00 27 GLN A N 13
ATOM 21881 C CA . GLN A 1 27 ? 8.620 -19.005 -8.941 1.00 0.00 27 GLN A CA 13
ATOM 21882 C C . GLN A 1 27 ? 8.001 -18.096 -7.884 1.00 0.00 27 GLN A C 13
ATOM 21883 O O . GLN A 1 27 ? 7.994 -16.874 -8.030 1.00 0.00 27 GLN A O 13
ATOM 21897 N N . TRP A 1 28 ? 7.483 -18.701 -6.822 1.00 0.00 28 TRP A N 13
ATOM 21898 C CA . TRP A 1 28 ? 6.861 -17.945 -5.740 1.00 0.00 28 TRP A CA 13
ATOM 21899 C C . TRP A 1 28 ? 7.519 -18.268 -4.403 1.00 0.00 28 TRP A C 13
ATOM 21900 O O . TRP A 1 28 ? 7.616 -19.431 -4.014 1.00 0.00 28 TRP A O 13
ATOM 21921 N N . ASN A 1 29 ? 7.967 -17.231 -3.703 1.00 0.00 29 ASN A N 13
ATOM 21922 C CA . ASN A 1 29 ? 8.616 -17.405 -2.409 1.00 0.00 29 ASN A CA 13
ATOM 21923 C C . ASN A 1 29 ? 7.748 -16.846 -1.285 1.00 0.00 29 ASN A C 13
ATOM 21924 O O . ASN A 1 29 ? 7.402 -15.664 -1.282 1.00 0.00 29 ASN A O 13
ATOM 21935 N N . LYS A 1 30 ? 7.400 -17.703 -0.332 1.00 0.00 30 LYS A N 13
ATOM 21936 C CA . LYS A 1 30 ? 6.574 -17.296 0.799 1.00 0.00 30 LYS A CA 13
ATOM 21937 C C . LYS A 1 30 ? 7.288 -16.246 1.645 1.00 0.00 30 LYS A C 13
ATOM 21938 O O . LYS A 1 30 ? 8.487 -16.355 1.904 1.00 0.00 30 LYS A O 13
ATOM 21957 N N . ARG A 1 31 ? 6.545 -15.231 2.072 1.00 0.00 31 ARG A N 13
ATOM 21958 C CA . ARG A 1 31 ? 7.107 -14.162 2.888 1.00 0.00 31 ARG A CA 13
ATOM 21959 C C . ARG A 1 31 ? 6.015 -13.453 3.683 1.00 0.00 31 ARG A C 13
ATOM 21960 O O . ARG A 1 31 ? 4.874 -13.350 3.233 1.00 0.00 31 ARG A O 13
ATOM 21981 N N . TRP A 1 32 ? 6.373 -12.967 4.866 1.00 0.00 32 TRP A N 13
ATOM 21982 C CA . TRP A 1 32 ? 5.423 -12.268 5.724 1.00 0.00 32 TRP A CA 13
ATOM 21983 C C . TRP A 1 32 ? 5.238 -10.824 5.269 1.00 0.00 32 TRP A C 13
ATOM 21984 O O . TRP A 1 32 ? 6.185 -10.037 5.270 1.00 0.00 32 TRP A O 13
ATOM 22005 N N . PHE A 1 33 ? 4.014 -10.483 4.880 1.00 0.00 33 PHE A N 13
ATOM 22006 C CA . PHE A 1 33 ? 3.706 -9.134 4.421 1.00 0.00 33 PHE A CA 13
ATOM 22007 C C . PHE A 1 33 ? 2.791 -8.418 5.411 1.00 0.00 33 PHE A C 13
ATOM 22008 O O . PHE A 1 33 ? 1.777 -8.965 5.843 1.00 0.00 33 PHE A O 13
ATOM 22025 N N . VAL A 1 34 ? 3.158 -7.191 5.766 1.00 0.00 34 VAL A N 13
ATOM 22026 C CA . VAL A 1 34 ? 2.372 -6.399 6.704 1.00 0.00 34 VAL A CA 13
ATOM 22027 C C . VAL A 1 34 ? 2.089 -5.008 6.148 1.00 0.00 34 VAL A C 13
ATOM 22028 O O . VAL A 1 34 ? 2.967 -4.144 6.133 1.00 0.00 34 VAL A O 13
ATOM 22041 N N . LEU A 1 35 ? 0.860 -4.798 5.691 1.00 0.00 35 LEU A N 13
ATOM 22042 C CA . LEU A 1 35 ? 0.460 -3.511 5.134 1.00 0.00 35 LEU A CA 13
ATOM 22043 C C . LEU A 1 35 ? 0.576 -2.405 6.178 1.00 0.00 35 LEU A C 13
ATOM 22044 O O . LEU A 1 35 ? 0.121 -2.557 7.312 1.00 0.00 35 LEU A O 13
ATOM 22060 N N . VAL A 1 36 ? 1.187 -1.291 5.788 1.00 0.00 36 VAL A N 13
ATOM 22061 C CA . VAL A 1 36 ? 1.360 -0.158 6.689 1.00 0.00 36 VAL A CA 13
ATOM 22062 C C . VAL A 1 36 ? 0.803 1.122 6.076 1.00 0.00 36 VAL A C 13
ATOM 22063 O O . VAL A 1 36 ? 0.183 1.094 5.013 1.00 0.00 36 VAL A O 13
ATOM 22076 N N . ASP A 1 37 ? 1.029 2.242 6.753 1.00 0.00 37 ASP A N 13
ATOM 22077 C CA . ASP A 1 37 ? 0.552 3.534 6.274 1.00 0.00 37 ASP A CA 13
ATOM 22078 C C . ASP A 1 37 ? 1.047 3.806 4.857 1.00 0.00 37 ASP A C 13
ATOM 22079 O O . ASP A 1 37 ? 2.252 3.819 4.602 1.00 0.00 37 ASP A O 13
ATOM 22088 N N . ARG A 1 38 ? 0.111 4.022 3.939 1.00 0.00 38 ARG A N 13
ATOM 22089 C CA . ARG A 1 38 ? 0.453 4.291 2.548 1.00 0.00 38 ARG A CA 13
ATOM 22090 C C . ARG A 1 38 ? 1.754 3.592 2.162 1.00 0.00 38 ARG A C 13
ATOM 22091 O O . ARG A 1 38 ? 2.574 4.147 1.430 1.00 0.00 38 ARG A O 13
ATOM 22112 N N . CYS A 1 39 ? 1.935 2.374 2.660 1.00 0.00 39 CYS A N 13
ATOM 22113 C CA . CYS A 1 39 ? 3.137 1.601 2.370 1.00 0.00 39 CYS A CA 13
ATOM 22114 C C . CYS A 1 39 ? 2.977 0.155 2.830 1.00 0.00 39 CYS A C 13
ATOM 22115 O O . CYS A 1 39 ? 2.001 -0.191 3.496 1.00 0.00 39 CYS A O 13
ATOM 22123 N N . LEU A 1 40 ? 3.942 -0.684 2.471 1.00 0.00 40 LEU A N 13
ATOM 22124 C CA . LEU A 1 40 ? 3.909 -2.094 2.846 1.00 0.00 40 LEU A CA 13
ATOM 22125 C C . LEU A 1 40 ? 5.315 -2.619 3.114 1.00 0.00 40 LEU A C 13
ATOM 22126 O O . LEU A 1 40 ? 6.261 -2.283 2.402 1.00 0.00 40 LEU A O 13
ATOM 22142 N N . PHE A 1 41 ? 5.445 -3.447 4.145 1.00 0.00 41 PHE A N 13
ATOM 22143 C CA . PHE A 1 41 ? 6.736 -4.021 4.507 1.00 0.00 41 PHE A CA 13
ATOM 22144 C C . PHE A 1 41 ? 6.647 -5.541 4.607 1.00 0.00 41 PHE A C 13
ATOM 22145 O O . PHE A 1 41 ? 5.597 -6.092 4.940 1.00 0.00 41 PHE A O 13
ATOM 22162 N N . TYR A 1 42 ? 7.756 -6.213 4.317 1.00 0.00 42 TYR A N 13
ATOM 22163 C CA . TYR A 1 42 ? 7.803 -7.669 4.371 1.00 0.00 42 TYR A CA 13
ATOM 22164 C C . TYR A 1 42 ? 9.017 -8.146 5.164 1.00 0.00 42 TYR A C 13
ATOM 22165 O O . TYR A 1 42 ? 10.086 -7.538 5.109 1.00 0.00 42 TYR A O 13
ATOM 22183 N N . TYR A 1 43 ? 8.842 -9.237 5.900 1.00 0.00 43 TYR A N 13
ATOM 22184 C CA . TYR A 1 43 ? 9.921 -9.796 6.707 1.00 0.00 43 TYR A CA 13
ATOM 22185 C C . TYR A 1 43 ? 10.070 -11.293 6.455 1.00 0.00 43 TYR A C 13
ATOM 22186 O O . TYR A 1 43 ? 9.163 -11.941 5.933 1.00 0.00 43 TYR A O 13
ATOM 22204 N N . LYS A 1 44 ? 11.222 -11.838 6.832 1.00 0.00 44 LYS A N 13
ATOM 22205 C CA . LYS A 1 44 ? 11.492 -13.259 6.650 1.00 0.00 44 LYS A CA 13
ATOM 22206 C C . LYS A 1 44 ? 10.409 -14.107 7.309 1.00 0.00 44 LYS A C 13
ATOM 22207 O O . LYS A 1 44 ? 9.952 -15.099 6.739 1.00 0.00 44 LYS A O 13
ATOM 22226 N N . ASP A 1 45 ? 10.002 -13.711 8.509 1.00 0.00 45 ASP A N 13
ATOM 22227 C CA . ASP A 1 45 ? 8.970 -14.434 9.244 1.00 0.00 45 ASP A CA 13
ATOM 22228 C C . ASP A 1 45 ? 8.143 -13.479 10.100 1.00 0.00 45 ASP A C 13
ATOM 22229 O O . ASP A 1 45 ? 8.412 -12.279 10.144 1.00 0.00 45 ASP A O 13
ATOM 22238 N N . GLU A 1 46 ? 7.136 -14.021 10.778 1.00 0.00 46 GLU A N 13
ATOM 22239 C CA . GLU A 1 46 ? 6.269 -13.217 11.631 1.00 0.00 46 GLU A CA 13
ATOM 22240 C C . GLU A 1 46 ? 7.092 -12.376 12.603 1.00 0.00 46 GLU A C 13
ATOM 22241 O O . GLU A 1 46 ? 6.643 -11.328 13.069 1.00 0.00 46 GLU A O 13
ATOM 22253 N N . LYS A 1 47 ? 8.298 -12.843 12.906 1.00 0.00 47 LYS A N 13
ATOM 22254 C CA . LYS A 1 47 ? 9.185 -12.136 13.822 1.00 0.00 47 LYS A CA 13
ATOM 22255 C C . LYS A 1 47 ? 9.270 -10.656 13.463 1.00 0.00 47 LYS A C 13
ATOM 22256 O O . LYS A 1 47 ? 9.429 -9.805 14.337 1.00 0.00 47 LYS A O 13
ATOM 22275 N N . GLU A 1 48 ? 9.161 -10.357 12.172 1.00 0.00 48 GLU A N 13
ATOM 22276 C CA . GLU A 1 48 ? 9.225 -8.979 11.700 1.00 0.00 48 GLU A CA 13
ATOM 22277 C C . GLU A 1 48 ? 10.147 -8.143 12.583 1.00 0.00 48 GLU A C 13
ATOM 22278 O O . GLU A 1 48 ? 9.872 -6.975 12.854 1.00 0.00 48 GLU A O 13
ATOM 22290 N N . GLU A 1 49 ? 11.242 -8.752 13.028 1.00 0.00 49 GLU A N 13
ATOM 22291 C CA . GLU A 1 49 ? 12.204 -8.064 13.881 1.00 0.00 49 GLU A CA 13
ATOM 22292 C C . GLU A 1 49 ? 13.005 -7.04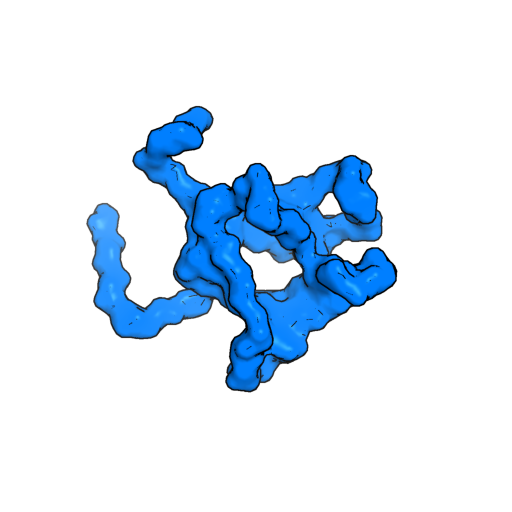0 13.082 1.00 0.00 49 GLU A C 13
ATOM 22293 O O . GLU A 1 49 ? 13.353 -5.975 13.592 1.00 0.00 49 GLU A O 13
ATOM 22305 N N . SER A 1 50 ? 13.294 -7.371 11.828 1.00 0.00 50 SER A N 13
ATOM 22306 C CA . SER A 1 50 ? 14.058 -6.483 10.960 1.00 0.00 50 SER A CA 13
ATOM 22307 C C . SER A 1 50 ? 13.476 -6.470 9.549 1.00 0.00 50 SER A C 13
ATOM 22308 O O . SER A 1 50 ? 13.299 -7.520 8.930 1.00 0.00 50 SER A O 13
ATOM 22316 N N . ILE A 1 51 ? 13.182 -5.276 9.048 1.00 0.00 51 ILE A N 13
ATOM 22317 C CA . ILE A 1 51 ? 12.622 -5.125 7.711 1.00 0.00 51 ILE A CA 13
ATOM 22318 C C . ILE A 1 51 ? 13.648 -5.482 6.641 1.00 0.00 51 ILE A C 13
ATOM 22319 O O . ILE A 1 51 ? 14.832 -5.168 6.772 1.00 0.00 51 ILE A O 13
ATOM 22335 N N . LEU A 1 52 ? 13.188 -6.139 5.582 1.00 0.00 52 LEU A N 13
ATOM 22336 C CA . LEU A 1 52 ? 14.065 -6.537 4.488 1.00 0.00 52 LEU A CA 13
ATOM 22337 C C . LEU A 1 52 ? 13.884 -5.620 3.282 1.00 0.00 52 LEU A C 13
ATOM 22338 O O . LEU A 1 52 ? 14.856 -5.200 2.657 1.00 0.00 52 LEU A O 13
ATOM 22354 N N . GLY A 1 53 ? 12.630 -5.311 2.964 1.00 0.00 53 GLY A N 13
ATOM 22355 C CA . GLY A 1 53 ? 12.344 -4.444 1.836 1.00 0.00 53 GLY A CA 13
ATOM 22356 C C . GLY A 1 53 ? 11.121 -3.579 2.066 1.00 0.00 53 GLY A C 13
ATOM 22357 O O . GLY A 1 53 ? 10.208 -3.963 2.797 1.00 0.00 53 GLY A O 13
ATOM 22361 N N . SER A 1 54 ? 11.102 -2.405 1.442 1.00 0.00 54 SER A N 13
ATOM 22362 C CA . SER A 1 54 ? 9.984 -1.480 1.587 1.00 0.00 54 SER A CA 13
ATOM 22363 C C . SER A 1 54 ? 9.289 -1.254 0.248 1.00 0.00 54 SER A C 13
ATOM 22364 O O . SER A 1 54 ? 9.942 -1.078 -0.781 1.00 0.00 54 SER A O 13
ATOM 22372 N N . ILE A 1 55 ? 7.960 -1.260 0.270 1.00 0.00 55 ILE A N 13
ATOM 22373 C CA . ILE A 1 55 ? 7.176 -1.055 -0.941 1.00 0.00 55 ILE A CA 13
ATOM 22374 C C . ILE A 1 55 ? 6.287 0.178 -0.818 1.00 0.00 55 ILE A C 13
ATOM 22375 O O . ILE A 1 55 ? 5.274 0.177 -0.118 1.00 0.00 55 ILE A O 13
ATOM 22391 N N . PRO A 1 56 ? 6.672 1.257 -1.515 1.00 0.00 56 PRO A N 13
ATOM 22392 C CA . PRO A 1 56 ? 5.923 2.517 -1.503 1.00 0.00 56 PRO A CA 13
ATOM 22393 C C . PRO A 1 56 ? 4.586 2.404 -2.228 1.00 0.00 56 PRO A C 13
ATOM 22394 O O . PRO A 1 56 ? 4.522 2.511 -3.453 1.00 0.00 56 PRO A O 13
ATOM 22405 N N . LEU A 1 57 ? 3.521 2.187 -1.465 1.00 0.00 57 LEU A N 13
ATOM 22406 C CA . LEU A 1 57 ? 2.184 2.060 -2.035 1.00 0.00 57 LEU A CA 13
ATOM 22407 C C . LEU A 1 57 ? 1.581 3.432 -2.319 1.00 0.00 57 LEU A C 13
ATOM 22408 O O . LEU A 1 57 ? 0.399 3.668 -2.062 1.00 0.00 57 LEU A O 13
ATOM 22424 N N . LEU A 1 58 ? 2.398 4.333 -2.852 1.00 0.00 58 LEU A N 13
ATOM 22425 C CA . LEU A 1 58 ? 1.945 5.682 -3.174 1.00 0.00 58 LEU A CA 13
ATOM 22426 C C . LEU A 1 58 ? 1.472 5.767 -4.621 1.00 0.00 58 LEU A C 13
ATOM 22427 O O . LEU A 1 58 ? 2.265 5.635 -5.553 1.00 0.00 58 LEU A O 13
ATOM 22443 N N . SER A 1 59 ? 0.174 5.990 -4.802 1.00 0.00 59 SER A N 13
ATOM 22444 C CA . SER A 1 59 ? -0.405 6.091 -6.137 1.00 0.00 59 SER A CA 13
ATOM 22445 C C . SER A 1 59 ? -0.272 4.770 -6.888 1.00 0.00 59 SER A C 13
ATOM 22446 O O . SER A 1 59 ? 0.005 4.751 -8.088 1.00 0.00 59 SER A O 13
ATOM 22454 N N . PHE A 1 60 ? -0.472 3.668 -6.174 1.00 0.00 60 PHE A N 13
ATOM 22455 C CA . PHE A 1 60 ? -0.373 2.341 -6.772 1.00 0.00 60 PHE A CA 13
ATOM 22456 C C . PHE A 1 60 ? -1.759 1.749 -7.011 1.00 0.00 60 PHE A C 13
ATOM 22457 O O . PHE A 1 60 ? -2.673 1.936 -6.209 1.00 0.00 60 PHE A O 13
ATOM 22474 N N . ARG A 1 61 ? -1.906 1.033 -8.121 1.00 0.00 61 ARG A N 13
ATOM 22475 C CA . ARG A 1 61 ? -3.179 0.414 -8.469 1.00 0.00 61 ARG A CA 13
ATOM 22476 C C . ARG A 1 61 ? -3.187 -1.064 -8.089 1.00 0.00 61 ARG A C 13
ATOM 22477 O O . ARG A 1 61 ? -2.471 -1.871 -8.682 1.00 0.00 61 ARG A O 13
ATOM 22498 N N . VAL A 1 62 ? -4.000 -1.411 -7.097 1.00 0.00 62 VAL A N 13
ATOM 22499 C CA . VAL A 1 62 ? -4.102 -2.791 -6.639 1.00 0.00 62 VAL A CA 13
ATOM 22500 C C . VAL A 1 62 ? -5.413 -3.425 -7.090 1.00 0.00 62 VAL A C 13
ATOM 22501 O O . VAL A 1 62 ? -6.484 -2.842 -6.928 1.00 0.00 62 VAL A O 13
ATOM 22514 N N . ALA A 1 63 ? -5.320 -4.623 -7.658 1.00 0.00 63 ALA A N 13
ATOM 22515 C CA . ALA A 1 63 ? -6.498 -5.338 -8.131 1.00 0.00 63 ALA A CA 13
ATOM 22516 C C . ALA A 1 63 ? -6.135 -6.740 -8.609 1.00 0.00 63 ALA A C 13
ATOM 22517 O O . ALA A 1 63 ? -4.981 -7.015 -8.937 1.00 0.00 63 ALA A O 13
ATOM 22524 N N . ALA A 1 64 ? -7.127 -7.623 -8.647 1.00 0.00 64 ALA A N 13
ATOM 22525 C CA . ALA A 1 64 ? -6.912 -8.996 -9.086 1.00 0.00 64 ALA A CA 13
ATOM 22526 C C . ALA A 1 64 ? -6.155 -9.036 -10.410 1.00 0.00 64 ALA A C 13
ATOM 22527 O O . ALA A 1 64 ? -6.360 -8.190 -11.280 1.00 0.00 64 ALA A O 13
ATOM 22534 N N . VAL A 1 65 ? -5.279 -10.025 -10.555 1.00 0.00 65 VAL A N 13
ATOM 22535 C CA . VAL A 1 65 ? -4.491 -10.176 -11.773 1.00 0.00 65 VAL A CA 13
ATOM 22536 C C . VAL A 1 65 ? -5.380 -10.519 -12.963 1.00 0.00 65 VAL A C 13
ATOM 22537 O O . VAL A 1 65 ? -6.601 -10.603 -12.834 1.00 0.00 65 VAL A O 13
ATOM 22550 N N . GLN A 1 66 ? -4.758 -10.717 -14.121 1.00 0.00 66 GLN A N 13
ATOM 22551 C CA . GLN A 1 66 ? -5.494 -11.051 -15.335 1.00 0.00 66 GLN A CA 13
ATOM 22552 C C . GLN A 1 66 ? -4.893 -12.276 -16.015 1.00 0.00 66 GLN A C 13
ATOM 22553 O O . GLN A 1 66 ? -3.749 -12.658 -15.765 1.00 0.00 66 GLN A O 13
ATOM 22567 N N . PRO A 1 67 ? -5.681 -12.910 -16.897 1.00 0.00 67 PRO A N 13
ATOM 22568 C CA . PRO A 1 67 ? -5.248 -14.102 -17.631 1.00 0.00 67 PRO A CA 13
ATOM 22569 C C . PRO A 1 67 ? -4.176 -13.786 -18.669 1.00 0.00 67 PRO A C 13
ATOM 22570 O O . PRO A 1 67 ? -3.725 -14.669 -19.399 1.00 0.00 67 PRO A O 13
ATOM 22581 N N . SER A 1 68 ? -3.770 -12.522 -18.728 1.00 0.00 68 SER A N 13
ATOM 22582 C CA . SER A 1 68 ? -2.753 -12.089 -19.678 1.00 0.00 68 SER A CA 13
ATOM 22583 C C . SER A 1 68 ? -1.408 -11.894 -18.984 1.00 0.00 68 SER A C 13
ATOM 22584 O O . SER A 1 68 ? -0.372 -11.771 -19.637 1.00 0.00 68 SER A O 13
ATOM 22592 N N . ASP A 1 69 ? -1.434 -11.868 -17.656 1.00 0.00 69 ASP A N 13
ATOM 22593 C CA . ASP A 1 69 ? -0.218 -11.690 -16.871 1.00 0.00 69 ASP A CA 13
ATOM 22594 C C . ASP A 1 69 ? 0.433 -13.035 -16.563 1.00 0.00 69 ASP A C 13
ATOM 22595 O O . ASP A 1 69 ? 1.214 -13.156 -15.621 1.00 0.00 69 ASP A O 13
ATOM 22604 N N . ASN A 1 70 ? 0.103 -14.043 -17.364 1.00 0.00 70 ASN A N 13
ATOM 22605 C CA . ASN A 1 70 ? 0.653 -15.380 -17.176 1.00 0.00 70 ASN A CA 13
ATOM 22606 C C . ASN A 1 70 ? 0.707 -15.743 -15.695 1.00 0.00 70 ASN A C 13
ATOM 22607 O O . ASN A 1 70 ? 1.714 -16.259 -15.209 1.00 0.00 70 ASN A O 13
ATOM 22618 N N . ILE A 1 71 ? -0.381 -15.470 -14.985 1.00 0.00 71 ILE A N 13
ATOM 22619 C CA . ILE A 1 71 ? -0.458 -15.769 -13.560 1.00 0.00 71 ILE A CA 13
ATOM 22620 C C . ILE A 1 71 ? -1.263 -17.039 -13.308 1.00 0.00 71 ILE A C 13
ATOM 22621 O O . ILE A 1 71 ? -2.466 -16.984 -13.050 1.00 0.00 71 ILE A O 13
ATOM 22637 N N . SER A 1 72 ? -0.591 -18.183 -13.382 1.00 0.00 72 SER A N 13
ATOM 22638 C CA . SER A 1 72 ? -1.244 -19.469 -13.164 1.00 0.00 72 SER A CA 13
ATOM 22639 C C . SER A 1 72 ? -1.469 -19.718 -11.675 1.00 0.00 72 SER A C 13
ATOM 22640 O O . SER A 1 72 ? -1.063 -20.749 -11.139 1.00 0.00 72 SER A O 13
ATOM 22648 N N . ARG A 1 73 ? -2.119 -18.766 -11.014 1.00 0.00 73 ARG A N 13
ATOM 22649 C CA . ARG A 1 73 ? -2.398 -18.880 -9.588 1.00 0.00 73 ARG A CA 13
ATOM 22650 C C . ARG A 1 73 ? -3.664 -18.112 -9.218 1.00 0.00 73 ARG A C 13
ATOM 22651 O O . ARG A 1 73 ? -3.793 -16.925 -9.519 1.00 0.00 73 ARG A O 13
ATOM 22672 N N . LYS A 1 74 ? -4.596 -18.798 -8.565 1.00 0.00 74 LYS A N 13
ATOM 22673 C CA . LYS A 1 74 ? -5.852 -18.182 -8.153 1.00 0.00 74 LYS A CA 13
ATOM 22674 C C . LYS A 1 74 ? -5.627 -17.206 -7.002 1.00 0.00 74 LYS A C 13
ATOM 22675 O O . LYS A 1 74 ? -4.520 -17.097 -6.474 1.00 0.00 74 LYS A O 13
ATOM 22694 N N . HIS A 1 75 ? -6.685 -16.500 -6.617 1.00 0.00 75 HIS A N 13
ATOM 22695 C CA . HIS A 1 75 ? -6.603 -15.534 -5.526 1.00 0.00 75 HIS A CA 13
ATOM 22696 C C . HIS A 1 75 ? -5.285 -14.768 -5.576 1.00 0.00 75 HIS A C 13
ATOM 22697 O O . HIS A 1 75 ? -4.627 -14.574 -4.553 1.00 0.00 75 HIS A O 13
ATOM 22712 N N . THR A 1 76 ? -4.903 -14.335 -6.774 1.00 0.00 76 THR A N 13
ATOM 22713 C CA . THR A 1 76 ? -3.662 -13.592 -6.958 1.00 0.00 76 THR A CA 13
ATOM 22714 C C . THR A 1 76 ? -3.935 -12.188 -7.485 1.00 0.00 76 THR A C 13
ATOM 22715 O O . THR A 1 76 ? -4.656 -12.012 -8.467 1.00 0.00 76 THR A O 13
ATOM 22726 N N . PHE A 1 77 ? -3.354 -11.190 -6.827 1.00 0.00 77 PHE A N 13
ATOM 22727 C CA . PHE A 1 77 ? -3.535 -9.801 -7.229 1.00 0.00 77 PHE A CA 13
ATOM 22728 C C . PHE A 1 77 ? -2.195 -9.152 -7.561 1.00 0.00 77 PHE A C 13
ATOM 22729 O O . PHE A 1 77 ? -1.140 -9.629 -7.143 1.00 0.00 77 PHE A O 13
ATOM 22746 N N . LYS A 1 78 ? -2.244 -8.060 -8.317 1.00 0.00 78 LYS A N 13
ATOM 22747 C CA . LYS A 1 78 ? -1.036 -7.343 -8.706 1.00 0.00 78 LYS A CA 13
ATOM 22748 C C . LYS A 1 78 ? -1.129 -5.870 -8.321 1.00 0.00 78 LYS A C 13
ATOM 22749 O O . LYS A 1 78 ? -2.211 -5.283 -8.335 1.00 0.00 78 LYS A O 13
ATOM 22768 N N . ALA A 1 79 ? 0.011 -5.279 -7.979 1.00 0.00 79 ALA A N 13
ATOM 22769 C CA . ALA A 1 79 ? 0.058 -3.874 -7.595 1.00 0.00 79 ALA A CA 13
ATOM 22770 C C . ALA A 1 79 ? 0.988 -3.084 -8.509 1.00 0.00 79 ALA A C 13
ATOM 22771 O O . ALA A 1 79 ? 2.209 -3.218 -8.431 1.00 0.00 79 ALA A O 13
ATOM 22778 N N . GLU A 1 80 ? 0.403 -2.262 -9.375 1.00 0.00 80 GLU A N 13
ATOM 22779 C CA . GLU A 1 80 ? 1.182 -1.453 -10.305 1.00 0.00 80 GLU A CA 13
ATOM 22780 C C . GLU A 1 80 ? 0.715 -0.001 -10.284 1.00 0.00 80 GLU A C 13
ATOM 22781 O O . GLU A 1 80 ? -0.484 0.278 -10.270 1.00 0.00 80 GLU A O 13
ATOM 22793 N N . HIS A 1 81 ? 1.672 0.922 -10.283 1.00 0.00 81 HIS A N 13
ATOM 22794 C CA . HIS A 1 81 ? 1.361 2.347 -10.264 1.00 0.00 81 HIS A CA 13
ATOM 22795 C C . HIS A 1 81 ? 1.442 2.939 -11.667 1.00 0.00 81 HIS A C 13
ATOM 22796 O O . HIS A 1 81 ? 0.420 3.219 -12.293 1.00 0.00 81 HIS A O 13
ATOM 22811 N N . ALA A 1 82 ? 2.664 3.128 -12.155 1.00 0.00 82 ALA A N 13
ATOM 22812 C CA . ALA A 1 82 ? 2.878 3.686 -13.484 1.00 0.00 82 ALA A CA 13
ATOM 22813 C C . ALA A 1 82 ? 4.308 3.444 -13.957 1.00 0.00 82 ALA A C 13
ATOM 22814 O O . ALA A 1 82 ? 5.244 4.091 -13.490 1.00 0.00 82 ALA A O 13
ATOM 22821 N N . GLY A 1 83 ? 4.468 2.508 -14.888 1.00 0.00 83 GLY A N 13
ATOM 22822 C CA . GLY A 1 83 ? 5.787 2.197 -15.407 1.00 0.00 83 GLY A CA 13
ATOM 22823 C C . GLY A 1 83 ? 6.871 2.333 -14.357 1.00 0.00 83 GLY A C 13
ATOM 22824 O O . GLY A 1 83 ? 7.938 2.886 -14.623 1.00 0.00 83 GLY A O 13
ATOM 22828 N N . VAL A 1 84 ? 6.598 1.827 -13.158 1.00 0.00 84 VAL A N 13
ATOM 22829 C CA . VAL A 1 84 ? 7.558 1.895 -12.063 1.00 0.00 84 VAL A CA 13
ATOM 22830 C C . VAL A 1 84 ? 7.912 0.502 -11.556 1.00 0.00 84 VAL A C 13
ATOM 22831 O O . VAL A 1 84 ? 9.087 0.154 -11.437 1.00 0.00 84 VAL A O 13
ATOM 22844 N N . ARG A 1 85 ? 6.888 -0.292 -11.258 1.00 0.00 85 ARG A N 13
ATOM 22845 C CA . ARG A 1 85 ? 7.091 -1.648 -10.763 1.00 0.00 85 ARG A CA 13
ATOM 22846 C C . ARG A 1 85 ? 5.772 -2.412 -10.715 1.00 0.00 85 ARG A C 13
ATOM 22847 O O . ARG A 1 85 ? 4.705 -1.822 -10.542 1.00 0.00 85 ARG A O 13
ATOM 22868 N N . THR A 1 86 ? 5.851 -3.731 -10.868 1.00 0.00 86 THR A N 13
ATOM 22869 C CA . THR A 1 86 ? 4.664 -4.576 -10.843 1.00 0.00 86 THR A CA 13
ATOM 22870 C C . THR A 1 86 ? 4.832 -5.731 -9.863 1.00 0.00 86 THR A C 13
ATOM 22871 O O . THR A 1 86 ? 5.485 -6.728 -10.169 1.00 0.00 86 THR A O 13
ATOM 22882 N N . TYR A 1 87 ? 4.238 -5.590 -8.683 1.00 0.00 87 TYR A N 13
ATOM 22883 C CA . TYR A 1 87 ? 4.323 -6.621 -7.656 1.00 0.00 87 TYR A CA 13
ATOM 22884 C C . TYR A 1 87 ? 3.237 -7.675 -7.851 1.00 0.00 87 TYR A C 13
ATOM 22885 O O . TYR A 1 87 ? 2.234 -7.433 -8.523 1.00 0.00 87 TYR A O 13
ATOM 22903 N N . PHE A 1 88 ? 3.445 -8.846 -7.258 1.00 0.00 88 PHE A N 13
ATOM 22904 C CA . PHE A 1 88 ? 2.485 -9.939 -7.366 1.00 0.00 88 PHE A CA 13
ATOM 22905 C C . PHE A 1 88 ? 2.385 -10.706 -6.051 1.00 0.00 88 PHE A C 13
ATOM 22906 O O . PHE A 1 88 ? 3.398 -11.034 -5.432 1.00 0.00 88 PHE A O 13
ATOM 22923 N N . PHE A 1 89 ? 1.157 -10.989 -5.630 1.00 0.00 89 PHE A N 13
ATOM 22924 C CA . PHE A 1 89 ? 0.923 -11.717 -4.388 1.00 0.00 89 PHE A CA 13
ATOM 22925 C C . PHE A 1 89 ? -0.180 -12.756 -4.565 1.00 0.00 89 PHE A C 13
ATOM 22926 O O . PHE A 1 89 ? -1.181 -12.506 -5.237 1.00 0.00 89 PHE A O 13
ATOM 22943 N N . SER A 1 90 ? 0.012 -13.923 -3.959 1.00 0.00 90 SER A N 13
ATOM 22944 C CA . SER A 1 90 ? -0.963 -15.003 -4.054 1.00 0.00 90 SER A CA 13
ATOM 22945 C C . SER A 1 90 ? -1.502 -15.371 -2.675 1.00 0.00 90 SER A C 13
ATOM 22946 O O . SER A 1 90 ? -0.800 -15.973 -1.862 1.00 0.00 90 SER A O 13
ATOM 22954 N N . ALA A 1 91 ? -2.753 -15.003 -2.418 1.00 0.00 91 ALA A N 13
ATOM 22955 C CA . ALA A 1 91 ? -3.387 -15.295 -1.139 1.00 0.00 91 ALA A CA 13
ATOM 22956 C C . ALA A 1 91 ? -3.844 -16.749 -1.072 1.00 0.00 91 ALA A C 13
ATOM 22957 O O . ALA A 1 91 ? -4.521 -17.238 -1.976 1.00 0.00 91 ALA A O 13
ATOM 22964 N N . GLU A 1 92 ? -3.470 -17.433 0.005 1.00 0.00 92 GLU A N 13
ATOM 22965 C CA . GLU A 1 92 ? -3.840 -18.831 0.187 1.00 0.00 92 GLU A CA 13
ATOM 22966 C C . GLU A 1 92 ? -5.343 -19.024 0.006 1.00 0.00 92 GLU A C 13
ATOM 22967 O O . GLU A 1 92 ? -5.784 -19.959 -0.663 1.00 0.00 92 GLU A O 13
ATOM 22979 N N . SER A 1 93 ? -6.125 -18.133 0.607 1.00 0.00 93 SER A N 13
ATOM 22980 C CA . SER A 1 93 ? -7.579 -18.206 0.516 1.00 0.00 93 SER A CA 13
ATOM 22981 C C . SER A 1 93 ? -8.132 -17.035 -0.291 1.00 0.00 93 SER A C 13
ATOM 22982 O O . SER A 1 93 ? -7.501 -15.987 -0.424 1.00 0.00 93 SER A O 13
ATOM 22990 N N . PRO A 1 94 ? -9.341 -17.217 -0.843 1.00 0.00 94 PRO A N 13
ATOM 22991 C CA . PRO A 1 94 ? -10.008 -16.188 -1.646 1.00 0.00 94 PRO A CA 13
ATOM 22992 C C . PRO A 1 94 ? -10.462 -15.000 -0.804 1.00 0.00 94 PRO A C 13
ATOM 22993 O O . PRO A 1 94 ? -10.455 -13.861 -1.268 1.00 0.00 94 PRO A O 13
ATOM 23004 N N . GLU A 1 95 ? -10.857 -15.276 0.435 1.00 0.00 95 GLU A N 13
ATOM 23005 C CA . GLU A 1 95 ? -11.316 -14.229 1.340 1.00 0.00 95 GLU A CA 13
ATOM 23006 C C . GLU A 1 95 ? -10.200 -13.225 1.621 1.00 0.00 95 GLU A C 13
ATOM 23007 O O . GLU A 1 95 ? -10.457 -12.042 1.841 1.00 0.00 95 GLU A O 13
ATOM 23019 N N . GLU A 1 96 ? -8.962 -13.708 1.612 1.00 0.00 96 GLU A N 13
ATOM 23020 C CA . GLU A 1 96 ? -7.808 -12.854 1.866 1.00 0.00 96 GLU A CA 13
ATOM 23021 C C . GLU A 1 96 ? -7.502 -11.977 0.655 1.00 0.00 96 GLU A C 13
ATOM 23022 O O . GLU A 1 96 ? -7.314 -10.768 0.784 1.00 0.00 96 GLU A O 13
ATOM 23034 N N . GLN A 1 97 ? -7.452 -12.598 -0.519 1.00 0.00 97 GLN A N 13
ATOM 23035 C CA . GLN A 1 97 ? -7.168 -11.874 -1.753 1.00 0.00 97 GLN A CA 13
ATOM 23036 C C . GLN A 1 97 ? -7.927 -10.553 -1.797 1.00 0.00 97 GLN A C 13
ATOM 23037 O O . GLN A 1 97 ? -7.325 -9.480 -1.774 1.00 0.00 97 GLN A O 13
ATOM 23051 N N . GLU A 1 98 ? -9.252 -10.639 -1.860 1.00 0.00 98 GLU A N 13
ATOM 23052 C CA . GLU A 1 98 ? -10.093 -9.448 -1.908 1.00 0.00 98 GLU A CA 13
ATOM 23053 C C . GLU A 1 98 ? -9.763 -8.502 -0.757 1.00 0.00 98 GLU A C 13
ATOM 23054 O O . GLU A 1 98 ? -9.574 -7.303 -0.960 1.00 0.00 98 GLU A O 13
ATOM 23066 N N . ALA A 1 99 ? -9.696 -9.051 0.451 1.00 0.00 99 ALA A N 13
ATOM 23067 C CA . ALA A 1 99 ? -9.387 -8.257 1.635 1.00 0.00 99 ALA A CA 13
ATOM 23068 C C . ALA A 1 99 ? -8.145 -7.401 1.413 1.00 0.00 99 ALA A C 13
ATOM 23069 O O . ALA A 1 99 ? -8.134 -6.212 1.734 1.00 0.00 99 ALA A O 13
ATOM 23076 N N . TRP A 1 100 ? -7.102 -8.012 0.864 1.00 0.00 100 TRP A N 13
ATOM 23077 C CA . TRP A 1 100 ? -5.854 -7.305 0.600 1.00 0.00 100 TRP A CA 13
ATOM 23078 C C . TRP A 1 100 ? -6.046 -6.246 -0.480 1.00 0.00 100 TRP A C 13
ATOM 23079 O O . TRP A 1 100 ? -5.806 -5.061 -0.250 1.00 0.00 100 TRP A O 13
ATOM 23100 N N . ILE A 1 101 ? -6.478 -6.682 -1.659 1.00 0.00 101 ILE A N 13
ATOM 23101 C CA . ILE A 1 101 ? -6.703 -5.771 -2.774 1.00 0.00 101 ILE A CA 13
ATOM 23102 C C . ILE A 1 101 ? -7.323 -4.461 -2.297 1.00 0.00 101 ILE A C 13
ATOM 23103 O O . ILE A 1 101 ? -7.038 -3.395 -2.842 1.00 0.00 101 ILE A O 13
ATOM 23119 N N . GLN A 1 102 ? -8.170 -4.551 -1.277 1.00 0.00 102 GLN A N 13
ATOM 23120 C CA . GLN A 1 102 ? -8.829 -3.372 -0.726 1.00 0.00 102 GLN A CA 13
ATOM 23121 C C . GLN A 1 102 ? -7.977 -2.733 0.366 1.00 0.00 102 GLN A C 13
ATOM 23122 O O . GLN A 1 102 ? -7.781 -1.518 0.381 1.00 0.00 102 GLN A O 13
ATOM 23136 N N . ALA A 1 103 ? -7.475 -3.559 1.278 1.00 0.00 103 ALA A N 13
ATOM 23137 C CA . ALA A 1 103 ? -6.644 -3.074 2.372 1.00 0.00 103 ALA A CA 13
ATOM 23138 C C . ALA A 1 103 ? -5.480 -2.239 1.850 1.00 0.00 103 ALA A C 13
ATOM 23139 O O . ALA A 1 103 ? -5.367 -1.053 2.158 1.00 0.00 103 ALA A O 13
ATOM 23146 N N . MET A 1 104 ? -4.617 -2.866 1.057 1.00 0.00 104 MET A N 13
ATOM 23147 C CA . MET A 1 104 ? -3.462 -2.180 0.491 1.00 0.00 104 MET A CA 13
ATOM 23148 C C . MET A 1 104 ? -3.878 -1.276 -0.664 1.00 0.00 104 MET A C 13
ATOM 23149 O O . MET A 1 104 ? -3.169 -0.334 -1.015 1.00 0.00 104 MET A O 13
ATOM 23163 N N . GLY A 1 105 ? -5.034 -1.570 -1.253 1.00 0.00 105 GLY A N 13
ATOM 23164 C CA . GLY A 1 105 ? -5.525 -0.774 -2.363 1.00 0.00 105 GLY A CA 13
ATOM 23165 C C . GLY A 1 105 ? -5.935 0.622 -1.939 1.00 0.00 105 GLY A C 13
ATOM 23166 O O . GLY A 1 105 ? -5.583 1.604 -2.592 1.00 0.00 105 GLY A O 13
ATOM 23170 N N . GLU A 1 106 ? -6.683 0.710 -0.844 1.00 0.00 106 GLU A N 13
ATOM 23171 C CA . GLU A 1 106 ? -7.144 1.997 -0.336 1.00 0.00 106 GLU A CA 13
ATOM 23172 C C . GLU A 1 106 ? -5.963 2.889 0.036 1.00 0.00 106 GLU A C 13
ATOM 23173 O O . GLU A 1 106 ? -5.955 4.083 -0.263 1.00 0.00 106 GLU A O 13
ATOM 23185 N N . ALA A 1 107 ? -4.968 2.301 0.692 1.00 0.00 107 ALA A N 13
ATOM 23186 C CA . ALA A 1 107 ? -3.782 3.041 1.104 1.00 0.00 107 ALA A CA 13
ATOM 23187 C C . ALA A 1 107 ? -3.177 3.806 -0.068 1.00 0.00 107 ALA A C 13
ATOM 23188 O O . ALA A 1 107 ? -2.581 4.867 0.112 1.00 0.00 107 ALA A O 13
ATOM 23195 N N . ALA A 1 108 ? -3.335 3.260 -1.270 1.00 0.00 108 ALA A N 13
ATOM 23196 C CA . ALA A 1 108 ? -2.806 3.892 -2.472 1.00 0.00 108 ALA A CA 13
ATOM 23197 C C . ALA A 1 108 ? -3.580 5.162 -2.810 1.00 0.00 108 ALA A C 13
ATOM 23198 O O . ALA A 1 108 ? -2.990 6.185 -3.159 1.00 0.00 108 ALA A O 13
ATOM 23205 N N . ARG A 1 109 ? -4.903 5.088 -2.707 1.00 0.00 109 ARG A N 13
ATOM 23206 C CA . ARG A 1 109 ? -5.757 6.231 -3.005 1.00 0.00 109 ARG A CA 13
ATOM 23207 C C . ARG A 1 109 ? -5.260 7.483 -2.288 1.00 0.00 109 ARG A C 13
ATOM 23208 O O . ARG A 1 109 ? -4.647 7.399 -1.223 1.00 0.00 109 ARG A O 13
ATOM 23229 N N . VAL A 1 110 ? -5.528 8.643 -2.879 1.00 0.00 110 VAL A N 13
ATOM 23230 C CA . VAL A 1 110 ? -5.109 9.912 -2.297 1.00 0.00 110 VAL A CA 13
ATOM 23231 C C . VAL A 1 110 ? -6.275 10.890 -2.211 1.00 0.00 110 VAL A C 13
ATOM 23232 O O . VAL A 1 110 ? -6.581 11.592 -3.175 1.00 0.00 110 VAL A O 13
ATOM 23245 N N . GLN A 1 111 ? -6.923 10.930 -1.052 1.00 0.00 111 GLN A N 13
ATOM 23246 C CA . GLN A 1 111 ? -8.057 11.822 -0.841 1.00 0.00 111 GLN A CA 13
ATOM 23247 C C . GLN A 1 111 ? -7.842 13.154 -1.552 1.00 0.00 111 GLN A C 13
ATOM 23248 O O . GLN A 1 111 ? -8.671 13.581 -2.356 1.00 0.00 111 GLN A O 13
ATOM 23262 N N . SER A 1 112 ? -6.724 13.806 -1.250 1.00 0.00 112 SER A N 13
ATOM 23263 C CA . SER A 1 112 ? -6.401 15.092 -1.858 1.00 0.00 112 SER A CA 13
ATOM 23264 C C . SER A 1 112 ? -4.986 15.527 -1.489 1.00 0.00 112 SER A C 13
ATOM 23265 O O . SER A 1 112 ? -4.708 15.865 -0.339 1.00 0.00 112 SER A O 13
ATOM 23273 N N . GLY A 1 113 ? -4.094 15.517 -2.475 1.00 0.00 113 GLY A N 13
ATOM 23274 C CA . GLY A 1 113 ? -2.719 15.912 -2.235 1.00 0.00 113 GLY A CA 13
ATOM 23275 C C . GLY A 1 113 ? -2.346 17.187 -2.965 1.00 0.00 113 GLY A C 13
ATOM 23276 O O . GLY A 1 113 ? -2.705 18.291 -2.554 1.00 0.00 113 GLY A O 13
ATOM 23280 N N . PRO A 1 114 ? -1.607 17.044 -4.075 1.00 0.00 114 PRO A N 13
ATOM 23281 C CA . PRO A 1 114 ? -1.168 18.183 -4.886 1.00 0.00 114 PRO A CA 13
ATOM 23282 C C . PRO A 1 114 ? -2.325 18.849 -5.624 1.00 0.00 114 PRO A C 13
ATOM 23283 O O . PRO A 1 114 ? -2.433 20.075 -5.652 1.00 0.00 114 PRO A O 13
ATOM 23294 N N . SER A 1 115 ? -3.188 18.033 -6.221 1.00 0.00 115 SER A N 13
ATOM 23295 C CA . SER A 1 115 ? -4.335 18.543 -6.962 1.00 0.00 115 SER A CA 13
ATOM 23296 C C . SER A 1 115 ? -5.552 17.642 -6.769 1.00 0.00 115 SER A C 13
ATOM 23297 O O . SER A 1 115 ? -5.417 16.439 -6.546 1.00 0.00 115 SER A O 13
ATOM 23305 N N . SER A 1 116 ? -6.738 18.234 -6.856 1.00 0.00 116 SER A N 13
ATOM 23306 C CA . SER A 1 116 ? -7.979 17.487 -6.687 1.00 0.00 116 SER A CA 13
ATOM 23307 C C . SER A 1 116 ? -7.933 16.174 -7.461 1.00 0.00 116 SER A C 13
ATOM 23308 O O . SER A 1 116 ? -7.134 16.011 -8.383 1.00 0.00 116 SER A O 13
ATOM 23316 N N . GLY A 1 117 ? -8.797 15.238 -7.080 1.00 0.00 117 GLY A N 13
ATOM 23317 C CA . GLY A 1 117 ? -8.839 13.951 -7.748 1.00 0.00 117 GLY A CA 13
ATOM 23318 C C . GLY A 1 117 ? -9.541 14.016 -9.090 1.00 0.00 117 GLY A C 13
ATOM 23319 O O . GLY A 1 117 ? -9.245 13.232 -9.992 1.00 0.00 117 GLY A O 13
ATOM 23323 N N . GLY A 1 1 ? 14.163 21.632 3.004 1.00 0.00 1 GLY A N 14
ATOM 23324 C CA . GLY A 1 1 ? 14.686 21.017 4.210 1.00 0.00 1 GLY A CA 14
ATOM 23325 C C . GLY A 1 1 ? 14.283 19.562 4.340 1.00 0.00 1 GLY A C 14
ATOM 23326 O O . GLY A 1 1 ? 14.004 18.896 3.343 1.00 0.00 1 GLY A O 14
ATOM 23330 N N . SER A 1 2 ? 14.254 19.066 5.573 1.00 0.00 2 SER A N 14
ATOM 23331 C CA . SER A 1 2 ? 13.887 17.678 5.830 1.00 0.00 2 SER A CA 14
ATOM 23332 C C . SER A 1 2 ? 12.376 17.490 5.744 1.00 0.00 2 SER A C 14
ATOM 23333 O O . SER A 1 2 ? 11.621 18.461 5.689 1.00 0.00 2 SER A O 14
ATOM 23341 N N . SER A 1 3 ? 11.941 16.234 5.732 1.00 0.00 3 SER A N 14
ATOM 23342 C CA . SER A 1 3 ? 10.521 15.917 5.648 1.00 0.00 3 SER A CA 14
ATOM 23343 C C . SER A 1 3 ? 10.077 15.088 6.849 1.00 0.00 3 SER A C 14
ATOM 23344 O O . SER A 1 3 ? 10.900 14.646 7.650 1.00 0.00 3 SER A O 14
ATOM 23352 N N . GLY A 1 4 ? 8.769 14.880 6.967 1.00 0.00 4 GLY A N 14
ATOM 23353 C CA . GLY A 1 4 ? 8.238 14.104 8.072 1.00 0.00 4 GLY A CA 14
ATOM 23354 C C . GLY A 1 4 ? 7.630 12.791 7.620 1.00 0.00 4 GLY A C 14
ATOM 23355 O O . GLY A 1 4 ? 6.918 12.742 6.617 1.00 0.00 4 GLY A O 14
ATOM 23359 N N . SER A 1 5 ? 7.913 11.724 8.360 1.00 0.00 5 SER A N 14
ATOM 23360 C CA . SER A 1 5 ? 7.394 10.403 8.026 1.00 0.00 5 SER A CA 14
ATOM 23361 C C . SER A 1 5 ? 6.559 9.841 9.173 1.00 0.00 5 SER A C 14
ATOM 23362 O O . SER A 1 5 ? 6.559 10.383 10.278 1.00 0.00 5 SER A O 14
ATOM 23370 N N . SER A 1 6 ? 5.849 8.752 8.901 1.00 0.00 6 SER A N 14
ATOM 23371 C CA . SER A 1 6 ? 5.006 8.118 9.908 1.00 0.00 6 SER A CA 14
ATOM 23372 C C . SER A 1 6 ? 5.845 7.289 10.875 1.00 0.00 6 SER A C 14
ATOM 23373 O O . SER A 1 6 ? 6.924 6.810 10.526 1.00 0.00 6 SER A O 14
ATOM 23381 N N . GLY A 1 7 ? 5.341 7.123 12.095 1.00 0.00 7 GLY A N 14
ATOM 23382 C CA . GLY A 1 7 ? 6.057 6.352 13.095 1.00 0.00 7 GLY A CA 14
ATOM 23383 C C . GLY A 1 7 ? 5.151 5.864 14.207 1.00 0.00 7 GLY A C 14
ATOM 23384 O O . GLY A 1 7 ? 4.070 6.411 14.422 1.00 0.00 7 GLY A O 14
ATOM 23388 N N . ASN A 1 8 ? 5.592 4.829 14.916 1.00 0.00 8 ASN A N 14
ATOM 23389 C CA . ASN A 1 8 ? 4.811 4.265 16.011 1.00 0.00 8 ASN A CA 14
ATOM 23390 C C . ASN A 1 8 ? 3.328 4.224 15.658 1.00 0.00 8 ASN A C 14
ATOM 23391 O O . ASN A 1 8 ? 2.473 4.542 16.484 1.00 0.00 8 ASN A O 14
ATOM 23402 N N . ALA A 1 9 ? 3.030 3.828 14.424 1.00 0.00 9 ALA A N 14
ATOM 23403 C CA . ALA A 1 9 ? 1.651 3.743 13.962 1.00 0.00 9 ALA A CA 14
ATOM 23404 C C . ALA A 1 9 ? 1.126 2.314 14.062 1.00 0.00 9 ALA A C 14
ATOM 23405 O O . ALA A 1 9 ? 1.886 1.346 14.061 1.00 0.00 9 ALA A O 14
ATOM 23412 N N . PRO A 1 10 ? -0.206 2.177 14.153 1.00 0.00 10 PRO A N 14
ATOM 23413 C CA . PRO A 1 10 ? -0.862 0.871 14.256 1.00 0.00 10 PRO A CA 14
ATOM 23414 C C . PRO A 1 10 ? -0.769 0.071 12.961 1.00 0.00 10 PRO A C 14
ATOM 23415 O O . PRO A 1 10 ? -0.391 0.603 11.917 1.00 0.00 10 PRO A O 14
ATOM 23426 N N . VAL A 1 11 ? -1.116 -1.210 13.035 1.00 0.00 11 VAL A N 14
ATOM 23427 C CA . VAL A 1 11 ? -1.073 -2.083 11.868 1.00 0.00 11 VAL A CA 14
ATOM 23428 C C . VAL A 1 11 ? -2.444 -2.188 11.210 1.00 0.00 11 VAL A C 14
ATOM 23429 O O . VAL A 1 11 ? -3.451 -2.422 11.880 1.00 0.00 11 VAL A O 14
ATOM 23442 N N . THR A 1 12 ? -2.477 -2.016 9.892 1.00 0.00 12 THR A N 14
ATOM 23443 C CA . THR A 1 12 ? -3.725 -2.091 9.143 1.00 0.00 12 THR A CA 14
ATOM 23444 C C . THR A 1 12 ? -4.076 -3.535 8.804 1.00 0.00 12 THR A C 14
ATOM 23445 O O . THR A 1 12 ? -5.166 -4.011 9.123 1.00 0.00 12 THR A O 14
ATOM 23456 N N . LYS A 1 13 ? -3.147 -4.229 8.157 1.00 0.00 13 LYS A N 14
ATOM 23457 C CA . LYS A 1 13 ? -3.357 -5.621 7.776 1.00 0.00 13 LYS A CA 14
ATOM 23458 C C . LYS A 1 13 ? -2.033 -6.375 7.718 1.00 0.00 13 LYS A C 14
ATOM 23459 O O . LYS A 1 13 ? -0.984 -5.788 7.455 1.00 0.00 13 LYS A O 14
ATOM 23478 N N . ALA A 1 14 ? -2.089 -7.680 7.965 1.00 0.00 14 ALA A N 14
ATOM 23479 C CA . ALA A 1 14 ? -0.894 -8.514 7.938 1.00 0.00 14 ALA A CA 14
ATOM 23480 C C . ALA A 1 14 ? -1.247 -9.969 7.645 1.00 0.00 14 ALA A C 14
ATOM 23481 O O . ALA A 1 14 ? -2.191 -10.515 8.214 1.00 0.00 14 ALA A O 14
ATOM 23488 N N . GLY A 1 15 ? -0.482 -10.591 6.753 1.00 0.00 15 GLY A N 14
ATOM 23489 C CA . GLY A 1 15 ? -0.731 -11.977 6.401 1.00 0.00 15 GLY A CA 14
ATOM 23490 C C . GLY A 1 15 ? 0.361 -12.557 5.525 1.00 0.00 15 GLY A C 14
ATOM 23491 O O . GLY A 1 15 ? 1.209 -11.826 5.013 1.00 0.00 15 GLY A O 14
ATOM 23495 N N . TRP A 1 16 ? 0.342 -13.874 5.353 1.00 0.00 16 TRP A N 14
ATOM 23496 C CA . TRP A 1 16 ? 1.340 -14.552 4.535 1.00 0.00 16 TRP A CA 14
ATOM 23497 C C . TRP A 1 16 ? 1.029 -14.390 3.051 1.00 0.00 16 TRP A C 14
ATOM 23498 O O . TRP A 1 16 ? -0.016 -14.834 2.574 1.00 0.00 16 TRP A O 14
ATOM 23519 N N . LEU A 1 17 ? 1.941 -13.752 2.326 1.00 0.00 17 LEU A N 14
ATOM 23520 C CA . LEU A 1 17 ? 1.764 -13.532 0.895 1.00 0.00 17 LEU A CA 14
ATOM 23521 C C . LEU A 1 17 ? 3.014 -13.939 0.122 1.00 0.00 17 LEU A C 14
ATOM 23522 O O . LEU A 1 17 ? 4.137 -13.715 0.574 1.00 0.00 17 LEU A O 14
ATOM 23538 N N . PHE A 1 18 ? 2.812 -14.537 -1.047 1.00 0.00 18 PHE A N 14
ATOM 23539 C CA . PHE A 1 18 ? 3.923 -14.975 -1.884 1.00 0.00 18 PHE A CA 14
ATOM 23540 C C . PHE A 1 18 ? 4.332 -13.877 -2.862 1.00 0.00 18 PHE A C 14
ATOM 23541 O O . PHE A 1 18 ? 3.492 -13.294 -3.546 1.00 0.00 18 PHE A O 14
ATOM 23558 N N . LYS A 1 19 ? 5.631 -13.601 -2.923 1.00 0.00 19 LYS A N 14
ATOM 23559 C CA . LYS A 1 19 ? 6.154 -12.575 -3.816 1.00 0.00 19 LYS A CA 14
ATOM 23560 C C . LYS A 1 19 ? 6.838 -13.204 -5.026 1.00 0.00 19 LYS A C 14
ATOM 23561 O O . LYS A 1 19 ? 7.903 -13.808 -4.903 1.00 0.00 19 LYS A O 14
ATOM 23580 N N . GLN A 1 20 ? 6.219 -13.056 -6.193 1.00 0.00 20 GLN A N 14
ATOM 23581 C CA . GLN A 1 20 ? 6.770 -13.610 -7.424 1.00 0.00 20 GLN A CA 14
ATOM 23582 C C . GLN A 1 20 ? 8.228 -13.200 -7.601 1.00 0.00 20 GLN A C 14
ATOM 23583 O O . GLN A 1 20 ? 8.567 -12.020 -7.510 1.00 0.00 20 GLN A O 14
ATOM 23597 N N . ALA A 1 21 ? 9.087 -14.182 -7.854 1.00 0.00 21 ALA A N 14
ATOM 23598 C CA . ALA A 1 21 ? 10.509 -13.923 -8.045 1.00 0.00 21 ALA A CA 14
ATOM 23599 C C . ALA A 1 21 ? 10.735 -12.864 -9.119 1.00 0.00 21 ALA A C 14
ATOM 23600 O O . ALA A 1 21 ? 9.847 -12.585 -9.924 1.00 0.00 21 ALA A O 14
ATOM 23607 N N . SER A 1 22 ? 11.927 -12.278 -9.124 1.00 0.00 22 SER A N 14
ATOM 23608 C CA . SER A 1 22 ? 12.268 -11.246 -10.097 1.00 0.00 22 SER A CA 14
ATOM 23609 C C . SER A 1 22 ? 12.557 -11.861 -11.462 1.00 0.00 22 SER A C 14
ATOM 23610 O O . SER A 1 22 ? 12.446 -13.073 -11.646 1.00 0.00 22 SER A O 14
ATOM 23618 N N . SER A 1 23 ? 12.928 -11.016 -12.419 1.00 0.00 23 SER A N 14
ATOM 23619 C CA . SER A 1 23 ? 13.230 -11.475 -13.770 1.00 0.00 23 SER A CA 14
ATOM 23620 C C . SER A 1 23 ? 14.132 -12.704 -13.737 1.00 0.00 23 SER A C 14
ATOM 23621 O O . SER A 1 23 ? 15.300 -12.621 -13.361 1.00 0.00 23 SER A O 14
ATOM 23629 N N . GLY A 1 24 ? 13.580 -13.847 -14.135 1.00 0.00 24 GLY A N 14
ATOM 23630 C CA . GLY A 1 24 ? 14.347 -15.078 -14.144 1.00 0.00 24 GLY A CA 14
ATOM 23631 C C . GLY A 1 24 ? 13.566 -16.252 -13.587 1.00 0.00 24 GLY A C 14
ATOM 23632 O O . GLY A 1 24 ? 12.611 -16.722 -14.206 1.00 0.00 24 GLY A O 14
ATOM 23636 N N . VAL A 1 25 ? 13.974 -16.730 -12.415 1.00 0.00 25 VAL A N 14
ATOM 23637 C CA . VAL A 1 25 ? 13.306 -17.857 -11.775 1.00 0.00 25 VAL A CA 14
ATOM 23638 C C . VAL A 1 25 ? 11.828 -17.561 -11.544 1.00 0.00 25 VAL A C 14
ATOM 23639 O O . VAL A 1 25 ? 11.471 -16.763 -10.678 1.00 0.00 25 VAL A O 14
ATOM 23652 N N . LYS A 1 26 ? 10.972 -18.211 -12.325 1.00 0.00 26 LYS A N 14
ATOM 23653 C CA . LYS A 1 26 ? 9.531 -18.021 -12.206 1.00 0.00 26 LYS A CA 14
ATOM 23654 C C . LYS A 1 26 ? 8.978 -18.785 -11.008 1.00 0.00 26 LYS A C 14
ATOM 23655 O O . LYS A 1 26 ? 7.944 -19.445 -11.105 1.00 0.00 26 LYS A O 14
ATOM 23674 N N . GLN A 1 27 ? 9.673 -18.690 -9.879 1.00 0.00 27 GLN A N 14
ATOM 23675 C CA . GLN A 1 27 ? 9.250 -19.372 -8.662 1.00 0.00 27 GLN A CA 14
ATOM 23676 C C . GLN A 1 27 ? 8.807 -18.370 -7.602 1.00 0.00 27 GLN A C 14
ATOM 23677 O O . GLN A 1 27 ? 9.329 -17.258 -7.528 1.00 0.00 27 GLN A O 14
ATOM 23691 N N . TRP A 1 28 ? 7.840 -18.771 -6.784 1.00 0.00 28 TRP A N 14
ATOM 23692 C CA . TRP A 1 28 ? 7.326 -17.906 -5.727 1.00 0.00 28 TRP A CA 14
ATOM 23693 C C . TRP A 1 28 ? 7.973 -18.240 -4.387 1.00 0.00 28 TRP A C 14
ATOM 23694 O O . TRP A 1 28 ? 8.275 -19.399 -4.106 1.00 0.00 28 TRP A O 14
ATOM 23715 N N . ASN A 1 29 ? 8.182 -17.218 -3.565 1.00 0.00 29 ASN A N 14
ATOM 23716 C CA . ASN A 1 29 ? 8.793 -17.404 -2.254 1.00 0.00 29 ASN A CA 14
ATOM 23717 C C . ASN A 1 29 ? 7.925 -16.796 -1.157 1.00 0.00 29 ASN A C 14
ATOM 23718 O O . ASN A 1 29 ? 7.809 -15.575 -1.047 1.00 0.00 29 ASN A O 14
ATOM 23729 N N . LYS A 1 30 ? 7.316 -17.655 -0.347 1.00 0.00 30 LYS A N 14
ATOM 23730 C CA . LYS A 1 30 ? 6.460 -17.204 0.744 1.00 0.00 30 LYS A CA 14
ATOM 23731 C C . LYS A 1 30 ? 7.175 -16.168 1.605 1.00 0.00 30 LYS A C 14
ATOM 23732 O O . LYS A 1 30 ? 8.368 -16.293 1.881 1.00 0.00 30 LYS A O 14
ATOM 23751 N N . ARG A 1 31 ? 6.438 -15.145 2.027 1.00 0.00 31 ARG A N 14
ATOM 23752 C CA . ARG A 1 31 ? 7.002 -14.088 2.857 1.00 0.00 31 ARG A CA 14
ATOM 23753 C C . ARG A 1 31 ? 5.911 -13.389 3.663 1.00 0.00 31 ARG A C 14
ATOM 23754 O O . ARG A 1 31 ? 4.769 -13.281 3.217 1.00 0.00 31 ARG A O 14
ATOM 23775 N N . TRP A 1 32 ? 6.272 -12.917 4.851 1.00 0.00 32 TRP A N 14
ATOM 23776 C CA . TRP A 1 32 ? 5.323 -12.229 5.719 1.00 0.00 32 TRP A CA 14
ATOM 23777 C C . TRP A 1 32 ? 5.167 -10.769 5.306 1.00 0.00 32 TRP A C 14
ATOM 23778 O O . TRP A 1 32 ? 6.144 -10.022 5.249 1.00 0.00 32 TRP A O 14
ATOM 23799 N N . PHE A 1 33 ? 3.933 -10.369 5.020 1.00 0.00 33 PHE A N 14
ATOM 23800 C CA . PHE A 1 33 ? 3.649 -8.998 4.611 1.00 0.00 33 PHE A CA 14
ATOM 23801 C C . PHE A 1 33 ? 2.791 -8.286 5.653 1.00 0.00 33 PHE A C 14
ATOM 23802 O O . PHE A 1 33 ? 1.943 -8.901 6.301 1.00 0.00 33 PHE A O 14
ATOM 23819 N N . VAL A 1 34 ? 3.017 -6.986 5.810 1.00 0.00 34 VAL A N 14
ATOM 23820 C CA . VAL A 1 34 ? 2.265 -6.189 6.772 1.00 0.00 34 VAL A CA 14
ATOM 23821 C C . VAL A 1 34 ? 2.003 -4.786 6.238 1.00 0.00 34 VAL A C 14
ATOM 23822 O O . VAL A 1 34 ? 2.908 -3.953 6.177 1.00 0.00 34 VAL A O 14
ATOM 23835 N N . LEU A 1 35 ? 0.758 -4.529 5.851 1.00 0.00 35 LEU A N 14
ATOM 23836 C CA . LEU A 1 35 ? 0.375 -3.225 5.322 1.00 0.00 35 LEU A CA 14
ATOM 23837 C C . LEU A 1 35 ? 0.551 -2.136 6.375 1.00 0.00 35 LEU A C 14
ATOM 23838 O O . LEU A 1 35 ? 0.108 -2.283 7.515 1.00 0.00 35 LEU A O 14
ATOM 23854 N N . VAL A 1 36 ? 1.200 -1.043 5.987 1.00 0.00 36 VAL A N 14
ATOM 23855 C CA . VAL A 1 36 ? 1.432 0.072 6.896 1.00 0.00 36 VAL A CA 14
ATOM 23856 C C . VAL A 1 36 ? 0.989 1.391 6.273 1.00 0.00 36 VAL A C 14
ATOM 23857 O O . VAL A 1 36 ? 0.402 1.412 5.191 1.00 0.00 36 VAL A O 14
ATOM 23870 N N . ASP A 1 37 ? 1.273 2.490 6.963 1.00 0.00 37 ASP A N 14
ATOM 23871 C CA . ASP A 1 37 ? 0.906 3.815 6.477 1.00 0.00 37 ASP A CA 14
ATOM 23872 C C . ASP A 1 37 ? 1.341 4.002 5.027 1.00 0.00 37 ASP A C 14
ATOM 23873 O O . ASP A 1 37 ? 2.533 3.997 4.721 1.00 0.00 37 ASP A O 14
ATOM 23882 N N . ARG A 1 38 ? 0.366 4.164 4.138 1.00 0.00 38 ARG A N 14
ATOM 23883 C CA . ARG A 1 38 ? 0.649 4.350 2.720 1.00 0.00 38 ARG A CA 14
ATOM 23884 C C . ARG A 1 38 ? 1.927 3.619 2.320 1.00 0.00 38 ARG A C 14
ATOM 23885 O O . ARG A 1 38 ? 2.759 4.157 1.589 1.00 0.00 38 ARG A O 14
ATOM 23906 N N . CYS A 1 39 ? 2.076 2.391 2.804 1.00 0.00 39 CYS A N 14
ATOM 23907 C CA . CYS A 1 39 ? 3.253 1.586 2.498 1.00 0.00 39 CYS A CA 14
ATOM 23908 C C . CYS A 1 39 ? 3.032 0.129 2.891 1.00 0.00 39 CYS A C 14
ATOM 23909 O O . CYS A 1 39 ? 2.043 -0.207 3.544 1.00 0.00 39 CYS A O 14
ATOM 23917 N N . LEU A 1 40 ? 3.959 -0.734 2.489 1.00 0.00 40 LEU A N 14
ATOM 23918 C CA . LEU A 1 40 ? 3.866 -2.157 2.797 1.00 0.00 40 LEU A CA 14
ATOM 23919 C C . LEU A 1 40 ? 5.246 -2.748 3.063 1.00 0.00 40 LEU A C 14
ATOM 23920 O O . LEU A 1 40 ? 6.142 -2.663 2.222 1.00 0.00 40 LEU A O 14
ATOM 23936 N N . PHE A 1 41 ? 5.411 -3.349 4.236 1.00 0.00 41 PHE A N 14
ATOM 23937 C CA . PHE A 1 41 ? 6.682 -3.957 4.612 1.00 0.00 41 PHE A CA 14
ATOM 23938 C C . PHE A 1 41 ? 6.566 -5.477 4.657 1.00 0.00 41 PHE A C 14
ATOM 23939 O O . PHE A 1 41 ? 5.501 -6.021 4.950 1.00 0.00 41 PHE A O 14
ATOM 23956 N N . TYR A 1 42 ? 7.669 -6.157 4.365 1.00 0.00 42 TYR A N 14
ATOM 23957 C CA . TYR A 1 42 ? 7.692 -7.615 4.369 1.00 0.00 42 TYR A CA 14
ATOM 23958 C C . TYR A 1 42 ? 8.903 -8.139 5.135 1.00 0.00 42 TYR A C 14
ATOM 23959 O O . TYR A 1 42 ? 10.002 -7.594 5.029 1.00 0.00 42 TYR A O 14
ATOM 23977 N N . TYR A 1 43 ? 8.694 -9.202 5.904 1.00 0.00 43 TYR A N 14
ATOM 23978 C CA . TYR A 1 43 ? 9.767 -9.800 6.690 1.00 0.00 43 TYR A CA 14
ATOM 23979 C C . TYR A 1 43 ? 9.848 -11.303 6.444 1.00 0.00 43 TYR A C 14
ATOM 23980 O O . TYR A 1 43 ? 8.915 -11.911 5.919 1.00 0.00 43 TYR A O 14
ATOM 23998 N N . LYS A 1 44 ? 10.972 -11.899 6.829 1.00 0.00 44 LYS A N 14
ATOM 23999 C CA . LYS A 1 44 ? 11.178 -13.331 6.654 1.00 0.00 44 LYS A CA 14
ATOM 24000 C C . LYS A 1 44 ? 9.964 -14.119 7.136 1.00 0.00 44 LYS A C 14
ATOM 24001 O O . LYS A 1 44 ? 9.521 -15.059 6.476 1.00 0.00 44 LYS A O 14
ATOM 24020 N N . ASP A 1 45 ? 9.430 -13.728 8.287 1.00 0.00 45 ASP A N 14
ATOM 24021 C CA . ASP A 1 45 ? 8.265 -14.395 8.856 1.00 0.00 45 ASP A CA 14
ATOM 24022 C C . ASP A 1 45 ? 7.470 -13.441 9.742 1.00 0.00 45 ASP A C 14
ATOM 24023 O O . ASP A 1 45 ? 7.795 -12.259 9.844 1.00 0.00 45 ASP A O 14
ATOM 24032 N N . GLU A 1 46 ? 6.427 -13.963 10.379 1.00 0.00 46 GLU A N 14
ATOM 24033 C CA . GLU A 1 46 ? 5.585 -13.156 11.254 1.00 0.00 46 GLU A CA 14
ATOM 24034 C C . GLU A 1 46 ? 6.431 -12.387 12.265 1.00 0.00 46 GLU A C 14
ATOM 24035 O O . GLU A 1 46 ? 6.093 -11.268 12.652 1.00 0.00 46 GLU A O 14
ATOM 24047 N N . LYS A 1 47 ? 7.533 -12.995 12.690 1.00 0.00 47 LYS A N 14
ATOM 24048 C CA . LYS A 1 47 ? 8.430 -12.370 13.655 1.00 0.00 47 LYS A CA 14
ATOM 24049 C C . LYS A 1 47 ? 8.650 -10.898 13.318 1.00 0.00 47 LYS A C 14
ATOM 24050 O O . LYS A 1 47 ? 8.724 -10.054 14.210 1.00 0.00 47 LYS A O 14
ATOM 24069 N N . GLU A 1 48 ? 8.751 -10.600 12.027 1.00 0.00 48 GLU A N 14
ATOM 24070 C CA . GLU A 1 48 ? 8.962 -9.229 11.575 1.00 0.00 48 GLU A CA 14
ATOM 24071 C C . GLU A 1 48 ? 9.967 -8.510 12.469 1.00 0.00 48 GLU A C 14
ATOM 24072 O O . GLU A 1 48 ? 9.859 -7.305 12.697 1.00 0.00 48 GLU A O 14
ATOM 24084 N N . GLU A 1 49 ? 10.943 -9.258 12.974 1.00 0.00 49 GLU A N 14
ATOM 24085 C CA . GLU A 1 49 ? 11.967 -8.691 13.844 1.00 0.00 49 GLU A CA 14
ATOM 24086 C C . GLU A 1 49 ? 12.830 -7.686 13.087 1.00 0.00 49 GLU A C 14
ATOM 24087 O O . GLU A 1 49 ? 13.194 -6.638 13.620 1.00 0.00 49 GLU A O 14
ATOM 24099 N N . SER A 1 50 ? 13.155 -8.015 11.841 1.00 0.00 50 SER A N 14
ATOM 24100 C CA . SER A 1 50 ? 13.979 -7.144 11.011 1.00 0.00 50 SER A CA 14
ATOM 24101 C C . SER A 1 50 ? 13.382 -7.000 9.614 1.00 0.00 50 SER A C 14
ATOM 24102 O O . SER A 1 50 ? 12.885 -7.967 9.037 1.00 0.00 50 SER A O 14
ATOM 24110 N N . ILE A 1 51 ? 13.434 -5.785 9.078 1.00 0.00 51 ILE A N 14
ATOM 24111 C CA . ILE A 1 51 ? 12.899 -5.514 7.750 1.00 0.00 51 ILE A CA 14
ATOM 24112 C C . ILE A 1 51 ? 13.943 -5.782 6.671 1.00 0.00 51 ILE A C 14
ATOM 24113 O O . ILE A 1 51 ? 15.105 -5.396 6.807 1.00 0.00 51 ILE A O 14
ATOM 24129 N N . LEU A 1 52 ? 13.522 -6.445 5.600 1.00 0.00 52 LEU A N 14
ATOM 24130 C CA . LEU A 1 52 ? 14.420 -6.764 4.496 1.00 0.00 52 LEU A CA 14
ATOM 24131 C C . LEU A 1 52 ? 14.180 -5.832 3.312 1.00 0.00 52 LEU A C 14
ATOM 24132 O O . LEU A 1 52 ? 15.122 -5.294 2.732 1.00 0.00 52 LEU A O 14
ATOM 24148 N N . GLY A 1 53 ? 12.912 -5.644 2.960 1.00 0.00 53 GLY A N 14
ATOM 24149 C CA . GLY A 1 53 ? 12.571 -4.774 1.849 1.00 0.00 53 GLY A CA 14
ATOM 24150 C C . GLY A 1 53 ? 11.201 -4.145 2.005 1.00 0.00 53 GLY A C 14
ATOM 24151 O O . GLY A 1 53 ? 10.288 -4.757 2.558 1.00 0.00 53 GLY A O 14
ATOM 24155 N N . SER A 1 54 ? 11.058 -2.916 1.518 1.00 0.00 54 SER A N 14
ATOM 24156 C CA . SER A 1 54 ? 9.790 -2.201 1.610 1.00 0.00 54 SER A CA 14
ATOM 24157 C C . SER A 1 54 ? 9.198 -1.963 0.224 1.00 0.00 54 SER A C 14
ATOM 24158 O O . SER A 1 54 ? 9.907 -2.010 -0.782 1.00 0.00 54 SER A O 14
ATOM 24166 N N . ILE A 1 55 ? 7.895 -1.708 0.180 1.00 0.00 55 ILE A N 14
ATOM 24167 C CA . ILE A 1 55 ? 7.207 -1.462 -1.081 1.00 0.00 55 ILE A CA 14
ATOM 24168 C C . ILE A 1 55 ? 6.327 -0.220 -0.994 1.00 0.00 55 ILE A C 14
ATOM 24169 O O . ILE A 1 55 ? 5.385 -0.150 -0.205 1.00 0.00 55 ILE A O 14
ATOM 24185 N N . PRO A 1 56 ? 6.639 0.786 -1.826 1.00 0.00 56 PRO A N 14
ATOM 24186 C CA . PRO A 1 56 ? 5.888 2.044 -1.864 1.00 0.00 56 PRO A CA 14
ATOM 24187 C C . PRO A 1 56 ? 4.489 1.866 -2.445 1.00 0.00 56 PRO A C 14
ATOM 24188 O O . PRO A 1 56 ? 4.332 1.478 -3.604 1.00 0.00 56 PRO A O 14
ATOM 24199 N N . LEU A 1 57 ? 3.476 2.153 -1.636 1.00 0.00 57 LEU A N 14
ATOM 24200 C CA . LEU A 1 57 ? 2.090 2.025 -2.070 1.00 0.00 57 LEU A CA 14
ATOM 24201 C C . LEU A 1 57 ? 1.447 3.397 -2.251 1.00 0.00 57 LEU A C 14
ATOM 24202 O O . LEU A 1 57 ? 0.386 3.676 -1.691 1.00 0.00 57 LEU A O 14
ATOM 24218 N N . LEU A 1 58 ? 2.095 4.248 -3.038 1.00 0.00 58 LEU A N 14
ATOM 24219 C CA . LEU A 1 58 ? 1.586 5.591 -3.295 1.00 0.00 58 LEU A CA 14
ATOM 24220 C C . LEU A 1 58 ? 0.903 5.663 -4.657 1.00 0.00 58 LEU A C 14
ATOM 24221 O O . LEU A 1 58 ? 1.557 5.570 -5.696 1.00 0.00 58 LEU A O 14
ATOM 24237 N N . SER A 1 59 ? -0.416 5.830 -4.644 1.00 0.00 59 SER A N 14
ATOM 24238 C CA . SER A 1 59 ? -1.188 5.913 -5.878 1.00 0.00 59 SER A CA 14
ATOM 24239 C C . SER A 1 59 ? -1.051 4.630 -6.692 1.00 0.00 59 SER A C 14
ATOM 24240 O O . SER A 1 59 ? -1.190 4.639 -7.915 1.00 0.00 59 SER A O 14
ATOM 24248 N N . PHE A 1 60 ? -0.778 3.526 -6.003 1.00 0.00 60 PHE A N 14
ATOM 24249 C CA . PHE A 1 60 ? -0.622 2.234 -6.661 1.00 0.00 60 PHE A CA 14
ATOM 24250 C C . PHE A 1 60 ? -1.977 1.659 -7.059 1.00 0.00 60 PHE A C 14
ATOM 24251 O O . PHE A 1 60 ? -3.009 2.029 -6.499 1.00 0.00 60 PHE A O 14
ATOM 24268 N N . ARG A 1 61 ? -1.966 0.751 -8.030 1.00 0.00 61 ARG A N 14
ATOM 24269 C CA . ARG A 1 61 ? -3.194 0.125 -8.505 1.00 0.00 61 ARG A CA 14
ATOM 24270 C C . ARG A 1 61 ? -3.243 -1.347 -8.106 1.00 0.00 61 ARG A C 14
ATOM 24271 O O . ARG A 1 61 ? -2.725 -2.210 -8.814 1.00 0.00 61 ARG A O 14
ATOM 24292 N N . VAL A 1 62 ? -3.870 -1.626 -6.968 1.00 0.00 62 VAL A N 14
ATOM 24293 C CA . VAL A 1 62 ? -3.988 -2.993 -6.475 1.00 0.00 62 VAL A CA 14
ATOM 24294 C C . VAL A 1 62 ? -5.333 -3.600 -6.856 1.00 0.00 62 VAL A C 14
ATOM 24295 O O . VAL A 1 62 ? -6.387 -3.054 -6.530 1.00 0.00 62 VAL A O 14
ATOM 24308 N N . ALA A 1 63 ? -5.290 -4.735 -7.547 1.00 0.00 63 ALA A N 14
ATOM 24309 C CA . ALA A 1 63 ? -6.506 -5.418 -7.970 1.00 0.00 63 ALA A CA 14
ATOM 24310 C C . ALA A 1 63 ? -6.197 -6.822 -8.480 1.00 0.00 63 ALA A C 14
ATOM 24311 O O . ALA A 1 63 ? -5.145 -7.060 -9.072 1.00 0.00 63 ALA A O 14
ATOM 24318 N N . ALA A 1 64 ? -7.122 -7.748 -8.247 1.00 0.00 64 ALA A N 14
ATOM 24319 C CA . ALA A 1 64 ? -6.948 -9.127 -8.684 1.00 0.00 64 ALA A CA 14
ATOM 24320 C C . ALA A 1 64 ? -6.235 -9.191 -10.030 1.00 0.00 64 ALA A C 14
ATOM 24321 O O . ALA A 1 64 ? -6.500 -8.386 -10.923 1.00 0.00 64 ALA A O 14
ATOM 24328 N N . VAL A 1 65 ? -5.328 -10.153 -10.169 1.00 0.00 65 VAL A N 14
ATOM 24329 C CA . VAL A 1 65 ? -4.576 -10.322 -11.407 1.00 0.00 65 VAL A CA 14
ATOM 24330 C C . VAL A 1 65 ? -5.507 -10.369 -12.613 1.00 0.00 65 VAL A C 14
ATOM 24331 O O . VAL A 1 65 ? -6.727 -10.282 -12.472 1.00 0.00 65 VAL A O 14
ATOM 24344 N N . GLN A 1 66 ? -4.924 -10.507 -13.799 1.00 0.00 66 GLN A N 14
ATOM 24345 C CA . GLN A 1 66 ? -5.702 -10.565 -15.031 1.00 0.00 66 GLN A CA 14
ATOM 24346 C C . GLN A 1 66 ? -5.642 -11.959 -15.647 1.00 0.00 66 GLN A C 14
ATOM 24347 O O . GLN A 1 66 ? -4.769 -12.768 -15.331 1.00 0.00 66 GLN A O 14
ATOM 24361 N N . PRO A 1 67 ? -6.592 -12.250 -16.548 1.00 0.00 67 PRO A N 14
ATOM 24362 C CA . PRO A 1 67 ? -6.669 -13.546 -17.228 1.00 0.00 67 PRO A CA 14
ATOM 24363 C C . PRO A 1 67 ? -5.529 -13.750 -18.219 1.00 0.00 67 PRO A C 14
ATOM 24364 O O . PRO A 1 67 ? -5.200 -14.880 -18.578 1.00 0.00 67 PRO A O 14
ATOM 24375 N N . SER A 1 68 ? -4.929 -12.648 -18.658 1.00 0.00 68 SER A N 14
ATOM 24376 C CA . SER A 1 68 ? -3.827 -12.706 -19.612 1.00 0.00 68 SER A CA 14
ATOM 24377 C C . SER A 1 68 ? -2.543 -13.169 -18.930 1.00 0.00 68 SER A C 14
ATOM 24378 O O . SER A 1 68 ? -1.674 -13.771 -19.562 1.00 0.00 68 SER A O 14
ATOM 24386 N N . ASP A 1 69 ? -2.431 -12.884 -17.637 1.00 0.00 69 ASP A N 14
ATOM 24387 C CA . ASP A 1 69 ? -1.254 -13.272 -16.868 1.00 0.00 69 ASP A CA 14
ATOM 24388 C C . ASP A 1 69 ? -1.265 -14.769 -16.576 1.00 0.00 69 ASP A C 14
ATOM 24389 O O . ASP A 1 69 ? -0.215 -15.406 -16.506 1.00 0.00 69 ASP A O 14
ATOM 24398 N N . ASN A 1 70 ? -2.461 -15.325 -16.405 1.00 0.00 70 ASN A N 14
ATOM 24399 C CA . ASN A 1 70 ? -2.609 -16.747 -16.118 1.00 0.00 70 ASN A CA 14
ATOM 24400 C C . ASN A 1 70 ? -1.701 -17.167 -14.966 1.00 0.00 70 ASN A C 14
ATOM 24401 O O . ASN A 1 70 ? -0.949 -18.136 -15.076 1.00 0.00 70 ASN A O 14
ATOM 24412 N N . ILE A 1 71 ? -1.777 -16.432 -13.862 1.00 0.00 71 ILE A N 14
ATOM 24413 C CA . ILE A 1 71 ? -0.964 -16.729 -12.689 1.00 0.00 71 ILE A CA 14
ATOM 24414 C C . ILE A 1 71 ? -1.304 -18.102 -12.118 1.00 0.00 71 ILE A C 14
ATOM 24415 O O . ILE A 1 71 ? -2.390 -18.309 -11.577 1.00 0.00 71 ILE A O 14
ATOM 24431 N N . SER A 1 72 ? -0.367 -19.036 -12.242 1.00 0.00 72 SER A N 14
ATOM 24432 C CA . SER A 1 72 ? -0.567 -20.390 -11.740 1.00 0.00 72 SER A CA 14
ATOM 24433 C C . SER A 1 72 ? -1.315 -20.372 -10.410 1.00 0.00 72 SER A C 14
ATOM 24434 O O . SER A 1 72 ? -2.359 -21.008 -10.264 1.00 0.00 72 SER A O 14
ATOM 24442 N N . ARG A 1 73 ? -0.772 -19.639 -9.443 1.00 0.00 73 ARG A N 14
ATOM 24443 C CA . ARG A 1 73 ? -1.387 -19.538 -8.125 1.00 0.00 73 ARG A CA 14
ATOM 24444 C C . ARG A 1 73 ? -2.731 -18.820 -8.205 1.00 0.00 73 ARG A C 14
ATOM 24445 O O . ARG A 1 73 ? -2.891 -17.861 -8.961 1.00 0.00 73 ARG A O 14
ATOM 24466 N N . LYS A 1 74 ? -3.695 -19.291 -7.421 1.00 0.00 74 LYS A N 14
ATOM 24467 C CA . LYS A 1 74 ? -5.025 -18.695 -7.401 1.00 0.00 74 LYS A CA 14
ATOM 24468 C C . LYS A 1 74 ? -5.082 -17.522 -6.428 1.00 0.00 74 LYS A C 14
ATOM 24469 O O . LYS A 1 74 ? -4.074 -17.158 -5.820 1.00 0.00 74 LYS A O 14
ATOM 24488 N N . HIS A 1 75 ? -6.265 -16.935 -6.284 1.00 0.00 75 HIS A N 14
ATOM 24489 C CA . HIS A 1 75 ? -6.453 -15.804 -5.382 1.00 0.00 75 HIS A CA 14
ATOM 24490 C C . HIS A 1 75 ? -5.208 -14.922 -5.350 1.00 0.00 75 HIS A C 14
ATOM 24491 O O . HIS A 1 75 ? -4.667 -14.631 -4.283 1.00 0.00 75 HIS A O 14
ATOM 24506 N N . THR A 1 76 ? -4.758 -14.499 -6.527 1.00 0.00 76 THR A N 14
ATOM 24507 C CA . THR A 1 76 ? -3.576 -13.653 -6.634 1.00 0.00 76 THR A CA 14
ATOM 24508 C C . THR A 1 76 ? -3.930 -12.286 -7.210 1.00 0.00 76 THR A C 14
ATOM 24509 O O . THR A 1 76 ? -4.715 -12.183 -8.153 1.00 0.00 76 THR A O 14
ATOM 24520 N N . PHE A 1 77 ? -3.345 -11.239 -6.638 1.00 0.00 77 PHE A N 14
ATOM 24521 C CA . PHE A 1 77 ? -3.599 -9.878 -7.094 1.00 0.00 77 PHE A CA 14
ATOM 24522 C C . PHE A 1 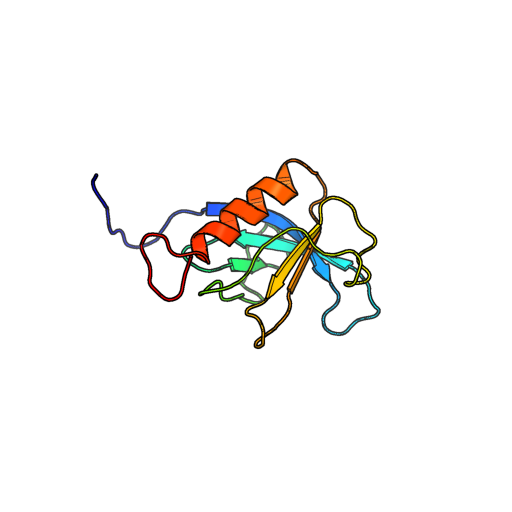77 ? -2.303 -9.202 -7.535 1.00 0.00 77 PHE A C 14
ATOM 24523 O O . PHE A 1 77 ? -1.209 -9.631 -7.169 1.00 0.00 77 PHE A O 14
ATOM 24540 N N . LYS A 1 78 ? -2.436 -8.141 -8.324 1.00 0.00 78 LYS A N 14
ATOM 24541 C CA . LYS A 1 78 ? -1.278 -7.403 -8.816 1.00 0.00 78 LYS A CA 14
ATOM 24542 C C . LYS A 1 78 ? -1.317 -5.953 -8.344 1.00 0.00 78 LYS A C 14
ATOM 24543 O O . LYS A 1 78 ? -2.380 -5.336 -8.291 1.00 0.00 78 LYS A O 14
ATOM 24562 N N . ALA A 1 79 ? -0.150 -5.415 -8.004 1.00 0.00 79 ALA A N 14
ATOM 24563 C CA . ALA A 1 79 ? -0.051 -4.037 -7.541 1.00 0.00 79 ALA A CA 14
ATOM 24564 C C . ALA A 1 79 ? 1.095 -3.306 -8.232 1.00 0.00 79 ALA A C 14
ATOM 24565 O O . ALA A 1 79 ? 2.266 -3.579 -7.968 1.00 0.00 79 ALA A O 14
ATOM 24572 N N . GLU A 1 80 ? 0.749 -2.378 -9.119 1.00 0.00 80 GLU A N 14
ATOM 24573 C CA . GLU A 1 80 ? 1.751 -1.610 -9.850 1.00 0.00 80 GLU A CA 14
ATOM 24574 C C . GLU A 1 80 ? 1.481 -0.113 -9.731 1.00 0.00 80 GLU A C 14
ATOM 24575 O O . GLU A 1 80 ? 0.351 0.308 -9.484 1.00 0.00 80 GLU A O 14
ATOM 24587 N N . HIS A 1 81 ? 2.528 0.687 -9.910 1.00 0.00 81 HIS A N 14
ATOM 24588 C CA . HIS A 1 81 ? 2.405 2.138 -9.823 1.00 0.00 81 HIS A CA 14
ATOM 24589 C C . HIS A 1 81 ? 2.079 2.738 -11.187 1.00 0.00 81 HIS A C 14
ATOM 24590 O O . HIS A 1 81 ? 2.152 3.952 -11.375 1.00 0.00 81 HIS A O 14
ATOM 24605 N N . ALA A 1 82 ? 1.722 1.879 -12.136 1.00 0.00 82 ALA A N 14
ATOM 24606 C CA . ALA A 1 82 ? 1.385 2.325 -13.482 1.00 0.00 82 ALA A CA 14
ATOM 24607 C C . ALA A 1 82 ? 2.637 2.708 -14.264 1.00 0.00 82 ALA A C 14
ATOM 24608 O O . ALA A 1 82 ? 2.725 3.804 -14.815 1.00 0.00 82 ALA A O 14
ATOM 24615 N N . GLY A 1 83 ? 3.604 1.797 -14.307 1.00 0.00 83 GLY A N 14
ATOM 24616 C CA . GLY A 1 83 ? 4.839 2.059 -15.023 1.00 0.00 83 GLY A CA 14
ATOM 24617 C C . GLY A 1 83 ? 6.065 1.632 -14.240 1.00 0.00 83 GLY A C 14
ATOM 24618 O O . GLY A 1 83 ? 6.833 0.782 -14.690 1.00 0.00 83 GLY A O 14
ATOM 24622 N N . VAL A 1 84 ? 6.250 2.224 -13.064 1.00 0.00 84 VAL A N 14
ATOM 24623 C CA . VAL A 1 84 ? 7.392 1.900 -12.217 1.00 0.00 84 VAL A CA 14
ATOM 24624 C C . VAL A 1 84 ? 7.663 0.400 -12.209 1.00 0.00 84 VAL A C 14
ATOM 24625 O O . VAL A 1 84 ? 8.628 -0.070 -12.810 1.00 0.00 84 VAL A O 14
ATOM 24638 N N . ARG A 1 85 ? 6.803 -0.347 -11.524 1.00 0.00 85 ARG A N 14
ATOM 24639 C CA . ARG A 1 85 ? 6.949 -1.795 -11.436 1.00 0.00 85 ARG A CA 14
ATOM 24640 C C . ARG A 1 85 ? 5.646 -2.447 -10.983 1.00 0.00 85 ARG A C 14
ATOM 24641 O O . ARG A 1 85 ? 4.818 -1.814 -10.326 1.00 0.00 85 ARG A O 14
ATOM 24662 N N . THR A 1 86 ? 5.470 -3.716 -11.338 1.00 0.00 86 THR A N 14
ATOM 24663 C CA . THR A 1 86 ? 4.268 -4.453 -10.969 1.00 0.00 86 THR A CA 14
ATOM 24664 C C . THR A 1 86 ? 4.586 -5.556 -9.966 1.00 0.00 86 THR A C 14
ATOM 24665 O O . THR A 1 86 ? 5.521 -6.333 -10.159 1.00 0.00 86 THR A O 14
ATOM 24676 N N . TYR A 1 87 ? 3.802 -5.620 -8.896 1.00 0.00 87 TYR A N 14
ATOM 24677 C CA . TYR A 1 87 ? 4.001 -6.627 -7.861 1.00 0.00 87 TYR A CA 14
ATOM 24678 C C . TYR A 1 87 ? 2.919 -7.701 -7.930 1.00 0.00 87 TYR A C 14
ATOM 24679 O O . TYR A 1 87 ? 1.746 -7.402 -8.157 1.00 0.00 87 TYR A O 14
ATOM 24697 N N . PHE A 1 88 ? 3.322 -8.951 -7.733 1.00 0.00 88 PHE A N 14
ATOM 24698 C CA . PHE A 1 88 ? 2.388 -10.071 -7.773 1.00 0.00 88 PHE A CA 14
ATOM 24699 C C . PHE A 1 88 ? 2.337 -10.785 -6.426 1.00 0.00 88 PHE A C 14
ATOM 24700 O O . PHE A 1 88 ? 3.344 -11.313 -5.952 1.00 0.00 88 PHE A O 14
ATOM 24717 N N . PHE A 1 89 ? 1.158 -10.798 -5.814 1.00 0.00 89 PHE A N 14
ATOM 24718 C CA . PHE A 1 89 ? 0.975 -11.446 -4.520 1.00 0.00 89 PHE A CA 14
ATOM 24719 C C . PHE A 1 89 ? -0.123 -12.503 -4.591 1.00 0.00 89 PHE A C 14
ATOM 24720 O O . PHE A 1 89 ? -1.189 -12.268 -5.160 1.00 0.00 89 PHE A O 14
ATOM 24737 N N . SER A 1 90 ? 0.147 -13.668 -4.011 1.00 0.00 90 SER A N 14
ATOM 24738 C CA . SER A 1 90 ? -0.816 -14.763 -4.013 1.00 0.00 90 SER A CA 14
ATOM 24739 C C . SER A 1 90 ? -1.338 -15.029 -2.604 1.00 0.00 90 SER A C 14
ATOM 24740 O O . SER A 1 90 ? -0.564 -15.130 -1.652 1.00 0.00 90 SER A O 14
ATOM 24748 N N . ALA A 1 91 ? -2.656 -15.142 -2.480 1.00 0.00 91 ALA A N 14
ATOM 24749 C CA . ALA A 1 91 ? -3.283 -15.398 -1.189 1.00 0.00 91 ALA A CA 14
ATOM 24750 C C . ALA A 1 91 ? -3.754 -16.845 -1.084 1.00 0.00 91 ALA A C 14
ATOM 24751 O O . ALA A 1 91 ? -4.480 -17.334 -1.949 1.00 0.00 91 ALA A O 14
ATOM 24758 N N . GLU A 1 92 ? -3.334 -17.524 -0.021 1.00 0.00 92 GLU A N 14
ATOM 24759 C CA . GLU A 1 92 ? -3.713 -18.915 0.194 1.00 0.00 92 GLU A CA 14
ATOM 24760 C C . GLU A 1 92 ? -5.216 -19.105 0.013 1.00 0.00 92 GLU A C 14
ATOM 24761 O O . GLU A 1 92 ? -5.663 -20.092 -0.572 1.00 0.00 92 GLU A O 14
ATOM 24773 N N . SER A 1 93 ? -5.992 -18.151 0.519 1.00 0.00 93 SER A N 14
ATOM 24774 C CA . SER A 1 93 ? -7.445 -18.214 0.417 1.00 0.00 93 SER A CA 14
ATOM 24775 C C . SER A 1 93 ? -7.984 -17.039 -0.394 1.00 0.00 93 SER A C 14
ATOM 24776 O O . SER A 1 93 ? -7.369 -15.977 -0.480 1.00 0.00 93 SER A O 14
ATOM 24784 N N . PRO A 1 94 ? -9.163 -17.234 -1.003 1.00 0.00 94 PRO A N 14
ATOM 24785 C CA . PRO A 1 94 ? -9.813 -16.203 -1.818 1.00 0.00 94 PRO A CA 14
ATOM 24786 C C . PRO A 1 94 ? -10.328 -15.039 -0.977 1.00 0.00 94 PRO A C 14
ATOM 24787 O O . PRO A 1 94 ? -10.446 -13.915 -1.464 1.00 0.00 94 PRO A O 14
ATOM 24798 N N . GLU A 1 95 ? -10.633 -15.318 0.286 1.00 0.00 95 GLU A N 14
ATOM 24799 C CA . GLU A 1 95 ? -11.137 -14.293 1.193 1.00 0.00 95 GLU A CA 14
ATOM 24800 C C . GLU A 1 95 ? -10.050 -13.272 1.518 1.00 0.00 95 GLU A C 14
ATOM 24801 O O . GLU A 1 95 ? -10.327 -12.083 1.668 1.00 0.00 95 GLU A O 14
ATOM 24813 N N . GLU A 1 96 ? -8.813 -13.747 1.625 1.00 0.00 96 GLU A N 14
ATOM 24814 C CA . GLU A 1 96 ? -7.685 -12.876 1.933 1.00 0.00 96 GLU A CA 14
ATOM 24815 C C . GLU A 1 96 ? -7.335 -11.995 0.737 1.00 0.00 96 GLU A C 14
ATOM 24816 O O . GLU A 1 96 ? -7.104 -10.796 0.885 1.00 0.00 96 GLU A O 14
ATOM 24828 N N . GLN A 1 97 ? -7.298 -12.601 -0.445 1.00 0.00 97 GLN A N 14
ATOM 24829 C CA . GLN A 1 97 ? -6.975 -11.872 -1.666 1.00 0.00 97 GLN A CA 14
ATOM 24830 C C . GLN A 1 97 ? -7.767 -10.571 -1.749 1.00 0.00 97 GLN A C 14
ATOM 24831 O O . GLN A 1 97 ? -7.191 -9.485 -1.798 1.00 0.00 97 GLN A O 14
ATOM 24845 N N . GLU A 1 98 ? -9.091 -10.690 -1.764 1.00 0.00 98 GLU A N 14
ATOM 24846 C CA . GLU A 1 98 ? -9.961 -9.522 -1.843 1.00 0.00 98 GLU A CA 14
ATOM 24847 C C . GLU A 1 98 ? -9.673 -8.551 -0.701 1.00 0.00 98 GLU A C 14
ATOM 24848 O O . GLU A 1 98 ? -9.497 -7.353 -0.921 1.00 0.00 98 GLU A O 14
ATOM 24860 N N . ALA A 1 99 ? -9.627 -9.078 0.518 1.00 0.00 99 ALA A N 14
ATOM 24861 C CA . ALA A 1 99 ? -9.359 -8.259 1.694 1.00 0.00 99 ALA A CA 14
ATOM 24862 C C . ALA A 1 99 ? -8.133 -7.379 1.482 1.00 0.00 99 ALA A C 14
ATOM 24863 O O . ALA A 1 99 ? -8.155 -6.185 1.782 1.00 0.00 99 ALA A O 14
ATOM 24870 N N . TRP A 1 100 ? -7.065 -7.975 0.964 1.00 0.00 100 TRP A N 14
ATOM 24871 C CA . TRP A 1 100 ? -5.828 -7.244 0.713 1.00 0.00 100 TRP A CA 14
ATOM 24872 C C . TRP A 1 100 ? -6.022 -6.208 -0.389 1.00 0.00 100 TRP A C 14
ATOM 24873 O O . TRP A 1 100 ? -5.751 -5.023 -0.194 1.00 0.00 100 TRP A O 14
ATOM 24894 N N . ILE A 1 101 ? -6.493 -6.663 -1.546 1.00 0.00 101 ILE A N 14
ATOM 24895 C CA . ILE A 1 101 ? -6.724 -5.774 -2.678 1.00 0.00 101 ILE A CA 14
ATOM 24896 C C . ILE A 1 101 ? -7.357 -4.462 -2.227 1.00 0.00 101 ILE A C 14
ATOM 24897 O O . ILE A 1 101 ? -7.074 -3.402 -2.784 1.00 0.00 101 ILE A O 14
ATOM 24913 N N . GLN A 1 102 ? -8.212 -4.542 -1.212 1.00 0.00 102 GLN A N 14
ATOM 24914 C CA . GLN A 1 102 ? -8.884 -3.360 -0.686 1.00 0.00 102 GLN A CA 14
ATOM 24915 C C . GLN A 1 102 ? -8.031 -2.678 0.379 1.00 0.00 102 GLN A C 14
ATOM 24916 O O . GLN A 1 102 ? -7.798 -1.471 0.322 1.00 0.00 102 GLN A O 14
ATOM 24930 N N . ALA A 1 103 ? -7.567 -3.459 1.349 1.00 0.00 103 ALA A N 14
ATOM 24931 C CA . ALA A 1 103 ? -6.739 -2.931 2.425 1.00 0.00 103 ALA A CA 14
ATOM 24932 C C . ALA A 1 103 ? -5.569 -2.124 1.872 1.00 0.00 103 ALA A C 14
ATOM 24933 O O . ALA A 1 103 ? -5.407 -0.947 2.193 1.00 0.00 103 ALA A O 14
ATOM 24940 N N . MET A 1 104 ? -4.755 -2.765 1.040 1.00 0.00 104 MET A N 14
ATOM 24941 C CA . MET A 1 104 ? -3.600 -2.106 0.442 1.00 0.00 104 MET A CA 14
ATOM 24942 C C . MET A 1 104 ? -4.018 -1.253 -0.752 1.00 0.00 104 MET A C 14
ATOM 24943 O O . MET A 1 104 ? -3.272 -0.382 -1.196 1.00 0.00 104 MET A O 14
ATOM 24957 N N . GLY A 1 105 ? -5.217 -1.510 -1.266 1.00 0.00 105 GLY A N 14
ATOM 24958 C CA . GLY A 1 105 ? -5.713 -0.757 -2.403 1.00 0.00 105 GLY A CA 14
ATOM 24959 C C . GLY A 1 105 ? -6.074 0.670 -2.041 1.00 0.00 105 GLY A C 14
ATOM 24960 O O . GLY A 1 105 ? -5.747 1.604 -2.773 1.00 0.00 105 GLY A O 14
ATOM 24964 N N . GLU A 1 106 ? -6.750 0.839 -0.910 1.00 0.00 106 GLU A N 14
ATOM 24965 C CA . GLU A 1 106 ? -7.157 2.163 -0.454 1.00 0.00 106 GLU A CA 14
ATOM 24966 C C . GLU A 1 106 ? -5.942 3.013 -0.095 1.00 0.00 106 GLU A C 14
ATOM 24967 O O . GLU A 1 106 ? -5.878 4.196 -0.426 1.00 0.00 106 GLU A O 14
ATOM 24979 N N . ALA A 1 107 ? -4.978 2.399 0.585 1.00 0.00 107 ALA A N 14
ATOM 24980 C CA . ALA A 1 107 ? -3.764 3.097 0.988 1.00 0.00 107 ALA A CA 14
ATOM 24981 C C . ALA A 1 107 ? -3.115 3.799 -0.200 1.00 0.00 107 ALA A C 14
ATOM 24982 O O . ALA A 1 107 ? -2.488 4.847 -0.046 1.00 0.00 107 ALA A O 14
ATOM 24989 N N . ALA A 1 108 ? -3.268 3.215 -1.383 1.00 0.00 108 ALA A N 14
ATOM 24990 C CA . ALA A 1 108 ? -2.698 3.786 -2.597 1.00 0.00 108 ALA A CA 14
ATOM 24991 C C . ALA A 1 108 ? -3.437 5.055 -3.006 1.00 0.00 108 ALA A C 14
ATOM 24992 O O . ALA A 1 108 ? -2.817 6.058 -3.361 1.00 0.00 108 ALA A O 14
ATOM 24999 N N . ARG A 1 109 ? -4.764 5.005 -2.955 1.00 0.00 109 ARG A N 14
ATOM 25000 C CA . ARG A 1 109 ? -5.587 6.150 -3.323 1.00 0.00 109 ARG A CA 14
ATOM 25001 C C . ARG A 1 109 ? -5.071 7.425 -2.662 1.00 0.00 109 ARG A C 14
ATOM 25002 O O . ARG A 1 109 ? -4.265 7.373 -1.732 1.00 0.00 109 ARG A O 14
ATOM 25023 N N . VAL A 1 110 ? -5.540 8.570 -3.148 1.00 0.00 110 VAL A N 14
ATOM 25024 C CA . VAL A 1 110 ? -5.127 9.858 -2.605 1.00 0.00 110 VAL A CA 14
ATOM 25025 C C . VAL A 1 110 ? -6.335 10.705 -2.221 1.00 0.00 110 VAL A C 14
ATOM 25026 O O . VAL A 1 110 ? -7.231 10.930 -3.034 1.00 0.00 110 VAL A O 14
ATOM 25039 N N . GLN A 1 111 ? -6.351 11.174 -0.977 1.00 0.00 111 GLN A N 14
ATOM 25040 C CA . GLN A 1 111 ? -7.450 11.997 -0.486 1.00 0.00 111 GLN A CA 14
ATOM 25041 C C . GLN A 1 111 ? -7.670 13.207 -1.388 1.00 0.00 111 GLN A C 14
ATOM 25042 O O . GLN A 1 111 ? -7.033 14.246 -1.216 1.00 0.00 111 GLN A O 14
ATOM 25056 N N . SER A 1 112 ? -8.574 13.064 -2.351 1.00 0.00 112 SER A N 14
ATOM 25057 C CA . SER A 1 112 ? -8.875 14.143 -3.284 1.00 0.00 112 SER A CA 14
ATOM 25058 C C . SER A 1 112 ? -9.253 15.418 -2.536 1.00 0.00 112 SER A C 14
ATOM 25059 O O . SER A 1 112 ? -9.993 15.378 -1.554 1.00 0.00 112 SER A O 14
ATOM 25067 N N . GLY A 1 113 ? -8.739 16.549 -3.009 1.00 0.00 113 GLY A N 14
ATOM 25068 C CA . GLY A 1 113 ? -9.033 17.820 -2.374 1.00 0.00 113 GLY A CA 14
ATOM 25069 C C . GLY A 1 113 ? -7.792 18.493 -1.820 1.00 0.00 113 GLY A C 14
ATOM 25070 O O . GLY A 1 113 ? -6.680 17.974 -1.925 1.00 0.00 113 GLY A O 14
ATOM 25074 N N . PRO A 1 114 ? -7.975 19.676 -1.216 1.00 0.00 114 PRO A N 14
ATOM 25075 C CA . PRO A 1 114 ? -6.872 20.446 -0.634 1.00 0.00 114 PRO A CA 14
ATOM 25076 C C . PRO A 1 114 ? -6.301 19.786 0.617 1.00 0.00 114 PRO A C 14
ATOM 25077 O O . PRO A 1 114 ? -5.205 20.124 1.063 1.00 0.00 114 PRO A O 14
ATOM 25088 N N . SER A 1 115 ? -7.051 18.842 1.177 1.00 0.00 115 SER A N 14
ATOM 25089 C CA . SER A 1 115 ? -6.620 18.137 2.378 1.00 0.00 115 SER A CA 14
ATOM 25090 C C . SER A 1 115 ? -5.120 17.864 2.340 1.00 0.00 115 SER A C 14
ATOM 25091 O O . SER A 1 115 ? -4.384 18.248 3.249 1.00 0.00 115 SER A O 14
ATOM 25099 N N . SER A 1 116 ? -4.672 17.199 1.279 1.00 0.00 116 SER A N 14
ATOM 25100 C CA . SER A 1 116 ? -3.260 16.871 1.123 1.00 0.00 116 SER A CA 14
ATOM 25101 C C . SER A 1 116 ? -2.660 16.406 2.446 1.00 0.00 116 SER A C 14
ATOM 25102 O O . SER A 1 116 ? -1.553 16.799 2.811 1.00 0.00 116 SER A O 14
ATOM 25110 N N . GLY A 1 117 ? -3.401 15.564 3.161 1.00 0.00 117 GLY A N 14
ATOM 25111 C CA . GLY A 1 117 ? -2.927 15.058 4.436 1.00 0.00 117 GLY A CA 14
ATOM 25112 C C . GLY A 1 117 ? -3.802 13.946 4.980 1.00 0.00 117 GLY A C 14
ATOM 25113 O O . GLY A 1 117 ? -3.735 13.617 6.164 1.00 0.00 117 GLY A O 14
ATOM 25117 N N . GLY A 1 1 ? -5.900 22.235 5.832 1.00 0.00 1 GLY A N 15
ATOM 25118 C CA . GLY A 1 1 ? -5.153 22.010 7.056 1.00 0.00 1 GLY A CA 15
ATOM 25119 C C . GLY A 1 1 ? -4.983 20.537 7.369 1.00 0.00 1 GLY A C 15
ATOM 25120 O O . GLY A 1 1 ? -5.596 20.019 8.302 1.00 0.00 1 GLY A O 15
ATOM 25124 N N . SER A 1 2 ? -4.148 19.860 6.587 1.00 0.00 2 SER A N 15
ATOM 25125 C CA . SER A 1 2 ? -3.903 18.436 6.782 1.00 0.00 2 SER A CA 15
ATOM 25126 C C . SER A 1 2 ? -3.487 18.148 8.222 1.00 0.00 2 SER A C 15
ATOM 25127 O O . SER A 1 2 ? -3.192 19.065 8.989 1.00 0.00 2 SER A O 15
ATOM 25135 N N . SER A 1 3 ? -3.466 16.869 8.581 1.00 0.00 3 SER A N 15
ATOM 25136 C CA . SER A 1 3 ? -3.091 16.459 9.929 1.00 0.00 3 SER A CA 15
ATOM 25137 C C . SER A 1 3 ? -1.606 16.113 9.998 1.00 0.00 3 SER A C 15
ATOM 25138 O O . SER A 1 3 ? -0.898 16.543 10.908 1.00 0.00 3 SER A O 15
ATOM 25146 N N . GLY A 1 4 ? -1.141 15.333 9.027 1.00 0.00 4 GLY A N 15
ATOM 25147 C CA . GLY A 1 4 ? 0.256 14.941 8.995 1.00 0.00 4 GLY A CA 15
ATOM 25148 C C . GLY A 1 4 ? 0.597 13.923 10.065 1.00 0.00 4 GLY A C 15
ATOM 25149 O O . GLY A 1 4 ? 0.704 14.263 11.243 1.00 0.00 4 GLY A O 15
ATOM 25153 N N . SER A 1 5 ? 0.768 12.670 9.655 1.00 0.00 5 SER A N 15
ATOM 25154 C CA . SER A 1 5 ? 1.094 11.598 10.588 1.00 0.00 5 SER A CA 15
ATOM 25155 C C . SER A 1 5 ? 2.298 11.973 11.446 1.00 0.00 5 SER A C 15
ATOM 25156 O O . SER A 1 5 ? 3.121 12.801 11.054 1.00 0.00 5 SER A O 15
ATOM 25164 N N . SER A 1 6 ? 2.394 11.357 12.621 1.00 0.00 6 SER A N 15
ATOM 25165 C CA . SER A 1 6 ? 3.495 11.628 13.538 1.00 0.00 6 SER A CA 15
ATOM 25166 C C . SER A 1 6 ? 3.677 10.477 14.523 1.00 0.00 6 SER A C 15
ATOM 25167 O O . SER A 1 6 ? 2.747 9.716 14.784 1.00 0.00 6 SER A O 15
ATOM 25175 N N . GLY A 1 7 ? 4.885 10.357 15.066 1.00 0.00 7 GLY A N 15
ATOM 25176 C CA . GLY A 1 7 ? 5.169 9.297 16.016 1.00 0.00 7 GLY A CA 15
ATOM 25177 C C . GLY A 1 7 ? 5.177 7.926 15.369 1.00 0.00 7 GLY A C 15
ATOM 25178 O O . GLY A 1 7 ? 6.093 7.593 14.619 1.00 0.00 7 GLY A O 15
ATOM 25182 N N . ASN A 1 8 ? 4.155 7.129 15.663 1.00 0.00 8 ASN A N 15
ATOM 25183 C CA . ASN A 1 8 ? 4.050 5.785 15.106 1.00 0.00 8 ASN A CA 15
ATOM 25184 C C . ASN A 1 8 ? 2.597 5.321 15.075 1.00 0.00 8 ASN A C 15
ATOM 25185 O O . ASN A 1 8 ? 1.897 5.373 16.085 1.00 0.00 8 ASN A O 15
ATOM 25196 N N . ALA A 1 9 ? 2.151 4.868 13.908 1.00 0.00 9 ALA A N 15
ATOM 25197 C CA . ALA A 1 9 ? 0.783 4.392 13.745 1.00 0.00 9 ALA A CA 15
ATOM 25198 C C . ALA A 1 9 ? 0.714 2.872 13.849 1.00 0.00 9 ALA A C 15
ATOM 25199 O O . ALA A 1 9 ? 1.691 2.164 13.604 1.00 0.00 9 ALA A O 15
ATOM 25206 N N . PRO A 1 10 ? -0.467 2.357 14.222 1.00 0.00 10 PRO A N 15
ATOM 25207 C CA . PRO A 1 10 ? -0.691 0.916 14.367 1.00 0.00 10 PRO A CA 15
ATOM 25208 C C . PRO A 1 10 ? -0.687 0.191 13.025 1.00 0.00 10 PRO A C 15
ATOM 25209 O O . PRO A 1 10 ? -0.649 0.820 11.968 1.00 0.00 10 PRO A O 15
ATOM 25220 N N . VAL A 1 11 ? -0.727 -1.137 13.075 1.00 0.00 11 VAL A N 15
ATOM 25221 C CA . VAL A 1 11 ? -0.730 -1.948 11.863 1.00 0.00 11 VAL A CA 15
ATOM 25222 C C . VAL A 1 11 ? -2.123 -2.013 11.249 1.00 0.00 11 VAL A C 15
ATOM 25223 O O . VAL A 1 11 ? -3.126 -2.077 11.961 1.00 0.00 11 VAL A O 15
ATOM 25236 N N . THR A 1 12 ? -2.180 -1.998 9.921 1.00 0.00 12 THR A N 15
ATOM 25237 C CA . THR A 1 12 ? -3.451 -2.055 9.209 1.00 0.00 12 THR A CA 15
ATOM 25238 C C . THR A 1 12 ? -3.820 -3.491 8.857 1.00 0.00 12 THR A C 15
ATOM 25239 O O . THR A 1 12 ? -4.949 -3.927 9.083 1.00 0.00 12 THR A O 15
ATOM 25250 N N . LYS A 1 13 ? -2.861 -4.224 8.301 1.00 0.00 13 LYS A N 15
ATOM 25251 C CA . LYS A 1 13 ? -3.083 -5.613 7.918 1.00 0.00 13 LYS A CA 15
ATOM 25252 C C . LYS A 1 13 ? -1.771 -6.390 7.902 1.00 0.00 13 LYS A C 15
ATOM 25253 O O . LYS A 1 13 ? -0.694 -5.806 7.792 1.00 0.00 13 LYS A O 15
ATOM 25272 N N . ALA A 1 14 ? -1.869 -7.711 8.012 1.00 0.00 14 ALA A N 15
ATOM 25273 C CA . ALA A 1 14 ? -0.690 -8.568 8.007 1.00 0.00 14 ALA A CA 15
ATOM 25274 C C . ALA A 1 14 ? -1.066 -10.017 7.718 1.00 0.00 14 ALA A C 15
ATOM 25275 O O . ALA A 1 14 ? -2.000 -10.556 8.310 1.00 0.00 14 ALA A O 15
ATOM 25282 N N . GLY A 1 15 ? -0.331 -10.644 6.805 1.00 0.00 15 GLY A N 15
ATOM 25283 C CA . GLY A 1 15 ? -0.603 -12.026 6.453 1.00 0.00 15 GLY A CA 15
ATOM 25284 C C . GLY A 1 15 ? 0.466 -12.618 5.557 1.00 0.00 15 GLY A C 15
ATOM 25285 O O . GLY A 1 15 ? 1.255 -11.889 4.957 1.00 0.00 15 GLY A O 15
ATOM 25289 N N . TRP A 1 16 ? 0.494 -13.943 5.469 1.00 0.00 16 TRP A N 15
ATOM 25290 C CA . TRP A 1 16 ? 1.477 -14.633 4.641 1.00 0.00 16 TRP A CA 15
ATOM 25291 C C . TRP A 1 16 ? 1.115 -14.526 3.164 1.00 0.00 16 TRP A C 15
ATOM 25292 O O . TRP A 1 16 ? 0.147 -15.136 2.706 1.00 0.00 16 TRP A O 15
ATOM 25313 N N . LEU A 1 17 ? 1.897 -13.750 2.422 1.00 0.00 17 LEU A N 15
ATOM 25314 C CA . LEU A 1 17 ? 1.658 -13.564 0.995 1.00 0.00 17 LEU A CA 15
ATOM 25315 C C . LEU A 1 17 ? 2.847 -14.056 0.176 1.00 0.00 17 LEU A C 15
ATOM 25316 O O . LEU A 1 17 ? 4.001 -13.851 0.552 1.00 0.00 17 LEU A O 15
ATOM 25332 N N . PHE A 1 18 ? 2.557 -14.705 -0.947 1.00 0.00 18 PHE A N 15
ATOM 25333 C CA . PHE A 1 18 ? 3.602 -15.225 -1.821 1.00 0.00 18 PHE A CA 15
ATOM 25334 C C . PHE A 1 18 ? 4.008 -14.186 -2.862 1.00 0.00 18 PHE A C 15
ATOM 25335 O O . PHE A 1 18 ? 3.186 -13.732 -3.658 1.00 0.00 18 PHE A O 15
ATOM 25352 N N . LYS A 1 19 ? 5.283 -13.811 -2.849 1.00 0.00 19 LYS A N 15
ATOM 25353 C CA . LYS A 1 19 ? 5.801 -12.826 -3.791 1.00 0.00 19 LYS A CA 15
ATOM 25354 C C . LYS A 1 19 ? 6.498 -13.509 -4.964 1.00 0.00 19 LYS A C 15
ATOM 25355 O O . LYS A 1 19 ? 7.345 -14.380 -4.771 1.00 0.00 19 LYS A O 15
ATOM 25374 N N . GLN A 1 20 ? 6.137 -13.105 -6.178 1.00 0.00 20 GLN A N 15
ATOM 25375 C CA . GLN A 1 20 ? 6.729 -13.678 -7.381 1.00 0.00 20 GLN A CA 15
ATOM 25376 C C . GLN A 1 20 ? 8.185 -13.248 -7.528 1.00 0.00 20 GLN A C 15
ATOM 25377 O O . GLN A 1 20 ? 8.525 -12.087 -7.305 1.00 0.00 20 GLN A O 15
ATOM 25391 N N . ALA A 1 21 ? 9.040 -14.193 -7.906 1.00 0.00 21 ALA A N 15
ATOM 25392 C CA . ALA A 1 21 ? 10.459 -13.912 -8.085 1.00 0.00 21 ALA A CA 15
ATOM 25393 C C . ALA A 1 21 ? 10.691 -13.011 -9.294 1.00 0.00 21 ALA A C 15
ATOM 25394 O O . ALA A 1 21 ? 9.771 -12.743 -10.067 1.00 0.00 21 ALA A O 15
ATOM 25401 N N . SER A 1 22 ? 11.927 -12.548 -9.452 1.00 0.00 22 SER A N 15
ATOM 25402 C CA . SER A 1 22 ? 12.279 -11.674 -10.564 1.00 0.00 22 SER A CA 15
ATOM 25403 C C . SER A 1 22 ? 12.594 -12.487 -11.816 1.00 0.00 22 SER A C 15
ATOM 25404 O O . SER A 1 22 ? 12.576 -13.718 -11.791 1.00 0.00 22 SER A O 15
ATOM 25412 N N . SER A 1 23 ? 12.883 -11.790 -12.910 1.00 0.00 23 SER A N 15
ATOM 25413 C CA . SER A 1 23 ? 13.199 -12.447 -14.173 1.00 0.00 23 SER A CA 15
ATOM 25414 C C . SER A 1 23 ? 14.053 -13.690 -13.941 1.00 0.00 23 SER A C 15
ATOM 25415 O O . SER A 1 23 ? 14.720 -13.815 -12.916 1.00 0.00 23 SER A O 15
ATOM 25423 N N . GLY A 1 24 ? 14.025 -14.607 -14.904 1.00 0.00 24 GLY A N 15
ATOM 25424 C CA . GLY A 1 24 ? 14.800 -15.828 -14.786 1.00 0.00 24 GLY A CA 15
ATOM 25425 C C . GLY A 1 24 ? 13.942 -17.029 -14.440 1.00 0.00 24 GLY A C 15
ATOM 25426 O O . GLY A 1 24 ? 13.354 -17.656 -15.321 1.00 0.00 24 GLY A O 15
ATOM 25430 N N . VAL A 1 25 ? 13.870 -17.351 -13.152 1.00 0.00 25 VAL A N 15
ATOM 25431 C CA . VAL A 1 25 ? 13.078 -18.485 -12.691 1.00 0.00 25 VAL A CA 15
ATOM 25432 C C . VAL A 1 25 ? 11.715 -18.031 -12.179 1.00 0.00 25 VAL A C 15
ATOM 25433 O O . VAL A 1 25 ? 11.624 -17.191 -11.284 1.00 0.00 25 VAL A O 15
ATOM 25446 N N . LYS A 1 26 ? 10.657 -18.593 -12.753 1.00 0.00 26 LYS A N 15
ATOM 25447 C CA . LYS A 1 26 ? 9.297 -18.249 -12.354 1.00 0.00 26 LYS A CA 15
ATOM 25448 C C . LYS A 1 26 ? 8.856 -19.079 -11.153 1.00 0.00 26 LYS A C 15
ATOM 25449 O O . LYS A 1 26 ? 8.312 -20.172 -11.309 1.00 0.00 26 LYS A O 15
ATOM 25468 N N . GLN A 1 27 ? 9.092 -18.551 -9.956 1.00 0.00 27 GLN A N 15
ATOM 25469 C CA . GLN A 1 27 ? 8.717 -19.244 -8.729 1.00 0.00 27 GLN A CA 15
ATOM 25470 C C . GLN A 1 27 ? 8.147 -18.267 -7.705 1.00 0.00 27 GLN A C 15
ATOM 25471 O O . GLN A 1 27 ? 8.416 -17.067 -7.761 1.00 0.00 27 GLN A O 15
ATOM 25485 N N . TRP A 1 28 ? 7.360 -18.790 -6.772 1.00 0.00 28 TRP A N 15
ATOM 25486 C CA . TRP A 1 28 ? 6.752 -17.963 -5.735 1.00 0.00 28 TRP A CA 15
ATOM 25487 C C . TRP A 1 28 ? 7.361 -18.266 -4.370 1.00 0.00 28 TRP A C 15
ATOM 25488 O O . TRP A 1 28 ? 7.370 -19.413 -3.925 1.00 0.00 28 TRP A O 15
ATOM 25509 N N . ASN A 1 29 ? 7.869 -17.230 -3.711 1.00 0.00 29 ASN A N 15
ATOM 25510 C CA . ASN A 1 29 ? 8.481 -17.386 -2.396 1.00 0.00 29 ASN A CA 15
ATOM 25511 C C . ASN A 1 29 ? 7.579 -16.817 -1.305 1.00 0.00 29 ASN A C 15
ATOM 25512 O O . ASN A 1 29 ? 7.215 -15.641 -1.335 1.00 0.00 29 ASN A O 15
ATOM 25523 N N . LYS A 1 30 ? 7.221 -17.660 -0.342 1.00 0.00 30 LYS A N 15
ATOM 25524 C CA . LYS A 1 30 ? 6.363 -17.243 0.760 1.00 0.00 30 LYS A CA 15
ATOM 25525 C C . LYS A 1 30 ? 7.102 -16.289 1.694 1.00 0.00 30 LYS A C 15
ATOM 25526 O O . LYS A 1 30 ? 8.213 -16.578 2.139 1.00 0.00 30 LYS A O 15
ATOM 25545 N N . ARG A 1 31 ? 6.478 -15.153 1.987 1.00 0.00 31 ARG A N 15
ATOM 25546 C CA . ARG A 1 31 ? 7.076 -14.158 2.868 1.00 0.00 31 ARG A CA 15
ATOM 25547 C C . ARG A 1 31 ? 6.007 -13.448 3.693 1.00 0.00 31 ARG A C 15
ATOM 25548 O O . ARG A 1 31 ? 4.857 -13.331 3.268 1.00 0.00 31 ARG A O 15
ATOM 25569 N N . TRP A 1 32 ? 6.393 -12.976 4.873 1.00 0.00 32 TRP A N 15
ATOM 25570 C CA . TRP A 1 32 ? 5.467 -12.278 5.757 1.00 0.00 32 TRP A CA 15
ATOM 25571 C C . TRP A 1 32 ? 5.266 -10.835 5.306 1.00 0.00 32 TRP A C 15
ATOM 25572 O O . TRP A 1 32 ? 6.200 -10.033 5.328 1.00 0.00 32 TRP A O 15
ATOM 25593 N N . PHE A 1 33 ? 4.044 -10.512 4.898 1.00 0.00 33 PHE A N 15
ATOM 25594 C CA . PHE A 1 33 ? 3.722 -9.165 4.441 1.00 0.00 33 PHE A CA 15
ATOM 25595 C C . PHE A 1 33 ? 2.875 -8.428 5.474 1.00 0.00 33 PHE A C 15
ATOM 25596 O O . PHE A 1 33 ? 1.941 -8.992 6.044 1.00 0.00 33 PHE A O 15
ATOM 25613 N N . VAL A 1 34 ? 3.208 -7.163 5.710 1.00 0.00 34 VAL A N 15
ATOM 25614 C CA . VAL A 1 34 ? 2.479 -6.348 6.674 1.00 0.00 34 VAL A CA 15
ATOM 25615 C C . VAL A 1 34 ? 2.188 -4.961 6.112 1.00 0.00 34 VAL A C 15
ATOM 25616 O O . VAL A 1 34 ? 3.099 -4.160 5.902 1.00 0.00 34 VAL A O 15
ATOM 25629 N N . LEU A 1 35 ? 0.911 -4.683 5.869 1.00 0.00 35 LEU A N 15
ATOM 25630 C CA . LEU A 1 35 ? 0.498 -3.392 5.331 1.00 0.00 35 LEU A CA 15
ATOM 25631 C C . LEU A 1 35 ? 0.588 -2.304 6.397 1.00 0.00 35 LEU A C 15
ATOM 25632 O O . LEU A 1 35 ? 0.399 -2.567 7.584 1.00 0.00 35 LEU A O 15
ATOM 25648 N N . VAL A 1 36 ? 0.874 -1.080 5.963 1.00 0.00 36 VAL A N 15
ATOM 25649 C CA . VAL A 1 36 ? 0.985 0.049 6.879 1.00 0.00 36 VAL A CA 15
ATOM 25650 C C . VAL A 1 36 ? 0.184 1.245 6.377 1.00 0.00 36 VAL A C 15
ATOM 25651 O O . VAL A 1 36 ? -0.358 1.222 5.272 1.00 0.00 36 VAL A O 15
ATOM 25664 N N . ASP A 1 37 ? 0.114 2.289 7.196 1.00 0.00 37 ASP A N 15
ATOM 25665 C CA . ASP A 1 37 ? -0.620 3.496 6.834 1.00 0.00 37 ASP A CA 15
ATOM 25666 C C . ASP A 1 37 ? -0.651 3.680 5.320 1.00 0.00 37 ASP A C 15
ATOM 25667 O O . ASP A 1 37 ? -1.684 3.480 4.681 1.00 0.00 37 ASP A O 15
ATOM 25676 N N . ARG A 1 38 ? 0.488 4.063 4.752 1.00 0.00 38 ARG A N 15
ATOM 25677 C CA . ARG A 1 38 ? 0.591 4.276 3.313 1.00 0.00 38 ARG A CA 15
ATOM 25678 C C . ARG A 1 38 ? 1.830 3.588 2.749 1.00 0.00 38 ARG A C 15
ATOM 25679 O O . ARG A 1 38 ? 2.637 4.210 2.057 1.00 0.00 38 ARG A O 15
ATOM 25700 N N . CYS A 1 39 ? 1.974 2.302 3.048 1.00 0.00 39 CYS A N 15
ATOM 25701 C CA . CYS A 1 39 ? 3.116 1.529 2.572 1.00 0.00 39 CYS A CA 15
ATOM 25702 C C . CYS A 1 39 ? 2.983 0.062 2.969 1.00 0.00 39 CYS A C 15
ATOM 25703 O O . CYS A 1 39 ? 2.102 -0.304 3.747 1.00 0.00 39 CYS A O 15
ATOM 25711 N N . LEU A 1 40 ? 3.864 -0.773 2.428 1.00 0.00 40 LEU A N 15
ATOM 25712 C CA . LEU A 1 40 ? 3.845 -2.201 2.725 1.00 0.00 40 LEU A CA 15
ATOM 25713 C C . LEU A 1 40 ? 5.253 -2.719 2.998 1.00 0.00 40 LEU A C 15
ATOM 25714 O O . LEU A 1 40 ? 6.176 -2.480 2.219 1.00 0.00 40 LEU A O 15
ATOM 25730 N N . PHE A 1 41 ? 5.411 -3.433 4.108 1.00 0.00 41 PHE A N 15
ATOM 25731 C CA . PHE A 1 41 ? 6.707 -3.987 4.483 1.00 0.00 41 PHE A CA 15
ATOM 25732 C C . PHE A 1 41 ? 6.632 -5.505 4.615 1.00 0.00 41 PHE A C 15
ATOM 25733 O O . PHE A 1 41 ? 5.593 -6.057 4.980 1.00 0.00 41 PHE A O 15
ATOM 25750 N N . TYR A 1 42 ? 7.739 -6.174 4.314 1.00 0.00 42 TYR A N 15
ATOM 25751 C CA . TYR A 1 42 ? 7.799 -7.629 4.395 1.00 0.00 42 TYR A CA 15
ATOM 25752 C C . TYR A 1 42 ? 9.012 -8.079 5.203 1.00 0.00 42 TYR A C 15
ATOM 25753 O O . TYR A 1 42 ? 10.054 -7.423 5.200 1.00 0.00 42 TYR A O 15
ATOM 25771 N N . TYR A 1 43 ? 8.869 -9.205 5.895 1.00 0.00 43 TYR A N 15
ATOM 25772 C CA . TYR A 1 43 ? 9.951 -9.744 6.709 1.00 0.00 43 TYR A CA 15
ATOM 25773 C C . TYR A 1 43 ? 10.133 -11.237 6.455 1.00 0.00 43 TYR A C 15
ATOM 25774 O O . TYR A 1 43 ? 9.221 -11.913 5.977 1.00 0.00 43 TYR A O 15
ATOM 25792 N N . LYS A 1 44 ? 11.316 -11.747 6.780 1.00 0.00 44 LYS A N 15
ATOM 25793 C CA . LYS A 1 44 ? 11.619 -13.160 6.590 1.00 0.00 44 LYS A CA 15
ATOM 25794 C C . LYS A 1 44 ? 10.468 -14.034 7.079 1.00 0.00 44 LYS A C 15
ATOM 25795 O O . LYS A 1 44 ? 10.048 -14.965 6.392 1.00 0.00 44 LYS A O 15
ATOM 25814 N N . ASP A 1 45 ? 9.963 -13.727 8.269 1.00 0.00 45 ASP A N 15
ATOM 25815 C CA . ASP A 1 45 ? 8.858 -14.483 8.848 1.00 0.00 45 ASP A CA 15
ATOM 25816 C C . ASP A 1 45 ? 8.028 -13.605 9.779 1.00 0.00 45 ASP A C 15
ATOM 25817 O O . ASP A 1 45 ? 8.411 -12.477 10.087 1.00 0.00 45 ASP A O 15
ATOM 25826 N N . GLU A 1 46 ? 6.891 -14.131 10.223 1.00 0.00 46 GLU A N 15
ATOM 25827 C CA . GLU A 1 46 ? 6.007 -13.393 11.118 1.00 0.00 46 GLU A CA 15
ATOM 25828 C C . GLU A 1 46 ? 6.800 -12.725 12.237 1.00 0.00 46 GLU A C 15
ATOM 25829 O O . GLU A 1 46 ? 6.471 -11.622 12.673 1.00 0.00 46 GLU A O 15
ATOM 25841 N N . LYS A 1 47 ? 7.846 -13.402 12.699 1.00 0.00 47 LYS A N 15
ATOM 25842 C CA . LYS A 1 47 ? 8.687 -12.876 13.767 1.00 0.00 47 LYS A CA 15
ATOM 25843 C C . LYS A 1 47 ? 8.969 -11.391 13.556 1.00 0.00 47 LYS A C 15
ATOM 25844 O O . LYS A 1 47 ? 9.042 -10.623 14.515 1.00 0.00 47 LYS A O 15
ATOM 25863 N N . GLU A 1 48 ? 9.124 -10.996 12.297 1.00 0.00 48 GLU A N 15
ATOM 25864 C CA . GLU A 1 48 ? 9.396 -9.603 11.963 1.00 0.00 48 GLU A CA 15
ATOM 25865 C C . GLU A 1 48 ? 10.673 -9.119 12.645 1.00 0.00 48 GLU A C 15
ATOM 25866 O O . GLU A 1 48 ? 10.745 -7.984 13.116 1.00 0.00 48 GLU A O 15
ATOM 25878 N N . GLU A 1 49 ? 11.676 -9.989 12.695 1.00 0.00 49 GLU A N 15
ATOM 25879 C CA . GLU A 1 49 ? 12.949 -9.651 13.321 1.00 0.00 49 GLU A CA 15
ATOM 25880 C C . GLU A 1 49 ? 13.517 -8.360 12.738 1.00 0.00 49 GLU A C 15
ATOM 25881 O O . GLU A 1 49 ? 13.939 -7.468 13.473 1.00 0.00 49 GLU A O 15
ATOM 25893 N N . SER A 1 50 ? 13.524 -8.270 11.412 1.00 0.00 50 SER A N 15
ATOM 25894 C CA . SER A 1 50 ? 14.043 -7.091 10.729 1.00 0.00 50 SER A CA 15
ATOM 25895 C C . SER A 1 50 ? 13.363 -6.904 9.376 1.00 0.00 50 SER A C 15
ATOM 25896 O O . SER A 1 50 ? 12.776 -7.838 8.829 1.00 0.00 50 SER A O 15
ATOM 25904 N N . ILE A 1 51 ? 13.448 -5.690 8.841 1.00 0.00 51 ILE A N 15
ATOM 25905 C CA . ILE A 1 51 ? 12.842 -5.380 7.552 1.00 0.00 51 ILE A CA 15
ATOM 25906 C C . ILE A 1 51 ? 13.848 -5.544 6.418 1.00 0.00 51 ILE A C 15
ATOM 25907 O O . ILE A 1 51 ? 14.953 -5.001 6.470 1.00 0.00 51 ILE A O 15
ATOM 25923 N N . LEU A 1 52 ? 13.459 -6.295 5.394 1.00 0.00 52 LEU A N 15
ATOM 25924 C CA . LEU A 1 52 ? 14.327 -6.530 4.244 1.00 0.00 52 LEU A CA 15
ATOM 25925 C C . LEU A 1 52 ? 14.132 -5.449 3.186 1.00 0.00 52 LEU A C 15
ATOM 25926 O O . LEU A 1 52 ? 15.099 -4.880 2.680 1.00 0.00 52 LEU A O 15
ATOM 25942 N N . GLY A 1 53 ? 12.875 -5.169 2.857 1.00 0.00 53 GLY A N 15
ATOM 25943 C CA . GLY A 1 53 ? 12.577 -4.156 1.862 1.00 0.00 53 GLY A CA 15
ATOM 25944 C C . GLY A 1 53 ? 11.151 -3.649 1.959 1.00 0.00 53 GLY A C 15
ATOM 25945 O O . GLY A 1 53 ? 10.255 -4.376 2.390 1.00 0.00 53 GLY A O 15
ATOM 25949 N N . SER A 1 54 ? 10.940 -2.399 1.560 1.00 0.00 54 SER A N 15
ATOM 25950 C CA . SER A 1 54 ? 9.614 -1.794 1.610 1.00 0.00 54 SER A CA 15
ATOM 25951 C C . SER A 1 54 ? 9.059 -1.587 0.204 1.00 0.00 54 SER A C 15
ATOM 25952 O O . SER A 1 54 ? 9.810 -1.358 -0.744 1.00 0.00 54 SER A O 15
ATOM 25960 N N . ILE A 1 55 ? 7.739 -1.668 0.079 1.00 0.00 55 ILE A N 15
ATOM 25961 C CA . ILE A 1 55 ? 7.082 -1.489 -1.210 1.00 0.00 55 ILE A CA 15
ATOM 25962 C C . ILE A 1 55 ? 6.142 -0.288 -1.185 1.00 0.00 55 ILE A C 15
ATOM 25963 O O . ILE A 1 55 ? 5.168 -0.246 -0.434 1.00 0.00 55 ILE A O 15
ATOM 25979 N N . PRO A 1 56 ? 6.438 0.713 -2.028 1.00 0.00 56 PRO A N 15
ATOM 25980 C CA . PRO A 1 56 ? 5.630 1.932 -2.124 1.00 0.00 56 PRO A CA 15
ATOM 25981 C C . PRO A 1 56 ? 4.265 1.675 -2.753 1.00 0.00 56 PRO A C 15
ATOM 25982 O O . PRO A 1 56 ? 4.158 0.993 -3.773 1.00 0.00 56 PRO A O 15
ATOM 25993 N N . LEU A 1 57 ? 3.223 2.225 -2.139 1.00 0.00 57 LEU A N 15
ATOM 25994 C CA . LEU A 1 57 ? 1.863 2.056 -2.640 1.00 0.00 57 LEU A CA 15
ATOM 25995 C C . LEU A 1 57 ? 1.292 3.385 -3.123 1.00 0.00 57 LEU A C 15
ATOM 25996 O O . LEU A 1 57 ? 0.457 3.422 -4.028 1.00 0.00 57 LEU A O 15
ATOM 26012 N N . LEU A 1 58 ? 1.748 4.475 -2.516 1.00 0.00 58 LEU A N 15
ATOM 26013 C CA . LEU A 1 58 ? 1.284 5.808 -2.886 1.00 0.00 58 LEU A CA 15
ATOM 26014 C C . LEU A 1 58 ? 1.063 5.909 -4.392 1.00 0.00 58 LEU A C 15
ATOM 26015 O O . LEU A 1 58 ? 2.016 6.013 -5.163 1.00 0.00 58 LEU A O 15
ATOM 26031 N N . SER A 1 59 ? -0.201 5.880 -4.802 1.00 0.00 59 SER A N 15
ATOM 26032 C CA . SER A 1 59 ? -0.547 5.967 -6.216 1.00 0.00 59 SER A CA 15
ATOM 26033 C C . SER A 1 59 ? -0.247 4.653 -6.931 1.00 0.00 59 SER A C 15
ATOM 26034 O O . SER A 1 59 ? 0.474 4.626 -7.929 1.00 0.00 59 SER A O 15
ATOM 26042 N N . PHE A 1 60 ? -0.807 3.564 -6.413 1.00 0.00 60 PHE A N 15
ATOM 26043 C CA . PHE A 1 60 ? -0.599 2.245 -7.000 1.00 0.00 60 PHE A CA 15
ATOM 26044 C C . PHE A 1 60 ? -1.930 1.606 -7.384 1.00 0.00 60 PHE A C 15
ATOM 26045 O O . PHE A 1 60 ? -2.940 1.791 -6.704 1.00 0.00 60 PHE A O 15
ATOM 26062 N N . ARG A 1 61 ? -1.924 0.853 -8.480 1.00 0.00 61 ARG A N 15
ATOM 26063 C CA . ARG A 1 61 ? -3.130 0.188 -8.957 1.00 0.00 61 ARG A CA 15
ATOM 26064 C C . ARG A 1 61 ? -3.189 -1.253 -8.458 1.00 0.00 61 ARG A C 15
ATOM 26065 O O . ARG A 1 61 ? -2.593 -2.152 -9.053 1.00 0.00 61 ARG A O 15
ATOM 26086 N N . VAL A 1 62 ? -3.911 -1.466 -7.363 1.00 0.00 62 VAL A N 15
ATOM 26087 C CA . VAL A 1 62 ? -4.049 -2.798 -6.785 1.00 0.00 62 VAL A CA 15
ATOM 26088 C C . VAL A 1 62 ? -5.364 -3.445 -7.203 1.00 0.00 62 VAL A C 15
ATOM 26089 O O . VAL A 1 62 ? -6.435 -2.864 -7.034 1.00 0.00 62 VAL A O 15
ATOM 26102 N N . ALA A 1 63 ? -5.275 -4.654 -7.749 1.00 0.00 63 ALA A N 15
ATOM 26103 C CA . ALA A 1 63 ? -6.458 -5.382 -8.190 1.00 0.00 63 ALA A CA 15
ATOM 26104 C C . ALA A 1 63 ? -6.093 -6.783 -8.671 1.00 0.00 63 ALA A C 15
ATOM 26105 O O . ALA A 1 63 ? -4.960 -7.032 -9.081 1.00 0.00 63 ALA A O 15
ATOM 26112 N N . ALA A 1 64 ? -7.060 -7.693 -8.617 1.00 0.00 64 ALA A N 15
ATOM 26113 C CA . ALA A 1 64 ? -6.840 -9.067 -9.049 1.00 0.00 64 ALA A CA 15
ATOM 26114 C C . ALA A 1 64 ? -6.052 -9.113 -10.354 1.00 0.00 64 ALA A C 15
ATOM 26115 O O . ALA A 1 64 ? -6.312 -8.341 -11.276 1.00 0.00 64 ALA A O 15
ATOM 26122 N N . VAL A 1 65 ? -5.086 -10.024 -10.425 1.00 0.00 65 VAL A N 15
ATOM 26123 C CA . VAL A 1 65 ? -4.260 -10.171 -11.617 1.00 0.00 65 VAL A CA 15
ATOM 26124 C C . VAL A 1 65 ? -5.110 -10.509 -12.836 1.00 0.00 65 VAL A C 15
ATOM 26125 O O . VAL A 1 65 ? -6.337 -10.551 -12.757 1.00 0.00 65 VAL A O 15
ATOM 26138 N N . GLN A 1 66 ? -4.448 -10.750 -13.964 1.00 0.00 66 GLN A N 15
ATOM 26139 C CA . GLN A 1 66 ? -5.144 -11.085 -15.201 1.00 0.00 66 GLN A CA 15
ATOM 26140 C C . GLN A 1 66 ? -4.476 -12.264 -15.900 1.00 0.00 66 GLN A C 15
ATOM 26141 O O . GLN A 1 66 ? -3.319 -12.596 -15.640 1.00 0.00 66 GLN A O 15
ATOM 26155 N N . PRO A 1 67 ? -5.219 -12.913 -16.808 1.00 0.00 67 PRO A N 15
ATOM 26156 C CA . PRO A 1 67 ? -4.718 -14.065 -17.563 1.00 0.00 67 PRO A CA 15
ATOM 26157 C C . PRO A 1 67 ? -3.647 -13.674 -18.575 1.00 0.00 67 PRO A C 15
ATOM 26158 O O . PRO A 1 67 ? -3.128 -14.521 -19.303 1.00 0.00 67 PRO A O 15
ATOM 26169 N N . SER A 1 68 ? -3.320 -12.386 -18.616 1.00 0.00 68 SER A N 15
ATOM 26170 C CA . SER A 1 68 ? -2.312 -11.883 -19.542 1.00 0.00 68 SER A CA 15
ATOM 26171 C C . SER A 1 68 ? -0.967 -11.715 -18.842 1.00 0.00 68 SER A C 15
ATOM 26172 O O . SER A 1 68 ? 0.076 -11.633 -19.490 1.00 0.00 68 SER A O 15
ATOM 26180 N N . ASP A 1 69 ? -1.000 -11.664 -17.515 1.00 0.00 69 ASP A N 15
ATOM 26181 C CA . ASP A 1 69 ? 0.216 -11.508 -16.725 1.00 0.00 69 ASP A CA 15
ATOM 26182 C C . ASP A 1 69 ? 0.836 -12.864 -16.407 1.00 0.00 69 ASP A C 15
ATOM 26183 O O . ASP A 1 69 ? 1.702 -12.974 -15.540 1.00 0.00 69 ASP A O 15
ATOM 26192 N N . ASN A 1 70 ? 0.386 -13.896 -17.114 1.00 0.00 70 ASN A N 15
ATOM 26193 C CA . ASN A 1 70 ? 0.895 -15.246 -16.906 1.00 0.00 70 ASN A CA 15
ATOM 26194 C C . ASN A 1 70 ? 0.826 -15.632 -15.432 1.00 0.00 70 ASN A C 15
ATOM 26195 O O . ASN A 1 70 ? 1.726 -16.292 -14.910 1.00 0.00 70 ASN A O 15
ATOM 26206 N N . ILE A 1 71 ? -0.247 -15.218 -14.767 1.00 0.00 71 ILE A N 15
ATOM 26207 C CA . ILE A 1 71 ? -0.434 -15.522 -13.354 1.00 0.00 71 ILE A CA 15
ATOM 26208 C C . ILE A 1 71 ? -1.290 -16.770 -13.169 1.00 0.00 71 ILE A C 15
ATOM 26209 O O . ILE A 1 71 ? -2.505 -16.682 -12.992 1.00 0.00 71 ILE A O 15
ATOM 26225 N N . SER A 1 72 ? -0.647 -17.933 -13.209 1.00 0.00 72 SER A N 15
ATOM 26226 C CA . SER A 1 72 ? -1.350 -19.201 -13.048 1.00 0.00 72 SER A CA 15
ATOM 26227 C C . SER A 1 72 ? -1.528 -19.539 -11.571 1.00 0.00 72 SER A C 15
ATOM 26228 O O . SER A 1 72 ? -1.391 -20.693 -11.166 1.00 0.00 72 SER A O 15
ATOM 26236 N N . ARG A 1 73 ? -1.834 -18.523 -10.771 1.00 0.00 73 ARG A N 15
ATOM 26237 C CA . ARG A 1 73 ? -2.030 -18.711 -9.338 1.00 0.00 73 ARG A CA 15
ATOM 26238 C C . ARG A 1 73 ? -3.353 -18.099 -8.886 1.00 0.00 73 ARG A C 15
ATOM 26239 O O . ARG A 1 73 ? -3.592 -16.905 -9.068 1.00 0.00 73 ARG A O 15
ATOM 26260 N N . LYS A 1 74 ? -4.209 -18.925 -8.295 1.00 0.00 74 LYS A N 15
ATOM 26261 C CA . LYS A 1 74 ? -5.508 -18.466 -7.815 1.00 0.00 74 LYS A CA 15
ATOM 26262 C C . LYS A 1 74 ? -5.347 -17.536 -6.616 1.00 0.00 74 LYS A C 15
ATOM 26263 O O . LYS A 1 74 ? -4.384 -17.646 -5.857 1.00 0.00 74 LYS A O 15
ATOM 26282 N N . HIS A 1 75 ? -6.298 -16.622 -6.451 1.00 0.00 75 HIS A N 15
ATOM 26283 C CA . HIS A 1 75 ? -6.263 -15.674 -5.343 1.00 0.00 75 HIS A CA 15
ATOM 26284 C C . HIS A 1 75 ? -4.995 -14.827 -5.393 1.00 0.00 75 HIS A C 15
ATOM 26285 O O . HIS A 1 75 ? -4.323 -14.634 -4.379 1.00 0.00 75 HIS A O 15
ATOM 26300 N N . THR A 1 76 ? -4.672 -14.322 -6.580 1.00 0.00 76 THR A N 15
ATOM 26301 C CA . THR A 1 76 ? -3.485 -13.497 -6.763 1.00 0.00 76 THR A CA 15
ATOM 26302 C C . THR A 1 76 ? -3.849 -12.123 -7.313 1.00 0.00 76 THR A C 15
ATOM 26303 O O . THR A 1 76 ? -4.767 -11.991 -8.123 1.00 0.00 76 THR A O 15
ATOM 26314 N N . PHE A 1 77 ? -3.124 -11.102 -6.869 1.00 0.00 77 PHE A N 15
ATOM 26315 C CA . PHE A 1 77 ? -3.371 -9.737 -7.318 1.00 0.00 77 PHE A CA 15
ATOM 26316 C C . PHE A 1 77 ? -2.068 -9.050 -7.715 1.00 0.00 77 PHE A C 15
ATOM 26317 O O . PHE A 1 77 ? -0.983 -9.468 -7.308 1.00 0.00 77 PHE A O 15
ATOM 26334 N N . LYS A 1 78 ? -2.182 -7.993 -8.512 1.00 0.00 78 LYS A N 15
ATOM 26335 C CA . LYS A 1 78 ? -1.014 -7.246 -8.964 1.00 0.00 78 LYS A CA 15
ATOM 26336 C C . LYS A 1 78 ? -1.055 -5.810 -8.451 1.00 0.00 78 LYS A C 15
ATOM 26337 O O . LYS A 1 78 ? -2.127 -5.226 -8.297 1.00 0.00 78 LYS A O 15
ATOM 26356 N N . ALA A 1 79 ? 0.120 -5.247 -8.189 1.00 0.00 79 ALA A N 15
ATOM 26357 C CA . ALA A 1 79 ? 0.219 -3.878 -7.697 1.00 0.00 79 ALA A CA 15
ATOM 26358 C C . ALA A 1 79 ? 1.281 -3.095 -8.460 1.00 0.00 79 ALA A C 15
ATOM 26359 O O . ALA A 1 79 ? 2.478 -3.295 -8.255 1.00 0.00 79 ALA A O 15
ATOM 26366 N N . GLU A 1 80 ? 0.835 -2.205 -9.341 1.00 0.00 80 GLU A N 15
ATOM 26367 C CA . GLU A 1 80 ? 1.749 -1.394 -10.136 1.00 0.00 80 GLU A CA 15
ATOM 26368 C C . GLU A 1 80 ? 1.203 0.019 -10.320 1.00 0.00 80 GLU A C 15
ATOM 26369 O O . GLU A 1 80 ? 0.036 0.205 -10.667 1.00 0.00 80 GLU A O 15
ATOM 26381 N N . HIS A 1 81 ? 2.055 1.012 -10.085 1.00 0.00 81 HIS A N 15
ATOM 26382 C CA . HIS A 1 81 ? 1.658 2.409 -10.225 1.00 0.00 81 HIS A CA 15
ATOM 26383 C C . HIS A 1 81 ? 1.554 2.799 -11.696 1.00 0.00 81 HIS A C 15
ATOM 26384 O O . HIS A 1 81 ? 0.457 2.972 -12.226 1.00 0.00 81 HIS A O 15
ATOM 26399 N N . ALA A 1 82 ? 2.703 2.937 -12.350 1.00 0.00 82 ALA A N 15
ATOM 26400 C CA . ALA A 1 82 ? 2.741 3.306 -13.760 1.00 0.00 82 ALA A CA 15
ATOM 26401 C C . ALA A 1 82 ? 4.166 3.264 -14.300 1.00 0.00 82 ALA A C 15
ATOM 26402 O O . ALA A 1 82 ? 4.975 4.145 -14.013 1.00 0.00 82 ALA A O 15
ATOM 26409 N N . GLY A 1 83 ? 4.468 2.234 -15.084 1.00 0.00 83 GLY A N 15
ATOM 26410 C CA . GLY A 1 83 ? 5.796 2.097 -15.651 1.00 0.00 83 GLY A CA 15
ATOM 26411 C C . GLY A 1 83 ? 6.880 2.079 -14.592 1.00 0.00 83 GLY A C 15
ATOM 26412 O O . GLY A 1 83 ? 7.992 2.553 -14.823 1.00 0.00 83 GLY A O 15
ATOM 26416 N N . VAL A 1 84 ? 6.555 1.532 -13.425 1.00 0.00 84 VAL A N 15
ATOM 26417 C CA . VAL A 1 84 ? 7.509 1.454 -12.325 1.00 0.00 84 VAL A CA 15
ATOM 26418 C C . VAL A 1 84 ? 7.832 0.005 -11.978 1.00 0.00 84 VAL A C 15
ATOM 26419 O O . VAL A 1 84 ? 8.927 -0.482 -12.260 1.00 0.00 84 VAL A O 15
ATOM 26432 N N . ARG A 1 85 ? 6.871 -0.678 -11.364 1.00 0.00 85 ARG A N 15
ATOM 26433 C CA . ARG A 1 85 ? 7.053 -2.072 -10.978 1.00 0.00 85 ARG A CA 15
ATOM 26434 C C . ARG A 1 85 ? 5.716 -2.717 -10.625 1.00 0.00 85 ARG A C 15
ATOM 26435 O O . ARG A 1 85 ? 4.852 -2.088 -10.013 1.00 0.00 85 ARG A O 15
ATOM 26456 N N . THR A 1 86 ? 5.551 -3.977 -11.016 1.00 0.00 86 THR A N 15
ATOM 26457 C CA . THR A 1 86 ? 4.319 -4.707 -10.743 1.00 0.00 86 THR A CA 15
ATOM 26458 C C . THR A 1 86 ? 4.548 -5.803 -9.708 1.00 0.00 86 THR A C 15
ATOM 26459 O O . THR A 1 86 ? 5.142 -6.839 -10.007 1.00 0.00 86 THR A O 15
ATOM 26470 N N . TYR A 1 87 ? 4.071 -5.568 -8.490 1.00 0.00 87 TYR A N 15
ATOM 26471 C CA . TYR A 1 87 ? 4.225 -6.535 -7.410 1.00 0.00 87 TYR A CA 15
ATOM 26472 C C . TYR A 1 87 ? 3.118 -7.584 -7.456 1.00 0.00 87 TYR A C 15
ATOM 26473 O O . TYR A 1 87 ? 1.932 -7.254 -7.440 1.00 0.00 87 TYR A O 15
ATOM 26491 N N . PHE A 1 88 ? 3.515 -8.851 -7.513 1.00 0.00 88 PHE A N 15
ATOM 26492 C CA . PHE A 1 88 ? 2.558 -9.950 -7.562 1.00 0.00 88 PHE A CA 15
ATOM 26493 C C . PHE A 1 88 ? 2.453 -10.641 -6.205 1.00 0.00 88 PHE A C 15
ATOM 26494 O O . PHE A 1 88 ? 3.463 -10.998 -5.597 1.00 0.00 88 PHE A O 15
ATOM 26511 N N . PHE A 1 89 ? 1.223 -10.824 -5.735 1.00 0.00 89 PHE A N 15
ATOM 26512 C CA . PHE A 1 89 ? 0.985 -11.470 -4.450 1.00 0.00 89 PHE A CA 15
ATOM 26513 C C . PHE A 1 89 ? -0.147 -12.488 -4.554 1.00 0.00 89 PHE A C 15
ATOM 26514 O O . PHE A 1 89 ? -1.196 -12.209 -5.135 1.00 0.00 89 PHE A O 15
ATOM 26531 N N . SER A 1 90 ? 0.073 -13.669 -3.987 1.00 0.00 90 SER A N 15
ATOM 26532 C CA . SER A 1 90 ? -0.926 -14.731 -4.019 1.00 0.00 90 SER A CA 15
ATOM 26533 C C . SER A 1 90 ? -1.393 -15.081 -2.610 1.00 0.00 90 SER A C 15
ATOM 26534 O O . SER A 1 90 ? -0.640 -15.644 -1.816 1.00 0.00 90 SER A O 15
ATOM 26542 N N . ALA A 1 91 ? -2.642 -14.741 -2.306 1.00 0.00 91 ALA A N 15
ATOM 26543 C CA . ALA A 1 91 ? -3.211 -15.020 -0.993 1.00 0.00 91 ALA A CA 15
ATOM 26544 C C . ALA A 1 91 ? -3.530 -16.504 -0.837 1.00 0.00 91 ALA A C 15
ATOM 26545 O O . ALA A 1 91 ? -4.067 -17.131 -1.749 1.00 0.00 91 ALA A O 15
ATOM 26552 N N . GLU A 1 92 ? -3.193 -17.057 0.324 1.00 0.00 92 GLU A N 15
ATOM 26553 C CA . GLU A 1 92 ? -3.443 -18.468 0.597 1.00 0.00 92 GLU A CA 15
ATOM 26554 C C . GLU A 1 92 ? -4.909 -18.818 0.357 1.00 0.00 92 GLU A C 15
ATOM 26555 O O . GLU A 1 92 ? -5.224 -19.868 -0.201 1.00 0.00 92 GLU A O 15
ATOM 26567 N N . SER A 1 93 ? -5.800 -17.929 0.784 1.00 0.00 93 SER A N 15
ATOM 26568 C CA . SER A 1 93 ? -7.233 -18.145 0.621 1.00 0.00 93 SER A CA 15
ATOM 26569 C C . SER A 1 93 ? -7.864 -17.014 -0.186 1.00 0.00 93 SER A C 15
ATOM 26570 O O . SER A 1 93 ? -7.339 -15.903 -0.263 1.00 0.00 93 SER A O 15
ATOM 26578 N N . PRO A 1 94 ? -9.019 -17.303 -0.804 1.00 0.00 94 PRO A N 15
ATOM 26579 C CA . PRO A 1 94 ? -9.748 -16.324 -1.617 1.00 0.00 94 PRO A CA 15
ATOM 26580 C C . PRO A 1 94 ? -10.364 -15.213 -0.772 1.00 0.00 94 PRO A C 15
ATOM 26581 O O . PRO A 1 94 ? -10.703 -14.148 -1.286 1.00 0.00 94 PRO A O 15
ATOM 26592 N N . GLU A 1 95 ? -10.504 -15.470 0.524 1.00 0.00 95 GLU A N 15
ATOM 26593 C CA . GLU A 1 95 ? -11.079 -14.491 1.439 1.00 0.00 95 GLU A CA 15
ATOM 26594 C C . GLU A 1 95 ? -10.106 -13.342 1.689 1.00 0.00 95 GLU A C 15
ATOM 26595 O O . GLU A 1 95 ? -10.512 -12.187 1.810 1.00 0.00 95 GLU A O 15
ATOM 26607 N N . GLU A 1 96 ? -8.820 -13.670 1.765 1.00 0.00 96 GLU A N 15
ATOM 26608 C CA . GLU A 1 96 ? -7.789 -12.667 2.002 1.00 0.00 96 GLU A CA 15
ATOM 26609 C C . GLU A 1 96 ? -7.488 -11.885 0.727 1.00 0.00 96 GLU A C 15
ATOM 26610 O O . GLU A 1 96 ? -7.433 -10.655 0.740 1.00 0.00 96 GLU A O 15
ATOM 26622 N N . GLN A 1 97 ? -7.293 -12.607 -0.371 1.00 0.00 97 GLN A N 15
ATOM 26623 C CA . GLN A 1 97 ? -6.996 -11.981 -1.654 1.00 0.00 97 GLN A CA 15
ATOM 26624 C C . GLN A 1 97 ? -7.736 -10.655 -1.797 1.00 0.00 97 GLN A C 15
ATOM 26625 O O . GLN A 1 97 ? -7.127 -9.620 -2.065 1.00 0.00 97 GLN A O 15
ATOM 26639 N N . GLU A 1 98 ? -9.053 -10.695 -1.618 1.00 0.00 98 GLU A N 15
ATOM 26640 C CA . GLU A 1 98 ? -9.875 -9.496 -1.728 1.00 0.00 98 GLU A CA 15
ATOM 26641 C C . GLU A 1 98 ? -9.551 -8.510 -0.610 1.00 0.00 98 GLU A C 15
ATOM 26642 O O . GLU A 1 98 ? -9.374 -7.316 -0.852 1.00 0.00 98 GLU A O 15
ATOM 26654 N N . ALA A 1 99 ? -9.477 -9.018 0.616 1.00 0.00 99 ALA A N 15
ATOM 26655 C CA . ALA A 1 99 ? -9.174 -8.183 1.772 1.00 0.00 99 ALA A CA 15
ATOM 26656 C C . ALA A 1 99 ? -7.971 -7.286 1.501 1.00 0.00 99 ALA A C 15
ATOM 26657 O O . ALA A 1 99 ? -8.004 -6.087 1.780 1.00 0.00 99 ALA A O 15
ATOM 26664 N N . TRP A 1 100 ? -6.911 -7.873 0.957 1.00 0.00 100 TRP A N 15
ATOM 26665 C CA . TRP A 1 100 ? -5.697 -7.126 0.649 1.00 0.00 100 TRP A CA 15
ATOM 26666 C C . TRP A 1 100 ? -5.955 -6.094 -0.444 1.00 0.00 100 TRP A C 15
ATOM 26667 O O . TRP A 1 100 ? -5.801 -4.893 -0.224 1.00 0.00 100 TRP A O 15
ATOM 26688 N N . ILE A 1 101 ? -6.349 -6.571 -1.620 1.00 0.00 101 ILE A N 15
ATOM 26689 C CA . ILE A 1 101 ? -6.629 -5.688 -2.746 1.00 0.00 101 ILE A CA 15
ATOM 26690 C C . ILE A 1 101 ? -7.274 -4.388 -2.278 1.00 0.00 101 ILE A C 15
ATOM 26691 O O . ILE A 1 101 ? -7.056 -3.330 -2.866 1.00 0.00 101 ILE A O 15
ATOM 26707 N N . GLN A 1 102 ? -8.066 -4.476 -1.214 1.00 0.00 102 GLN A N 15
ATOM 26708 C CA . GLN A 1 102 ? -8.741 -3.305 -0.666 1.00 0.00 102 GLN A CA 15
ATOM 26709 C C . GLN A 1 102 ? -7.894 -2.646 0.417 1.00 0.00 102 GLN A C 15
ATOM 26710 O O . GLN A 1 102 ? -7.713 -1.429 0.422 1.00 0.00 102 GLN A O 15
ATOM 26724 N N . ALA A 1 103 ? -7.378 -3.458 1.334 1.00 0.00 103 ALA A N 15
ATOM 26725 C CA . ALA A 1 103 ? -6.549 -2.953 2.421 1.00 0.00 103 ALA A CA 15
ATOM 26726 C C . ALA A 1 103 ? -5.360 -2.164 1.884 1.00 0.00 103 ALA A C 15
ATOM 26727 O O . ALA A 1 103 ? -5.140 -1.016 2.269 1.00 0.00 103 ALA A O 15
ATOM 26734 N N . MET A 1 104 ? -4.595 -2.787 0.993 1.00 0.00 104 MET A N 15
ATOM 26735 C CA . MET A 1 104 ? -3.428 -2.141 0.403 1.00 0.00 104 MET A CA 15
ATOM 26736 C C . MET A 1 104 ? -3.838 -1.221 -0.743 1.00 0.00 104 MET A C 15
ATOM 26737 O O . MET A 1 104 ? -3.200 -0.199 -0.989 1.00 0.00 104 MET A O 15
ATOM 26751 N N . GLY A 1 105 ? -4.906 -1.593 -1.442 1.00 0.00 105 GLY A N 15
ATOM 26752 C CA . GLY A 1 105 ? -5.381 -0.791 -2.554 1.00 0.00 105 GLY A CA 15
ATOM 26753 C C . GLY A 1 105 ? -5.869 0.576 -2.116 1.00 0.00 105 GLY A C 15
ATOM 26754 O O . GLY A 1 105 ? -5.637 1.573 -2.799 1.00 0.00 105 GLY A O 15
ATOM 26758 N N . GLU A 1 106 ? -6.549 0.622 -0.974 1.00 0.00 106 GLU A N 15
ATOM 26759 C CA . GLU A 1 106 ? -7.074 1.877 -0.449 1.00 0.00 106 GLU A CA 15
ATOM 26760 C C . GLU A 1 106 ? -5.940 2.843 -0.115 1.00 0.00 106 GLU A C 15
ATOM 26761 O O . GLU A 1 106 ? -6.002 4.027 -0.445 1.00 0.00 106 GLU A O 15
ATOM 26773 N N . ALA A 1 107 ? -4.906 2.328 0.542 1.00 0.00 107 ALA A N 15
ATOM 26774 C CA . ALA A 1 107 ? -3.758 3.143 0.920 1.00 0.00 107 ALA A CA 15
ATOM 26775 C C . ALA A 1 107 ? -3.142 3.821 -0.299 1.00 0.00 107 ALA A C 15
ATOM 26776 O O . ALA A 1 107 ? -2.610 4.927 -0.204 1.00 0.00 107 ALA A O 15
ATOM 26783 N N . ALA A 1 108 ? -3.217 3.151 -1.444 1.00 0.00 108 ALA A N 15
ATOM 26784 C CA . ALA A 1 108 ? -2.667 3.689 -2.682 1.00 0.00 108 ALA A CA 15
ATOM 26785 C C . ALA A 1 108 ? -3.392 4.965 -3.095 1.00 0.00 108 ALA A C 15
ATOM 26786 O O . ALA A 1 108 ? -2.762 5.959 -3.458 1.00 0.00 108 ALA A O 15
ATOM 26793 N N . ARG A 1 109 ? -4.720 4.931 -3.039 1.00 0.00 109 ARG A N 15
ATOM 26794 C CA . ARG A 1 109 ? -5.530 6.084 -3.409 1.00 0.00 109 ARG A CA 15
ATOM 26795 C C . ARG A 1 109 ? -4.933 7.372 -2.848 1.00 0.00 109 ARG A C 15
ATOM 26796 O O . ARG A 1 109 ? -4.111 7.339 -1.933 1.00 0.00 109 ARG A O 15
ATOM 26817 N N . VAL A 1 110 ? -5.352 8.504 -3.405 1.00 0.00 110 VAL A N 15
ATOM 26818 C CA . VAL A 1 110 ? -4.859 9.802 -2.960 1.00 0.00 110 VAL A CA 15
ATOM 26819 C C . VAL A 1 110 ? -6.012 10.751 -2.650 1.00 0.00 110 VAL A C 15
ATOM 26820 O O . VAL A 1 110 ? -6.868 10.999 -3.498 1.00 0.00 110 VAL A O 15
ATOM 26833 N N . GLN A 1 111 ? -6.026 11.277 -1.430 1.00 0.00 111 GLN A N 15
ATOM 26834 C CA . GLN A 1 111 ? -7.074 12.199 -1.008 1.00 0.00 111 GLN A CA 15
ATOM 26835 C C . GLN A 1 111 ? -6.511 13.283 -0.095 1.00 0.00 111 GLN A C 15
ATOM 26836 O O . GLN A 1 111 ? -5.735 12.998 0.817 1.00 0.00 111 GLN A O 15
ATOM 26850 N N . SER A 1 112 ? -6.906 14.526 -0.346 1.00 0.00 112 SER A N 15
ATOM 26851 C CA . SER A 1 112 ? -6.438 15.654 0.451 1.00 0.00 112 SER A CA 15
ATOM 26852 C C . SER A 1 112 ? -7.583 16.612 0.763 1.00 0.00 112 SER A C 15
ATOM 26853 O O . SER A 1 112 ? -8.586 16.651 0.051 1.00 0.00 112 SER A O 15
ATOM 26861 N N . GLY A 1 113 ? -7.425 17.385 1.833 1.00 0.00 113 GLY A N 15
ATOM 26862 C CA . GLY A 1 113 ? -8.453 18.333 2.222 1.00 0.00 113 GLY A CA 15
ATOM 26863 C C . GLY A 1 113 ? -9.006 19.105 1.041 1.00 0.00 113 GLY A C 15
ATOM 26864 O O . GLY A 1 113 ? -8.300 19.391 0.073 1.00 0.00 113 GLY A O 15
ATOM 26868 N N . PRO A 1 114 ? -10.299 19.454 1.110 1.00 0.00 114 PRO A N 15
ATOM 26869 C CA . PRO A 1 114 ? -10.976 20.201 0.045 1.00 0.00 114 PRO A CA 15
ATOM 26870 C C . PRO A 1 114 ? -10.490 21.644 -0.048 1.00 0.00 114 PRO A C 15
ATOM 26871 O O . PRO A 1 114 ? -9.683 22.091 0.766 1.00 0.00 114 PRO A O 15
ATOM 26882 N N . SER A 1 115 ? -10.989 22.367 -1.046 1.00 0.00 115 SER A N 15
ATOM 26883 C CA . SER A 1 115 ? -10.603 23.759 -1.248 1.00 0.00 115 SER A CA 15
ATOM 26884 C C . SER A 1 115 ? -11.628 24.487 -2.112 1.00 0.00 115 SER A C 15
ATOM 26885 O O . SER A 1 115 ? -11.941 24.054 -3.221 1.00 0.00 115 SER A O 15
ATOM 26893 N N . SER A 1 116 ? -12.148 25.596 -1.595 1.00 0.00 116 SER A N 15
ATOM 26894 C CA . SER A 1 116 ? -13.141 26.383 -2.316 1.00 0.00 116 SER A CA 15
ATOM 26895 C C . SER A 1 116 ? -12.811 27.871 -2.244 1.00 0.00 116 SER A C 15
ATOM 26896 O O . SER A 1 116 ? -12.883 28.483 -1.179 1.00 0.00 116 SER A O 15
ATOM 26904 N N . GLY A 1 117 ? -12.450 28.447 -3.386 1.00 0.00 117 GLY A N 15
ATOM 26905 C CA . GLY A 1 117 ? -12.114 29.859 -3.432 1.00 0.00 117 GLY A CA 15
ATOM 26906 C C . GLY A 1 117 ? -11.745 30.322 -4.827 1.00 0.00 117 GLY A C 15
ATOM 26907 O O . GLY A 1 117 ? -10.684 29.972 -5.344 1.00 0.00 117 GLY A O 15
ATOM 26911 N N . GLY A 1 1 ? 0.972 20.286 8.577 1.00 0.00 1 GLY A N 16
ATOM 26912 C CA . GLY A 1 1 ? 0.501 19.182 9.394 1.00 0.00 1 GLY A CA 16
ATOM 26913 C C . GLY A 1 1 ? 1.171 17.870 9.036 1.00 0.00 1 GLY A C 16
ATOM 26914 O O . GLY A 1 1 ? 1.960 17.336 9.815 1.00 0.00 1 GLY A O 16
ATOM 26918 N N . SER A 1 2 ? 0.854 17.348 7.855 1.00 0.00 2 SER A N 16
ATOM 26919 C CA . SER A 1 2 ? 1.426 16.087 7.399 1.00 0.00 2 SER A CA 16
ATOM 26920 C C . SER A 1 2 ? 2.797 16.310 6.767 1.00 0.00 2 SER A C 16
ATOM 26921 O O . SER A 1 2 ? 3.104 15.755 5.712 1.00 0.00 2 SER A O 16
ATOM 26929 N N . SER A 1 3 ? 3.617 17.126 7.421 1.00 0.00 3 SER A N 16
ATOM 26930 C CA . SER A 1 3 ? 4.954 17.426 6.923 1.00 0.00 3 SER A CA 16
ATOM 26931 C C . SER A 1 3 ? 5.954 17.519 8.072 1.00 0.00 3 SER A C 16
ATOM 26932 O O . SER A 1 3 ? 5.675 18.128 9.104 1.00 0.00 3 SER A O 16
ATOM 26940 N N . GLY A 1 4 ? 7.121 16.910 7.883 1.00 0.00 4 GLY A N 16
ATOM 26941 C CA . GLY A 1 4 ? 8.145 16.936 8.911 1.00 0.00 4 GLY A CA 16
ATOM 26942 C C . GLY A 1 4 ? 7.992 15.806 9.910 1.00 0.00 4 GLY A C 16
ATOM 26943 O O . GLY A 1 4 ? 8.123 14.634 9.557 1.00 0.00 4 GLY A O 16
ATOM 26947 N N . SER A 1 5 ? 7.716 16.158 11.162 1.00 0.00 5 SER A N 16
ATOM 26948 C CA . SER A 1 5 ? 7.551 15.164 12.216 1.00 0.00 5 SER A CA 16
ATOM 26949 C C . SER A 1 5 ? 6.652 14.022 11.751 1.00 0.00 5 SER A C 16
ATOM 26950 O O . SER A 1 5 ? 5.760 14.217 10.925 1.00 0.00 5 SER A O 16
ATOM 26958 N N . SER A 1 6 ? 6.895 12.831 12.287 1.00 0.00 6 SER A N 16
ATOM 26959 C CA . SER A 1 6 ? 6.111 11.656 11.925 1.00 0.00 6 SER A CA 16
ATOM 26960 C C . SER A 1 6 ? 5.463 11.034 13.159 1.00 0.00 6 SER A C 16
ATOM 26961 O O . SER A 1 6 ? 6.005 11.103 14.260 1.00 0.00 6 SER A O 16
ATOM 26969 N N . GLY A 1 7 ? 4.297 10.425 12.963 1.00 0.00 7 GLY A N 16
ATOM 26970 C CA . GLY A 1 7 ? 3.592 9.800 14.067 1.00 0.00 7 GLY A CA 16
ATOM 26971 C C . GLY A 1 7 ? 3.414 8.308 13.871 1.00 0.00 7 GLY A C 16
ATOM 26972 O O . GLY A 1 7 ? 2.915 7.867 12.836 1.00 0.00 7 GLY A O 16
ATOM 26976 N N . ASN A 1 8 ? 3.825 7.528 14.865 1.00 0.00 8 ASN A N 16
ATOM 26977 C CA . ASN A 1 8 ? 3.710 6.075 14.796 1.00 0.00 8 ASN A CA 16
ATOM 26978 C C . ASN A 1 8 ? 2.247 5.643 14.834 1.00 0.00 8 ASN A C 16
ATOM 26979 O O . ASN A 1 8 ? 1.465 6.136 15.647 1.00 0.00 8 ASN A O 16
ATOM 26990 N N . ALA A 1 9 ? 1.886 4.718 13.951 1.00 0.00 9 ALA A N 16
ATOM 26991 C CA . ALA A 1 9 ? 0.519 4.217 13.886 1.00 0.00 9 ALA A CA 16
ATOM 26992 C C . ALA A 1 9 ? 0.489 2.694 13.946 1.00 0.00 9 ALA A C 16
ATOM 26993 O O . ALA A 1 9 ? 1.463 2.017 13.618 1.00 0.00 9 ALA A O 16
ATOM 27000 N N . PRO A 1 10 ? -0.655 2.140 14.375 1.00 0.00 10 PRO A N 16
ATOM 27001 C CA . PRO A 1 10 ? -0.839 0.690 14.487 1.00 0.00 10 PRO A CA 16
ATOM 27002 C C . PRO A 1 10 ? -0.904 0.006 13.126 1.00 0.00 10 PRO A C 16
ATOM 27003 O O . PRO A 1 10 ? -1.118 0.656 12.103 1.00 0.00 10 PRO A O 16
ATOM 27014 N N . VAL A 1 11 ? -0.718 -1.310 13.121 1.00 0.00 11 VAL A N 16
ATOM 27015 C CA . VAL A 1 11 ? -0.757 -2.083 11.885 1.00 0.00 11 VAL A CA 16
ATOM 27016 C C . VAL A 1 11 ? -2.175 -2.165 11.333 1.00 0.00 11 VAL A C 16
ATOM 27017 O O . VAL A 1 11 ? -3.147 -2.202 12.089 1.00 0.00 11 VAL A O 16
ATOM 27030 N N . THR A 1 12 ? -2.288 -2.195 10.009 1.00 0.00 12 THR A N 16
ATOM 27031 C CA . THR A 1 12 ? -3.588 -2.272 9.354 1.00 0.00 12 THR A CA 16
ATOM 27032 C C . THR A 1 12 ? -3.935 -3.711 8.988 1.00 0.00 12 THR A C 16
ATOM 27033 O O . THR A 1 12 ? -5.051 -4.172 9.228 1.00 0.00 12 THR A O 16
ATOM 27044 N N . LYS A 1 13 ? -2.971 -4.417 8.407 1.00 0.00 13 LYS A N 16
ATOM 27045 C CA . LYS A 1 13 ? -3.173 -5.806 8.010 1.00 0.00 13 LYS A CA 16
ATOM 27046 C C . LYS A 1 13 ? -1.843 -6.550 7.940 1.00 0.00 13 LYS A C 16
ATOM 27047 O O . LYS A 1 13 ? -0.801 -5.955 7.667 1.00 0.00 13 LYS A O 16
ATOM 27066 N N . ALA A 1 14 ? -1.887 -7.855 8.186 1.00 0.00 14 ALA A N 16
ATOM 27067 C CA . ALA A 1 14 ? -0.686 -8.681 8.147 1.00 0.00 14 ALA A CA 16
ATOM 27068 C C . ALA A 1 14 ? -1.032 -10.139 7.865 1.00 0.00 14 ALA A C 16
ATOM 27069 O O . ALA A 1 14 ? -1.960 -10.692 8.454 1.00 0.00 14 ALA A O 16
ATOM 27076 N N . GLY A 1 15 ? -0.279 -10.757 6.961 1.00 0.00 15 GLY A N 16
ATOM 27077 C CA . GLY A 1 15 ? -0.522 -12.146 6.617 1.00 0.00 15 GLY A CA 16
ATOM 27078 C C . GLY A 1 15 ? 0.561 -12.721 5.726 1.00 0.00 15 GLY A C 16
ATOM 27079 O O . GLY A 1 15 ? 1.312 -11.979 5.093 1.00 0.00 15 GLY A O 16
ATOM 27083 N N . TRP A 1 16 ? 0.644 -14.045 5.677 1.00 0.00 16 TRP A N 16
ATOM 27084 C CA . TRP A 1 16 ? 1.645 -14.719 4.858 1.00 0.00 16 TRP A CA 16
ATOM 27085 C C . TRP A 1 16 ? 1.295 -14.618 3.377 1.00 0.00 16 TRP A C 16
ATOM 27086 O O . TRP A 1 16 ? 0.374 -15.282 2.900 1.00 0.00 16 TRP A O 16
ATOM 27107 N N . LEU A 1 17 ? 2.035 -13.784 2.655 1.00 0.00 17 LEU A N 16
ATOM 27108 C CA . LEU A 1 17 ? 1.802 -13.596 1.227 1.00 0.00 17 LEU A CA 16
ATOM 27109 C C . LEU A 1 17 ? 3.013 -14.043 0.415 1.00 0.00 17 LEU A C 16
ATOM 27110 O O . LEU A 1 17 ? 4.157 -13.806 0.804 1.00 0.00 17 LEU A O 16
ATOM 27126 N N . PHE A 1 18 ? 2.755 -14.689 -0.717 1.00 0.00 18 PHE A N 16
ATOM 27127 C CA . PHE A 1 18 ? 3.824 -15.168 -1.586 1.00 0.00 18 PHE A CA 16
ATOM 27128 C C . PHE A 1 18 ? 4.254 -14.082 -2.567 1.00 0.00 18 PHE A C 16
ATOM 27129 O O . PHE A 1 18 ? 3.464 -13.628 -3.396 1.00 0.00 18 PHE A O 16
ATOM 27146 N N . LYS A 1 19 ? 5.513 -13.669 -2.468 1.00 0.00 19 LYS A N 16
ATOM 27147 C CA . LYS A 1 19 ? 6.052 -12.637 -3.347 1.00 0.00 19 LYS A CA 16
ATOM 27148 C C . LYS A 1 19 ? 6.826 -13.258 -4.505 1.00 0.00 19 LYS A C 16
ATOM 27149 O O . LYS A 1 19 ? 7.838 -13.927 -4.298 1.00 0.00 19 LYS A O 16
ATOM 27168 N N . GLN A 1 20 ? 6.343 -13.032 -5.722 1.00 0.00 20 GLN A N 16
ATOM 27169 C CA . GLN A 1 20 ? 6.991 -13.569 -6.913 1.00 0.00 20 GLN A CA 16
ATOM 27170 C C . GLN A 1 20 ? 8.421 -13.051 -7.035 1.00 0.00 20 GLN A C 16
ATOM 27171 O O . GLN A 1 20 ? 8.662 -11.846 -6.975 1.00 0.00 20 GLN A O 16
ATOM 27185 N N . ALA A 1 21 ? 9.365 -13.971 -7.206 1.00 0.00 21 ALA A N 16
ATOM 27186 C CA . ALA A 1 21 ? 10.770 -13.607 -7.338 1.00 0.00 21 ALA A CA 16
ATOM 27187 C C . ALA A 1 21 ? 10.949 -12.453 -8.319 1.00 0.00 21 ALA A C 16
ATOM 27188 O O . ALA A 1 21 ? 10.041 -12.131 -9.085 1.00 0.00 21 ALA A O 16
ATOM 27195 N N . SER A 1 22 ? 12.124 -11.833 -8.288 1.00 0.00 22 SER A N 16
ATOM 27196 C CA . SER A 1 22 ? 12.420 -10.711 -9.171 1.00 0.00 22 SER A CA 16
ATOM 27197 C C . SER A 1 22 ? 13.407 -11.122 -10.260 1.00 0.00 22 SER A C 16
ATOM 27198 O O . SER A 1 22 ? 13.286 -10.706 -11.412 1.00 0.00 22 SER A O 16
ATOM 27206 N N . SER A 1 23 ? 14.384 -11.941 -9.885 1.00 0.00 23 SER A N 16
ATOM 27207 C CA . SER A 1 23 ? 15.396 -12.406 -10.827 1.00 0.00 23 SER A CA 16
ATOM 27208 C C . SER A 1 23 ? 14.758 -13.210 -11.956 1.00 0.00 23 SER A C 16
ATOM 27209 O O . SER A 1 23 ? 13.545 -13.414 -11.979 1.00 0.00 23 SER A O 16
ATOM 27217 N N . GLY A 1 24 ? 15.586 -13.665 -12.891 1.00 0.00 24 GLY A N 16
ATOM 27218 C CA . GLY A 1 24 ? 15.086 -14.441 -14.011 1.00 0.00 24 GLY A CA 16
ATOM 27219 C C . GLY A 1 24 ? 14.034 -15.449 -13.593 1.00 0.00 24 GLY A C 16
ATOM 27220 O O . GLY A 1 24 ? 12.948 -15.500 -14.171 1.00 0.00 24 GLY A O 16
ATOM 27224 N N . VAL A 1 25 ? 14.355 -16.256 -12.587 1.00 0.00 25 VAL A N 16
ATOM 27225 C CA . VAL A 1 25 ? 13.430 -17.268 -12.092 1.00 0.00 25 VAL A CA 16
ATOM 27226 C C . VAL A 1 25 ? 12.011 -16.718 -12.002 1.00 0.00 25 VAL A C 16
ATOM 27227 O O . VAL A 1 25 ? 11.804 -15.505 -11.976 1.00 0.00 25 VAL A O 16
ATOM 27240 N N . LYS A 1 26 ? 11.035 -17.618 -11.954 1.00 0.00 26 LYS A N 16
ATOM 27241 C CA . LYS A 1 26 ? 9.634 -17.225 -11.864 1.00 0.00 26 LYS A CA 16
ATOM 27242 C C . LYS A 1 26 ? 8.902 -18.053 -10.813 1.00 0.00 26 LYS A C 16
ATOM 27243 O O . LYS A 1 26 ? 7.768 -18.481 -11.026 1.00 0.00 26 LYS A O 16
ATOM 27262 N N . GLN A 1 27 ? 9.558 -18.273 -9.678 1.00 0.00 27 GLN A N 16
ATOM 27263 C CA . GLN A 1 27 ? 8.968 -19.049 -8.593 1.00 0.00 27 GLN A CA 16
ATOM 27264 C C . GLN A 1 27 ? 8.499 -18.137 -7.464 1.00 0.00 27 GLN A C 16
ATOM 27265 O O . GLN A 1 27 ? 9.017 -17.035 -7.287 1.00 0.00 27 GLN A O 16
ATOM 27279 N N . TRP A 1 28 ? 7.515 -18.604 -6.704 1.00 0.00 28 TRP A N 16
ATOM 27280 C CA . TRP A 1 28 ? 6.975 -17.830 -5.592 1.00 0.00 28 TRP A CA 16
ATOM 27281 C C . TRP A 1 28 ? 7.649 -18.219 -4.280 1.00 0.00 28 TRP A C 16
ATOM 27282 O O . TRP A 1 28 ? 7.873 -19.399 -4.014 1.00 0.00 28 TRP A O 16
ATOM 27303 N N . ASN A 1 29 ? 7.968 -17.219 -3.465 1.00 0.00 29 ASN A N 16
ATOM 27304 C CA . ASN A 1 29 ? 8.616 -17.458 -2.180 1.00 0.00 29 ASN A CA 16
ATOM 27305 C C . ASN A 1 29 ? 7.782 -16.890 -1.036 1.00 0.00 29 ASN A C 16
ATOM 27306 O O . ASN A 1 29 ? 7.780 -15.683 -0.794 1.00 0.00 29 ASN A O 16
ATOM 27317 N N . LYS A 1 30 ? 7.075 -17.769 -0.334 1.00 0.00 30 LYS A N 16
ATOM 27318 C CA . LYS A 1 30 ? 6.238 -17.358 0.787 1.00 0.00 30 LYS A CA 16
ATOM 27319 C C . LYS A 1 30 ? 6.978 -16.371 1.685 1.00 0.00 30 LYS A C 16
ATOM 27320 O O . LYS A 1 30 ? 8.098 -16.634 2.121 1.00 0.00 30 LYS A O 16
ATOM 27339 N N . ARG A 1 31 ? 6.343 -15.236 1.958 1.00 0.00 31 ARG A N 16
ATOM 27340 C CA . ARG A 1 31 ? 6.941 -14.210 2.804 1.00 0.00 31 ARG A CA 16
ATOM 27341 C C . ARG A 1 31 ? 5.874 -13.496 3.629 1.00 0.00 31 ARG A C 16
ATOM 27342 O O . ARG A 1 31 ? 4.736 -13.340 3.187 1.00 0.00 31 ARG A O 16
ATOM 27363 N N . TRP A 1 32 ? 6.250 -13.066 4.827 1.00 0.00 32 TRP A N 16
ATOM 27364 C CA . TRP A 1 32 ? 5.326 -12.368 5.714 1.00 0.00 32 TRP A CA 16
ATOM 27365 C C . TRP A 1 32 ? 5.161 -10.912 5.292 1.00 0.00 32 TRP A C 16
ATOM 27366 O O . TRP A 1 32 ? 6.130 -10.154 5.251 1.00 0.00 32 TRP A O 16
ATOM 27387 N N . PHE A 1 33 ? 3.928 -10.527 4.980 1.00 0.00 33 PHE A N 16
ATOM 27388 C CA . PHE A 1 33 ? 3.636 -9.161 4.561 1.00 0.00 33 PHE A CA 16
ATOM 27389 C C . PHE A 1 33 ? 2.834 -8.424 5.629 1.00 0.00 33 PHE A C 16
ATOM 27390 O O . PHE A 1 33 ? 2.025 -9.022 6.338 1.00 0.00 33 PHE A O 16
ATOM 27407 N N . VAL A 1 34 ? 3.065 -7.119 5.739 1.00 0.00 34 VAL A N 16
ATOM 27408 C CA . VAL A 1 34 ? 2.365 -6.298 6.719 1.00 0.00 34 VAL A CA 16
ATOM 27409 C C . VAL A 1 34 ? 2.105 -4.897 6.178 1.00 0.00 34 VAL A C 16
ATOM 27410 O O . VAL A 1 34 ? 3.024 -4.084 6.064 1.00 0.00 34 VAL A O 16
ATOM 27423 N N . LEU A 1 35 ? 0.849 -4.620 5.846 1.00 0.00 35 LEU A N 16
ATOM 27424 C CA . LEU A 1 35 ? 0.468 -3.315 5.317 1.00 0.00 35 LEU A CA 16
ATOM 27425 C C . LEU A 1 35 ? 0.649 -2.226 6.370 1.00 0.00 35 LEU A C 16
ATOM 27426 O O . LEU A 1 35 ? 0.231 -2.381 7.517 1.00 0.00 35 LEU A O 16
ATOM 27442 N N . VAL A 1 36 ? 1.274 -1.123 5.971 1.00 0.00 36 VAL A N 16
ATOM 27443 C CA . VAL A 1 36 ? 1.508 -0.006 6.879 1.00 0.00 36 VAL A CA 16
ATOM 27444 C C . VAL A 1 36 ? 0.940 1.290 6.313 1.00 0.00 36 VAL A C 16
ATOM 27445 O O . VAL A 1 36 ? 0.370 1.306 5.222 1.00 0.00 36 VAL A O 16
ATOM 27458 N N . ASP A 1 37 ? 1.099 2.376 7.062 1.00 0.00 37 ASP A N 16
ATOM 27459 C CA . ASP A 1 37 ? 0.603 3.679 6.634 1.00 0.00 37 ASP A CA 16
ATOM 27460 C C . ASP A 1 37 ? 1.024 3.977 5.199 1.00 0.00 37 ASP A C 16
ATOM 27461 O O . ASP A 1 37 ? 2.208 4.160 4.914 1.00 0.00 37 ASP A O 16
ATOM 27470 N N . ARG A 1 38 ? 0.048 4.021 4.298 1.00 0.00 38 ARG A N 16
ATOM 27471 C CA . ARG A 1 38 ? 0.317 4.294 2.892 1.00 0.00 38 ARG A CA 16
ATOM 27472 C C . ARG A 1 38 ? 1.598 3.599 2.439 1.00 0.00 38 ARG A C 16
ATOM 27473 O O . ARG A 1 38 ? 2.398 4.171 1.697 1.00 0.00 38 ARG A O 16
ATOM 27494 N N . CYS A 1 39 ? 1.785 2.364 2.890 1.00 0.00 39 CYS A N 16
ATOM 27495 C CA . CYS A 1 39 ? 2.969 1.590 2.533 1.00 0.00 39 CYS A CA 16
ATOM 27496 C C . CYS A 1 39 ? 2.772 0.113 2.857 1.00 0.00 39 CYS A C 16
ATOM 27497 O O . CYS A 1 39 ? 1.754 -0.278 3.429 1.00 0.00 39 CYS A O 16
ATOM 27505 N N . LEU A 1 40 ? 3.751 -0.704 2.486 1.00 0.00 40 LEU A N 16
ATOM 27506 C CA . LEU A 1 40 ? 3.685 -2.140 2.735 1.00 0.00 40 LEU A CA 16
ATOM 27507 C C . LEU A 1 40 ? 5.080 -2.721 2.948 1.00 0.00 40 LEU A C 16
ATOM 27508 O O . LEU A 1 40 ? 5.980 -2.515 2.134 1.00 0.00 40 LEU A O 16
ATOM 27524 N N . PHE A 1 41 ? 5.251 -3.449 4.047 1.00 0.00 41 PHE A N 16
ATOM 27525 C CA . PHE A 1 41 ? 6.535 -4.060 4.366 1.00 0.00 41 PHE A CA 16
ATOM 27526 C C . PHE A 1 41 ? 6.415 -5.581 4.421 1.00 0.00 41 PHE A C 16
ATOM 27527 O O . PHE A 1 41 ? 5.315 -6.124 4.524 1.00 0.00 41 PHE A O 16
ATOM 27544 N N . TYR A 1 42 ? 7.554 -6.261 4.351 1.00 0.00 42 TYR A N 16
ATOM 27545 C CA . TYR A 1 42 ? 7.577 -7.718 4.389 1.00 0.00 42 TYR A CA 16
ATOM 27546 C C . TYR A 1 42 ? 8.817 -8.224 5.120 1.00 0.00 42 TYR A C 16
ATOM 27547 O O . TYR A 1 42 ? 9.880 -7.606 5.064 1.00 0.00 42 TYR A O 16
ATOM 27565 N N . TYR A 1 43 ? 8.672 -9.353 5.805 1.00 0.00 43 TYR A N 16
ATOM 27566 C CA . TYR A 1 43 ? 9.779 -9.943 6.549 1.00 0.00 43 TYR A CA 16
ATOM 27567 C C . TYR A 1 43 ? 9.857 -11.447 6.308 1.00 0.00 43 TYR A C 16
ATOM 27568 O O . TYR A 1 43 ? 8.902 -12.063 5.835 1.00 0.00 43 TYR A O 16
ATOM 27586 N N . LYS A 1 44 ? 11.003 -12.034 6.637 1.00 0.00 44 LYS A N 16
ATOM 27587 C CA . LYS A 1 44 ? 11.209 -13.466 6.460 1.00 0.00 44 LYS A CA 16
ATOM 27588 C C . LYS A 1 44 ? 10.151 -14.265 7.215 1.00 0.00 44 LYS A C 16
ATOM 27589 O O . LYS A 1 44 ? 9.691 -15.306 6.743 1.00 0.00 44 LYS A O 16
ATOM 27608 N N . ASP A 1 45 ? 9.768 -13.772 8.387 1.00 0.00 45 ASP A N 16
ATOM 27609 C CA . ASP A 1 45 ? 8.763 -14.439 9.206 1.00 0.00 45 ASP A CA 16
ATOM 27610 C C . ASP A 1 45 ? 8.070 -13.445 10.132 1.00 0.00 45 ASP A C 16
ATOM 27611 O O . ASP A 1 45 ? 8.494 -12.296 10.254 1.00 0.00 45 ASP A O 16
ATOM 27620 N N . GLU A 1 46 ? 7.001 -13.895 10.782 1.00 0.00 46 GLU A N 16
ATOM 27621 C CA . GLU A 1 46 ? 6.248 -13.044 11.696 1.00 0.00 46 GLU A CA 16
ATOM 27622 C C . GLU A 1 46 ? 7.184 -12.311 12.653 1.00 0.00 46 GLU A C 16
ATOM 27623 O O . GLU A 1 46 ? 6.893 -11.201 13.097 1.00 0.00 46 GLU A O 16
ATOM 27635 N N . LYS A 1 47 ? 8.311 -12.942 12.967 1.00 0.00 47 LYS A N 16
ATOM 27636 C CA . LYS A 1 47 ? 9.292 -12.352 13.870 1.00 0.00 47 LYS A CA 16
ATOM 27637 C C . LYS A 1 47 ? 9.625 -10.923 13.454 1.00 0.00 47 LYS A C 16
ATOM 27638 O O . LYS A 1 47 ? 9.891 -10.068 14.298 1.00 0.00 47 LYS A O 16
ATOM 27657 N N . GLU A 1 48 ? 9.607 -10.672 12.149 1.00 0.00 48 GLU A N 16
ATOM 27658 C CA . GLU A 1 48 ? 9.907 -9.346 11.622 1.00 0.00 48 GLU A CA 16
ATOM 27659 C C . GLU A 1 48 ? 11.042 -8.693 12.406 1.00 0.00 48 GLU A C 16
ATOM 27660 O O . GLU A 1 48 ? 10.909 -7.570 12.891 1.00 0.00 48 GLU A O 16
ATOM 27672 N N . GLU A 1 49 ? 12.158 -9.406 12.525 1.00 0.00 49 GLU A N 16
ATOM 27673 C CA . GLU A 1 49 ? 13.315 -8.897 13.251 1.00 0.00 49 GLU A CA 16
ATOM 27674 C C . GLU A 1 49 ? 13.809 -7.589 12.639 1.00 0.00 49 GLU A C 16
ATOM 27675 O O . GLU A 1 49 ? 13.909 -6.571 13.323 1.00 0.00 49 GLU A O 16
ATOM 27687 N N . SER A 1 50 ? 14.117 -7.627 11.347 1.00 0.00 50 SER A N 16
ATOM 27688 C CA . SER A 1 50 ? 14.605 -6.447 10.643 1.00 0.00 50 SER A CA 16
ATOM 27689 C C . SER A 1 50 ? 14.089 -6.419 9.207 1.00 0.00 50 SER A C 16
ATOM 27690 O O . SER A 1 50 ? 14.353 -7.331 8.423 1.00 0.00 50 SER A O 16
ATOM 27698 N N . ILE A 1 51 ? 13.352 -5.365 8.871 1.00 0.00 51 ILE A N 16
ATOM 27699 C CA . ILE A 1 51 ? 12.800 -5.217 7.530 1.00 0.00 51 ILE A CA 16
ATOM 27700 C C . ILE A 1 51 ? 13.843 -5.544 6.467 1.00 0.00 51 ILE A C 16
ATOM 27701 O O . ILE A 1 51 ? 15.024 -5.235 6.624 1.00 0.00 51 ILE A O 16
ATOM 27717 N N . LEU A 1 52 ? 13.398 -6.170 5.383 1.00 0.00 52 LEU A N 16
ATOM 27718 C CA . LEU A 1 52 ? 14.292 -6.538 4.290 1.00 0.00 52 LEU A CA 16
ATOM 27719 C C . LEU A 1 52 ? 14.007 -5.701 3.048 1.00 0.00 52 LEU A C 16
ATOM 27720 O O . LEU A 1 52 ? 14.926 -5.248 2.367 1.00 0.00 52 LEU A O 16
ATOM 27736 N N . GLY A 1 53 ? 12.725 -5.497 2.759 1.00 0.00 53 GLY A N 16
ATOM 27737 C CA . GLY A 1 53 ? 12.341 -4.712 1.600 1.00 0.00 53 GLY A CA 16
ATOM 27738 C C . GLY A 1 53 ? 11.084 -3.900 1.840 1.00 0.00 53 GLY A C 16
ATOM 27739 O O . GLY A 1 53 ? 10.182 -4.335 2.555 1.00 0.00 53 GLY A O 16
ATOM 27743 N N . SER A 1 54 ? 11.025 -2.714 1.242 1.00 0.00 54 SER A N 16
ATOM 27744 C CA . SER A 1 54 ? 9.871 -1.836 1.399 1.00 0.00 54 SER A CA 16
ATOM 27745 C C . SER A 1 54 ? 9.124 -1.679 0.078 1.00 0.00 54 SER A C 16
ATOM 27746 O O . SER A 1 54 ? 9.728 -1.417 -0.963 1.00 0.00 54 SER A O 16
ATOM 27754 N N . ILE A 1 55 ? 7.806 -1.843 0.128 1.00 0.00 55 ILE A N 16
ATOM 27755 C CA . ILE A 1 55 ? 6.976 -1.719 -1.063 1.00 0.00 55 ILE A CA 16
ATOM 27756 C C . ILE A 1 55 ? 6.056 -0.507 -0.969 1.00 0.00 55 ILE A C 16
ATOM 27757 O O . ILE A 1 55 ? 5.056 -0.509 -0.250 1.00 0.00 55 ILE A O 16
ATOM 27773 N N . PRO A 1 56 ? 6.398 0.555 -1.713 1.00 0.00 56 PRO A N 16
ATOM 27774 C CA . PRO A 1 56 ? 5.614 1.794 -1.732 1.00 0.00 56 PRO A CA 16
ATOM 27775 C C . PRO A 1 56 ? 4.269 1.618 -2.427 1.00 0.00 56 PRO A C 16
ATOM 27776 O O . PRO A 1 56 ? 4.181 0.993 -3.485 1.00 0.00 56 PRO A O 16
ATOM 27787 N N . LEU A 1 57 ? 3.221 2.173 -1.827 1.00 0.00 57 LEU A N 16
ATOM 27788 C CA . LEU A 1 57 ? 1.878 2.078 -2.388 1.00 0.00 57 LEU A CA 16
ATOM 27789 C C . LEU A 1 57 ? 1.346 3.457 -2.763 1.00 0.00 57 LEU A C 16
ATOM 27790 O O . LEU A 1 57 ? 0.376 3.577 -3.513 1.00 0.00 57 LEU A O 16
ATOM 27806 N N . LEU A 1 58 ? 1.986 4.495 -2.237 1.00 0.00 58 LEU A N 16
ATOM 27807 C CA . LEU A 1 58 ? 1.578 5.868 -2.518 1.00 0.00 58 LEU A CA 16
ATOM 27808 C C . LEU A 1 58 ? 1.383 6.082 -4.016 1.00 0.00 58 LEU A C 16
ATOM 27809 O O . LEU A 1 58 ? 2.350 6.170 -4.772 1.00 0.00 58 LEU A O 16
ATOM 27825 N N . SER A 1 59 ? 0.125 6.166 -4.437 1.00 0.00 59 SER A N 16
ATOM 27826 C CA . SER A 1 59 ? -0.198 6.369 -5.844 1.00 0.00 59 SER A CA 16
ATOM 27827 C C . SER A 1 59 ? 0.029 5.089 -6.643 1.00 0.00 59 SER A C 16
ATOM 27828 O O . SER A 1 59 ? 0.714 5.095 -7.666 1.00 0.00 59 SER A O 16
ATOM 27836 N N . PHE A 1 60 ? -0.553 3.992 -6.169 1.00 0.00 60 PHE A N 16
ATOM 27837 C CA . PHE A 1 60 ? -0.414 2.704 -6.837 1.00 0.00 60 PHE A CA 16
ATOM 27838 C C . PHE A 1 60 ? -1.772 2.181 -7.298 1.00 0.00 60 PHE A C 16
ATOM 27839 O O . PHE A 1 60 ? -2.799 2.830 -7.098 1.00 0.00 60 PHE A O 16
ATOM 27856 N N . ARG A 1 61 ? -1.768 1.004 -7.914 1.00 0.00 61 ARG A N 16
ATOM 27857 C CA . ARG A 1 61 ? -2.998 0.394 -8.405 1.00 0.00 61 ARG A CA 16
ATOM 27858 C C . ARG A 1 61 ? -3.059 -1.084 -8.030 1.00 0.00 61 ARG A C 16
ATOM 27859 O O . ARG A 1 61 ? -2.491 -1.934 -8.717 1.00 0.00 61 ARG A O 16
ATOM 27880 N N . VAL A 1 62 ? -3.750 -1.384 -6.935 1.00 0.00 62 VAL A N 16
ATOM 27881 C CA . VAL A 1 62 ? -3.886 -2.759 -6.469 1.00 0.00 62 VAL A CA 16
ATOM 27882 C C . VAL A 1 62 ? -5.209 -3.365 -6.924 1.00 0.00 62 VAL A C 16
ATOM 27883 O O . VAL A 1 62 ? -6.274 -2.787 -6.711 1.00 0.00 62 VAL A O 16
ATOM 27896 N N . ALA A 1 63 ? -5.133 -4.535 -7.551 1.00 0.00 63 ALA A N 16
ATOM 27897 C CA . ALA A 1 63 ? -6.324 -5.221 -8.034 1.00 0.00 63 ALA A CA 16
ATOM 27898 C C . ALA A 1 63 ? -5.982 -6.610 -8.562 1.00 0.00 63 ALA A C 16
ATOM 27899 O O . ALA A 1 63 ? -4.883 -6.839 -9.067 1.00 0.00 63 ALA A O 16
ATOM 27906 N N . ALA A 1 64 ? -6.929 -7.534 -8.441 1.00 0.00 64 ALA A N 16
ATOM 27907 C CA . ALA A 1 64 ? -6.727 -8.901 -8.907 1.00 0.00 64 ALA A CA 16
ATOM 27908 C C . ALA A 1 64 ? -5.865 -8.930 -10.164 1.00 0.00 64 ALA A C 16
ATOM 27909 O O . ALA A 1 64 ? -5.909 -8.010 -10.981 1.00 0.00 64 ALA A O 16
ATOM 27916 N N . VAL A 1 65 ? -5.080 -9.992 -10.314 1.00 0.00 65 VAL A N 16
ATOM 27917 C CA . VAL A 1 65 ? -4.207 -10.141 -11.472 1.00 0.00 65 VAL A CA 16
ATOM 27918 C C . VAL A 1 65 ? -4.994 -10.018 -12.772 1.00 0.00 65 VAL A C 16
ATOM 27919 O O . VAL A 1 65 ? -6.221 -9.933 -12.760 1.00 0.00 65 VAL A O 16
ATOM 27932 N N . GLN A 1 66 ? -4.278 -10.009 -13.892 1.00 0.00 66 GLN A N 16
ATOM 27933 C CA . GLN A 1 66 ? -4.910 -9.896 -15.201 1.00 0.00 66 GLN A CA 16
ATOM 27934 C C . GLN A 1 66 ? -4.974 -11.253 -15.894 1.00 0.00 66 GLN A C 16
ATOM 27935 O O . GLN A 1 66 ? -4.259 -12.192 -15.541 1.00 0.00 66 GLN A O 16
ATOM 27949 N N . PRO A 1 67 ? -5.850 -11.362 -16.903 1.00 0.00 67 PRO A N 16
ATOM 27950 C CA . PRO A 1 67 ? -6.029 -12.601 -17.667 1.00 0.00 67 PRO A CA 16
ATOM 27951 C C . PRO A 1 67 ? -4.825 -12.917 -18.548 1.00 0.00 67 PRO A C 16
ATOM 27952 O O . PRO A 1 67 ? -4.621 -14.063 -18.949 1.00 0.00 67 PRO A O 16
ATOM 27963 N N . SER A 1 68 ? -4.030 -11.894 -18.846 1.00 0.00 68 SER A N 16
ATOM 27964 C CA . SER A 1 68 ? -2.848 -12.062 -19.682 1.00 0.00 68 SER A CA 16
ATOM 27965 C C . SER A 1 68 ? -1.728 -12.750 -18.908 1.00 0.00 68 SER A C 16
ATOM 27966 O O . SER A 1 68 ? -0.970 -13.545 -19.465 1.00 0.00 68 SER A O 16
ATOM 27974 N N . ASP A 1 69 ? -1.630 -12.439 -17.620 1.00 0.00 69 ASP A N 16
ATOM 27975 C CA . ASP A 1 69 ? -0.603 -13.027 -16.767 1.00 0.00 69 ASP A CA 16
ATOM 27976 C C . ASP A 1 69 ? -0.844 -14.521 -16.578 1.00 0.00 69 ASP A C 16
ATOM 27977 O O . ASP A 1 69 ? 0.097 -15.312 -16.543 1.00 0.00 69 ASP A O 16
ATOM 27986 N N . ASN A 1 70 ? -2.113 -14.900 -16.456 1.00 0.00 70 ASN A N 16
ATOM 27987 C CA . ASN A 1 70 ? -2.477 -16.299 -16.269 1.00 0.00 70 ASN A CA 16
ATOM 27988 C C . ASN A 1 70 ? -1.826 -16.868 -15.012 1.00 0.00 70 ASN A C 16
ATOM 27989 O O . ASN A 1 70 ? -1.301 -17.981 -15.022 1.00 0.00 70 ASN A O 16
ATOM 28000 N N . ILE A 1 71 ? -1.866 -16.096 -13.931 1.00 0.00 71 ILE A N 16
ATOM 28001 C CA . ILE A 1 71 ? -1.282 -16.523 -12.666 1.00 0.00 71 ILE A CA 16
ATOM 28002 C C . ILE A 1 71 ? -1.912 -17.824 -12.181 1.00 0.00 71 ILE A C 16
ATOM 28003 O O . ILE A 1 71 ? -2.906 -17.812 -11.455 1.00 0.00 71 ILE A O 16
ATOM 28019 N N . SER A 1 72 ? -1.325 -18.946 -12.586 1.00 0.00 72 SER A N 16
ATOM 28020 C CA . SER A 1 72 ? -1.830 -20.257 -12.194 1.00 0.00 72 SER A CA 16
ATOM 28021 C C . SER A 1 72 ? -2.405 -20.218 -10.782 1.00 0.00 72 SER A C 16
ATOM 28022 O O . SER A 1 72 ? -3.500 -20.722 -10.532 1.00 0.00 72 SER A O 16
ATOM 28030 N N . ARG A 1 73 ? -1.659 -19.615 -9.862 1.00 0.00 73 ARG A N 16
ATOM 28031 C CA . ARG A 1 73 ? -2.093 -19.510 -8.474 1.00 0.00 73 ARG A CA 16
ATOM 28032 C C . ARG A 1 73 ? -3.409 -18.745 -8.373 1.00 0.00 73 ARG A C 16
ATOM 28033 O O . ARG A 1 73 ? -3.553 -17.658 -8.933 1.00 0.00 73 ARG A O 16
ATOM 28054 N N . LYS A 1 74 ? -4.368 -19.320 -7.655 1.00 0.00 74 LYS A N 16
ATOM 28055 C CA . LYS A 1 74 ? -5.672 -18.694 -7.478 1.00 0.00 74 LYS A CA 16
ATOM 28056 C C . LYS A 1 74 ? -5.636 -17.670 -6.348 1.00 0.00 74 LYS A C 16
ATOM 28057 O O . LYS A 1 74 ? -4.846 -17.792 -5.411 1.00 0.00 74 LYS A O 16
ATOM 28076 N N . HIS A 1 75 ? -6.496 -16.661 -6.441 1.00 0.00 75 HIS A N 16
ATOM 28077 C CA . HIS A 1 75 ? -6.563 -15.617 -5.425 1.00 0.00 75 HIS A CA 16
ATOM 28078 C C . HIS A 1 75 ? -5.301 -14.760 -5.442 1.00 0.00 75 HIS A C 16
ATOM 28079 O O . HIS A 1 75 ? -4.767 -14.400 -4.393 1.00 0.00 75 HIS A O 16
ATOM 28094 N N . THR A 1 76 ? -4.827 -14.436 -6.642 1.00 0.00 76 THR A N 16
ATOM 28095 C CA . THR A 1 76 ? -3.627 -13.624 -6.796 1.00 0.00 76 THR A CA 16
ATOM 28096 C C . THR A 1 76 ? -3.970 -12.229 -7.308 1.00 0.00 76 THR A C 16
ATOM 28097 O O . THR A 1 76 ? -4.862 -12.064 -8.139 1.00 0.00 76 THR A O 16
ATOM 28108 N N . PHE A 1 77 ? -3.254 -11.228 -6.806 1.00 0.00 77 PHE A N 16
ATOM 28109 C CA . PHE A 1 77 ? -3.483 -9.846 -7.212 1.00 0.00 77 PHE A CA 16
ATOM 28110 C C . PHE A 1 77 ? -2.171 -9.169 -7.598 1.00 0.00 77 PHE A C 16
ATOM 28111 O O . PHE A 1 77 ? -1.095 -9.585 -7.170 1.00 0.00 77 PHE A O 16
ATOM 28128 N N . LYS A 1 78 ? -2.270 -8.122 -8.410 1.00 0.00 78 LYS A N 16
ATOM 28129 C CA . LYS A 1 78 ? -1.093 -7.385 -8.855 1.00 0.00 78 LYS A CA 16
ATOM 28130 C C . LYS A 1 78 ? -1.197 -5.912 -8.471 1.00 0.00 78 LYS A C 16
ATOM 28131 O O . LYS A 1 78 ? -2.294 -5.375 -8.325 1.00 0.00 78 LYS A O 16
ATOM 28150 N N . ALA A 1 79 ? -0.047 -5.265 -8.310 1.00 0.00 79 ALA A N 16
ATOM 28151 C CA . ALA A 1 79 ? -0.010 -3.853 -7.947 1.00 0.00 79 ALA A CA 16
ATOM 28152 C C . ALA A 1 79 ? 0.967 -3.085 -8.831 1.00 0.00 79 ALA A C 16
ATOM 28153 O O . ALA A 1 79 ? 2.158 -3.390 -8.867 1.00 0.00 79 ALA A O 16
ATOM 28160 N N . GLU A 1 80 ? 0.453 -2.087 -9.544 1.00 0.00 80 GLU A N 16
ATOM 28161 C CA . GLU A 1 80 ? 1.280 -1.277 -10.430 1.00 0.00 80 GLU A CA 16
ATOM 28162 C C . GLU A 1 80 ? 1.311 0.177 -9.966 1.00 0.00 80 GLU A C 16
ATOM 28163 O O . GLU A 1 80 ? 0.431 0.625 -9.231 1.00 0.00 80 GLU A O 16
ATOM 28175 N N . HIS A 1 81 ? 2.332 0.909 -10.401 1.00 0.00 81 HIS A N 16
ATOM 28176 C CA . HIS A 1 81 ? 2.479 2.312 -10.031 1.00 0.00 81 HIS A CA 16
ATOM 28177 C C . HIS A 1 81 ? 2.815 3.163 -11.252 1.00 0.00 81 HIS A C 16
ATOM 28178 O O . HIS A 1 81 ? 3.839 3.845 -11.282 1.00 0.00 81 HIS A O 16
ATOM 28193 N N . ALA A 1 82 ? 1.947 3.117 -12.257 1.00 0.00 82 ALA A N 16
ATOM 28194 C CA . ALA A 1 82 ? 2.151 3.885 -13.479 1.00 0.00 82 ALA A CA 16
ATOM 28195 C C . ALA A 1 82 ? 3.268 3.283 -14.325 1.00 0.00 82 ALA A C 16
ATOM 28196 O O . ALA A 1 82 ? 3.902 3.978 -15.118 1.00 0.00 82 ALA A O 16
ATOM 28203 N N . GLY A 1 83 ? 3.503 1.986 -14.150 1.00 0.00 83 GLY A N 16
ATOM 28204 C CA . GLY A 1 83 ? 4.544 1.313 -14.905 1.00 0.00 83 GLY A CA 16
ATOM 28205 C C . GLY A 1 83 ? 5.786 1.054 -14.075 1.00 0.00 83 GLY A C 16
ATOM 28206 O O . GLY A 1 83 ? 6.497 0.074 -14.298 1.00 0.00 83 GLY A O 16
ATOM 28210 N N . VAL A 1 84 ? 6.049 1.936 -13.115 1.00 0.00 84 VAL A N 16
ATOM 28211 C CA . VAL A 1 84 ? 7.214 1.798 -12.249 1.00 0.00 84 VAL A CA 16
ATOM 28212 C C . VAL A 1 84 ? 7.556 0.331 -12.017 1.00 0.00 84 VAL A C 16
ATOM 28213 O O . VAL A 1 84 ? 8.632 -0.133 -12.395 1.00 0.00 84 VAL A O 16
ATOM 28226 N N . ARG A 1 85 ? 6.634 -0.395 -11.394 1.00 0.00 85 ARG A N 16
ATOM 28227 C CA . ARG A 1 85 ? 6.838 -1.810 -11.111 1.00 0.00 85 ARG A CA 16
ATOM 28228 C C . ARG A 1 85 ? 5.513 -2.501 -10.804 1.00 0.00 85 ARG A C 16
ATOM 28229 O O . ARG A 1 85 ? 4.678 -1.969 -10.071 1.00 0.00 85 ARG A O 16
ATOM 28250 N N . THR A 1 86 ? 5.325 -3.689 -11.370 1.00 0.00 86 THR A N 16
ATOM 28251 C CA . THR A 1 86 ? 4.101 -4.451 -11.159 1.00 0.00 86 THR A CA 16
ATOM 28252 C C . THR A 1 86 ? 4.339 -5.623 -10.214 1.00 0.00 86 THR A C 16
ATOM 28253 O O . THR A 1 86 ? 4.857 -6.664 -10.618 1.00 0.00 86 THR A O 16
ATOM 28264 N N . TYR A 1 87 ? 3.956 -5.447 -8.954 1.00 0.00 87 TYR A N 16
ATOM 28265 C CA . TYR A 1 87 ? 4.130 -6.490 -7.950 1.00 0.00 87 TYR A CA 16
ATOM 28266 C C . TYR A 1 87 ? 3.002 -7.515 -8.028 1.00 0.00 87 TYR A C 16
ATOM 28267 O O . TYR A 1 87 ? 1.877 -7.189 -8.408 1.00 0.00 87 TYR A O 16
ATOM 28285 N N . PHE A 1 88 ? 3.312 -8.755 -7.665 1.00 0.00 88 PHE A N 16
ATOM 28286 C CA . PHE A 1 88 ? 2.326 -9.829 -7.694 1.00 0.00 88 PHE A CA 16
ATOM 28287 C C . PHE A 1 88 ? 2.287 -10.567 -6.359 1.00 0.00 88 PHE A C 16
ATOM 28288 O O . PHE A 1 88 ? 3.304 -11.080 -5.890 1.00 0.00 88 PHE A O 16
ATOM 28305 N N . PHE A 1 89 ? 1.106 -10.617 -5.751 1.00 0.00 89 PHE A N 16
ATOM 28306 C CA . PHE A 1 89 ? 0.934 -11.290 -4.469 1.00 0.00 89 PHE A CA 16
ATOM 28307 C C . PHE A 1 89 ? -0.125 -12.385 -4.568 1.00 0.00 89 PHE A C 16
ATOM 28308 O O . PHE A 1 89 ? -1.234 -12.149 -5.048 1.00 0.00 89 PHE A O 16
ATOM 28325 N N . SER A 1 90 ? 0.226 -13.582 -4.111 1.00 0.00 90 SER A N 16
ATOM 28326 C CA . SER A 1 90 ? -0.692 -14.715 -4.151 1.00 0.00 90 SER A CA 16
ATOM 28327 C C . SER A 1 90 ? -1.209 -15.045 -2.754 1.00 0.00 90 SER A C 16
ATOM 28328 O O . SER A 1 90 ? -0.429 -15.243 -1.823 1.00 0.00 90 SER A O 16
ATOM 28336 N N . ALA A 1 91 ? -2.529 -15.102 -2.618 1.00 0.00 91 ALA A N 16
ATOM 28337 C CA . ALA A 1 91 ? -3.152 -15.411 -1.336 1.00 0.00 91 ALA A CA 16
ATOM 28338 C C . ALA A 1 91 ? -3.635 -16.856 -1.294 1.00 0.00 91 ALA A C 16
ATOM 28339 O O . ALA A 1 91 ? -4.315 -17.320 -2.208 1.00 0.00 91 ALA A O 16
ATOM 28346 N N . GLU A 1 92 ? -3.277 -17.564 -0.227 1.00 0.00 92 GLU A N 16
ATOM 28347 C CA . GLU A 1 92 ? -3.674 -18.958 -0.067 1.00 0.00 92 GLU A CA 16
ATOM 28348 C C . GLU A 1 92 ? -5.185 -19.114 -0.210 1.00 0.00 92 GLU A C 16
ATOM 28349 O O . GLU A 1 92 ? -5.665 -20.026 -0.882 1.00 0.00 92 GLU A O 16
ATOM 28361 N N . SER A 1 93 ? -5.929 -18.216 0.428 1.00 0.00 93 SER A N 16
ATOM 28362 C CA . SER A 1 93 ? -7.386 -18.255 0.377 1.00 0.00 93 SER A CA 16
ATOM 28363 C C . SER A 1 93 ? -7.935 -17.059 -0.396 1.00 0.00 93 SER A C 16
ATOM 28364 O O . SER A 1 93 ? -7.287 -16.021 -0.525 1.00 0.00 93 SER A O 16
ATOM 28372 N N . PRO A 1 94 ? -9.159 -17.208 -0.923 1.00 0.00 94 PRO A N 16
ATOM 28373 C CA . PRO A 1 94 ? -9.824 -16.151 -1.691 1.00 0.00 94 PRO A CA 16
ATOM 28374 C C . PRO A 1 94 ? -10.236 -14.971 -0.818 1.00 0.00 94 PRO A C 16
ATOM 28375 O O . PRO A 1 94 ? -10.221 -13.824 -1.263 1.00 0.00 94 PRO A O 16
ATOM 28386 N N . GLU A 1 95 ? -10.603 -15.261 0.426 1.00 0.00 95 GLU A N 16
ATOM 28387 C CA . GLU A 1 95 ? -11.019 -14.223 1.361 1.00 0.00 95 GLU A CA 16
ATOM 28388 C C . GLU A 1 95 ? -9.903 -13.205 1.577 1.00 0.00 95 GLU A C 16
ATOM 28389 O O . GLU A 1 95 ? -10.155 -12.006 1.685 1.00 0.00 95 GLU A O 16
ATOM 28401 N N . GLU A 1 96 ? -8.668 -13.694 1.638 1.00 0.00 96 GLU A N 16
ATOM 28402 C CA . GLU A 1 96 ? -7.513 -12.828 1.842 1.00 0.00 96 GLU A CA 16
ATOM 28403 C C . GLU A 1 96 ? -7.262 -11.958 0.614 1.00 0.00 96 GLU A C 16
ATOM 28404 O O . GLU A 1 96 ? -7.242 -10.730 0.705 1.00 0.00 96 GLU A O 16
ATOM 28416 N N . GLN A 1 97 ? -7.070 -12.603 -0.532 1.00 0.00 97 GLN A N 16
ATOM 28417 C CA . GLN A 1 97 ? -6.818 -11.888 -1.777 1.00 0.00 97 GLN A CA 16
ATOM 28418 C C . GLN A 1 97 ? -7.618 -10.590 -1.831 1.00 0.00 97 GLN A C 16
ATOM 28419 O O . GLN A 1 97 ? -7.049 -9.500 -1.854 1.00 0.00 97 GLN A O 16
ATOM 28433 N N . GLU A 1 98 ? -8.941 -10.717 -1.852 1.00 0.00 98 GLU A N 16
ATOM 28434 C CA . GLU A 1 98 ? -9.819 -9.554 -1.905 1.00 0.00 98 GLU A CA 16
ATOM 28435 C C . GLU A 1 98 ? -9.497 -8.578 -0.777 1.00 0.00 98 GLU A C 16
ATOM 28436 O O . GLU A 1 98 ? -9.143 -7.425 -1.021 1.00 0.00 98 GLU A O 16
ATOM 28448 N N . ALA A 1 99 ? -9.623 -9.049 0.459 1.00 0.00 99 ALA A N 16
ATOM 28449 C CA . ALA A 1 99 ? -9.345 -8.220 1.625 1.00 0.00 99 ALA A CA 16
ATOM 28450 C C . ALA A 1 99 ? -8.128 -7.332 1.389 1.00 0.00 99 ALA A C 16
ATOM 28451 O O . ALA A 1 99 ? -8.197 -6.113 1.550 1.00 0.00 99 ALA A O 16
ATOM 28458 N N . TRP A 1 100 ? -7.016 -7.950 1.008 1.00 0.00 100 TRP A N 16
ATOM 28459 C CA . TRP A 1 100 ? -5.783 -7.214 0.751 1.00 0.00 100 TRP A CA 16
ATOM 28460 C C . TRP A 1 100 ? -6.000 -6.144 -0.313 1.00 0.00 100 TRP A C 16
ATOM 28461 O O . TRP A 1 100 ? -5.803 -4.955 -0.059 1.00 0.00 100 TRP A O 16
ATOM 28482 N N . ILE A 1 101 ? -6.405 -6.572 -1.503 1.00 0.00 101 ILE A N 16
ATOM 28483 C CA . ILE A 1 101 ? -6.650 -5.649 -2.605 1.00 0.00 101 ILE A CA 16
ATOM 28484 C C . ILE A 1 101 ? -7.247 -4.339 -2.101 1.00 0.00 101 ILE A C 16
ATOM 28485 O O . ILE A 1 101 ? -6.996 -3.275 -2.666 1.00 0.00 101 ILE A O 16
ATOM 28501 N N . GLN A 1 102 ? -8.037 -4.426 -1.036 1.00 0.00 102 GLN A N 16
ATOM 28502 C CA . GLN A 1 102 ? -8.669 -3.247 -0.456 1.00 0.00 102 GLN A CA 16
ATOM 28503 C C . GLN A 1 102 ? -7.789 -2.636 0.629 1.00 0.00 102 GLN A C 16
ATOM 28504 O O . GLN A 1 102 ? -7.360 -1.487 0.520 1.00 0.00 102 GLN A O 16
ATOM 28518 N N . ALA A 1 103 ? -7.524 -3.411 1.676 1.00 0.00 103 ALA A N 16
ATOM 28519 C CA . ALA A 1 103 ? -6.694 -2.946 2.780 1.00 0.00 103 ALA A CA 16
ATOM 28520 C C . ALA A 1 103 ? -5.547 -2.076 2.276 1.00 0.00 103 ALA A C 16
ATOM 28521 O O . ALA A 1 103 ? -5.359 -0.952 2.740 1.00 0.00 103 ALA A O 16
ATOM 28528 N N . MET A 1 104 ? -4.783 -2.604 1.326 1.00 0.00 104 MET A N 16
ATOM 28529 C CA . MET A 1 104 ? -3.655 -1.874 0.759 1.00 0.00 104 MET A CA 16
ATOM 28530 C C . MET A 1 104 ? -4.112 -0.957 -0.370 1.00 0.00 104 MET A C 16
ATOM 28531 O O . MET A 1 104 ? -3.602 0.151 -0.528 1.00 0.00 104 MET A O 16
ATOM 28545 N N . GLY A 1 105 ? -5.078 -1.427 -1.154 1.00 0.00 105 GLY A N 16
ATOM 28546 C CA . GLY A 1 105 ? -5.588 -0.637 -2.259 1.00 0.00 105 GLY A CA 16
ATOM 28547 C C . GLY A 1 105 ? -5.988 0.763 -1.835 1.00 0.00 105 GLY A C 16
ATOM 28548 O O . GLY A 1 105 ? -5.504 1.748 -2.391 1.00 0.00 105 GLY A O 16
ATOM 28552 N N . GLU A 1 106 ? -6.875 0.849 -0.849 1.00 0.00 106 GLU A N 16
ATOM 28553 C CA . GLU A 1 106 ? -7.341 2.139 -0.353 1.00 0.00 106 GLU A CA 16
ATOM 28554 C C . GLU A 1 106 ? -6.172 3.099 -0.149 1.00 0.00 106 GLU A C 16
ATOM 28555 O O . GLU A 1 106 ? -6.232 4.261 -0.550 1.00 0.00 106 GLU A O 16
ATOM 28567 N N . ALA A 1 107 ? -5.110 2.603 0.477 1.00 0.00 107 ALA A N 16
ATOM 28568 C CA . ALA A 1 107 ? -3.926 3.415 0.733 1.00 0.00 107 ALA A CA 16
ATOM 28569 C C . ALA A 1 107 ? -3.415 4.061 -0.550 1.00 0.00 107 ALA A C 16
ATOM 28570 O O . ALA A 1 107 ? -2.852 5.155 -0.524 1.00 0.00 107 ALA A O 16
ATOM 28577 N N . ALA A 1 108 ? -3.615 3.376 -1.672 1.00 0.00 108 ALA A N 16
ATOM 28578 C CA . ALA A 1 108 ? -3.176 3.884 -2.965 1.00 0.00 108 ALA A CA 16
ATOM 28579 C C . ALA A 1 108 ? -4.280 4.685 -3.645 1.00 0.00 108 ALA A C 16
ATOM 28580 O O . ALA A 1 108 ? -4.011 5.663 -4.343 1.00 0.00 108 ALA A O 16
ATOM 28587 N N . ARG A 1 109 ? -5.524 4.265 -3.436 1.00 0.00 109 ARG A N 16
ATOM 28588 C CA . ARG A 1 109 ? -6.670 4.944 -4.030 1.00 0.00 109 ARG A CA 16
ATOM 28589 C C . ARG A 1 109 ? -6.672 6.426 -3.668 1.00 0.00 109 ARG A C 16
ATOM 28590 O O . ARG A 1 109 ? -6.322 6.803 -2.550 1.00 0.00 109 ARG A O 16
ATOM 28611 N N . VAL A 1 110 ? -7.068 7.262 -4.622 1.00 0.00 110 VAL A N 16
ATOM 28612 C CA . VAL A 1 110 ? -7.117 8.703 -4.404 1.00 0.00 110 VAL A CA 16
ATOM 28613 C C . VAL A 1 110 ? -6.022 9.150 -3.442 1.00 0.00 110 VAL A C 16
ATOM 28614 O O . VAL A 1 110 ? -6.297 9.790 -2.427 1.00 0.00 110 VAL A O 16
ATOM 28627 N N . GLN A 1 111 ? -4.779 8.810 -3.770 1.00 0.00 111 GLN A N 16
ATOM 28628 C CA . GLN A 1 111 ? -3.642 9.177 -2.934 1.00 0.00 111 GLN A CA 16
ATOM 28629 C C . GLN A 1 111 ? -3.713 10.646 -2.532 1.00 0.00 111 GLN A C 16
ATOM 28630 O O . GLN A 1 111 ? -4.216 11.482 -3.284 1.00 0.00 111 GLN A O 16
ATOM 28644 N N . SER A 1 112 ? -3.207 10.954 -1.343 1.00 0.00 112 SER A N 16
ATOM 28645 C CA . SER A 1 112 ? -3.217 12.323 -0.839 1.00 0.00 112 SER A CA 16
ATOM 28646 C C . SER A 1 112 ? -4.563 12.990 -1.106 1.00 0.00 112 SER A C 16
ATOM 28647 O O . SER A 1 112 ? -4.626 14.081 -1.671 1.00 0.00 112 SER A O 16
ATOM 28655 N N . GLY A 1 113 ? -5.638 12.325 -0.694 1.00 0.00 113 GLY A N 16
ATOM 28656 C CA . GLY A 1 113 ? -6.969 12.868 -0.898 1.00 0.00 113 GLY A CA 16
ATOM 28657 C C . GLY A 1 113 ? -7.992 12.262 0.042 1.00 0.00 113 GLY A C 16
ATOM 28658 O O . GLY A 1 113 ? -7.650 11.636 1.046 1.00 0.00 113 GLY A O 16
ATOM 28662 N N . PRO A 1 114 ? -9.281 12.448 -0.280 1.00 0.00 114 PRO A N 16
ATOM 28663 C CA . PRO A 1 114 ? -10.383 11.924 0.532 1.00 0.00 114 PRO A CA 16
ATOM 28664 C C . PRO A 1 114 ? -10.483 10.404 0.461 1.00 0.00 114 PRO A C 16
ATOM 28665 O O . PRO A 1 114 ? -11.165 9.857 -0.407 1.00 0.00 114 PRO A O 16
ATOM 28676 N N . SER A 1 115 ? -9.801 9.727 1.379 1.00 0.00 115 SER A N 16
ATOM 28677 C CA . SER A 1 115 ? -9.811 8.269 1.418 1.00 0.00 115 SER A CA 16
ATOM 28678 C C . SER A 1 115 ? -10.974 7.756 2.261 1.00 0.00 115 SER A C 16
ATOM 28679 O O . SER A 1 115 ? -10.806 7.431 3.436 1.00 0.00 115 SER A O 16
ATOM 28687 N N . SER A 1 116 ? -12.153 7.687 1.652 1.00 0.00 116 SER A N 16
ATOM 28688 C CA . SER A 1 116 ? -13.346 7.218 2.347 1.00 0.00 116 SER A CA 16
ATOM 28689 C C . SER A 1 116 ? -13.723 8.166 3.481 1.00 0.00 116 SER A C 16
ATOM 28690 O O . SER A 1 116 ? -14.102 7.732 4.568 1.00 0.00 116 SER A O 16
ATOM 28698 N N . GLY A 1 117 ? -13.615 9.465 3.219 1.00 0.00 117 GLY A N 16
ATOM 28699 C CA . GLY A 1 117 ? -13.947 10.456 4.226 1.00 0.00 117 GLY A CA 16
ATOM 28700 C C . GLY A 1 117 ? -14.423 11.761 3.620 1.00 0.00 117 GLY A C 16
ATOM 28701 O O . GLY A 1 117 ? -15.356 11.777 2.818 1.00 0.00 117 GLY A O 16
ATOM 28705 N N . GLY A 1 1 ? 12.360 19.219 17.928 1.00 0.00 1 GLY A N 17
ATOM 28706 C CA . GLY A 1 1 ? 13.253 19.379 19.061 1.00 0.00 1 GLY A CA 17
ATOM 28707 C C . GLY A 1 1 ? 13.679 18.051 19.656 1.00 0.00 1 GLY A C 17
ATOM 28708 O O . GLY A 1 1 ? 13.885 17.076 18.933 1.00 0.00 1 GLY A O 17
ATOM 28712 N N . SER A 1 2 ? 13.812 18.012 20.978 1.00 0.00 2 SER A N 17
ATOM 28713 C CA . SER A 1 2 ? 14.221 16.795 21.669 1.00 0.00 2 SER A CA 17
ATOM 28714 C C . SER A 1 2 ? 13.109 15.751 21.635 1.00 0.00 2 SER A C 17
ATOM 28715 O O . SER A 1 2 ? 12.120 15.857 22.360 1.00 0.00 2 SER A O 17
ATOM 28723 N N . SER A 1 3 ? 13.280 14.742 20.787 1.00 0.00 3 SER A N 17
ATOM 28724 C CA . SER A 1 3 ? 12.290 13.679 20.654 1.00 0.00 3 SER A CA 17
ATOM 28725 C C . SER A 1 3 ? 12.931 12.404 20.115 1.00 0.00 3 SER A C 17
ATOM 28726 O O . SER A 1 3 ? 13.349 12.346 18.959 1.00 0.00 3 SER A O 17
ATOM 28734 N N . GLY A 1 4 ? 13.006 11.382 20.963 1.00 0.00 4 GLY A N 17
ATOM 28735 C CA . GLY A 1 4 ? 13.597 10.121 20.555 1.00 0.00 4 GLY A CA 17
ATOM 28736 C C . GLY A 1 4 ? 12.584 9.180 19.934 1.00 0.00 4 GLY A C 17
ATOM 28737 O O . GLY A 1 4 ? 11.650 8.735 20.600 1.00 0.00 4 GLY A O 17
ATOM 28741 N N . SER A 1 5 ? 12.768 8.877 18.653 1.00 0.00 5 SER A N 17
ATOM 28742 C CA . SER A 1 5 ? 11.860 7.987 17.940 1.00 0.00 5 SER A CA 17
ATOM 28743 C C . SER A 1 5 ? 12.536 7.393 16.708 1.00 0.00 5 SER A C 17
ATOM 28744 O O . SER A 1 5 ? 13.417 8.011 16.111 1.00 0.00 5 SER A O 17
ATOM 28752 N N . SER A 1 6 ? 12.117 6.188 16.334 1.00 0.00 6 SER A N 17
ATOM 28753 C CA . SER A 1 6 ? 12.685 5.507 15.176 1.00 0.00 6 SER A CA 17
ATOM 28754 C C . SER A 1 6 ? 11.640 5.345 14.076 1.00 0.00 6 SER A C 17
ATOM 28755 O O . SER A 1 6 ? 11.518 4.279 13.473 1.00 0.00 6 SER A O 17
ATOM 28763 N N . GLY A 1 7 ? 10.888 6.411 13.820 1.00 0.00 7 GLY A N 17
ATOM 28764 C CA . GLY A 1 7 ? 9.863 6.367 12.793 1.00 0.00 7 GLY A CA 17
ATOM 28765 C C . GLY A 1 7 ? 8.900 5.212 12.984 1.00 0.00 7 GLY A C 17
ATOM 28766 O O . GLY A 1 7 ? 8.833 4.307 12.154 1.00 0.00 7 GLY A O 17
ATOM 28770 N N . ASN A 1 8 ? 8.154 5.241 14.084 1.00 0.00 8 ASN A N 17
ATOM 28771 C CA . ASN A 1 8 ? 7.192 4.187 14.383 1.00 0.00 8 ASN A CA 17
ATOM 28772 C C . ASN A 1 8 ? 5.879 4.423 13.642 1.00 0.00 8 ASN A C 17
ATOM 28773 O O . ASN A 1 8 ? 5.571 5.546 13.246 1.00 0.00 8 ASN A O 17
ATOM 28784 N N . ALA A 1 9 ? 5.109 3.355 13.459 1.00 0.00 9 ALA A N 17
ATOM 28785 C CA . ALA A 1 9 ? 3.829 3.446 12.768 1.00 0.00 9 ALA A CA 17
ATOM 28786 C C . ALA A 1 9 ? 2.951 2.238 13.078 1.00 0.00 9 ALA A C 17
ATOM 28787 O O . ALA A 1 9 ? 3.430 1.112 13.219 1.00 0.00 9 ALA A O 17
ATOM 28794 N N . PRO A 1 10 ? 1.635 2.474 13.188 1.00 0.00 10 PRO A N 17
ATOM 28795 C CA . PRO A 1 10 ? 0.663 1.417 13.483 1.00 0.00 10 PRO A CA 17
ATOM 28796 C C . PRO A 1 10 ? 0.491 0.447 12.320 1.00 0.00 10 PRO A C 17
ATOM 28797 O O . PRO A 1 10 ? 0.737 0.796 11.165 1.00 0.00 10 PRO A O 17
ATOM 28808 N N . VAL A 1 11 ? 0.067 -0.774 12.631 1.00 0.00 11 VAL A N 17
ATOM 28809 C CA . VAL A 1 11 ? -0.139 -1.795 11.611 1.00 0.00 11 VAL A CA 17
ATOM 28810 C C . VAL A 1 11 ? -1.575 -1.778 11.100 1.00 0.00 11 VAL A C 17
ATOM 28811 O O . VAL A 1 11 ? -2.523 -1.676 11.879 1.00 0.00 11 VAL A O 17
ATOM 28824 N N . THR A 1 12 ? -1.730 -1.880 9.783 1.00 0.00 12 THR A N 17
ATOM 28825 C CA . THR A 1 12 ? -3.051 -1.876 9.167 1.00 0.00 12 THR A CA 17
ATOM 28826 C C . THR A 1 12 ? -3.508 -3.292 8.836 1.00 0.00 12 THR A C 17
ATOM 28827 O O . THR A 1 12 ? -4.647 -3.669 9.111 1.00 0.00 12 THR A O 17
ATOM 28838 N N . LYS A 1 13 ? -2.612 -4.075 8.244 1.00 0.00 13 LYS A N 17
ATOM 28839 C CA . LYS A 1 13 ? -2.921 -5.452 7.877 1.00 0.00 13 LYS A CA 17
ATOM 28840 C C . LYS A 1 13 ? -1.651 -6.294 7.803 1.00 0.00 13 LYS A C 17
ATOM 28841 O O . LYS A 1 13 ? -0.603 -5.816 7.371 1.00 0.00 13 LYS A O 17
ATOM 28860 N N . ALA A 1 14 ? -1.754 -7.549 8.227 1.00 0.00 14 ALA A N 17
ATOM 28861 C CA . ALA A 1 14 ? -0.615 -8.458 8.205 1.00 0.00 14 ALA A CA 17
ATOM 28862 C C . ALA A 1 14 ? -1.056 -9.885 7.897 1.00 0.00 14 ALA A C 17
ATOM 28863 O O . ALA A 1 14 ? -2.065 -10.359 8.419 1.00 0.00 14 ALA A O 17
ATOM 28870 N N . GLY A 1 15 ? -0.294 -10.565 7.046 1.00 0.00 15 GLY A N 17
ATOM 28871 C CA . GLY A 1 15 ? -0.625 -11.931 6.683 1.00 0.00 15 GLY A CA 17
ATOM 28872 C C . GLY A 1 15 ? 0.429 -12.567 5.798 1.00 0.00 15 GLY A C 17
ATOM 28873 O O . GLY A 1 15 ? 1.261 -11.872 5.216 1.00 0.00 15 GLY A O 17
ATOM 28877 N N . TRP A 1 16 ? 0.394 -13.890 5.697 1.00 0.00 16 TRP A N 17
ATOM 28878 C CA . TRP A 1 16 ? 1.355 -14.620 4.877 1.00 0.00 16 TRP A CA 17
ATOM 28879 C C . TRP A 1 16 ? 0.939 -14.608 3.410 1.00 0.00 16 TRP A C 17
ATOM 28880 O O . TRP A 1 16 ? -0.112 -15.138 3.048 1.00 0.00 16 TRP A O 17
ATOM 28901 N N . LEU A 1 17 ? 1.769 -14.000 2.570 1.00 0.00 17 LEU A N 17
ATOM 28902 C CA . LEU A 1 17 ? 1.487 -13.919 1.141 1.00 0.00 17 LEU A CA 17
ATOM 28903 C C . LEU A 1 17 ? 2.641 -14.492 0.325 1.00 0.00 17 LEU A C 17
ATOM 28904 O O . LEU A 1 17 ? 3.696 -14.822 0.868 1.00 0.00 17 LEU A O 17
ATOM 28920 N N . PHE A 1 18 ? 2.435 -14.606 -0.983 1.00 0.00 18 PHE A N 17
ATOM 28921 C CA . PHE A 1 18 ? 3.459 -15.138 -1.875 1.00 0.00 18 PHE A CA 17
ATOM 28922 C C . PHE A 1 18 ? 3.923 -14.075 -2.865 1.00 0.00 18 PHE A C 17
ATOM 28923 O O . PHE A 1 18 ? 3.141 -13.584 -3.680 1.00 0.00 18 PHE A O 17
ATOM 28940 N N . LYS A 1 19 ? 5.202 -13.723 -2.789 1.00 0.00 19 LYS A N 17
ATOM 28941 C CA . LYS A 1 19 ? 5.774 -12.718 -3.679 1.00 0.00 19 LYS A CA 17
ATOM 28942 C C . LYS A 1 19 ? 6.480 -13.376 -4.860 1.00 0.00 19 LYS A C 17
ATOM 28943 O O . LYS A 1 19 ? 7.337 -14.240 -4.678 1.00 0.00 19 LYS A O 17
ATOM 28962 N N . GLN A 1 20 ? 6.115 -12.960 -6.068 1.00 0.00 20 GLN A N 17
ATOM 28963 C CA . GLN A 1 20 ? 6.715 -13.509 -7.278 1.00 0.00 20 GLN A CA 17
ATOM 28964 C C . GLN A 1 20 ? 8.209 -13.208 -7.329 1.00 0.00 20 GLN A C 17
ATOM 28965 O O . GLN A 1 20 ? 8.657 -12.158 -6.871 1.00 0.00 20 GLN A O 17
ATOM 28979 N N . ALA A 1 21 ? 8.976 -14.138 -7.890 1.00 0.00 21 ALA A N 17
ATOM 28980 C CA . ALA A 1 21 ? 10.420 -13.972 -8.002 1.00 0.00 21 ALA A CA 17
ATOM 28981 C C . ALA A 1 21 ? 10.794 -13.295 -9.316 1.00 0.00 21 ALA A C 17
ATOM 28982 O O . ALA A 1 21 ? 10.642 -13.877 -10.390 1.00 0.00 21 ALA A O 17
ATOM 28989 N N . SER A 1 22 ? 11.283 -12.062 -9.224 1.00 0.00 22 SER A N 17
ATOM 28990 C CA . SER A 1 22 ? 11.674 -11.304 -10.406 1.00 0.00 22 SER A CA 17
ATOM 28991 C C . SER A 1 22 ? 13.126 -11.590 -10.779 1.00 0.00 22 SER A C 17
ATOM 28992 O O . SER A 1 22 ? 13.485 -11.604 -11.956 1.00 0.00 22 SER A O 17
ATOM 29000 N N . SER A 1 23 ? 13.956 -11.818 -9.766 1.00 0.00 23 SER A N 17
ATOM 29001 C CA . SER A 1 23 ? 15.370 -12.100 -9.985 1.00 0.00 23 SER A CA 17
ATOM 29002 C C . SER A 1 23 ? 15.567 -12.945 -11.240 1.00 0.00 23 SER A C 17
ATOM 29003 O O . SER A 1 23 ? 16.095 -12.472 -12.245 1.00 0.00 23 SER A O 17
ATOM 29011 N N . GLY A 1 24 ? 15.138 -14.202 -11.172 1.00 0.00 24 GLY A N 17
ATOM 29012 C CA . GLY A 1 24 ? 15.276 -15.095 -12.308 1.00 0.00 24 GLY A CA 17
ATOM 29013 C C . GLY A 1 24 ? 14.292 -16.247 -12.263 1.00 0.00 24 GLY A C 17
ATOM 29014 O O . GLY A 1 24 ? 13.186 -16.150 -12.796 1.00 0.00 24 GLY A O 17
ATOM 29018 N N . VAL A 1 25 ? 14.693 -17.342 -11.626 1.00 0.00 25 VAL A N 17
ATOM 29019 C CA . VAL A 1 25 ? 13.839 -18.518 -11.513 1.00 0.00 25 VAL A CA 17
ATOM 29020 C C . VAL A 1 25 ? 12.380 -18.121 -11.321 1.00 0.00 25 VAL A C 17
ATOM 29021 O O . VAL A 1 25 ? 12.066 -17.231 -10.531 1.00 0.00 25 VAL A O 17
ATOM 29034 N N . LYS A 1 26 ? 11.490 -18.787 -12.049 1.00 0.00 26 LYS A N 17
ATOM 29035 C CA . LYS A 1 26 ? 10.062 -18.506 -11.959 1.00 0.00 26 LYS A CA 17
ATOM 29036 C C . LYS A 1 26 ? 9.427 -19.283 -10.810 1.00 0.00 26 LYS A C 17
ATOM 29037 O O . LYS A 1 26 ? 8.858 -20.355 -11.014 1.00 0.00 26 LYS A O 17
ATOM 29056 N N . GLN A 1 27 ? 9.526 -18.733 -9.604 1.00 0.00 27 GLN A N 17
ATOM 29057 C CA . GLN A 1 27 ? 8.959 -19.374 -8.424 1.00 0.00 27 GLN A CA 17
ATOM 29058 C C . GLN A 1 27 ? 8.256 -18.354 -7.534 1.00 0.00 27 GLN A C 17
ATOM 29059 O O . GLN A 1 27 ? 8.224 -17.163 -7.845 1.00 0.00 27 GLN A O 17
ATOM 29073 N N . TRP A 1 28 ? 7.696 -18.828 -6.428 1.00 0.00 28 TRP A N 17
ATOM 29074 C CA . TRP A 1 28 ? 6.993 -17.957 -5.493 1.00 0.00 28 TRP A CA 17
ATOM 29075 C C . TRP A 1 28 ? 7.482 -18.181 -4.067 1.00 0.00 28 TRP A C 17
ATOM 29076 O O . TRP A 1 28 ? 7.386 -19.286 -3.534 1.00 0.00 28 TRP A O 17
ATOM 29097 N N . ASN A 1 29 ? 8.008 -17.125 -3.453 1.00 0.00 29 ASN A N 17
ATOM 29098 C CA . ASN A 1 29 ? 8.513 -17.208 -2.087 1.00 0.00 29 ASN A CA 17
ATOM 29099 C C . ASN A 1 29 ? 7.527 -16.583 -1.104 1.00 0.00 29 ASN A C 17
ATOM 29100 O O . ASN A 1 29 ? 7.220 -15.394 -1.187 1.00 0.00 29 ASN A O 17
ATOM 29111 N N . LYS A 1 30 ? 7.035 -17.393 -0.173 1.00 0.00 30 LYS A N 17
ATOM 29112 C CA . LYS A 1 30 ? 6.086 -16.920 0.828 1.00 0.00 30 LYS A CA 17
ATOM 29113 C C . LYS A 1 30 ? 6.803 -16.172 1.947 1.00 0.00 30 LYS A C 17
ATOM 29114 O O . LYS A 1 30 ? 7.743 -16.690 2.551 1.00 0.00 30 LYS A O 17
ATOM 29133 N N . ARG A 1 31 ? 6.353 -14.952 2.220 1.00 0.00 31 ARG A N 17
ATOM 29134 C CA . ARG A 1 31 ? 6.952 -14.133 3.267 1.00 0.00 31 ARG A CA 17
ATOM 29135 C C . ARG A 1 31 ? 5.877 -13.418 4.080 1.00 0.00 31 ARG A C 17
ATOM 29136 O O . ARG A 1 31 ? 4.721 -13.340 3.666 1.00 0.00 31 ARG A O 17
ATOM 29157 N N . TRP A 1 32 ? 6.266 -12.899 5.239 1.00 0.00 32 TRP A N 17
ATOM 29158 C CA . TRP A 1 32 ? 5.335 -12.192 6.111 1.00 0.00 32 TRP A CA 17
ATOM 29159 C C . TRP A 1 32 ? 5.164 -10.744 5.664 1.00 0.00 32 TRP A C 17
ATOM 29160 O O . TRP A 1 32 ? 6.096 -9.944 5.751 1.00 0.00 32 TRP A O 17
ATOM 29181 N N . PHE A 1 33 ? 3.969 -10.414 5.187 1.00 0.00 33 PHE A N 17
ATOM 29182 C CA . PHE A 1 33 ? 3.677 -9.061 4.726 1.00 0.00 33 PHE A CA 17
ATOM 29183 C C . PHE A 1 33 ? 2.919 -8.275 5.791 1.00 0.00 33 PHE A C 17
ATOM 29184 O O . PHE A 1 33 ? 2.016 -8.802 6.442 1.00 0.00 33 PHE A O 17
ATOM 29201 N N . VAL A 1 34 ? 3.293 -7.012 5.964 1.00 0.00 34 VAL A N 17
ATOM 29202 C CA . VAL A 1 34 ? 2.649 -6.152 6.950 1.00 0.00 34 VAL A CA 17
ATOM 29203 C C . VAL A 1 34 ? 2.341 -4.779 6.364 1.00 0.00 34 VAL A C 17
ATOM 29204 O O . VAL A 1 34 ? 3.200 -3.896 6.335 1.00 0.00 34 VAL A O 17
ATOM 29217 N N . LEU A 1 35 ? 1.109 -4.604 5.897 1.00 0.00 35 LEU A N 17
ATOM 29218 C CA . LEU A 1 35 ? 0.686 -3.336 5.311 1.00 0.00 35 LEU A CA 17
ATOM 29219 C C . LEU A 1 35 ? 0.698 -2.223 6.354 1.00 0.00 35 LEU A C 17
ATOM 29220 O O . LEU A 1 35 ? -0.094 -2.233 7.296 1.00 0.00 35 LEU A O 17
ATOM 29236 N N . VAL A 1 36 ? 1.600 -1.264 6.177 1.00 0.00 36 VAL A N 17
ATOM 29237 C CA . VAL A 1 36 ? 1.713 -0.141 7.101 1.00 0.00 36 VAL A CA 17
ATOM 29238 C C . VAL A 1 36 ? 1.044 1.106 6.534 1.00 0.00 36 VAL A C 17
ATOM 29239 O O . VAL A 1 36 ? 0.476 1.077 5.442 1.00 0.00 36 VAL A O 17
ATOM 29252 N N . ASP A 1 37 ? 1.115 2.201 7.283 1.00 0.00 37 ASP A N 17
ATOM 29253 C CA . ASP A 1 37 ? 0.518 3.460 6.855 1.00 0.00 37 ASP A CA 17
ATOM 29254 C C . ASP A 1 37 ? 0.951 3.813 5.436 1.00 0.00 37 ASP A C 17
ATOM 29255 O O . ASP A 1 37 ? 2.116 4.128 5.192 1.00 0.00 37 ASP A O 17
ATOM 29264 N N . ARG A 1 38 ? 0.007 3.758 4.503 1.00 0.00 38 ARG A N 17
ATOM 29265 C CA . ARG A 1 38 ? 0.292 4.069 3.107 1.00 0.00 38 ARG A CA 17
ATOM 29266 C C . ARG A 1 38 ? 1.603 3.427 2.664 1.00 0.00 38 ARG A C 17
ATOM 29267 O O . ARG A 1 38 ? 2.388 4.035 1.935 1.00 0.00 38 ARG A O 17
ATOM 29288 N N . CYS A 1 39 ? 1.833 2.197 3.109 1.00 0.00 39 CYS A N 17
ATOM 29289 C CA . CYS A 1 39 ? 3.050 1.473 2.759 1.00 0.00 39 CYS A CA 17
ATOM 29290 C C . CYS A 1 39 ? 2.918 -0.008 3.100 1.00 0.00 39 CYS A C 17
ATOM 29291 O O . CYS A 1 39 ? 1.995 -0.414 3.807 1.00 0.00 39 CYS A O 17
ATOM 29299 N N . LEU A 1 40 ? 3.846 -0.812 2.591 1.00 0.00 40 LEU A N 17
ATOM 29300 C CA . LEU A 1 40 ? 3.833 -2.249 2.840 1.00 0.00 40 LEU A CA 17
ATOM 29301 C C . LEU A 1 40 ? 5.251 -2.786 3.002 1.00 0.00 40 LEU A C 17
ATOM 29302 O O . LEU A 1 40 ? 6.120 -2.539 2.165 1.00 0.00 40 LEU A O 17
ATOM 29318 N N . PHE A 1 41 ? 5.479 -3.525 4.083 1.00 0.00 41 PHE A N 17
ATOM 29319 C CA . PHE A 1 41 ? 6.791 -4.099 4.355 1.00 0.00 41 PHE A CA 17
ATOM 29320 C C . PHE A 1 41 ? 6.688 -5.602 4.599 1.00 0.00 41 PHE A C 17
ATOM 29321 O O . PHE A 1 41 ? 5.686 -6.089 5.123 1.00 0.00 41 PHE A O 17
ATOM 29338 N N . TYR A 1 42 ? 7.730 -6.330 4.215 1.00 0.00 42 TYR A N 17
ATOM 29339 C CA . TYR A 1 42 ? 7.756 -7.778 4.389 1.00 0.00 42 TYR A CA 17
ATOM 29340 C C . TYR A 1 42 ? 8.951 -8.203 5.238 1.00 0.00 42 TYR A C 17
ATOM 29341 O O . TYR A 1 42 ? 9.870 -7.418 5.474 1.00 0.00 42 TYR A O 17
ATOM 29359 N N . TYR A 1 43 ? 8.929 -9.450 5.694 1.00 0.00 43 TYR A N 17
ATOM 29360 C CA . TYR A 1 43 ? 10.009 -9.981 6.519 1.00 0.00 43 TYR A CA 17
ATOM 29361 C C . TYR A 1 43 ? 10.167 -11.483 6.308 1.00 0.00 43 TYR A C 17
ATOM 29362 O O . TYR A 1 43 ? 9.267 -12.149 5.795 1.00 0.00 43 TYR A O 17
ATOM 29380 N N . LYS A 1 44 ? 11.318 -12.012 6.709 1.00 0.00 44 LYS A N 17
ATOM 29381 C CA . LYS A 1 44 ? 11.596 -13.437 6.567 1.00 0.00 44 LYS A CA 17
ATOM 29382 C C . LYS A 1 44 ? 10.465 -14.273 7.156 1.00 0.00 44 LYS A C 17
ATOM 29383 O O . LYS A 1 44 ? 10.178 -15.371 6.677 1.00 0.00 44 LYS A O 17
ATOM 29402 N N . ASP A 1 45 ? 9.825 -13.748 8.194 1.00 0.00 45 ASP A N 17
ATOM 29403 C CA . ASP A 1 45 ? 8.723 -14.445 8.846 1.00 0.00 45 ASP A CA 17
ATOM 29404 C C . ASP A 1 45 ? 8.035 -13.543 9.866 1.00 0.00 45 ASP A C 17
ATOM 29405 O O . ASP A 1 45 ? 8.534 -12.465 10.190 1.00 0.00 45 ASP A O 17
ATOM 29414 N N . GLU A 1 46 ? 6.888 -13.990 10.367 1.00 0.00 46 GLU A N 17
ATOM 29415 C CA . GLU A 1 46 ? 6.132 -13.221 11.348 1.00 0.00 46 GLU A CA 17
ATOM 29416 C C . GLU A 1 46 ? 7.063 -12.595 12.383 1.00 0.00 46 GLU A C 17
ATOM 29417 O O . GLU A 1 46 ? 6.761 -11.546 12.952 1.00 0.00 46 GLU A O 17
ATOM 29429 N N . LYS A 1 47 ? 8.196 -13.247 12.622 1.00 0.00 47 LYS A N 17
ATOM 29430 C CA . LYS A 1 47 ? 9.172 -12.756 13.587 1.00 0.00 47 LYS A CA 17
ATOM 29431 C C . LYS A 1 47 ? 9.345 -11.245 13.465 1.00 0.00 47 LYS A C 17
ATOM 29432 O O . LYS A 1 47 ? 9.434 -10.539 14.470 1.00 0.00 47 LYS A O 17
ATOM 29451 N N . GLU A 1 48 ? 9.392 -10.757 12.230 1.00 0.00 48 GLU A N 17
ATOM 29452 C CA . GLU A 1 48 ? 9.554 -9.329 11.979 1.00 0.00 48 GLU A CA 17
ATOM 29453 C C . GLU A 1 48 ? 10.762 -8.778 12.731 1.00 0.00 48 GLU A C 17
ATOM 29454 O O . GLU A 1 48 ? 10.651 -7.804 13.474 1.00 0.00 48 GLU A O 17
ATOM 29466 N N . GLU A 1 49 ? 11.914 -9.411 12.532 1.00 0.00 49 GLU A N 17
ATOM 29467 C CA . GLU A 1 49 ? 13.142 -8.984 13.193 1.00 0.00 49 GLU A CA 17
ATOM 29468 C C . GLU A 1 49 ? 13.860 -7.917 12.371 1.00 0.00 49 GLU A C 17
ATOM 29469 O O . GLU A 1 49 ? 14.584 -7.083 12.914 1.00 0.00 49 GLU A O 17
ATOM 29481 N N . SER A 1 50 ? 13.653 -7.950 11.058 1.00 0.00 50 SER A N 17
ATOM 29482 C CA . SER A 1 50 ? 14.283 -6.989 10.161 1.00 0.00 50 SER A CA 17
ATOM 29483 C C . SER A 1 50 ? 13.577 -6.966 8.808 1.00 0.00 50 SER A C 17
ATOM 29484 O O . SER A 1 50 ? 13.110 -7.996 8.321 1.00 0.00 50 SER A O 17
ATOM 29492 N N . ILE A 1 51 ? 13.502 -5.783 8.208 1.00 0.00 51 ILE A N 17
ATOM 29493 C CA . ILE A 1 51 ? 12.854 -5.624 6.912 1.00 0.00 51 ILE A CA 17
ATOM 29494 C C . ILE A 1 51 ? 13.853 -5.800 5.773 1.00 0.00 51 ILE A C 17
ATOM 29495 O O . ILE A 1 51 ? 14.926 -5.195 5.775 1.00 0.00 51 ILE A O 17
ATOM 29511 N N . LEU A 1 52 ? 13.493 -6.630 4.800 1.00 0.00 52 LEU A N 17
ATOM 29512 C CA . LEU A 1 52 ? 14.356 -6.884 3.652 1.00 0.00 52 LEU A CA 17
ATOM 29513 C C . LEU A 1 52 ? 14.136 -5.839 2.563 1.00 0.00 52 LEU A C 17
ATOM 29514 O O . LEU A 1 52 ? 15.084 -5.387 1.921 1.00 0.00 52 LEU A O 17
ATOM 29530 N N . GLY A 1 53 ? 12.878 -5.457 2.361 1.00 0.00 53 GLY A N 17
ATOM 29531 C CA . GLY A 1 53 ? 12.557 -4.466 1.351 1.00 0.00 53 GLY A CA 17
ATOM 29532 C C . GLY A 1 53 ? 11.307 -3.678 1.689 1.00 0.00 53 GLY A C 17
ATOM 29533 O O . GLY A 1 53 ? 10.513 -4.092 2.533 1.00 0.00 53 GLY A O 17
ATOM 29537 N N . SER A 1 54 ? 11.133 -2.536 1.031 1.00 0.00 54 SER A N 17
ATOM 29538 C CA . SER A 1 54 ? 9.974 -1.684 1.271 1.00 0.00 54 SER A CA 17
ATOM 29539 C C . SER A 1 54 ? 9.112 -1.574 0.016 1.00 0.00 54 SER A C 17
ATOM 29540 O O . SER A 1 54 ? 9.628 -1.512 -1.100 1.00 0.00 54 SER A O 17
ATOM 29548 N N . ILE A 1 55 ? 7.798 -1.551 0.210 1.00 0.00 55 ILE A N 17
ATOM 29549 C CA . ILE A 1 55 ? 6.864 -1.447 -0.905 1.00 0.00 55 ILE A CA 17
ATOM 29550 C C . ILE A 1 55 ? 5.945 -0.242 -0.741 1.00 0.00 55 ILE A C 17
ATOM 29551 O O . ILE A 1 55 ? 5.013 -0.245 0.064 1.00 0.00 55 ILE A O 17
ATOM 29567 N N . PRO A 1 56 ? 6.210 0.815 -1.523 1.00 0.00 56 PRO A N 17
ATOM 29568 C CA . PRO A 1 56 ? 5.416 2.047 -1.485 1.00 0.00 56 PRO A CA 17
ATOM 29569 C C . PRO A 1 56 ? 4.015 1.852 -2.056 1.00 0.00 56 PRO A C 17
ATOM 29570 O O . PRO A 1 56 ? 3.842 1.231 -3.106 1.00 0.00 56 PRO A O 17
ATOM 29581 N N . LEU A 1 57 ? 3.018 2.385 -1.359 1.00 0.00 57 LEU A N 17
ATOM 29582 C CA . LEU A 1 57 ? 1.631 2.270 -1.797 1.00 0.00 57 LEU A CA 17
ATOM 29583 C C . LEU A 1 57 ? 0.947 3.633 -1.802 1.00 0.00 57 LEU A C 17
ATOM 29584 O O . LEU A 1 57 ? -0.094 3.819 -1.170 1.00 0.00 57 LEU A O 17
ATOM 29600 N N . LEU A 1 58 ? 1.536 4.583 -2.520 1.00 0.00 58 LEU A N 17
ATOM 29601 C CA . LEU A 1 58 ? 0.982 5.929 -2.609 1.00 0.00 58 LEU A CA 17
ATOM 29602 C C . LEU A 1 58 ? -0.197 5.969 -3.575 1.00 0.00 58 LEU A C 17
ATOM 29603 O O . LEU A 1 58 ? -1.343 6.150 -3.164 1.00 0.00 58 LEU A O 17
ATOM 29619 N N . SER A 1 59 ? 0.091 5.797 -4.861 1.00 0.00 59 SER A N 17
ATOM 29620 C CA . SER A 1 59 ? -0.946 5.816 -5.886 1.00 0.00 59 SER A CA 17
ATOM 29621 C C . SER A 1 59 ? -0.892 4.550 -6.737 1.00 0.00 59 SER A C 17
ATOM 29622 O O . SER A 1 59 ? -1.307 4.548 -7.896 1.00 0.00 59 SER A O 17
ATOM 29630 N N . PHE A 1 60 ? -0.376 3.474 -6.152 1.00 0.00 60 PHE A N 17
ATOM 29631 C CA . PHE A 1 60 ? -0.266 2.201 -6.854 1.00 0.00 60 PHE A CA 17
ATOM 29632 C C . PHE A 1 60 ? -1.641 1.692 -7.278 1.00 0.00 60 PHE A C 17
ATOM 29633 O O . PHE A 1 60 ? -2.664 2.297 -6.957 1.00 0.00 60 PHE A O 17
ATOM 29650 N N . ARG A 1 61 ? -1.656 0.578 -8.002 1.00 0.00 61 ARG A N 17
ATOM 29651 C CA . ARG A 1 61 ? -2.904 -0.012 -8.471 1.00 0.00 61 ARG A CA 17
ATOM 29652 C C . ARG A 1 61 ? -2.986 -1.487 -8.090 1.00 0.00 61 ARG A C 17
ATOM 29653 O O . ARG A 1 61 ? -2.460 -2.351 -8.793 1.00 0.00 61 ARG A O 17
ATOM 29674 N N . VAL A 1 62 ? -3.648 -1.769 -6.973 1.00 0.00 62 VAL A N 17
ATOM 29675 C CA . VAL A 1 62 ? -3.799 -3.139 -6.498 1.00 0.00 62 VAL A CA 17
ATOM 29676 C C . VAL A 1 62 ? -5.142 -3.723 -6.925 1.00 0.00 62 VAL A C 17
ATOM 29677 O O . VAL A 1 62 ? -6.191 -3.121 -6.701 1.00 0.00 62 VAL A O 17
ATOM 29690 N N . ALA A 1 63 ? -5.100 -4.900 -7.540 1.00 0.00 63 ALA A N 17
ATOM 29691 C CA . ALA A 1 63 ? -6.313 -5.568 -7.995 1.00 0.00 63 ALA A CA 17
ATOM 29692 C C . ALA A 1 63 ? -6.026 -7.007 -8.410 1.00 0.00 63 ALA A C 17
ATOM 29693 O O . ALA A 1 63 ? -4.886 -7.466 -8.342 1.00 0.00 63 ALA A O 17
ATOM 29700 N N . ALA A 1 64 ? -7.066 -7.713 -8.839 1.00 0.00 64 ALA A N 17
ATOM 29701 C CA . ALA A 1 64 ? -6.925 -9.099 -9.266 1.00 0.00 64 ALA A CA 17
ATOM 29702 C C . ALA A 1 64 ? -6.118 -9.197 -10.557 1.00 0.00 64 ALA A C 17
ATOM 29703 O O . ALA A 1 64 ? -6.213 -8.331 -11.427 1.00 0.00 64 ALA A O 17
ATOM 29710 N N . VAL A 1 65 ? -5.323 -10.256 -10.674 1.00 0.00 65 VAL A N 17
ATOM 29711 C CA . VAL A 1 65 ? -4.500 -10.466 -11.859 1.00 0.00 65 VAL A CA 17
ATOM 29712 C C . VAL A 1 65 ? -5.358 -10.826 -13.067 1.00 0.00 65 VAL A C 17
ATOM 29713 O O . VAL A 1 65 ? -6.585 -10.860 -12.981 1.00 0.00 65 VAL A O 17
ATOM 29726 N N . GLN A 1 66 ? -4.702 -11.096 -14.191 1.00 0.00 66 GLN A N 17
ATOM 29727 C CA . GLN A 1 66 ? -5.405 -11.454 -15.417 1.00 0.00 66 GLN A CA 17
ATOM 29728 C C . GLN A 1 66 ? -4.821 -12.723 -16.030 1.00 0.00 66 GLN A C 17
ATOM 29729 O O . GLN A 1 66 ? -3.727 -13.165 -15.676 1.00 0.00 66 GLN A O 17
ATOM 29743 N N . PRO A 1 67 ? -5.564 -13.324 -16.970 1.00 0.00 67 PRO A N 17
ATOM 29744 C CA . PRO A 1 67 ? -5.139 -14.550 -17.652 1.00 0.00 67 PRO A CA 17
ATOM 29745 C C . PRO A 1 67 ? -3.964 -14.313 -18.594 1.00 0.00 67 PRO A C 17
ATOM 29746 O O . PRO A 1 67 ? -3.329 -15.258 -19.060 1.00 0.00 67 PRO A O 17
ATOM 29757 N N . SER A 1 68 ? -3.680 -13.044 -18.869 1.00 0.00 68 SER A N 17
ATOM 29758 C CA . SER A 1 68 ? -2.582 -12.682 -19.758 1.00 0.00 68 SER A CA 17
ATOM 29759 C C . SER A 1 68 ? -1.374 -12.200 -18.962 1.00 0.00 68 SER A C 17
ATOM 29760 O O . SER A 1 68 ? -0.460 -11.583 -19.510 1.00 0.00 68 SER A O 17
ATOM 29768 N N . ASP A 1 69 ? -1.376 -12.486 -17.664 1.00 0.00 69 ASP A N 17
ATOM 29769 C CA . ASP A 1 69 ? -0.280 -12.083 -16.791 1.00 0.00 69 ASP A CA 17
ATOM 29770 C C . ASP A 1 69 ? 0.674 -13.247 -16.544 1.00 0.00 69 ASP A C 17
ATOM 29771 O O . ASP A 1 69 ? 1.808 -13.052 -16.108 1.00 0.00 69 ASP A O 17
ATOM 29780 N N . ASN A 1 70 ? 0.206 -14.459 -16.825 1.00 0.00 70 ASN A N 17
ATOM 29781 C CA . ASN A 1 70 ? 1.017 -15.656 -16.631 1.00 0.00 70 ASN A CA 17
ATOM 29782 C C . ASN A 1 70 ? 1.180 -15.968 -15.147 1.00 0.00 70 ASN A C 17
ATOM 29783 O O . ASN A 1 70 ? 2.265 -16.340 -14.697 1.00 0.00 70 ASN A O 17
ATOM 29794 N N . ILE A 1 71 ? 0.097 -15.816 -14.393 1.00 0.00 71 ILE A N 17
ATOM 29795 C CA . ILE A 1 71 ? 0.120 -16.084 -12.961 1.00 0.00 71 ILE A CA 17
ATOM 29796 C C . ILE A 1 71 ? -0.261 -17.531 -12.666 1.00 0.00 71 ILE A C 17
ATOM 29797 O O . ILE A 1 71 ? 0.446 -18.235 -11.945 1.00 0.00 71 ILE A O 17
ATOM 29813 N N . SER A 1 72 ? -1.382 -17.969 -13.230 1.00 0.00 72 SER A N 17
ATOM 29814 C CA . SER A 1 72 ? -1.858 -19.332 -13.026 1.00 0.00 72 SER A CA 17
ATOM 29815 C C . SER A 1 72 ? -2.028 -19.632 -11.540 1.00 0.00 72 SER A C 17
ATOM 29816 O O . SER A 1 72 ? -1.623 -20.690 -11.058 1.00 0.00 72 SER A O 17
ATOM 29824 N N . ARG A 1 73 ? -2.630 -18.692 -10.818 1.00 0.00 73 ARG A N 17
ATOM 29825 C CA . ARG A 1 73 ? -2.853 -18.854 -9.387 1.00 0.00 73 ARG A CA 17
ATOM 29826 C C . ARG A 1 73 ? -4.073 -18.057 -8.933 1.00 0.00 73 ARG A C 17
ATOM 29827 O O . ARG A 1 73 ? -4.128 -16.838 -9.097 1.00 0.00 73 ARG A O 17
ATOM 29848 N N . LYS A 1 74 ? -5.049 -18.754 -8.362 1.00 0.00 74 LYS A N 17
ATOM 29849 C CA . LYS A 1 74 ? -6.268 -18.113 -7.883 1.00 0.00 74 LYS A CA 17
ATOM 29850 C C . LYS A 1 74 ? -5.990 -17.272 -6.641 1.00 0.00 74 LYS A C 17
ATOM 29851 O O . LYS A 1 74 ? -4.995 -17.484 -5.946 1.00 0.00 74 LYS A O 17
ATOM 29870 N N . HIS A 1 75 ? -6.874 -16.318 -6.367 1.00 0.00 75 HIS A N 17
ATOM 29871 C CA . HIS A 1 75 ? -6.724 -15.447 -5.207 1.00 0.00 75 HIS A CA 17
ATOM 29872 C C . HIS A 1 75 ? -5.412 -14.670 -5.278 1.00 0.00 75 HIS A C 17
ATOM 29873 O O . HIS A 1 75 ? -4.762 -14.434 -4.258 1.00 0.00 75 HIS A O 17
ATOM 29888 N N . THR A 1 76 ? -5.027 -14.276 -6.488 1.00 0.00 76 THR A N 17
ATOM 29889 C CA . THR A 1 76 ? -3.793 -13.529 -6.691 1.00 0.00 76 THR A CA 17
ATOM 29890 C C . THR A 1 76 ? -4.078 -12.136 -7.241 1.00 0.00 76 THR A C 17
ATOM 29891 O O . THR A 1 76 ? -4.955 -11.959 -8.087 1.00 0.00 76 THR A O 17
ATOM 29902 N N . PHE A 1 77 ? -3.332 -11.149 -6.756 1.00 0.00 77 PHE A N 17
ATOM 29903 C CA . PHE A 1 77 ? -3.505 -9.770 -7.199 1.00 0.00 77 PHE A CA 17
ATOM 29904 C C . PHE A 1 77 ? -2.164 -9.148 -7.576 1.00 0.00 77 PHE A C 17
ATOM 29905 O O . PHE A 1 77 ? -1.109 -9.604 -7.135 1.00 0.00 77 PHE A O 17
ATOM 29922 N N . LYS A 1 78 ? -2.213 -8.102 -8.394 1.00 0.00 78 LYS A N 17
ATOM 29923 C CA . LYS A 1 78 ? -1.004 -7.414 -8.831 1.00 0.00 78 LYS A CA 17
ATOM 29924 C C . LYS A 1 78 ? -1.042 -5.942 -8.435 1.00 0.00 78 LYS A C 17
ATOM 29925 O O . LYS A 1 78 ? -2.114 -5.369 -8.242 1.00 0.00 78 LYS A O 17
ATOM 29944 N N . ALA A 1 79 ? 0.134 -5.335 -8.317 1.00 0.00 79 ALA A N 17
ATOM 29945 C CA . ALA A 1 79 ? 0.234 -3.928 -7.948 1.00 0.00 79 ALA A CA 17
ATOM 29946 C C . ALA A 1 79 ? 1.127 -3.167 -8.922 1.00 0.00 79 ALA A C 17
ATOM 29947 O O . ALA A 1 79 ? 2.314 -3.464 -9.052 1.00 0.00 79 ALA A O 17
ATOM 29954 N N . GLU A 1 80 ? 0.547 -2.184 -9.605 1.00 0.00 80 GLU A N 17
ATOM 29955 C CA . GLU A 1 80 ? 1.292 -1.382 -10.568 1.00 0.00 80 GLU A CA 17
ATOM 29956 C C . GLU A 1 80 ? 1.284 0.091 -10.171 1.00 0.00 80 GLU A C 17
ATOM 29957 O O . GLU A 1 80 ? 0.293 0.599 -9.644 1.00 0.00 80 GLU A O 17
ATOM 29969 N N . HIS A 1 81 ? 2.397 0.773 -10.426 1.00 0.00 81 HIS A N 17
ATOM 29970 C CA . HIS A 1 81 ? 2.519 2.188 -10.095 1.00 0.00 81 HIS A CA 17
ATOM 29971 C C . HIS A 1 81 ? 2.881 3.006 -11.331 1.00 0.00 81 HIS A C 17
ATOM 29972 O O . HIS A 1 81 ? 3.190 2.451 -12.385 1.00 0.00 81 HIS A O 17
ATOM 29987 N N . ALA A 1 82 ? 2.841 4.327 -11.194 1.00 0.00 82 ALA A N 17
ATOM 29988 C CA . ALA A 1 82 ? 3.166 5.220 -12.299 1.00 0.00 82 ALA A CA 17
ATOM 29989 C C . ALA A 1 82 ? 4.449 4.784 -12.998 1.00 0.00 82 ALA A C 17
ATOM 29990 O O . ALA A 1 82 ? 5.543 5.211 -12.633 1.00 0.00 82 ALA A O 17
ATOM 29997 N N . GLY A 1 83 ? 4.306 3.929 -14.007 1.00 0.00 83 GLY A N 17
ATOM 29998 C CA . GLY A 1 83 ? 5.462 3.448 -14.741 1.00 0.00 83 GLY A CA 17
ATOM 29999 C C . GLY A 1 83 ? 6.682 3.281 -13.857 1.00 0.00 83 GLY A C 17
ATOM 30000 O O . GLY A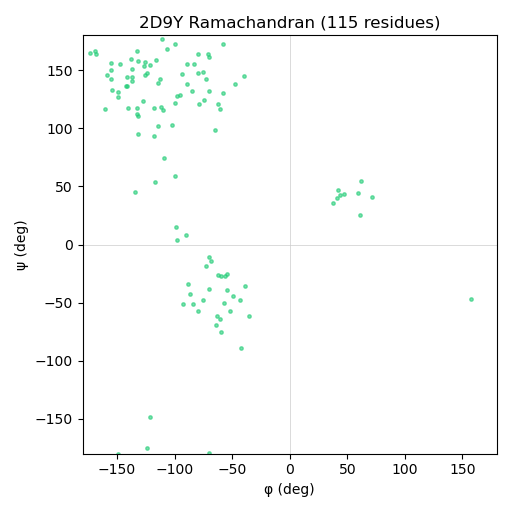 1 83 ? 7.733 3.866 -14.120 1.00 0.00 83 GLY A O 17
ATOM 30004 N N . VAL A 1 84 ? 6.543 2.483 -12.803 1.00 0.00 84 VAL A N 17
ATOM 30005 C CA . VAL A 1 84 ? 7.642 2.241 -11.876 1.00 0.00 84 VAL A CA 17
ATOM 30006 C C . VAL A 1 84 ? 7.963 0.754 -11.780 1.00 0.00 84 VAL A C 17
ATOM 30007 O O . VAL A 1 84 ? 9.052 0.318 -12.156 1.00 0.00 84 VAL A O 17
ATOM 30020 N N . ARG A 1 85 ? 7.009 -0.020 -11.275 1.00 0.00 85 ARG A N 17
ATOM 30021 C CA . ARG A 1 85 ? 7.190 -1.460 -11.128 1.00 0.00 85 ARG A CA 17
ATOM 30022 C C . ARG A 1 85 ? 5.848 -2.159 -10.932 1.00 0.00 85 ARG A C 17
ATOM 30023 O O . ARG A 1 85 ? 4.898 -1.571 -10.413 1.00 0.00 85 ARG A O 17
ATOM 30044 N N . THR A 1 86 ? 5.776 -3.419 -11.351 1.00 0.00 86 THR A N 17
ATOM 30045 C CA . THR A 1 86 ? 4.552 -4.198 -11.223 1.00 0.00 86 THR A CA 17
ATOM 30046 C C . THR A 1 86 ? 4.754 -5.393 -10.298 1.00 0.00 86 THR A C 17
ATOM 30047 O O . THR A 1 86 ? 5.315 -6.413 -10.699 1.00 0.00 86 THR A O 17
ATOM 30058 N N . TYR A 1 87 ? 4.293 -5.260 -9.059 1.00 0.00 87 TYR A N 17
ATOM 30059 C CA . TYR A 1 87 ? 4.425 -6.329 -8.076 1.00 0.00 87 TYR A CA 17
ATOM 30060 C C . TYR A 1 87 ? 3.289 -7.338 -8.213 1.00 0.00 87 TYR A C 17
ATOM 30061 O O . TYR A 1 87 ? 2.291 -7.080 -8.886 1.00 0.00 87 TYR A O 17
ATOM 30079 N N . PHE A 1 88 ? 3.449 -8.489 -7.568 1.00 0.00 88 PHE A N 17
ATOM 30080 C CA . PHE A 1 88 ? 2.438 -9.539 -7.617 1.00 0.00 88 PHE A CA 17
ATOM 30081 C C . PHE A 1 88 ? 2.362 -10.283 -6.286 1.00 0.00 88 PHE A C 17
ATOM 30082 O O . PHE A 1 88 ? 3.381 -10.531 -5.641 1.00 0.00 88 PHE A O 17
ATOM 30099 N N . PHE A 1 89 ? 1.147 -10.636 -5.881 1.00 0.00 89 PHE A N 17
ATOM 30100 C CA . PHE A 1 89 ? 0.936 -11.350 -4.627 1.00 0.00 89 PHE A CA 17
ATOM 30101 C C . PHE A 1 89 ? -0.135 -12.425 -4.787 1.00 0.00 89 PHE A C 17
ATOM 30102 O O . PHE A 1 89 ? -1.166 -12.200 -5.421 1.00 0.00 89 PHE A O 17
ATOM 30119 N N . SER A 1 90 ? 0.117 -13.594 -4.207 1.00 0.00 90 SER A N 17
ATOM 30120 C CA . SER A 1 90 ? -0.823 -14.706 -4.288 1.00 0.00 90 SER A CA 17
ATOM 30121 C C . SER A 1 90 ? -1.279 -15.134 -2.896 1.00 0.00 90 SER A C 17
ATOM 30122 O O . SER A 1 90 ? -0.461 -15.349 -2.002 1.00 0.00 90 SER A O 17
ATOM 30130 N N . ALA A 1 91 ? -2.591 -15.254 -2.721 1.00 0.00 91 ALA A N 17
ATOM 30131 C CA . ALA A 1 91 ? -3.157 -15.658 -1.440 1.00 0.00 91 ALA A CA 17
ATOM 30132 C C . ALA A 1 91 ? -3.564 -17.128 -1.459 1.00 0.00 91 ALA A C 17
ATOM 30133 O O . ALA A 1 91 ? -4.045 -17.635 -2.472 1.00 0.00 91 ALA A O 17
ATOM 30140 N N . GLU A 1 92 ? -3.368 -17.806 -0.333 1.00 0.00 92 GLU A N 17
ATOM 30141 C CA . GLU A 1 92 ? -3.714 -19.218 -0.222 1.00 0.00 92 GLU A CA 17
ATOM 30142 C C . GLU A 1 92 ? -5.228 -19.406 -0.179 1.00 0.00 92 GLU A C 17
ATOM 30143 O O . GLU A 1 92 ? -5.736 -20.500 -0.425 1.00 0.00 92 GLU A O 17
ATOM 30155 N N . SER A 1 93 ? -5.943 -18.330 0.136 1.00 0.00 93 SER A N 17
ATOM 30156 C CA . SER A 1 93 ? -7.398 -18.376 0.216 1.00 0.00 93 SER A CA 17
ATOM 30157 C C . SER A 1 93 ? -8.021 -17.220 -0.560 1.00 0.00 93 SER A C 17
ATOM 30158 O O . SER A 1 93 ? -7.437 -16.145 -0.698 1.00 0.00 93 SER A O 17
ATOM 30166 N N . PRO A 1 94 ? -9.238 -17.444 -1.079 1.00 0.00 94 PRO A N 17
ATOM 30167 C CA . PRO A 1 94 ? -9.968 -16.434 -1.850 1.00 0.00 94 PRO A CA 17
ATOM 30168 C C . PRO A 1 94 ? -10.446 -15.275 -0.980 1.00 0.00 94 PRO A C 17
ATOM 30169 O O . PRO A 1 94 ? -10.561 -14.143 -1.449 1.00 0.00 94 PRO A O 17
ATOM 30180 N N . GLU A 1 95 ? -10.721 -15.567 0.287 1.00 0.00 95 GLU A N 17
ATOM 30181 C CA . GLU A 1 95 ? -11.186 -14.548 1.221 1.00 0.00 95 GLU A CA 17
ATOM 30182 C C . GLU A 1 95 ? -10.062 -13.578 1.572 1.00 0.00 95 GLU A C 17
ATOM 30183 O O . GLU A 1 95 ? -10.311 -12.421 1.912 1.00 0.00 95 GLU A O 17
ATOM 30195 N N . GLU A 1 96 ? -8.826 -14.058 1.487 1.00 0.00 96 GLU A N 17
ATOM 30196 C CA . GLU A 1 96 ? -7.663 -13.234 1.797 1.00 0.00 96 GLU A CA 17
ATOM 30197 C C . GLU A 1 96 ? -7.336 -12.297 0.638 1.00 0.00 96 GLU A C 17
ATOM 30198 O O . GLU A 1 96 ? -7.102 -11.105 0.837 1.00 0.00 96 GLU A O 17
ATOM 30210 N N . GLN A 1 97 ? -7.320 -12.846 -0.573 1.00 0.00 97 GLN A N 17
ATOM 30211 C CA . GLN A 1 97 ? -7.020 -12.060 -1.764 1.00 0.00 97 GLN A CA 17
ATOM 30212 C C . GLN A 1 97 ? -7.781 -10.739 -1.750 1.00 0.00 97 GLN A C 17
ATOM 30213 O O . GLN A 1 97 ? -7.183 -9.669 -1.646 1.00 0.00 97 GLN A O 17
ATOM 30227 N N . GLU A 1 98 ? -9.104 -10.822 -1.856 1.00 0.00 98 GLU A N 17
ATOM 30228 C CA . GLU A 1 98 ? -9.946 -9.631 -1.857 1.00 0.00 98 GLU A CA 17
ATOM 30229 C C . GLU A 1 98 ? -9.614 -8.729 -0.671 1.00 0.00 98 GLU A C 17
ATOM 30230 O O . GLU A 1 98 ? -9.210 -7.580 -0.846 1.00 0.00 98 GLU A O 17
ATOM 30242 N N . ALA A 1 99 ? -9.789 -9.259 0.535 1.00 0.00 99 ALA A N 17
ATOM 30243 C CA . ALA A 1 99 ? -9.507 -8.504 1.749 1.00 0.00 99 ALA A CA 17
ATOM 30244 C C . ALA A 1 99 ? -8.268 -7.632 1.578 1.00 0.00 99 ALA A C 17
ATOM 30245 O O . ALA A 1 99 ? -8.250 -6.473 1.993 1.00 0.00 99 ALA A O 17
ATOM 30252 N N . TRP A 1 100 ? -7.233 -8.197 0.966 1.00 0.00 100 TRP A N 17
ATOM 30253 C CA . TRP A 1 100 ? -5.988 -7.470 0.742 1.00 0.00 100 TRP A CA 17
ATOM 30254 C C . TRP A 1 100 ? -6.174 -6.387 -0.315 1.00 0.00 100 TRP A C 17
ATOM 30255 O O . TRP A 1 100 ? -5.896 -5.213 -0.069 1.00 0.00 100 TRP A O 17
ATOM 30276 N N . ILE A 1 101 ? -6.644 -6.788 -1.492 1.00 0.00 101 ILE A N 17
ATOM 30277 C CA . ILE A 1 101 ? -6.867 -5.850 -2.585 1.00 0.00 101 ILE A CA 17
ATOM 30278 C C . ILE A 1 101 ? -7.541 -4.576 -2.087 1.00 0.00 101 ILE A C 17
ATOM 30279 O O . ILE A 1 101 ? -7.351 -3.500 -2.653 1.00 0.00 101 ILE A O 17
ATOM 30295 N N . GLN A 1 102 ? -8.328 -4.706 -1.024 1.00 0.00 102 GLN A N 17
ATOM 30296 C CA . GLN A 1 102 ? -9.030 -3.565 -0.449 1.00 0.00 102 GLN A CA 17
ATOM 30297 C C . GLN A 1 102 ? -8.186 -2.895 0.631 1.00 0.00 102 GLN A C 17
ATOM 30298 O O . GLN A 1 102 ? -7.924 -1.694 0.572 1.00 0.00 102 GLN A O 17
ATOM 30312 N N . ALA A 1 103 ? -7.765 -3.680 1.617 1.00 0.00 103 ALA A N 17
ATOM 30313 C CA . ALA A 1 103 ? -6.951 -3.163 2.710 1.00 0.00 103 ALA A CA 17
ATOM 30314 C C . ALA A 1 103 ? -5.774 -2.350 2.181 1.00 0.00 103 ALA A C 17
ATOM 30315 O O . ALA A 1 103 ? -5.570 -1.204 2.579 1.00 0.00 103 ALA A O 17
ATOM 30322 N N . MET A 1 104 ? -5.002 -2.952 1.282 1.00 0.00 104 MET A N 17
ATOM 30323 C CA . MET A 1 104 ? -3.845 -2.283 0.698 1.00 0.00 104 MET A CA 17
ATOM 30324 C C . MET A 1 104 ? -4.271 -1.345 -0.428 1.00 0.00 104 MET A C 17
ATOM 30325 O O . MET A 1 104 ? -3.686 -0.279 -0.615 1.00 0.00 104 MET A O 17
ATOM 30339 N N . GLY A 1 105 ? -5.293 -1.750 -1.175 1.00 0.00 105 GLY A N 17
ATOM 30340 C CA . GLY A 1 105 ? -5.779 -0.935 -2.273 1.00 0.00 105 GLY A CA 17
ATOM 30341 C C . GLY A 1 105 ? -6.082 0.488 -1.848 1.00 0.00 105 GLY A C 17
ATOM 30342 O O . GLY A 1 105 ? -5.592 1.441 -2.454 1.00 0.00 105 GLY A O 17
ATOM 30346 N N . GLU A 1 106 ? -6.893 0.633 -0.805 1.00 0.00 106 GLU A N 17
ATOM 30347 C CA . GLU A 1 106 ? -7.262 1.951 -0.302 1.00 0.00 106 GLU A CA 17
ATOM 30348 C C . GLU A 1 106 ? -6.024 2.811 -0.070 1.00 0.00 106 GLU A C 17
ATOM 30349 O O . GLU A 1 106 ? -5.959 3.958 -0.512 1.00 0.00 106 GLU A O 17
ATOM 30361 N N . ALA A 1 107 ? -5.043 2.249 0.629 1.00 0.00 107 ALA A N 17
ATOM 30362 C CA . ALA A 1 107 ? -3.806 2.963 0.920 1.00 0.00 107 ALA A CA 17
ATOM 30363 C C . ALA A 1 107 ? -3.253 3.636 -0.332 1.00 0.00 107 ALA A C 17
ATOM 30364 O O . ALA A 1 107 ? -2.536 4.632 -0.247 1.00 0.00 107 ALA A O 17
ATOM 30371 N N . ALA A 1 108 ? -3.591 3.084 -1.493 1.00 0.00 108 ALA A N 17
ATOM 30372 C CA . ALA A 1 108 ? -3.129 3.632 -2.762 1.00 0.00 108 ALA A CA 17
ATOM 30373 C C . ALA A 1 108 ? -4.069 4.723 -3.263 1.00 0.00 108 ALA A C 17
ATOM 30374 O O . ALA A 1 108 ? -3.633 5.701 -3.871 1.00 0.00 108 ALA A O 17
ATOM 30381 N N . ARG A 1 109 ? -5.361 4.549 -3.006 1.00 0.00 109 ARG A N 17
ATOM 30382 C CA . ARG A 1 109 ? -6.363 5.518 -3.433 1.00 0.00 109 ARG A CA 17
ATOM 30383 C C . ARG A 1 109 ? -6.510 6.637 -2.406 1.00 0.00 109 ARG A C 17
ATOM 30384 O O . ARG A 1 109 ? -6.173 6.466 -1.234 1.00 0.00 109 ARG A O 17
ATOM 30405 N N . VAL A 1 110 ? -7.015 7.782 -2.853 1.00 0.00 110 VAL A N 17
ATOM 30406 C CA . VAL A 1 110 ? -7.207 8.929 -1.974 1.00 0.00 110 VAL A CA 17
ATOM 30407 C C . VAL A 1 110 ? -8.616 9.494 -2.108 1.00 0.00 110 VAL A C 17
ATOM 30408 O O . VAL A 1 110 ? -9.055 9.840 -3.204 1.00 0.00 110 VAL A O 17
ATOM 30421 N N . GLN A 1 111 ? -9.321 9.585 -0.984 1.00 0.00 111 GLN A N 17
ATOM 30422 C CA . GLN A 1 111 ? -10.682 10.108 -0.976 1.00 0.00 111 GLN A CA 17
ATOM 30423 C C . GLN A 1 111 ? -10.781 11.378 -1.815 1.00 0.00 111 GLN A C 17
ATOM 30424 O O . GLN A 1 111 ? -9.768 11.940 -2.230 1.00 0.00 111 GLN A O 17
ATOM 30438 N N . SER A 1 112 ? -12.008 11.826 -2.060 1.00 0.00 112 SER A N 17
ATOM 30439 C CA . SER A 1 112 ? -12.240 13.027 -2.852 1.00 0.00 112 SER A CA 17
ATOM 30440 C C . SER A 1 112 ? -12.903 14.114 -2.011 1.00 0.00 112 SER A C 17
ATOM 30441 O O . SER A 1 112 ? -12.370 15.212 -1.862 1.00 0.00 112 SER A O 17
ATOM 30449 N N . GLY A 1 113 ? -14.072 13.797 -1.461 1.00 0.00 113 GLY A N 17
ATOM 30450 C CA . GLY A 1 113 ? -14.791 14.755 -0.642 1.00 0.00 113 GLY A CA 17
ATOM 30451 C C . GLY A 1 113 ? -13.866 15.571 0.241 1.00 0.00 113 GLY A C 17
ATOM 30452 O O . GLY A 1 113 ? -13.400 16.646 -0.137 1.00 0.00 113 GLY A O 17
ATOM 30456 N N . PRO A 1 114 ? -13.590 15.057 1.449 1.00 0.00 114 PRO A N 17
ATOM 30457 C CA . PRO A 1 114 ? -12.715 15.730 2.413 1.00 0.00 114 PRO A CA 17
ATOM 30458 C C . PRO A 1 114 ? -11.256 15.729 1.971 1.00 0.00 114 PRO A C 17
ATOM 30459 O O . PRO A 1 114 ? -10.715 14.692 1.585 1.00 0.00 114 PRO A O 17
ATOM 30470 N N . SER A 1 115 ? -10.623 16.896 2.029 1.00 0.00 115 SER A N 17
ATOM 30471 C CA . SER A 1 115 ? -9.227 17.030 1.631 1.00 0.00 115 SER A CA 17
ATOM 30472 C C . SER A 1 115 ? -8.296 16.721 2.800 1.00 0.00 115 SER A C 17
ATOM 30473 O O . SER A 1 115 ? -8.576 17.084 3.943 1.00 0.00 115 SER A O 17
ATOM 30481 N N . SER A 1 116 ? -7.189 16.049 2.505 1.00 0.00 116 SER A N 17
ATOM 30482 C CA . SER A 1 116 ? -6.218 15.687 3.531 1.00 0.00 116 SER A CA 17
ATOM 30483 C C . SER A 1 116 ? -4.962 15.089 2.905 1.00 0.00 116 SER A C 17
ATOM 30484 O O . SER A 1 116 ? -5.041 14.253 2.006 1.00 0.00 116 SER A O 17
ATOM 30492 N N . GLY A 1 117 ? -3.802 15.525 3.387 1.00 0.00 117 GLY A N 17
ATOM 30493 C CA . GLY A 1 117 ? -2.545 15.024 2.863 1.00 0.00 117 GLY A CA 17
ATOM 30494 C C . GLY A 1 117 ? -1.717 16.109 2.203 1.00 0.00 117 GLY A C 17
ATOM 30495 O O . GLY A 1 117 ? -2.072 16.606 1.135 1.00 0.00 117 GLY A O 17
ATOM 30499 N N . GLY A 1 1 ? -1.744 19.776 3.613 1.00 0.00 1 GLY A N 18
ATOM 30500 C CA . GLY A 1 1 ? -0.779 18.752 3.260 1.00 0.00 1 GLY A CA 18
ATOM 30501 C C . GLY A 1 1 ? 0.444 18.774 4.155 1.00 0.00 1 GLY A C 18
ATOM 30502 O O . GLY A 1 1 ? 0.714 19.772 4.824 1.00 0.00 1 GLY A O 18
ATOM 30506 N N . SER A 1 2 ? 1.185 17.671 4.171 1.00 0.00 2 SER A N 18
ATOM 30507 C CA . SER A 1 2 ? 2.383 17.566 4.995 1.00 0.00 2 SER A CA 18
ATOM 30508 C C . SER A 1 2 ? 3.465 16.762 4.281 1.00 0.00 2 SER A C 18
ATOM 30509 O O . SER A 1 2 ? 3.170 15.882 3.473 1.00 0.00 2 SER A O 18
ATOM 30517 N N . SER A 1 3 ? 4.722 17.074 4.585 1.00 0.00 3 SER A N 18
ATOM 30518 C CA . SER A 1 3 ? 5.850 16.384 3.969 1.00 0.00 3 SER A CA 18
ATOM 30519 C C . SER A 1 3 ? 6.773 15.797 5.033 1.00 0.00 3 SER A C 18
ATOM 30520 O O . SER A 1 3 ? 7.996 15.875 4.921 1.00 0.00 3 SER A O 18
ATOM 30528 N N . GLY A 1 4 ? 6.177 15.208 6.065 1.00 0.00 4 GLY A N 18
ATOM 30529 C CA . GLY A 1 4 ? 6.959 14.616 7.134 1.00 0.00 4 GLY A CA 18
ATOM 30530 C C . GLY A 1 4 ? 6.492 13.218 7.489 1.00 0.00 4 GLY A C 18
ATOM 30531 O O . GLY A 1 4 ? 5.724 13.034 8.433 1.00 0.00 4 GLY A O 18
ATOM 30535 N N . SER A 1 5 ? 6.955 12.230 6.729 1.00 0.00 5 SER A N 18
ATOM 30536 C CA . SER A 1 5 ? 6.575 10.842 6.965 1.00 0.00 5 SER A CA 18
ATOM 30537 C C . SER A 1 5 ? 7.615 10.134 7.828 1.00 0.00 5 SER A C 18
ATOM 30538 O O . SER A 1 5 ? 8.499 9.448 7.317 1.00 0.00 5 SER A O 18
ATOM 30546 N N . SER A 1 6 ? 7.501 10.306 9.141 1.00 0.00 6 SER A N 18
ATOM 30547 C CA . SER A 1 6 ? 8.432 9.687 10.077 1.00 0.00 6 SER A CA 18
ATOM 30548 C C . SER A 1 6 ? 7.762 9.436 11.425 1.00 0.00 6 SER A C 18
ATOM 30549 O O . SER A 1 6 ? 6.768 10.076 11.765 1.00 0.00 6 SER A O 18
ATOM 30557 N N . GLY A 1 7 ? 8.315 8.499 12.189 1.00 0.00 7 GLY A N 18
ATOM 30558 C CA . GLY A 1 7 ? 7.759 8.179 13.490 1.00 0.00 7 GLY A CA 18
ATOM 30559 C C . GLY A 1 7 ? 7.282 6.743 13.580 1.00 0.00 7 GLY A C 18
ATOM 30560 O O . GLY A 1 7 ? 7.756 5.878 12.845 1.00 0.00 7 GLY A O 18
ATOM 30564 N N . ASN A 1 8 ? 6.343 6.489 14.485 1.00 0.00 8 ASN A N 18
ATOM 30565 C CA . ASN A 1 8 ? 5.803 5.146 14.670 1.00 0.00 8 ASN A CA 18
ATOM 30566 C C . ASN A 1 8 ? 4.284 5.146 14.526 1.00 0.00 8 ASN A C 18
ATOM 30567 O O . ASN A 1 8 ? 3.577 5.781 15.308 1.00 0.00 8 ASN A O 18
ATOM 30578 N N . ALA A 1 9 ? 3.790 4.429 13.522 1.00 0.00 9 ALA A N 18
ATOM 30579 C CA . ALA A 1 9 ? 2.356 4.344 13.277 1.00 0.00 9 ALA A CA 18
ATOM 30580 C C . ALA A 1 9 ? 1.852 2.916 13.460 1.00 0.00 9 ALA A C 18
ATOM 30581 O O . ALA A 1 9 ? 2.618 1.953 13.428 1.00 0.00 9 ALA A O 18
ATOM 30588 N N . PRO A 1 10 ? 0.533 2.774 13.657 1.00 0.00 10 PRO A N 18
ATOM 30589 C CA . PRO A 1 10 ? -0.103 1.467 13.849 1.00 0.00 10 PRO A CA 18
ATOM 30590 C C . PRO A 1 10 ? -0.104 0.631 12.574 1.00 0.00 10 PRO A C 18
ATOM 30591 O O . PRO A 1 10 ? 0.178 1.136 11.488 1.00 0.00 10 PRO A O 18
ATOM 30602 N N . VAL A 1 11 ? -0.424 -0.652 12.714 1.00 0.00 11 VAL A N 18
ATOM 30603 C CA . VAL A 1 11 ? -0.464 -1.558 11.573 1.00 0.00 11 VAL A CA 18
ATOM 30604 C C . VAL A 1 11 ? -1.878 -1.680 11.017 1.00 0.00 11 VAL A C 18
ATOM 30605 O O . VAL A 1 11 ? -2.849 -1.763 11.770 1.00 0.00 11 VAL A O 18
ATOM 30618 N N . THR A 1 12 ? -1.989 -1.692 9.692 1.00 0.00 12 THR A N 18
ATOM 30619 C CA . THR A 1 12 ? -3.284 -1.803 9.034 1.00 0.00 12 THR A CA 18
ATOM 30620 C C . THR A 1 12 ? -3.640 -3.260 8.762 1.00 0.00 12 THR A C 18
ATOM 30621 O O . THR A 1 12 ? -4.772 -3.687 8.990 1.00 0.00 12 THR A O 18
ATOM 30632 N N . LYS A 1 13 ? -2.666 -4.021 8.274 1.00 0.00 13 LYS A N 18
ATOM 30633 C CA . LYS A 1 13 ? -2.874 -5.432 7.973 1.00 0.00 13 LYS A CA 18
ATOM 30634 C C . LYS A 1 13 ? -1.549 -6.187 7.958 1.00 0.00 13 LYS A C 18
ATOM 30635 O O . LYS A 1 13 ? -0.494 -5.603 7.710 1.00 0.00 13 LYS A O 18
ATOM 30654 N N . ALA A 1 14 ? -1.611 -7.487 8.224 1.00 0.00 14 ALA A N 18
ATOM 30655 C CA . ALA A 1 14 ? -0.416 -8.322 8.238 1.00 0.00 14 ALA A CA 18
ATOM 30656 C C . ALA A 1 14 ? -0.774 -9.796 8.081 1.00 0.00 14 ALA A C 18
ATOM 30657 O O . ALA A 1 14 ? -1.704 -10.290 8.718 1.00 0.00 14 ALA A O 18
ATOM 30664 N N . GLY A 1 15 ? -0.030 -10.494 7.229 1.00 0.00 15 GLY A N 18
ATOM 30665 C CA . GLY A 1 15 ? -0.286 -11.905 7.004 1.00 0.00 15 GLY A CA 18
ATOM 30666 C C . GLY A 1 15 ? 0.728 -12.536 6.070 1.00 0.00 15 GLY A C 18
ATOM 30667 O O . GLY A 1 15 ? 1.484 -11.835 5.398 1.00 0.00 15 GLY A O 18
ATOM 30671 N N . TRP A 1 16 ? 0.745 -13.863 6.029 1.00 0.00 16 TRP A N 18
ATOM 30672 C CA . TRP A 1 16 ? 1.676 -14.589 5.172 1.00 0.00 16 TRP A CA 18
ATOM 30673 C C . TRP A 1 16 ? 1.192 -14.597 3.726 1.00 0.00 16 TRP A C 18
ATOM 30674 O O . TRP A 1 16 ? 0.119 -15.121 3.423 1.00 0.00 16 TRP A O 18
ATOM 30695 N N . LEU A 1 17 ? 1.988 -14.012 2.838 1.00 0.00 17 LEU A N 18
ATOM 30696 C CA . LEU A 1 17 ? 1.640 -13.952 1.422 1.00 0.00 17 LEU A CA 18
ATOM 30697 C C . LEU A 1 17 ? 2.776 -14.491 0.559 1.00 0.00 17 LEU A C 18
ATOM 30698 O O . LEU A 1 17 ? 3.918 -14.589 1.008 1.00 0.00 17 LEU A O 18
ATOM 30714 N N . PHE A 1 18 ? 2.455 -14.838 -0.683 1.00 0.00 18 PHE A N 18
ATOM 30715 C CA . PHE A 1 18 ? 3.449 -15.367 -1.610 1.00 0.00 18 PHE A CA 18
ATOM 30716 C C . PHE A 1 18 ? 3.845 -14.313 -2.641 1.00 0.00 18 PHE A C 18
ATOM 30717 O O . PHE A 1 18 ? 3.008 -13.822 -3.398 1.00 0.00 18 PHE A O 18
ATOM 30734 N N . LYS A 1 19 ? 5.129 -13.970 -2.663 1.00 0.00 19 LYS A N 18
ATOM 30735 C CA . LYS A 1 19 ? 5.639 -12.976 -3.600 1.00 0.00 19 LYS A CA 18
ATOM 30736 C C . LYS A 1 19 ? 6.376 -13.645 -4.755 1.00 0.00 19 LYS A C 18
ATOM 30737 O O . LYS A 1 19 ? 7.264 -14.470 -4.541 1.00 0.00 19 LYS A O 18
ATOM 30756 N N . GLN A 1 20 ? 6.003 -13.283 -5.978 1.00 0.00 20 GLN A N 18
ATOM 30757 C CA . GLN A 1 20 ? 6.630 -13.848 -7.167 1.00 0.00 20 GLN A CA 18
ATOM 30758 C C . GLN A 1 20 ? 8.136 -13.608 -7.155 1.00 0.00 20 GLN A C 18
ATOM 30759 O O . GLN A 1 20 ? 8.605 -12.571 -6.685 1.00 0.00 20 GLN A O 18
ATOM 30773 N N . ALA A 1 21 ? 8.889 -14.573 -7.673 1.00 0.00 21 ALA A N 18
ATOM 30774 C CA . ALA A 1 21 ? 10.341 -14.465 -7.723 1.00 0.00 21 ALA A CA 18
ATOM 30775 C C . ALA A 1 21 ? 10.797 -13.783 -9.008 1.00 0.00 21 ALA A C 18
ATOM 30776 O O . ALA A 1 21 ? 10.408 -14.182 -10.106 1.00 0.00 21 ALA A O 18
ATOM 30783 N N . SER A 1 22 ? 11.624 -12.751 -8.864 1.00 0.00 22 SER A N 18
ATOM 30784 C CA . SER A 1 22 ? 12.129 -12.010 -10.014 1.00 0.00 22 SER A CA 18
ATOM 30785 C C . SER A 1 22 ? 13.576 -12.391 -10.312 1.00 0.00 22 SER A C 18
ATOM 30786 O O . SER A 1 22 ? 14.408 -11.531 -10.601 1.00 0.00 22 SER A O 18
ATOM 30794 N N . SER A 1 23 ? 13.868 -13.685 -10.239 1.00 0.00 23 SER A N 18
ATOM 30795 C CA . SER A 1 23 ? 15.215 -14.181 -10.496 1.00 0.00 23 SER A CA 18
ATOM 30796 C C . SER A 1 23 ? 15.176 -15.610 -11.029 1.00 0.00 23 SER A C 18
ATOM 30797 O O . SER A 1 23 ? 14.470 -16.464 -10.495 1.00 0.00 23 SER A O 18
ATOM 30805 N N . GLY A 1 24 ? 15.941 -15.862 -12.087 1.00 0.00 24 GLY A N 18
ATOM 30806 C CA . GLY A 1 24 ? 15.980 -17.188 -12.675 1.00 0.00 24 GLY A CA 18
ATOM 30807 C C . GLY A 1 24 ? 14.616 -17.850 -12.704 1.00 0.00 24 GLY A C 18
ATOM 30808 O O . GLY A 1 24 ? 13.653 -17.281 -13.217 1.00 0.00 24 GLY A O 18
ATOM 30812 N N . VAL A 1 25 ? 14.534 -19.056 -12.152 1.00 0.00 25 VAL A N 18
ATOM 30813 C CA . VAL A 1 25 ? 13.279 -19.797 -12.117 1.00 0.00 25 VAL A CA 18
ATOM 30814 C C . VAL A 1 25 ? 12.146 -18.933 -11.572 1.00 0.00 25 VAL A C 18
ATOM 30815 O O . VAL A 1 25 ? 12.232 -18.404 -10.463 1.00 0.00 25 VAL A O 18
ATOM 30828 N N . LYS A 1 26 ? 11.084 -18.795 -12.358 1.00 0.00 26 LYS A N 18
ATOM 30829 C CA . LYS A 1 26 ? 9.932 -17.997 -11.954 1.00 0.00 26 LYS A CA 18
ATOM 30830 C C . LYS A 1 26 ? 9.017 -18.792 -11.029 1.00 0.00 26 LYS A C 18
ATOM 30831 O O . LYS A 1 26 ? 8.052 -19.409 -11.478 1.00 0.00 26 LYS A O 18
ATOM 30850 N N . GLN A 1 27 ? 9.326 -18.771 -9.736 1.00 0.00 27 GLN A N 18
ATOM 30851 C CA . GLN A 1 27 ? 8.530 -19.490 -8.749 1.00 0.00 27 GLN A CA 18
ATOM 30852 C C . GLN A 1 27 ? 8.046 -18.549 -7.651 1.00 0.00 27 GLN A C 18
ATOM 30853 O O . GLN A 1 27 ? 8.665 -17.518 -7.386 1.00 0.00 27 GLN A O 18
ATOM 30867 N N . TRP A 1 28 ? 6.937 -18.910 -7.015 1.00 0.00 28 TRP A N 18
ATOM 30868 C CA . TRP A 1 28 ? 6.370 -18.098 -5.945 1.00 0.00 28 TRP A CA 18
ATOM 30869 C C . TRP A 1 28 ? 6.984 -18.465 -4.599 1.00 0.00 28 TRP A C 18
ATOM 30870 O O . TRP A 1 28 ? 7.112 -19.643 -4.266 1.00 0.00 28 TRP A O 18
ATOM 30891 N N . ASN A 1 29 ? 7.361 -17.450 -3.828 1.00 0.00 29 ASN A N 18
ATOM 30892 C CA . ASN A 1 29 ? 7.961 -17.668 -2.517 1.00 0.00 29 ASN A CA 18
ATOM 30893 C C . ASN A 1 29 ? 7.086 -17.082 -1.413 1.00 0.00 29 ASN A C 18
ATOM 30894 O O . ASN A 1 29 ? 6.417 -16.067 -1.609 1.00 0.00 29 ASN A O 18
ATOM 30905 N N . LYS A 1 30 ? 7.096 -17.727 -0.252 1.00 0.00 30 LYS A N 18
ATOM 30906 C CA . LYS A 1 30 ? 6.305 -17.271 0.885 1.00 0.00 30 LYS A CA 18
ATOM 30907 C C . LYS A 1 30 ? 7.102 -16.295 1.744 1.00 0.00 30 LYS A C 18
ATOM 30908 O O . LYS A 1 30 ? 8.264 -16.543 2.067 1.00 0.00 30 LYS A O 18
ATOM 30927 N N . ARG A 1 31 ? 6.470 -15.186 2.114 1.00 0.00 31 ARG A N 18
ATOM 30928 C CA . ARG A 1 31 ? 7.120 -14.173 2.936 1.00 0.00 31 ARG A CA 18
ATOM 30929 C C . ARG A 1 31 ? 6.099 -13.430 3.792 1.00 0.00 31 ARG A C 18
ATOM 30930 O O . ARG A 1 31 ? 4.923 -13.344 3.439 1.00 0.00 31 ARG A O 18
ATOM 30951 N N . TRP A 1 32 ? 6.556 -12.896 4.919 1.00 0.00 32 TRP A N 18
ATOM 30952 C CA . TRP A 1 32 ? 5.682 -12.160 5.826 1.00 0.00 32 TRP A CA 18
ATOM 30953 C C . TRP A 1 32 ? 5.444 -10.741 5.322 1.00 0.00 32 TRP A C 18
ATOM 30954 O O . TRP A 1 32 ? 6.373 -9.936 5.243 1.00 0.00 32 TRP A O 18
ATOM 30975 N N . PHE A 1 33 ? 4.195 -10.440 4.982 1.00 0.00 33 PHE A N 18
ATOM 30976 C CA . PHE A 1 33 ? 3.837 -9.116 4.484 1.00 0.00 33 PHE A CA 18
ATOM 30977 C C . PHE A 1 33 ? 3.038 -8.341 5.528 1.00 0.00 33 PHE A C 18
ATOM 30978 O O . PHE A 1 33 ? 2.090 -8.863 6.114 1.00 0.00 33 PHE A O 18
ATOM 30995 N N . VAL A 1 34 ? 3.430 -7.091 5.756 1.00 0.00 34 VAL A N 18
ATOM 30996 C CA . VAL A 1 34 ? 2.751 -6.243 6.728 1.00 0.00 34 VAL A CA 18
ATOM 30997 C C . VAL A 1 34 ? 2.420 -4.880 6.131 1.00 0.00 34 VAL A C 18
ATOM 30998 O O . VAL A 1 34 ? 3.312 -4.078 5.851 1.00 0.00 34 VAL A O 18
ATOM 31011 N N . LEU A 1 35 ? 1.131 -4.622 5.939 1.00 0.00 35 LEU A N 18
ATOM 31012 C CA . LEU A 1 35 ? 0.679 -3.355 5.375 1.00 0.00 35 LEU A CA 18
ATOM 31013 C C . LEU A 1 35 ? 0.736 -2.244 6.419 1.00 0.00 35 LEU A C 18
ATOM 31014 O O . LEU A 1 35 ? 0.463 -2.471 7.597 1.00 0.00 35 LEU A O 18
ATOM 31030 N N . VAL A 1 36 ? 1.089 -1.041 5.976 1.00 0.00 36 VAL A N 18
ATOM 31031 C CA . VAL A 1 36 ? 1.178 0.107 6.871 1.00 0.00 36 VAL A CA 18
ATOM 31032 C C . VAL A 1 36 ? 0.354 1.277 6.347 1.00 0.00 36 VAL A C 18
ATOM 31033 O O . VAL A 1 36 ? -0.200 1.217 5.249 1.00 0.00 36 VAL A O 18
ATOM 31046 N N . ASP A 1 37 ? 0.278 2.341 7.139 1.00 0.00 37 ASP A N 18
ATOM 31047 C CA . ASP A 1 37 ? -0.478 3.528 6.754 1.00 0.00 37 ASP A CA 18
ATOM 31048 C C . ASP A 1 37 ? -0.503 3.688 5.238 1.00 0.00 37 ASP A C 18
ATOM 31049 O O . ASP A 1 37 ? -1.516 3.418 4.592 1.00 0.00 37 ASP A O 18
ATOM 31058 N N . ARG A 1 38 ? 0.618 4.130 4.676 1.00 0.00 38 ARG A N 18
ATOM 31059 C CA . ARG A 1 38 ? 0.723 4.328 3.235 1.00 0.00 38 ARG A CA 18
ATOM 31060 C C . ARG A 1 38 ? 1.952 3.616 2.677 1.00 0.00 38 ARG A C 18
ATOM 31061 O O . ARG A 1 38 ? 2.753 4.212 1.956 1.00 0.00 38 ARG A O 18
ATOM 31082 N N . CYS A 1 39 ? 2.092 2.339 3.014 1.00 0.00 39 CYS A N 18
ATOM 31083 C CA . CYS A 1 39 ? 3.223 1.545 2.548 1.00 0.00 39 CYS A CA 18
ATOM 31084 C C . CYS A 1 39 ? 3.029 0.070 2.885 1.00 0.00 39 CYS A C 18
ATOM 31085 O O . CYS A 1 39 ? 2.028 -0.312 3.493 1.00 0.00 39 CYS A O 18
ATOM 31093 N N . LEU A 1 40 ? 3.990 -0.755 2.484 1.00 0.00 40 LEU A N 18
ATOM 31094 C CA . LEU A 1 40 ? 3.924 -2.189 2.742 1.00 0.00 40 LEU A CA 18
ATOM 31095 C C . LEU A 1 40 ? 5.319 -2.770 2.948 1.00 0.00 40 LEU A C 18
ATOM 31096 O O . LEU A 1 40 ? 6.125 -2.820 2.018 1.00 0.00 40 LEU A O 18
ATOM 31112 N N . PHE A 1 41 ? 5.597 -3.210 4.170 1.00 0.00 41 PHE A N 18
ATOM 31113 C CA . PHE A 1 41 ? 6.895 -3.790 4.497 1.00 0.00 41 PHE A CA 18
ATOM 31114 C C . PHE A 1 41 ? 6.785 -5.300 4.685 1.00 0.00 41 PHE A C 18
ATOM 31115 O O . PHE A 1 41 ? 5.773 -5.803 5.174 1.00 0.00 41 PHE A O 18
ATOM 31132 N N . TYR A 1 42 ? 7.832 -6.017 4.293 1.00 0.00 42 TYR A N 18
ATOM 31133 C CA . TYR A 1 42 ? 7.853 -7.470 4.415 1.00 0.00 42 TYR A CA 18
ATOM 31134 C C . TYR A 1 42 ? 9.131 -7.941 5.102 1.00 0.00 42 TYR A C 18
ATOM 31135 O O . TYR A 1 42 ? 10.154 -7.257 5.071 1.00 0.00 42 TYR A O 18
ATOM 31153 N N . TYR A 1 43 ? 9.063 -9.114 5.721 1.00 0.00 43 TYR A N 18
ATOM 31154 C CA . TYR A 1 43 ? 10.214 -9.677 6.418 1.00 0.00 43 TYR A CA 18
ATOM 31155 C C . TYR A 1 43 ? 10.312 -11.181 6.180 1.00 0.00 43 TYR A C 18
ATOM 31156 O O . TYR A 1 43 ? 9.319 -11.839 5.869 1.00 0.00 43 TYR A O 18
ATOM 31174 N N . LYS A 1 44 ? 11.517 -11.720 6.329 1.00 0.00 44 LYS A N 18
ATOM 31175 C CA . LYS A 1 44 ? 11.748 -13.146 6.134 1.00 0.00 44 LYS A CA 18
ATOM 31176 C C . LYS A 1 44 ? 10.697 -13.973 6.867 1.00 0.00 44 LYS A C 18
ATOM 31177 O O . LYS A 1 44 ? 10.140 -14.920 6.312 1.00 0.00 44 LYS A O 18
ATOM 31196 N N . ASP A 1 45 ? 10.431 -13.609 8.117 1.00 0.00 45 ASP A N 18
ATOM 31197 C CA . ASP A 1 45 ? 9.445 -14.316 8.926 1.00 0.00 45 ASP A CA 18
ATOM 31198 C C . ASP A 1 45 ? 8.708 -13.352 9.850 1.00 0.00 45 ASP A C 18
ATOM 31199 O O . ASP A 1 45 ? 8.998 -12.156 9.873 1.00 0.00 45 ASP A O 18
ATOM 31208 N N . GLU A 1 46 ? 7.754 -13.881 10.609 1.00 0.00 46 GLU A N 18
ATOM 31209 C CA . GLU A 1 46 ? 6.974 -13.065 11.533 1.00 0.00 46 GLU A CA 18
ATOM 31210 C C . GLU A 1 46 ? 7.886 -12.188 12.386 1.00 0.00 46 GLU A C 18
ATOM 31211 O O . GLU A 1 46 ? 7.561 -11.037 12.682 1.00 0.00 46 GLU A O 18
ATOM 31223 N N . LYS A 1 47 ? 9.029 -12.739 12.779 1.00 0.00 47 LYS A N 18
ATOM 31224 C CA . LYS A 1 47 ? 9.989 -12.008 13.598 1.00 0.00 47 LYS A CA 18
ATOM 31225 C C . LYS A 1 47 ? 10.079 -10.550 13.160 1.00 0.00 47 LYS A C 18
ATOM 31226 O O . LYS A 1 47 ? 10.237 -9.653 13.987 1.00 0.00 47 LYS A O 18
ATOM 31245 N N . GLU A 1 48 ? 9.975 -10.321 11.854 1.00 0.00 48 GLU A N 18
ATOM 31246 C CA . GLU A 1 48 ? 10.044 -8.971 11.308 1.00 0.00 48 GLU A CA 18
ATOM 31247 C C . GLU A 1 48 ? 11.011 -8.107 12.113 1.00 0.00 48 GLU A C 18
ATOM 31248 O O . GLU A 1 48 ? 10.695 -6.973 12.471 1.00 0.00 48 GLU A O 18
ATOM 31260 N N . GLU A 1 49 ? 12.190 -8.653 12.394 1.00 0.00 49 GLU A N 18
ATOM 31261 C CA . GLU A 1 49 ? 13.202 -7.933 13.157 1.00 0.00 49 GLU A CA 18
ATOM 31262 C C . GLU A 1 49 ? 13.884 -6.875 12.295 1.00 0.00 49 GLU A C 18
ATOM 31263 O O . GLU A 1 49 ? 14.138 -5.759 12.748 1.00 0.00 49 GLU A O 18
ATOM 31275 N N . SER A 1 50 ? 14.178 -7.234 11.049 1.00 0.00 50 SER A N 18
ATOM 31276 C CA . SER A 1 50 ? 14.834 -6.318 10.124 1.00 0.00 50 SER A CA 18
ATOM 31277 C C . SER A 1 50 ? 14.072 -6.241 8.804 1.00 0.00 50 SER A C 18
ATOM 31278 O O . SER A 1 50 ? 13.864 -7.253 8.135 1.00 0.00 50 SER A O 18
ATOM 31286 N N . ILE A 1 51 ? 13.659 -5.033 8.437 1.00 0.00 51 ILE A N 18
ATOM 31287 C CA . ILE A 1 51 ? 12.922 -4.822 7.197 1.00 0.00 51 ILE A CA 18
ATOM 31288 C C . ILE A 1 51 ? 13.801 -5.092 5.981 1.00 0.00 51 ILE A C 18
ATOM 31289 O O . ILE A 1 51 ? 14.928 -4.601 5.895 1.00 0.00 51 ILE A O 18
ATOM 31305 N N . LEU A 1 52 ? 13.280 -5.874 5.043 1.00 0.00 52 LEU A N 18
ATOM 31306 C CA . LEU A 1 52 ? 14.017 -6.209 3.829 1.00 0.00 52 LEU A CA 18
ATOM 31307 C C . LEU A 1 52 ? 13.763 -5.176 2.735 1.00 0.00 52 LEU A C 18
ATOM 31308 O O . LEU A 1 52 ? 14.689 -4.736 2.056 1.00 0.00 52 LEU A O 18
ATOM 31324 N N . GLY A 1 53 ? 12.500 -4.793 2.573 1.00 0.00 53 GLY A N 18
ATOM 31325 C CA . GLY A 1 53 ? 12.146 -3.814 1.562 1.00 0.00 53 GLY A CA 18
ATOM 31326 C C . GLY A 1 53 ? 10.805 -3.161 1.831 1.00 0.00 53 GLY A C 18
ATOM 31327 O O . GLY A 1 53 ? 9.926 -3.764 2.448 1.00 0.00 53 GLY A O 18
ATOM 31331 N N . SER A 1 54 ? 10.647 -1.924 1.370 1.00 0.00 54 SER A N 18
ATOM 31332 C CA . SER A 1 54 ? 9.406 -1.187 1.570 1.00 0.00 54 SER A CA 18
ATOM 31333 C C . SER A 1 54 ? 8.734 -0.882 0.234 1.00 0.00 54 SER A C 18
ATOM 31334 O O . SER A 1 54 ? 9.394 -0.499 -0.732 1.00 0.00 54 SER A O 18
ATOM 31342 N N . ILE A 1 55 ? 7.417 -1.057 0.188 1.00 0.00 55 ILE A N 18
ATOM 31343 C CA . ILE A 1 55 ? 6.655 -0.800 -1.028 1.00 0.00 55 ILE A CA 18
ATOM 31344 C C . ILE A 1 55 ? 5.699 0.373 -0.840 1.00 0.00 55 ILE A C 18
ATOM 31345 O O . ILE A 1 55 ? 4.693 0.279 -0.137 1.00 0.00 55 ILE A O 18
ATOM 31361 N N . PRO A 1 56 ? 6.018 1.505 -1.484 1.00 0.00 56 PRO A N 18
ATOM 31362 C CA . PRO A 1 56 ? 5.199 2.719 -1.406 1.00 0.00 56 PRO A CA 18
ATOM 31363 C C . PRO A 1 56 ? 3.866 2.566 -2.131 1.00 0.00 56 PRO A C 18
ATOM 31364 O O . PRO A 1 56 ? 3.786 2.740 -3.348 1.00 0.00 56 PRO A O 18
ATOM 31375 N N . LEU A 1 57 ? 2.822 2.240 -1.377 1.00 0.00 57 LEU A N 18
ATOM 31376 C CA . LEU A 1 57 ? 1.491 2.064 -1.948 1.00 0.00 57 LEU A CA 18
ATOM 31377 C C . LEU A 1 57 ? 0.767 3.402 -2.064 1.00 0.00 57 LEU A C 18
ATOM 31378 O O . LEU A 1 57 ? -0.374 3.542 -1.623 1.00 0.00 57 LEU A O 18
ATOM 31394 N N . LEU A 1 58 ? 1.437 4.381 -2.661 1.00 0.00 58 LEU A N 18
ATOM 31395 C CA . LEU A 1 58 ? 0.857 5.708 -2.838 1.00 0.00 58 LEU A CA 18
ATOM 31396 C C . LEU A 1 58 ? -0.297 5.670 -3.834 1.00 0.00 58 LEU A C 18
ATOM 31397 O O . LEU A 1 58 ? -1.434 5.994 -3.494 1.00 0.00 58 LEU A O 18
ATOM 31413 N N . SER A 1 59 ? 0.004 5.268 -5.065 1.00 0.00 59 SER A N 18
ATOM 31414 C CA . SER A 1 59 ? -1.009 5.189 -6.112 1.00 0.00 59 SER A CA 18
ATOM 31415 C C . SER A 1 59 ? -0.927 3.854 -6.846 1.00 0.00 59 SER A C 18
ATOM 31416 O O . SER A 1 59 ? -1.022 3.800 -8.072 1.00 0.00 59 SER A O 18
ATOM 31424 N N . PHE A 1 60 ? -0.749 2.778 -6.087 1.00 0.00 60 PHE A N 18
ATOM 31425 C CA . PHE A 1 60 ? -0.653 1.442 -6.664 1.00 0.00 60 PHE A CA 18
ATOM 31426 C C . PHE A 1 60 ? -1.992 1.006 -7.251 1.00 0.00 60 PHE A C 18
ATOM 31427 O O . PHE A 1 60 ? -3.051 1.323 -6.710 1.00 0.00 60 PHE A O 18
ATOM 31444 N N . ARG A 1 61 ? -1.935 0.277 -8.361 1.00 0.00 61 ARG A N 18
ATOM 31445 C CA . ARG A 1 61 ? -3.142 -0.201 -9.023 1.00 0.00 61 ARG A CA 18
ATOM 31446 C C . ARG A 1 61 ? -3.630 -1.501 -8.391 1.00 0.00 61 ARG A C 18
ATOM 31447 O O . ARG A 1 61 ? -4.313 -2.299 -9.034 1.00 0.00 61 ARG A O 18
ATOM 31468 N N . VAL A 1 62 ? -3.274 -1.709 -7.127 1.00 0.00 62 VAL A N 18
ATOM 31469 C CA . VAL A 1 62 ? -3.676 -2.912 -6.408 1.00 0.00 62 VAL A CA 18
ATOM 31470 C C . VAL A 1 62 ? -5.031 -3.416 -6.892 1.00 0.00 62 VAL A C 18
ATOM 31471 O O . VAL A 1 62 ? -6.054 -2.759 -6.700 1.00 0.00 62 VAL A O 18
ATOM 31484 N N . ALA A 1 63 ? -5.030 -4.586 -7.522 1.00 0.00 63 ALA A N 18
ATOM 31485 C CA . ALA A 1 63 ? -6.259 -5.180 -8.033 1.00 0.00 63 ALA A CA 18
ATOM 31486 C C . ALA A 1 63 ? -5.997 -6.559 -8.628 1.00 0.00 63 ALA A C 18
ATOM 31487 O O . ALA A 1 63 ? -4.892 -6.847 -9.088 1.00 0.00 63 ALA A O 18
ATOM 31494 N N . ALA A 1 64 ? -7.019 -7.408 -8.616 1.00 0.00 64 ALA A N 18
ATOM 31495 C CA . ALA A 1 64 ? -6.899 -8.756 -9.156 1.00 0.00 64 ALA A CA 18
ATOM 31496 C C . ALA A 1 64 ? -6.073 -8.763 -10.438 1.00 0.00 64 ALA A C 18
ATOM 31497 O O . ALA A 1 64 ? -6.231 -7.892 -11.294 1.00 0.00 64 ALA A O 18
ATOM 31504 N N . VAL A 1 65 ? -5.191 -9.749 -10.563 1.00 0.00 65 VAL A N 18
ATOM 31505 C CA . VAL A 1 65 ? -4.340 -9.869 -11.741 1.00 0.00 65 VAL A CA 18
ATOM 31506 C C . VAL A 1 65 ? -5.172 -9.914 -13.018 1.00 0.00 65 VAL A C 18
ATOM 31507 O O . VAL A 1 65 ? -6.323 -10.350 -13.004 1.00 0.00 65 VAL A O 18
ATOM 31520 N N . GLN A 1 66 ? -4.581 -9.462 -14.119 1.00 0.00 66 GLN A N 18
ATOM 31521 C CA . GLN A 1 66 ? -5.269 -9.451 -15.405 1.00 0.00 66 GLN A CA 18
ATOM 31522 C C . GLN A 1 66 ? -5.238 -10.832 -16.050 1.00 0.00 66 GLN A C 18
ATOM 31523 O O . GLN A 1 66 ? -4.428 -11.690 -15.699 1.00 0.00 66 GLN A O 18
ATOM 31537 N N . PRO A 1 67 ? -6.140 -11.054 -17.017 1.00 0.00 67 PRO A N 18
ATOM 31538 C CA . PRO A 1 67 ? -6.236 -12.330 -17.733 1.00 0.00 67 PRO A CA 18
ATOM 31539 C C . PRO A 1 67 ? -5.045 -12.569 -18.654 1.00 0.00 67 PRO A C 18
ATOM 31540 O O . PRO A 1 67 ? -4.905 -13.644 -19.238 1.00 0.00 67 PRO A O 18
ATOM 31551 N N . SER A 1 68 ? -4.188 -11.561 -18.780 1.00 0.00 68 SER A N 18
ATOM 31552 C CA . SER A 1 68 ? -3.010 -11.661 -19.633 1.00 0.00 68 SER A CA 18
ATOM 31553 C C . SER A 1 68 ? -1.754 -11.236 -18.877 1.00 0.00 68 SER A C 18
ATOM 31554 O O . SER A 1 68 ? -0.893 -10.545 -19.422 1.00 0.00 68 SER A O 18
ATOM 31562 N N . ASP A 1 69 ? -1.658 -11.653 -17.620 1.00 0.00 69 ASP A N 18
ATOM 31563 C CA . ASP A 1 69 ? -0.508 -11.317 -16.788 1.00 0.00 69 ASP A CA 18
ATOM 31564 C C . ASP A 1 69 ? 0.382 -12.537 -16.574 1.00 0.00 69 ASP A C 18
ATOM 31565 O O . ASP A 1 69 ? 1.241 -12.543 -15.693 1.00 0.00 69 ASP A O 18
ATOM 31574 N N . ASN A 1 70 ? 0.169 -13.569 -17.384 1.00 0.00 70 ASN A N 18
ATOM 31575 C CA . ASN A 1 70 ? 0.951 -14.796 -17.281 1.00 0.00 70 ASN A CA 18
ATOM 31576 C C . ASN A 1 70 ? 0.813 -15.414 -15.893 1.00 0.00 70 ASN A C 18
ATOM 31577 O O . ASN A 1 70 ? 1.756 -16.010 -15.372 1.00 0.00 70 ASN A O 18
ATOM 31588 N N . ILE A 1 71 ? -0.368 -15.269 -15.302 1.00 0.00 71 ILE A N 18
ATOM 31589 C CA . ILE A 1 71 ? -0.630 -15.815 -13.976 1.00 0.00 71 ILE A CA 18
ATOM 31590 C C . ILE A 1 71 ? -1.333 -17.165 -14.066 1.00 0.00 71 ILE A C 18
ATOM 31591 O O . ILE A 1 71 ? -2.217 -17.362 -14.900 1.00 0.00 71 ILE A O 18
ATOM 31607 N N . SER A 1 72 ? -0.936 -18.092 -13.200 1.00 0.00 72 SER A N 18
ATOM 31608 C CA . SER A 1 72 ? -1.527 -19.425 -13.183 1.00 0.00 72 SER A CA 18
ATOM 31609 C C . SER A 1 72 ? -2.262 -19.677 -11.870 1.00 0.00 72 SER A C 18
ATOM 31610 O O . SER A 1 72 ? -3.282 -20.365 -11.839 1.00 0.00 72 SER A O 18
ATOM 31618 N N . ARG A 1 73 ? -1.736 -19.113 -10.787 1.00 0.00 73 ARG A N 18
ATOM 31619 C CA . ARG A 1 73 ? -2.340 -19.277 -9.471 1.00 0.00 73 ARG A CA 18
ATOM 31620 C C . ARG A 1 73 ? -3.625 -18.460 -9.357 1.00 0.00 73 ARG A C 18
ATOM 31621 O O . ARG A 1 73 ? -3.756 -17.401 -9.970 1.00 0.00 73 ARG A O 18
ATOM 31642 N N . LYS A 1 74 ? -4.570 -18.962 -8.569 1.00 0.00 74 LYS A N 18
ATOM 31643 C CA . LYS A 1 74 ? -5.844 -18.280 -8.374 1.00 0.00 74 LYS A CA 18
ATOM 31644 C C . LYS A 1 74 ? -5.750 -17.265 -7.239 1.00 0.00 74 LYS A C 18
ATOM 31645 O O . LYS A 1 74 ? -4.695 -17.102 -6.625 1.00 0.00 74 LYS A O 18
ATOM 31664 N N . HIS A 1 75 ? -6.859 -16.585 -6.965 1.00 0.00 75 HIS A N 18
ATOM 31665 C CA . HIS A 1 75 ? -6.901 -15.587 -5.902 1.00 0.00 75 HIS A CA 18
ATOM 31666 C C . HIS A 1 75 ? -5.598 -14.795 -5.849 1.00 0.00 75 HIS A C 18
ATOM 31667 O O . HIS A 1 75 ? -5.061 -14.534 -4.772 1.00 0.00 75 HIS A O 18
ATOM 31682 N N . THR A 1 76 ? -5.093 -14.416 -7.019 1.00 0.00 76 THR A N 18
ATOM 31683 C CA . THR A 1 76 ? -3.852 -13.656 -7.105 1.00 0.00 76 THR A CA 18
ATOM 31684 C C . THR A 1 76 ? -4.118 -12.217 -7.533 1.00 0.00 76 THR A C 18
ATOM 31685 O O . THR A 1 76 ? -4.948 -11.961 -8.406 1.00 0.00 76 THR A O 18
ATOM 31696 N N . PHE A 1 77 ? -3.407 -11.280 -6.914 1.00 0.00 77 PHE A N 18
ATOM 31697 C CA . PHE A 1 77 ? -3.567 -9.866 -7.231 1.00 0.00 77 PHE A CA 18
ATOM 31698 C C . PHE A 1 77 ? -2.221 -9.228 -7.563 1.00 0.00 77 PHE A C 18
ATOM 31699 O O . PHE A 1 77 ? -1.167 -9.749 -7.198 1.00 0.00 77 PHE A O 18
ATOM 31716 N N . LYS A 1 78 ? -2.265 -8.097 -8.259 1.00 0.00 78 LYS A N 18
ATOM 31717 C CA . LYS A 1 78 ? -1.051 -7.385 -8.641 1.00 0.00 78 LYS A CA 18
ATOM 31718 C C . LYS A 1 78 ? -1.066 -5.956 -8.107 1.00 0.00 78 LYS A C 18
ATOM 31719 O O . LYS A 1 78 ? -2.111 -5.307 -8.076 1.00 0.00 78 LYS A O 18
ATOM 31738 N N . ALA A 1 79 ? 0.099 -5.473 -7.689 1.00 0.00 79 ALA A N 18
ATOM 31739 C CA . ALA A 1 79 ? 0.219 -4.120 -7.160 1.00 0.00 79 ALA A CA 18
ATOM 31740 C C . ALA A 1 79 ? 1.393 -3.383 -7.797 1.00 0.00 79 ALA A C 18
ATOM 31741 O O . ALA A 1 79 ? 2.552 -3.715 -7.551 1.00 0.00 79 ALA A O 18
ATOM 31748 N N . GLU A 1 80 ? 1.084 -2.384 -8.617 1.00 0.00 80 GLU A N 18
ATOM 31749 C CA . GLU A 1 80 ? 2.114 -1.602 -9.290 1.00 0.00 80 GLU A CA 18
ATOM 31750 C C . GLU A 1 80 ? 1.780 -0.114 -9.253 1.00 0.00 80 GLU A C 18
ATOM 31751 O O . GLU A 1 80 ? 0.621 0.277 -9.396 1.00 0.00 80 GLU A O 18
ATOM 31763 N N . HIS A 1 81 ? 2.803 0.712 -9.058 1.00 0.00 81 HIS A N 18
ATOM 31764 C CA . HIS A 1 81 ? 2.619 2.158 -9.002 1.00 0.00 81 HIS A CA 18
ATOM 31765 C C . HIS A 1 81 ? 2.361 2.727 -10.394 1.00 0.00 81 HIS A C 18
ATOM 31766 O O . HIS A 1 81 ? 2.360 1.997 -11.384 1.00 0.00 81 HIS A O 18
ATOM 31781 N N . ALA A 1 82 ? 2.143 4.037 -10.461 1.00 0.00 82 ALA A N 18
ATOM 31782 C CA . ALA A 1 82 ? 1.886 4.704 -11.731 1.00 0.00 82 ALA A CA 18
ATOM 31783 C C . ALA A 1 82 ? 3.187 5.005 -12.466 1.00 0.00 82 ALA A C 18
ATOM 31784 O O . ALA A 1 82 ? 3.296 6.009 -13.169 1.00 0.00 82 ALA A O 18
ATOM 31791 N N . GLY A 1 83 ? 4.173 4.129 -12.299 1.00 0.00 83 GLY A N 18
ATOM 31792 C CA . GLY A 1 83 ? 5.454 4.319 -12.953 1.00 0.00 83 GLY A CA 18
ATOM 31793 C C . GLY A 1 83 ? 6.621 3.941 -12.063 1.00 0.00 83 GLY A C 18
ATOM 31794 O O . GLY A 1 83 ? 7.584 4.697 -11.934 1.00 0.00 83 GLY A O 18
ATOM 31798 N N . VAL A 1 84 ? 6.536 2.767 -11.444 1.00 0.00 84 VAL A N 18
ATOM 31799 C CA . VAL A 1 84 ? 7.593 2.290 -10.561 1.00 0.00 84 VAL A CA 18
ATOM 31800 C C . VAL A 1 84 ? 7.950 0.839 -10.865 1.00 0.00 84 VAL A C 18
ATOM 31801 O O . VAL A 1 84 ? 9.004 0.555 -11.433 1.00 0.00 84 VAL A O 18
ATOM 31814 N N . ARG A 1 85 ? 7.064 -0.075 -10.483 1.00 0.00 85 ARG A N 18
ATOM 31815 C CA . ARG A 1 85 ? 7.286 -1.497 -10.714 1.00 0.00 85 ARG A CA 18
ATOM 31816 C C . ARG A 1 85 ? 6.009 -2.294 -10.465 1.00 0.00 85 ARG A C 18
ATOM 31817 O O . ARG A 1 85 ? 5.099 -1.832 -9.775 1.00 0.00 85 ARG A O 18
ATOM 31838 N N . THR A 1 86 ? 5.946 -3.495 -11.033 1.00 0.00 86 THR A N 18
ATOM 31839 C CA . THR A 1 86 ? 4.781 -4.355 -10.875 1.00 0.00 86 THR A CA 18
ATOM 31840 C C . THR A 1 86 ? 5.063 -5.489 -9.896 1.00 0.00 86 THR A C 18
ATOM 31841 O O . THR A 1 86 ? 6.145 -6.076 -9.905 1.00 0.00 86 THR A O 18
ATOM 31852 N N . TYR A 1 87 ? 4.083 -5.792 -9.052 1.00 0.00 87 TYR A N 18
ATOM 31853 C CA . TYR A 1 87 ? 4.227 -6.855 -8.064 1.00 0.00 87 TYR A CA 18
ATOM 31854 C C . TYR A 1 87 ? 3.068 -7.843 -8.154 1.00 0.00 87 TYR A C 18
ATOM 31855 O O . TYR A 1 87 ? 1.933 -7.462 -8.444 1.00 0.00 87 TYR A O 18
ATOM 31873 N N . PHE A 1 88 ? 3.362 -9.114 -7.903 1.00 0.00 88 PHE A N 18
ATOM 31874 C CA . PHE A 1 88 ? 2.345 -10.159 -7.956 1.00 0.00 88 PHE A CA 18
ATOM 31875 C C . PHE A 1 88 ? 2.258 -10.900 -6.625 1.00 0.00 88 PHE A C 18
ATOM 31876 O O . PHE A 1 88 ? 3.241 -11.476 -6.157 1.00 0.00 88 PHE A O 18
ATOM 31893 N N . PHE A 1 89 ? 1.075 -10.881 -6.020 1.00 0.00 89 PHE A N 18
ATOM 31894 C CA . PHE A 1 89 ? 0.859 -11.550 -4.742 1.00 0.00 89 PHE A CA 18
ATOM 31895 C C . PHE A 1 89 ? -0.230 -12.612 -4.862 1.00 0.00 89 PHE A C 18
ATOM 31896 O O . PHE A 1 89 ? -1.282 -12.374 -5.455 1.00 0.00 89 PHE A O 18
ATOM 31913 N N . SER A 1 90 ? 0.031 -13.785 -4.294 1.00 0.00 90 SER A N 18
ATOM 31914 C CA . SER A 1 90 ? -0.925 -14.886 -4.341 1.00 0.00 90 SER A CA 18
ATOM 31915 C C . SER A 1 90 ? -1.487 -15.176 -2.952 1.00 0.00 90 SER A C 18
ATOM 31916 O O . SER A 1 90 ? -0.769 -15.115 -1.955 1.00 0.00 90 SER A O 18
ATOM 31924 N N . ALA A 1 91 ? -2.777 -15.491 -2.897 1.00 0.00 91 ALA A N 18
ATOM 31925 C CA . ALA A 1 91 ? -3.437 -15.793 -1.633 1.00 0.00 91 ALA A CA 18
ATOM 31926 C C . ALA A 1 91 ? -3.972 -17.221 -1.619 1.00 0.00 91 ALA A C 18
ATOM 31927 O O . ALA A 1 91 ? -4.737 -17.614 -2.499 1.00 0.00 91 ALA A O 18
ATOM 31934 N N . GLU A 1 92 ? -3.563 -17.991 -0.616 1.00 0.00 92 GLU A N 18
ATOM 31935 C CA . GLU A 1 92 ? -4.001 -19.377 -0.491 1.00 0.00 92 GLU A CA 18
ATOM 31936 C C . GLU A 1 92 ? -5.518 -19.482 -0.627 1.00 0.00 92 GLU A C 18
ATOM 31937 O O . GLU A 1 92 ? -6.032 -20.397 -1.270 1.00 0.00 92 GLU A O 18
ATOM 31949 N N . SER A 1 93 ? -6.228 -18.538 -0.017 1.00 0.00 93 SER A N 18
ATOM 31950 C CA . SER A 1 93 ? -7.685 -18.527 -0.066 1.00 0.00 93 SER A CA 18
ATOM 31951 C C . SER A 1 93 ? -8.193 -17.304 -0.823 1.00 0.00 93 SER A C 18
ATOM 31952 O O . SER A 1 93 ? -7.536 -16.265 -0.889 1.00 0.00 93 SER A O 18
ATOM 31960 N N . PRO A 1 94 ? -9.394 -17.429 -1.409 1.00 0.00 94 PRO A N 18
ATOM 31961 C CA . PRO A 1 94 ? -10.019 -16.344 -2.172 1.00 0.00 94 PRO A CA 18
ATOM 31962 C C . PRO A 1 94 ? -10.464 -15.190 -1.281 1.00 0.00 94 PRO A C 18
ATOM 31963 O O . PRO A 1 94 ? -10.689 -14.078 -1.757 1.00 0.00 94 PRO A O 18
ATOM 31974 N N . GLU A 1 95 ? -10.590 -15.463 0.014 1.00 0.00 95 GLU A N 18
ATOM 31975 C CA . GLU A 1 95 ? -11.009 -14.446 0.971 1.00 0.00 95 GLU A CA 18
ATOM 31976 C C . GLU A 1 95 ? -9.879 -13.458 1.246 1.00 0.00 95 GLU A C 18
ATOM 31977 O O . GLU A 1 95 ? -10.104 -12.252 1.335 1.00 0.00 95 GLU A O 18
ATOM 31989 N N . GLU A 1 96 ? -8.664 -13.981 1.381 1.00 0.00 96 GLU A N 18
ATOM 31990 C CA . GLU A 1 96 ? -7.499 -13.145 1.647 1.00 0.00 96 GLU A CA 18
ATOM 31991 C C . GLU A 1 96 ? -7.189 -12.247 0.453 1.00 0.00 96 GLU A C 18
ATOM 31992 O O . GLU A 1 96 ? -6.866 -11.071 0.615 1.00 0.00 96 GLU A O 18
ATOM 32004 N N . GLN A 1 97 ? -7.290 -12.812 -0.746 1.00 0.00 97 GLN A N 18
ATOM 32005 C CA . GLN A 1 97 ? -7.019 -12.063 -1.968 1.00 0.00 97 GLN A CA 18
ATOM 32006 C C . GLN A 1 97 ? -7.806 -10.757 -1.991 1.00 0.00 97 GLN A C 18
ATOM 32007 O O . GLN A 1 97 ? -7.226 -9.675 -2.082 1.00 0.00 97 GLN A O 18
ATOM 32021 N N . GLU A 1 98 ? -9.128 -10.866 -1.910 1.00 0.00 98 GLU A N 18
ATOM 32022 C CA . GLU A 1 98 ? -9.993 -9.693 -1.923 1.00 0.00 98 GLU A CA 18
ATOM 32023 C C . GLU A 1 98 ? -9.692 -8.781 -0.737 1.00 0.00 98 GLU A C 18
ATOM 32024 O O . GLU A 1 98 ? -9.476 -7.581 -0.902 1.00 0.00 98 GLU A O 18
ATOM 32036 N N . ALA A 1 99 ? -9.680 -9.361 0.459 1.00 0.00 99 ALA A N 18
ATOM 32037 C CA . ALA A 1 99 ? -9.405 -8.602 1.673 1.00 0.00 99 ALA A CA 18
ATOM 32038 C C . ALA A 1 99 ? -8.189 -7.699 1.491 1.00 0.00 99 ALA A C 18
ATOM 32039 O O . ALA A 1 99 ? -8.240 -6.507 1.796 1.00 0.00 99 ALA A O 18
ATOM 32046 N N . TRP A 1 100 ? -7.100 -8.273 0.995 1.00 0.00 100 TRP A N 18
ATOM 32047 C CA . TRP A 1 100 ? -5.871 -7.519 0.774 1.00 0.00 100 TRP A CA 18
ATOM 32048 C C . TRP A 1 100 ? -6.088 -6.414 -0.254 1.00 0.00 100 TRP A C 18
ATOM 32049 O O . TRP A 1 100 ? -5.851 -5.239 0.025 1.00 0.00 100 TRP A O 18
ATOM 32070 N N . ILE A 1 101 ? -6.540 -6.799 -1.443 1.00 0.00 101 ILE A N 18
ATOM 32071 C CA . ILE A 1 101 ? -6.790 -5.840 -2.512 1.00 0.00 101 ILE A CA 18
ATOM 32072 C C . ILE A 1 101 ? -7.473 -4.586 -1.977 1.00 0.00 101 ILE A C 18
ATOM 32073 O O . ILE A 1 101 ? -7.257 -3.486 -2.484 1.00 0.00 101 ILE A O 18
ATOM 32089 N N . GLN A 1 102 ? -8.297 -4.761 -0.949 1.00 0.00 102 GLN A N 18
ATOM 32090 C CA . GLN A 1 102 ? -9.011 -3.643 -0.344 1.00 0.00 102 GLN A CA 18
ATOM 32091 C C . GLN A 1 102 ? -8.195 -3.022 0.785 1.00 0.00 102 GLN A C 18
ATOM 32092 O O . GLN A 1 102 ? -8.127 -1.801 0.916 1.00 0.00 102 GLN A O 18
ATOM 32106 N N . ALA A 1 103 ? -7.578 -3.873 1.599 1.00 0.00 103 ALA A N 18
ATOM 32107 C CA . ALA A 1 103 ? -6.765 -3.408 2.716 1.00 0.00 103 ALA A CA 18
ATOM 32108 C C . ALA A 1 103 ? -5.670 -2.459 2.240 1.00 0.00 103 ALA A C 18
ATOM 32109 O O . ALA A 1 103 ? -5.660 -1.281 2.594 1.00 0.00 103 ALA A O 18
ATOM 32116 N N . MET A 1 104 ? -4.748 -2.982 1.438 1.00 0.00 104 MET A N 18
ATOM 32117 C CA . MET A 1 104 ? -3.648 -2.181 0.913 1.00 0.00 104 MET A CA 18
ATOM 32118 C C . MET A 1 104 ? -4.130 -1.261 -0.204 1.00 0.00 104 MET A C 18
ATOM 32119 O O . MET A 1 104 ? -3.588 -0.174 -0.403 1.00 0.00 104 MET A O 18
ATOM 32133 N N . GLY A 1 105 ? -5.153 -1.703 -0.930 1.00 0.00 105 GLY A N 18
ATOM 32134 C CA . GLY A 1 105 ? -5.689 -0.907 -2.018 1.00 0.00 105 GLY A CA 18
ATOM 32135 C C . GLY A 1 105 ? -6.083 0.488 -1.576 1.00 0.00 105 GLY A C 18
ATOM 32136 O O . GLY A 1 105 ? -5.649 1.478 -2.165 1.00 0.00 105 GLY A O 18
ATOM 32140 N N . GLU A 1 106 ? -6.908 0.568 -0.537 1.00 0.00 106 GLU A N 18
ATOM 32141 C CA . GLU A 1 106 ? -7.361 1.854 -0.019 1.00 0.00 106 GLU A CA 18
ATOM 32142 C C . GLU A 1 106 ? -6.184 2.802 0.188 1.00 0.00 106 GLU A C 18
ATOM 32143 O O . GLU A 1 106 ? -6.249 3.977 -0.173 1.00 0.00 106 GLU A O 18
ATOM 32155 N N . ALA A 1 107 ? -5.109 2.284 0.773 1.00 0.00 107 ALA A N 18
ATOM 32156 C CA . ALA A 1 107 ? -3.917 3.083 1.027 1.00 0.00 107 ALA A CA 18
ATOM 32157 C C . ALA A 1 107 ? -3.417 3.746 -0.252 1.00 0.00 107 ALA A C 18
ATOM 32158 O O . ALA A 1 107 ? -2.789 4.803 -0.210 1.00 0.00 107 ALA A O 18
ATOM 32165 N N . ALA A 1 108 ? -3.700 3.117 -1.388 1.00 0.00 108 ALA A N 18
ATOM 32166 C CA . ALA A 1 108 ? -3.280 3.647 -2.680 1.00 0.00 108 ALA A CA 18
ATOM 32167 C C . ALA A 1 108 ? -4.235 4.732 -3.164 1.00 0.00 108 ALA A C 18
ATOM 32168 O O . ALA A 1 108 ? -3.809 5.748 -3.712 1.00 0.00 108 ALA A O 18
ATOM 32175 N N . ARG A 1 109 ? -5.530 4.508 -2.960 1.00 0.00 109 ARG A N 18
ATOM 32176 C CA . ARG A 1 109 ? -6.545 5.467 -3.379 1.00 0.00 109 ARG A CA 18
ATOM 32177 C C . ARG A 1 109 ? -6.276 6.842 -2.776 1.00 0.00 109 ARG A C 18
ATOM 32178 O O . ARG A 1 109 ? -5.565 6.967 -1.779 1.00 0.00 109 ARG A O 18
ATOM 32199 N N . VAL A 1 110 ? -6.849 7.874 -3.389 1.00 0.00 110 VAL A N 18
ATOM 32200 C CA . VAL A 1 110 ? -6.671 9.241 -2.913 1.00 0.00 110 VAL A CA 18
ATOM 32201 C C . VAL A 1 110 ? -7.983 10.015 -2.966 1.00 0.00 110 VAL A C 18
ATOM 32202 O O . VAL A 1 110 ? -8.503 10.301 -4.044 1.00 0.00 110 VAL A O 18
ATOM 32215 N N . GLN A 1 111 ? -8.512 10.353 -1.794 1.00 0.00 111 GLN A N 18
ATOM 32216 C CA . GLN A 1 111 ? -9.764 11.096 -1.707 1.00 0.00 111 GLN A CA 18
ATOM 32217 C C . GLN A 1 111 ? -9.756 12.289 -2.657 1.00 0.00 111 GLN A C 18
ATOM 32218 O O . GLN A 1 111 ? -8.702 12.847 -2.960 1.00 0.00 111 GLN A O 18
ATOM 32232 N N . SER A 1 112 ? -10.939 12.674 -3.124 1.00 0.00 112 SER A N 18
ATOM 32233 C CA . SER A 1 112 ? -11.069 13.799 -4.044 1.00 0.00 112 SER A CA 18
ATOM 32234 C C . SER A 1 112 ? -10.324 13.524 -5.347 1.00 0.00 112 SER A C 18
ATOM 32235 O O . SER A 1 112 ? -9.641 14.397 -5.881 1.00 0.00 112 SER A O 18
ATOM 32243 N N . GLY A 1 113 ? -10.461 12.302 -5.853 1.00 0.00 113 GLY A N 18
ATOM 32244 C CA . GLY A 1 113 ? -9.797 11.932 -7.089 1.00 0.00 113 GLY A CA 18
ATOM 32245 C C . GLY A 1 113 ? -10.747 11.890 -8.269 1.00 0.00 113 GLY A C 18
ATOM 32246 O O . GLY A 1 113 ? -10.755 12.781 -9.119 1.00 0.00 113 GLY A O 18
ATOM 32250 N N . PRO A 1 114 ? -11.572 10.835 -8.332 1.00 0.00 114 PRO A N 18
ATOM 32251 C CA . PRO A 1 114 ? -12.546 10.654 -9.413 1.00 0.00 114 PRO A CA 18
ATOM 32252 C C . PRO A 1 114 ? -13.686 11.665 -9.341 1.00 0.00 114 PRO A C 18
ATOM 32253 O O . PRO A 1 114 ? -14.567 11.683 -10.200 1.00 0.00 114 PRO A O 18
ATOM 32264 N N . SER A 1 115 ? -13.662 12.504 -8.311 1.00 0.00 115 SER A N 18
ATOM 32265 C CA . SER A 1 115 ? -14.696 13.516 -8.125 1.00 0.00 115 SER A CA 18
ATOM 32266 C C . SER A 1 115 ? -14.228 14.600 -7.159 1.00 0.00 115 SER A C 18
ATOM 32267 O O . SER A 1 115 ? -13.301 14.392 -6.376 1.00 0.00 115 SER A O 18
ATOM 32275 N N . SER A 1 116 ? -14.876 15.759 -7.221 1.00 0.00 116 SER A N 18
ATOM 32276 C CA . SER A 1 116 ? -14.525 16.879 -6.355 1.00 0.00 116 SER A CA 18
ATOM 32277 C C . SER A 1 116 ? -15.022 16.642 -4.932 1.00 0.00 116 SER A C 18
ATOM 32278 O O . SER A 1 116 ? -16.009 15.940 -4.716 1.00 0.00 116 SER A O 18
ATOM 32286 N N . GLY A 1 117 ? -14.329 17.233 -3.964 1.00 0.00 117 GLY A N 18
ATOM 32287 C CA . GLY A 1 117 ? -14.713 17.075 -2.574 1.00 0.00 117 GLY A CA 18
ATOM 32288 C C . GLY A 1 117 ? -14.124 18.151 -1.683 1.00 0.00 117 GLY A C 18
ATOM 32289 O O . GLY A 1 117 ? -14.579 19.295 -1.696 1.00 0.00 117 GLY A O 18
ATOM 32293 N N . GLY A 1 1 ? 5.696 22.084 17.852 1.00 0.00 1 GLY A N 19
ATOM 32294 C CA . GLY A 1 1 ? 6.606 20.956 17.789 1.00 0.00 1 GLY A CA 19
ATOM 32295 C C . GLY A 1 1 ? 7.990 21.352 17.312 1.00 0.00 1 GLY A C 19
ATOM 32296 O O . GLY A 1 1 ? 8.140 22.299 16.541 1.00 0.00 1 GLY A O 19
ATOM 32300 N N . SER A 1 2 ? 9.003 20.626 17.773 1.00 0.00 2 SER A N 19
ATOM 32301 C CA . SER A 1 2 ? 10.382 20.910 17.393 1.00 0.00 2 SER A CA 19
ATOM 32302 C C . SER A 1 2 ? 10.797 20.073 16.187 1.00 0.00 2 SER A C 19
ATOM 32303 O O . SER A 1 2 ? 11.243 20.605 15.171 1.00 0.00 2 SER A O 19
ATOM 32311 N N . SER A 1 3 ? 10.647 18.757 16.309 1.00 0.00 3 SER A N 19
ATOM 32312 C CA . SER A 1 3 ? 11.010 17.844 15.231 1.00 0.00 3 SER A CA 19
ATOM 32313 C C . SER A 1 3 ? 9.778 17.430 14.433 1.00 0.00 3 SER A C 19
ATOM 32314 O O . SER A 1 3 ? 9.777 17.475 13.203 1.00 0.00 3 SER A O 19
ATOM 32322 N N . GLY A 1 4 ? 8.729 17.025 15.143 1.00 0.00 4 GLY A N 19
ATOM 32323 C CA . GLY A 1 4 ? 7.504 16.608 14.485 1.00 0.00 4 GLY A CA 19
ATOM 32324 C C . GLY A 1 4 ? 6.516 15.976 15.445 1.00 0.00 4 GLY A C 19
ATOM 32325 O O . GLY A 1 4 ? 6.878 15.600 16.560 1.00 0.00 4 GLY A O 19
ATOM 32329 N N . SER A 1 5 ? 5.264 15.861 15.013 1.00 0.00 5 SER A N 19
ATOM 32330 C CA . SER A 1 5 ? 4.220 15.275 15.845 1.00 0.00 5 SER A CA 19
ATOM 32331 C C . SER A 1 5 ? 3.878 13.864 15.375 1.00 0.00 5 SER A C 19
ATOM 32332 O O . SER A 1 5 ? 3.743 12.945 16.182 1.00 0.00 5 SER A O 19
ATOM 32340 N N . SER A 1 6 ? 3.740 13.702 14.063 1.00 0.00 6 SER A N 19
ATOM 32341 C CA . SER A 1 6 ? 3.410 12.405 13.484 1.00 0.00 6 SER A CA 19
ATOM 32342 C C . SER A 1 6 ? 4.565 11.423 13.658 1.00 0.00 6 SER A C 19
ATOM 32343 O O . SER A 1 6 ? 5.569 11.497 12.951 1.00 0.00 6 SER A O 19
ATOM 32351 N N . GLY A 1 7 ? 4.414 10.502 14.605 1.00 0.00 7 GLY A N 19
ATOM 32352 C CA . GLY A 1 7 ? 5.451 9.518 14.856 1.00 0.00 7 GLY A CA 19
ATOM 32353 C C . GLY A 1 7 ? 5.199 8.213 14.129 1.00 0.00 7 GLY A C 19
ATOM 32354 O O . GLY A 1 7 ? 5.444 8.107 12.928 1.00 0.00 7 GLY A O 19
ATOM 32358 N N . ASN A 1 8 ? 4.711 7.215 14.859 1.00 0.00 8 ASN A N 19
ATOM 32359 C CA . ASN A 1 8 ? 4.429 5.908 14.275 1.00 0.00 8 ASN A CA 19
ATOM 32360 C C . ASN A 1 8 ? 2.926 5.657 14.207 1.00 0.00 8 ASN A C 19
ATOM 32361 O O . ASN A 1 8 ? 2.158 6.206 14.996 1.00 0.00 8 ASN A O 19
ATOM 32372 N N . ALA A 1 9 ? 2.513 4.822 13.259 1.00 0.00 9 ALA A N 19
ATOM 32373 C CA . ALA A 1 9 ? 1.103 4.495 13.089 1.00 0.00 9 ALA A CA 19
ATOM 32374 C C . ALA A 1 9 ? 0.860 3.001 13.273 1.00 0.00 9 ALA A C 19
ATOM 32375 O O . ALA A 1 9 ? 1.756 2.175 13.094 1.00 0.00 9 ALA A O 19
ATOM 32382 N N . PRO A 1 10 ? -0.380 2.643 13.639 1.00 0.00 10 PRO A N 19
ATOM 32383 C CA . PRO A 1 10 ? -0.769 1.246 13.855 1.00 0.00 10 PRO A CA 19
ATOM 32384 C C . PRO A 1 10 ? -0.817 0.450 12.556 1.00 0.00 10 PRO A C 19
ATOM 32385 O O . PRO A 1 10 ? -1.027 1.011 11.480 1.00 0.00 10 PRO A O 19
ATOM 32396 N N . VAL A 1 11 ? -0.623 -0.861 12.662 1.00 0.00 11 VAL A N 19
ATOM 32397 C CA . VAL A 1 11 ? -0.646 -1.734 11.495 1.00 0.00 11 VAL A CA 19
ATOM 32398 C C . VAL A 1 11 ? -2.059 -1.873 10.940 1.00 0.00 11 VAL A C 19
ATOM 32399 O O . VAL A 1 11 ? -3.036 -1.873 11.690 1.00 0.00 11 VAL A O 19
ATOM 32412 N N . THR A 1 12 ? -2.162 -1.991 9.620 1.00 0.00 12 THR A N 19
ATOM 32413 C CA . THR A 1 12 ? -3.456 -2.129 8.963 1.00 0.00 12 THR A CA 19
ATOM 32414 C C . THR A 1 12 ? -3.785 -3.594 8.700 1.00 0.00 12 THR A C 19
ATOM 32415 O O . THR A 1 12 ? -4.868 -4.070 9.042 1.00 0.00 12 THR A O 19
ATOM 32426 N N . LYS A 1 13 ? -2.843 -4.307 8.091 1.00 0.00 13 LYS A N 19
ATOM 32427 C CA . LYS A 1 13 ? -3.031 -5.719 7.783 1.00 0.00 13 LYS A CA 19
ATOM 32428 C C . LYS A 1 13 ? -1.693 -6.452 7.750 1.00 0.00 13 LYS A C 19
ATOM 32429 O O . LYS A 1 13 ? -0.682 -5.898 7.320 1.00 0.00 13 LYS A O 19
ATOM 32448 N N . ALA A 1 14 ? -1.696 -7.700 8.207 1.00 0.00 14 ALA A N 19
ATOM 32449 C CA . ALA A 1 14 ? -0.484 -8.509 8.227 1.00 0.00 14 ALA A CA 19
ATOM 32450 C C . ALA A 1 14 ? -0.809 -9.990 8.064 1.00 0.00 14 ALA A C 19
ATOM 32451 O O . ALA A 1 14 ? -1.642 -10.536 8.787 1.00 0.00 14 ALA A O 19
ATOM 32458 N N . GLY A 1 15 ? -0.147 -10.635 7.108 1.00 0.00 15 GLY A N 19
ATOM 32459 C CA . GLY A 1 15 ? -0.381 -12.047 6.867 1.00 0.00 15 GLY A CA 19
ATOM 32460 C C . GLY A 1 15 ? 0.667 -12.661 5.960 1.00 0.00 15 GLY A C 19
ATOM 32461 O O . GLY A 1 15 ? 1.389 -11.948 5.263 1.00 0.00 15 GLY A O 19
ATOM 32465 N N . TRP A 1 16 ? 0.751 -13.986 5.970 1.00 0.00 16 TRP A N 19
ATOM 32466 C CA . TRP A 1 16 ? 1.720 -14.696 5.142 1.00 0.00 16 TRP A CA 19
ATOM 32467 C C . TRP A 1 16 ? 1.302 -14.677 3.676 1.00 0.00 16 TRP A C 19
ATOM 32468 O O . TRP A 1 16 ? 0.321 -15.314 3.291 1.00 0.00 16 TRP A O 19
ATOM 32489 N N . LEU A 1 17 ? 2.051 -13.942 2.862 1.00 0.00 17 LEU A N 19
ATOM 32490 C CA . LEU A 1 17 ? 1.758 -13.840 1.436 1.00 0.00 17 LEU A CA 19
ATOM 32491 C C . LEU A 1 17 ? 2.908 -14.397 0.603 1.00 0.00 17 LEU A C 19
ATOM 32492 O O . LEU A 1 17 ? 4.034 -14.524 1.085 1.00 0.00 17 LEU A O 19
ATOM 32508 N N . PHE A 1 18 ? 2.617 -14.726 -0.651 1.00 0.00 18 PHE A N 19
ATOM 32509 C CA . PHE A 1 18 ? 3.627 -15.269 -1.553 1.00 0.00 18 PHE A CA 19
ATOM 32510 C C . PHE A 1 18 ? 4.057 -14.225 -2.579 1.00 0.00 18 PHE A C 19
ATOM 32511 O O . PHE A 1 18 ? 3.266 -13.804 -3.423 1.00 0.00 18 PHE A O 19
ATOM 32528 N N . LYS A 1 19 ? 5.317 -13.810 -2.499 1.00 0.00 19 LYS A N 19
ATOM 32529 C CA . LYS A 1 19 ? 5.855 -12.815 -3.420 1.00 0.00 19 LYS A CA 19
ATOM 32530 C C . LYS A 1 19 ? 6.490 -13.486 -4.634 1.00 0.00 19 LYS A C 19
ATOM 32531 O O . LYS A 1 19 ? 7.484 -14.200 -4.510 1.00 0.00 19 LYS A O 19
ATOM 32550 N N . GLN A 1 20 ? 5.910 -13.249 -5.806 1.00 0.00 20 GLN A N 19
ATOM 32551 C CA . GLN A 1 20 ? 6.420 -13.830 -7.042 1.00 0.00 20 GLN A CA 19
ATOM 32552 C C . GLN A 1 20 ? 7.929 -13.633 -7.153 1.00 0.00 20 GLN A C 19
ATOM 32553 O O . GLN A 1 20 ? 8.487 -12.698 -6.579 1.00 0.00 20 GLN A O 19
ATOM 32567 N N . ALA A 1 21 ? 8.583 -14.521 -7.895 1.00 0.00 21 ALA A N 19
ATOM 32568 C CA . ALA A 1 21 ? 10.027 -14.444 -8.082 1.00 0.00 21 ALA A CA 19
ATOM 32569 C C . ALA A 1 21 ? 10.377 -13.603 -9.305 1.00 0.00 21 ALA A C 19
ATOM 32570 O O . ALA A 1 21 ? 9.569 -13.456 -10.222 1.00 0.00 21 ALA A O 19
ATOM 32577 N N . SER A 1 22 ? 11.587 -13.053 -9.312 1.00 0.00 22 SER A N 19
ATOM 32578 C CA . SER A 1 22 ? 12.043 -12.222 -10.421 1.00 0.00 22 SER A CA 19
ATOM 32579 C C . SER A 1 22 ? 13.201 -12.889 -11.158 1.00 0.00 22 SER A C 19
ATOM 32580 O O . SER A 1 22 ? 13.165 -13.047 -12.378 1.00 0.00 22 SER A O 19
ATOM 32588 N N . SER A 1 23 ? 14.227 -13.277 -10.408 1.00 0.00 23 SER A N 19
ATOM 32589 C CA . SER A 1 23 ? 15.398 -13.922 -10.989 1.00 0.00 23 SER A CA 19
ATOM 32590 C C . SER A 1 23 ? 15.251 -15.441 -10.962 1.00 0.00 23 SER A C 19
ATOM 32591 O O . SER A 1 23 ? 15.507 -16.082 -9.944 1.00 0.00 23 SER A O 19
ATOM 32599 N N . GLY A 1 24 ? 14.835 -16.009 -12.090 1.00 0.00 24 GLY A N 19
ATOM 32600 C CA . GLY A 1 24 ? 14.660 -17.447 -12.175 1.00 0.00 24 GLY A CA 19
ATOM 32601 C C . GLY A 1 24 ? 13.273 -17.836 -12.647 1.00 0.00 24 GLY A C 19
ATOM 32602 O O . GLY A 1 24 ? 12.559 -17.023 -13.233 1.00 0.00 24 GLY A O 19
ATOM 32606 N N . VAL A 1 25 ? 12.891 -19.083 -12.393 1.00 0.00 25 VAL A N 19
ATOM 32607 C CA . VAL A 1 25 ? 11.581 -19.579 -12.797 1.00 0.00 25 VAL A CA 19
ATOM 32608 C C . VAL A 1 25 ? 10.465 -18.713 -12.222 1.00 0.00 25 VAL A C 19
ATOM 32609 O O . VAL A 1 25 ? 10.699 -17.879 -11.347 1.00 0.00 25 VAL A O 19
ATOM 32622 N N . LYS A 1 26 ? 9.250 -18.917 -12.719 1.00 0.00 26 LYS A N 19
ATOM 32623 C CA . LYS A 1 26 ? 8.095 -18.157 -12.255 1.00 0.00 26 LYS A CA 19
ATOM 32624 C C . LYS A 1 26 ? 7.564 -18.722 -10.941 1.00 0.00 26 LYS A C 19
ATOM 32625 O O . LYS A 1 26 ? 6.355 -18.853 -10.757 1.00 0.00 26 LYS A O 19
ATOM 32644 N N . GLN A 1 27 ? 8.477 -19.052 -10.033 1.00 0.00 27 GLN A N 19
ATOM 32645 C CA . GLN A 1 27 ? 8.098 -19.602 -8.737 1.00 0.00 27 GLN A CA 19
ATOM 32646 C C . GLN A 1 27 ? 7.822 -18.488 -7.732 1.00 0.00 27 GLN A C 19
ATOM 32647 O O . GLN A 1 27 ? 8.341 -17.380 -7.862 1.00 0.00 27 GLN A O 19
ATOM 32661 N N . TRP A 1 28 ? 7.003 -18.791 -6.732 1.00 0.00 28 TRP A N 19
ATOM 32662 C CA . TRP A 1 28 ? 6.658 -17.814 -5.705 1.00 0.00 28 TRP A CA 19
ATOM 32663 C C . TRP A 1 28 ? 7.392 -18.110 -4.403 1.00 0.00 28 TRP A C 19
ATOM 32664 O O . TRP A 1 28 ? 7.610 -19.269 -4.052 1.00 0.00 28 TRP A O 19
ATOM 32685 N N . ASN A 1 29 ? 7.772 -17.055 -3.689 1.00 0.00 29 ASN A N 19
ATOM 32686 C CA . ASN A 1 29 ? 8.483 -17.204 -2.424 1.00 0.00 29 ASN A CA 19
ATOM 32687 C C . ASN A 1 29 ? 7.653 -16.659 -1.266 1.00 0.00 29 ASN A C 19
ATOM 32688 O O . ASN A 1 29 ? 7.326 -15.473 -1.225 1.00 0.00 29 ASN A O 19
ATOM 32699 N N . LYS A 1 30 ? 7.315 -17.534 -0.325 1.00 0.00 30 LYS A N 19
ATOM 32700 C CA . LYS A 1 30 ? 6.524 -17.143 0.836 1.00 0.00 30 LYS A CA 19
ATOM 32701 C C . LYS A 1 30 ? 7.294 -16.159 1.712 1.00 0.00 30 LYS A C 19
ATOM 32702 O O . LYS A 1 30 ? 8.506 -16.284 1.883 1.00 0.00 30 LYS A O 19
ATOM 32721 N N . ARG A 1 31 ? 6.581 -15.183 2.264 1.00 0.00 31 ARG A N 19
ATOM 32722 C CA . ARG A 1 31 ? 7.198 -14.178 3.122 1.00 0.00 31 ARG A CA 19
ATOM 32723 C C . ARG A 1 31 ? 6.139 -13.416 3.914 1.00 0.00 31 ARG A C 19
ATOM 32724 O O . ARG A 1 31 ? 5.037 -13.174 3.422 1.00 0.00 31 ARG A O 19
ATOM 32745 N N . TRP A 1 32 ? 6.482 -13.042 5.141 1.00 0.00 32 TRP A N 19
ATOM 32746 C CA . TRP A 1 32 ? 5.561 -12.309 6.002 1.00 0.00 32 TRP A CA 19
ATOM 32747 C C . TRP A 1 32 ? 5.370 -10.881 5.503 1.00 0.00 32 TRP A C 19
ATOM 32748 O O . TRP A 1 32 ? 6.320 -10.099 5.450 1.00 0.00 32 TRP A O 19
ATOM 32769 N N . PHE A 1 33 ? 4.137 -10.546 5.138 1.00 0.00 33 PHE A N 19
ATOM 32770 C CA . PHE A 1 33 ? 3.822 -9.211 4.642 1.00 0.00 33 PHE A CA 19
ATOM 32771 C C . PHE A 1 33 ? 2.990 -8.436 5.658 1.00 0.00 33 PHE A C 19
ATOM 32772 O O . PHE A 1 33 ? 2.070 -8.980 6.270 1.00 0.00 33 PHE A O 19
ATOM 32789 N N . VAL A 1 34 ? 3.319 -7.160 5.834 1.00 0.00 34 VAL A N 19
ATOM 32790 C CA . VAL A 1 34 ? 2.603 -6.308 6.776 1.00 0.00 34 VAL A CA 19
ATOM 32791 C C . VAL A 1 34 ? 2.342 -4.929 6.181 1.00 0.00 34 VAL A C 19
ATOM 32792 O O . VAL A 1 34 ? 3.259 -4.119 6.038 1.00 0.00 34 VAL A O 19
ATOM 32805 N N . LEU A 1 35 ? 1.086 -4.668 5.835 1.00 0.00 35 LEU A N 19
ATOM 32806 C CA . LEU A 1 35 ? 0.703 -3.385 5.255 1.00 0.00 35 LEU A CA 19
ATOM 32807 C C . LEU A 1 35 ? 0.644 -2.300 6.325 1.00 0.00 35 LEU A C 19
ATOM 32808 O O . LEU A 1 35 ? 0.143 -2.526 7.426 1.00 0.00 35 LEU A O 19
ATOM 32824 N N . VAL A 1 36 ? 1.158 -1.120 5.992 1.00 0.00 36 VAL A N 19
ATOM 32825 C CA . VAL A 1 36 ? 1.160 0.003 6.923 1.00 0.00 36 VAL A CA 19
ATOM 32826 C C . VAL A 1 36 ? 0.312 1.155 6.397 1.00 0.00 36 VAL A C 19
ATOM 32827 O O . VAL A 1 36 ? -0.333 1.039 5.355 1.00 0.00 36 VAL A O 19
ATOM 32840 N N . ASP A 1 37 ? 0.319 2.267 7.124 1.00 0.00 37 ASP A N 19
ATOM 32841 C CA . ASP A 1 37 ? -0.449 3.442 6.730 1.00 0.00 37 ASP A CA 19
ATOM 32842 C C . ASP A 1 37 ? -0.465 3.598 5.213 1.00 0.00 37 ASP A C 19
ATOM 32843 O O . ASP A 1 37 ? -1.477 3.336 4.563 1.00 0.00 37 ASP A O 19
ATOM 32852 N N . ARG A 1 38 ? 0.663 4.026 4.655 1.00 0.00 38 ARG A N 19
ATOM 32853 C CA . ARG A 1 38 ? 0.778 4.219 3.215 1.00 0.00 38 ARG A CA 19
ATOM 32854 C C . ARG A 1 38 ? 2.014 3.509 2.668 1.00 0.00 38 ARG A C 19
ATOM 32855 O O . ARG A 1 38 ? 2.846 4.120 1.997 1.00 0.00 38 ARG A O 19
ATOM 32876 N N . CYS A 1 39 ? 2.126 2.219 2.961 1.00 0.00 39 CYS A N 19
ATOM 32877 C CA . CYS A 1 39 ? 3.261 1.426 2.500 1.00 0.00 39 CYS A CA 19
ATOM 32878 C C . CYS A 1 39 ? 3.086 -0.042 2.873 1.00 0.00 39 CYS A C 19
ATOM 32879 O O . CYS A 1 39 ? 2.105 -0.418 3.516 1.00 0.00 39 CYS A O 19
ATOM 32887 N N . LEU A 1 40 ? 4.042 -0.869 2.465 1.00 0.00 40 LEU A N 19
ATOM 32888 C CA . LEU A 1 40 ? 3.994 -2.298 2.755 1.00 0.00 40 LEU A CA 19
ATOM 32889 C C . LEU A 1 40 ? 5.392 -2.849 3.014 1.00 0.00 40 LEU A C 19
ATOM 32890 O O . LEU A 1 40 ? 6.280 -2.740 2.169 1.00 0.00 40 LEU A O 19
ATOM 32906 N N . PHE A 1 41 ? 5.580 -3.442 4.188 1.00 0.00 41 PHE A N 19
ATOM 32907 C CA . PHE A 1 41 ? 6.871 -4.012 4.559 1.00 0.00 41 PHE A CA 19
ATOM 32908 C C . PHE A 1 41 ? 6.776 -5.529 4.696 1.00 0.00 41 PHE A C 19
ATOM 32909 O O . PHE A 1 41 ? 5.742 -6.064 5.096 1.00 0.00 41 PHE A O 19
ATOM 32926 N N . TYR A 1 42 ? 7.863 -6.216 4.363 1.00 0.00 42 TYR A N 19
ATOM 32927 C CA . TYR A 1 42 ? 7.903 -7.671 4.446 1.00 0.00 42 TYR A CA 19
ATOM 32928 C C . TYR A 1 42 ? 9.139 -8.139 5.207 1.00 0.00 42 TYR A C 19
ATOM 32929 O O . TYR A 1 42 ? 10.209 -7.538 5.106 1.00 0.00 42 TYR A O 19
ATOM 32947 N N . TYR A 1 43 ? 8.984 -9.217 5.968 1.00 0.00 43 TYR A N 19
ATOM 32948 C CA . TYR A 1 43 ? 10.086 -9.766 6.749 1.00 0.00 43 TYR A CA 19
ATOM 32949 C C . TYR A 1 43 ? 10.200 -11.274 6.544 1.00 0.00 43 TYR A C 19
ATOM 32950 O O . TYR A 1 43 ? 9.231 -11.938 6.174 1.00 0.00 43 TYR A O 19
ATOM 32968 N N . LYS A 1 44 ? 11.392 -11.809 6.787 1.00 0.00 44 LYS A N 19
ATOM 32969 C CA . LYS A 1 44 ? 11.636 -13.238 6.632 1.00 0.00 44 LYS A CA 19
ATOM 32970 C C . LYS A 1 44 ? 10.573 -14.053 7.360 1.00 0.00 44 LYS A C 19
ATOM 32971 O O . LYS A 1 44 ? 10.152 -15.109 6.885 1.00 0.00 44 LYS A O 19
ATOM 32990 N N . ASP A 1 45 ? 10.141 -13.557 8.515 1.00 0.00 45 ASP A N 19
ATOM 32991 C CA . ASP A 1 45 ? 9.125 -14.239 9.308 1.00 0.00 45 ASP A CA 19
ATOM 32992 C C . ASP A 1 45 ? 8.334 -13.243 10.150 1.00 0.00 45 ASP A C 19
ATOM 32993 O O . ASP A 1 45 ? 8.549 -12.035 10.063 1.00 0.00 45 ASP A O 19
ATOM 33002 N N . GLU A 1 46 ? 7.418 -13.759 10.964 1.00 0.00 46 GLU A N 19
ATOM 33003 C CA . GLU A 1 46 ? 6.594 -12.914 11.820 1.00 0.00 46 GLU A CA 19
ATOM 33004 C C . GLU A 1 46 ? 7.457 -12.143 12.815 1.00 0.00 46 GLU A C 19
ATOM 33005 O O . GLU A 1 46 ? 7.159 -10.998 13.156 1.00 0.00 46 GLU A O 19
ATOM 33017 N N . LYS A 1 47 ? 8.528 -12.779 13.278 1.00 0.00 47 LYS A N 19
ATOM 33018 C CA . LYS A 1 47 ? 9.435 -12.155 14.233 1.00 0.00 47 LYS A CA 19
ATOM 33019 C C . LYS A 1 47 ? 9.727 -10.710 13.843 1.00 0.00 47 LYS A C 19
ATOM 33020 O O . LYS A 1 47 ? 9.811 -9.831 14.700 1.00 0.00 47 LYS A O 19
ATOM 33039 N N . GLU A 1 48 ? 9.879 -10.472 12.544 1.00 0.00 48 GLU A N 19
ATOM 33040 C CA . GLU A 1 48 ? 10.160 -9.132 12.041 1.00 0.00 48 GLU A CA 19
ATOM 33041 C C . GLU A 1 48 ? 11.436 -8.574 12.665 1.00 0.00 48 GLU A C 19
ATOM 33042 O O . GLU A 1 48 ? 11.461 -7.439 13.141 1.00 0.00 48 GLU A O 19
ATOM 33054 N N . GLU A 1 49 ? 12.493 -9.380 12.660 1.00 0.00 49 GLU A N 19
ATOM 33055 C CA . GLU A 1 49 ? 13.771 -8.967 13.227 1.00 0.00 49 GLU A CA 19
ATOM 33056 C C . GLU A 1 49 ? 14.273 -7.689 12.562 1.00 0.00 49 GLU A C 19
ATOM 33057 O O . GLU A 1 49 ? 14.617 -6.719 13.237 1.00 0.00 49 GLU A O 19
ATOM 33069 N N . SER A 1 50 ? 14.313 -7.696 11.233 1.00 0.00 50 SER A N 19
ATOM 33070 C CA . SER A 1 50 ? 14.778 -6.540 10.476 1.00 0.00 50 SER A CA 19
ATOM 33071 C C . SER A 1 50 ? 14.060 -6.446 9.133 1.00 0.00 50 SER A C 19
ATOM 33072 O O . SER A 1 50 ? 13.728 -7.462 8.522 1.00 0.00 50 SER A O 19
ATOM 33080 N N . ILE A 1 51 ? 13.823 -5.219 8.681 1.00 0.00 51 ILE A N 19
ATOM 33081 C CA . ILE A 1 51 ? 13.145 -4.991 7.410 1.00 0.00 51 ILE A CA 19
ATOM 33082 C C . ILE A 1 51 ? 14.088 -5.223 6.235 1.00 0.00 51 ILE A C 19
ATOM 33083 O O . ILE A 1 51 ? 15.172 -4.641 6.170 1.00 0.00 51 ILE A O 19
ATOM 33099 N N . LEU A 1 52 ? 13.669 -6.075 5.306 1.00 0.00 52 LEU A N 19
ATOM 33100 C CA . LEU A 1 52 ? 14.476 -6.382 4.130 1.00 0.00 52 LEU A CA 19
ATOM 33101 C C . LEU A 1 52 ? 14.146 -5.435 2.981 1.00 0.00 52 LEU A C 19
ATOM 33102 O O . LEU A 1 52 ? 15.041 -4.875 2.348 1.00 0.00 52 LEU A O 19
ATOM 33118 N N . GLY A 1 53 ? 12.855 -5.259 2.717 1.00 0.00 53 GLY A N 19
ATOM 33119 C CA . GLY A 1 53 ? 12.430 -4.378 1.645 1.00 0.00 53 GLY A CA 19
ATOM 33120 C C . GLY A 1 53 ? 11.076 -3.751 1.913 1.00 0.00 53 GLY A C 19
ATOM 33121 O O . GLY A 1 53 ? 10.252 -4.319 2.630 1.00 0.00 53 GLY A O 19
ATOM 33125 N N . SER A 1 54 ? 10.845 -2.576 1.335 1.00 0.00 54 SER A N 19
ATOM 33126 C CA . SER A 1 54 ? 9.583 -1.869 1.519 1.00 0.00 54 SER A CA 19
ATOM 33127 C C . SER A 1 54 ? 8.970 -1.492 0.174 1.00 0.00 54 SER A C 19
ATOM 33128 O O . SER A 1 54 ? 9.630 -0.889 -0.673 1.00 0.00 54 SER A O 19
ATOM 33136 N N . ILE A 1 55 ? 7.705 -1.851 -0.014 1.00 0.00 55 ILE A N 19
ATOM 33137 C CA . ILE A 1 55 ? 7.002 -1.549 -1.255 1.00 0.00 55 ILE A CA 19
ATOM 33138 C C . ILE A 1 55 ? 6.144 -0.297 -1.111 1.00 0.00 55 ILE A C 19
ATOM 33139 O O . ILE A 1 55 ? 5.211 -0.243 -0.309 1.00 0.00 55 ILE A O 19
ATOM 33155 N N . PRO A 1 56 ? 6.463 0.734 -1.907 1.00 0.00 56 PRO A N 19
ATOM 33156 C CA . PRO A 1 56 ? 5.732 2.005 -1.888 1.00 0.00 56 PRO A CA 19
ATOM 33157 C C . PRO A 1 56 ? 4.325 1.872 -2.460 1.00 0.00 56 PRO A C 19
ATOM 33158 O O . PRO A 1 56 ? 4.148 1.505 -3.623 1.00 0.00 56 PRO A O 19
ATOM 33169 N N . LEU A 1 57 ? 3.326 2.173 -1.638 1.00 0.00 57 LEU A N 19
ATOM 33170 C CA . LEU A 1 57 ? 1.933 2.088 -2.063 1.00 0.00 57 LEU A CA 19
ATOM 33171 C C . LEU A 1 57 ? 1.268 3.460 -2.026 1.00 0.00 57 LEU A C 19
ATOM 33172 O O . LEU A 1 57 ? 0.254 3.653 -1.354 1.00 0.00 57 LEU A O 19
ATOM 33188 N N . LEU A 1 58 ? 1.843 4.410 -2.754 1.00 0.00 58 LEU A N 19
ATOM 33189 C CA . LEU A 1 58 ? 1.305 5.765 -2.807 1.00 0.00 58 LEU A CA 19
ATOM 33190 C C . LEU A 1 58 ? 0.087 5.831 -3.723 1.00 0.00 58 LEU A C 19
ATOM 33191 O O . LEU A 1 58 ? -1.040 6.013 -3.261 1.00 0.00 58 LEU A O 19
ATOM 33207 N N . SER A 1 59 ? 0.320 5.681 -5.022 1.00 0.00 59 SER A N 19
ATOM 33208 C CA . SER A 1 59 ? -0.758 5.725 -6.003 1.00 0.00 59 SER A CA 19
ATOM 33209 C C . SER A 1 59 ? -0.742 4.480 -6.885 1.00 0.00 59 SER A C 19
ATOM 33210 O O . SER A 1 59 ? -1.121 4.529 -8.055 1.00 0.00 59 SER A O 19
ATOM 33218 N N . PHE A 1 60 ? -0.301 3.364 -6.313 1.00 0.00 60 PHE A N 19
ATOM 33219 C CA . PHE A 1 60 ? -0.235 2.105 -7.046 1.00 0.00 60 PHE A CA 19
ATOM 33220 C C . PHE A 1 60 ? -1.632 1.612 -7.409 1.00 0.00 60 PHE A C 19
ATOM 33221 O O . PHE A 1 60 ? -2.634 2.226 -7.041 1.00 0.00 60 PHE A O 19
ATOM 33238 N N . ARG A 1 61 ? -1.691 0.498 -8.132 1.00 0.00 61 ARG A N 19
ATOM 33239 C CA . ARG A 1 61 ? -2.965 -0.077 -8.546 1.00 0.00 61 ARG A CA 19
ATOM 33240 C C . ARG A 1 61 ? -3.050 -1.550 -8.155 1.00 0.00 61 ARG A C 19
ATOM 33241 O O . ARG A 1 61 ? -2.441 -2.409 -8.793 1.00 0.00 61 ARG A O 19
ATOM 33262 N N . VAL A 1 62 ? -3.807 -1.834 -7.100 1.00 0.00 62 VAL A N 19
ATOM 33263 C CA . VAL A 1 62 ? -3.972 -3.202 -6.623 1.00 0.00 62 VAL A CA 19
ATOM 33264 C C . VAL A 1 62 ? -5.297 -3.792 -7.093 1.00 0.00 62 VAL A C 19
ATOM 33265 O O . VAL A 1 62 ? -6.352 -3.179 -6.935 1.00 0.00 62 VAL A O 19
ATOM 33278 N N . ALA A 1 63 ? -5.234 -4.987 -7.672 1.00 0.00 63 ALA A N 19
ATOM 33279 C CA . ALA A 1 63 ? -6.429 -5.662 -8.163 1.00 0.00 63 ALA A CA 19
ATOM 33280 C C . ALA A 1 63 ? -6.106 -7.075 -8.636 1.00 0.00 63 ALA A C 19
ATOM 33281 O O . ALA A 1 63 ? -4.946 -7.411 -8.870 1.00 0.00 63 ALA A O 19
ATOM 33288 N N . ALA A 1 64 ? -7.140 -7.898 -8.776 1.00 0.00 64 ALA A N 19
ATOM 33289 C CA . ALA A 1 64 ? -6.966 -9.274 -9.223 1.00 0.00 64 ALA A CA 19
ATOM 33290 C C . ALA A 1 64 ? -6.182 -9.332 -10.529 1.00 0.00 64 ALA A C 19
ATOM 33291 O O . ALA A 1 64 ? -6.545 -8.687 -11.513 1.00 0.00 64 ALA A O 19
ATOM 33298 N N . VAL A 1 65 ? -5.102 -10.108 -10.532 1.00 0.00 65 VAL A N 19
ATOM 33299 C CA . VAL A 1 65 ? -4.266 -10.250 -11.717 1.00 0.00 65 VAL A CA 19
ATOM 33300 C C . VAL A 1 65 ? -5.113 -10.491 -12.962 1.00 0.00 65 VAL A C 19
ATOM 33301 O O . VAL A 1 65 ? -6.247 -10.961 -12.871 1.00 0.00 65 VAL A O 19
ATOM 33314 N N . GLN A 1 66 ? -4.555 -10.166 -14.123 1.00 0.00 66 GLN A N 19
ATOM 33315 C CA . GLN A 1 66 ? -5.260 -10.347 -15.387 1.00 0.00 66 GLN A CA 19
ATOM 33316 C C . GLN A 1 66 ? -5.122 -11.782 -15.886 1.00 0.00 66 GLN A C 19
ATOM 33317 O O . GLN A 1 66 ? -4.242 -12.531 -15.462 1.00 0.00 66 GLN A O 19
ATOM 33331 N N . PRO A 1 67 ? -6.013 -12.176 -16.808 1.00 0.00 67 PRO A N 19
ATOM 33332 C CA . PRO A 1 67 ? -6.011 -13.523 -17.385 1.00 0.00 67 PRO A CA 19
ATOM 33333 C C . PRO A 1 67 ? -4.813 -13.762 -18.298 1.00 0.00 67 PRO A C 19
ATOM 33334 O O . PRO A 1 67 ? -4.581 -14.882 -18.753 1.00 0.00 67 PRO A O 19
ATOM 33345 N N . SER A 1 68 ? -4.056 -12.702 -18.562 1.00 0.00 68 SER A N 19
ATOM 33346 C CA . SER A 1 68 ? -2.883 -12.796 -19.423 1.00 0.00 68 SER A CA 19
ATOM 33347 C C . SER A 1 68 ? -1.671 -12.144 -18.764 1.00 0.00 68 SER A C 19
ATOM 33348 O O . SER A 1 68 ? -0.994 -11.313 -19.370 1.00 0.00 68 SER A O 19
ATOM 33356 N N . ASP A 1 69 ? -1.405 -12.527 -17.521 1.00 0.00 69 ASP A N 19
ATOM 33357 C CA . ASP A 1 69 ? -0.275 -11.981 -16.778 1.00 0.00 69 ASP A CA 19
ATOM 33358 C C . ASP A 1 69 ? 0.676 -13.092 -16.342 1.00 0.00 69 ASP A C 19
ATOM 33359 O O . ASP A 1 69 ? 1.453 -12.924 -15.403 1.00 0.00 69 ASP A O 19
ATOM 33368 N N . ASN A 1 70 ? 0.608 -14.226 -17.031 1.00 0.00 70 ASN A N 19
ATOM 33369 C CA . ASN A 1 70 ? 1.462 -15.365 -16.714 1.00 0.00 70 ASN A CA 19
ATOM 33370 C C . ASN A 1 70 ? 1.318 -15.761 -15.248 1.00 0.00 70 ASN A C 19
ATOM 33371 O O . ASN A 1 70 ? 2.287 -16.170 -14.607 1.00 0.00 70 ASN A O 19
ATOM 33382 N N . ILE A 1 71 ? 0.104 -15.637 -14.723 1.00 0.00 71 ILE A N 19
ATOM 33383 C CA . ILE A 1 71 ? -0.166 -15.983 -13.333 1.00 0.00 71 ILE A CA 19
ATOM 33384 C C . ILE A 1 71 ? -1.016 -17.246 -13.236 1.00 0.00 71 ILE A C 19
ATOM 33385 O O . ILE A 1 71 ? -2.235 -17.201 -13.405 1.00 0.00 71 ILE A O 19
ATOM 33401 N N . SER A 1 72 ? -0.365 -18.371 -12.961 1.00 0.00 72 SER A N 19
ATOM 33402 C CA . SER A 1 72 ? -1.060 -19.648 -12.844 1.00 0.00 72 SER A CA 19
ATOM 33403 C C . SER A 1 72 ? -1.459 -19.918 -11.396 1.00 0.00 72 SER A C 19
ATOM 33404 O O . SER A 1 72 ? -1.233 -21.008 -10.872 1.00 0.00 72 SER A O 19
ATOM 33412 N N . ARG A 1 73 ? -2.052 -18.916 -10.755 1.00 0.00 73 ARG A N 19
ATOM 33413 C CA . ARG A 1 73 ? -2.481 -19.043 -9.368 1.00 0.00 73 ARG A CA 19
ATOM 33414 C C . ARG A 1 73 ? -3.721 -18.195 -9.102 1.00 0.00 73 ARG A C 19
ATOM 33415 O O . ARG A 1 73 ? -3.723 -16.986 -9.338 1.00 0.00 73 ARG A O 19
ATOM 33436 N N . LYS A 1 74 ? -4.776 -18.836 -8.609 1.00 0.00 74 LYS A N 19
ATOM 33437 C CA . LYS A 1 74 ? -6.022 -18.141 -8.310 1.00 0.00 74 LYS A CA 19
ATOM 33438 C C . LYS A 1 74 ? -5.857 -17.221 -7.105 1.00 0.00 74 LYS A C 19
ATOM 33439 O O . LYS A 1 74 ? -4.795 -17.180 -6.483 1.00 0.00 74 LYS A O 19
ATOM 33458 N N . HIS A 1 75 ? -6.915 -16.485 -6.778 1.00 0.00 75 HIS A N 19
ATOM 33459 C CA . HIS A 1 75 ? -6.887 -15.567 -5.645 1.00 0.00 75 HIS A CA 19
ATOM 33460 C C . HIS A 1 75 ? -5.563 -14.810 -5.592 1.00 0.00 75 HIS A C 19
ATOM 33461 O O . HIS A 1 75 ? -4.932 -14.715 -4.539 1.00 0.00 75 HIS A O 19
ATOM 33476 N N . THR A 1 76 ? -5.148 -14.272 -6.735 1.00 0.00 76 THR A N 19
ATOM 33477 C CA . THR A 1 76 ? -3.900 -13.525 -6.819 1.00 0.00 76 THR A CA 19
ATOM 33478 C C . THR A 1 76 ? -4.133 -12.125 -7.373 1.00 0.00 76 THR A C 19
ATOM 33479 O O . THR A 1 76 ? -4.956 -11.929 -8.268 1.00 0.00 76 THR A O 19
ATOM 33490 N N . PHE A 1 77 ? -3.404 -11.152 -6.836 1.00 0.00 77 PHE A N 19
ATOM 33491 C CA . PHE A 1 77 ? -3.532 -9.768 -7.277 1.00 0.00 77 PHE A CA 19
ATOM 33492 C C . PHE A 1 77 ? -2.163 -9.164 -7.579 1.00 0.00 77 PHE A C 19
ATOM 33493 O O . PHE A 1 77 ? -1.138 -9.652 -7.102 1.00 0.00 77 PHE A O 19
ATOM 33510 N N . LYS A 1 78 ? -2.155 -8.100 -8.374 1.00 0.00 78 LYS A N 19
ATOM 33511 C CA . LYS A 1 78 ? -0.914 -7.427 -8.741 1.00 0.00 78 LYS A CA 19
ATOM 33512 C C . LYS A 1 78 ? -0.987 -5.938 -8.419 1.00 0.00 78 LYS A C 19
ATOM 33513 O O . LYS A 1 78 ? -2.062 -5.339 -8.449 1.00 0.00 78 LYS A O 19
ATOM 33532 N N . ALA A 1 79 ? 0.163 -5.346 -8.114 1.00 0.00 79 ALA A N 19
ATOM 33533 C CA . ALA A 1 79 ? 0.229 -3.926 -7.791 1.00 0.00 79 ALA A CA 19
ATOM 33534 C C . ALA A 1 79 ? 1.046 -3.165 -8.829 1.00 0.00 79 ALA A C 19
ATOM 33535 O O . ALA A 1 79 ? 2.275 -3.223 -8.829 1.00 0.00 79 ALA A O 19
ATOM 33542 N N . GLU A 1 80 ? 0.354 -2.452 -9.713 1.00 0.00 80 GLU A N 19
ATOM 33543 C CA . GLU A 1 80 ? 1.017 -1.680 -10.757 1.00 0.00 80 GLU A CA 19
ATOM 33544 C C . GLU A 1 80 ? 0.925 -0.184 -10.470 1.00 0.00 80 GLU A C 19
ATOM 33545 O O . GLU A 1 80 ? -0.108 0.310 -10.018 1.00 0.00 80 GLU A O 19
ATOM 33557 N N . HIS A 1 81 ? 2.013 0.532 -10.735 1.00 0.00 81 HIS A N 19
ATOM 33558 C CA . HIS A 1 81 ? 2.056 1.971 -10.506 1.00 0.00 81 HIS A CA 19
ATOM 33559 C C . HIS A 1 81 ? 2.131 2.730 -11.827 1.00 0.00 81 HIS A C 19
ATOM 33560 O O . HIS A 1 81 ? 2.087 3.960 -11.851 1.00 0.00 81 HIS A O 19
ATOM 33575 N N . ALA A 1 82 ? 2.246 1.989 -12.924 1.00 0.00 82 ALA A N 19
ATOM 33576 C CA . ALA A 1 82 ? 2.326 2.592 -14.249 1.00 0.00 82 ALA A CA 19
ATOM 33577 C C . ALA A 1 82 ? 3.310 3.757 -14.263 1.00 0.00 82 ALA A C 19
ATOM 33578 O O . ALA A 1 82 ? 3.094 4.755 -14.949 1.00 0.00 82 ALA A O 19
ATOM 33585 N N . GLY A 1 83 ? 4.391 3.622 -13.501 1.00 0.00 83 GLY A N 19
ATOM 33586 C CA . GLY A 1 83 ? 5.391 4.672 -13.440 1.00 0.00 83 GLY A CA 19
ATOM 33587 C C . GLY A 1 83 ? 6.756 4.150 -13.038 1.00 0.00 83 GLY A C 19
ATOM 33588 O O . GLY A 1 83 ? 7.782 4.707 -13.430 1.00 0.00 83 GLY A O 19
ATOM 33592 N N . VAL A 1 84 ? 6.770 3.078 -12.253 1.00 0.00 84 VAL A N 19
ATOM 33593 C CA . VAL A 1 84 ? 8.019 2.480 -11.797 1.00 0.00 84 VAL A CA 19
ATOM 33594 C C . VAL A 1 84 ? 8.072 0.994 -12.131 1.00 0.00 84 VAL A C 19
ATOM 33595 O O . VAL A 1 84 ? 8.788 0.577 -13.042 1.00 0.00 84 VAL A O 19
ATOM 33608 N N . ARG A 1 85 ? 7.309 0.199 -11.388 1.00 0.00 85 ARG A N 19
ATOM 33609 C CA . ARG A 1 85 ? 7.269 -1.243 -11.605 1.00 0.00 85 ARG A CA 19
ATOM 33610 C C . ARG A 1 85 ? 5.917 -1.817 -11.194 1.00 0.00 85 ARG A C 19
ATOM 33611 O O . ARG A 1 85 ? 5.005 -1.080 -10.817 1.00 0.00 85 ARG A O 19
ATOM 33632 N N . THR A 1 86 ? 5.793 -3.139 -11.269 1.00 0.00 86 THR A N 19
ATOM 33633 C CA . THR A 1 86 ? 4.553 -3.812 -10.907 1.00 0.00 86 THR A CA 19
ATOM 33634 C C . THR A 1 86 ? 4.826 -5.048 -10.058 1.00 0.00 86 THR A C 19
ATOM 33635 O O . THR A 1 86 ? 5.558 -5.948 -10.471 1.00 0.00 86 THR A O 19
ATOM 33646 N N . TYR A 1 87 ? 4.233 -5.087 -8.870 1.00 0.00 87 TYR A N 19
ATOM 33647 C CA . TYR A 1 87 ? 4.415 -6.213 -7.962 1.00 0.00 87 TYR A CA 19
ATOM 33648 C C . TYR A 1 87 ? 3.295 -7.235 -8.131 1.00 0.00 87 TYR A C 19
ATOM 33649 O O . TYR A 1 87 ? 2.315 -6.989 -8.835 1.00 0.00 87 TYR A O 19
ATOM 33667 N N . PHE A 1 88 ? 3.447 -8.383 -7.478 1.00 0.00 88 PHE A N 19
ATOM 33668 C CA . PHE A 1 88 ? 2.449 -9.444 -7.556 1.00 0.00 88 PHE A CA 19
ATOM 33669 C C . PHE A 1 88 ? 2.379 -10.221 -6.244 1.00 0.00 88 PHE A C 19
ATOM 33670 O O . PHE A 1 88 ? 3.405 -10.554 -5.651 1.00 0.00 88 PHE A O 19
ATOM 33687 N N . PHE A 1 89 ? 1.160 -10.505 -5.796 1.00 0.00 89 PHE A N 19
ATOM 33688 C CA . PHE A 1 89 ? 0.954 -11.240 -4.554 1.00 0.00 89 PHE A CA 19
ATOM 33689 C C . PHE A 1 89 ? -0.155 -12.276 -4.713 1.00 0.00 89 PHE A C 19
ATOM 33690 O O . PHE A 1 89 ? -1.193 -12.002 -5.314 1.00 0.00 89 PHE A O 19
ATOM 33707 N N . SER A 1 90 ? 0.074 -13.468 -4.170 1.00 0.00 90 SER A N 19
ATOM 33708 C CA . SER A 1 90 ? -0.903 -14.547 -4.255 1.00 0.00 90 SER A CA 19
ATOM 33709 C C . SER A 1 90 ? -1.490 -14.857 -2.881 1.00 0.00 90 SER A C 19
ATOM 33710 O O . SER A 1 90 ? -0.777 -14.870 -1.878 1.00 0.00 90 SER A O 19
ATOM 33718 N N . ALA A 1 91 ? -2.795 -15.107 -2.845 1.00 0.00 91 ALA A N 19
ATOM 33719 C CA . ALA A 1 91 ? -3.478 -15.420 -1.596 1.00 0.00 91 ALA A CA 19
ATOM 33720 C C . ALA A 1 91 ? -3.925 -16.878 -1.564 1.00 0.00 91 ALA A C 19
ATOM 33721 O O . ALA A 1 91 ? -4.605 -17.347 -2.476 1.00 0.00 91 ALA A O 19
ATOM 33728 N N . GLU A 1 92 ? -3.536 -17.588 -0.510 1.00 0.00 92 GLU A N 19
ATOM 33729 C CA . GLU A 1 92 ? -3.896 -18.993 -0.362 1.00 0.00 92 GLU A CA 19
ATOM 33730 C C . GLU A 1 92 ? -5.403 -19.186 -0.497 1.00 0.00 92 GLU A C 19
ATOM 33731 O O . GLU A 1 92 ? -5.864 -20.147 -1.114 1.00 0.00 92 GLU A O 19
ATOM 33743 N N . SER A 1 93 ? -6.166 -18.266 0.084 1.00 0.00 93 SER A N 19
ATOM 33744 C CA . SER A 1 93 ? -7.622 -18.336 0.033 1.00 0.00 93 SER A CA 19
ATOM 33745 C C . SER A 1 93 ? -8.198 -17.132 -0.707 1.00 0.00 93 SER A C 19
ATOM 33746 O O . SER A 1 93 ? -7.600 -16.057 -0.756 1.00 0.00 93 SER A O 19
ATOM 33754 N N . PRO A 1 94 ? -9.389 -17.316 -1.296 1.00 0.00 94 PRO A N 19
ATOM 33755 C CA . PRO A 1 94 ? -10.074 -16.257 -2.043 1.00 0.00 94 PRO A CA 19
ATOM 33756 C C . PRO A 1 94 ? -10.585 -15.144 -1.135 1.00 0.00 94 PRO A C 19
ATOM 33757 O O . PRO A 1 94 ? -10.779 -14.011 -1.576 1.00 0.00 94 PRO A O 19
ATOM 33768 N N . GLU A 1 95 ? -10.799 -15.474 0.135 1.00 0.00 95 GLU A N 19
ATOM 33769 C CA . GLU A 1 95 ? -11.288 -14.500 1.104 1.00 0.00 95 GLU A CA 19
ATOM 33770 C C . GLU A 1 95 ? -10.235 -13.430 1.379 1.00 0.00 95 GLU A C 19
ATOM 33771 O O . GLU A 1 95 ? -10.563 -12.265 1.600 1.00 0.00 95 GLU A O 19
ATOM 33783 N N . GLU A 1 96 ? -8.969 -13.836 1.365 1.00 0.00 96 GLU A N 19
ATOM 33784 C CA . GLU A 1 96 ? -7.869 -12.913 1.614 1.00 0.00 96 GLU A CA 19
ATOM 33785 C C . GLU A 1 96 ? -7.588 -12.056 0.383 1.00 0.00 96 GLU A C 19
ATOM 33786 O O . GLU A 1 96 ? -7.478 -10.834 0.477 1.00 0.00 96 GLU A O 19
ATOM 33798 N N . GLN A 1 97 ? -7.472 -12.707 -0.770 1.00 0.00 97 GLN A N 19
ATOM 33799 C CA . GLN A 1 97 ? -7.203 -12.006 -2.020 1.00 0.00 97 GLN A CA 19
ATOM 33800 C C . GLN A 1 97 ? -7.915 -10.657 -2.051 1.00 0.00 97 GLN A C 19
ATOM 33801 O O . GLN A 1 97 ? -7.294 -9.622 -2.289 1.00 0.00 97 GLN A O 19
ATOM 33815 N N . GLU A 1 98 ? -9.223 -10.678 -1.811 1.00 0.00 98 GLU A N 19
ATOM 33816 C CA . GLU A 1 98 ? -10.019 -9.457 -1.813 1.00 0.00 98 GLU A CA 19
ATOM 33817 C C . GLU A 1 98 ? -9.658 -8.570 -0.625 1.00 0.00 98 GLU A C 19
ATOM 33818 O O . GLU A 1 98 ? -9.461 -7.364 -0.775 1.00 0.00 98 GLU A O 19
ATOM 33830 N N . ALA A 1 99 ? -9.573 -9.176 0.554 1.00 0.00 99 ALA A N 19
ATOM 33831 C CA . ALA A 1 99 ? -9.235 -8.443 1.767 1.00 0.00 99 ALA A CA 19
ATOM 33832 C C . ALA A 1 99 ? -8.035 -7.529 1.540 1.00 0.00 99 ALA A C 19
ATOM 33833 O O . ALA A 1 99 ? -8.056 -6.357 1.916 1.00 0.00 99 ALA A O 19
ATOM 33840 N N . TRP A 1 100 ? -6.992 -8.073 0.924 1.00 0.00 100 TRP A N 19
ATOM 33841 C CA . TRP A 1 100 ? -5.783 -7.306 0.648 1.00 0.00 100 TRP A CA 19
ATOM 33842 C C . TRP A 1 100 ? -6.046 -6.234 -0.405 1.00 0.00 100 TRP A C 19
ATOM 33843 O O . TRP A 1 100 ? -5.825 -5.047 -0.164 1.00 0.00 100 TRP A O 19
ATOM 33864 N N . ILE A 1 101 ? -6.520 -6.660 -1.571 1.00 0.00 101 ILE A N 19
ATOM 33865 C CA . ILE A 1 101 ? -6.814 -5.736 -2.659 1.00 0.00 101 ILE A CA 19
ATOM 33866 C C . ILE A 1 101 ? -7.481 -4.468 -2.137 1.00 0.00 101 ILE A C 19
ATOM 33867 O O . ILE A 1 101 ? -7.309 -3.388 -2.702 1.00 0.00 101 ILE A O 19
ATOM 33883 N N . GLN A 1 102 ? -8.241 -4.607 -1.056 1.00 0.00 102 GLN A N 19
ATOM 33884 C CA . GLN A 1 102 ? -8.933 -3.472 -0.457 1.00 0.00 102 GLN A CA 19
ATOM 33885 C C . GLN A 1 102 ? -8.072 -2.813 0.615 1.00 0.00 102 GLN A C 19
ATOM 33886 O O . GLN A 1 102 ? -8.044 -1.589 0.737 1.00 0.00 102 GLN A O 19
ATOM 33900 N N . ALA A 1 103 ? -7.371 -3.634 1.391 1.00 0.00 103 ALA A N 19
ATOM 33901 C CA . ALA A 1 103 ? -6.508 -3.131 2.452 1.00 0.00 103 ALA A CA 19
ATOM 33902 C C . ALA A 1 103 ? -5.325 -2.359 1.878 1.00 0.00 103 ALA A C 19
ATOM 33903 O O . ALA A 1 103 ? -5.179 -1.161 2.118 1.00 0.00 103 ALA A O 19
ATOM 33910 N N . MET A 1 104 ? -4.484 -3.053 1.119 1.00 0.00 104 MET A N 19
ATOM 33911 C CA . MET A 1 104 ? -3.313 -2.432 0.510 1.00 0.00 104 MET A CA 19
ATOM 33912 C C . MET A 1 104 ? -3.721 -1.506 -0.631 1.00 0.00 104 MET A C 19
ATOM 33913 O O . MET A 1 104 ? -3.047 -0.516 -0.912 1.00 0.00 104 MET A O 19
ATOM 33927 N N . GLY A 1 105 ? -4.830 -1.836 -1.288 1.00 0.00 105 GLY A N 19
ATOM 33928 C CA . GLY A 1 105 ? -5.308 -1.024 -2.392 1.00 0.00 105 GLY A CA 19
ATOM 33929 C C . GLY A 1 105 ? -5.702 0.373 -1.956 1.00 0.00 105 GLY A C 19
ATOM 33930 O O . GLY A 1 105 ? -5.258 1.360 -2.541 1.00 0.00 105 GLY A O 19
ATOM 33934 N N . GLU A 1 106 ? -6.539 0.456 -0.927 1.00 0.00 106 GLU A N 19
ATOM 33935 C CA . GLU A 1 106 ? -6.994 1.744 -0.416 1.00 0.00 106 GLU A CA 19
ATOM 33936 C C . GLU A 1 106 ? -5.812 2.667 -0.137 1.00 0.00 106 GLU A C 19
ATOM 33937 O O . GLU A 1 106 ? -5.845 3.852 -0.467 1.00 0.00 106 GLU A O 19
ATOM 33949 N N . ALA A 1 107 ? -4.769 2.115 0.474 1.00 0.00 107 ALA A N 19
ATOM 33950 C CA . ALA A 1 107 ? -3.575 2.888 0.796 1.00 0.00 107 ALA A CA 19
ATOM 33951 C C . ALA A 1 107 ? -3.024 3.589 -0.441 1.00 0.00 107 ALA A C 19
ATOM 33952 O O . ALA A 1 107 ? -2.458 4.677 -0.349 1.00 0.00 107 ALA A O 19
ATOM 33959 N N . ALA A 1 108 ? -3.194 2.957 -1.598 1.00 0.00 108 ALA A N 19
ATOM 33960 C CA . ALA A 1 108 ? -2.714 3.521 -2.854 1.00 0.00 108 ALA A CA 19
ATOM 33961 C C . ALA A 1 108 ? -3.708 4.531 -3.417 1.00 0.00 108 ALA A C 19
ATOM 33962 O O . ALA A 1 108 ? -3.316 5.553 -3.981 1.00 0.00 108 ALA A O 19
ATOM 33969 N N . ARG A 1 109 ? -4.995 4.238 -3.261 1.00 0.00 109 ARG A N 19
ATOM 33970 C CA . ARG A 1 109 ? -6.044 5.121 -3.756 1.00 0.00 109 ARG A CA 19
ATOM 33971 C C . ARG A 1 109 ? -5.833 6.548 -3.260 1.00 0.00 109 ARG A C 19
ATOM 33972 O O . ARG A 1 109 ? -5.308 6.767 -2.168 1.00 0.00 109 ARG A O 19
ATOM 33993 N N . VAL A 1 110 ? -6.244 7.518 -4.072 1.00 0.00 110 VAL A N 19
ATOM 33994 C CA . VAL A 1 110 ? -6.100 8.925 -3.716 1.00 0.00 110 VAL A CA 19
ATOM 33995 C C . VAL A 1 110 ? -7.280 9.403 -2.877 1.00 0.00 110 VAL A C 19
ATOM 33996 O O . VAL A 1 110 ? -8.434 9.286 -3.288 1.00 0.00 110 VAL A O 19
ATOM 34009 N N . GLN A 1 111 ? -6.981 9.942 -1.699 1.00 0.00 111 GLN A N 19
ATOM 34010 C CA . GLN A 1 111 ? -8.017 10.438 -0.802 1.00 0.00 111 GLN A CA 19
ATOM 34011 C C . GLN A 1 111 ? -8.977 11.367 -1.538 1.00 0.00 111 GLN A C 19
ATOM 34012 O O . GLN A 1 111 ? -8.713 12.560 -1.683 1.00 0.00 111 GLN A O 19
ATOM 34026 N N . SER A 1 112 ? -10.091 10.811 -2.003 1.00 0.00 112 SER A N 19
ATOM 34027 C CA . SER A 1 112 ? -11.088 11.588 -2.728 1.00 0.00 112 SER A CA 19
ATOM 34028 C C . SER A 1 112 ? -12.283 11.908 -1.835 1.00 0.00 112 SER A C 19
ATOM 34029 O O . SER A 1 112 ? -13.321 11.252 -1.910 1.00 0.00 112 SER A O 19
ATOM 34037 N N . GLY A 1 113 ? -12.128 12.923 -0.990 1.00 0.00 113 GLY A N 19
ATOM 34038 C CA . GLY A 1 113 ? -13.201 13.312 -0.094 1.00 0.00 113 GLY A CA 19
ATOM 34039 C C . GLY A 1 113 ? -13.250 12.460 1.158 1.00 0.00 113 GLY A C 19
ATOM 34040 O O . GLY A 1 113 ? -13.964 11.459 1.226 1.00 0.00 113 GLY A O 19
ATOM 34044 N N . PRO A 1 114 ? -12.474 12.855 2.178 1.00 0.00 114 PRO A N 19
ATOM 34045 C CA . PRO A 1 114 ? -12.413 12.132 3.452 1.00 0.00 114 PRO A CA 19
ATOM 34046 C C . PRO A 1 114 ? -13.703 12.263 4.255 1.00 0.00 114 PRO A C 19
ATOM 34047 O O . PRO A 1 114 ? -14.157 13.370 4.543 1.00 0.00 114 PRO A O 19
ATOM 34058 N N . SER A 1 115 ? -14.288 11.125 4.614 1.00 0.00 115 SER A N 19
ATOM 34059 C CA . SER A 1 115 ? -15.528 11.112 5.381 1.00 0.00 115 SER A CA 19
ATOM 34060 C C . SER A 1 115 ? -15.430 10.145 6.557 1.00 0.00 115 SER A C 19
ATOM 34061 O O . SER A 1 115 ? -15.781 10.486 7.686 1.00 0.00 115 SER A O 19
ATOM 34069 N N . SER A 1 116 ? -14.949 8.936 6.282 1.00 0.00 116 SER A N 19
ATOM 34070 C CA . SER A 1 116 ? -14.807 7.918 7.316 1.00 0.00 116 SER A CA 19
ATOM 34071 C C . SER A 1 116 ? -13.891 6.792 6.847 1.00 0.00 116 SER A C 19
ATOM 34072 O O . SER A 1 116 ? -14.249 6.011 5.966 1.00 0.00 116 SER A O 19
ATOM 34080 N N . GLY A 1 117 ? -12.705 6.715 7.443 1.00 0.00 117 GLY A N 19
ATOM 34081 C CA . GLY A 1 117 ? -11.754 5.683 7.074 1.00 0.00 117 GLY A CA 19
ATOM 34082 C C . GLY A 1 117 ? -12.362 4.295 7.111 1.00 0.00 117 GLY A C 19
ATOM 34083 O O . GLY A 1 117 ? -13.530 4.131 7.463 1.00 0.00 117 GLY A O 19
ATOM 34087 N N . GLY A 1 1 ? 2.468 25.209 10.798 1.00 0.00 1 GLY A N 20
ATOM 34088 C CA . GLY A 1 1 ? 2.570 24.521 9.524 1.00 0.00 1 GLY A CA 20
ATOM 34089 C C . GLY A 1 1 ? 1.500 23.462 9.349 1.00 0.00 1 GLY A C 20
ATOM 34090 O O . GLY A 1 1 ? 0.314 23.733 9.534 1.00 0.00 1 GLY A O 20
ATOM 34094 N N . SER A 1 2 ? 1.919 22.253 8.990 1.00 0.00 2 SER A N 20
ATOM 34095 C CA . SER A 1 2 ? 0.987 21.151 8.785 1.00 0.00 2 SER A CA 20
ATOM 34096 C C . SER A 1 2 ? 0.216 20.845 10.065 1.00 0.00 2 SER A C 20
ATOM 34097 O O . SER A 1 2 ? 0.808 20.587 11.113 1.00 0.00 2 SER A O 20
ATOM 34105 N N . SER A 1 3 ? -1.109 20.878 9.972 1.00 0.00 3 SER A N 20
ATOM 34106 C CA . SER A 1 3 ? -1.963 20.608 11.123 1.00 0.00 3 SER A CA 20
ATOM 34107 C C . SER A 1 3 ? -3.165 19.759 10.721 1.00 0.00 3 SER A C 20
ATOM 34108 O O . SER A 1 3 ? -3.599 19.782 9.570 1.00 0.00 3 SER A O 20
ATOM 34116 N N . GLY A 1 4 ? -3.700 19.010 11.680 1.00 0.00 4 GLY A N 20
ATOM 34117 C CA . GLY A 1 4 ? -4.847 18.163 11.407 1.00 0.00 4 GLY A CA 20
ATOM 34118 C C . GLY A 1 4 ? -4.523 17.042 10.440 1.00 0.00 4 GLY A C 20
ATOM 34119 O O . GLY A 1 4 ? -4.947 17.068 9.285 1.00 0.00 4 GLY A O 20
ATOM 34123 N N . SER A 1 5 ? -3.769 16.055 10.912 1.00 0.00 5 SER A N 20
ATOM 34124 C CA . SER A 1 5 ? -3.384 14.921 10.079 1.00 0.00 5 SER A CA 20
ATOM 34125 C C . SER A 1 5 ? -3.213 13.661 10.922 1.00 0.00 5 SER A C 20
ATOM 34126 O O . SER A 1 5 ? -3.320 13.701 12.147 1.00 0.00 5 SER A O 20
ATOM 34134 N N . SER A 1 6 ? -2.947 12.543 10.255 1.00 0.00 6 SER A N 20
ATOM 34135 C CA . SER A 1 6 ? -2.765 11.269 10.940 1.00 0.00 6 SER A CA 20
ATOM 34136 C C . SER A 1 6 ? -1.283 10.957 11.124 1.00 0.00 6 SER A C 20
ATOM 34137 O O . SER A 1 6 ? -0.511 10.971 10.166 1.00 0.00 6 SER A O 20
ATOM 34145 N N . GLY A 1 7 ? -0.892 10.676 12.363 1.00 0.00 7 GLY A N 20
ATOM 34146 C CA . GLY A 1 7 ? 0.496 10.365 12.651 1.00 0.00 7 GLY A CA 20
ATOM 34147 C C . GLY A 1 7 ? 0.747 8.874 12.754 1.00 0.00 7 GLY A C 20
ATOM 34148 O O . GLY A 1 7 ? 0.611 8.146 11.772 1.00 0.00 7 GLY A O 20
ATOM 34152 N N . ASN A 1 8 ? 1.116 8.418 13.947 1.00 0.00 8 ASN A N 20
ATOM 34153 C CA . ASN A 1 8 ? 1.389 7.003 14.173 1.00 0.00 8 ASN A CA 20
ATOM 34154 C C . ASN A 1 8 ? 0.092 6.221 14.357 1.00 0.00 8 ASN A C 20
ATOM 34155 O O . ASN A 1 8 ? -0.688 6.497 15.268 1.00 0.00 8 ASN A O 20
ATOM 34166 N N . ALA A 1 9 ? -0.133 5.244 13.484 1.00 0.00 9 ALA A N 20
ATOM 34167 C CA . ALA A 1 9 ? -1.333 4.421 13.552 1.00 0.00 9 ALA A CA 20
ATOM 34168 C C . ALA A 1 9 ? -0.979 2.941 13.649 1.00 0.00 9 ALA A C 20
ATOM 34169 O O . ALA A 1 9 ? 0.110 2.512 13.267 1.00 0.00 9 ALA A O 20
ATOM 34176 N N . PRO A 1 10 ? -1.919 2.140 14.174 1.00 0.00 10 PRO A N 20
ATOM 34177 C CA . PRO A 1 10 ? -1.728 0.695 14.334 1.00 0.00 10 PRO A CA 20
ATOM 34178 C C . PRO A 1 10 ? -1.709 -0.039 12.998 1.00 0.00 10 PRO A C 20
ATOM 34179 O O . PRO A 1 10 ? -2.263 0.439 12.008 1.00 0.00 10 PRO A O 20
ATOM 34190 N N . VAL A 1 11 ? -1.068 -1.203 12.976 1.00 0.00 11 VAL A N 20
ATOM 34191 C CA . VAL A 1 11 ? -0.978 -2.004 11.761 1.00 0.00 11 VAL A CA 20
ATOM 34192 C C . VAL A 1 11 ? -2.321 -2.064 11.042 1.00 0.00 11 VAL A C 20
ATOM 34193 O O . VAL A 1 11 ? -3.371 -2.189 11.672 1.00 0.00 11 VAL A O 20
ATOM 34206 N N . THR A 1 12 ? -2.280 -1.974 9.716 1.00 0.00 12 THR A N 20
ATOM 34207 C CA . THR A 1 12 ? -3.494 -2.017 8.910 1.00 0.00 12 THR A CA 20
ATOM 34208 C C . THR A 1 12 ? -3.872 -3.452 8.562 1.00 0.00 12 THR A C 20
ATOM 34209 O O . THR A 1 12 ? -4.991 -3.892 8.829 1.00 0.00 12 THR A O 20
ATOM 34220 N N . LYS A 1 13 ? -2.933 -4.179 7.967 1.00 0.00 13 LYS A N 20
ATOM 34221 C CA . LYS A 1 13 ? -3.167 -5.567 7.584 1.00 0.00 13 LYS A CA 20
ATOM 34222 C C . LYS A 1 13 ? -1.854 -6.341 7.516 1.00 0.00 13 LYS A C 20
ATOM 34223 O O . LYS A 1 13 ? -0.815 -5.788 7.157 1.00 0.00 13 LYS A O 20
ATOM 34242 N N . ALA A 1 14 ? -1.910 -7.623 7.862 1.00 0.00 14 ALA A N 20
ATOM 34243 C CA . ALA A 1 14 ? -0.726 -8.473 7.837 1.00 0.00 14 ALA A CA 20
ATOM 34244 C C . ALA A 1 14 ? -1.103 -9.931 7.597 1.00 0.00 14 ALA A C 20
ATOM 34245 O O . ALA A 1 14 ? -1.947 -10.487 8.298 1.00 0.00 14 ALA A O 20
ATOM 34252 N N . GLY A 1 15 ? -0.470 -10.545 6.601 1.00 0.00 15 GLY A N 20
ATOM 34253 C CA . GLY A 1 15 ? -0.754 -11.933 6.287 1.00 0.00 15 GLY A CA 20
ATOM 34254 C C . GLY A 1 15 ? 0.330 -12.568 5.439 1.00 0.00 15 GLY A C 20
ATOM 34255 O O . GLY A 1 15 ? 1.177 -11.871 4.878 1.00 0.00 15 GLY A O 20
ATOM 34259 N N . TRP A 1 16 ? 0.306 -13.892 5.345 1.00 0.00 16 TRP A N 20
ATOM 34260 C CA . TRP A 1 16 ? 1.296 -14.621 4.560 1.00 0.00 16 TRP A CA 20
ATOM 34261 C C . TRP A 1 16 ? 0.973 -14.547 3.072 1.00 0.00 16 TRP A C 20
ATOM 34262 O O . TRP A 1 16 ? -0.021 -15.112 2.614 1.00 0.00 16 TRP A O 20
ATOM 34283 N N . LEU A 1 17 ? 1.817 -13.848 2.322 1.00 0.00 17 LEU A N 20
ATOM 34284 C CA . LEU A 1 17 ? 1.621 -13.700 0.884 1.00 0.00 17 LEU A CA 20
ATOM 34285 C C . LEU A 1 17 ? 2.858 -14.155 0.116 1.00 0.00 17 LEU A C 20
ATOM 34286 O O . LEU A 1 17 ? 3.968 -14.149 0.648 1.00 0.00 17 LEU A O 20
ATOM 34302 N N . PHE A 1 18 ? 2.658 -14.547 -1.138 1.00 0.00 18 PHE A N 20
ATOM 34303 C CA . PHE A 1 18 ? 3.758 -15.004 -1.980 1.00 0.00 18 PHE A CA 20
ATOM 34304 C C . PHE A 1 18 ? 4.198 -13.906 -2.944 1.00 0.00 18 PHE A C 20
ATOM 34305 O O . PHE A 1 18 ? 3.373 -13.285 -3.614 1.00 0.00 18 PHE A O 20
ATOM 34322 N N . LYS A 1 19 ? 5.504 -13.671 -3.007 1.00 0.00 19 LYS A N 20
ATOM 34323 C CA . LYS A 1 19 ? 6.056 -12.649 -3.887 1.00 0.00 19 LYS A CA 20
ATOM 34324 C C . LYS A 1 19 ? 6.772 -13.283 -5.076 1.00 0.00 19 LYS A C 20
ATOM 34325 O O . LYS A 1 19 ? 7.732 -14.033 -4.905 1.00 0.00 19 LYS A O 20
ATOM 34344 N N . GLN A 1 20 ? 6.297 -12.976 -6.279 1.00 0.00 20 GLN A N 20
ATOM 34345 C CA . GLN A 1 20 ? 6.893 -13.517 -7.495 1.00 0.00 20 GLN A CA 20
ATOM 34346 C C . GLN A 1 20 ? 8.355 -13.100 -7.617 1.00 0.00 20 GLN A C 20
ATOM 34347 O O . GLN A 1 20 ? 8.661 -11.926 -7.819 1.00 0.00 20 GLN A O 20
ATOM 34361 N N . ALA A 1 21 ? 9.254 -14.071 -7.492 1.00 0.00 21 ALA A N 20
ATOM 34362 C CA . ALA A 1 21 ? 10.684 -13.806 -7.589 1.00 0.00 21 ALA A CA 20
ATOM 34363 C C . ALA A 1 21 ? 10.993 -12.891 -8.770 1.00 0.00 21 ALA A C 20
ATOM 34364 O O . ALA A 1 21 ? 10.376 -13.000 -9.830 1.00 0.00 21 ALA A O 20
ATOM 34371 N N . SER A 1 22 ? 11.951 -11.990 -8.580 1.00 0.00 22 SER A N 20
ATOM 34372 C CA . SER A 1 22 ? 12.339 -11.054 -9.628 1.00 0.00 22 SER A CA 20
ATOM 34373 C C . SER A 1 22 ? 13.494 -11.612 -10.455 1.00 0.00 22 SER A C 20
ATOM 34374 O O . SER A 1 22 ? 13.429 -11.654 -11.683 1.00 0.00 22 SER A O 20
ATOM 34382 N N . SER A 1 23 ? 14.551 -12.038 -9.771 1.00 0.00 23 SER A N 20
ATOM 34383 C CA . SER A 1 23 ? 15.723 -12.590 -10.441 1.00 0.00 23 SER A CA 20
ATOM 34384 C C . SER A 1 23 ? 15.846 -14.087 -10.174 1.00 0.00 23 SER A C 20
ATOM 34385 O O . SER A 1 23 ? 15.428 -14.579 -9.127 1.00 0.00 23 SER A O 20
ATOM 34393 N N . GLY A 1 24 ? 16.425 -14.807 -11.131 1.00 0.00 24 GLY A N 20
ATOM 34394 C CA . GLY A 1 24 ? 16.593 -16.240 -10.982 1.00 0.00 24 GLY A CA 20
ATOM 34395 C C . GLY A 1 24 ? 15.433 -17.024 -11.562 1.00 0.00 24 GLY A C 20
ATOM 34396 O O . GLY A 1 24 ? 14.690 -16.517 -12.403 1.00 0.00 24 GLY A O 20
ATOM 34400 N N . VAL A 1 25 ? 15.276 -18.266 -11.114 1.00 0.00 25 VAL A N 20
ATOM 34401 C CA . VAL A 1 25 ? 14.198 -19.122 -11.594 1.00 0.00 25 VAL A CA 20
ATOM 34402 C C . VAL A 1 25 ? 12.836 -18.488 -11.335 1.00 0.00 25 VAL A C 20
ATOM 34403 O O . VAL A 1 25 ? 12.687 -17.652 -10.443 1.00 0.00 25 VAL A O 20
ATOM 34416 N N . LYS A 1 26 ? 11.843 -18.891 -12.121 1.00 0.00 26 LYS A N 20
ATOM 34417 C CA . LYS A 1 26 ? 10.491 -18.365 -11.977 1.00 0.00 26 LYS A CA 20
ATOM 34418 C C . LYS A 1 26 ? 9.709 -19.153 -10.931 1.00 0.00 26 LYS A C 20
ATOM 34419 O O . LYS A 1 26 ? 9.016 -20.116 -11.258 1.00 0.00 26 LYS A O 20
ATOM 34438 N N . GLN A 1 27 ? 9.824 -18.736 -9.674 1.00 0.00 27 GLN A N 20
ATOM 34439 C CA . GLN A 1 27 ? 9.127 -19.403 -8.582 1.00 0.00 27 GLN A CA 20
ATOM 34440 C C . GLN A 1 27 ? 8.462 -18.387 -7.659 1.00 0.00 27 GLN A C 20
ATOM 34441 O O . GLN A 1 27 ? 8.538 -17.181 -7.891 1.00 0.00 27 GLN A O 20
ATOM 34455 N N . TRP A 1 28 ? 7.811 -18.883 -6.613 1.00 0.00 28 TRP A N 20
ATOM 34456 C CA . TRP A 1 28 ? 7.132 -18.017 -5.655 1.00 0.00 28 TRP A CA 20
ATOM 34457 C C . TRP A 1 28 ? 7.675 -18.233 -4.247 1.00 0.00 28 TRP A C 20
ATOM 34458 O O . TRP A 1 28 ? 7.772 -19.366 -3.776 1.00 0.00 28 TRP A O 20
ATOM 34479 N N . ASN A 1 29 ? 8.027 -17.139 -3.578 1.00 0.00 29 ASN A N 20
ATOM 34480 C CA . ASN A 1 29 ? 8.560 -17.210 -2.223 1.00 0.00 29 ASN A CA 20
ATOM 34481 C C . ASN A 1 29 ? 7.522 -16.749 -1.205 1.00 0.00 29 ASN A C 20
ATOM 34482 O O . ASN A 1 29 ? 7.018 -15.628 -1.280 1.00 0.00 29 ASN A O 20
ATOM 34493 N N . LYS A 1 30 ? 7.206 -17.620 -0.253 1.00 0.00 30 LYS A N 20
ATOM 34494 C CA . LYS A 1 30 ? 6.230 -17.303 0.782 1.00 0.00 30 LYS A CA 20
ATOM 34495 C C . LYS A 1 30 ? 6.868 -16.487 1.901 1.00 0.00 30 LYS A C 20
ATOM 34496 O O . LYS A 1 30 ? 7.750 -16.972 2.611 1.00 0.00 30 LYS A O 20
ATOM 34515 N N . ARG A 1 31 ? 6.417 -15.246 2.054 1.00 0.00 31 ARG A N 20
ATOM 34516 C CA . ARG A 1 31 ? 6.945 -14.363 3.087 1.00 0.00 31 ARG A CA 20
ATOM 34517 C C . ARG A 1 31 ? 5.814 -13.758 3.914 1.00 0.00 31 ARG A C 20
ATOM 34518 O O . ARG A 1 31 ? 4.644 -14.083 3.715 1.00 0.00 31 ARG A O 20
ATOM 34539 N N . TRP A 1 32 ? 6.173 -12.879 4.843 1.00 0.00 32 TRP A N 20
ATOM 34540 C CA . TRP A 1 32 ? 5.189 -12.229 5.701 1.00 0.00 32 TRP A CA 20
ATOM 34541 C C . TRP A 1 32 ? 5.075 -10.744 5.372 1.00 0.00 32 TRP A C 20
ATOM 34542 O O . TRP A 1 32 ? 6.017 -9.979 5.577 1.00 0.00 32 TRP A O 20
ATOM 34563 N N . PHE A 1 33 ? 3.916 -10.343 4.860 1.00 0.00 33 PHE A N 20
ATOM 34564 C CA . PHE A 1 33 ? 3.680 -8.950 4.502 1.00 0.00 33 PHE A CA 20
ATOM 34565 C C . PHE A 1 33 ? 2.869 -8.240 5.582 1.00 0.00 33 PHE A C 20
ATOM 34566 O O . PHE A 1 33 ? 1.912 -8.796 6.122 1.00 0.00 33 PHE A O 20
ATOM 34583 N N . VAL A 1 34 ? 3.259 -7.008 5.893 1.00 0.00 34 VAL A N 20
ATOM 34584 C CA . VAL A 1 34 ? 2.569 -6.221 6.909 1.00 0.00 34 VAL A CA 20
ATOM 34585 C C . VAL A 1 34 ? 2.262 -4.817 6.401 1.00 0.00 34 VAL A C 20
ATOM 34586 O O . VAL A 1 34 ? 3.112 -3.927 6.451 1.00 0.00 34 VAL A O 20
ATOM 34599 N N . LEU A 1 35 ? 1.042 -4.625 5.912 1.00 0.00 35 LEU A N 20
ATOM 34600 C CA . LEU A 1 35 ? 0.621 -3.327 5.395 1.00 0.00 35 LEU A CA 20
ATOM 34601 C C . LEU A 1 35 ? 0.613 -2.277 6.500 1.00 0.00 35 LEU A C 20
ATOM 34602 O O . LEU A 1 35 ? -0.087 -2.419 7.502 1.00 0.00 35 LEU A O 20
ATOM 34618 N N . VAL A 1 36 ? 1.396 -1.219 6.310 1.00 0.00 36 VAL A N 20
ATOM 34619 C CA . VAL A 1 36 ? 1.478 -0.142 7.289 1.00 0.00 36 VAL A CA 20
ATOM 34620 C C . VAL A 1 36 ? 0.486 0.970 6.967 1.00 0.00 36 VAL A C 20
ATOM 34621 O O . VAL A 1 36 ? -0.335 0.839 6.059 1.00 0.00 36 VAL A O 20
ATOM 34634 N N . ASP A 1 37 ? 0.567 2.063 7.717 1.00 0.00 37 ASP A N 20
ATOM 34635 C CA . ASP A 1 37 ? -0.324 3.199 7.511 1.00 0.00 37 ASP A CA 20
ATOM 34636 C C . ASP A 1 37 ? -0.735 3.308 6.046 1.00 0.00 37 ASP A C 20
ATOM 34637 O O . ASP A 1 37 ? -1.913 3.182 5.711 1.00 0.00 37 ASP A O 20
ATOM 34646 N N . ARG A 1 38 ? 0.243 3.544 5.178 1.00 0.00 38 ARG A N 20
ATOM 34647 C CA . ARG A 1 38 ? -0.019 3.672 3.749 1.00 0.00 38 ARG A CA 20
ATOM 34648 C C . ARG A 1 38 ? 0.944 2.808 2.940 1.00 0.00 38 ARG A C 20
ATOM 34649 O O . ARG A 1 38 ? 0.595 2.307 1.871 1.00 0.00 38 ARG A O 20
ATOM 34670 N N . CYS A 1 39 ? 2.155 2.638 3.458 1.00 0.00 39 CYS A N 20
ATOM 34671 C CA . CYS A 1 39 ? 3.169 1.835 2.784 1.00 0.00 39 CYS A CA 20
ATOM 34672 C C . CYS A 1 39 ? 3.022 0.360 3.143 1.00 0.00 39 CYS A C 20
ATOM 34673 O O . CYS A 1 39 ? 2.188 -0.008 3.971 1.00 0.00 39 CYS A O 20
ATOM 34681 N N . LEU A 1 40 ? 3.836 -0.481 2.514 1.00 0.00 40 LEU A N 20
ATOM 34682 C CA . LEU A 1 40 ? 3.796 -1.917 2.766 1.00 0.00 40 LEU A CA 20
ATOM 34683 C C . LEU A 1 40 ? 5.202 -2.474 2.965 1.00 0.00 40 LEU A C 20
ATOM 34684 O O . LEU A 1 40 ? 6.151 -2.043 2.310 1.00 0.00 40 LEU A O 20
ATOM 34700 N N . PHE A 1 41 ? 5.329 -3.437 3.872 1.00 0.00 41 PHE A N 20
ATOM 34701 C CA . PHE A 1 41 ? 6.618 -4.055 4.157 1.00 0.00 41 PHE A CA 20
ATOM 34702 C C . PHE A 1 41 ? 6.482 -5.571 4.270 1.00 0.00 41 PHE A C 20
ATOM 34703 O O . PHE A 1 41 ? 5.374 -6.102 4.340 1.00 0.00 41 PHE A O 20
ATOM 34720 N N . TYR A 1 42 ? 7.617 -6.261 4.287 1.00 0.00 42 TYR A N 20
ATOM 34721 C CA . TYR A 1 42 ? 7.626 -7.715 4.388 1.00 0.00 42 TYR A CA 20
ATOM 34722 C C . TYR A 1 42 ? 8.768 -8.192 5.280 1.00 0.00 42 TYR A C 20
ATOM 34723 O O . TYR A 1 42 ? 9.689 -7.435 5.587 1.00 0.00 42 TYR A O 20
ATOM 34741 N N . TYR A 1 43 ? 8.701 -9.453 5.691 1.00 0.00 43 TYR A N 20
ATOM 34742 C CA . TYR A 1 43 ? 9.728 -10.033 6.549 1.00 0.00 43 TYR A CA 20
ATOM 34743 C C . TYR A 1 43 ? 9.847 -11.536 6.317 1.00 0.00 43 TYR A C 20
ATOM 34744 O O . TYR A 1 43 ? 8.895 -12.188 5.888 1.00 0.00 43 TYR A O 20
ATOM 34762 N N . LYS A 1 44 ? 11.024 -12.081 6.605 1.00 0.00 44 LYS A N 20
ATOM 34763 C CA . LYS A 1 44 ? 11.270 -13.507 6.431 1.00 0.00 44 LYS A CA 20
ATOM 34764 C C . LYS A 1 44 ? 10.156 -14.334 7.065 1.00 0.00 44 LYS A C 20
ATOM 34765 O O . LYS A 1 44 ? 9.722 -15.341 6.506 1.00 0.00 44 LYS A O 20
ATOM 34784 N N . ASP A 1 45 ? 9.697 -13.901 8.234 1.00 0.00 45 ASP A N 20
ATOM 34785 C CA . ASP A 1 45 ? 8.632 -14.599 8.944 1.00 0.00 45 ASP A CA 20
ATOM 34786 C C . ASP A 1 45 ? 8.024 -13.710 10.024 1.00 0.00 45 ASP A C 20
ATOM 34787 O O . ASP A 1 45 ? 8.459 -12.576 10.225 1.00 0.00 45 ASP A O 20
ATOM 34796 N N . GLU A 1 46 ? 7.015 -14.231 10.714 1.00 0.00 46 GLU A N 20
ATOM 34797 C CA . GLU A 1 46 ? 6.346 -13.483 11.772 1.00 0.00 46 GLU A CA 20
ATOM 34798 C C . GLU A 1 46 ? 7.363 -12.783 12.670 1.00 0.00 46 GLU A C 20
ATOM 34799 O O . GLU A 1 46 ? 7.109 -11.695 13.186 1.00 0.00 46 GLU A O 20
ATOM 34811 N N . LYS A 1 47 ? 8.517 -13.417 12.852 1.00 0.00 47 LYS A N 20
ATOM 34812 C CA . LYS A 1 47 ? 9.574 -12.858 13.686 1.00 0.00 47 LYS A CA 20
ATOM 34813 C C . LYS A 1 47 ? 9.618 -11.338 13.562 1.00 0.00 47 LYS A C 20
ATOM 34814 O O . LYS A 1 47 ? 9.751 -10.629 14.559 1.00 0.00 47 LYS A O 20
ATOM 34833 N N . GLU A 1 48 ? 9.504 -10.846 12.333 1.00 0.00 48 GLU A N 20
ATOM 34834 C CA . GLU A 1 48 ? 9.531 -9.410 12.080 1.00 0.00 48 GLU A CA 20
ATOM 34835 C C . GLU A 1 48 ? 10.678 -8.745 12.836 1.00 0.00 48 GLU A C 20
ATOM 34836 O O . GLU A 1 48 ? 10.581 -7.586 13.236 1.00 0.00 48 GLU A O 20
ATOM 34848 N N . GLU A 1 49 ? 11.762 -9.490 13.028 1.00 0.00 49 GLU A N 20
ATOM 34849 C CA . GLU A 1 49 ? 12.927 -8.974 13.737 1.00 0.00 49 GLU A CA 20
ATOM 34850 C C . GLU A 1 49 ? 13.583 -7.840 12.954 1.00 0.00 49 GLU A C 20
ATOM 34851 O O . GLU A 1 49 ? 14.324 -7.032 13.514 1.00 0.00 49 GLU A O 20
ATOM 34863 N N . SER A 1 50 ? 13.304 -7.787 11.656 1.00 0.00 50 SER A N 20
ATOM 34864 C CA . SER A 1 50 ? 13.870 -6.756 10.793 1.00 0.00 50 SER A CA 20
ATOM 34865 C C . SER A 1 50 ? 13.208 -6.774 9.419 1.00 0.00 50 SER A C 20
ATOM 34866 O O . SER A 1 50 ? 12.765 -7.821 8.945 1.00 0.00 50 SER A O 20
ATOM 34874 N N . ILE A 1 51 ? 13.144 -5.608 8.785 1.00 0.00 51 ILE A N 20
ATOM 34875 C CA . ILE A 1 51 ? 12.538 -5.490 7.464 1.00 0.00 51 ILE A CA 20
ATOM 34876 C C . ILE A 1 51 ? 13.560 -5.754 6.364 1.00 0.00 51 ILE A C 20
ATOM 34877 O O . ILE A 1 51 ? 14.579 -5.069 6.270 1.00 0.00 51 ILE A O 20
ATOM 34893 N N . LEU A 1 52 ? 13.281 -6.752 5.532 1.00 0.00 52 LEU A N 20
ATOM 34894 C CA . LEU A 1 52 ? 14.175 -7.107 4.436 1.00 0.00 52 LEU A CA 20
ATOM 34895 C C . LEU A 1 52 ? 14.033 -6.125 3.277 1.00 0.00 52 LEU A C 20
ATOM 34896 O O . LEU A 1 52 ? 14.990 -5.863 2.551 1.00 0.00 52 LEU A O 20
ATOM 34912 N N . GLY A 1 53 ? 12.830 -5.581 3.113 1.00 0.00 53 GLY A N 20
ATOM 34913 C CA . GLY A 1 53 ? 12.585 -4.632 2.043 1.00 0.00 53 GLY A CA 20
ATOM 34914 C C . GLY A 1 53 ? 11.372 -3.763 2.305 1.00 0.00 53 GLY A C 20
ATOM 34915 O O . GLY A 1 53 ? 10.694 -3.921 3.321 1.00 0.00 53 GLY A O 20
ATOM 34919 N N . SER A 1 54 ? 11.097 -2.840 1.388 1.00 0.00 54 SER A N 20
ATOM 34920 C CA . SER A 1 54 ? 9.960 -1.938 1.529 1.00 0.00 54 SER A CA 20
ATOM 34921 C C . SER A 1 54 ? 9.213 -1.796 0.206 1.00 0.00 54 SER A C 20
ATOM 34922 O O . SER A 1 54 ? 9.816 -1.840 -0.867 1.00 0.00 54 SER A O 20
ATOM 34930 N N . ILE A 1 55 ? 7.898 -1.626 0.291 1.00 0.00 55 ILE A N 20
ATOM 34931 C CA . ILE A 1 55 ? 7.069 -1.476 -0.898 1.00 0.00 55 ILE A CA 20
ATOM 34932 C C . ILE A 1 55 ? 6.046 -0.359 -0.718 1.00 0.00 55 ILE A C 20
ATOM 34933 O O . ILE A 1 55 ? 5.047 -0.506 -0.015 1.00 0.00 55 ILE A O 20
ATOM 34949 N N . PRO A 1 56 ? 6.300 0.786 -1.370 1.00 0.00 56 PRO A N 20
ATOM 34950 C CA . PRO A 1 56 ? 5.411 1.950 -1.299 1.00 0.00 56 PRO A CA 20
ATOM 34951 C C . PRO A 1 56 ? 4.090 1.716 -2.023 1.00 0.00 56 PRO A C 20
ATOM 34952 O O . PRO A 1 56 ? 4.071 1.390 -3.211 1.00 0.00 56 PRO A O 20
ATOM 34963 N N . LEU A 1 57 ? 2.987 1.883 -1.301 1.00 0.00 57 LEU A N 20
ATOM 34964 C CA . LEU A 1 57 ? 1.660 1.690 -1.876 1.00 0.00 57 LEU A CA 20
ATOM 34965 C C . LEU A 1 57 ? 0.985 3.031 -2.149 1.00 0.00 57 LEU A C 20
ATOM 34966 O O . LEU A 1 57 ? -0.149 3.264 -1.729 1.00 0.00 57 LEU A O 20
ATOM 34982 N N . LEU A 1 58 ? 1.689 3.908 -2.857 1.00 0.00 58 LEU A N 20
ATOM 34983 C CA . LEU A 1 58 ? 1.157 5.225 -3.189 1.00 0.00 58 LEU A CA 20
ATOM 34984 C C . LEU A 1 58 ? 0.808 5.313 -4.671 1.00 0.00 58 LEU A C 20
ATOM 34985 O O . LEU A 1 58 ? 1.693 5.346 -5.526 1.00 0.00 58 LEU A O 20
ATOM 35001 N N . SER A 1 59 ? -0.487 5.354 -4.968 1.00 0.00 59 SER A N 20
ATOM 35002 C CA . SER A 1 59 ? -0.953 5.438 -6.347 1.00 0.00 59 SER A CA 20
ATOM 35003 C C . SER A 1 59 ? -0.768 4.104 -7.065 1.00 0.00 59 SER A C 20
ATOM 35004 O O . SER A 1 59 ? -0.655 4.056 -8.290 1.00 0.00 59 SER A O 20
ATOM 35012 N N . PHE A 1 60 ? -0.738 3.023 -6.292 1.00 0.00 60 PHE A N 20
ATOM 35013 C CA . PHE A 1 60 ? -0.565 1.688 -6.852 1.00 0.00 60 PHE A CA 20
ATOM 35014 C C . PHE A 1 60 ? -1.908 1.096 -7.270 1.00 0.00 60 PHE A C 20
ATOM 35015 O O . PHE A 1 60 ? -2.920 1.289 -6.597 1.00 0.00 60 PHE A O 20
ATOM 35032 N N . ARG A 1 61 ? -1.908 0.374 -8.387 1.00 0.00 61 ARG A N 20
ATOM 35033 C CA . ARG A 1 61 ? -3.126 -0.244 -8.896 1.00 0.00 61 ARG A CA 20
ATOM 35034 C C . ARG A 1 61 ? -3.197 -1.715 -8.496 1.00 0.00 61 ARG A C 20
ATOM 35035 O O . ARG A 1 61 ? -2.701 -2.588 -9.208 1.00 0.00 61 ARG A O 20
ATOM 35056 N N . VAL A 1 62 ? -3.816 -1.982 -7.350 1.00 0.00 62 VAL A N 20
ATOM 35057 C CA . VAL A 1 62 ? -3.953 -3.347 -6.855 1.00 0.00 62 VAL A CA 20
ATOM 35058 C C . VAL A 1 62 ? -5.292 -3.949 -7.265 1.00 0.00 62 VAL A C 20
ATOM 35059 O O . VAL A 1 62 ? -6.350 -3.394 -6.968 1.00 0.00 62 VAL A O 20
ATOM 35072 N N . ALA A 1 63 ? -5.239 -5.088 -7.947 1.00 0.00 63 ALA A N 20
ATOM 35073 C CA . ALA A 1 63 ? -6.448 -5.767 -8.395 1.00 0.00 63 ALA A CA 20
ATOM 35074 C C . ALA A 1 63 ? -6.144 -7.194 -8.840 1.00 0.00 63 ALA A C 20
ATOM 35075 O O . ALA A 1 63 ? -5.069 -7.473 -9.369 1.00 0.00 63 ALA A O 20
ATOM 35082 N N . ALA A 1 64 ? -7.098 -8.093 -8.621 1.00 0.00 64 ALA A N 20
ATOM 35083 C CA . ALA A 1 64 ? -6.932 -9.490 -9.001 1.00 0.00 64 ALA A CA 20
ATOM 35084 C C . ALA A 1 64 ? -6.142 -9.616 -10.299 1.00 0.00 64 ALA A C 20
ATOM 35085 O O . ALA A 1 64 ? -6.436 -8.939 -11.285 1.00 0.00 64 ALA A O 20
ATOM 35092 N N . VAL A 1 65 ? -5.137 -10.486 -10.293 1.00 0.00 65 VAL A N 20
ATOM 35093 C CA . VAL A 1 65 ? -4.304 -10.701 -11.470 1.00 0.00 65 VAL A CA 20
ATOM 35094 C C . VAL A 1 65 ? -5.153 -11.054 -12.687 1.00 0.00 65 VAL A C 20
ATOM 35095 O O . VAL A 1 65 ? -6.317 -11.432 -12.554 1.00 0.00 65 VAL A O 20
ATOM 35108 N N . GLN A 1 66 ? -4.562 -10.929 -13.870 1.00 0.00 66 GLN A N 20
ATOM 35109 C CA . GLN A 1 66 ? -5.265 -11.236 -15.111 1.00 0.00 66 GLN A CA 20
ATOM 35110 C C . GLN A 1 66 ? -4.856 -12.605 -15.644 1.00 0.00 66 GLN A C 20
ATOM 35111 O O . GLN A 1 66 ? -3.806 -13.145 -15.296 1.00 0.00 66 GLN A O 20
ATOM 35125 N N . PRO A 1 67 ? -5.703 -13.180 -16.510 1.00 0.00 67 PRO A N 20
ATOM 35126 C CA . PRO A 1 67 ? -5.451 -14.493 -17.111 1.00 0.00 67 PRO A CA 20
ATOM 35127 C C . PRO A 1 67 ? -4.297 -14.463 -18.108 1.00 0.00 67 PRO A C 20
ATOM 35128 O O . PRO A 1 67 ? -3.829 -15.507 -18.562 1.00 0.00 67 PRO A O 20
ATOM 35139 N N . SER A 1 68 ? -3.844 -13.260 -18.445 1.00 0.00 68 SER A N 20
ATOM 35140 C CA . SER A 1 68 ? -2.747 -13.093 -19.391 1.00 0.00 68 SER A CA 20
ATOM 35141 C C . SER A 1 68 ? -1.487 -12.606 -18.682 1.00 0.00 68 SER A C 20
ATOM 35142 O O . SER A 1 68 ? -0.598 -12.024 -19.304 1.00 0.00 68 SER A O 20
ATOM 35150 N N . ASP A 1 69 ? -1.419 -12.848 -17.378 1.00 0.00 69 ASP A N 20
ATOM 35151 C CA . ASP A 1 69 ? -0.268 -12.435 -16.583 1.00 0.00 69 ASP A CA 20
ATOM 35152 C C . ASP A 1 69 ? 0.610 -13.633 -16.235 1.00 0.00 69 ASP A C 20
ATOM 35153 O O . ASP A 1 69 ? 1.528 -13.527 -15.423 1.00 0.00 69 ASP A O 20
ATOM 35162 N N . ASN A 1 70 ? 0.320 -14.772 -16.855 1.00 0.00 70 ASN A N 20
ATOM 35163 C CA . ASN A 1 70 ? 1.082 -15.991 -16.609 1.00 0.00 70 ASN A CA 20
ATOM 35164 C C . ASN A 1 70 ? 1.114 -16.322 -15.120 1.00 0.00 70 ASN A C 20
ATOM 35165 O O . ASN A 1 70 ? 2.124 -16.798 -14.601 1.00 0.00 70 ASN A O 20
ATOM 35176 N N . ILE A 1 71 ? 0.001 -16.068 -14.440 1.00 0.00 71 ILE A N 20
ATOM 35177 C CA . ILE A 1 71 ? -0.099 -16.341 -13.011 1.00 0.00 71 ILE A CA 20
ATOM 35178 C C . ILE A 1 71 ? -0.832 -17.653 -12.752 1.00 0.00 71 ILE A C 20
ATOM 35179 O O . ILE A 1 71 ? -2.062 -17.695 -12.732 1.00 0.00 71 ILE A O 20
ATOM 35195 N N . SER A 1 72 ? -0.067 -18.722 -12.553 1.00 0.00 72 SER A N 20
ATOM 35196 C CA . SER A 1 72 ? -0.644 -20.037 -12.297 1.00 0.00 72 SER A CA 20
ATOM 35197 C C . SER A 1 72 ? -1.035 -20.182 -10.829 1.00 0.00 72 SER A C 20
ATOM 35198 O O . SER A 1 72 ? -0.584 -21.100 -10.144 1.00 0.00 72 SER A O 20
ATOM 35206 N N . ARG A 1 73 ? -1.876 -19.269 -10.354 1.00 0.00 73 ARG A N 20
ATOM 35207 C CA . ARG A 1 73 ? -2.327 -19.294 -8.968 1.00 0.00 73 ARG A CA 20
ATOM 35208 C C . ARG A 1 73 ? -3.621 -18.502 -8.803 1.00 0.00 73 ARG A C 20
ATOM 35209 O O . ARG A 1 73 ? -3.798 -17.448 -9.414 1.00 0.00 73 ARG A O 20
ATOM 35230 N N . LYS A 1 74 ? -4.522 -19.018 -7.975 1.00 0.00 74 LYS A N 20
ATOM 35231 C CA . LYS A 1 74 ? -5.800 -18.360 -7.728 1.00 0.00 74 LYS A CA 20
ATOM 35232 C C . LYS A 1 74 ? -5.681 -17.349 -6.591 1.00 0.00 74 LYS A C 20
ATOM 35233 O O . LYS A 1 74 ? -4.638 -17.247 -5.945 1.00 0.00 74 LYS A O 20
ATOM 35252 N N . HIS A 1 75 ? -6.757 -16.607 -6.351 1.00 0.00 75 HIS A N 20
ATOM 35253 C CA . HIS A 1 75 ? -6.774 -15.606 -5.290 1.00 0.00 75 HIS A CA 20
ATOM 35254 C C . HIS A 1 75 ? -5.465 -14.821 -5.263 1.00 0.00 75 HIS A C 20
ATOM 35255 O O . HIS A 1 75 ? -4.807 -14.725 -4.227 1.00 0.00 75 HIS A O 20
ATOM 35270 N N . THR A 1 76 ? -5.093 -14.261 -6.410 1.00 0.00 76 THR A N 20
ATOM 35271 C CA . THR A 1 76 ? -3.863 -13.487 -6.518 1.00 0.00 76 THR A CA 20
ATOM 35272 C C . THR A 1 76 ? -4.139 -12.088 -7.058 1.00 0.00 76 THR A C 20
ATOM 35273 O O . THR A 1 76 ? -5.045 -11.892 -7.869 1.00 0.00 76 THR A O 20
ATOM 35284 N N . PHE A 1 77 ? -3.353 -11.118 -6.603 1.00 0.00 77 PHE A N 20
ATOM 35285 C CA . PHE A 1 77 ? -3.514 -9.736 -7.040 1.00 0.00 77 PHE A CA 20
ATOM 35286 C C . PHE A 1 77 ? -2.170 -9.130 -7.434 1.00 0.00 77 PHE A C 20
ATOM 35287 O O . PHE A 1 77 ? -1.119 -9.552 -6.949 1.00 0.00 77 PHE A O 20
ATOM 35304 N N . LYS A 1 78 ? -2.211 -8.139 -8.318 1.00 0.00 78 LYS A N 20
ATOM 35305 C CA . LYS A 1 78 ? -0.998 -7.473 -8.778 1.00 0.00 78 LYS A CA 20
ATOM 35306 C C . LYS A 1 78 ? -1.054 -5.977 -8.485 1.00 0.00 78 LYS A C 20
ATOM 35307 O O . LYS A 1 78 ? -2.107 -5.352 -8.600 1.00 0.00 78 LYS A O 20
ATOM 35326 N N . ALA A 1 79 ? 0.087 -5.410 -8.107 1.00 0.00 79 ALA A N 20
ATOM 35327 C CA . ALA A 1 79 ? 0.168 -3.987 -7.801 1.00 0.00 79 ALA A CA 20
ATOM 35328 C C . ALA A 1 79 ? 1.201 -3.294 -8.683 1.00 0.00 79 ALA A C 20
ATOM 35329 O O . ALA A 1 79 ? 2.405 -3.423 -8.462 1.00 0.00 79 ALA A O 20
ATOM 35336 N N . GLU A 1 80 ? 0.722 -2.560 -9.682 1.00 0.00 80 GLU A N 20
ATOM 35337 C CA . GLU A 1 80 ? 1.606 -1.848 -10.598 1.00 0.00 80 GLU A CA 20
ATOM 35338 C C . GLU A 1 80 ? 1.225 -0.373 -10.685 1.00 0.00 80 GLU A C 20
ATOM 35339 O O . GLU A 1 80 ? 0.055 -0.013 -10.547 1.00 0.00 80 GLU A O 20
ATOM 35351 N N . HIS A 1 81 ? 2.221 0.477 -10.914 1.00 0.00 81 HIS A N 20
ATOM 35352 C CA . HIS A 1 81 ? 1.992 1.914 -11.019 1.00 0.00 81 HIS A CA 20
ATOM 35353 C C . HIS A 1 81 ? 2.419 2.433 -12.389 1.00 0.00 81 HIS A C 20
ATOM 35354 O O . HIS A 1 81 ? 3.292 1.857 -13.037 1.00 0.00 81 HIS A O 20
ATOM 35369 N N . ALA A 1 82 ? 1.797 3.524 -12.823 1.00 0.00 82 ALA A N 20
ATOM 35370 C CA . ALA A 1 82 ? 2.113 4.122 -14.114 1.00 0.00 82 ALA A CA 20
ATOM 35371 C C . ALA A 1 82 ? 3.529 4.689 -14.124 1.00 0.00 82 ALA A C 20
ATOM 35372 O O . ALA A 1 82 ? 4.019 5.142 -15.158 1.00 0.00 82 ALA A O 20
ATOM 35379 N N . GLY A 1 83 ? 4.181 4.661 -12.966 1.00 0.00 83 GLY A N 20
ATOM 35380 C CA . GLY A 1 83 ? 5.534 5.176 -12.864 1.00 0.00 83 GLY A CA 20
ATOM 35381 C C . GLY A 1 83 ? 6.431 4.289 -12.023 1.00 0.00 83 GLY A C 20
ATOM 35382 O O . GLY A 1 83 ? 7.620 4.565 -11.867 1.00 0.00 83 GLY A O 20
ATOM 35386 N N . VAL A 1 84 ? 5.859 3.220 -11.478 1.00 0.00 84 VAL A N 20
ATOM 35387 C CA . VAL A 1 84 ? 6.614 2.289 -10.647 1.00 0.00 84 VAL A CA 20
ATOM 35388 C C . VAL A 1 84 ? 6.662 0.903 -11.280 1.00 0.00 84 VAL A C 20
ATOM 35389 O O . VAL A 1 84 ? 6.260 0.719 -12.429 1.00 0.00 84 VAL A O 20
ATOM 35402 N N . ARG A 1 85 ? 7.155 -0.071 -10.521 1.00 0.00 85 ARG A N 20
ATOM 35403 C CA . ARG A 1 85 ? 7.256 -1.441 -11.008 1.00 0.00 85 ARG A CA 20
ATOM 35404 C C . ARG A 1 85 ? 5.946 -2.193 -10.792 1.00 0.00 85 ARG A C 20
ATOM 35405 O O . ARG A 1 85 ? 5.038 -1.701 -10.120 1.00 0.00 85 ARG A O 20
ATOM 35426 N N . THR A 1 86 ? 5.853 -3.388 -11.367 1.00 0.00 86 THR A N 20
ATOM 35427 C CA . THR A 1 86 ? 4.654 -4.206 -11.239 1.00 0.00 86 THR A CA 20
ATOM 35428 C C . THR A 1 86 ? 4.885 -5.376 -10.289 1.00 0.00 86 THR A C 20
ATOM 35429 O O . THR A 1 86 ? 5.545 -6.353 -10.642 1.00 0.00 86 THR A O 20
ATOM 35440 N N . TYR A 1 87 ? 4.337 -5.269 -9.084 1.00 0.00 87 TYR A N 20
ATOM 35441 C CA . TYR A 1 87 ? 4.485 -6.318 -8.082 1.00 0.00 87 TYR A CA 20
ATOM 35442 C C . TYR A 1 87 ? 3.293 -7.269 -8.108 1.00 0.00 87 TYR A C 20
ATOM 35443 O O . TYR A 1 87 ? 2.245 -6.954 -8.672 1.00 0.00 87 TYR A O 20
ATOM 35461 N N . PHE A 1 88 ? 3.461 -8.435 -7.493 1.00 0.00 88 PHE A N 20
ATOM 35462 C CA . PHE A 1 88 ? 2.400 -9.434 -7.445 1.00 0.00 88 PHE A CA 20
ATOM 35463 C C . PHE A 1 88 ? 2.331 -10.089 -6.069 1.00 0.00 88 PHE A C 20
ATOM 35464 O O . PHE A 1 88 ? 3.323 -10.138 -5.342 1.00 0.00 88 PHE A O 20
ATOM 35481 N N . PHE A 1 89 ? 1.152 -10.592 -5.718 1.00 0.00 89 PHE A N 20
ATOM 35482 C CA . PHE A 1 89 ? 0.952 -11.243 -4.428 1.00 0.00 89 PHE A CA 20
ATOM 35483 C C . PHE A 1 89 ? -0.175 -12.269 -4.506 1.00 0.00 89 PHE A C 20
ATOM 35484 O O . PHE A 1 89 ? -1.300 -11.944 -4.885 1.00 0.00 89 PHE A O 20
ATOM 35501 N N . SER A 1 90 ? 0.137 -13.510 -4.145 1.00 0.00 90 SER A N 20
ATOM 35502 C CA . SER A 1 90 ? -0.848 -14.585 -4.177 1.00 0.00 90 SER A CA 20
ATOM 35503 C C . SER A 1 90 ? -1.336 -14.917 -2.771 1.00 0.00 90 SER A C 20
ATOM 35504 O O . SER A 1 90 ? -0.551 -14.972 -1.826 1.00 0.00 90 SER A O 20
ATOM 35512 N N . ALA A 1 91 ? -2.641 -15.137 -2.641 1.00 0.00 91 ALA A N 20
ATOM 35513 C CA . ALA A 1 91 ? -3.236 -15.465 -1.352 1.00 0.00 91 ALA A CA 20
ATOM 35514 C C . ALA A 1 91 ? -3.674 -16.925 -1.305 1.00 0.00 91 ALA A C 20
ATOM 35515 O O . ALA A 1 91 ? -4.323 -17.417 -2.227 1.00 0.00 91 ALA A O 20
ATOM 35522 N N . GLU A 1 92 ? -3.314 -17.612 -0.225 1.00 0.00 92 GLU A N 20
ATOM 35523 C CA . GLU A 1 92 ? -3.670 -19.016 -0.060 1.00 0.00 92 GLU A CA 20
ATOM 35524 C C . GLU A 1 92 ? -5.184 -19.191 -0.001 1.00 0.00 92 GLU A C 20
ATOM 35525 O O . GLU A 1 92 ? -5.723 -20.194 -0.468 1.00 0.00 92 GLU A O 20
ATOM 35537 N N . SER A 1 93 ? -5.865 -18.207 0.578 1.00 0.00 93 SER A N 20
ATOM 35538 C CA . SER A 1 93 ? -7.317 -18.252 0.703 1.00 0.00 93 SER A CA 20
ATOM 35539 C C . SER A 1 93 ? -7.966 -17.117 -0.083 1.00 0.00 93 SER A C 20
ATOM 35540 O O . SER A 1 93 ? -7.404 -16.032 -0.235 1.00 0.00 93 SER A O 20
ATOM 35548 N N . PRO A 1 94 ? -9.179 -17.371 -0.596 1.00 0.00 94 PRO A N 20
ATOM 35549 C CA . PRO A 1 94 ? -9.932 -16.384 -1.375 1.00 0.00 94 PRO A CA 20
ATOM 35550 C C . PRO A 1 94 ? -10.430 -15.226 -0.516 1.00 0.00 94 PRO A C 20
ATOM 35551 O O . PRO A 1 94 ? -10.703 -14.139 -1.024 1.00 0.00 94 PRO A O 20
ATOM 35562 N N . GLU A 1 95 ? -10.546 -15.468 0.786 1.00 0.00 95 GLU A N 20
ATOM 35563 C CA . GLU A 1 95 ? -11.011 -14.443 1.714 1.00 0.00 95 GLU A CA 20
ATOM 35564 C C . GLU A 1 95 ? -9.933 -13.388 1.945 1.00 0.00 95 GLU A C 20
ATOM 35565 O O . GLU A 1 95 ? -10.232 -12.249 2.302 1.00 0.00 95 GLU A O 20
ATOM 35577 N N . GLU A 1 96 ? -8.679 -13.777 1.740 1.00 0.00 96 GLU A N 20
ATOM 35578 C CA . GLU A 1 96 ? -7.556 -12.866 1.927 1.00 0.00 96 GLU A CA 20
ATOM 35579 C C . GLU A 1 96 ? -7.349 -11.996 0.691 1.00 0.00 96 GLU A C 20
ATOM 35580 O O . GLU A 1 96 ? -7.243 -10.774 0.790 1.00 0.00 96 GLU A O 20
ATOM 35592 N N . GLN A 1 97 ? -7.293 -12.636 -0.473 1.00 0.00 97 GLN A N 20
ATOM 35593 C CA . GLN A 1 97 ? -7.098 -11.921 -1.729 1.00 0.00 97 GLN A CA 20
ATOM 35594 C C . GLN A 1 97 ? -7.928 -10.642 -1.762 1.00 0.00 97 GLN A C 20
ATOM 35595 O O . GLN A 1 97 ? -7.385 -9.540 -1.825 1.00 0.00 97 GLN A O 20
ATOM 35609 N N . GLU A 1 98 ? -9.248 -10.798 -1.720 1.00 0.00 98 GLU A N 20
ATOM 35610 C CA . GLU A 1 98 ? -10.153 -9.655 -1.747 1.00 0.00 98 GLU A CA 20
ATOM 35611 C C . GLU A 1 98 ? -9.830 -8.680 -0.619 1.00 0.00 98 GLU A C 20
ATOM 35612 O O . GLU A 1 98 ? -9.691 -7.478 -0.845 1.00 0.00 98 GLU A O 20
ATOM 35624 N N . ALA A 1 99 ? -9.715 -9.206 0.596 1.00 0.00 99 ALA A N 20
ATOM 35625 C CA . ALA A 1 99 ? -9.408 -8.383 1.759 1.00 0.00 99 ALA A CA 20
ATOM 35626 C C . ALA A 1 99 ? -8.231 -7.456 1.480 1.00 0.00 99 ALA A C 20
ATOM 35627 O O . ALA A 1 99 ? -8.249 -6.283 1.855 1.00 0.00 99 ALA A O 20
ATOM 35634 N N . TRP A 1 100 ? -7.208 -7.988 0.820 1.00 0.00 100 TRP A N 20
ATOM 35635 C CA . TRP A 1 100 ? -6.021 -7.206 0.492 1.00 0.00 100 TRP A CA 20
ATOM 35636 C C . TRP A 1 100 ? -6.334 -6.163 -0.575 1.00 0.00 100 TRP A C 20
ATOM 35637 O O . TRP A 1 100 ? -6.204 -4.961 -0.337 1.00 0.00 100 TRP A O 20
ATOM 35658 N N . ILE A 1 101 ? -6.746 -6.628 -1.749 1.00 0.00 101 ILE A N 20
ATOM 35659 C CA . ILE A 1 101 ? -7.078 -5.734 -2.851 1.00 0.00 101 ILE A CA 20
ATOM 35660 C C . ILE A 1 101 ? -7.765 -4.470 -2.345 1.00 0.00 101 ILE A C 20
ATOM 35661 O O . ILE A 1 101 ? -7.647 -3.404 -2.949 1.00 0.00 101 ILE A O 20
ATOM 35677 N N . GLN A 1 102 ? -8.480 -4.597 -1.232 1.00 0.00 102 GLN A N 20
ATOM 35678 C CA . GLN A 1 102 ? -9.184 -3.463 -0.644 1.00 0.00 102 GLN A CA 20
ATOM 35679 C C . GLN A 1 102 ? -8.305 -2.745 0.375 1.00 0.00 102 GLN A C 20
ATOM 35680 O O . GLN A 1 102 ? -8.177 -1.522 0.345 1.00 0.00 102 GLN A O 20
ATOM 35694 N N . ALA A 1 103 ? -7.703 -3.514 1.276 1.00 0.00 103 ALA A N 20
ATOM 35695 C CA . ALA A 1 103 ? -6.835 -2.951 2.303 1.00 0.00 103 ALA A CA 20
ATOM 35696 C C . ALA A 1 103 ? -5.689 -2.161 1.680 1.00 0.00 103 ALA A C 20
ATOM 35697 O O . ALA A 1 103 ? -5.564 -0.956 1.897 1.00 0.00 103 ALA A O 20
ATOM 35704 N N . MET A 1 104 ? -4.855 -2.847 0.906 1.00 0.00 104 MET A N 20
ATOM 35705 C CA . MET A 1 104 ? -3.719 -2.208 0.251 1.00 0.00 104 MET A CA 20
ATOM 35706 C C . MET A 1 104 ? -4.185 -1.301 -0.883 1.00 0.00 104 MET A C 20
ATOM 35707 O O . MET A 1 104 ? -3.563 -0.279 -1.169 1.00 0.00 104 MET A O 20
ATOM 35721 N N . GLY A 1 105 ? -5.284 -1.683 -1.527 1.00 0.00 105 GLY A N 20
ATOM 35722 C CA . GLY A 1 105 ? -5.814 -0.892 -2.622 1.00 0.00 105 GLY A CA 20
ATOM 35723 C C . GLY A 1 105 ? -6.207 0.507 -2.191 1.00 0.00 105 GLY A C 20
ATOM 35724 O O . GLY A 1 105 ? -5.797 1.490 -2.806 1.00 0.00 105 GLY A O 20
ATOM 35728 N N . GLU A 1 106 ? -7.006 0.595 -1.132 1.00 0.00 106 GLU A N 20
ATOM 35729 C CA . GLU A 1 106 ? -7.457 1.885 -0.622 1.00 0.00 106 GLU A CA 20
ATOM 35730 C C . GLU A 1 106 ? -6.269 2.787 -0.299 1.00 0.00 106 GLU A C 20
ATOM 35731 O O . GLU A 1 106 ? -6.274 3.975 -0.618 1.00 0.00 106 GLU A O 20
ATOM 35743 N N . ALA A 1 107 ? -5.253 2.213 0.338 1.00 0.00 107 ALA A N 20
ATOM 35744 C CA . ALA A 1 107 ? -4.059 2.963 0.703 1.00 0.00 107 ALA A CA 20
ATOM 35745 C C . ALA A 1 107 ? -3.421 3.612 -0.521 1.00 0.00 107 ALA A C 20
ATOM 35746 O O . ALA A 1 107 ? -2.823 4.683 -0.427 1.00 0.00 107 ALA A O 20
ATOM 35753 N N . ALA A 1 108 ? -3.554 2.955 -1.669 1.00 0.00 108 ALA A N 20
ATOM 35754 C CA . ALA A 1 108 ? -2.992 3.468 -2.912 1.00 0.00 108 ALA A CA 20
ATOM 35755 C C . ALA A 1 108 ? -3.882 4.553 -3.510 1.00 0.00 108 ALA A C 20
ATOM 35756 O O . ALA A 1 108 ? -3.391 5.548 -4.043 1.00 0.00 108 ALA A O 20
ATOM 35763 N N . ARG A 1 109 ? -5.193 4.352 -3.420 1.00 0.00 109 ARG A N 20
ATOM 35764 C CA . ARG A 1 109 ? -6.151 5.312 -3.954 1.00 0.00 109 ARG A CA 20
ATOM 35765 C C . ARG A 1 109 ? -6.311 6.502 -3.012 1.00 0.00 109 ARG A C 20
ATOM 35766 O O . ARG A 1 109 ? -5.963 6.426 -1.834 1.00 0.00 109 ARG A O 20
ATOM 35787 N N . VAL A 1 110 ? -6.840 7.601 -3.541 1.00 0.00 110 VAL A N 20
ATOM 35788 C CA . VAL A 1 110 ? -7.047 8.807 -2.748 1.00 0.00 110 VAL A CA 20
ATOM 35789 C C . VAL A 1 110 ? -8.506 9.247 -2.787 1.00 0.00 110 VAL A C 20
ATOM 35790 O O . VAL A 1 110 ? -9.201 9.036 -3.780 1.00 0.00 110 VAL A O 20
ATOM 35803 N N . GLN A 1 111 ? -8.963 9.861 -1.700 1.00 0.00 111 GLN A N 20
ATOM 35804 C CA . GLN A 1 111 ? -10.340 10.330 -1.610 1.00 0.00 111 GLN A CA 20
ATOM 35805 C C . GLN A 1 111 ? -10.388 11.844 -1.433 1.00 0.00 111 GLN A C 20
ATOM 35806 O O . GLN A 1 111 ? -9.593 12.418 -0.690 1.00 0.00 111 GLN A O 20
ATOM 35820 N N . SER A 1 112 ? -11.327 12.486 -2.121 1.00 0.00 112 SER A N 20
ATOM 35821 C CA . SER A 1 112 ? -11.477 13.934 -2.043 1.00 0.00 112 SER A CA 20
ATOM 35822 C C . SER A 1 112 ? -12.927 14.316 -1.762 1.00 0.00 112 SER A C 20
ATOM 35823 O O . SER A 1 112 ? -13.855 13.632 -2.190 1.00 0.00 112 SER A O 20
ATOM 35831 N N . GLY A 1 113 ? -13.113 15.416 -1.038 1.00 0.00 113 GLY A N 20
ATOM 35832 C CA . GLY A 1 113 ? -14.452 15.871 -0.710 1.00 0.00 113 GLY A CA 20
ATOM 35833 C C . GLY A 1 113 ? -14.520 17.371 -0.503 1.00 0.00 113 GLY A C 20
ATOM 35834 O O . GLY A 1 113 ? -14.715 17.857 0.611 1.00 0.00 113 GLY A O 20
ATOM 35838 N N . PRO A 1 114 ? -14.355 18.131 -1.595 1.00 0.00 114 PRO A N 20
ATOM 35839 C CA . PRO A 1 114 ? -14.393 19.596 -1.553 1.00 0.00 114 PRO A CA 20
ATOM 35840 C C . PRO A 1 114 ? -15.793 20.131 -1.272 1.00 0.00 114 PRO A C 20
ATOM 35841 O O . PRO A 1 114 ? -15.982 21.334 -1.088 1.00 0.00 114 PRO A O 20
ATOM 35852 N N . SER A 1 115 ? -16.770 19.231 -1.241 1.00 0.00 115 SER A N 20
ATOM 35853 C CA . SER A 1 115 ? -18.154 19.614 -0.985 1.00 0.00 115 SER A CA 20
ATOM 35854 C C . SER A 1 115 ? -18.506 19.428 0.488 1.00 0.00 115 SER A C 20
ATOM 35855 O O . SER A 1 115 ? -19.594 18.959 0.823 1.00 0.00 115 SER A O 20
ATOM 35863 N N . SER A 1 116 ? -17.577 19.798 1.363 1.00 0.00 116 SER A N 20
ATOM 35864 C CA . SER A 1 116 ? -17.786 19.668 2.801 1.00 0.00 116 SER A CA 20
ATOM 35865 C C . SER A 1 116 ? -18.838 20.660 3.288 1.00 0.00 116 SER A C 20
ATOM 35866 O O . SER A 1 116 ? -18.813 21.836 2.927 1.00 0.00 116 SER A O 20
ATOM 35874 N N . GLY A 1 117 ? -19.762 20.176 4.113 1.00 0.00 117 GLY A N 20
ATOM 35875 C CA . GLY A 1 117 ? -20.810 21.033 4.637 1.00 0.00 117 GLY A CA 20
ATOM 35876 C C . GLY A 1 117 ? -20.629 21.334 6.112 1.00 0.00 117 GLY A C 20
ATOM 35877 O O . GLY A 1 117 ? -21.601 21.578 6.826 1.00 0.00 117 GLY A O 20
#

Organism: Homo sapiens (NCBI:txid9606)

GO terms:
  GO:0005515 protein binding (F, IPI)

Secondary structure (DSSP, 8-state):
------SSPPP-EEEEEEEE-TTSSS-EEEEEEEEETTEEEEESSTT--S--EEEE-SS-EEEE--TTTT---SSEEEEE-SSS-EEEEE-SSHHHHHHHHHHHHHTT--TT-SS--